Protein 7V0B (pdb70)

Secondary structure (DSSP, 8-state):
--EEEEEE--SHHHHHHHHHHHHTT--EEEE-SS-SS---S--B--HHHHHHHHHHHHHHT-HHHHTTSSHHHHHHHT-S--EEESEEEEEE--TTSPPPTTSEEEEEPPGGG--EEE--HHHHHHHHHHHHHHTT-EEESS--EEEEEEETTEEEEEETTS-EEEEEEEEE---TT-HHHHHTT-B-SS-------EEEEEEEESPPPGGGS----GGGS-SS-GGGSEEEEEETTEEEEEEES--STT-S--EEEEEEEE-TTTS---TTS-HHHHHHHHHTT-HHHHHHTTT-EE-SPPEE-S---B-BS-SEETTEEE-HHHH-B--SGGGHHHHHHHHHHHHHHHHHHHHHHHT---GGGGHHHHHHHHHHHHHHHHHHHHHHHHTT-HHHHHHHHHHHHHHHHHHHHHHHHHHHHHHHH--THHHHGGG--SSTT-SS--HHHHHHHHHHHHHHHHHHHTSS-HHHHHHHHHHHHHH-S-S-GGGTTT-TT--EE---HHHHHHHHHHHHT-S-HHHHHHH---HHHHHHHH-/--EEEEEE--SHHHHHHHHHHHHTT--EEEE-SS-SS---S--B--HHHHHHHHHHHHHHT-HHHHTTS-HHHHHHHT-S--EEE-EEEEEE--TTSPPPTTSEEEEEPPGGG--EEE--HHHHHHHHHHHHHHHT-EEESS--EEEEEEETTEEEEEETTS-EEEEEEEEE---TT-HHHHHTT-B-SS-------EEEEEEEESPPPGGGG----GGGS-SS-GGGSEEEEEETTEEEEEEES--STT-S---EEEEEEE-TTTS---TTS-HHHHHHHHHTT-HHHHHHTTT-EE-S--EE-S---B-BS-SEETTEEE-HHHH-B--SGGG-HHHHHHHHHHHHHHHHHHHHHHT---GGGGHHHHHHHHHHHHHHHHHHHHHHHHTT-HHHHHHHHHHHHHHHHHHHHHHHHHHHHHHHH--THHHHGGGG-SSTT-SS--HHHHHHHHHHHHHHHHHHHTSS-HHHHHHHHHHHHHH-SSS-GGGTTT-TT--EE---HHHHHHHHHHHHT-SSHHHHHHH-/-EEEEEE--SHHHHHHHHHHHHTT--EEEE-SS-SS---S--B--HHHHHHHHHHHHHHT-GGGGGGSSHHHHHHHT-S-PEEE-EEEEEE--TTSPPPTTSEEEEEPPTTT--EEE--HHHHHHHHHHHHHHHT-EEESS--EEEEEEETTEEEEEETTS-EEEEEEEEE---TT-HHHHHHT-B-SS-------EEEEEEEE-PPPGGGS----GGGS-SS-GGGSEEEEEETTEEEEEEES--STT-S--EEEEEEEE-TTTS---TTS-HHHHHHHHHTT-HHHHHHTTT-EE-SPPEE-S---B-BS-SEETTEEE-HHHH-B--SGGGHHHHHHHHHHHHHHHHHHHHHHHT---GGGGHHHHHHHHHHHHHHHHHHHHHHHHTT-HHHHHHHHHHHHHHHHHHHHHHHHHHHHHHHH--THHHHGGG-SS-TT-SS--HHHHHHHHHHHHHHHHHHHTSS-HHHHHHHHHHHHHH-SSS-GGGTTT-TT--EE---HHHHHHHHHHHHT-SSHHHHHHH---HHHHH-/-BSEEEE--SHHHHHHHHHHHHTT--EEEE-SS-SS---S--B--HHHHHHHHHHHHHHT-HHHHTTSSHHHHHHHT-S-PEEE-EEEEEE--TTS---TTSEEEEEPPTTT--EEE--HHHHHHHHHHHHHHTT-EEESS--EEEEEEETTEEEEEETTS-EEEES-EEE---TT-HHHHHTT-B-SS-------EEEEEEEESPPPGGGS----GGGS-SS-GGGSEEEEEETTEEEEEEES--STT-S--EEEEEEEE-TTTS---TTS-HHHHHHHHHTT-HHHHHHTTT-EESSPPEE-S---B-BS-SEETTEEE-HHHH-B--STT--HHHHHHHHHHHHHHHHHHHHHHT---GGGGHHHHHHHHHHHHHHHHHHHHHHHHTT-HHHHHHHHHHHHHHHHHHHHHHHHHHHHHHHH--THHHHGGG--SSTT-SS--HHHHHHHHHHHHHHHHHHHTSS-HHHHHHHHHHHHHH-S-S-GGGTTT-TT--EE---HHHHHHHHHHHHT-SSHHHHHHH-

Radius of gyration: 57.15 Å; Cα contacts (8 Å, |Δi|>4): 4411; chains: 4; bounding box: 97×101×189 Å

Structure (mmCIF, N/CA/C/O backbone):
data_7V0B
#
_entry.id   7V0B
#
_cell.length_a   62.764
_cell.length_b   103.576
_cell.length_c   179.216
_cell.angle_alpha   90.000
_cell.angle_beta   95.400
_cell.angle_gamma   90.000
#
_symmetry.space_group_name_H-M   'P 1 21 1'
#
loop_
_entity.id
_entity.type
_entity.pdbx_description
1 polymer 'Tetracycline 7-halogenase'
2 non-polymer 'FLAVIN-ADENINE DINUCLEOTIDE'
3 non-polymer GLYCEROL
4 non-polymer 'CHLORIDE ION'
5 non-polymer '4-(2-HYDROXYETHYL)-1-PIPERAZINE ETHANESULFONIC ACID'
6 non-polymer 'SODIUM ION'
7 water water
#
loop_
_atom_site.group_PDB
_atom_site.id
_atom_site.type_symbol
_atom_site.label_atom_id
_atom_site.label_alt_id
_atom_site.label_comp_id
_atom_site.label_asym_id
_atom_site.label_entity_id
_atom_site.label_seq_id
_atom_site.pdbx_PDB_ins_code
_atom_site.Cartn_x
_atom_site.Cartn_y
_atom_site.Cartn_z
_atom_site.occupancy
_atom_site.B_iso_or_equiv
_atom_site.auth_seq_id
_atom_site.auth_comp_id
_atom_site.auth_asym_id
_atom_site.auth_atom_id
_atom_site.pdbx_PDB_model_num
ATOM 1 N N . ARG A 1 17 ? 19.156 1.917 3.081 1.00 37.92 14 ARG A N 1
ATOM 2 C CA . ARG A 1 17 ? 18.852 3.343 3.414 1.00 36.83 14 ARG A CA 1
ATOM 3 C C . ARG A 1 17 ? 18.026 3.954 2.282 1.00 34.63 14 ARG A C 1
ATOM 4 O O . ARG A 1 17 ? 16.891 4.360 2.509 1.00 36.66 14 ARG A O 1
ATOM 6 N N . PRO A 1 18 ? 18.527 4.006 1.026 1.00 31.85 15 PRO A N 1
ATOM 7 C CA . PRO A 1 18 ? 17.771 4.606 -0.073 1.00 30.03 15 PRO A CA 1
ATOM 8 C C . PRO A 1 18 ? 16.544 3.759 -0.439 1.00 27.21 15 PRO A C 1
ATOM 9 O O . PRO A 1 18 ? 16.576 2.570 -0.231 1.00 28.12 15 PRO A O 1
ATOM 13 N N . TYR A 1 19 ? 15.501 4.383 -0.980 1.00 23.50 16 TYR A N 1
ATOM 14 C CA . TYR A 1 19 ? 14.367 3.670 -1.620 1.00 21.85 16 TYR A CA 1
ATOM 15 C C . TYR A 1 19 ? 14.885 3.008 -2.899 1.00 20.89 16 TYR A C 1
ATOM 16 O O . TYR A 1 19 ? 15.821 3.535 -3.527 1.00 21.08 16 TYR A O 1
ATOM 25 N N . ASP A 1 20 ? 14.293 1.875 -3.271 1.00 20.14 17 ASP A N 1
ATOM 26 C CA . ASP A 1 20 ? 14.547 1.213 -4.575 1.00 19.83 17 ASP A CA 1
ATOM 27 C C . ASP A 1 20 ? 14.017 2.139 -5.675 1.00 19.29 17 ASP A C 1
ATOM 28 O O . ASP A 1 20 ? 14.784 2.480 -6.605 1.00 19.32 17 ASP A O 1
ATOM 33 N N . VAL A 1 21 ? 12.757 2.555 -5.555 1.00 18.64 18 VAL A N 1
ATOM 34 C CA . VAL A 1 21 ? 12.056 3.395 -6.568 1.00 17.97 18 VAL A CA 1
ATOM 35 C C . VAL A 1 21 ? 11.302 4.511 -5.846 1.00 17.39 18 VAL A C 1
ATOM 36 O O . VAL A 1 21 ? 10.689 4.242 -4.807 1.00 16.41 18 VAL A O 1
ATOM 40 N N . VAL A 1 22 ? 11.396 5.724 -6.388 1.00 16.95 19 VAL A N 1
ATOM 41 C CA . VAL A 1 22 ? 10.500 6.863 -6.054 1.00 17.08 19 VAL A CA 1
ATOM 42 C C . VAL A 1 22 ? 9.573 7.021 -7.261 1.00 16.71 19 VAL A C 1
ATOM 43 O O . VAL A 1 22 ? 10.080 7.065 -8.410 1.00 16.57 19 VAL A O 1
ATOM 47 N N . ILE A 1 23 ? 8.265 6.989 -7.016 1.00 16.03 20 ILE A N 1
ATOM 48 C CA . ILE A 1 23 ? 7.233 7.192 -8.070 1.00 16.33 20 ILE A CA 1
ATOM 49 C C . ILE A 1 23 ? 6.587 8.552 -7.812 1.00 16.30 20 ILE A C 1
ATOM 50 O O . ILE A 1 23 ? 6.034 8.734 -6.720 1.00 15.86 20 ILE A O 1
ATOM 55 N N . ILE A 1 24 ? 6.689 9.467 -8.776 1.00 17.35 21 ILE A N 1
ATOM 56 C CA . ILE A 1 24 ? 6.016 10.795 -8.744 1.00 18.40 21 ILE A CA 1
ATOM 57 C C . ILE A 1 24 ? 4.659 10.645 -9.439 1.00 18.57 21 ILE A C 1
ATOM 58 O O . ILE A 1 24 ? 4.640 10.453 -10.662 1.00 17.92 21 ILE A O 1
ATOM 63 N N . GLY A 1 25 ? 3.569 10.758 -8.678 1.00 19.20 22 GLY A N 1
ATOM 64 C CA . GLY A 1 25 ? 2.190 10.647 -9.189 1.00 19.73 22 GLY A CA 1
ATOM 65 C C . GLY A 1 25 ? 1.527 9.424 -8.603 1.00 20.29 22 GLY A C 1
ATOM 66 O O . GLY A 1 25 ? 2.023 8.311 -8.873 1.00 20.95 22 GLY A O 1
ATOM 67 N N . SER A 1 26 ? 0.486 9.619 -7.790 1.00 20.11 23 SER A N 1
ATOM 68 C CA . SER A 1 26 ? -0.214 8.535 -7.056 1.00 20.69 23 SER A CA 1
ATOM 69 C C . SER A 1 26 ? -1.586 8.272 -7.687 1.00 19.64 23 SER A C 1
ATOM 70 O O . SER A 1 26 ? -2.479 7.824 -6.967 1.00 19.97 23 SER A O 1
ATOM 73 N N . GLY A 1 27 ? -1.730 8.524 -8.988 1.00 19.21 24 GLY A N 1
ATOM 74 C CA . GLY A 1 27 ? -2.862 8.037 -9.797 1.00 19.33 24 GLY A CA 1
ATOM 75 C C . GLY A 1 27 ? -2.719 6.559 -10.122 1.00 19.85 24 GLY A C 1
ATOM 76 O O . GLY A 1 27 ? -1.784 5.903 -9.596 1.00 20.28 24 GLY A O 1
ATOM 77 N N . LEU A 1 28 ? -3.600 6.042 -10.976 1.00 19.88 25 LEU A N 1
ATOM 78 C CA . LEU A 1 28 ? -3.665 4.597 -11.312 1.00 20.05 25 LEU A CA 1
ATOM 79 C C . LEU A 1 28 ? -2.304 4.100 -11.820 1.00 18.93 25 LEU A C 1
ATOM 80 O O . LEU A 1 28 ? -1.879 3.024 -11.382 1.00 18.07 25 LEU A O 1
ATOM 85 N N . SER A 1 29 ? -1.634 4.836 -12.708 1.00 19.20 26 SER A N 1
ATOM 86 C CA . SER A 1 29 ? -0.338 4.384 -13.281 1.00 19.84 26 SER A CA 1
ATOM 87 C C . SER A 1 29 ? 0.668 4.173 -12.141 1.00 19.11 26 SER A C 1
ATOM 88 O O . SER A 1 29 ? 1.255 3.079 -12.072 1.00 19.27 26 SER A O 1
ATOM 91 N N . GLY A 1 30 ? 0.792 5.147 -11.235 1.00 18.53 27 GLY A N 1
ATOM 92 C CA . GLY A 1 30 ? 1.764 5.130 -10.122 1.00 17.93 27 GLY A CA 1
ATOM 93 C C . GLY A 1 30 ? 1.473 4.052 -9.090 1.00 17.91 27 GLY A C 1
ATOM 94 O O . GLY A 1 30 ? 2.446 3.430 -8.608 1.00 17.63 27 GLY A O 1
ATOM 95 N N . THR A 1 31 ? 0.198 3.844 -8.732 1.00 17.44 28 THR A N 1
ATOM 96 C CA . THR A 1 31 ? -0.223 2.940 -7.625 1.00 16.80 28 THR A CA 1
ATOM 97 C C . THR A 1 31 ? -0.285 1.493 -8.119 1.00 16.85 28 THR A C 1
ATOM 98 O O . THR A 1 31 ? 0.046 0.602 -7.320 1.00 17.24 28 THR A O 1
ATOM 102 N N . MET A 1 32 ? -0.662 1.254 -9.377 1.00 17.42 29 MET A N 1
ATOM 103 C CA . MET A 1 32 ? -0.561 -0.101 -9.981 1.00 17.47 29 MET A CA 1
ATOM 104 C C . MET A 1 32 ? 0.918 -0.498 -10.027 1.00 17.63 29 MET A C 1
ATOM 105 O O . MET A 1 32 ? 1.230 -1.602 -9.545 1.00 17.69 29 MET A O 1
ATOM 110 N N . LEU A 1 33 ? 1.817 0.371 -10.508 1.00 17.15 30 LEU A N 1
ATOM 111 C CA . LEU A 1 33 ? 3.270 0.036 -10.530 1.00 17.18 30 LEU A CA 1
ATOM 112 C C . LEU A 1 33 ? 3.771 -0.143 -9.093 1.00 16.73 30 LEU A C 1
ATOM 113 O O . LEU A 1 33 ? 4.444 -1.152 -8.826 1.00 17.15 30 LEU A O 1
ATOM 118 N N . GLY A 1 34 ? 3.445 0.789 -8.197 1.00 16.38 31 GLY A N 1
ATOM 119 C CA . GLY A 1 34 ? 3.874 0.730 -6.784 1.00 16.31 31 GLY A CA 1
ATOM 120 C C . GLY A 1 34 ? 3.415 -0.545 -6.098 1.00 16.19 31 GLY A C 1
ATOM 121 O O . GLY A 1 34 ? 4.195 -1.093 -5.289 1.00 16.50 31 GLY A O 1
ATOM 122 N N . SER A 1 35 ? 2.188 -1.000 -6.379 1.00 15.83 32 SER A N 1
ATOM 123 C CA . SER A 1 35 ? 1.618 -2.264 -5.832 1.00 15.93 32 SER A CA 1
ATOM 124 C C . SER A 1 35 ? 2.451 -3.459 -6.312 1.00 16.25 32 SER A C 1
ATOM 125 O O . SER A 1 35 ? 2.822 -4.284 -5.471 1.00 16.37 32 SER A O 1
ATOM 128 N N . ILE A 1 36 ? 2.768 -3.534 -7.608 1.00 16.77 33 ILE A N 1
ATOM 129 C CA . ILE A 1 36 ? 3.583 -4.646 -8.196 1.00 17.02 33 ILE A CA 1
ATOM 130 C C . ILE A 1 36 ? 4.966 -4.671 -7.516 1.00 17.76 33 ILE A C 1
ATOM 131 O O . ILE A 1 36 ? 5.387 -5.740 -7.043 1.00 17.24 33 ILE A O 1
ATOM 136 N N . LEU A 1 37 ? 5.654 -3.531 -7.456 1.00 18.49 34 LEU A N 1
ATOM 137 C CA . LEU A 1 37 ? 7.040 -3.462 -6.927 1.00 18.43 34 LEU A CA 1
ATOM 138 C C . LEU A 1 37 ? 7.033 -3.790 -5.431 1.00 18.82 34 LEU A C 1
ATOM 139 O O . LEU A 1 37 ? 7.862 -4.622 -5.015 1.00 18.43 34 LEU A O 1
ATOM 144 N N . ALA A 1 38 ? 6.125 -3.181 -4.660 1.00 18.97 35 ALA A N 1
ATOM 145 C CA . ALA A 1 38 ? 6.008 -3.377 -3.194 1.00 19.65 35 ALA A CA 1
ATOM 146 C C . ALA A 1 38 ? 5.648 -4.835 -2.888 1.00 20.39 35 ALA A C 1
ATOM 147 O O . ALA A 1 38 ? 6.235 -5.408 -1.952 1.00 20.14 35 ALA A O 1
ATOM 149 N N . LYS A 1 39 ? 4.739 -5.433 -3.655 1.00 21.02 36 LYS A N 1
ATOM 150 C CA . LYS A 1 39 ? 4.332 -6.845 -3.441 1.00 21.99 36 LYS A CA 1
ATOM 151 C C . LYS A 1 39 ? 5.551 -7.770 -3.594 1.00 20.92 36 LYS A C 1
ATOM 152 O O . LYS A 1 39 ? 5.628 -8.762 -2.851 1.00 19.30 36 LYS A O 1
ATOM 158 N N . HIS A 1 40 ? 6.473 -7.450 -4.508 1.00 20.33 37 HIS A N 1
ATOM 159 C CA . HIS A 1 40 ? 7.682 -8.265 -4.812 1.00 20.50 37 HIS A CA 1
ATOM 160 C C . HIS A 1 40 ? 8.854 -7.904 -3.882 1.00 20.73 37 HIS A C 1
ATOM 161 O O . HIS A 1 40 ? 9.989 -8.353 -4.159 1.00 21.67 37 HIS A O 1
ATOM 168 N N . GLY A 1 41 ? 8.602 -7.152 -2.807 1.00 20.14 38 GLY A N 1
ATOM 169 C CA . GLY A 1 41 ? 9.578 -6.924 -1.722 1.00 20.02 38 GLY A CA 1
ATOM 170 C C . GLY A 1 41 ? 10.450 -5.700 -1.960 1.00 20.32 38 GLY A C 1
ATOM 171 O O . GLY A 1 41 ? 11.392 -5.487 -1.181 1.00 19.55 38 GLY A O 1
ATOM 172 N N . PHE A 1 42 ? 10.147 -4.886 -2.970 1.00 20.49 39 PHE A N 1
ATOM 173 C CA . PHE A 1 42 ? 10.916 -3.647 -3.239 1.00 21.16 39 PHE A CA 1
ATOM 174 C C . PHE A 1 42 ? 10.401 -2.529 -2.338 1.00 22.58 39 PHE A C 1
ATOM 175 O O . PHE A 1 42 ? 9.272 -2.571 -1.810 1.00 23.08 39 PHE A O 1
ATOM 183 N N . ARG A 1 43 ? 11.257 -1.535 -2.176 1.00 23.51 40 ARG A N 1
ATOM 184 C CA . ARG A 1 43 ? 11.090 -0.449 -1.193 1.00 25.38 40 ARG A CA 1
ATOM 185 C C . ARG A 1 43 ? 10.696 0.803 -1.986 1.00 22.42 40 ARG A C 1
ATOM 186 O O . ARG A 1 43 ? 11.531 1.298 -2.769 1.00 20.13 40 ARG A O 1
ATOM 194 N N . ILE A 1 44 ? 9.431 1.219 -1.858 1.00 19.97 41 ILE A N 1
ATOM 195 C CA . ILE A 1 44 ? 8.774 2.208 -2.760 1.00 18.92 41 ILE A CA 1
ATOM 196 C C . ILE A 1 44 ? 8.329 3.425 -1.952 1.00 18.59 41 ILE A C 1
ATOM 197 O O . ILE A 1 44 ? 7.766 3.245 -0.838 1.00 17.09 41 ILE A O 1
ATOM 202 N N . MET A 1 45 ? 8.569 4.613 -2.519 1.00 18.40 42 MET A N 1
ATOM 203 C CA . MET A 1 45 ? 8.011 5.903 -2.048 1.00 18.51 42 MET A CA 1
ATOM 204 C C . MET A 1 45 ? 7.148 6.500 -3.165 1.00 18.50 42 MET A C 1
ATOM 205 O O . MET A 1 45 ? 7.693 6.751 -4.245 1.00 18.33 42 MET A O 1
ATOM 210 N N . LEU A 1 46 ? 5.854 6.712 -2.897 1.00 18.29 43 LEU A N 1
ATOM 211 C CA . LEU A 1 46 ? 4.902 7.436 -3.781 1.00 18.46 43 LEU A CA 1
ATOM 212 C C . LEU A 1 46 ? 4.887 8.911 -3.364 1.00 17.77 43 LEU A C 1
ATOM 213 O O . LEU A 1 46 ? 4.664 9.181 -2.174 1.00 17.94 43 LEU A O 1
ATOM 218 N N . LEU A 1 47 ? 5.147 9.823 -4.300 1.00 18.44 44 LEU A N 1
ATOM 219 C CA . LEU A 1 47 ? 5.084 11.293 -4.074 1.00 19.61 44 LEU A CA 1
ATOM 220 C C . LEU A 1 47 ? 3.958 11.879 -4.927 1.00 20.37 44 LEU A C 1
ATOM 221 O O . LEU A 1 47 ? 3.929 11.577 -6.135 1.00 21.44 44 LEU A O 1
ATOM 226 N N . ASP A 1 48 ? 3.079 12.692 -4.334 1.00 20.59 45 ASP A N 1
ATOM 227 C CA . ASP A 1 48 ? 2.042 13.432 -5.102 1.00 21.17 45 ASP A CA 1
ATOM 228 C C . ASP A 1 48 ? 1.807 14.814 -4.492 1.00 19.62 45 ASP A C 1
ATOM 229 O O . ASP A 1 48 ? 1.738 14.907 -3.262 1.00 19.14 45 ASP A O 1
ATOM 234 N N . GLY A 1 49 ? 1.651 15.824 -5.350 1.00 19.65 46 GLY A N 1
ATOM 235 C CA . GLY A 1 49 ? 1.287 17.207 -4.979 1.00 21.11 46 GLY A CA 1
ATOM 236 C C . GLY A 1 49 ? -0.132 17.314 -4.434 1.00 21.09 46 GLY A C 1
ATOM 237 O O . GLY A 1 49 ? -0.402 18.283 -3.705 1.00 22.36 46 GLY A O 1
ATOM 238 N N . ALA A 1 50 ? -1.004 16.355 -4.768 1.00 21.49 47 ALA A N 1
ATOM 239 C CA . ALA A 1 50 ? -2.422 16.288 -4.344 1.00 20.87 47 ALA A CA 1
ATOM 240 C C . ALA A 1 50 ? -2.580 15.256 -3.225 1.00 20.68 47 ALA A C 1
ATOM 241 O O . ALA A 1 50 ? -1.565 14.691 -2.779 1.00 20.45 47 ALA A O 1
ATOM 243 N N . HIS A 1 51 ? -3.818 15.051 -2.773 1.00 20.20 48 HIS A N 1
ATOM 244 C CA . HIS A 1 51 ? -4.196 14.106 -1.692 1.00 19.73 48 HIS A CA 1
ATOM 245 C C . HIS A 1 51 ? -5.458 13.355 -2.119 1.00 19.71 48 HIS A C 1
ATOM 246 O O . HIS A 1 51 ? -6.359 14.008 -2.678 1.00 20.20 48 HIS A O 1
ATOM 253 N N . HIS A 1 52 ? -5.532 12.046 -1.866 1.00 18.81 49 HIS A N 1
ATOM 254 C CA . HIS A 1 52 ? -6.769 11.247 -2.077 1.00 18.44 49 HIS A CA 1
ATOM 255 C C . HIS A 1 52 ? -7.768 11.590 -0.975 1.00 18.60 49 HIS A C 1
ATOM 256 O O . HIS A 1 52 ? -7.363 11.778 0.170 1.00 18.05 49 HIS A O 1
ATOM 263 N N . PRO A 1 53 ? -9.090 11.682 -1.261 1.00 19.33 50 PRO A N 1
ATOM 264 C CA . PRO A 1 53 ? -9.645 11.475 -2.600 1.00 19.03 50 PRO A CA 1
ATOM 265 C C . PRO A 1 53 ? -9.537 12.711 -3.504 1.00 19.20 50 PRO A C 1
ATOM 266 O O . PRO A 1 53 ? -9.552 13.821 -3.001 1.00 18.56 50 PRO A O 1
ATOM 270 N N . ARG A 1 54 ? -9.472 12.510 -4.817 1.00 19.42 51 ARG A N 1
ATOM 271 C CA . ARG A 1 54 ? -9.444 13.646 -5.773 1.00 20.38 51 ARG A CA 1
ATOM 272 C C . ARG A 1 54 ? -9.967 13.174 -7.125 1.00 19.77 51 ARG A C 1
ATOM 273 O O . ARG A 1 54 ? -9.781 11.991 -7.469 1.00 19.20 51 ARG A O 1
ATOM 281 N N . PHE A 1 55 ? -10.621 14.092 -7.833 1.00 20.62 52 PHE A N 1
ATOM 282 C CA . PHE A 1 55 ? -11.093 13.934 -9.228 1.00 21.57 52 PHE A CA 1
ATOM 283 C C . PHE A 1 55 ? -9.897 13.660 -10.145 1.00 21.54 52 PHE A C 1
ATOM 284 O O . PHE A 1 55 ? -8.844 14.284 -9.953 1.00 20.60 52 PHE A O 1
ATOM 292 N N . ALA A 1 56 ? -10.069 12.729 -11.087 1.00 22.06 53 ALA A N 1
ATOM 293 C CA . ALA A 1 56 ? -9.196 12.518 -12.262 1.00 22.50 53 ALA A CA 1
ATOM 294 C C . ALA A 1 56 ? -10.077 12.154 -13.455 1.00 23.01 53 ALA A C 1
ATOM 295 O O . ALA A 1 56 ? -11.104 11.504 -13.265 1.00 23.35 53 ALA A O 1
ATOM 297 N N . VAL A 1 57 ? -9.675 12.586 -14.642 1.00 25.53 54 VAL A N 1
ATOM 298 C CA . VAL A 1 57 ? -10.391 12.328 -15.921 1.00 26.41 54 VAL A CA 1
ATOM 299 C C . VAL A 1 57 ? -9.759 11.073 -16.537 1.00 26.83 54 VAL A C 1
ATOM 300 O O . VAL A 1 57 ? -8.637 10.711 -16.100 1.00 28.09 54 VAL A O 1
ATOM 304 N N . GLY A 1 58 ? -10.466 10.399 -17.450 1.00 26.60 55 GLY A N 1
ATOM 305 C CA . GLY A 1 58 ? -10.065 9.094 -18.013 1.00 26.04 55 GLY A CA 1
ATOM 306 C C . GLY A 1 58 ? -10.927 7.985 -17.453 1.00 25.75 55 GLY A C 1
ATOM 307 O O . GLY A 1 58 ? -10.408 7.156 -16.681 1.00 26.51 55 GLY A O 1
ATOM 308 N N . GLU A 1 59 ? -12.202 7.975 -17.841 1.00 24.97 56 GLU A N 1
ATOM 309 C CA . GLU A 1 59 ? -13.295 7.337 -17.066 1.00 25.89 56 GLU A CA 1
ATOM 310 C C . GLU A 1 59 ? -13.803 6.083 -17.783 1.00 26.60 56 GLU A C 1
ATOM 311 O O . GLU A 1 59 ? -14.284 5.179 -17.089 1.00 28.41 56 GLU A O 1
ATOM 317 N N . SER A 1 60 ? -13.671 6.013 -19.105 1.00 26.96 57 SER A N 1
ATOM 318 C CA . SER A 1 60 ? -14.285 4.967 -19.958 1.00 28.08 57 SER A CA 1
ATOM 319 C C . SER A 1 60 ? -13.251 3.877 -20.266 1.00 28.10 57 SER A C 1
ATOM 320 O O . SER A 1 60 ? -12.137 4.224 -20.685 1.00 29.33 57 SER A O 1
ATOM 323 N N . THR A 1 61 ? -13.588 2.607 -20.020 1.00 27.98 58 THR A N 1
ATOM 324 C CA . THR A 1 61 ? -12.706 1.446 -20.305 1.00 26.65 58 THR A CA 1
ATOM 325 C C . THR A 1 61 ? -13.107 0.832 -21.649 1.00 26.09 58 THR A C 1
ATOM 326 O O . THR A 1 61 ? -14.251 1.049 -22.092 1.00 25.00 58 THR A O 1
ATOM 330 N N . ILE A 1 62 ? -12.164 0.128 -22.276 1.00 24.46 59 ILE A N 1
ATOM 331 C CA . ILE A 1 62 ? -12.339 -0.598 -23.567 1.00 23.79 59 ILE A CA 1
ATOM 332 C C . ILE A 1 62 ? -11.896 -2.042 -23.342 1.00 22.98 59 ILE A C 1
ATOM 333 O O . ILE A 1 62 ? -11.255 -2.296 -22.303 1.00 21.53 59 ILE A O 1
ATOM 338 N N . GLY A 1 63 ? -12.230 -2.935 -24.275 1.00 23.31 60 GLY A N 1
ATOM 339 C CA . GLY A 1 63 ? -11.886 -4.368 -24.207 1.00 23.63 60 GLY A CA 1
ATOM 340 C C . GLY A 1 63 ? -10.415 -4.581 -23.899 1.00 24.02 60 GLY A C 1
ATOM 341 O O . GLY A 1 63 ? -10.113 -5.385 -22.999 1.00 23.06 60 GLY A O 1
ATOM 342 N N . GLN A 1 64 ? -9.529 -3.862 -24.597 1.00 24.07 61 GLN A N 1
ATOM 343 C CA . GLN A 1 64 ? -8.060 -4.051 -24.487 1.00 25.04 61 GLN A CA 1
ATOM 344 C C . GLN A 1 64 ? -7.617 -3.790 -23.039 1.00 24.40 61 GLN A C 1
ATOM 345 O O . GLN A 1 64 ? -6.874 -4.627 -22.498 1.00 24.12 61 GLN A O 1
ATOM 351 N N . THR A 1 65 ? -8.071 -2.701 -22.413 1.00 23.56 62 THR A N 1
ATOM 352 C CA . THR A 1 65 ? -7.677 -2.350 -21.021 1.00 24.62 62 THR A CA 1
ATOM 353 C C . THR A 1 65 ? -8.078 -3.486 -20.075 1.00 22.62 62 THR A C 1
ATOM 354 O O . THR A 1 65 ? -7.244 -3.859 -19.234 1.00 21.71 62 THR A O 1
ATOM 358 N N . LEU A 1 66 ? -9.301 -3.999 -20.239 1.00 21.70 63 LEU A N 1
ATOM 359 C CA . LEU A 1 66 ? -9.905 -5.111 -19.452 1.00 21.34 63 LEU A CA 1
ATOM 360 C C . LEU A 1 66 ? -8.975 -6.332 -19.476 1.00 19.95 63 LEU A C 1
ATOM 361 O O . LEU A 1 66 ? -8.590 -6.801 -18.397 1.00 18.91 63 LEU A O 1
ATOM 366 N N . VAL A 1 67 ? -8.620 -6.818 -20.663 1.00 19.89 64 VAL A N 1
ATOM 367 C CA . VAL A 1 67 ? -7.798 -8.053 -20.831 1.00 19.77 64 VAL A CA 1
ATOM 368 C C . VAL A 1 67 ? -6.369 -7.781 -20.334 1.00 19.71 64 VAL A C 1
ATOM 369 O O . VAL A 1 67 ? -5.815 -8.679 -19.670 1.00 20.03 64 VAL A O 1
ATOM 373 N N . VAL A 1 68 ? -5.808 -6.589 -20.568 1.00 18.75 65 VAL A N 1
ATOM 374 C CA . VAL A 1 68 ? -4.409 -6.274 -20.142 1.00 18.89 65 VAL A CA 1
ATOM 375 C C . VAL A 1 68 ? -4.363 -6.102 -18.615 1.00 18.36 65 VAL A C 1
ATOM 376 O O . VAL A 1 68 ? -3.382 -6.589 -18.007 1.00 17.28 65 VAL A O 1
ATOM 380 N N . LEU A 1 69 ? -5.371 -5.470 -18.002 1.00 18.18 66 LEU A N 1
ATOM 381 C CA . LEU A 1 69 ? -5.500 -5.439 -16.517 1.00 19.13 66 LEU A CA 1
ATOM 382 C C . LEU A 1 69 ? -5.442 -6.884 -15.997 1.00 19.42 66 LEU A C 1
ATOM 383 O O . LEU A 1 69 ? -4.635 -7.163 -15.086 1.00 18.07 66 LEU A O 1
ATOM 388 N N . ARG A 1 70 ? -6.254 -7.780 -16.567 1.00 20.59 67 ARG A N 1
ATOM 389 C CA . ARG A 1 70 ? -6.293 -9.208 -16.145 1.00 22.35 67 ARG A CA 1
ATOM 390 C C . ARG A 1 70 ? -4.900 -9.822 -16.320 1.00 20.64 67 ARG A C 1
ATOM 391 O O . ARG A 1 70 ? -4.457 -10.533 -15.401 1.00 19.47 67 ARG A O 1
ATOM 399 N N . LEU A 1 71 ? -4.240 -9.533 -17.446 1.00 20.14 68 LEU A N 1
ATOM 400 C CA . LEU A 1 71 ? -2.892 -10.052 -17.794 1.00 20.58 68 LEU A CA 1
ATOM 401 C C . LEU A 1 71 ? -1.870 -9.593 -16.742 1.00 19.82 68 LEU A C 1
ATOM 402 O O . LEU A 1 71 ? -1.130 -10.447 -16.241 1.00 19.03 68 LEU A O 1
ATOM 407 N N . ILE A 1 72 ? -1.856 -8.303 -16.391 1.00 19.46 69 ILE A N 1
ATOM 408 C CA . ILE A 1 72 ? -0.906 -7.725 -15.395 1.00 19.67 69 ILE A CA 1
ATOM 409 C C . ILE A 1 72 ? -1.143 -8.397 -14.038 1.00 20.08 69 ILE A C 1
ATOM 410 O O . ILE A 1 72 ? -0.150 -8.750 -13.372 1.00 20.26 69 ILE A O 1
ATOM 415 N N . SER A 1 73 ? -2.409 -8.527 -13.636 1.00 19.50 70 SER A N 1
ATOM 416 C CA . SER A 1 73 ? -2.839 -9.118 -12.344 1.00 20.30 70 SER A CA 1
ATOM 417 C C . SER A 1 73 ? -2.308 -10.548 -12.199 1.00 20.90 70 SER A C 1
ATOM 418 O O . SER A 1 73 ? -1.775 -10.862 -11.128 1.00 20.21 70 SER A O 1
ATOM 421 N N . ASP A 1 74 ? -2.466 -11.371 -13.240 1.00 22.27 71 ASP A N 1
ATOM 422 C CA . ASP A 1 74 ? -2.031 -12.793 -13.265 1.00 24.59 71 ASP A CA 1
ATOM 423 C C . ASP A 1 74 ? -0.502 -12.874 -13.313 1.00 22.76 71 ASP A C 1
ATOM 424 O O . ASP A 1 74 ? 0.063 -13.706 -12.600 1.00 22.10 71 ASP A O 1
ATOM 429 N N . ARG A 1 75 ? 0.133 -12.048 -14.144 1.00 21.63 72 ARG A N 1
ATOM 430 C CA . ARG A 1 75 ? 1.587 -12.122 -14.439 1.00 21.40 72 ARG A CA 1
ATOM 431 C C . ARG A 1 75 ? 2.407 -11.666 -13.221 1.00 20.82 72 ARG A C 1
ATOM 432 O O . ARG A 1 75 ? 3.480 -12.245 -12.988 1.00 20.80 72 ARG A O 1
ATOM 440 N N . TYR A 1 76 ? 1.921 -10.677 -12.468 1.00 19.87 73 TYR A N 1
ATOM 441 C CA . TYR A 1 76 ? 2.668 -10.023 -11.359 1.00 20.45 73 TYR A CA 1
ATOM 442 C C . TYR A 1 76 ? 2.062 -10.362 -9.989 1.00 20.71 73 TYR A C 1
ATOM 443 O O . TYR A 1 76 ? 2.694 -9.993 -8.977 1.00 21.00 73 TYR A O 1
ATOM 452 N N . GLY A 1 77 ? 0.921 -11.064 -9.957 1.00 20.39 74 GLY A N 1
ATOM 453 C CA . GLY A 1 77 ? 0.333 -11.650 -8.736 1.00 20.46 74 GLY A CA 1
ATOM 454 C C . GLY A 1 77 ? -0.278 -10.594 -7.830 1.00 20.35 74 GLY A C 1
ATOM 455 O O . GLY A 1 77 ? -0.095 -10.699 -6.612 1.00 20.30 74 GLY A O 1
ATOM 456 N N . VAL A 1 78 ? -0.979 -9.613 -8.408 1.00 20.40 75 VAL A N 1
ATOM 457 C CA . VAL A 1 78 ? -1.690 -8.520 -7.679 1.00 20.66 75 VAL A CA 1
ATOM 458 C C . VAL A 1 78 ? -3.177 -8.632 -8.008 1.00 20.04 75 VAL A C 1
ATOM 459 O O . VAL A 1 78 ? -3.620 -8.148 -9.048 1.00 19.34 75 VAL A O 1
ATOM 463 N N . PRO A 1 79 ? -3.978 -9.307 -7.149 1.00 19.91 76 PRO A N 1
ATOM 464 C CA . PRO A 1 79 ? -5.412 -9.485 -7.396 1.00 20.39 76 PRO A CA 1
ATOM 465 C C . PRO A 1 79 ? -6.206 -8.179 -7.562 1.00 19.51 76 PRO A C 1
ATOM 466 O O . PRO A 1 79 ? -7.154 -8.172 -8.336 1.00 19.25 76 PRO A O 1
ATOM 470 N N . GLU A 1 80 ? -5.801 -7.120 -6.856 1.00 18.77 77 GLU A N 1
ATOM 471 C CA . GLU A 1 80 ? -6.521 -5.818 -6.823 1.00 19.31 77 GLU A CA 1
ATOM 472 C C . GLU A 1 80 ? -6.650 -5.252 -8.239 1.00 18.67 77 GLU A C 1
ATOM 473 O O . GLU A 1 80 ? -7.691 -4.638 -8.529 1.00 19.31 77 GLU A O 1
ATOM 479 N N . ILE A 1 81 ? -5.658 -5.474 -9.100 1.00 18.00 78 ILE A N 1
ATOM 480 C CA . ILE A 1 81 ? -5.640 -4.932 -10.491 1.00 18.17 78 ILE A CA 1
ATOM 481 C C . ILE A 1 81 ? -6.740 -5.616 -11.327 1.00 18.30 78 ILE A C 1
ATOM 482 O O . ILE A 1 81 ? -7.417 -4.905 -12.072 1.00 18.59 78 ILE A O 1
ATOM 487 N N . ALA A 1 82 ? -6.941 -6.928 -11.196 1.00 19.41 79 ALA A N 1
ATOM 488 C CA . ALA A 1 82 ? -7.995 -7.700 -11.905 1.00 20.51 79 ALA A CA 1
ATOM 489 C C . ALA A 1 82 ? -9.403 -7.241 -11.485 1.00 21.52 79 ALA A C 1
ATOM 490 O O . ALA A 1 82 ? -10.350 -7.433 -12.283 1.00 22.43 79 ALA A O 1
ATOM 492 N N . ASN A 1 83 ? -9.553 -6.655 -10.295 1.00 21.82 80 ASN A N 1
ATOM 493 C CA . ASN A 1 83 ? -10.854 -6.117 -9.810 1.00 22.29 80 ASN A CA 1
ATOM 494 C C . ASN A 1 83 ? -11.266 -4.870 -10.603 1.00 23.31 80 ASN A C 1
ATOM 495 O O . ASN A 1 83 ? -12.454 -4.503 -10.500 1.00 25.66 80 ASN A O 1
ATOM 500 N N . LEU A 1 84 ? -10.354 -4.240 -11.354 1.00 21.97 81 LEU A N 1
ATOM 501 C CA . LEU A 1 84 ? -10.695 -3.102 -12.252 1.00 22.34 81 LEU A CA 1
ATOM 502 C C . LEU A 1 84 ? -11.136 -3.606 -13.635 1.00 21.75 81 LEU A C 1
ATOM 503 O O . LEU A 1 84 ? -11.564 -2.769 -14.437 1.00 21.03 81 LEU A O 1
ATOM 508 N N . ALA A 1 85 ? -11.047 -4.912 -13.908 1.00 21.96 82 ALA A N 1
ATOM 509 C CA . ALA A 1 85 ? -11.155 -5.487 -15.271 1.00 22.59 82 ALA A CA 1
ATOM 510 C C . ALA A 1 85 ? -12.603 -5.874 -15.626 1.00 22.97 82 ALA A C 1
ATOM 511 O O . ALA A 1 85 ? -12.792 -6.445 -16.712 1.00 22.16 82 ALA A O 1
ATOM 513 N N . SER A 1 86 ? -13.589 -5.594 -14.766 1.00 22.89 83 SER A N 1
ATOM 514 C CA . SER A 1 86 ? -15.029 -5.838 -15.055 1.00 23.42 83 SER A CA 1
ATOM 515 C C . SER A 1 86 ? -15.915 -4.917 -14.210 1.00 22.38 83 SER A C 1
ATOM 516 O O . SER A 1 86 ? -15.541 -4.601 -13.070 1.00 22.17 83 SER A O 1
ATOM 519 N N . PHE A 1 87 ? -17.048 -4.503 -14.776 1.00 23.01 84 PHE A N 1
ATOM 520 C CA . PHE A 1 87 ? -18.110 -3.708 -14.108 1.00 24.10 84 PHE A CA 1
ATOM 521 C C . PHE A 1 87 ? -18.462 -4.353 -12.756 1.00 24.40 84 PHE A C 1
ATOM 522 O O . PHE A 1 87 ? -18.522 -3.632 -11.737 1.00 23.83 84 PHE A O 1
ATOM 530 N N . GLN A 1 88 ? -18.630 -5.679 -12.742 1.00 25.30 85 GLN A N 1
ATOM 531 C CA . GLN A 1 88 ? -19.086 -6.465 -11.564 1.00 26.74 85 GLN A CA 1
ATOM 532 C C . GLN A 1 88 ? -18.039 -6.408 -10.447 1.00 26.29 85 GLN A C 1
ATOM 533 O O . GLN A 1 88 ? -18.433 -6.250 -9.276 1.00 24.78 85 GLN A O 1
ATOM 539 N N . ASP A 1 89 ? -16.757 -6.556 -10.797 1.00 25.09 86 ASP A N 1
ATOM 540 C CA . ASP A 1 89 ? -15.649 -6.617 -9.809 1.00 25.02 86 ASP A CA 1
ATOM 541 C C . ASP A 1 89 ? -15.388 -5.212 -9.245 1.00 22.16 86 ASP A C 1
ATOM 542 O O . ASP A 1 89 ? -15.057 -5.128 -8.048 1.00 21.09 86 ASP A O 1
ATOM 547 N N . VAL A 1 90 ? -15.539 -4.164 -10.061 1.00 20.16 87 VAL A N 1
ATOM 548 C CA . VAL A 1 90 ? -15.369 -2.744 -9.634 1.00 21.14 87 VAL A CA 1
ATOM 549 C C . VAL A 1 90 ? -16.441 -2.403 -8.587 1.00 20.35 87 VAL A C 1
ATOM 550 O O . VAL A 1 90 ? -16.072 -1.896 -7.517 1.00 20.06 87 VAL A O 1
ATOM 554 N N . LEU A 1 91 ? -17.710 -2.703 -8.873 1.00 20.30 88 LEU A N 1
ATOM 555 C CA . LEU A 1 91 ? -18.848 -2.549 -7.922 1.00 21.36 88 LEU A CA 1
ATOM 556 C C . LEU A 1 91 ? -18.568 -3.330 -6.631 1.00 20.69 88 LEU A C 1
ATOM 557 O O . LEU A 1 91 ? -18.774 -2.758 -5.554 1.00 21.43 88 LEU A O 1
ATOM 562 N N . ALA A 1 92 ? -18.091 -4.574 -6.727 1.00 19.79 89 ALA A N 1
ATOM 563 C CA . ALA A 1 92 ? -17.980 -5.502 -5.576 1.00 19.72 89 ALA A CA 1
ATOM 564 C C . ALA A 1 92 ? -16.751 -5.178 -4.717 1.00 19.81 89 ALA A C 1
ATOM 565 O O . ALA A 1 92 ? -16.775 -5.519 -3.527 1.00 19.76 89 ALA A O 1
ATOM 567 N N . ASN A 1 93 ? -15.718 -4.547 -5.280 1.00 19.39 90 ASN A N 1
ATOM 568 C CA . ASN A 1 93 ? -14.402 -4.420 -4.600 1.00 18.97 90 ASN A CA 1
ATOM 569 C C . ASN A 1 93 ? -14.018 -2.956 -4.392 1.00 18.07 90 ASN A C 1
ATOM 570 O O . ASN A 1 93 ? -13.358 -2.684 -3.386 1.00 18.33 90 ASN A O 1
ATOM 575 N N . VAL A 1 94 ? -14.385 -2.056 -5.304 1.00 17.56 91 VAL A N 1
ATOM 576 C CA . VAL A 1 94 ? -13.947 -0.631 -5.253 1.00 17.33 91 VAL A CA 1
ATOM 577 C C . VAL A 1 94 ? -15.021 0.188 -4.536 1.00 16.18 91 VAL A C 1
ATOM 578 O O . VAL A 1 94 ? -14.749 0.656 -3.431 1.00 15.92 91 VAL A O 1
ATOM 582 N N . SER A 1 95 ? -16.172 0.385 -5.180 1.00 15.99 92 SER A N 1
ATOM 583 C CA . SER A 1 95 ? -17.340 1.128 -4.642 1.00 16.02 92 SER A CA 1
ATOM 584 C C . SER A 1 95 ? -18.522 0.977 -5.602 1.00 16.05 92 SER A C 1
ATOM 585 O O . SER A 1 95 ? -18.324 0.462 -6.725 1.00 15.76 92 SER A O 1
ATOM 588 N N . SER A 1 96 ? -19.683 1.473 -5.185 1.00 15.80 93 SER A N 1
ATOM 589 C CA . SER A 1 96 ? -20.962 1.431 -5.939 1.00 16.40 93 SER A CA 1
ATOM 590 C C . SER A 1 96 ? -21.022 2.558 -6.981 1.00 16.16 93 SER A C 1
ATOM 591 O O . SER A 1 96 ? -21.984 2.578 -7.761 1.00 16.30 93 SER A O 1
ATOM 594 N N . SER A 1 97 ? -20.044 3.467 -7.000 1.00 16.34 94 SER A N 1
ATOM 595 C CA . SER A 1 97 ? -20.164 4.813 -7.621 1.00 16.74 94 SER A CA 1
ATOM 596 C C . SER A 1 97 ? -19.799 4.813 -9.112 1.00 16.60 94 SER A C 1
ATOM 597 O O . SER A 1 97 ? -19.603 5.914 -9.654 1.00 16.12 94 SER A O 1
ATOM 600 N N . HIS A 1 98 ? -19.778 3.653 -9.777 1.00 17.03 95 HIS A N 1
ATOM 601 C CA . HIS A 1 98 ? -19.335 3.513 -11.192 1.00 17.34 95 HIS A CA 1
ATOM 602 C C . HIS A 1 98 ? -20.532 3.239 -12.107 1.00 17.84 95 HIS A C 1
ATOM 603 O O . HIS A 1 98 ? -21.533 2.680 -11.633 1.00 17.81 95 HIS A O 1
ATOM 610 N N . GLY A 1 99 ? -20.412 3.636 -13.375 1.00 18.10 96 GLY A N 1
ATOM 611 C CA . GLY A 1 99 ? -21.405 3.378 -14.432 1.00 18.60 96 GLY A CA 1
ATOM 612 C C . GLY A 1 99 ? -21.030 2.142 -15.227 1.00 18.44 96 GLY A C 1
ATOM 613 O O . GLY A 1 99 ? -19.901 1.663 -15.067 1.00 17.61 96 GLY A O 1
ATOM 614 N N . GLN A 1 100 ? -21.956 1.634 -16.039 1.00 19.30 97 GLN A N 1
ATOM 615 C CA . GLN A 1 100 ? -21.700 0.518 -16.986 1.00 20.08 97 GLN A CA 1
ATOM 616 C C . GLN A 1 100 ? -21.337 1.127 -18.342 1.00 19.39 97 GLN A C 1
ATOM 617 O O . GLN A 1 100 ? -21.663 2.311 -18.581 1.00 19.04 97 GLN A O 1
ATOM 623 N N . LYS A 1 101 ? -20.657 0.350 -19.180 1.00 19.32 98 LYS A N 1
ATOM 624 C CA . LYS A 1 101 ? -20.434 0.676 -20.607 1.00 19.39 98 LYS A CA 1
ATOM 625 C C . LYS A 1 101 ? -20.663 -0.580 -21.443 1.00 19.01 98 LYS A C 1
ATOM 626 O O . LYS A 1 101 ? -19.732 -1.364 -21.579 1.00 18.72 98 LYS A O 1
ATOM 632 N N . SER A 1 102 ? -21.874 -0.753 -21.967 1.00 19.34 99 SER A N 1
ATOM 633 C CA . SER A 1 102 ? -22.259 -1.863 -22.874 1.00 19.70 99 SER A CA 1
ATOM 634 C C . SER A 1 102 ? -21.797 -1.561 -24.307 1.00 19.31 99 SER A C 1
ATOM 635 O O . SER A 1 102 ? -21.658 -2.524 -25.088 1.00 20.95 99 SER A O 1
ATOM 638 N N . ASN A 1 103 ? -21.564 -0.290 -24.648 1.00 18.57 100 ASN A N 1
ATOM 639 C CA . ASN A 1 103 ? -21.357 0.126 -26.061 1.00 18.13 100 ASN A CA 1
ATOM 640 C C . ASN A 1 103 ? -20.634 1.472 -26.171 1.00 18.31 100 ASN A C 1
ATOM 641 O O . ASN A 1 103 ? -20.674 2.282 -25.204 1.00 18.36 100 ASN A O 1
ATOM 646 N N . PHE A 1 104 ? -20.034 1.705 -27.339 1.00 18.50 101 PHE A N 1
ATOM 647 C CA . PHE A 1 104 ? -19.609 3.042 -27.824 1.00 19.35 101 PHE A CA 1
ATOM 648 C C . PHE A 1 104 ? -20.696 3.572 -28.758 1.00 19.37 101 PHE A C 1
ATOM 649 O O . PHE A 1 104 ? -21.028 2.866 -29.716 1.00 20.13 101 PHE A O 1
ATOM 657 N N . GLY A 1 105 ? -21.225 4.766 -28.488 1.00 19.48 102 GLY A N 1
ATOM 658 C CA . GLY A 1 105 ? -22.250 5.419 -29.327 1.00 19.16 102 GLY A CA 1
ATOM 659 C C . GLY A 1 105 ? -21.713 6.680 -29.980 1.00 19.30 102 GLY A C 1
ATOM 660 O O . GLY A 1 105 ? -20.946 7.413 -29.326 1.00 18.15 102 GLY A O 1
ATOM 661 N N . PHE A 1 106 ? -22.112 6.920 -31.228 1.00 20.04 103 PHE A N 1
ATOM 662 C CA . PHE A 1 106 ? -21.698 8.074 -32.066 1.00 20.63 103 PHE A CA 1
ATOM 663 C C . PHE A 1 106 ? -22.947 8.626 -32.748 1.00 21.04 103 PHE A C 1
ATOM 664 O O . PHE A 1 106 ? -23.707 7.831 -33.313 1.00 21.11 103 PHE A O 1
ATOM 672 N N . MET A 1 107 ? -23.150 9.941 -32.666 1.00 22.90 104 MET A N 1
ATOM 673 C CA . MET A 1 107 ? -24.320 10.665 -33.225 1.00 23.55 104 MET A CA 1
ATOM 674 C C . MET A 1 107 ? -23.813 11.970 -33.846 1.00 23.43 104 MET A C 1
ATOM 675 O O . MET A 1 107 ? -23.203 12.774 -33.112 1.00 23.58 104 MET A O 1
ATOM 680 N N . PHE A 1 108 ? -24.033 12.157 -35.146 1.00 23.12 105 PHE A N 1
ATOM 681 C CA . PHE A 1 108 ? -23.648 13.381 -35.893 1.00 24.16 105 PHE A CA 1
ATOM 682 C C . PHE A 1 108 ? -24.701 14.468 -35.681 1.00 23.88 105 PHE A C 1
ATOM 683 O O . PHE A 1 108 ? -25.904 14.167 -35.758 1.00 25.15 105 PHE A O 1
ATOM 691 N N . HIS A 1 109 ? -24.249 15.694 -35.423 1.00 24.95 106 HIS A N 1
ATOM 692 C CA . HIS A 1 109 ? -25.097 16.906 -35.271 1.00 24.65 106 HIS A CA 1
ATOM 693 C C . HIS A 1 109 ? -24.580 17.999 -36.207 1.00 24.83 106 HIS A C 1
ATOM 694 O O . HIS A 1 109 ? -23.352 18.163 -36.303 1.00 23.94 106 HIS A O 1
ATOM 701 N N . ARG A 1 110 ? -25.489 18.715 -36.865 1.00 26.70 107 ARG A N 1
ATOM 702 C CA . ARG A 1 110 ? -25.170 19.938 -37.648 1.00 28.88 107 ARG A CA 1
ATOM 703 C C . ARG A 1 110 ? -25.852 21.137 -36.984 1.00 27.73 107 ARG A C 1
ATOM 704 O O . ARG A 1 110 ? -26.934 20.947 -36.400 1.00 26.99 107 ARG A O 1
ATOM 712 N N . ASP A 1 111 ? -25.214 22.310 -37.058 1.00 28.71 108 ASP A N 1
ATOM 713 C CA . ASP A 1 111 ? -25.671 23.585 -36.439 1.00 30.60 108 ASP A CA 1
ATOM 714 C C . ASP A 1 111 ? -27.161 23.813 -36.734 1.00 31.30 108 ASP A C 1
ATOM 715 O O . ASP A 1 111 ? -27.524 23.862 -37.923 1.00 32.32 108 ASP A O 1
ATOM 720 N N . GLY A 1 112 ? -27.988 23.915 -35.688 1.00 32.18 109 GLY A N 1
ATOM 721 C CA . GLY A 1 112 ? -29.420 24.266 -35.770 1.00 32.71 109 GLY A CA 1
ATOM 722 C C . GLY A 1 112 ? -30.288 23.133 -36.295 1.00 33.95 109 GLY A C 1
ATOM 723 O O . GLY A 1 112 ? -31.498 23.365 -36.457 1.00 36.35 109 GLY A O 1
ATOM 724 N N . GLU A 1 113 ? -29.715 21.949 -36.544 1.00 34.53 110 GLU A N 1
ATOM 725 C CA . GLU A 1 113 ? -30.421 20.787 -37.153 1.00 35.44 110 GLU A CA 1
ATOM 726 C C . GLU A 1 113 ? -30.646 19.704 -36.096 1.00 33.09 110 GLU A C 1
ATOM 727 O O . GLU A 1 113 ? -29.775 19.538 -35.223 1.00 33.87 110 GLU A O 1
ATOM 733 N N . GLU A 1 114 ? -31.770 18.990 -36.193 1.00 32.19 111 GLU A N 1
ATOM 734 C CA . GLU A 1 114 ? -31.994 17.684 -35.519 1.00 31.67 111 GLU A CA 1
ATOM 735 C C . GLU A 1 114 ? -30.978 16.683 -36.066 1.00 30.07 111 GLU A C 1
ATOM 736 O O . GLU A 1 114 ? -30.583 16.774 -37.228 1.00 28.97 111 GLU A O 1
ATOM 742 N N . PRO A 1 115 ? -30.494 15.717 -35.253 1.00 29.03 112 PRO A N 1
ATOM 743 C CA . PRO A 1 115 ? -29.558 14.710 -35.748 1.00 30.10 112 PRO A CA 1
ATOM 744 C C . PRO A 1 115 ? -30.248 13.779 -36.755 1.00 30.13 112 PRO A C 1
ATOM 745 O O . PRO A 1 115 ? -31.352 13.357 -36.486 1.00 31.74 112 PRO A O 1
ATOM 749 N N . ASP A 1 116 ? -29.591 13.504 -37.884 1.00 30.96 113 ASP A N 1
ATOM 750 C CA . ASP A 1 116 ? -30.045 12.513 -38.896 1.00 29.81 113 ASP A CA 1
ATOM 751 C C . ASP A 1 116 ? -29.884 11.124 -38.285 1.00 29.74 113 ASP A C 1
ATOM 752 O O . ASP A 1 116 ? -28.776 10.748 -37.921 1.00 30.90 113 ASP A O 1
ATOM 757 N N . PRO A 1 117 ? -30.961 10.313 -38.161 1.00 30.53 114 PRO A N 1
ATOM 758 C CA . PRO A 1 117 ? -30.851 8.977 -37.566 1.00 30.50 114 PRO A CA 1
ATOM 759 C C . PRO A 1 117 ? -30.073 7.972 -38.432 1.00 30.31 114 PRO A C 1
ATOM 760 O O . PRO A 1 117 ? -29.783 6.892 -37.938 1.00 31.64 114 PRO A O 1
ATOM 764 N N . ASN A 1 118 ? -29.742 8.340 -39.675 1.00 29.86 115 ASN A N 1
ATOM 765 C CA . ASN A 1 118 ? -28.893 7.521 -40.583 1.00 30.65 115 ASN A CA 1
ATOM 766 C C . ASN A 1 118 ? -27.417 7.914 -40.428 1.00 29.80 115 ASN A C 1
ATOM 767 O O . ASN A 1 118 ? -26.585 7.320 -41.151 1.00 29.14 115 ASN A O 1
ATOM 772 N N . GLU A 1 119 ? -27.095 8.865 -39.539 1.00 27.80 116 GLU A N 1
ATOM 773 C CA . GLU A 1 119 ? -25.693 9.284 -39.261 1.00 27.07 116 GLU A CA 1
ATOM 774 C C . GLU A 1 119 ? -25.344 8.984 -37.794 1.00 26.56 116 GLU A C 1
ATOM 775 O O . GLU A 1 119 ? -24.795 9.873 -37.109 1.00 25.63 116 GLU A O 1
ATOM 781 N N . THR A 1 120 ? -25.631 7.756 -37.347 1.00 25.43 117 THR A N 1
ATOM 782 C CA . THR A 1 120 ? -25.215 7.215 -36.028 1.00 24.49 117 THR A CA 1
ATOM 783 C C . THR A 1 120 ? -24.391 5.947 -36.245 1.00 23.68 117 THR A C 1
ATOM 784 O O . THR A 1 120 ? -24.532 5.313 -37.306 1.00 24.70 117 THR A O 1
ATOM 788 N N . SER A 1 121 ? -23.535 5.626 -35.278 1.00 22.07 118 SER A N 1
ATOM 789 C CA . SER A 1 121 ? -22.780 4.353 -35.191 1.00 20.61 118 SER A CA 1
ATOM 790 C C . SER A 1 121 ? -22.863 3.850 -33.754 1.00 19.80 118 SER A C 1
ATOM 791 O O . SER A 1 121 ? -22.846 4.687 -32.836 1.00 19.17 118 SER A O 1
ATOM 794 N N . GLN A 1 122 ? -22.955 2.538 -33.579 1.00 19.73 119 GLN A N 1
ATOM 795 C CA . GLN A 1 122 ? -22.864 1.889 -32.251 1.00 20.12 119 GLN A CA 1
ATOM 796 C C . GLN A 1 122 ? -22.001 0.635 -32.383 1.00 20.15 119 GLN A C 1
ATOM 797 O O . GLN A 1 122 ? -22.229 -0.149 -33.323 1.00 19.59 119 GLN A O 1
ATOM 803 N N . PHE A 1 123 ? -21.044 0.474 -31.469 1.00 20.17 120 PHE A N 1
ATOM 804 C CA . PHE A 1 123 ? -20.302 -0.787 -31.247 1.00 21.15 120 PHE A CA 1
ATOM 805 C C . PHE A 1 123 ? -20.665 -1.283 -29.846 1.00 22.33 120 PHE A C 1
ATOM 806 O O . PHE A 1 123 ? -20.211 -0.675 -28.853 1.00 21.81 120 PHE A O 1
ATOM 814 N N . ARG A 1 124 ? -21.510 -2.315 -29.766 1.00 24.78 121 ARG A N 1
ATOM 815 C CA . ARG A 1 124 ? -21.770 -3.057 -28.504 1.00 25.79 121 ARG A CA 1
ATOM 816 C C . ARG A 1 124 ? -20.579 -3.985 -28.253 1.00 25.68 121 ARG A C 1
ATOM 817 O O . ARG A 1 124 ? -20.191 -4.722 -29.183 1.00 25.06 121 ARG A O 1
ATOM 825 N N . ILE A 1 125 ? -19.989 -3.915 -27.059 1.00 25.81 122 ILE A N 1
ATOM 826 C CA . ILE A 1 125 ? -18.717 -4.628 -26.746 1.00 26.11 122 ILE A CA 1
ATOM 827 C C . ILE A 1 125 ? -19.046 -6.105 -26.541 1.00 25.62 122 ILE A C 1
ATOM 828 O O . ILE A 1 125 ? -19.902 -6.446 -25.735 1.00 23.74 122 ILE A O 1
ATOM 833 N N . PRO A 1 126 ? -18.397 -7.034 -27.277 1.00 26.82 123 PRO A N 1
ATOM 834 C CA . PRO A 1 126 ? -18.674 -8.460 -27.106 1.00 27.34 123 PRO A CA 1
ATOM 835 C C . PRO A 1 126 ? -18.323 -8.928 -25.684 1.00 27.96 123 PRO A C 1
ATOM 836 O O . PRO A 1 126 ? -17.400 -8.386 -25.110 1.00 28.93 123 PRO A O 1
ATOM 840 N N . SER A 1 127 ? -19.073 -9.905 -25.162 1.00 29.46 124 SER A N 1
ATOM 841 C CA . SER A 1 127 ? -18.964 -10.455 -23.781 1.00 32.76 124 SER A CA 1
ATOM 842 C C . SER A 1 127 ? -17.578 -11.057 -23.523 1.00 33.47 124 SER A C 1
ATOM 843 O O . SER A 1 127 ? -17.141 -11.013 -22.362 1.00 34.68 124 SER A O 1
ATOM 846 N N . ILE A 1 128 ? -16.923 -11.595 -24.560 1.00 34.32 125 ILE A N 1
ATOM 847 C CA . ILE A 1 128 ? -15.666 -12.399 -24.456 1.00 36.03 125 ILE A CA 1
ATOM 848 C C . ILE A 1 128 ? -14.520 -11.533 -23.909 1.00 36.82 125 ILE A C 1
ATOM 849 O O . ILE A 1 128 ? -13.690 -12.086 -23.161 1.00 39.29 125 ILE A O 1
ATOM 854 N N . VAL A 1 129 ? -14.472 -10.241 -24.254 1.00 38.54 126 VAL A N 1
ATOM 855 C CA . VAL A 1 129 ? -13.412 -9.299 -23.775 1.00 39.42 126 VAL A CA 1
ATOM 856 C C . VAL A 1 129 ? -13.767 -8.789 -22.370 1.00 38.99 126 VAL A C 1
ATOM 857 O O . VAL A 1 129 ? -12.877 -8.209 -21.722 1.00 43.07 126 VAL A O 1
ATOM 861 N N . GLY A 1 130 ? -15.006 -9.005 -21.912 1.00 36.05 127 GLY A N 1
ATOM 862 C CA . GLY A 1 130 ? -15.456 -8.659 -20.550 1.00 32.29 127 GLY A CA 1
ATOM 863 C C . GLY A 1 130 ? -16.388 -7.458 -20.531 1.00 29.02 127 GLY A C 1
ATOM 864 O O . GLY A 1 130 ? -16.672 -6.897 -21.603 1.00 27.19 127 GLY A O 1
ATOM 865 N N . ASN A 1 131 ? -16.836 -7.068 -19.337 1.00 28.10 128 ASN A N 1
ATOM 866 C CA . ASN A 1 131 ? -17.905 -6.058 -19.128 1.00 27.54 128 ASN A CA 1
ATOM 867 C C . ASN A 1 131 ? -17.266 -4.718 -18.752 1.00 25.12 128 ASN A C 1
ATOM 868 O O . ASN A 1 131 ? -16.737 -4.605 -17.635 1.00 23.59 128 ASN A O 1
ATOM 873 N N . ALA A 1 132 ? -17.335 -3.745 -19.662 1.00 23.40 129 ALA A N 1
ATOM 874 C CA . ALA A 1 132 ? -16.673 -2.426 -19.556 1.00 22.77 129 ALA A CA 1
ATOM 875 C C . ALA A 1 132 ? -17.403 -1.558 -18.525 1.00 22.05 129 ALA A C 1
ATOM 876 O O . ALA A 1 132 ? -18.581 -1.835 -18.224 1.00 21.68 129 ALA A O 1
ATOM 878 N N . ALA A 1 133 ? -16.711 -0.550 -17.993 1.00 20.94 130 ALA A N 1
ATOM 879 C CA . ALA A 1 133 ? -17.211 0.338 -16.923 1.00 20.49 130 ALA A CA 1
ATOM 880 C C . ALA A 1 133 ? -16.933 1.803 -17.271 1.00 20.23 130 ALA A C 1
ATOM 881 O O . ALA A 1 133 ? -16.026 2.088 -18.090 1.00 19.07 130 ALA A O 1
ATOM 883 N N . HIS A 1 134 ? -17.724 2.691 -16.671 1.00 19.52 131 HIS A N 1
ATOM 884 C CA . HIS A 1 134 ? -17.413 4.130 -16.488 1.00 18.73 131 HIS A CA 1
ATOM 885 C C . HIS A 1 134 ? -16.810 4.283 -15.091 1.00 18.09 131 HIS A C 1
ATOM 886 O O . HIS A 1 134 ? -17.574 4.237 -14.118 1.00 17.04 131 HIS A O 1
ATOM 893 N N . PHE A 1 135 ? -15.481 4.366 -14.992 1.00 17.99 132 PHE A N 1
ATOM 894 C CA . PHE A 1 135 ? -14.759 4.535 -13.704 1.00 18.20 132 PHE A CA 1
ATOM 895 C C . PHE A 1 135 ? -14.982 5.951 -13.168 1.00 17.06 132 PHE A C 1
ATOM 896 O O . PHE A 1 135 ? -14.652 6.926 -13.869 1.00 16.41 132 PHE A O 1
ATOM 904 N N . PHE A 1 136 ? -15.554 6.039 -11.968 1.00 16.42 133 PHE A N 1
ATOM 905 C CA . PHE A 1 136 ? -15.465 7.214 -11.065 1.00 16.27 133 PHE A CA 1
ATOM 906 C C . PHE A 1 136 ? -14.047 7.196 -10.481 1.00 16.28 133 PHE A C 1
ATOM 907 O O . PHE A 1 136 ? -13.793 6.458 -9.505 1.00 16.70 133 PHE A O 1
ATOM 915 N N . ARG A 1 137 ? -13.128 7.945 -11.094 1.00 16.52 134 ARG A N 1
ATOM 916 C CA . ARG A 1 137 ? -11.666 7.774 -10.866 1.00 16.63 134 ARG A CA 1
ATOM 917 C C . ARG A 1 137 ? -11.295 8.088 -9.411 1.00 16.29 134 ARG A C 1
ATOM 918 O O . ARG A 1 137 ? -10.374 7.421 -8.900 1.00 16.31 134 ARG A O 1
ATOM 926 N N . GLN A 1 138 ? -11.985 9.019 -8.745 1.00 16.09 135 GLN A N 1
ATOM 927 C CA . GLN A 1 138 ? -11.719 9.335 -7.311 1.00 16.39 135 GLN A CA 1
ATOM 928 C C . GLN A 1 138 ? -11.725 8.038 -6.485 1.00 17.12 135 GLN A C 1
ATOM 929 O O . GLN A 1 138 ? -10.909 7.934 -5.545 1.00 18.32 135 GLN A O 1
ATOM 935 N N . ASP A 1 139 ? -12.574 7.069 -6.836 1.00 17.61 136 ASP A N 1
ATOM 936 C CA . ASP A 1 139 ? -12.747 5.810 -6.062 1.00 18.00 136 ASP A CA 1
ATOM 937 C C . ASP A 1 139 ? -11.761 4.733 -6.552 1.00 17.33 136 ASP A C 1
ATOM 938 O O . ASP A 1 139 ? -11.185 4.039 -5.694 1.00 16.52 136 ASP A O 1
ATOM 943 N N . THR A 1 140 ? -11.568 4.570 -7.865 1.00 16.88 137 THR A N 1
ATOM 944 C CA . THR A 1 140 ? -10.589 3.592 -8.417 1.00 16.85 137 THR A CA 1
ATOM 945 C C . THR A 1 140 ? -9.181 3.969 -7.931 1.00 16.42 137 THR A C 1
ATOM 946 O O . THR A 1 140 ? -8.444 3.063 -7.538 1.00 16.23 137 THR A O 1
ATOM 950 N N . ASP A 1 141 ? -8.845 5.259 -7.912 1.00 16.76 138 ASP A N 1
ATOM 951 C CA . ASP A 1 141 ? -7.486 5.764 -7.582 1.00 17.32 138 ASP A CA 1
ATOM 952 C C . ASP A 1 141 ? -7.247 5.663 -6.068 1.00 16.81 138 ASP A C 1
ATOM 953 O O . ASP A 1 141 ? -6.127 5.264 -5.673 1.00 15.96 138 ASP A O 1
ATOM 958 N N . SER A 1 142 ? -8.244 5.996 -5.237 1.00 16.30 139 SER A N 1
ATOM 959 C CA . SER A 1 142 ? -8.189 5.763 -3.769 1.00 15.77 139 SER A CA 1
ATOM 960 C C . SER A 1 142 ? -7.965 4.269 -3.515 1.00 15.36 139 SER A C 1
ATOM 961 O O . SER A 1 142 ? -7.050 3.917 -2.739 1.00 14.91 139 SER A O 1
ATOM 964 N N . TYR A 1 143 ? -8.748 3.418 -4.178 1.00 14.94 140 TYR A N 1
ATOM 965 C CA . TYR A 1 143 ? -8.697 1.941 -4.017 1.00 15.16 140 TYR A CA 1
ATOM 966 C C . TYR A 1 143 ? -7.275 1.425 -4.274 1.00 14.87 140 TYR A C 1
ATOM 967 O O . TYR A 1 143 ? -6.768 0.672 -3.435 1.00 13.98 140 TYR A O 1
ATOM 976 N N . MET A 1 144 ? -6.662 1.791 -5.403 1.00 15.52 141 MET A N 1
ATOM 977 C CA . MET A 1 144 ? -5.333 1.255 -5.792 1.00 16.98 141 MET A CA 1
ATOM 978 C C . MET A 1 144 ? -4.243 1.887 -4.914 1.00 16.48 141 MET A C 1
ATOM 979 O O . MET A 1 144 ? -3.245 1.203 -4.655 1.00 17.14 141 MET A O 1
ATOM 984 N N . PHE A 1 145 ? -4.447 3.112 -4.425 1.00 16.48 142 PHE A N 1
ATOM 985 C CA . PHE A 1 145 ? -3.522 3.796 -3.483 1.00 16.15 142 PHE A CA 1
ATOM 986 C C . PHE A 1 145 ? -3.511 3.074 -2.132 1.00 16.04 142 PHE A C 1
ATOM 987 O O . PHE A 1 145 ? -2.416 2.882 -1.574 1.00 16.58 142 PHE A O 1
ATOM 995 N N . HIS A 1 146 ? -4.680 2.714 -1.602 1.00 15.80 143 HIS A N 1
ATOM 996 C CA . HIS A 1 146 ? -4.816 1.941 -0.338 1.00 15.39 143 HIS A CA 1
ATOM 997 C C . HIS A 1 146 ? -4.152 0.570 -0.517 1.00 15.64 143 HIS A C 1
ATOM 998 O O . HIS A 1 146 ? -3.517 0.093 0.451 1.00 15.15 143 HIS A O 1
ATOM 1005 N N . ALA A 1 147 ? -4.293 -0.038 -1.702 1.00 15.32 144 ALA A N 1
ATOM 1006 C CA . ALA A 1 147 ? -3.660 -1.331 -2.053 1.00 15.77 144 ALA A CA 1
ATOM 1007 C C . ALA A 1 147 ? -2.135 -1.176 -2.012 1.00 16.56 144 ALA A C 1
ATOM 1008 O O . ALA A 1 147 ? -1.475 -2.038 -1.398 1.00 16.79 144 ALA A O 1
ATOM 1010 N N . ALA A 1 148 ? -1.605 -0.119 -2.642 1.00 16.74 145 ALA A N 1
ATOM 1011 C CA . ALA A 1 148 ? -0.155 0.168 -2.738 1.00 17.06 145 ALA A CA 1
ATOM 1012 C C . ALA A 1 148 ? 0.429 0.353 -1.335 1.00 17.91 145 ALA A C 1
ATOM 1013 O O . ALA A 1 148 ? 1.512 -0.201 -1.075 1.00 17.86 145 ALA A O 1
ATOM 1015 N N . VAL A 1 149 ? -0.264 1.101 -0.466 1.00 18.30 146 VAL A N 1
ATOM 1016 C CA . VAL A 1 149 ? 0.168 1.343 0.940 1.00 19.00 146 VAL A CA 1
ATOM 1017 C C . VAL A 1 149 ? 0.101 0.014 1.713 1.00 20.11 146 VAL A C 1
ATOM 1018 O O . VAL A 1 149 ? 1.042 -0.267 2.476 1.00 20.51 146 VAL A O 1
ATOM 1022 N N . ARG A 1 150 ? -0.952 -0.782 1.509 1.00 20.70 147 ARG A N 1
ATOM 1023 C CA . ARG A 1 150 ? -1.148 -2.097 2.180 1.00 22.15 147 ARG A CA 1
ATOM 1024 C C . ARG A 1 150 ? -0.020 -3.065 1.784 1.00 21.10 147 ARG A C 1
ATOM 1025 O O . ARG A 1 150 ? 0.362 -3.884 2.631 1.00 21.44 147 ARG A O 1
ATOM 1033 N N . TYR A 1 151 ? 0.510 -2.973 0.560 1.00 19.64 148 TYR A N 1
ATOM 1034 C CA . TYR A 1 151 ? 1.624 -3.837 0.077 1.00 18.85 148 TYR A CA 1
ATOM 1035 C C . TYR A 1 151 ? 2.972 -3.358 0.637 1.00 18.26 148 TYR A C 1
ATOM 1036 O O . TYR A 1 151 ? 3.937 -4.113 0.541 1.00 17.53 148 TYR A O 1
ATOM 1045 N N . GLY A 1 152 ? 3.040 -2.145 1.191 1.00 18.49 149 GLY A N 1
ATOM 1046 C CA . GLY A 1 152 ? 4.225 -1.640 1.909 1.00 18.67 149 GLY A CA 1
ATOM 1047 C C . GLY A 1 152 ? 4.806 -0.371 1.301 1.00 18.89 149 GLY A C 1
ATOM 1048 O O . GLY A 1 152 ? 5.849 0.085 1.811 1.00 19.01 149 GLY A O 1
ATOM 1049 N N . CYS A 1 153 ? 4.182 0.202 0.268 1.00 18.89 150 CYS A N 1
ATOM 1050 C CA . CYS A 1 153 ? 4.586 1.526 -0.284 1.00 19.68 150 CYS A CA 1
ATOM 1051 C C . CYS A 1 153 ? 4.489 2.591 0.813 1.00 20.12 150 CYS A C 1
ATOM 1052 O O . CYS A 1 153 ? 3.452 2.646 1.515 1.00 19.96 150 CYS A O 1
ATOM 1055 N N . ASP A 1 154 ? 5.543 3.387 0.978 1.00 19.94 151 ASP A N 1
ATOM 1056 C CA . ASP A 1 154 ? 5.492 4.656 1.744 1.00 19.91 151 ASP A CA 1
ATOM 1057 C C . ASP A 1 154 ? 4.892 5.706 0.808 1.00 19.00 151 ASP A C 1
ATOM 1058 O O . ASP A 1 154 ? 4.994 5.526 -0.428 1.00 18.01 151 ASP A O 1
ATOM 1063 N N . ALA A 1 155 ? 4.236 6.730 1.356 1.00 18.27 152 ALA A N 1
ATOM 1064 C CA . ALA A 1 155 ? 3.649 7.824 0.554 1.00 18.67 152 ALA A CA 1
ATOM 1065 C C . ALA A 1 155 ? 3.802 9.154 1.285 1.00 18.81 152 ALA A C 1
ATOM 1066 O O . ALA A 1 155 ? 3.699 9.180 2.519 1.00 18.44 152 ALA A O 1
ATOM 1068 N N . ARG A 1 156 ? 4.037 10.210 0.512 1.00 19.70 153 ARG A N 1
ATOM 1069 C CA . ARG A 1 156 ? 3.912 11.623 0.940 1.00 21.19 153 ARG A CA 1
ATOM 1070 C C . ARG A 1 156 ? 2.939 12.293 -0.029 1.00 21.05 153 ARG A C 1
ATOM 1071 O O . ARG A 1 156 ? 3.244 12.330 -1.237 1.00 21.09 153 ARG A O 1
ATOM 1079 N N . GLN A 1 157 ? 1.799 12.748 0.491 1.00 21.30 154 GLN A N 1
ATOM 1080 C CA . GLN A 1 157 ? 0.772 13.511 -0.262 1.00 22.41 154 GLN A CA 1
ATOM 1081 C C . GLN A 1 157 ? 0.927 14.995 0.075 1.00 23.35 154 GLN A C 1
ATOM 1082 O O . GLN A 1 157 ? 1.648 15.304 1.034 1.00 22.55 154 GLN A O 1
ATOM 1088 N N . TYR A 1 158 ? 0.303 15.875 -0.709 1.00 25.02 155 TYR A N 1
ATOM 1089 C CA . TYR A 1 158 ? 0.510 17.345 -0.640 1.00 27.40 155 TYR A CA 1
ATOM 1090 C C . TYR A 1 158 ? 2.015 17.628 -0.696 1.00 28.04 155 TYR A C 1
ATOM 1091 O O . TYR A 1 158 ? 2.482 18.553 -0.018 1.00 27.87 155 TYR A O 1
ATOM 1100 N N . TYR A 1 159 ? 2.752 16.828 -1.468 1.00 28.95 156 TYR A N 1
ATOM 1101 C CA . TYR A 1 159 ? 4.229 16.904 -1.591 1.00 30.67 156 TYR A CA 1
ATOM 1102 C C . TYR A 1 159 ? 4.578 17.406 -2.993 1.00 31.43 156 TYR A C 1
ATOM 1103 O O . TYR A 1 159 ? 4.409 16.659 -3.970 1.00 32.64 156 TYR A O 1
ATOM 1112 N N . ARG A 1 160 ? 5.049 18.648 -3.071 1.00 34.36 157 ARG A N 1
ATOM 1113 C CA . ARG A 1 160 ? 5.450 19.332 -4.326 1.00 37.99 157 ARG A CA 1
ATOM 1114 C C . ARG A 1 160 ? 6.932 19.046 -4.601 1.00 36.30 157 ARG A C 1
ATOM 1115 O O . ARG A 1 160 ? 7.758 19.369 -3.734 1.00 37.36 157 ARG A O 1
ATOM 1123 N N . VAL A 1 161 ? 7.247 18.460 -5.759 1.00 36.19 158 VAL A N 1
ATOM 1124 C CA . VAL A 1 161 ? 8.643 18.201 -6.228 1.00 35.27 158 VAL A CA 1
ATOM 1125 C C . VAL A 1 161 ? 9.179 19.471 -6.895 1.00 36.05 158 VAL A C 1
ATOM 1126 O O . VAL A 1 161 ? 8.572 19.897 -7.895 1.00 36.24 158 VAL A O 1
ATOM 1130 N N . GLU A 1 162 ? 10.279 20.026 -6.372 1.00 37.57 159 GLU A N 1
ATOM 1131 C CA . GLU A 1 162 ? 10.949 21.255 -6.885 1.00 39.08 159 GLU A CA 1
ATOM 1132 C C . GLU A 1 162 ? 12.175 20.886 -7.734 1.00 36.26 159 GLU A C 1
ATOM 1133 O O . GLU A 1 162 ? 12.459 21.629 -8.688 1.00 37.81 159 GLU A O 1
ATOM 1139 N N . ASN A 1 163 ? 12.891 19.807 -7.396 1.00 33.00 160 ASN A N 1
ATOM 1140 C CA . ASN A 1 163 ? 14.200 19.475 -8.023 1.00 31.86 160 ASN A CA 1
ATOM 1141 C C . ASN A 1 163 ? 14.423 17.958 -8.082 1.00 29.13 160 ASN A C 1
ATOM 1142 O O . ASN A 1 163 ? 14.072 17.253 -7.108 1.00 27.74 160 ASN A O 1
ATOM 1147 N N . ILE A 1 164 ? 15.015 17.497 -9.188 1.00 27.53 161 ILE A N 1
ATOM 1148 C CA . ILE A 1 164 ? 15.441 16.088 -9.429 1.00 28.01 161 ILE A CA 1
ATOM 1149 C C . ILE A 1 164 ? 16.910 16.114 -9.878 1.00 28.25 161 ILE A C 1
ATOM 1150 O O . ILE A 1 164 ? 17.207 16.800 -10.867 1.00 27.41 161 ILE A O 1
ATOM 1155 N N . GLU A 1 165 ? 17.786 15.402 -9.162 1.00 29.34 162 GLU A N 1
ATOM 1156 C CA . GLU A 1 165 ? 19.256 15.353 -9.398 1.00 31.07 162 GLU A CA 1
ATOM 1157 C C . GLU A 1 165 ? 19.688 13.892 -9.542 1.00 28.45 162 GLU A C 1
ATOM 1158 O O . GLU A 1 165 ? 19.458 13.120 -8.596 1.00 25.49 162 GLU A O 1
ATOM 1164 N N . PHE A 1 166 ? 20.317 13.536 -10.664 1.00 28.55 163 PHE A N 1
ATOM 1165 C CA . PHE A 1 166 ? 20.872 12.178 -10.913 1.00 29.01 163 PHE A CA 1
ATOM 1166 C C . PHE A 1 166 ? 22.378 12.180 -10.620 1.00 29.76 163 PHE A C 1
ATOM 1167 O O . PHE A 1 166 ? 23.046 13.177 -10.916 1.00 30.64 163 PHE A O 1
ATOM 1175 N N . ASP A 1 167 ? 22.879 11.098 -10.025 1.00 30.96 164 ASP A N 1
ATOM 1176 C CA . ASP A 1 167 ? 24.331 10.797 -9.902 1.00 32.27 164 ASP A CA 1
ATOM 1177 C C . ASP A 1 167 ? 24.524 9.302 -10.184 1.00 32.76 164 ASP A C 1
ATOM 1178 O O . ASP A 1 167 ? 23.522 8.629 -10.482 1.00 31.38 164 ASP A O 1
ATOM 1183 N N . ASP A 1 168 ? 25.762 8.807 -10.099 1.00 33.88 165 ASP A N 1
ATOM 1184 C CA . ASP A 1 168 ? 26.133 7.414 -10.474 1.00 34.90 165 ASP A CA 1
ATOM 1185 C C . ASP A 1 168 ? 25.459 6.405 -9.530 1.00 31.46 165 ASP A C 1
ATOM 1186 O O . ASP A 1 168 ? 25.329 5.238 -9.939 1.00 32.20 165 ASP A O 1
ATOM 1191 N N . GLY A 1 169 ? 25.025 6.828 -8.338 1.00 27.92 166 GLY A N 1
ATOM 1192 C CA . GLY A 1 169 ? 24.482 5.933 -7.296 1.00 27.52 166 GLY A CA 1
ATOM 1193 C C . GLY A 1 169 ? 22.957 5.945 -7.192 1.00 26.59 166 GLY A C 1
ATOM 1194 O O . GLY A 1 169 ? 22.427 5.113 -6.436 1.00 26.69 166 GLY A O 1
ATOM 1195 N N . GLY A 1 170 ? 22.259 6.853 -7.879 1.00 25.69 167 GLY A N 1
ATOM 1196 C CA . GLY A 1 170 ? 20.796 6.990 -7.752 1.00 25.26 167 GLY A CA 1
ATOM 1197 C C . GLY A 1 170 ? 20.299 8.393 -8.037 1.00 24.53 167 GLY A C 1
ATOM 1198 O O . GLY A 1 170 ? 20.946 9.104 -8.826 1.00 23.50 167 GLY A O 1
ATOM 1199 N N . VAL A 1 171 ? 19.169 8.762 -7.427 1.00 23.78 168 VAL A N 1
ATOM 1200 C CA . VAL A 1 171 ? 18.446 10.043 -7.675 1.00 24.31 168 VAL A CA 1
ATOM 1201 C C . VAL A 1 171 ? 18.038 10.653 -6.327 1.00 24.37 168 VAL A C 1
ATOM 1202 O O . VAL A 1 171 ? 17.681 9.892 -5.409 1.00 23.24 168 VAL A O 1
ATOM 1206 N N . THR A 1 172 ? 18.126 11.982 -6.223 1.00 24.99 169 THR A N 1
ATOM 1207 C CA . THR A 1 172 ? 17.689 12.799 -5.064 1.00 26.39 169 THR A CA 1
ATOM 1208 C C . THR A 1 172 ? 16.533 13.686 -5.526 1.00 26.71 169 THR A C 1
ATOM 1209 O O . THR A 1 172 ? 16.730 14.464 -6.475 1.00 26.40 169 THR A O 1
ATOM 1213 N N . VAL A 1 173 ? 15.371 13.545 -4.888 1.00 27.83 170 VAL A N 1
ATOM 1214 C CA . VAL A 1 173 ? 14.158 14.371 -5.147 1.00 27.57 170 VAL A CA 1
ATOM 1215 C C . VAL A 1 173 ? 14.026 15.360 -3.987 1.00 28.83 170 VAL A C 1
ATOM 1216 O O . VAL A 1 173 ? 14.026 14.910 -2.829 1.00 27.48 170 VAL A O 1
ATOM 1220 N N . SER A 1 174 ? 13.957 16.657 -4.296 1.00 29.92 171 SER A N 1
ATOM 1221 C CA . SER A 1 174 ? 13.823 17.748 -3.298 1.00 32.19 171 SER A CA 1
ATOM 1222 C C . SER A 1 174 ? 12.402 18.320 -3.345 1.00 31.48 171 SER A C 1
ATOM 1223 O O . SER A 1 174 ? 11.933 18.655 -4.445 1.00 31.00 171 SER A O 1
ATOM 1226 N N . GLY A 1 175 ? 11.749 18.393 -2.183 1.00 32.02 172 GLY A N 1
ATOM 1227 C CA . GLY A 1 175 ? 10.418 19.000 -2.010 1.00 33.80 172 GLY A CA 1
ATOM 1228 C C . GLY A 1 175 ? 10.525 20.479 -1.687 1.00 34.35 172 GLY A C 1
ATOM 1229 O O . GLY A 1 175 ? 11.628 20.923 -1.317 1.00 35.19 172 GLY A O 1
ATOM 1230 N N . ALA A 1 176 ? 9.416 21.211 -1.817 1.00 35.74 173 ALA A N 1
ATOM 1231 C CA . ALA A 1 176 ? 9.279 22.637 -1.437 1.00 36.94 173 ALA A CA 1
ATOM 1232 C C . ALA A 1 176 ? 9.369 22.784 0.087 1.00 37.00 173 ALA A C 1
ATOM 1233 O O . ALA A 1 176 ? 9.804 23.850 0.545 1.00 41.26 173 ALA A O 1
ATOM 1235 N N . ASP A 1 177 ? 9.004 21.742 0.839 1.00 37.02 174 ASP A N 1
ATOM 1236 C CA . ASP A 1 177 ? 9.035 21.733 2.327 1.00 37.89 174 ASP A CA 1
ATOM 1237 C C . ASP A 1 177 ? 10.477 21.581 2.843 1.00 36.63 174 ASP A C 1
ATOM 1238 O O . ASP A 1 177 ? 10.642 21.555 4.075 1.00 36.23 174 ASP A O 1
ATOM 1243 N N . GLY A 1 178 ? 11.470 21.465 1.950 1.00 36.83 175 GLY A N 1
ATOM 1244 C CA . GLY A 1 178 ? 12.911 21.449 2.284 1.00 37.09 175 GLY A CA 1
ATOM 1245 C C . GLY A 1 178 ? 13.471 20.041 2.465 1.00 37.36 175 GLY A C 1
ATOM 1246 O O . GLY A 1 178 ? 14.703 19.914 2.673 1.00 38.23 175 GLY A O 1
ATOM 1247 N N . SER A 1 179 ? 12.617 19.015 2.387 1.00 33.83 176 SER A N 1
ATOM 1248 C CA . SER A 1 179 ? 12.981 17.587 2.566 1.00 32.02 176 SER A CA 1
ATOM 1249 C C . SER A 1 179 ? 13.536 17.015 1.255 1.00 30.29 176 SER A C 1
ATOM 1250 O O . SER A 1 179 ? 13.338 17.621 0.189 1.00 28.21 176 SER A O 1
ATOM 1253 N N . THR A 1 180 ? 14.217 15.875 1.345 1.00 29.81 177 THR A N 1
ATOM 1254 C CA . THR A 1 180 ? 14.793 15.141 0.191 1.00 28.77 177 THR A CA 1
ATOM 1255 C C . THR A 1 180 ? 14.386 13.669 0.300 1.00 26.93 177 THR A C 1
ATOM 1256 O O . THR A 1 180 ? 14.278 13.169 1.426 1.00 27.80 177 THR A O 1
ATOM 1260 N N . VAL A 1 181 ? 14.132 13.023 -0.834 1.00 25.47 178 VAL A N 1
ATOM 1261 C CA . VAL A 1 181 ? 13.976 11.546 -0.935 1.00 23.93 178 VAL A CA 1
ATOM 1262 C C . VAL A 1 181 ? 15.116 11.028 -1.813 1.00 22.26 178 VAL A C 1
ATOM 1263 O O . VAL A 1 181 ? 15.322 11.592 -2.900 1.00 20.43 178 VAL A O 1
ATOM 1267 N N . ARG A 1 182 ? 15.797 9.981 -1.349 1.00 21.98 179 ARG A N 1
ATOM 1268 C CA . ARG A 1 182 ? 16.905 9.303 -2.070 1.00 22.15 179 ARG A CA 1
ATOM 1269 C C . ARG A 1 182 ? 16.397 7.939 -2.549 1.00 20.41 179 ARG A C 1
ATOM 1270 O O . ARG A 1 182 ? 15.844 7.191 -1.722 1.00 18.95 179 ARG A O 1
ATOM 1278 N N . ALA A 1 183 ? 16.559 7.646 -3.840 1.00 19.32 180 ALA A N 1
ATOM 1279 C CA . ALA A 1 183 ? 16.159 6.363 -4.453 1.00 19.69 180 ALA A CA 1
ATOM 1280 C C . ALA A 1 183 ? 17.192 5.942 -5.501 1.00 18.95 180 ALA A C 1
ATOM 1281 O O . ALA A 1 183 ? 18.015 6.777 -5.899 1.00 19.69 180 ALA A O 1
ATOM 1283 N N . ARG A 1 184 ? 17.119 4.684 -5.933 1.00 18.31 181 ARG A N 1
ATOM 1284 C CA . ARG A 1 184 ? 17.995 4.090 -6.970 1.00 17.69 181 ARG A CA 1
ATOM 1285 C C . ARG A 1 184 ? 17.411 4.360 -8.360 1.00 17.37 181 ARG A C 1
ATOM 1286 O O . ARG A 1 184 ? 18.174 4.300 -9.334 1.00 17.18 181 ARG A O 1
ATOM 1294 N N . TYR A 1 185 ? 16.110 4.640 -8.454 1.00 17.09 182 TYR A N 1
ATOM 1295 C CA . TYR A 1 185 ? 15.381 4.762 -9.740 1.00 16.86 182 TYR A CA 1
ATOM 1296 C C . TYR A 1 185 ? 14.175 5.683 -9.557 1.00 17.03 182 TYR A C 1
ATOM 1297 O O . TYR A 1 185 ? 13.528 5.622 -8.497 1.00 17.32 182 TYR A O 1
ATOM 1306 N N . LEU A 1 186 ? 13.881 6.513 -10.558 1.00 18.11 183 LEU A N 1
ATOM 1307 C CA . LEU A 1 186 ? 12.687 7.399 -10.562 1.00 18.93 183 LEU A CA 1
ATOM 1308 C C . LEU A 1 186 ? 11.739 6.988 -11.694 1.00 18.54 183 LEU A C 1
ATOM 1309 O O . LEU A 1 186 ? 12.186 6.901 -12.849 1.00 17.89 183 LEU A O 1
ATOM 1314 N N . VAL A 1 187 ? 10.469 6.762 -11.357 1.00 18.44 184 VAL A N 1
ATOM 1315 C CA . VAL A 1 187 ? 9.339 6.679 -12.330 1.00 18.54 184 VAL A CA 1
ATOM 1316 C C . VAL A 1 187 ? 8.500 7.948 -12.169 1.00 19.25 184 VAL A C 1
ATOM 1317 O O . VAL A 1 187 ? 8.058 8.243 -11.036 1.00 18.60 184 VAL A O 1
ATOM 1321 N N . ASP A 1 188 ? 8.345 8.700 -13.253 1.00 20.32 185 ASP A N 1
ATOM 1322 C CA . ASP A 1 188 ? 7.424 9.854 -13.307 1.00 22.04 185 ASP A CA 1
ATOM 1323 C C . ASP A 1 188 ? 6.103 9.335 -13.884 1.00 22.04 185 ASP A C 1
ATOM 1324 O O . ASP A 1 188 ? 6.076 8.988 -15.076 1.00 19.96 185 ASP A O 1
ATOM 1329 N N . ALA A 1 189 ? 5.072 9.264 -13.037 1.00 22.70 186 ALA A N 1
ATOM 1330 C CA . ALA A 1 189 ? 3.695 8.850 -13.382 1.00 24.82 186 ALA A CA 1
ATOM 1331 C C . ALA A 1 189 ? 2.744 10.040 -13.201 1.00 26.56 186 ALA A C 1
ATOM 1332 O O . ALA A 1 189 ? 1.617 9.828 -12.721 1.00 26.40 186 ALA A O 1
ATOM 1334 N N . SER A 1 190 ? 3.199 11.247 -13.558 1.00 28.56 187 SER A N 1
ATOM 1335 C CA . SER A 1 190 ? 2.406 12.504 -13.559 1.00 31.42 187 SER A CA 1
ATOM 1336 C C . SER A 1 190 ? 1.731 12.660 -14.926 1.00 32.75 187 SER A C 1
ATOM 1337 O O . SER A 1 190 ? 1.553 11.642 -15.604 1.00 37.76 187 SER A O 1
ATOM 1340 N N . GLY A 1 191 ? 1.376 13.881 -15.320 1.00 35.91 188 GLY A N 1
ATOM 1341 C CA . GLY A 1 191 ? 0.790 14.181 -16.639 1.00 36.19 188 GLY A CA 1
ATOM 1342 C C . GLY A 1 191 ? 1.615 15.214 -17.373 1.00 39.10 188 GLY A C 1
ATOM 1343 O O . GLY A 1 191 ? 2.846 15.032 -17.452 1.00 39.90 188 GLY A O 1
ATOM 1344 N N . PHE A 1 192 ? 0.961 16.266 -17.873 1.00 41.47 189 PHE A N 1
ATOM 1345 C CA . PHE A 1 192 ? 1.573 17.372 -18.658 1.00 43.17 189 PHE A CA 1
ATOM 1346 C C . PHE A 1 192 ? 2.622 18.096 -17.808 1.00 41.78 189 PHE A C 1
ATOM 1347 O O . PHE A 1 192 ? 3.653 18.504 -18.383 1.00 42.19 189 PHE A O 1
ATOM 1355 N N . ARG A 1 193 ? 2.390 18.215 -16.494 1.00 42.82 190 ARG A N 1
ATOM 1356 C CA . ARG A 1 193 ? 3.243 18.998 -15.550 1.00 43.37 190 ARG A CA 1
ATOM 1357 C C . ARG A 1 193 ? 4.470 18.184 -15.109 1.00 39.64 190 ARG A C 1
ATOM 1358 O O . ARG A 1 193 ? 5.246 18.724 -14.298 1.00 39.24 190 ARG A O 1
ATOM 1366 N N . SER A 1 194 ? 4.627 16.945 -15.596 1.00 35.85 191 SER A N 1
ATOM 1367 C CA . SER A 1 194 ? 5.761 16.027 -15.297 1.00 33.23 191 SER A CA 1
ATOM 1368 C C . SER A 1 194 ? 6.989 16.825 -14.871 1.00 31.53 191 SER A C 1
ATOM 1369 O O . SER A 1 194 ? 7.591 17.506 -15.698 1.00 31.91 191 SER A O 1
ATOM 1372 N N . PRO A 1 195 ? 7.383 16.777 -13.576 1.00 29.69 192 PRO A N 1
ATOM 1373 C CA . PRO A 1 195 ? 8.614 17.417 -13.118 1.00 28.65 192 PRO A CA 1
ATOM 1374 C C . PRO A 1 195 ? 9.853 16.894 -13.857 1.00 27.51 192 PRO A C 1
ATOM 1375 O O . PRO A 1 195 ? 10.754 17.679 -14.088 1.00 26.77 192 PRO A O 1
ATOM 1379 N N . LEU A 1 196 ? 9.877 15.596 -14.188 1.00 25.64 193 LEU A N 1
ATOM 1380 C CA . LEU A 1 196 ? 11.053 14.957 -14.834 1.00 25.96 193 LEU A CA 1
ATOM 1381 C C . LEU A 1 196 ? 11.202 15.487 -16.264 1.00 26.10 193 LEU A C 1
ATOM 1382 O O . LEU A 1 196 ? 12.341 15.796 -16.643 1.00 24.26 193 LEU A O 1
ATOM 1387 N N . ALA A 1 197 ? 10.103 15.549 -17.025 1.00 26.61 194 ALA A N 1
ATOM 1388 C CA . ALA A 1 197 ? 10.074 16.046 -18.422 1.00 28.90 194 ALA A CA 1
ATOM 1389 C C . ALA A 1 197 ? 10.642 17.470 -18.470 1.00 30.81 194 ALA A C 1
ATOM 1390 O O . ALA A 1 197 ? 11.387 17.763 -19.419 1.00 31.74 194 ALA A O 1
ATOM 1392 N N . ARG A 1 198 ? 10.293 18.303 -17.483 1.00 32.86 195 ARG A N 1
ATOM 1393 C CA . ARG A 1 198 ? 10.765 19.709 -17.332 1.00 35.09 195 ARG A CA 1
ATOM 1394 C C . ARG A 1 198 ? 12.254 19.721 -16.958 1.00 34.28 195 ARG A C 1
ATOM 1395 O O . ARG A 1 198 ? 13.023 20.443 -17.625 1.00 34.16 195 ARG A O 1
ATOM 1403 N N . GLN A 1 199 ? 12.647 18.950 -15.938 1.00 32.76 196 GLN A N 1
ATOM 1404 C CA . GLN A 1 199 ? 14.043 18.890 -15.422 1.00 33.22 196 GLN A CA 1
ATOM 1405 C C . GLN A 1 199 ? 15.017 18.537 -16.559 1.00 32.64 196 GLN A C 1
ATOM 1406 O O . GLN A 1 199 ? 16.050 19.218 -16.682 1.00 32.53 196 GLN A O 1
ATOM 1412 N N . LEU A 1 200 ? 14.692 17.518 -17.362 1.00 30.20 197 LEU A N 1
ATOM 1413 C CA . LEU A 1 200 ? 15.589 16.943 -18.402 1.00 30.21 197 LEU A CA 1
ATOM 1414 C C . LEU A 1 200 ? 15.267 17.505 -19.799 1.00 29.32 197 LEU A C 1
ATOM 1415 O O . LEU A 1 200 ? 15.949 17.096 -20.757 1.00 30.05 197 LEU A O 1
ATOM 1420 N N . GLY A 1 201 ? 14.279 18.400 -19.917 1.00 29.49 198 GLY A N 1
ATOM 1421 C CA . GLY A 1 201 ? 13.825 18.993 -21.195 1.00 29.73 198 GLY A CA 1
ATOM 1422 C C . GLY A 1 201 ? 13.405 17.938 -22.210 1.00 29.10 198 GLY A C 1
ATOM 1423 O O . GLY A 1 201 ? 13.878 18.007 -23.355 1.00 31.42 198 GLY A O 1
ATOM 1424 N N . LEU A 1 202 ? 12.536 17.001 -21.820 1.00 28.02 199 LEU A N 1
ATOM 1425 C CA . LEU A 1 202 ? 12.184 15.806 -22.638 1.00 27.93 199 LEU A CA 1
ATOM 1426 C C . LEU A 1 202 ? 11.048 16.123 -23.618 1.00 28.12 199 LEU A C 1
ATOM 1427 O O . LEU A 1 202 ? 10.880 15.343 -24.570 1.00 27.80 199 LEU A O 1
ATOM 1432 N N . ARG A 1 203 ? 10.301 17.212 -23.405 1.00 28.92 200 ARG A N 1
ATOM 1433 C CA . ARG A 1 203 ? 9.138 17.592 -24.252 1.00 29.34 200 ARG A CA 1
ATOM 1434 C C . ARG A 1 203 ? 9.620 18.030 -25.639 1.00 31.02 200 ARG A C 1
ATOM 1435 O O . ARG A 1 203 ? 10.521 18.880 -25.723 1.00 30.98 200 ARG A O 1
ATOM 1443 N N . GLU A 1 204 ? 9.045 17.444 -26.689 1.00 33.25 201 GLU A N 1
ATOM 1444 C CA . GLU A 1 204 ? 9.212 17.924 -28.084 1.00 34.94 201 GLU A CA 1
ATOM 1445 C C . GLU A 1 204 ? 8.489 19.270 -28.197 1.00 37.13 201 GLU A C 1
ATOM 1446 O O . GLU A 1 204 ? 7.275 19.308 -27.931 1.00 35.29 201 GLU A O 1
ATOM 1452 N N . GLU A 1 205 ? 9.216 20.338 -28.528 1.00 41.32 202 GLU A N 1
ATOM 1453 C CA . GLU A 1 205 ? 8.650 21.706 -28.690 1.00 45.78 202 GLU A CA 1
ATOM 1454 C C . GLU A 1 205 ? 9.182 22.294 -29.995 1.00 44.83 202 GLU A C 1
ATOM 1455 O O . GLU A 1 205 ? 10.343 22.688 -30.073 1.00 46.33 202 GLU A O 1
ATOM 1461 N N . PRO A 1 206 ? 8.371 22.332 -31.080 1.00 42.62 203 PRO A N 1
ATOM 1462 C CA . PRO A 1 206 ? 6.965 21.918 -31.045 1.00 40.09 203 PRO A CA 1
ATOM 1463 C C . PRO A 1 206 ? 6.763 20.391 -31.053 1.00 37.57 203 PRO A C 1
ATOM 1464 O O . PRO A 1 206 ? 7.666 19.671 -31.463 1.00 34.35 203 PRO A O 1
ATOM 1468 N N . SER A 1 207 ? 5.582 19.937 -30.616 1.00 35.26 204 SER A N 1
ATOM 1469 C CA . SER A 1 207 ? 5.164 18.508 -30.603 1.00 34.10 204 SER A CA 1
ATOM 1470 C C . SER A 1 207 ? 5.092 17.955 -32.035 1.00 32.22 204 SER A C 1
ATOM 1471 O O . SER A 1 207 ? 4.671 18.703 -32.942 1.00 30.72 204 SER A O 1
ATOM 1474 N N . ARG A 1 208 ? 5.466 16.682 -32.221 1.00 30.61 205 ARG A N 1
ATOM 1475 C CA . ARG A 1 208 ? 5.451 15.986 -33.538 1.00 29.49 205 ARG A CA 1
ATOM 1476 C C . ARG A 1 208 ? 4.012 15.602 -33.927 1.00 28.52 205 ARG A C 1
ATOM 1477 O O . ARG A 1 208 ? 3.795 15.252 -35.103 1.00 29.04 205 ARG A O 1
ATOM 1485 N N . LEU A 1 209 ? 3.058 15.682 -32.993 1.00 26.59 206 LEU A N 1
ATOM 1486 C CA . LEU A 1 209 ? 1.700 15.092 -33.142 1.00 25.81 206 LEU A CA 1
ATOM 1487 C C . LEU A 1 209 ? 0.849 15.916 -34.116 1.00 25.44 206 LEU A C 1
ATOM 1488 O O . LEU A 1 209 ? 0.870 17.159 -34.039 1.00 24.97 206 LEU A O 1
ATOM 1493 N N . LYS A 1 210 ? 0.095 15.219 -34.970 1.00 26.13 207 LYS A N 1
ATOM 1494 C CA . LYS A 1 210 ? -0.797 15.799 -36.004 1.00 27.05 207 LYS A CA 1
ATOM 1495 C C . LYS A 1 210 ? -2.139 16.227 -35.385 1.00 25.58 207 LYS A C 1
ATOM 1496 O O . LYS A 1 210 ? -2.729 17.202 -35.885 1.00 24.35 207 LYS A O 1
ATOM 1502 N N . HIS A 1 211 ? -2.620 15.537 -34.345 1.00 23.80 208 HIS A N 1
ATOM 1503 C CA . HIS A 1 211 ? -3.952 15.810 -33.737 1.00 22.96 208 HIS A CA 1
ATOM 1504 C C . HIS A 1 211 ? -3.923 17.134 -32.970 1.00 22.11 208 HIS A C 1
ATOM 1505 O O . HIS A 1 211 ? -2.986 17.352 -32.182 1.00 20.81 208 HIS A O 1
ATOM 1512 N N . HIS A 1 212 ? -4.935 17.973 -33.193 1.00 22.27 209 HIS A N 1
ATOM 1513 C CA . HIS A 1 212 ? -5.144 19.264 -32.492 1.00 22.83 209 HIS A CA 1
ATOM 1514 C C . HIS A 1 212 ? -6.520 19.254 -31.818 1.00 22.63 209 HIS A C 1
ATOM 1515 O O . HIS A 1 212 ? -7.538 19.049 -32.513 1.00 23.35 209 HIS A O 1
ATOM 1522 N N . ALA A 1 213 ? -6.554 19.458 -30.505 1.00 22.11 210 ALA A N 1
ATOM 1523 C CA . ALA A 1 213 ? -7.807 19.636 -29.742 1.00 20.68 210 ALA A CA 1
ATOM 1524 C C . ALA A 1 213 ? -7.487 20.228 -28.371 1.00 20.13 210 ALA A C 1
ATOM 1525 O O . ALA A 1 213 ? -6.489 19.793 -27.743 1.00 19.09 210 ALA A O 1
ATOM 1527 N N . ARG A 1 214 ? -8.308 21.196 -27.954 1.00 19.33 211 ARG A N 1
ATOM 1528 C CA . ARG A 1 214 ? -8.405 21.686 -26.557 1.00 19.27 211 ARG A CA 1
ATOM 1529 C C . ARG A 1 214 ? -9.734 21.194 -25.976 1.00 19.63 211 ARG A C 1
ATOM 1530 O O . ARG A 1 214 ? -10.584 20.700 -26.751 1.00 19.34 211 ARG A O 1
ATOM 1538 N N . SER A 1 215 ? -9.909 21.326 -24.663 1.00 19.66 212 SER A N 1
ATOM 1539 C CA . SER A 1 215 ? -11.030 20.697 -23.923 1.00 20.40 212 SER A CA 1
ATOM 1540 C C . SER A 1 215 ? -11.676 21.681 -22.951 1.00 19.63 212 SER A C 1
ATOM 1541 O O . SER A 1 215 ? -10.981 22.593 -22.456 1.00 19.09 212 SER A O 1
ATOM 1544 N N . ILE A 1 216 ? -12.970 21.473 -22.712 1.00 18.91 213 ILE A N 1
ATOM 1545 C CA . ILE A 1 216 ? -13.741 22.013 -21.556 1.00 19.03 213 ILE A CA 1
ATOM 1546 C C . ILE A 1 216 ? -14.533 20.840 -20.971 1.00 18.09 213 ILE A C 1
ATOM 1547 O O . ILE A 1 216 ? -15.293 20.201 -21.739 1.00 17.79 213 ILE A O 1
ATOM 1552 N N . PHE A 1 217 ? -14.381 20.548 -19.680 1.00 17.05 214 PHE A N 1
ATOM 1553 C CA . PHE A 1 217 ? -15.072 19.383 -19.078 1.00 16.97 214 PHE A CA 1
ATOM 1554 C C . PHE A 1 217 ? -15.363 19.608 -17.596 1.00 16.88 214 PHE A C 1
ATOM 1555 O O . PHE A 1 217 ? -14.748 20.480 -16.936 1.00 16.88 214 PHE A O 1
ATOM 1563 N N . THR A 1 218 ? -16.326 18.832 -17.098 1.00 16.60 215 THR A N 1
ATOM 1564 C CA . THR A 1 218 ? -16.788 18.860 -15.691 1.00 16.45 215 THR A CA 1
ATOM 1565 C C . THR A 1 218 ? -17.557 17.572 -15.402 1.00 16.67 215 THR A C 1
ATOM 1566 O O . THR A 1 218 ? -17.601 16.693 -16.290 1.00 17.42 215 THR A O 1
ATOM 1570 N N . HIS A 1 219 ? -18.102 17.476 -14.193 1.00 16.58 216 HIS A N 1
ATOM 1571 C CA . HIS A 1 219 ? -19.115 16.478 -13.777 1.00 17.29 216 HIS A CA 1
ATOM 1572 C C . HIS A 1 219 ? -20.429 17.228 -13.563 1.00 18.15 216 HIS A C 1
ATOM 1573 O O . HIS A 1 219 ? -20.398 18.333 -12.968 1.00 17.37 216 HIS A O 1
ATOM 1580 N N . MET A 1 220 ? -21.531 16.652 -14.041 1.00 19.20 217 MET A N 1
ATOM 1581 C CA . MET A 1 220 ? -22.867 17.282 -13.974 1.00 20.11 217 MET A CA 1
ATOM 1582 C C . MET A 1 220 ? -23.847 16.365 -13.246 1.00 20.01 217 MET A C 1
ATOM 1583 O O . MET A 1 220 ? -23.655 15.141 -13.255 1.00 20.54 217 MET A O 1
ATOM 1588 N N . VAL A 1 221 ? -24.820 16.973 -12.573 1.00 19.91 218 VAL A N 1
ATOM 1589 C CA . VAL A 1 221 ? -26.012 16.291 -12.002 1.00 20.14 218 VAL A CA 1
ATOM 1590 C C . VAL A 1 221 ? -27.217 16.678 -12.880 1.00 20.87 218 VAL A C 1
ATOM 1591 O O . VAL A 1 221 ? -27.212 17.790 -13.434 1.00 20.77 218 VAL A O 1
ATOM 1595 N N . GLY A 1 222 ? -28.161 15.757 -13.091 1.00 22.12 219 GLY A N 1
ATOM 1596 C CA . GLY A 1 222 ? -29.400 16.001 -13.858 1.00 22.05 219 GLY A CA 1
ATOM 1597 C C . GLY A 1 222 ? -29.206 15.916 -15.366 1.00 22.65 219 GLY A C 1
ATOM 1598 O O . GLY A 1 222 ? -29.974 16.581 -16.079 1.00 23.10 219 GLY A O 1
ATOM 1599 N N . VAL A 1 223 ? -28.234 15.137 -15.858 1.00 23.11 220 VAL A N 1
ATOM 1600 C CA . VAL A 1 223 ? -28.085 14.839 -17.316 1.00 23.84 220 VAL A CA 1
ATOM 1601 C C . VAL A 1 223 ? -29.076 13.722 -17.680 1.00 24.10 220 VAL A C 1
ATOM 1602 O O . VAL A 1 223 ? -29.081 12.681 -16.992 1.00 24.36 220 VAL A O 1
ATOM 1606 N N . ASP A 1 224 ? -29.882 13.933 -18.722 1.00 25.47 221 ASP A N 1
ATOM 1607 C CA . ASP A 1 224 ? -30.880 12.945 -19.215 1.00 27.22 221 ASP A CA 1
ATOM 1608 C C . ASP A 1 224 ? -30.198 11.960 -20.179 1.00 27.18 221 ASP A C 1
ATOM 1609 O O . ASP A 1 224 ? -29.057 12.241 -20.629 1.00 25.16 221 ASP A O 1
ATOM 1614 N N . ALA A 1 225 ? -30.866 10.833 -20.455 1.00 26.07 222 ALA A N 1
ATOM 1615 C CA . ALA A 1 225 ? -30.501 9.869 -21.517 1.00 25.97 222 ALA A CA 1
ATOM 1616 C C . ALA A 1 225 ? -30.798 10.517 -22.869 1.00 26.03 222 ALA A C 1
ATOM 1617 O O . ALA A 1 225 ? -31.903 11.068 -23.008 1.00 27.63 222 ALA A O 1
ATOM 1619 N N . ILE A 1 226 ? -29.856 10.480 -23.816 1.00 25.58 223 ILE A N 1
ATOM 1620 C CA . ILE A 1 226 ? -30.091 10.980 -25.206 1.00 25.29 223 ILE A CA 1
ATOM 1621 C C . ILE A 1 226 ? -31.258 10.195 -25.823 1.00 24.88 223 ILE A C 1
ATOM 1622 O O . ILE A 1 226 ? -31.992 10.795 -26.631 1.00 23.42 223 ILE A O 1
ATOM 1627 N N . ASP A 1 227 ? -31.423 8.919 -25.445 1.00 25.71 224 ASP A N 1
ATOM 1628 C CA . ASP A 1 227 ? -32.475 8.006 -25.978 1.00 27.68 224 ASP A CA 1
ATOM 1629 C C . ASP A 1 227 ? -33.862 8.649 -25.817 1.00 28.69 224 ASP A C 1
ATOM 1630 O O . ASP A 1 227 ? -34.723 8.386 -26.673 1.00 29.05 224 ASP A O 1
ATOM 1635 N N . ASP A 1 228 ? -34.056 9.482 -24.788 1.00 29.88 225 ASP A N 1
ATOM 1636 C CA . ASP A 1 228 ? -35.369 10.075 -24.410 1.00 31.28 225 ASP A CA 1
ATOM 1637 C C . ASP A 1 228 ? -35.584 11.457 -25.051 1.00 31.75 225 ASP A C 1
ATOM 1638 O O . ASP A 1 228 ? -36.664 12.038 -24.807 1.00 33.32 225 ASP A O 1
ATOM 1643 N N . HIS A 1 229 ? -34.622 11.989 -25.815 1.00 29.85 226 HIS A N 1
ATOM 1644 C CA . HIS A 1 229 ? -34.693 13.380 -26.345 1.00 30.51 226 HIS A CA 1
ATOM 1645 C C . HIS A 1 229 ? -34.429 13.425 -27.857 1.00 30.99 226 HIS A C 1
ATOM 1646 O O . HIS A 1 229 ? -34.300 14.545 -28.378 1.00 29.88 226 HIS A O 1
ATOM 1653 N N . VAL A 1 230 ? -34.383 12.274 -28.537 1.00 32.39 227 VAL A N 1
ATOM 1654 C CA . VAL A 1 230 ? -34.264 12.202 -30.025 1.00 35.95 227 VAL A CA 1
ATOM 1655 C C . VAL A 1 230 ? -35.530 11.546 -30.593 1.00 38.41 227 VAL A C 1
ATOM 1656 O O . VAL A 1 230 ? -36.081 10.632 -29.946 1.00 37.64 227 VAL A O 1
ATOM 1660 N N . ASP A 1 231 ? -35.956 12.022 -31.765 1.00 43.87 228 ASP A N 1
ATOM 1661 C CA . ASP A 1 231 ? -37.156 11.572 -32.520 1.00 46.84 228 ASP A CA 1
ATOM 1662 C C . ASP A 1 231 ? -36.693 10.589 -33.603 1.00 45.04 228 ASP A C 1
ATOM 1663 O O . ASP A 1 231 ? -36.571 11.007 -34.769 1.00 47.82 228 ASP A O 1
ATOM 1668 N N . THR A 1 232 ? -36.404 9.343 -33.215 1.00 42.22 229 THR A N 1
ATOM 1669 C CA . THR A 1 232 ? -35.773 8.301 -34.071 1.00 41.92 229 THR A CA 1
ATOM 1670 C C . THR A 1 232 ? -36.830 7.283 -34.486 1.00 41.48 229 THR A C 1
ATOM 1671 O O . THR A 1 232 ? -37.491 6.702 -33.630 1.00 41.51 229 THR A O 1
ATOM 1675 N N . PRO A 1 233 ? -37.013 7.018 -35.802 1.00 41.75 230 PRO A N 1
ATOM 1676 C CA . PRO A 1 233 ? -37.875 5.925 -36.256 1.00 42.47 230 PRO A CA 1
ATOM 1677 C C . PRO A 1 233 ? -37.527 4.600 -35.561 1.00 43.74 230 PRO A C 1
ATOM 1678 O O . PRO A 1 233 ? -36.354 4.302 -35.444 1.00 44.86 230 PRO A O 1
ATOM 1682 N N . ALA A 1 234 ? -38.540 3.838 -35.134 1.00 44.14 231 ALA A N 1
ATOM 1683 C CA . ALA A 1 234 ? -38.398 2.613 -34.307 1.00 44.89 231 ALA A CA 1
ATOM 1684 C C . ALA A 1 234 ? -37.336 1.667 -34.895 1.00 46.00 231 ALA A C 1
ATOM 1685 O O . ALA A 1 234 ? -36.618 1.025 -34.103 1.00 47.52 231 ALA A O 1
ATOM 1687 N N . GLU A 1 235 ? -37.223 1.597 -36.224 1.00 44.79 232 GLU A N 1
ATOM 1688 C CA . GLU A 1 235 ? -36.346 0.634 -36.946 1.00 45.83 232 GLU A CA 1
ATOM 1689 C C . GLU A 1 235 ? -34.892 1.132 -36.998 1.00 45.21 232 GLU A C 1
ATOM 1690 O O . GLU A 1 235 ? -34.001 0.291 -37.231 1.00 45.65 232 GLU A O 1
ATOM 1696 N N . LEU A 1 236 ? -34.648 2.434 -36.807 1.00 43.47 233 LEU A N 1
ATOM 1697 C CA . LEU A 1 236 ? -33.279 3.024 -36.791 1.00 41.82 233 LEU A CA 1
ATOM 1698 C C . LEU A 1 236 ? -32.777 3.173 -35.348 1.00 40.00 233 LEU A C 1
ATOM 1699 O O . LEU A 1 236 ? -31.654 3.672 -35.178 1.00 40.06 233 LEU A O 1
ATOM 1704 N N . ARG A 1 237 ? -33.565 2.759 -34.351 1.00 38.69 234 ARG A N 1
ATOM 1705 C CA . ARG A 1 237 ? -33.177 2.838 -32.916 1.00 38.56 234 ARG A CA 1
ATOM 1706 C C . ARG A 1 237 ? -32.101 1.791 -32.640 1.00 34.95 234 ARG A C 1
ATOM 1707 O O . ARG A 1 237 ? -32.138 0.700 -33.200 1.00 35.36 234 ARG A O 1
ATOM 1715 N N . PRO A 1 238 ? -31.100 2.094 -31.783 1.00 32.35 235 PRO A N 1
ATOM 1716 C CA . PRO A 1 238 ? -30.017 1.148 -31.501 1.00 31.36 235 PRO A CA 1
ATOM 1717 C C . PRO A 1 238 ? -30.503 -0.092 -30.754 1.00 30.12 235 PRO A C 1
ATOM 1718 O O . PRO A 1 238 ? -31.481 -0.015 -30.020 1.00 29.69 235 PRO A O 1
ATOM 1722 N N . PRO A 1 239 ? -29.843 -1.264 -30.912 1.00 29.47 236 PRO A N 1
ATOM 1723 C CA . PRO A 1 239 ? -30.245 -2.482 -30.205 1.00 29.60 236 PRO A CA 1
ATOM 1724 C C . PRO A 1 239 ? -30.066 -2.420 -28.678 1.00 29.47 236 PRO A C 1
ATOM 1725 O O . PRO A 1 239 ? -30.753 -3.145 -27.981 1.00 30.14 236 PRO A O 1
ATOM 1729 N N . VAL A 1 240 ? -29.153 -1.573 -28.195 1.00 28.24 237 VAL A N 1
ATOM 1730 C CA . VAL A 1 240 ? -28.987 -1.272 -26.744 1.00 27.00 237 VAL A CA 1
ATOM 1731 C C . VAL A 1 240 ? -28.947 0.241 -26.579 1.00 24.01 237 VAL A C 1
ATOM 1732 O O . VAL A 1 240 ? -28.489 0.945 -27.470 1.00 23.53 237 VAL A O 1
ATOM 1736 N N . PRO A 1 241 ? -29.450 0.782 -25.448 1.00 23.00 238 PRO A N 1
ATOM 1737 C CA . PRO A 1 241 ? -29.545 2.228 -25.265 1.00 22.75 238 PRO A CA 1
ATOM 1738 C C . PRO A 1 241 ? -28.188 2.937 -25.377 1.00 22.79 238 PRO A C 1
ATOM 1739 O O . PRO A 1 241 ? -27.188 2.403 -24.937 1.00 22.39 238 PRO A O 1
ATOM 1743 N N . TRP A 1 242 ? -28.197 4.118 -25.993 1.00 22.89 239 TRP A N 1
ATOM 1744 C CA . TRP A 1 242 ? -27.052 5.060 -26.043 1.00 23.49 239 TRP A CA 1
ATOM 1745 C C . TRP A 1 242 ? -26.535 5.332 -24.622 1.00 23.30 239 TRP A C 1
ATOM 1746 O O . TRP A 1 242 ? -25.310 5.372 -24.431 1.00 23.86 239 TRP A O 1
ATOM 1757 N N . ASN A 1 243 ? -27.451 5.530 -23.669 1.00 22.66 240 ASN A N 1
ATOM 1758 C CA . ASN A 1 243 ? -27.160 5.984 -22.285 1.00 21.47 240 ASN A CA 1
ATOM 1759 C C . ASN A 1 243 ? -26.511 4.856 -21.474 1.00 21.18 240 ASN A C 1
ATOM 1760 O O . ASN A 1 243 ? -25.961 5.168 -20.402 1.00 20.51 240 ASN A O 1
ATOM 1765 N N . ASP A 1 244 ? -26.580 3.604 -21.948 1.00 20.61 241 ASP A N 1
ATOM 1766 C CA . ASP A 1 244 ? -25.930 2.431 -21.301 1.00 20.83 241 ASP A CA 1
ATOM 1767 C C . ASP A 1 244 ? -24.428 2.402 -21.629 1.00 20.21 241 ASP A C 1
ATOM 1768 O O . ASP A 1 244 ? -23.734 1.519 -21.094 1.00 19.27 241 ASP A O 1
ATOM 1773 N N . GLY A 1 245 ? -23.949 3.334 -22.461 1.00 18.88 242 GLY A N 1
ATOM 1774 C CA . GLY A 1 245 ? -22.556 3.390 -22.928 1.00 18.93 242 GLY A CA 1
ATOM 1775 C C . GLY A 1 245 ? -22.010 4.808 -22.988 1.00 19.17 242 GLY A C 1
ATOM 1776 O O . GLY A 1 245 ? -22.669 5.735 -22.467 1.00 18.44 242 GLY A O 1
ATOM 1777 N N . THR A 1 246 ? -20.823 4.960 -23.580 1.00 18.78 243 THR A N 1
ATOM 1778 C CA . THR A 1 246 ? -20.142 6.257 -23.798 1.00 19.42 243 THR A CA 1
ATOM 1779 C C . THR A 1 246 ? -20.733 6.856 -25.076 1.00 20.16 243 THR A C 1
ATOM 1780 O O . THR A 1 246 ? -20.474 6.293 -26.155 1.00 20.86 243 THR A O 1
ATOM 1784 N N . MET A 1 247 ? -21.526 7.922 -24.954 1.00 20.64 244 MET A N 1
ATOM 1785 C CA . MET A 1 247 ? -22.121 8.636 -26.110 1.00 21.81 244 MET A CA 1
ATOM 1786 C C . MET A 1 247 ? -21.134 9.717 -26.559 1.00 20.84 244 MET A C 1
ATOM 1787 O O . MET A 1 247 ? -20.625 10.452 -25.688 1.00 20.27 244 MET A O 1
ATOM 1792 N N . HIS A 1 248 ? -20.846 9.755 -27.863 1.00 19.68 245 HIS A N 1
ATOM 1793 C CA . HIS A 1 248 ? -19.974 10.745 -28.548 1.00 19.40 245 HIS A CA 1
ATOM 1794 C C . HIS A 1 248 ? -20.854 11.582 -29.483 1.00 19.37 245 HIS A C 1
ATOM 1795 O O . HIS A 1 248 ? -21.271 11.044 -30.526 1.00 19.56 245 HIS A O 1
ATOM 1802 N N . HIS A 1 249 ? -21.157 12.827 -29.120 1.00 19.28 246 HIS A N 1
ATOM 1803 C CA . HIS A 1 249 ? -21.861 13.785 -30.012 1.00 20.22 246 HIS A CA 1
ATOM 1804 C C . HIS A 1 249 ? -20.822 14.402 -30.950 1.00 20.04 246 HIS A C 1
ATOM 1805 O O . HIS A 1 249 ? -20.042 15.237 -30.485 1.00 19.91 246 HIS A O 1
ATOM 1812 N N . ILE A 1 250 ? -20.818 13.980 -32.213 1.00 20.16 247 ILE A N 1
ATOM 1813 C CA . ILE A 1 250 ? -19.833 14.407 -33.247 1.00 21.48 247 ILE A CA 1
ATOM 1814 C C . ILE A 1 250 ? -20.365 15.647 -33.978 1.00 21.57 247 ILE A C 1
ATOM 1815 O O . ILE A 1 250 ? -21.566 15.685 -34.301 1.00 22.23 247 ILE A O 1
ATOM 1820 N N . PHE A 1 251 ? -19.485 16.618 -34.228 1.00 21.39 248 PHE A N 1
ATOM 1821 C CA . PHE A 1 251 ? -19.735 17.810 -35.078 1.00 21.67 248 PHE A CA 1
ATOM 1822 C C . PHE A 1 251 ? -18.422 18.173 -35.778 1.00 22.38 248 PHE A C 1
ATOM 1823 O O . PHE A 1 251 ? -17.417 17.466 -35.561 1.00 21.73 248 PHE A O 1
ATOM 1831 N N . GLU A 1 252 ? -18.449 19.215 -36.612 1.00 23.93 249 GLU A N 1
ATOM 1832 C CA . GLU A 1 252 ? -17.289 19.719 -37.391 1.00 25.59 249 GLU A CA 1
ATOM 1833 C C . GLU A 1 252 ? -16.098 19.939 -36.445 1.00 24.93 249 GLU A C 1
ATOM 1834 O O . GLU A 1 252 ? -16.183 20.844 -35.587 1.00 25.16 249 GLU A O 1
ATOM 1840 N N . ARG A 1 253 ? -15.054 19.112 -36.578 1.00 24.28 250 ARG A N 1
ATOM 1841 C CA . ARG A 1 253 ? -13.719 19.264 -35.927 1.00 24.52 250 ARG A CA 1
ATOM 1842 C C . ARG A 1 253 ? -13.866 19.336 -34.402 1.00 23.10 250 ARG A C 1
ATOM 1843 O O . ARG A 1 253 ? -13.129 20.112 -33.754 1.00 22.46 250 ARG A O 1
ATOM 1851 N N . GLY A 1 254 ? -14.778 18.541 -33.846 1.00 22.64 251 GLY A N 1
ATOM 1852 C CA . GLY A 1 254 ? -14.962 18.439 -32.388 1.00 21.45 251 GLY A CA 1
ATOM 1853 C C . GLY A 1 254 ? -15.928 17.336 -32.028 1.00 21.02 251 GLY A C 1
ATOM 1854 O O . GLY A 1 254 ? -16.611 16.822 -32.922 1.00 20.93 251 GLY A O 1
ATOM 1855 N N . TRP A 1 255 ? -15.974 16.967 -30.752 1.00 20.89 252 TRP A N 1
ATOM 1856 C CA . TRP A 1 255 ? -17.006 16.048 -30.225 1.00 20.45 252 TRP A CA 1
ATOM 1857 C C . TRP A 1 255 ? -17.227 16.327 -28.739 1.00 20.42 252 TRP A C 1
ATOM 1858 O O . TRP A 1 255 ? -16.387 17.009 -28.110 1.00 20.16 252 TRP A O 1
ATOM 1869 N N . MET A 1 256 ? -18.336 15.827 -28.211 1.00 19.90 253 MET A N 1
ATOM 1870 C CA . MET A 1 256 ? -18.679 15.940 -26.778 1.00 20.23 253 MET A CA 1
ATOM 1871 C C . MET A 1 256 ? -18.922 14.534 -26.234 1.00 20.01 253 MET A C 1
ATOM 1872 O O . MET A 1 256 ? -19.618 13.738 -26.920 1.00 19.03 253 MET A O 1
ATOM 1877 N N . TRP A 1 257 ? -18.336 14.225 -25.072 1.00 19.32 254 TRP A N 1
ATOM 1878 C CA . TRP A 1 257 ? -18.567 12.941 -24.368 1.00 18.68 254 TRP A CA 1
ATOM 1879 C C . TRP A 1 257 ? -19.713 13.117 -23.371 1.00 19.05 254 TRP A C 1
ATOM 1880 O O . TRP A 1 257 ? -19.874 14.225 -22.815 1.00 18.75 254 TRP A O 1
ATOM 1891 N N . ILE A 1 258 ? -20.519 12.068 -23.226 1.00 19.51 255 ILE A N 1
ATOM 1892 C CA . ILE A 1 258 ? -21.545 11.929 -22.153 1.00 19.38 255 ILE A CA 1
ATOM 1893 C C . ILE A 1 258 ? -21.278 10.580 -21.483 1.00 18.41 255 ILE A C 1
ATOM 1894 O O . ILE A 1 258 ? -21.454 9.550 -22.148 1.00 18.45 255 ILE A O 1
ATOM 1899 N N . ILE A 1 259 ? -20.807 10.597 -20.237 1.00 18.18 256 ILE A N 1
ATOM 1900 C CA . ILE A 1 259 ? -20.378 9.376 -19.500 1.00 18.31 256 ILE A CA 1
ATOM 1901 C C . ILE A 1 259 ? -21.131 9.318 -18.170 1.00 18.56 256 ILE A C 1
ATOM 1902 O O . ILE A 1 259 ? -20.669 9.850 -17.157 1.00 18.26 256 ILE A O 1
ATOM 1907 N N . PRO A 1 260 ? -22.335 8.699 -18.148 1.00 18.48 257 PRO A N 1
ATOM 1908 C CA . PRO A 1 260 ? -23.109 8.571 -16.917 1.00 18.71 257 PRO A CA 1
ATOM 1909 C C . PRO A 1 260 ? -22.527 7.536 -15.943 1.00 18.61 257 PRO A C 1
ATOM 1910 O O . PRO A 1 260 ? -22.069 6.483 -16.365 1.00 18.68 257 PRO A O 1
ATOM 1914 N N . PHE A 1 261 ? -22.591 7.855 -14.655 1.00 18.09 258 PHE A N 1
ATOM 1915 C CA . PHE A 1 261 ? -22.217 6.937 -13.553 1.00 18.51 258 PHE A CA 1
ATOM 1916 C C . PHE A 1 261 ? -23.486 6.275 -13.016 1.00 18.54 258 PHE A C 1
ATOM 1917 O O . PHE A 1 261 ? -23.356 5.380 -12.173 1.00 18.79 258 PHE A O 1
ATOM 1925 N N . ASN A 1 262 ? -24.656 6.666 -13.533 1.00 19.38 259 ASN A N 1
ATOM 1926 C CA . ASN A 1 262 ? -25.977 6.273 -12.973 1.00 20.67 259 ASN A CA 1
ATOM 1927 C C . ASN A 1 262 ? -26.811 5.483 -13.992 1.00 20.83 259 ASN A C 1
ATOM 1928 O O . ASN A 1 262 ? -28.026 5.393 -13.779 1.00 22.72 259 ASN A O 1
ATOM 1933 N N . ASN A 1 263 ? -26.187 4.884 -15.009 1.00 20.45 260 ASN A N 1
ATOM 1934 C CA . ASN A 1 263 ? -26.885 4.250 -16.163 1.00 20.29 260 ASN A CA 1
ATOM 1935 C C . ASN A 1 263 ? -27.119 2.756 -15.913 1.00 20.17 260 ASN A C 1
ATOM 1936 O O . ASN A 1 263 ? -26.945 1.976 -16.851 1.00 19.55 260 ASN A O 1
ATOM 1941 N N . HIS A 1 264 ? -27.513 2.375 -14.699 1.00 21.30 261 HIS A N 1
ATOM 1942 C CA . HIS A 1 264 ? -27.891 0.982 -14.343 1.00 22.30 261 HIS A CA 1
ATOM 1943 C C . HIS A 1 264 ? -28.846 1.009 -13.154 1.00 23.38 261 HIS A C 1
ATOM 1944 O O . HIS A 1 264 ? -28.829 1.954 -12.367 1.00 23.19 261 HIS A O 1
ATOM 1951 N N . PRO A 1 265 ? -29.722 -0.010 -12.999 1.00 26.17 262 PRO A N 1
ATOM 1952 C CA . PRO A 1 265 ? -30.703 -0.028 -11.910 1.00 27.58 262 PRO A CA 1
ATOM 1953 C C . PRO A 1 265 ? -30.055 0.044 -10.518 1.00 27.39 262 PRO A C 1
ATOM 1954 O O . PRO A 1 265 ? -29.147 -0.709 -10.260 1.00 28.77 262 PRO A O 1
ATOM 1958 N N . GLY A 1 266 ? -30.510 0.977 -9.679 1.00 28.19 263 GLY A N 1
ATOM 1959 C CA . GLY A 1 266 ? -30.042 1.152 -8.289 1.00 29.65 263 GLY A CA 1
ATOM 1960 C C . GLY A 1 266 ? -28.640 1.750 -8.196 1.00 30.32 263 GLY A C 1
ATOM 1961 O O . GLY A 1 266 ? -27.995 1.563 -7.138 1.00 32.46 263 GLY A O 1
ATOM 1962 N N . ALA A 1 267 ? -28.182 2.449 -9.241 1.00 26.89 264 ALA A N 1
ATOM 1963 C CA . ALA A 1 267 ? -26.898 3.188 -9.264 1.00 25.03 264 ALA A CA 1
ATOM 1964 C C . ALA A 1 267 ? -26.913 4.278 -8.183 1.00 23.36 264 ALA A C 1
ATOM 1965 O O . ALA A 1 267 ? -27.862 5.075 -8.154 1.00 24.14 264 ALA A O 1
ATOM 1967 N N . THR A 1 268 ? -25.883 4.323 -7.339 1.00 20.62 265 THR A N 1
ATOM 1968 C CA . THR A 1 268 ? -25.767 5.281 -6.207 1.00 19.30 265 THR A CA 1
ATOM 1969 C C . THR A 1 268 ? -25.232 6.642 -6.677 1.00 18.22 265 THR A C 1
ATOM 1970 O O . THR A 1 268 ? -25.555 7.641 -6.014 1.00 18.72 265 THR A O 1
ATOM 1974 N N . ASN A 1 269 ? -24.454 6.702 -7.763 1.00 17.52 266 ASN A N 1
ATOM 1975 C CA . ASN A 1 269 ? -23.754 7.945 -8.199 1.00 17.13 266 ASN A CA 1
ATOM 1976 C C . ASN A 1 269 ? -24.609 8.680 -9.229 1.00 16.94 266 ASN A C 1
ATOM 1977 O O . ASN A 1 269 ? -24.737 8.223 -10.361 1.00 15.98 266 ASN A O 1
ATOM 1982 N N . PRO A 1 270 ? -25.181 9.859 -8.888 1.00 17.17 267 PRO A N 1
ATOM 1983 C CA . PRO A 1 270 ? -26.090 10.567 -9.790 1.00 17.70 267 PRO A CA 1
ATOM 1984 C C . PRO A 1 270 ? -25.359 11.410 -10.847 1.00 18.09 267 PRO A C 1
ATOM 1985 O O . PRO A 1 270 ? -26.018 12.039 -11.662 1.00 18.07 267 PRO A O 1
ATOM 1989 N N . LEU A 1 271 ? -24.024 11.420 -10.812 1.00 18.55 268 LEU A N 1
ATOM 1990 C CA . LEU A 1 271 ? -23.202 12.323 -11.656 1.00 18.35 268 LEU A CA 1
ATOM 1991 C C . LEU A 1 271 ? -23.098 11.761 -13.067 1.00 18.04 268 LEU A C 1
ATOM 1992 O O . LEU A 1 271 ? -23.289 10.539 -13.261 1.00 17.70 268 LEU A O 1
ATOM 1997 N N . CYS A 1 272 ? -22.807 12.659 -14.001 1.00 18.15 269 CYS A N 1
ATOM 1998 C CA . CYS A 1 272 ? -22.444 12.360 -15.403 1.00 18.38 269 CYS A CA 1
ATOM 1999 C C . CYS A 1 272 ? -21.190 13.160 -15.750 1.00 17.96 269 CYS A C 1
ATOM 2000 O O . CYS A 1 272 ? -21.180 14.385 -15.485 1.00 17.73 269 CYS A O 1
ATOM 2003 N N . SER A 1 273 ? -20.171 12.494 -16.292 1.00 17.50 270 SER A N 1
ATOM 2004 C CA . SER A 1 273 ? -18.974 13.157 -16.859 1.00 17.43 270 SER A CA 1
ATOM 2005 C C . SER A 1 273 ? -19.328 13.723 -18.236 1.00 17.33 270 SER A C 1
ATOM 2006 O O . SER A 1 273 ? -19.901 12.986 -19.074 1.00 16.44 270 SER A O 1
ATOM 2009 N N . VAL A 1 274 ? -18.996 14.996 -18.446 1.00 17.85 271 VAL A N 1
ATOM 2010 C CA . VAL A 1 274 ? -19.376 15.778 -19.655 1.00 18.87 271 VAL A CA 1
ATOM 2011 C C . VAL A 1 274 ? -18.183 16.652 -20.048 1.00 19.20 271 VAL A C 1
ATOM 2012 O O . VAL A 1 274 ? -17.648 17.369 -19.179 1.00 19.38 271 VAL A O 1
ATOM 2016 N N . GLY A 1 275 ? -17.787 16.598 -21.315 1.00 19.72 272 GLY A N 1
ATOM 2017 C CA . GLY A 1 275 ? -16.712 17.450 -21.844 1.00 20.00 272 GLY A CA 1
ATOM 2018 C C . GLY A 1 275 ? -16.805 17.605 -23.341 1.00 20.48 272 GLY A C 1
ATOM 2019 O O . GLY A 1 275 ? -17.423 16.749 -23.989 1.00 21.60 272 GLY A O 1
ATOM 2020 N N . ILE A 1 276 ? -16.188 18.660 -23.865 1.00 20.86 273 ILE A N 1
ATOM 2021 C CA . ILE A 1 276 ? -16.140 18.954 -25.322 1.00 20.96 273 ILE A CA 1
ATOM 2022 C C . ILE A 1 276 ? -14.669 19.041 -25.730 1.00 20.45 273 ILE A C 1
ATOM 2023 O O . ILE A 1 276 ? -13.901 19.686 -25.009 1.00 20.25 273 ILE A O 1
ATOM 2028 N N . GLN A 1 277 ? -14.297 18.344 -26.803 1.00 20.29 274 GLN A N 1
ATOM 2029 C CA . GLN A 1 277 ? -13.003 18.508 -27.508 1.00 21.37 274 GLN A CA 1
ATOM 2030 C C . GLN A 1 277 ? -13.248 19.389 -28.733 1.00 20.54 274 GLN A C 1
ATOM 2031 O O . GLN A 1 277 ? -14.154 19.058 -29.506 1.00 20.40 274 GLN A O 1
ATOM 2037 N N . LEU A 1 278 ? -12.475 20.465 -28.879 1.00 20.92 275 LEU A N 1
ATOM 2038 C CA . LEU A 1 278 ? -12.525 21.399 -30.033 1.00 21.09 275 LEU A CA 1
ATOM 2039 C C . LEU A 1 278 ? -11.121 21.514 -30.632 1.00 21.20 275 LEU A C 1
ATOM 2040 O O . LEU A 1 278 ? -10.190 21.790 -29.863 1.00 20.80 275 LEU A O 1
ATOM 2045 N N . ASP A 1 279 ? -10.986 21.313 -31.945 1.00 21.23 276 ASP A N 1
ATOM 2046 C CA . ASP A 1 279 ? -9.764 21.654 -32.720 1.00 22.15 276 ASP A CA 1
ATOM 2047 C C . ASP A 1 279 ? -9.545 23.166 -32.606 1.00 23.07 276 ASP A C 1
ATOM 2048 O O . ASP A 1 279 ? -10.401 23.913 -33.096 1.00 21.81 276 ASP A O 1
ATOM 2053 N N . GLU A 1 280 ? -8.457 23.598 -31.961 1.00 24.43 277 GLU A N 1
ATOM 2054 C CA . GLU A 1 280 ? -8.251 25.029 -31.609 1.00 26.18 277 GLU A CA 1
ATOM 2055 C C . GLU A 1 280 ? -7.901 25.836 -32.868 1.00 26.39 277 GLU A C 1
ATOM 2056 O O . GLU A 1 280 ? -7.993 27.066 -32.801 1.00 28.30 277 GLU A O 1
ATOM 2062 N N . ARG A 1 281 ? -7.528 25.180 -33.970 1.00 27.25 278 ARG A N 1
ATOM 2063 C CA . ARG A 1 281 ? -7.215 25.856 -35.258 1.00 27.90 278 ARG A CA 1
ATOM 2064 C C . ARG A 1 281 ? -8.522 26.379 -35.863 1.00 29.73 278 ARG A C 1
ATOM 2065 O O . ARG A 1 281 ? -8.484 27.427 -36.529 1.00 30.89 278 ARG A O 1
ATOM 2073 N N . ARG A 1 282 ? -9.637 25.686 -35.623 1.00 31.53 279 ARG A N 1
ATOM 2074 C CA . ARG A 1 282 ? -10.960 26.018 -36.218 1.00 33.12 279 ARG A CA 1
ATOM 2075 C C . ARG A 1 282 ? -11.903 26.617 -35.162 1.00 30.46 279 ARG A C 1
ATOM 2076 O O . ARG A 1 282 ? -12.851 27.301 -35.566 1.00 29.03 279 ARG A O 1
ATOM 2084 N N . TYR A 1 283 ? -11.639 26.417 -33.868 1.00 28.73 280 TYR A N 1
ATOM 2085 C CA . TYR A 1 283 ? -12.405 27.044 -32.756 1.00 28.15 280 TYR A CA 1
ATOM 2086 C C . TYR A 1 283 ? -11.448 27.824 -31.862 1.00 30.56 280 TYR A C 1
ATOM 2087 O O . TYR A 1 283 ? -10.911 27.270 -30.900 1.00 31.44 280 TYR A O 1
ATOM 2096 N N . PRO A 1 284 ? -11.212 29.128 -32.144 1.00 32.77 281 PRO A N 1
ATOM 2097 C CA . PRO A 1 284 ? -10.222 29.905 -31.399 1.00 33.72 281 PRO A CA 1
ATOM 2098 C C . PRO A 1 284 ? -10.701 30.184 -29.967 1.00 34.49 281 PRO A C 1
ATOM 2099 O O . PRO A 1 284 ? -11.900 30.188 -29.738 1.00 33.70 281 PRO A O 1
ATOM 2103 N N . ALA A 1 285 ? -9.751 30.379 -29.049 1.00 34.88 282 ALA A N 1
ATOM 2104 C CA . ALA A 1 285 ? -9.986 30.646 -27.610 1.00 36.07 282 ALA A CA 1
ATOM 2105 C C . ALA A 1 285 ? -10.973 31.811 -27.440 1.00 36.44 282 ALA A C 1
ATOM 2106 O O . ALA A 1 285 ? -10.931 32.756 -28.256 1.00 35.07 282 ALA A O 1
ATOM 2108 N N . ARG A 1 286 ? -11.826 31.733 -26.416 1.00 35.72 283 ARG A N 1
ATOM 2109 C CA . ARG A 1 286 ? -12.820 32.776 -26.045 1.00 37.23 283 ARG A CA 1
ATOM 2110 C C . ARG A 1 286 ? -12.563 33.183 -24.596 1.00 35.80 283 ARG A C 1
ATOM 2111 O O . ARG A 1 286 ? -13.324 32.826 -23.699 1.00 34.26 283 ARG A O 1
ATOM 2119 N N . PRO A 1 287 ? -11.473 33.930 -24.313 1.00 36.19 284 PRO A N 1
ATOM 2120 C CA . PRO A 1 287 ? -11.133 34.296 -22.936 1.00 36.84 284 PRO A CA 1
ATOM 2121 C C . PRO A 1 287 ? -12.138 35.295 -22.333 1.00 36.48 284 PRO A C 1
ATOM 2122 O O . PRO A 1 287 ? -12.160 35.436 -21.125 1.00 37.44 284 PRO A O 1
ATOM 2126 N N . ASP A 1 288 ? -12.951 35.932 -23.181 1.00 35.42 285 ASP A N 1
ATOM 2127 C CA . ASP A 1 288 ? -14.078 36.823 -22.787 1.00 35.20 285 ASP A CA 1
ATOM 2128 C C . ASP A 1 288 ? -15.215 36.007 -22.150 1.00 33.80 285 ASP A C 1
ATOM 2129 O O . ASP A 1 288 ? -16.009 36.604 -21.394 1.00 33.80 285 ASP A O 1
ATOM 2134 N N . LEU A 1 289 ? -15.322 34.710 -22.464 1.00 31.20 286 LEU A N 1
ATOM 2135 C CA . LEU A 1 289 ? -16.348 33.796 -21.889 1.00 28.89 286 LEU A CA 1
ATOM 2136 C C . LEU A 1 289 ? -15.730 33.017 -20.722 1.00 27.75 286 LEU A C 1
ATOM 2137 O O . LEU A 1 289 ? -14.530 32.701 -20.795 1.00 27.96 286 LEU A O 1
ATOM 2142 N N . THR A 1 290 ? -16.531 32.676 -19.708 1.00 26.12 287 THR A N 1
ATOM 2143 C CA . THR A 1 290 ? -16.160 31.680 -18.668 1.00 24.89 287 THR A CA 1
ATOM 2144 C C . THR A 1 290 ? -16.136 30.303 -19.329 1.00 23.66 287 THR A C 1
ATOM 2145 O O . THR A 1 290 ? -16.766 30.104 -20.366 1.00 23.14 287 THR A O 1
ATOM 2149 N N . PRO A 1 291 ? -15.410 29.311 -18.765 1.00 23.05 288 PRO A N 1
ATOM 2150 C CA . PRO A 1 291 ? -15.466 27.938 -19.272 1.00 22.87 288 PRO A CA 1
ATOM 2151 C C . PRO A 1 291 ? -16.902 27.443 -19.509 1.00 22.93 288 PRO A C 1
ATOM 2152 O O . PRO A 1 291 ? -17.150 26.861 -20.560 1.00 22.13 288 PRO A O 1
ATOM 2156 N N . GLU A 1 292 ? -17.802 27.691 -18.550 1.00 23.29 289 GLU A N 1
ATOM 2157 C CA . GLU A 1 292 ? -19.212 27.215 -18.578 1.00 24.04 289 GLU A CA 1
ATOM 2158 C C . GLU A 1 292 ? -19.976 27.911 -19.713 1.00 24.67 289 GLU A C 1
ATOM 2159 O O . GLU A 1 292 ? -20.700 27.214 -20.447 1.00 24.00 289 GLU A O 1
ATOM 2165 N N . GLU A 1 293 ? -19.825 29.230 -19.855 1.00 25.60 290 GLU A N 1
ATOM 2166 C CA . GLU A 1 293 ? -20.459 30.003 -20.956 1.00 26.22 290 GLU A CA 1
ATOM 2167 C C . GLU A 1 293 ? -19.979 29.454 -22.305 1.00 25.27 290 GLU A C 1
ATOM 2168 O O . GLU A 1 293 ? -20.815 29.306 -23.208 1.00 25.67 290 GLU A O 1
ATOM 2174 N N . GLU A 1 294 ? -18.685 29.170 -22.452 1.00 24.84 291 GLU A N 1
ATOM 2175 C CA . GLU A 1 294 ? -18.133 28.649 -23.730 1.00 24.56 291 GLU A CA 1
ATOM 2176 C C . GLU A 1 294 ? -18.702 27.253 -23.989 1.00 23.82 291 GLU A C 1
ATOM 2177 O O . GLU A 1 294 ? -19.001 26.943 -25.153 1.00 24.20 291 GLU A O 1
ATOM 2183 N N . PHE A 1 295 ? -18.858 26.446 -22.941 1.00 23.64 292 PHE A N 1
ATOM 2184 C CA . PHE A 1 295 ? -19.418 25.077 -23.038 1.00 23.50 292 PHE A CA 1
ATOM 2185 C C . PHE A 1 295 ? -20.853 25.154 -23.578 1.00 22.76 292 PHE A C 1
ATOM 2186 O O . PHE A 1 295 ? -21.170 24.462 -24.561 1.00 21.03 292 PHE A O 1
ATOM 2194 N N . TRP A 1 296 ? -21.695 25.973 -22.942 1.00 23.08 293 TRP A N 1
ATOM 2195 C CA . TRP A 1 296 ? -23.134 26.135 -23.290 1.00 23.58 293 TRP A CA 1
ATOM 2196 C C . TRP A 1 296 ? -23.287 26.748 -24.690 1.00 23.62 293 TRP A C 1
ATOM 2197 O O . TRP A 1 296 ? -24.270 26.396 -25.374 1.00 24.16 293 TRP A O 1
ATOM 2208 N N . SER A 1 297 ? -22.358 27.613 -25.114 1.00 23.96 294 SER A N 1
ATOM 2209 C CA . SER A 1 297 ? -22.369 28.230 -26.468 1.00 25.03 294 SER A CA 1
ATOM 2210 C C . SER A 1 297 ? -22.315 27.126 -27.534 1.00 25.12 294 SER A C 1
ATOM 2211 O O . SER A 1 297 ? -22.973 27.287 -28.575 1.00 26.62 294 SER A O 1
ATOM 2214 N N . HIS A 1 298 ? -21.573 26.041 -27.278 1.00 24.23 295 HIS A N 1
ATOM 2215 C CA . HIS A 1 298 ? -21.492 24.850 -28.167 1.00 23.56 295 HIS A CA 1
ATOM 2216 C C . HIS A 1 298 ? -22.735 23.970 -27.993 1.00 23.45 295 HIS A C 1
ATOM 2217 O O . HIS A 1 298 ? -23.237 23.462 -29.012 1.00 22.53 295 HIS A O 1
ATOM 2224 N N . VAL A 1 299 ? -23.231 23.799 -26.764 1.00 25.49 296 VAL A N 1
ATOM 2225 C CA . VAL A 1 299 ? -24.469 23.003 -26.501 1.00 25.84 296 VAL A CA 1
ATOM 2226 C C . VAL A 1 299 ? -25.608 23.606 -27.336 1.00 26.72 296 VAL A C 1
ATOM 2227 O O . VAL A 1 299 ? -26.341 22.827 -27.982 1.00 24.14 296 VAL A O 1
ATOM 2231 N N . ASP A 1 300 ? -25.714 24.940 -27.360 1.00 28.09 297 ASP A N 1
ATOM 2232 C CA . ASP A 1 300 ? -26.840 25.687 -27.988 1.00 29.36 297 ASP A CA 1
ATOM 2233 C C . ASP A 1 300 ? -26.815 25.549 -29.519 1.00 28.57 297 ASP A C 1
ATOM 2234 O O . ASP A 1 300 ? -27.819 25.926 -30.142 1.00 28.12 297 ASP A O 1
ATOM 2239 N N . ARG A 1 301 ? -25.725 25.037 -30.104 1.00 27.28 298 ARG A N 1
ATOM 2240 C CA . ARG A 1 301 ? -25.594 24.806 -31.569 1.00 26.68 298 ARG A CA 1
ATOM 2241 C C . ARG A 1 301 ? -26.473 23.623 -32.003 1.00 26.15 298 ARG A C 1
ATOM 2242 O O . ARG A 1 301 ? -26.915 23.624 -33.168 1.00 25.03 298 ARG A O 1
ATOM 2250 N N . PHE A 1 302 ? -26.725 22.664 -31.102 1.00 25.23 299 PHE A N 1
ATOM 2251 C CA . PHE A 1 302 ? -27.259 21.315 -31.421 1.00 25.68 299 PHE A CA 1
ATOM 2252 C C . PHE A 1 302 ? -28.540 21.057 -30.636 1.00 25.84 299 PHE A C 1
ATOM 2253 O O . PHE A 1 302 ? -28.481 20.680 -29.468 1.00 26.46 299 PHE A O 1
ATOM 2261 N N . PRO A 1 303 ? -29.723 21.252 -31.265 1.00 25.85 300 PRO A N 1
ATOM 2262 C CA . PRO A 1 303 ? -31.017 21.101 -30.593 1.00 26.43 300 PRO A CA 1
ATOM 2263 C C . PRO A 1 303 ? -31.204 19.855 -29.706 1.00 25.81 300 PRO A C 1
ATOM 2264 O O . PRO A 1 303 ? -31.707 20.011 -28.612 1.00 26.38 300 PRO A O 1
ATOM 2268 N N . ALA A 1 304 ? -30.809 18.665 -30.173 1.00 24.84 301 ALA A N 1
ATOM 2269 C CA . ALA A 1 304 ? -30.978 17.390 -29.432 1.00 25.01 301 ALA A CA 1
ATOM 2270 C C . ALA A 1 304 ? -30.065 17.361 -28.193 1.00 24.93 301 ALA A C 1
ATOM 2271 O O . ALA A 1 304 ? -30.503 16.835 -27.151 1.00 23.05 301 ALA A O 1
ATOM 2273 N N . VAL A 1 305 ? -28.838 17.885 -28.296 1.00 24.78 302 VAL A N 1
ATOM 2274 C CA . VAL A 1 305 ? -27.879 17.947 -27.150 1.00 25.31 302 VAL A CA 1
ATOM 2275 C C . VAL A 1 305 ? -28.420 18.965 -26.137 1.00 25.54 302 VAL A C 1
ATOM 2276 O O . VAL A 1 305 ? -28.336 18.707 -24.920 1.00 24.12 302 VAL A O 1
ATOM 2280 N N . GLN A 1 306 ? -28.958 20.081 -26.628 1.00 25.73 303 GLN A N 1
ATOM 2281 C CA . GLN A 1 306 ? -29.574 21.148 -25.796 1.00 27.48 303 GLN A CA 1
ATOM 2282 C C . GLN A 1 306 ? -30.703 20.543 -24.955 1.00 26.05 303 GLN A C 1
ATOM 2283 O O . GLN A 1 306 ? -30.795 20.883 -23.760 1.00 25.93 303 GLN A O 1
ATOM 2289 N N . ARG A 1 307 ? -31.516 19.665 -25.547 1.00 26.20 304 ARG A N 1
ATOM 2290 C CA . ARG A 1 307 ? -32.651 18.997 -24.849 1.00 26.25 304 ARG A CA 1
ATOM 2291 C C . ARG A 1 307 ? -32.107 17.998 -23.819 1.00 25.72 304 ARG A C 1
ATOM 2292 O O . ARG A 1 307 ? -32.641 17.956 -22.698 1.00 26.40 304 ARG A O 1
ATOM 2300 N N . GLN A 1 308 ? -31.079 17.227 -24.175 1.00 24.86 305 GLN A N 1
ATOM 2301 C CA . GLN A 1 308 ? -30.442 16.252 -23.249 1.00 24.84 305 GLN A CA 1
ATOM 2302 C C . GLN A 1 308 ? -29.883 16.955 -21.999 1.00 23.87 305 GLN A C 1
ATOM 2303 O O . GLN A 1 308 ? -29.988 16.356 -20.920 1.00 23.06 305 GLN A O 1
ATOM 2309 N N . LEU A 1 309 ? -29.286 18.146 -22.131 1.00 23.55 306 LEU A N 1
ATOM 2310 C CA . LEU A 1 309 ? -28.529 18.801 -21.027 1.00 24.74 306 LEU A CA 1
ATOM 2311 C C . LEU A 1 309 ? -29.344 19.917 -20.357 1.00 26.00 306 LEU A C 1
ATOM 2312 O O . LEU A 1 309 ? -28.768 20.615 -19.501 1.00 24.91 306 LEU A O 1
ATOM 2317 N N . LYS A 1 310 ? -30.625 20.080 -20.696 1.00 27.83 307 LYS A N 1
ATOM 2318 C CA . LYS A 1 310 ? -31.402 21.297 -20.335 1.00 30.34 307 LYS A CA 1
ATOM 2319 C C . LYS A 1 310 ? -31.425 21.500 -18.814 1.00 28.50 307 LYS A C 1
ATOM 2320 O O . LYS A 1 310 ? -31.313 22.657 -18.396 1.00 28.60 307 LYS A O 1
ATOM 2326 N N . GLY A 1 311 ? -31.561 20.430 -18.025 1.00 27.00 308 GLY A N 1
ATOM 2327 C CA . GLY A 1 311 ? -31.579 20.495 -16.549 1.00 27.03 308 GLY A CA 1
ATOM 2328 C C . GLY A 1 311 ? -30.234 20.171 -15.907 1.00 26.08 308 GLY A C 1
ATOM 2329 O O . GLY A 1 311 ? -30.190 20.079 -14.666 1.00 27.59 308 GLY A O 1
ATOM 2330 N N . ALA A 1 312 ? -29.172 20.001 -16.699 1.00 24.54 309 ALA A N 1
ATOM 2331 C CA . ALA A 1 312 ? -27.823 19.605 -16.223 1.00 23.52 309 ALA A CA 1
ATOM 2332 C C . ALA A 1 312 ? -27.137 20.787 -15.526 1.00 22.37 309 ALA A C 1
ATOM 2333 O O . ALA A 1 312 ? -27.106 21.888 -16.099 1.00 22.56 309 ALA A O 1
ATOM 2335 N N . ARG A 1 313 ? -26.597 20.552 -14.330 1.00 21.18 310 ARG A N 1
ATOM 2336 C CA . ARG A 1 313 ? -25.851 21.564 -13.537 1.00 20.26 310 ARG A CA 1
ATOM 2337 C C . ARG A 1 313 ? -24.477 20.994 -13.168 1.00 19.11 310 ARG A C 1
ATOM 2338 O O . ARG A 1 313 ? -24.407 19.835 -12.716 1.00 18.45 310 ARG A O 1
ATOM 2346 N N . SER A 1 314 ? -23.424 21.781 -13.384 1.00 18.39 311 SER A N 1
ATOM 2347 C CA . SER A 1 314 ? -22.030 21.445 -12.994 1.00 18.39 311 SER A CA 1
ATOM 2348 C C . SER A 1 314 ? -21.923 21.382 -11.463 1.00 18.01 311 SER A C 1
ATOM 2349 O O . SER A 1 314 ? -22.429 22.297 -10.793 1.00 17.95 311 SER A O 1
ATOM 2352 N N . VAL A 1 315 ? -21.269 20.343 -10.937 1.00 17.75 312 VAL A N 1
ATOM 2353 C CA . VAL A 1 315 ? -20.980 20.184 -9.482 1.00 17.33 312 VAL A CA 1
ATOM 2354 C C . VAL A 1 315 ? -19.479 20.375 -9.232 1.00 17.42 312 VAL A C 1
ATOM 2355 O O . VAL A 1 315 ? -19.048 20.122 -8.102 1.00 17.58 312 VAL A O 1
ATOM 2359 N N . ARG A 1 316 ? -18.712 20.785 -10.246 1.00 17.81 313 ARG A N 1
ATOM 2360 C CA . ARG A 1 316 ? -17.254 21.034 -10.115 1.00 18.09 313 ARG A CA 1
ATOM 2361 C C . ARG A 1 316 ? -16.897 22.402 -10.700 1.00 18.26 313 ARG A C 1
ATOM 2362 O O . ARG A 1 316 ? -17.641 22.915 -11.539 1.00 17.76 313 ARG A O 1
ATOM 2370 N N . GLU A 1 317 ? -15.762 22.947 -10.277 1.00 19.77 314 GLU A N 1
ATOM 2371 C CA . GLU A 1 317 ? -15.055 24.030 -11.004 1.00 20.84 314 GLU A CA 1
ATOM 2372 C C . GLU A 1 317 ? -14.685 23.476 -12.381 1.00 20.90 314 GLU A C 1
ATOM 2373 O O . GLU A 1 317 ? -14.130 22.370 -12.439 1.00 20.35 314 GLU A O 1
ATOM 2379 N N . TRP A 1 318 ? -15.044 24.191 -13.444 1.00 21.64 315 TRP A N 1
ATOM 2380 C CA . TRP A 1 318 ? -14.807 23.756 -14.845 1.00 22.68 315 TRP A CA 1
ATOM 2381 C C . TRP A 1 318 ? -13.301 23.716 -15.127 1.00 23.10 315 TRP A C 1
ATOM 2382 O O . TRP A 1 318 ? -12.570 24.574 -14.579 1.00 23.17 315 TRP A O 1
ATOM 2393 N N . VAL A 1 319 ? -12.859 22.739 -15.925 1.00 21.66 316 VAL A N 1
ATOM 2394 C CA . VAL A 1 319 ? -11.495 22.725 -16.530 1.00 21.37 316 VAL A CA 1
ATOM 2395 C C . VAL A 1 319 ? -11.624 23.232 -17.968 1.00 20.80 316 VAL A C 1
ATOM 2396 O O . VAL A 1 319 ? -12.472 22.706 -18.698 1.00 19.05 316 VAL A O 1
ATOM 2400 N N . ARG A 1 320 ? -10.827 24.239 -18.334 1.00 21.57 317 ARG A N 1
ATOM 2401 C CA . ARG A 1 320 ? -10.657 24.695 -19.738 1.00 21.74 317 ARG A CA 1
ATOM 2402 C C . ARG A 1 320 ? -9.163 24.705 -20.055 1.00 21.98 317 ARG A C 1
ATOM 2403 O O . ARG A 1 320 ? -8.419 25.381 -19.338 1.00 20.91 317 ARG A O 1
ATOM 2411 N N . THR A 1 321 ? -8.754 23.949 -21.076 1.00 22.58 318 THR A N 1
ATOM 2412 C CA . THR A 1 321 ? -7.330 23.732 -21.442 1.00 22.90 318 THR A CA 1
ATOM 2413 C C . THR A 1 321 ? -6.989 24.548 -22.687 1.00 22.75 318 THR A C 1
ATOM 2414 O O . THR A 1 321 ? -7.921 25.034 -23.368 1.00 22.32 318 THR A O 1
ATOM 2418 N N . ASP A 1 322 ? -5.691 24.662 -22.963 1.00 24.45 319 ASP A N 1
ATOM 2419 C CA . ASP A 1 322 ? -5.144 24.994 -24.303 1.00 25.47 319 ASP A CA 1
ATOM 2420 C C . ASP A 1 322 ? -5.027 23.681 -25.081 1.00 23.97 319 ASP A C 1
ATOM 2421 O O . ASP A 1 322 ? -5.473 22.644 -24.554 1.00 22.91 319 ASP A O 1
ATOM 2426 N N . ARG A 1 323 ? -4.465 23.718 -26.290 1.00 23.82 320 ARG A N 1
ATOM 2427 C CA . ARG A 1 323 ? -4.113 22.488 -27.041 1.00 24.48 320 ARG A CA 1
ATOM 2428 C C . ARG A 1 323 ? -3.512 21.484 -26.047 1.00 23.61 320 ARG A C 1
ATOM 2429 O O . ARG A 1 323 ? -2.530 21.842 -25.388 1.00 22.53 320 ARG A O 1
ATOM 2437 N N . MET A 1 324 ? -4.098 20.288 -25.940 1.00 24.06 321 MET A N 1
ATOM 2438 C CA . MET A 1 324 ? -3.811 19.300 -24.862 1.00 24.47 321 MET A CA 1
ATOM 2439 C C . MET A 1 324 ? -2.656 18.376 -25.253 1.00 23.05 321 MET A C 1
ATOM 2440 O O . MET A 1 324 ? -2.141 17.696 -24.352 1.00 21.59 321 MET A O 1
ATOM 2445 N N . GLN A 1 325 ? -2.334 18.281 -26.546 1.00 22.41 322 GLN A N 1
ATOM 2446 C CA . GLN A 1 325 ? -1.412 17.239 -27.069 1.00 21.56 322 GLN A CA 1
ATOM 2447 C C . GLN A 1 325 ? 0.012 17.584 -26.630 1.00 21.09 322 GLN A C 1
ATOM 2448 O O . GLN A 1 325 ? 0.348 18.771 -26.590 1.00 20.71 322 GLN A O 1
ATOM 2454 N N . TYR A 1 326 ? 0.788 16.571 -26.253 1.00 20.71 323 TYR A N 1
ATOM 2455 C CA . TYR A 1 326 ? 2.238 16.700 -25.975 1.00 21.01 323 TYR A CA 1
ATOM 2456 C C . TYR A 1 326 ? 2.897 15.349 -26.247 1.00 21.32 323 TYR A C 1
ATOM 2457 O O . TYR A 1 326 ? 2.201 14.309 -26.255 1.00 20.13 323 TYR A O 1
ATOM 2466 N N . SER A 1 327 ? 4.201 15.394 -26.516 1.00 22.35 324 SER A N 1
ATOM 2467 C CA . SER A 1 327 ? 5.055 14.240 -26.885 1.00 22.55 324 SER A CA 1
ATOM 2468 C C . SER A 1 327 ? 6.469 14.478 -26.349 1.00 23.63 324 SER A C 1
ATOM 2469 O O . SER A 1 327 ? 6.788 15.636 -25.993 1.00 24.46 324 SER A O 1
ATOM 2472 N N . SER A 1 328 ? 7.270 13.414 -26.280 1.00 23.89 325 SER A N 1
ATOM 2473 C CA . SER A 1 328 ? 8.638 13.423 -25.708 1.00 24.30 325 SER A CA 1
ATOM 2474 C C . SER A 1 328 ? 9.629 12.808 -26.699 1.00 24.78 325 SER A C 1
ATOM 2475 O O . SER A 1 328 ? 9.237 11.914 -27.474 1.00 24.49 325 SER A O 1
ATOM 2478 N N . SER A 1 329 ? 10.866 13.308 -26.682 1.00 26.03 326 SER A N 1
ATOM 2479 C CA . SER A 1 329 ? 11.987 12.824 -27.526 1.00 26.97 326 SER A CA 1
ATOM 2480 C C . SER A 1 329 ? 12.533 11.517 -26.938 1.00 26.82 326 SER A C 1
ATOM 2481 O O . SER A 1 329 ? 12.966 10.668 -27.733 1.00 27.55 326 SER A O 1
ATOM 2484 N N . ARG A 1 330 ? 12.482 11.360 -25.607 1.00 27.70 327 ARG A N 1
ATOM 2485 C CA . ARG A 1 330 ? 12.962 10.160 -24.857 1.00 28.34 327 ARG A CA 1
ATOM 2486 C C . ARG A 1 330 ? 12.057 9.899 -23.643 1.00 25.81 327 ARG A C 1
ATOM 2487 O O . ARG A 1 330 ? 11.718 10.866 -22.935 1.00 23.64 327 ARG A O 1
ATOM 2495 N N . THR A 1 331 ? 11.703 8.637 -23.382 1.00 23.87 328 THR A N 1
ATOM 2496 C CA . THR A 1 331 ? 10.773 8.259 -22.280 1.00 24.00 328 THR A CA 1
ATOM 2497 C C . THR A 1 331 ? 11.476 7.344 -21.269 1.00 23.82 328 THR A C 1
ATOM 2498 O O . THR A 1 331 ? 10.849 7.042 -20.237 1.00 22.96 328 THR A O 1
ATOM 2502 N N . VAL A 1 332 ? 12.713 6.918 -21.550 1.00 24.44 329 VAL A N 1
ATOM 2503 C CA . VAL A 1 332 ? 13.553 6.085 -20.636 1.00 25.82 329 VAL A CA 1
ATOM 2504 C C . VAL A 1 332 ? 15.000 6.573 -20.712 1.00 25.11 329 VAL A C 1
ATOM 2505 O O . VAL A 1 332 ? 15.474 6.874 -21.817 1.00 25.07 329 VAL A O 1
ATOM 2509 N N . GLY A 1 333 ? 15.664 6.636 -19.562 1.00 25.04 330 GLY A N 1
ATOM 2510 C CA . GLY A 1 333 ? 17.113 6.879 -19.452 1.00 25.11 330 GLY A CA 1
ATOM 2511 C C . GLY A 1 333 ? 17.682 6.118 -18.274 1.00 25.75 330 GLY A C 1
ATOM 2512 O O . GLY A 1 333 ? 16.936 5.306 -17.674 1.00 25.53 330 GLY A O 1
ATOM 2513 N N . GLU A 1 334 ? 18.940 6.387 -17.931 1.00 26.75 331 GLU A N 1
ATOM 2514 C CA . GLU A 1 334 ? 19.643 5.718 -16.811 1.00 28.39 331 GLU A CA 1
ATOM 2515 C C . GLU A 1 334 ? 18.991 6.135 -15.488 1.00 26.24 331 GLU A C 1
ATOM 2516 O O . GLU A 1 334 ? 19.076 7.326 -15.124 1.00 25.20 331 GLU A O 1
ATOM 2522 N N . ARG A 1 335 ? 18.339 5.175 -14.825 1.00 25.40 332 ARG A N 1
ATOM 2523 C CA . ARG A 1 335 ? 17.710 5.315 -13.483 1.00 23.93 332 ARG A CA 1
ATOM 2524 C C . ARG A 1 335 ? 16.404 6.126 -13.549 1.00 22.59 332 ARG A C 1
ATOM 2525 O O . ARG A 1 335 ? 15.971 6.598 -12.479 1.00 22.55 332 ARG A O 1
ATOM 2533 N N . TRP A 1 336 ? 15.768 6.258 -14.719 1.00 21.50 333 TRP A N 1
ATOM 2534 C CA . TRP A 1 336 ? 14.440 6.923 -14.829 1.00 21.47 333 TRP A CA 1
ATOM 2535 C C . TRP A 1 336 ? 13.613 6.373 -15.993 1.00 21.74 333 TRP A C 1
ATOM 2536 O O . TRP A 1 336 ? 14.181 5.959 -17.022 1.00 19.92 333 TRP A O 1
ATOM 2547 N N . CYS A 1 337 ? 12.296 6.392 -15.798 1.00 22.83 334 CYS A N 1
ATOM 2548 C CA . CYS A 1 337 ? 11.267 6.064 -16.807 1.00 24.52 334 CYS A CA 1
ATOM 2549 C C . CYS A 1 337 ? 10.124 7.079 -16.713 1.00 25.71 334 CYS A C 1
ATOM 2550 O O . CYS A 1 337 ? 9.672 7.381 -15.590 1.00 24.06 334 CYS A O 1
ATOM 2553 N N . LEU A 1 338 ? 9.695 7.568 -17.873 1.00 27.71 335 LEU A N 1
ATOM 2554 C CA . LEU A 1 338 ? 8.484 8.399 -18.077 1.00 30.40 335 LEU A CA 1
ATOM 2555 C C . LEU A 1 338 ? 7.317 7.445 -18.364 1.00 32.24 335 LEU A C 1
ATOM 2556 O O . LEU A 1 338 ? 7.371 6.766 -19.404 1.00 35.71 335 LEU A O 1
ATOM 2561 N N . MET A 1 339 ? 6.339 7.341 -17.456 1.00 32.89 336 MET A N 1
ATOM 2562 C CA . MET A 1 339 ? 5.128 6.493 -17.635 1.00 32.64 336 MET A CA 1
ATOM 2563 C C . MET A 1 339 ? 4.245 7.103 -18.734 1.00 31.23 336 MET A C 1
ATOM 2564 O O . MET A 1 339 ? 4.358 8.309 -18.969 1.00 31.26 336 MET A O 1
ATOM 2569 N N . SER A 1 340 ? 3.378 6.301 -19.356 1.00 30.05 337 SER A N 1
ATOM 2570 C CA . SER A 1 340 ? 2.617 6.639 -20.590 1.00 30.12 337 SER A CA 1
ATOM 2571 C C . SER A 1 340 ? 2.096 8.080 -20.554 1.00 28.41 337 SER A C 1
ATOM 2572 O O . SER A 1 340 ? 2.449 8.846 -21.468 1.00 28.06 337 SER A O 1
ATOM 2575 N N . HIS A 1 341 ? 1.296 8.447 -19.552 1.00 26.49 338 HIS A N 1
ATOM 2576 C CA . HIS A 1 341 ? 0.598 9.760 -19.518 1.00 26.55 338 HIS A CA 1
ATOM 2577 C C . HIS A 1 341 ? 1.589 10.907 -19.260 1.00 25.35 338 HIS A C 1
ATOM 2578 O O . HIS A 1 341 ? 1.290 12.034 -19.678 1.00 24.37 338 HIS A O 1
ATOM 2585 N N . ALA A 1 342 ? 2.715 10.653 -18.589 1.00 23.59 339 ALA A N 1
ATOM 2586 C CA . ALA A 1 342 ? 3.791 11.651 -18.398 1.00 23.01 339 ALA A CA 1
ATOM 2587 C C . ALA A 1 342 ? 4.573 11.849 -19.709 1.00 22.65 339 ALA A C 1
ATOM 2588 O O . ALA A 1 342 ? 5.180 12.927 -19.873 1.00 22.19 339 ALA A O 1
ATOM 2590 N N . ALA A 1 343 ? 4.556 10.860 -20.613 1.00 22.03 340 ALA A N 1
ATOM 2591 C CA . ALA A 1 343 ? 5.341 10.858 -21.873 1.00 21.83 340 ALA A CA 1
ATOM 2592 C C . ALA A 1 343 ? 4.593 11.600 -22.986 1.00 22.46 340 ALA A C 1
ATOM 2593 O O . ALA A 1 343 ? 5.242 12.340 -23.749 1.00 22.97 340 ALA A O 1
ATOM 2595 N N . GLY A 1 344 ? 3.283 11.384 -23.105 1.00 22.86 341 GLY A N 1
ATOM 2596 C CA . GLY A 1 344 ? 2.488 11.944 -24.212 1.00 23.54 341 GLY A CA 1
ATOM 2597 C C . GLY A 1 344 ? 1.003 11.770 -23.992 1.00 23.94 341 GLY A C 1
ATOM 2598 O O . GLY A 1 344 ? 0.617 10.912 -23.180 1.00 26.05 341 GLY A O 1
ATOM 2599 N N . PHE A 1 345 ? 0.202 12.572 -24.691 1.00 23.77 342 PHE A N 1
ATOM 2600 C CA . PHE A 1 345 ? -1.278 12.496 -24.689 1.00 22.88 342 PHE A CA 1
ATOM 2601 C C . PHE A 1 345 ? -1.805 12.931 -26.058 1.00 21.70 342 PHE A C 1
ATOM 2602 O O . PHE A 1 345 ? -1.277 13.900 -26.630 1.00 21.55 342 PHE A O 1
ATOM 2610 N N . ILE A 1 346 ? -2.835 12.240 -26.543 1.00 20.87 343 ILE A N 1
ATOM 2611 C CA . ILE A 1 346 ? -3.559 12.553 -27.809 1.00 20.51 343 ILE A CA 1
ATOM 2612 C C . ILE A 1 346 ? -4.905 13.202 -27.461 1.00 20.89 343 ILE A C 1
ATOM 2613 O O . ILE A 1 346 ? -5.065 14.408 -27.700 1.00 20.94 343 ILE A O 1
ATOM 2618 N N . ASP A 1 347 ? -5.840 12.437 -26.900 1.00 21.16 344 ASP A N 1
ATOM 2619 C CA . ASP A 1 347 ? -7.262 12.851 -26.786 1.00 21.18 344 ASP A CA 1
ATOM 2620 C C . ASP A 1 347 ? -8.016 11.805 -25.976 1.00 20.46 344 ASP A C 1
ATOM 2621 O O . ASP A 1 347 ? -7.622 10.646 -25.962 1.00 19.81 344 ASP A O 1
ATOM 2626 N N . PRO A 1 348 ? -9.122 12.180 -25.298 1.00 20.67 345 PRO A N 1
ATOM 2627 C CA . PRO A 1 348 ? -10.029 11.202 -24.697 1.00 21.18 345 PRO A CA 1
ATOM 2628 C C . PRO A 1 348 ? -10.636 10.200 -25.694 1.00 20.44 345 PRO A C 1
ATOM 2629 O O . PRO A 1 348 ? -10.994 9.141 -25.259 1.00 19.80 345 PRO A O 1
ATOM 2633 N N . LEU A 1 349 ? -10.750 10.563 -26.980 1.00 20.20 346 LEU A N 1
ATOM 2634 C CA . LEU A 1 349 ? -11.469 9.765 -28.012 1.00 20.23 346 LEU A CA 1
ATOM 2635 C C . LEU A 1 349 ? -10.923 8.328 -28.045 1.00 20.23 346 LEU A C 1
ATOM 2636 O O . LEU A 1 349 ? -9.701 8.149 -28.256 1.00 20.28 346 LEU A O 1
ATOM 2641 N N . PHE A 1 350 ? -11.813 7.357 -27.819 1.00 20.14 347 PHE A N 1
ATOM 2642 C CA . PHE A 1 350 ? -11.614 5.888 -27.956 1.00 20.51 347 PHE A CA 1
ATOM 2643 C C . PHE A 1 350 ? -11.020 5.307 -26.666 1.00 20.82 347 PHE A C 1
ATOM 2644 O O . PHE A 1 350 ? -10.818 4.080 -26.621 1.00 19.96 347 PHE A O 1
ATOM 2652 N N . SER A 1 351 ? -10.761 6.151 -25.661 1.00 21.27 348 SER A N 1
ATOM 2653 C CA . SER A 1 351 ? -10.273 5.752 -24.316 1.00 22.58 348 SER A CA 1
ATOM 2654 C C . SER A 1 351 ? -9.001 4.895 -24.427 1.00 22.88 348 SER A C 1
ATOM 2655 O O . SER A 1 351 ? -8.917 3.836 -23.767 1.00 22.66 348 SER A O 1
ATOM 2658 N N . ARG A 1 352 ? -8.036 5.357 -25.223 1.00 23.41 349 ARG A N 1
ATOM 2659 C CA . ARG A 1 352 ? -6.727 4.685 -25.438 1.00 23.22 349 ARG A CA 1
ATOM 2660 C C . ARG A 1 352 ? -5.829 4.898 -24.213 1.00 23.51 349 ARG A C 1
ATOM 2661 O O . ARG A 1 352 ? -4.955 4.047 -23.972 1.00 23.51 349 ARG A O 1
ATOM 2669 N N . GLY A 1 353 ? -6.042 5.993 -23.479 1.00 23.12 350 GLY A N 1
ATOM 2670 C CA . GLY A 1 353 ? -5.168 6.447 -22.381 1.00 23.36 350 GLY A CA 1
ATOM 2671 C C . GLY A 1 353 ? -4.850 5.338 -21.397 1.00 23.13 350 GLY A C 1
ATOM 2672 O O . GLY A 1 353 ? -3.656 5.086 -21.161 1.00 23.82 350 GLY A O 1
ATOM 2673 N N . LEU A 1 354 ? -5.875 4.692 -20.842 1.00 23.27 351 LEU A N 1
ATOM 2674 C CA . LEU A 1 354 ? -5.714 3.682 -19.761 1.00 24.57 351 LEU A CA 1
ATOM 2675 C C . LEU A 1 354 ? -5.187 2.360 -20.343 1.00 23.46 351 LEU A C 1
ATOM 2676 O O . LEU A 1 354 ? -4.455 1.662 -19.628 1.00 22.20 351 LEU A O 1
ATOM 2681 N N . SER A 1 355 ? -5.517 2.042 -21.599 1.00 22.97 352 SER A N 1
ATOM 2682 C CA . SER A 1 355 ? -4.926 0.911 -22.364 1.00 22.38 352 SER A CA 1
ATOM 2683 C C . SER A 1 355 ? -3.413 1.107 -22.484 1.00 21.07 352 SER A C 1
ATOM 2684 O O . SER A 1 355 ? -2.688 0.174 -22.127 1.00 20.79 352 SER A O 1
ATOM 2687 N N . ASN A 1 356 ? -2.972 2.266 -22.989 1.00 20.35 353 ASN A N 1
ATOM 2688 C CA . ASN A 1 356 ? -1.533 2.611 -23.155 1.00 20.93 353 ASN A CA 1
ATOM 2689 C C . ASN A 1 356 ? -0.827 2.452 -21.804 1.00 20.50 353 ASN A C 1
ATOM 2690 O O . ASN A 1 356 ? 0.252 1.826 -21.760 1.00 20.02 353 ASN A O 1
ATOM 2695 N N . THR A 1 357 ? -1.442 2.968 -20.741 1.00 20.59 354 THR A N 1
ATOM 2696 C CA . THR A 1 357 ? -0.914 2.906 -19.355 1.00 21.14 354 THR A CA 1
ATOM 2697 C C . THR A 1 357 ? -0.622 1.449 -18.979 1.00 21.26 354 THR A C 1
ATOM 2698 O O . THR A 1 357 ? 0.462 1.184 -18.423 1.00 20.65 354 THR A O 1
ATOM 2702 N N . CYS A 1 358 ? -1.559 0.551 -19.270 1.00 21.77 355 CYS A N 1
ATOM 2703 C CA . CYS A 1 358 ? -1.499 -0.884 -18.890 1.00 22.88 355 CYS A CA 1
ATOM 2704 C C . CYS A 1 358 ? -0.438 -1.601 -19.734 1.00 22.61 355 CYS A C 1
ATOM 2705 O O . CYS A 1 358 ? 0.293 -2.422 -19.165 1.00 21.31 355 CYS A O 1
ATOM 2708 N N . GLU A 1 359 ? -0.330 -1.275 -21.028 1.00 23.71 356 GLU A N 1
ATOM 2709 C CA . GLU A 1 359 ? 0.698 -1.851 -21.939 1.00 25.09 356 GLU A CA 1
ATOM 2710 C C . GLU A 1 359 ? 2.095 -1.542 -21.382 1.00 23.38 356 GLU A C 1
ATOM 2711 O O . GLU A 1 359 ? 2.950 -2.441 -21.392 1.00 22.05 356 GLU A O 1
ATOM 2717 N N . ILE A 1 360 ? 2.311 -0.317 -20.896 1.00 22.63 357 ILE A N 1
ATOM 2718 C CA . ILE A 1 360 ? 3.638 0.154 -20.402 1.00 21.68 357 ILE A CA 1
ATOM 2719 C C . ILE A 1 360 ? 3.950 -0.523 -19.060 1.00 20.70 357 ILE A C 1
ATOM 2720 O O . ILE A 1 360 ? 5.105 -0.930 -18.877 1.00 20.59 357 ILE A O 1
ATOM 2725 N N . ILE A 1 361 ? 2.984 -0.624 -18.141 1.00 19.95 358 ILE A N 1
ATOM 2726 C CA . ILE A 1 361 ? 3.199 -1.289 -16.817 1.00 19.88 358 ILE A CA 1
ATOM 2727 C C . ILE A 1 361 ? 3.566 -2.767 -17.039 1.00 19.70 358 ILE A C 1
ATOM 2728 O O . ILE A 1 361 ? 4.434 -3.293 -16.290 1.00 19.06 358 ILE A O 1
ATOM 2733 N N . ASN A 1 362 ? 2.953 -3.419 -18.030 1.00 18.92 359 ASN A N 1
ATOM 2734 C CA . ASN A 1 362 ? 3.214 -4.849 -18.348 1.00 19.31 359 ASN A CA 1
ATOM 2735 C C . ASN A 1 362 ? 4.669 -5.007 -18.812 1.00 19.67 359 ASN A C 1
ATOM 2736 O O . ASN A 1 362 ? 5.393 -5.852 -18.246 1.00 19.76 359 ASN A O 1
ATOM 2741 N N . ALA A 1 363 ? 5.082 -4.188 -19.778 1.00 19.84 360 ALA A N 1
ATOM 2742 C CA . ALA A 1 363 ? 6.420 -4.208 -20.413 1.00 20.33 360 ALA A CA 1
ATOM 2743 C C . ALA A 1 363 ? 7.508 -3.765 -19.418 1.00 20.24 360 ALA A C 1
ATOM 2744 O O . ALA A 1 363 ? 8.561 -4.424 -19.377 1.00 20.51 360 ALA A O 1
ATOM 2746 N N . LEU A 1 364 ? 7.266 -2.713 -18.631 1.00 20.17 361 LEU A N 1
ATOM 2747 C CA . LEU A 1 364 ? 8.280 -2.091 -17.731 1.00 19.93 361 LEU A CA 1
ATOM 2748 C C . LEU A 1 364 ? 8.539 -2.966 -16.497 1.00 20.37 361 LEU A C 1
ATOM 2749 O O . LEU A 1 364 ? 9.727 -3.189 -16.178 1.00 21.32 361 LEU A O 1
ATOM 2754 N N . SER A 1 365 ? 7.478 -3.416 -15.817 1.00 19.76 362 SER A N 1
ATOM 2755 C CA . SER A 1 365 ? 7.520 -3.967 -14.437 1.00 18.97 362 SER A CA 1
ATOM 2756 C C . SER A 1 365 ? 8.603 -5.046 -14.287 1.00 18.34 362 SER A C 1
ATOM 2757 O O . SER A 1 365 ? 9.456 -4.888 -13.398 1.00 17.74 362 SER A O 1
ATOM 2760 N N . TRP A 1 366 ? 8.587 -6.104 -15.102 1.00 18.23 363 TRP A N 1
ATOM 2761 C CA . TRP A 1 366 ? 9.564 -7.222 -14.975 1.00 18.16 363 TRP A CA 1
ATOM 2762 C C . TRP A 1 366 ? 10.965 -6.750 -15.395 1.00 18.06 363 TRP A C 1
ATOM 2763 O O . TRP A 1 366 ? 11.938 -7.223 -14.799 1.00 17.50 363 TRP A O 1
ATOM 2774 N N . ARG A 1 367 ? 11.067 -5.820 -16.350 1.00 18.48 364 ARG A N 1
ATOM 2775 C CA . ARG A 1 367 ? 12.368 -5.256 -16.796 1.00 18.46 364 ARG A CA 1
ATOM 2776 C C . ARG A 1 367 ? 12.979 -4.416 -15.668 1.00 18.79 364 ARG A C 1
ATOM 2777 O O . ARG A 1 367 ? 14.193 -4.555 -15.424 1.00 18.98 364 ARG A O 1
ATOM 2785 N N . LEU A 1 368 ? 12.176 -3.582 -14.999 1.00 18.21 365 LEU A N 1
ATOM 2786 C CA . LEU A 1 368 ? 12.653 -2.716 -13.894 1.00 17.94 365 LEU A CA 1
ATOM 2787 C C . LEU A 1 368 ? 13.102 -3.600 -12.723 1.00 17.53 365 LEU A C 1
ATOM 2788 O O . LEU A 1 368 ? 14.160 -3.300 -12.140 1.00 16.71 365 LEU A O 1
ATOM 2793 N N . MET A 1 369 ? 12.332 -4.639 -12.380 1.00 16.99 366 MET A N 1
ATOM 2794 C CA . MET A 1 369 ? 12.633 -5.508 -11.210 1.00 17.72 366 MET A CA 1
ATOM 2795 C C . MET A 1 369 ? 13.922 -6.299 -11.470 1.00 17.84 366 MET A C 1
ATOM 2796 O O . MET A 1 369 ? 14.714 -6.432 -10.528 1.00 17.28 366 MET A O 1
ATOM 2801 N N . ALA A 1 370 ? 14.132 -6.785 -12.696 1.00 18.54 367 ALA A N 1
ATOM 2802 C CA . ALA A 1 370 ? 15.379 -7.480 -13.107 1.00 19.37 367 ALA A CA 1
ATOM 2803 C C . ALA A 1 370 ? 16.564 -6.508 -12.990 1.00 19.33 367 ALA A C 1
ATOM 2804 O O . ALA A 1 370 ? 17.617 -6.925 -12.472 1.00 19.19 367 ALA A O 1
ATOM 2806 N N . ALA A 1 371 ? 16.380 -5.248 -13.403 1.00 19.13 368 ALA A N 1
ATOM 2807 C CA . ALA A 1 371 ? 17.427 -4.198 -13.364 1.00 18.94 368 ALA A CA 1
ATOM 2808 C C . ALA A 1 371 ? 17.792 -3.878 -11.909 1.00 18.91 368 ALA A C 1
ATOM 2809 O O . ALA A 1 371 ? 19.003 -3.809 -11.608 1.00 19.05 368 ALA A O 1
ATOM 2811 N N . LEU A 1 372 ? 16.790 -3.667 -11.050 1.00 18.98 369 LEU A N 1
ATOM 2812 C CA . LEU A 1 372 ? 16.975 -3.377 -9.602 1.00 18.50 369 LEU A CA 1
ATOM 2813 C C . LEU A 1 372 ? 17.712 -4.550 -8.957 1.00 18.80 369 LEU A C 1
ATOM 2814 O O . LEU A 1 372 ? 18.618 -4.304 -8.145 1.00 19.11 369 LEU A O 1
ATOM 2819 N N . ARG A 1 373 ? 17.312 -5.781 -9.277 1.00 19.42 370 ARG A N 1
ATOM 2820 C CA . ARG A 1 373 ? 17.896 -7.007 -8.667 1.00 20.04 370 ARG A CA 1
ATOM 2821 C C . ARG A 1 373 ? 19.372 -7.134 -9.072 1.00 20.80 370 ARG A C 1
ATOM 2822 O O . ARG A 1 373 ? 20.199 -7.392 -8.182 1.00 19.92 370 ARG A O 1
ATOM 2830 N N . GLU A 1 374 ? 19.690 -6.932 -10.354 1.00 21.73 371 GLU A N 1
ATOM 2831 C CA . GLU A 1 374 ? 21.079 -7.049 -10.872 1.00 23.69 371 GLU A CA 1
ATOM 2832 C C . GLU A 1 374 ? 21.890 -5.789 -10.532 1.00 24.51 371 GLU A C 1
ATOM 2833 O O . GLU A 1 374 ? 23.130 -5.845 -10.653 1.00 25.12 371 GLU A O 1
ATOM 2839 N N . ASP A 1 375 ? 21.218 -4.707 -10.127 1.00 24.55 372 ASP A N 1
ATOM 2840 C CA . ASP A 1 375 ? 21.809 -3.360 -9.903 1.00 25.31 372 ASP A CA 1
ATOM 2841 C C . ASP A 1 375 ? 22.486 -2.891 -11.196 1.00 24.65 372 ASP A C 1
ATOM 2842 O O . ASP A 1 375 ? 23.589 -2.331 -11.122 1.00 25.95 372 ASP A O 1
ATOM 2847 N N . ASP A 1 376 ? 21.834 -3.111 -12.339 1.00 25.02 373 ASP A N 1
ATOM 2848 C CA . ASP A 1 376 ? 22.319 -2.698 -13.681 1.00 25.73 373 ASP A CA 1
ATOM 2849 C C . ASP A 1 376 ? 21.228 -1.869 -14.361 1.00 24.68 373 ASP A C 1
ATOM 2850 O O . ASP A 1 376 ? 20.127 -2.403 -14.553 1.00 23.97 373 ASP A O 1
ATOM 2855 N N . PHE A 1 377 ? 21.535 -0.624 -14.726 1.00 23.92 374 PHE A N 1
ATOM 2856 C CA . PHE A 1 377 ? 20.542 0.383 -15.178 1.00 23.85 374 PHE A CA 1
ATOM 2857 C C . PHE A 1 377 ? 20.829 0.820 -16.615 1.00 24.59 374 PHE A C 1
ATOM 2858 O O . PHE A 1 377 ? 20.296 1.869 -17.029 1.00 25.34 374 PHE A O 1
ATOM 2866 N N . ALA A 1 378 ? 21.584 0.016 -17.371 1.00 25.26 375 ALA A N 1
ATOM 2867 C CA . ALA A 1 378 ? 21.859 0.240 -18.811 1.00 26.52 375 ALA A CA 1
ATOM 2868 C C . ALA A 1 378 ? 20.527 0.454 -19.536 1.00 26.56 375 ALA A C 1
ATOM 2869 O O . ALA A 1 378 ? 19.625 -0.384 -19.368 1.00 26.35 375 ALA A O 1
ATOM 2871 N N . VAL A 1 379 ? 20.422 1.535 -20.308 1.00 27.20 376 VAL A N 1
ATOM 2872 C CA . VAL A 1 379 ? 19.177 1.963 -21.012 1.00 29.37 376 VAL A CA 1
ATOM 2873 C C . VAL A 1 379 ? 18.772 0.889 -22.031 1.00 30.13 376 VAL A C 1
ATOM 2874 O O . VAL A 1 379 ? 17.576 0.811 -22.339 1.00 29.63 376 VAL A O 1
ATOM 2878 N N . GLU A 1 380 ? 19.728 0.085 -22.513 1.00 31.76 377 GLU A N 1
ATOM 2879 C CA . GLU A 1 380 ? 19.519 -1.037 -23.474 1.00 32.67 377 GLU A CA 1
ATOM 2880 C C . GLU A 1 380 ? 18.462 -2.016 -22.934 1.00 30.88 377 GLU A C 1
ATOM 2881 O O . GLU A 1 380 ? 17.712 -2.593 -23.751 1.00 27.98 377 GLU A O 1
ATOM 2887 N N . ARG A 1 381 ? 18.396 -2.209 -21.612 1.00 29.01 378 ARG A N 1
ATOM 2888 C CA . ARG A 1 381 ? 17.414 -3.127 -20.966 1.00 28.74 378 ARG A CA 1
ATOM 2889 C C . ARG A 1 381 ? 15.979 -2.621 -21.161 1.00 26.69 378 ARG A C 1
ATOM 2890 O O . ARG A 1 381 ? 15.057 -3.426 -20.982 1.00 24.92 378 ARG A O 1
ATOM 2898 N N . PHE A 1 382 ? 15.810 -1.332 -21.471 1.00 25.79 379 PHE A N 1
ATOM 2899 C CA . PHE A 1 382 ? 14.505 -0.622 -21.519 1.00 25.82 379 PHE A CA 1
ATOM 2900 C C . PHE A 1 382 ? 14.200 -0.154 -22.948 1.00 25.57 379 PHE A C 1
ATOM 2901 O O . PHE A 1 382 ? 13.254 0.630 -23.106 1.00 25.49 379 PHE A O 1
ATOM 2909 N N . ALA A 1 383 ? 14.937 -0.655 -23.950 1.00 25.60 380 ALA A N 1
ATOM 2910 C CA . ALA A 1 383 ? 14.798 -0.297 -25.384 1.00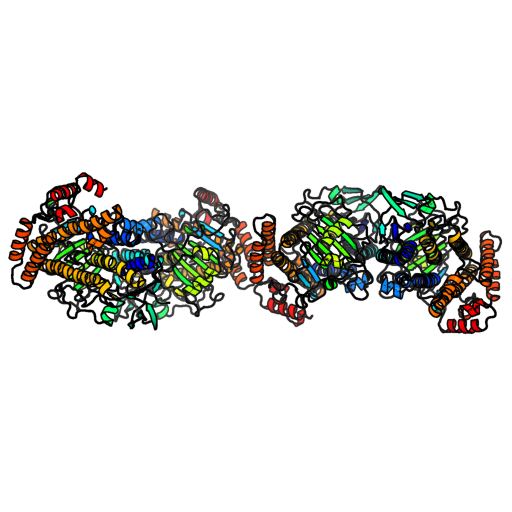 25.88 380 ALA A CA 1
ATOM 2911 C C . ALA A 1 383 ? 13.376 -0.605 -25.880 1.00 25.41 380 ALA A C 1
ATOM 2912 O O . ALA A 1 383 ? 12.804 0.244 -26.589 1.00 25.13 380 ALA A O 1
ATOM 2914 N N . TYR A 1 384 ? 12.817 -1.770 -25.538 1.00 24.93 381 TYR A N 1
ATOM 2915 C CA . TYR A 1 384 ? 11.439 -2.148 -25.954 1.00 25.55 381 TYR A CA 1
ATOM 2916 C C . TYR A 1 384 ? 10.424 -1.174 -25.337 1.00 24.45 381 TYR A C 1
ATOM 2917 O O . TYR A 1 384 ? 9.458 -0.833 -26.024 1.00 24.02 381 TYR A O 1
ATOM 2926 N N . VAL A 1 385 ? 10.629 -0.745 -24.089 1.00 24.46 382 VAL A N 1
ATOM 2927 C CA . VAL A 1 385 ? 9.699 0.190 -23.384 1.00 24.37 382 VAL A CA 1
ATOM 2928 C C . VAL A 1 385 ? 9.693 1.530 -24.130 1.00 24.51 382 VAL A C 1
ATOM 2929 O O . VAL A 1 385 ? 8.598 2.082 -24.298 1.00 24.12 382 VAL A O 1
ATOM 2933 N N . GLU A 1 386 ? 10.855 2.020 -24.580 1.00 26.10 383 GLU A N 1
ATOM 2934 C CA . GLU A 1 386 ? 10.967 3.251 -25.420 1.00 27.48 383 GLU A CA 1
ATOM 2935 C C . GLU A 1 386 ? 10.160 3.053 -26.712 1.00 25.90 383 GLU A C 1
ATOM 2936 O O . GLU A 1 386 ? 9.319 3.919 -27.022 1.00 24.42 383 GLU A O 1
ATOM 2942 N N . GLU A 1 387 ? 10.407 1.950 -27.425 1.00 25.52 384 GLU A N 1
ATOM 2943 C CA . GLU A 1 387 ? 9.792 1.641 -28.743 1.00 26.21 384 GLU A CA 1
ATOM 2944 C C . GLU A 1 387 ? 8.266 1.554 -28.583 1.00 24.48 384 GLU A C 1
ATOM 2945 O O . GLU A 1 387 ? 7.532 2.126 -29.426 1.00 21.94 384 GLU A O 1
ATOM 2951 N N . LEU A 1 388 ? 7.802 0.876 -27.530 1.00 23.00 385 LEU A N 1
ATOM 2952 C CA . LEU A 1 388 ? 6.353 0.685 -27.255 1.00 22.76 385 LEU A CA 1
ATOM 2953 C C . LEU A 1 388 ? 5.719 2.044 -26.937 1.00 22.40 385 LEU A C 1
ATOM 2954 O O . LEU A 1 388 ? 4.659 2.354 -27.513 1.00 21.71 385 LEU A O 1
ATOM 2959 N N . GLU A 1 389 ? 6.362 2.834 -26.080 1.00 22.73 386 GLU A N 1
ATOM 2960 C CA . GLU A 1 389 ? 5.852 4.152 -25.625 1.00 24.57 386 GLU A CA 1
ATOM 2961 C C . GLU A 1 389 ? 5.630 5.072 -26.832 1.00 24.16 386 GLU A C 1
ATOM 2962 O O . GLU A 1 389 ? 4.521 5.630 -26.950 1.00 24.08 386 GLU A O 1
ATOM 2968 N N . GLN A 1 390 ? 6.637 5.226 -27.698 1.00 23.33 387 GLN A N 1
ATOM 2969 C CA . GLN A 1 390 ? 6.573 6.140 -28.871 1.00 22.50 387 GLN A CA 1
ATOM 2970 C C . GLN A 1 390 ? 5.580 5.577 -29.902 1.00 21.92 387 GLN A C 1
ATOM 2971 O O . GLN A 1 390 ? 4.877 6.381 -30.536 1.00 22.11 387 GLN A O 1
ATOM 2977 N N . GLY A 1 391 ? 5.526 4.250 -30.064 1.00 20.46 388 GLY A N 1
ATOM 2978 C CA . GLY A 1 391 ? 4.630 3.563 -31.013 1.00 20.12 388 GLY A CA 1
ATOM 2979 C C . GLY A 1 391 ? 3.164 3.731 -30.632 1.00 20.48 388 GLY A C 1
ATOM 2980 O O . GLY A 1 391 ? 2.347 4.028 -31.532 1.00 19.42 388 GLY A O 1
ATOM 2981 N N . LEU A 1 392 ? 2.833 3.536 -29.349 1.00 20.57 389 LEU A N 1
ATOM 2982 C CA . LEU A 1 392 ? 1.462 3.744 -28.804 1.00 20.94 389 LEU A CA 1
ATOM 2983 C C . LEU A 1 392 ? 0.988 5.162 -29.139 1.00 20.21 389 LEU A C 1
ATOM 2984 O O . LEU A 1 392 ? -0.119 5.302 -29.655 1.00 20.12 389 LEU A O 1
ATOM 2989 N N . LEU A 1 393 ? 1.809 6.173 -28.867 1.00 20.41 390 LEU A N 1
ATOM 2990 C CA . LEU A 1 393 ? 1.423 7.597 -29.048 1.00 21.24 390 LEU A CA 1
ATOM 2991 C C . LEU A 1 393 ? 1.224 7.899 -30.540 1.00 21.45 390 LEU A C 1
ATOM 2992 O O . LEU A 1 393 ? 0.240 8.595 -30.863 1.00 20.76 390 LEU A O 1
ATOM 2997 N N . ASP A 1 394 ? 2.105 7.396 -31.414 1.00 21.35 391 ASP A N 1
ATOM 2998 C CA . ASP A 1 394 ? 2.071 7.685 -32.873 1.00 22.05 391 ASP A CA 1
ATOM 2999 C C . ASP A 1 394 ? 0.852 7.006 -33.514 1.00 21.38 391 ASP A C 1
ATOM 3000 O O . ASP A 1 394 ? 0.185 7.655 -34.346 1.00 20.29 391 ASP A O 1
ATOM 3005 N N . TRP A 1 395 ? 0.567 5.749 -33.167 1.00 21.01 392 TRP A N 1
ATOM 3006 C CA . TRP A 1 395 ? -0.628 5.026 -33.684 1.00 21.47 392 TRP A CA 1
ATOM 3007 C C . TRP A 1 395 ? -1.898 5.697 -33.138 1.00 20.94 392 TRP A C 1
ATOM 3008 O O . TRP A 1 395 ? -2.835 5.929 -33.931 1.00 20.88 392 TRP A O 1
ATOM 3019 N N . ASN A 1 396 ? -1.912 6.036 -31.845 1.00 21.16 393 ASN A N 1
ATOM 3020 C CA . ASN A 1 396 ? -3.030 6.764 -31.174 1.00 21.87 393 ASN A CA 1
ATOM 3021 C C . ASN A 1 396 ? -3.264 8.113 -31.880 1.00 21.54 393 ASN A C 1
ATOM 3022 O O . ASN A 1 396 ? -4.433 8.480 -32.065 1.00 20.71 393 ASN A O 1
ATOM 3027 N N . ASP A 1 397 ? -2.195 8.809 -32.287 1.00 21.23 394 ASP A N 1
ATOM 3028 C CA . ASP A 1 397 ? -2.255 10.121 -32.992 1.00 21.43 394 ASP A CA 1
ATOM 3029 C C . ASP A 1 397 ? -3.042 9.986 -34.301 1.00 20.42 394 ASP A C 1
ATOM 3030 O O . ASP A 1 397 ? -3.967 10.773 -34.513 1.00 19.28 394 ASP A O 1
ATOM 3035 N N . LYS A 1 398 ? -2.681 9.010 -35.133 1.00 20.74 395 LYS A N 1
ATOM 3036 C CA . LYS A 1 398 ? -3.290 8.748 -36.463 1.00 21.61 395 LYS A CA 1
ATOM 3037 C C . LYS A 1 398 ? -4.773 8.401 -36.315 1.00 20.44 395 LYS A C 1
ATOM 3038 O O . LYS A 1 398 ? -5.579 8.995 -37.057 1.00 19.81 395 LYS A O 1
ATOM 3044 N N . LEU A 1 399 ? -5.115 7.475 -35.413 1.00 19.98 396 LEU A N 1
ATOM 3045 C CA . LEU A 1 399 ? -6.520 7.041 -35.166 1.00 19.67 396 LEU A CA 1
ATOM 3046 C C . LEU A 1 399 ? -7.381 8.273 -34.859 1.00 19.12 396 LEU A C 1
ATOM 3047 O O . LEU A 1 399 ? -8.440 8.412 -35.488 1.00 18.58 396 LEU A O 1
ATOM 3052 N N . VAL A 1 400 ? -6.941 9.126 -33.931 1.00 18.96 397 VAL A N 1
ATOM 3053 C CA . VAL A 1 400 ? -7.747 10.280 -33.435 1.00 19.23 397 VAL A CA 1
ATOM 3054 C C . VAL A 1 400 ? -7.773 11.364 -34.514 1.00 19.89 397 VAL A C 1
ATOM 3055 O O . VAL A 1 400 ? -8.857 11.930 -34.754 1.00 20.01 397 VAL A O 1
ATOM 3059 N N . ASN A 1 401 ? -6.624 11.647 -35.129 1.00 19.90 398 ASN A N 1
ATOM 3060 C CA . ASN A 1 401 ? -6.512 12.668 -36.202 1.00 19.84 398 ASN A CA 1
ATOM 3061 C C . ASN A 1 401 ? -7.385 12.236 -37.390 1.00 20.26 398 ASN A C 1
ATOM 3062 O O . ASN A 1 401 ? -8.086 13.104 -37.936 1.00 20.53 398 ASN A O 1
ATOM 3067 N N . ASN A 1 402 ? -7.358 10.949 -37.760 1.00 20.25 399 ASN A N 1
ATOM 3068 C CA . ASN A 1 402 ? -8.178 10.385 -38.864 1.00 21.21 399 ASN A CA 1
ATOM 3069 C C . ASN A 1 402 ? -9.663 10.612 -38.548 1.00 21.91 399 ASN A C 1
ATOM 3070 O O . ASN A 1 402 ? -10.401 11.019 -39.462 1.00 22.36 399 ASN A O 1
ATOM 3075 N N . SER A 1 403 ? -10.071 10.378 -37.295 1.00 21.45 400 SER A N 1
ATOM 3076 C CA . SER A 1 403 ? -11.470 10.523 -36.814 1.00 20.78 400 SER A CA 1
ATOM 3077 C C . SER A 1 403 ? -11.930 11.985 -36.916 1.00 19.91 400 SER A C 1
ATOM 3078 O O . SER A 1 403 ? -12.964 12.223 -37.576 1.00 19.43 400 SER A O 1
ATOM 3081 N N . PHE A 1 404 ? -11.179 12.926 -36.327 1.00 19.10 401 PHE A N 1
ATOM 3082 C CA . PHE A 1 404 ? -11.483 14.387 -36.334 1.00 19.91 401 PHE A CA 1
ATOM 3083 C C . PHE A 1 404 ? -11.671 14.899 -37.772 1.00 20.26 401 PHE A C 1
ATOM 3084 O O . PHE A 1 404 ? -12.623 15.667 -38.002 1.00 19.62 401 PHE A O 1
ATOM 3092 N N . ILE A 1 405 ? -10.809 14.482 -38.706 1.00 20.94 402 ILE A N 1
ATOM 3093 C CA . ILE A 1 405 ? -10.914 14.821 -40.161 1.00 21.80 402 ILE A CA 1
ATOM 3094 C C . ILE A 1 405 ? -12.237 14.265 -40.706 1.00 21.88 402 ILE A C 1
ATOM 3095 O O . ILE A 1 405 ? -12.893 14.981 -41.461 1.00 22.57 402 ILE A O 1
ATOM 3100 N N . SER A 1 406 ? -12.613 13.042 -40.319 1.00 22.24 403 SER A N 1
ATOM 3101 C CA . SER A 1 406 ? -13.797 12.295 -40.827 1.00 22.78 403 SER A CA 1
ATOM 3102 C C . SER A 1 406 ? -15.119 12.868 -40.286 1.00 23.05 403 SER A C 1
ATOM 3103 O O . SER A 1 406 ? -16.181 12.538 -40.859 1.00 22.32 403 SER A O 1
ATOM 3106 N N . PHE A 1 407 ? -15.082 13.668 -39.218 1.00 23.05 404 PHE A N 1
ATOM 3107 C CA . PHE A 1 407 ? -16.291 14.213 -38.542 1.00 23.56 404 PHE A CA 1
ATOM 3108 C C . PHE A 1 407 ? -17.046 15.167 -39.484 1.00 25.61 404 PHE A C 1
ATOM 3109 O O . PHE A 1 407 ? -18.240 15.417 -39.238 1.00 25.90 404 PHE A O 1
ATOM 3117 N N . SER A 1 408 ? -16.380 15.682 -40.524 1.00 26.71 405 SER A N 1
ATOM 3118 C CA . SER A 1 408 ? -16.960 16.595 -41.545 1.00 27.72 405 SER A CA 1
ATOM 3119 C C . SER A 1 408 ? -17.897 15.842 -42.500 1.00 27.81 405 SER A C 1
ATOM 3120 O O . SER A 1 408 ? -18.644 16.525 -43.217 1.00 28.00 405 SER A O 1
ATOM 3123 N N . HIS A 1 409 ? -17.844 14.502 -42.549 1.00 27.87 406 HIS A N 1
ATOM 3124 C CA . HIS A 1 409 ? -18.561 13.683 -43.566 1.00 26.71 406 HIS A CA 1
ATOM 3125 C C . HIS A 1 409 ? -18.772 12.249 -43.063 1.00 25.46 406 HIS A C 1
ATOM 3126 O O . HIS A 1 409 ? -17.789 11.491 -43.005 1.00 25.63 406 HIS A O 1
ATOM 3133 N N . TYR A 1 410 ? -20.022 11.884 -42.756 1.00 24.44 407 TYR A N 1
ATOM 3134 C CA . T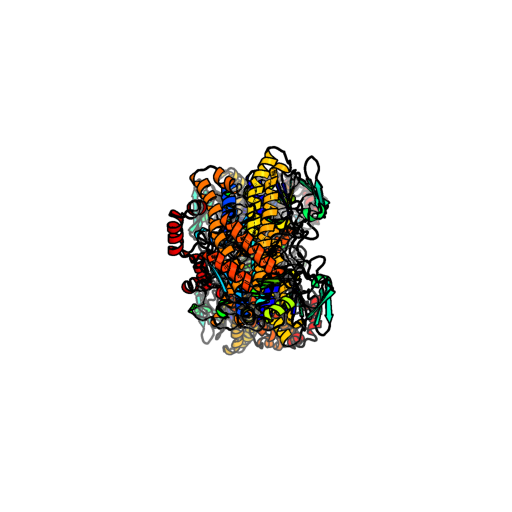YR A 1 410 ? -20.397 10.596 -42.115 1.00 24.55 407 TYR A CA 1
ATOM 3135 C C . TYR A 1 410 ? -19.916 9.397 -42.938 1.00 25.11 407 TYR A C 1
ATOM 3136 O O . TYR A 1 410 ? -19.351 8.471 -42.364 1.00 24.18 407 TYR A O 1
ATOM 3145 N N . PRO A 1 411 ? -20.149 9.321 -44.274 1.00 25.68 408 PRO A N 1
ATOM 3146 C CA . PRO A 1 411 ? -19.677 8.180 -45.064 1.00 24.90 408 PRO A CA 1
ATOM 3147 C C . PRO A 1 411 ? -18.166 7.918 -44.954 1.00 24.00 408 PRO A C 1
ATOM 3148 O O . PRO A 1 411 ? -17.753 6.782 -45.136 1.00 23.99 408 PRO A O 1
ATOM 3152 N N . LEU A 1 412 ? -17.373 8.954 -44.669 1.00 23.77 409 LEU A N 1
ATOM 3153 C CA . LEU A 1 412 ? -15.916 8.807 -44.406 1.00 23.25 409 LEU A CA 1
ATOM 3154 C C . LEU A 1 412 ? -15.735 8.211 -43.004 1.00 22.24 409 LEU A C 1
ATOM 3155 O O . LEU A 1 412 ? -15.049 7.180 -42.880 1.00 22.18 409 LEU A O 1
ATOM 3160 N N . TRP A 1 413 ? -16.342 8.837 -41.997 1.00 21.93 410 TRP A N 1
ATOM 3161 C CA . TRP A 1 413 ? -16.320 8.377 -40.584 1.00 21.97 410 TRP A CA 1
ATOM 3162 C C . TRP A 1 413 ? -16.693 6.896 -40.524 1.00 22.53 410 TRP A C 1
ATOM 3163 O O . TRP A 1 413 ? -16.053 6.150 -39.762 1.00 23.57 410 TRP A O 1
ATOM 3174 N N . ASN A 1 414 ? -17.717 6.515 -41.289 1.00 22.56 411 ASN A N 1
ATOM 3175 C CA . ASN A 1 414 ? -18.305 5.155 -41.317 1.00 23.36 411 ASN A CA 1
ATOM 3176 C C . ASN A 1 414 ? -17.206 4.108 -41.556 1.00 22.88 411 ASN A C 1
ATOM 3177 O O . ASN A 1 414 ? -17.289 3.034 -40.943 1.00 23.25 411 ASN A O 1
ATOM 3182 N N . SER A 1 415 ? -16.215 4.403 -42.402 1.00 22.30 412 SER A N 1
ATOM 3183 C CA . SER A 1 415 ? -15.063 3.503 -42.677 1.00 21.99 412 SER A CA 1
ATOM 3184 C C . SER A 1 415 ? -14.078 3.535 -41.503 1.00 22.31 412 SER A C 1
ATOM 3185 O O . SER A 1 415 ? -13.614 2.448 -41.101 1.00 21.96 412 SER A O 1
ATOM 3188 N N . VAL A 1 416 ? -13.760 4.726 -40.983 1.00 22.26 413 VAL A N 1
ATOM 3189 C CA . VAL A 1 416 ? -12.866 4.888 -39.797 1.00 22.38 413 VAL A CA 1
ATOM 3190 C C . VAL A 1 416 ? -13.399 3.976 -38.691 1.00 21.62 413 VAL A C 1
ATOM 3191 O O . VAL A 1 416 ? -12.603 3.225 -38.104 1.00 22.17 413 VAL A O 1
ATOM 3195 N N . PHE A 1 417 ? -14.706 4.069 -38.443 1.00 20.95 414 PHE A N 1
ATOM 3196 C CA . PHE A 1 417 ? -15.447 3.429 -37.324 1.00 20.93 414 PHE A CA 1
ATOM 3197 C C . PHE A 1 417 ? -15.311 1.900 -37.378 1.00 20.77 414 PHE A C 1
ATOM 3198 O O . PHE A 1 417 ? -14.966 1.305 -36.349 1.00 20.10 414 PHE A O 1
ATOM 3206 N N . ARG A 1 418 ? -15.562 1.276 -38.536 1.00 21.32 415 ARG A N 1
ATOM 3207 C CA . ARG A 1 418 ? -15.600 -0.210 -38.656 1.00 21.34 415 ARG A CA 1
ATOM 3208 C C . ARG A 1 418 ? -14.169 -0.758 -38.696 1.00 21.23 415 ARG A C 1
ATOM 3209 O O . ARG A 1 418 ? -13.954 -1.877 -38.183 1.00 22.19 415 ARG A O 1
ATOM 3217 N N . ILE A 1 419 ? -13.220 0.006 -39.236 1.00 20.50 416 ILE A N 1
ATOM 3218 C CA . ILE A 1 419 ? -11.775 -0.368 -39.244 1.00 20.95 416 ILE A CA 1
ATOM 3219 C C . ILE A 1 419 ? -11.246 -0.340 -37.799 1.00 20.82 416 ILE A C 1
ATOM 3220 O O . ILE A 1 419 ? -10.514 -1.268 -37.423 1.00 21.39 416 ILE A O 1
ATOM 3225 N N . TRP A 1 420 ? -11.618 0.672 -37.013 1.00 20.20 417 TRP A N 1
ATOM 3226 C CA . TRP A 1 420 ? -11.249 0.790 -35.576 1.00 19.52 417 TRP A CA 1
ATOM 3227 C C . TRP A 1 420 ? -11.896 -0.337 -34.757 1.00 19.57 417 TRP A C 1
ATOM 3228 O O . TRP A 1 420 ? -11.179 -1.019 -34.001 1.00 18.59 417 TRP A O 1
ATOM 3239 N N . ALA A 1 421 ? -13.208 -0.525 -34.901 1.00 19.92 418 ALA A N 1
ATOM 3240 C CA . ALA A 1 421 ? -14.016 -1.433 -34.053 1.00 20.95 418 ALA A CA 1
ATOM 3241 C C . ALA A 1 421 ? -13.706 -2.901 -34.392 1.00 21.33 418 ALA A C 1
ATOM 3242 O O . ALA A 1 421 ? -13.683 -3.718 -33.460 1.00 21.00 418 ALA A O 1
ATOM 3244 N N . SER A 1 422 ? -13.445 -3.238 -35.659 1.00 21.91 419 SER A N 1
ATOM 3245 C CA . SER A 1 422 ? -13.078 -4.623 -36.064 1.00 23.06 419 SER A CA 1
ATOM 3246 C C . SER A 1 422 ? -11.776 -5.042 -35.361 1.00 24.88 419 SER A C 1
ATOM 3247 O O . SER A 1 422 ? -11.723 -6.173 -34.826 1.00 24.21 419 SER A O 1
ATOM 3250 N N . ALA A 1 423 ? -10.781 -4.152 -35.330 1.00 27.23 420 ALA A N 1
ATOM 3251 C CA . ALA A 1 423 ? -9.440 -4.385 -34.742 1.00 28.61 420 ALA A CA 1
ATOM 3252 C C . ALA A 1 423 ? -9.554 -4.578 -33.228 1.00 30.20 420 ALA A C 1
ATOM 3253 O O . ALA A 1 423 ? -8.741 -5.337 -32.663 1.00 31.12 420 ALA A O 1
ATOM 3255 N N . SER A 1 424 ? -10.531 -3.923 -32.599 1.00 31.19 421 SER A N 1
ATOM 3256 C CA . SER A 1 424 ? -10.774 -3.987 -31.136 1.00 31.32 421 SER A CA 1
ATOM 3257 C C . SER A 1 424 ? -11.189 -5.411 -30.736 1.00 32.95 421 SER A C 1
ATOM 3258 O O . SER A 1 424 ? -10.802 -5.856 -29.631 1.00 34.85 421 SER A O 1
ATOM 3261 N N . VAL A 1 425 ? -11.908 -6.121 -31.608 1.00 32.23 422 VAL A N 1
ATOM 3262 C CA . VAL A 1 425 ? -12.341 -7.531 -31.372 1.00 31.97 422 VAL A CA 1
ATOM 3263 C C . VAL A 1 425 ? -11.160 -8.474 -31.642 1.00 31.16 422 VAL A C 1
ATOM 3264 O O . VAL A 1 425 ? -10.934 -9.381 -30.818 1.00 30.46 422 VAL A O 1
ATOM 3268 N N . ILE A 1 426 ? -10.450 -8.281 -32.759 1.00 29.64 423 ILE A N 1
ATOM 3269 C CA . ILE A 1 426 ? -9.306 -9.144 -33.188 1.00 29.96 423 ILE A CA 1
ATOM 3270 C C . ILE A 1 426 ? -8.133 -8.937 -32.221 1.00 28.65 423 ILE A C 1
ATOM 3271 O O . ILE A 1 426 ? -7.509 -9.943 -31.831 1.00 27.64 423 ILE A O 1
ATOM 3276 N N . GLY A 1 427 ? -7.856 -7.682 -31.858 1.00 27.54 424 GLY A N 1
ATOM 3277 C CA . GLY A 1 427 ? -6.777 -7.291 -30.932 1.00 28.44 424 GLY A CA 1
ATOM 3278 C C . GLY A 1 427 ? -6.999 -7.852 -29.538 1.00 28.34 424 GLY A C 1
ATOM 3279 O O . GLY A 1 427 ? -6.015 -8.307 -28.919 1.00 28.34 424 GLY A O 1
ATOM 3280 N N . GLY A 1 428 ? -8.243 -7.812 -29.055 1.00 28.25 425 GLY A N 1
ATOM 3281 C CA . GLY A 1 428 ? -8.617 -8.277 -27.705 1.00 28.22 425 GLY A CA 1
ATOM 3282 C C . GLY A 1 428 ? -8.481 -9.780 -27.581 1.00 28.69 425 GLY A C 1
ATOM 3283 O O . GLY A 1 428 ? -7.935 -10.250 -26.559 1.00 28.74 425 GLY A O 1
ATOM 3284 N N . LYS A 1 429 ? -8.978 -10.507 -28.583 1.00 29.43 426 LYS A N 1
ATOM 3285 C CA . LYS A 1 429 ? -8.863 -11.983 -28.688 1.00 31.76 426 LYS A CA 1
ATOM 3286 C C . LYS A 1 429 ? -7.382 -12.384 -28.647 1.00 30.17 426 LYS A C 1
ATOM 3287 O O . LYS A 1 429 ? -7.058 -13.360 -27.952 1.00 30.52 426 LYS A O 1
ATOM 3293 N N . ARG A 1 430 ? -6.518 -11.660 -29.363 1.00 29.30 427 ARG A N 1
ATOM 3294 C CA . ARG A 1 430 ? -5.056 -11.942 -29.439 1.00 30.11 427 ARG A CA 1
ATOM 3295 C C . ARG A 1 430 ? -4.463 -11.952 -28.022 1.00 29.19 427 ARG A C 1
ATOM 3296 O O . ARG A 1 430 ? -3.701 -12.892 -27.712 1.00 29.58 427 ARG A O 1
ATOM 3304 N N . ILE A 1 431 ? -4.806 -10.960 -27.194 1.00 27.32 428 ILE A N 1
ATOM 3305 C CA . ILE A 1 431 ? -4.265 -10.805 -25.808 1.00 27.14 428 ILE A CA 1
ATOM 3306 C C . ILE A 1 431 ? -4.927 -11.840 -24.889 1.00 27.23 428 ILE A C 1
ATOM 3307 O O . ILE A 1 431 ? -4.209 -12.402 -24.037 1.00 26.04 428 ILE A O 1
ATOM 3312 N N . LEU A 1 432 ? -6.226 -12.108 -25.076 1.00 27.84 429 LEU A N 1
ATOM 3313 C CA . LEU A 1 432 ? -7.005 -13.072 -24.249 1.00 30.09 429 LEU A CA 1
ATOM 3314 C C . LEU A 1 432 ? -6.506 -14.509 -24.477 1.00 29.32 429 LEU A C 1
ATOM 3315 O O . LEU A 1 432 ? -6.389 -15.246 -23.474 1.00 28.88 429 LEU A O 1
ATOM 3320 N N . ASN A 1 433 ? -6.231 -14.902 -25.728 1.00 28.54 430 ASN A N 1
ATOM 3321 C CA . ASN A 1 433 ? -5.706 -16.257 -26.068 1.00 29.40 430 ASN A CA 1
ATOM 3322 C C . ASN A 1 433 ? -4.357 -16.472 -25.366 1.00 30.46 430 ASN A C 1
ATOM 3323 O O . ASN A 1 433 ? -4.177 -17.540 -24.740 1.00 31.20 430 ASN A O 1
ATOM 3328 N N . ALA A 1 434 ? -3.448 -15.496 -25.462 1.00 31.01 431 ALA A N 1
ATOM 3329 C CA . ALA A 1 434 ? -2.099 -15.538 -24.846 1.00 31.95 431 ALA A CA 1
ATOM 3330 C C . ALA A 1 434 ? -2.240 -15.782 -23.338 1.00 32.29 431 ALA A C 1
ATOM 3331 O O . ALA A 1 434 ? -1.566 -16.694 -22.804 1.00 31.36 431 ALA A O 1
ATOM 3333 N N . LEU A 1 435 ? -3.105 -14.997 -22.693 1.00 33.46 432 LEU A N 1
ATOM 3334 C CA . LEU A 1 435 ? -3.414 -15.068 -21.240 1.00 34.84 432 LEU A CA 1
ATOM 3335 C C . LEU A 1 435 ? -4.007 -16.439 -20.889 1.00 35.55 432 LEU A C 1
ATOM 3336 O O . LEU A 1 435 ? -3.525 -17.056 -19.912 1.00 33.54 432 LEU A O 1
ATOM 3341 N N . THR A 1 436 ? -5.016 -16.887 -21.646 1.00 36.22 433 THR A N 1
ATOM 3342 C CA . THR A 1 436 ? -5.675 -18.212 -21.481 1.00 36.89 433 THR A CA 1
ATOM 3343 C C . THR A 1 436 ? -4.617 -19.318 -21.560 1.00 36.84 433 THR A C 1
ATOM 3344 O O . THR A 1 436 ? -4.597 -20.163 -20.651 1.00 37.56 433 THR A O 1
ATOM 3348 N N . ARG A 1 437 ? -3.777 -19.305 -22.599 1.00 38.08 434 ARG A N 1
ATOM 3349 C CA . ARG A 1 437 ? -2.737 -20.344 -22.844 1.00 40.98 434 ARG A CA 1
ATOM 3350 C C . ARG A 1 437 ? -1.698 -20.322 -21.717 1.00 39.26 434 ARG A C 1
ATOM 3351 O O . ARG A 1 437 ? -1.181 -21.399 -21.392 1.00 38.69 434 ARG A O 1
ATOM 3359 N N . THR A 1 438 ? -1.397 -19.146 -21.155 1.00 39.28 435 THR A N 1
ATOM 3360 C CA . THR A 1 438 ? -0.421 -18.972 -20.043 1.00 41.24 435 THR A CA 1
ATOM 3361 C C . THR A 1 438 ? -0.995 -19.581 -18.758 1.00 41.06 435 THR A C 1
ATOM 3362 O O . THR A 1 438 ? -0.201 -20.141 -17.987 1.00 42.31 435 THR A O 1
ATOM 3366 N N . LYS A 1 439 ? -2.306 -19.467 -18.533 1.00 43.20 436 LYS A N 1
ATOM 3367 C CA . LYS A 1 439 ? -2.987 -20.010 -17.324 1.00 47.71 436 LYS A CA 1
ATOM 3368 C C . LYS A 1 439 ? -3.136 -21.532 -17.452 1.00 48.60 436 LYS A C 1
ATOM 3369 O O . LYS A 1 439 ? -2.961 -22.220 -16.435 1.00 50.68 436 LYS A O 1
ATOM 3375 N N . GLU A 1 440 ? -3.452 -22.034 -18.649 1.00 50.60 437 GLU A N 1
ATOM 3376 C CA . GLU A 1 440 ? -3.585 -23.489 -18.939 1.00 53.04 437 GLU A CA 1
ATOM 3377 C C . GLU A 1 440 ? -2.256 -24.201 -18.649 1.00 52.04 437 GLU A C 1
ATOM 3378 O O . GLU A 1 440 ? -2.287 -25.211 -17.924 1.00 52.08 437 GLU A O 1
ATOM 3384 N N . THR A 1 441 ? -1.144 -23.682 -19.191 1.00 50.77 438 THR A N 1
ATOM 3385 C CA . THR A 1 441 ? 0.188 -24.353 -19.261 1.00 48.16 438 THR A CA 1
ATOM 3386 C C . THR A 1 441 ? 1.123 -23.901 -18.126 1.00 46.26 438 THR A C 1
ATOM 3387 O O . THR A 1 441 ? 2.066 -24.655 -17.816 1.00 45.66 438 THR A O 1
ATOM 3391 N N . GLY A 1 442 ? 0.901 -22.714 -17.553 1.00 44.50 439 GLY A N 1
ATOM 3392 C CA . GLY A 1 442 ? 1.830 -22.071 -16.600 1.00 43.33 439 GLY A CA 1
ATOM 3393 C C . GLY A 1 442 ? 3.068 -21.509 -17.294 1.00 41.07 439 GLY A C 1
ATOM 3394 O O . GLY A 1 442 ? 4.032 -21.174 -16.589 1.00 40.02 439 GLY A O 1
ATOM 3395 N N . ASP A 1 443 ? 3.037 -21.385 -18.625 1.00 40.19 440 ASP A N 1
ATOM 3396 C CA . ASP A 1 443 ? 4.184 -20.953 -19.468 1.00 40.98 440 ASP A CA 1
ATOM 3397 C C . ASP A 1 443 ? 4.006 -19.475 -19.849 1.00 37.53 440 ASP A C 1
ATOM 3398 O O . ASP A 1 443 ? 3.162 -19.183 -20.720 1.00 34.59 440 ASP A O 1
ATOM 3403 N N . ASP A 1 444 ? 4.804 -18.593 -19.235 1.00 35.51 441 ASP A N 1
ATOM 3404 C CA . ASP A 1 444 ? 4.777 -17.118 -19.428 1.00 35.21 441 ASP A CA 1
ATOM 3405 C C . ASP A 1 444 ? 5.089 -16.764 -20.890 1.00 35.02 441 ASP A C 1
ATOM 3406 O O . ASP A 1 444 ? 4.740 -15.646 -21.313 1.00 35.00 441 ASP A O 1
ATOM 3411 N N . SER A 1 445 ? 5.737 -17.675 -21.622 1.00 34.19 442 SER A N 1
ATOM 3412 C CA . SER A 1 445 ? 6.144 -17.516 -23.042 1.00 35.16 442 SER A CA 1
ATOM 3413 C C . SER A 1 445 ? 4.981 -16.990 -23.900 1.00 33.58 442 SER A C 1
ATOM 3414 O O . SER A 1 445 ? 5.227 -16.099 -24.731 1.00 32.96 442 SER A O 1
ATOM 3417 N N . HIS A 1 446 ? 3.762 -17.504 -23.713 1.00 32.94 443 HIS A N 1
ATOM 3418 C CA . HIS A 1 446 ? 2.562 -17.099 -24.503 1.00 33.82 443 HIS A CA 1
ATOM 3419 C C . HIS A 1 446 ? 2.298 -15.595 -24.338 1.00 32.35 443 HIS A C 1
ATOM 3420 O O . HIS A 1 446 ? 1.932 -14.952 -25.336 1.00 32.05 443 HIS A O 1
ATOM 3427 N N . CYS A 1 447 ? 2.494 -15.057 -23.131 1.00 32.84 444 CYS A N 1
ATOM 3428 C CA . CYS A 1 447 ? 2.340 -13.611 -22.814 1.00 34.04 444 CYS A CA 1
ATOM 3429 C C . CYS A 1 447 ? 3.540 -12.818 -23.349 1.00 30.36 444 CYS A C 1
ATOM 3430 O O . CYS A 1 447 ? 3.310 -11.759 -23.942 1.00 29.47 444 CYS A O 1
ATOM 3433 N N . GLN A 1 448 ? 4.763 -13.324 -23.178 1.00 31.25 445 GLN A N 1
ATOM 3434 C CA . GLN A 1 448 ? 6.017 -12.639 -23.614 1.00 31.11 445 GLN A CA 1
ATOM 3435 C C . GLN A 1 448 ? 6.055 -12.521 -25.144 1.00 30.34 445 GLN A C 1
ATOM 3436 O O . GLN A 1 448 ? 6.621 -11.527 -25.637 1.00 29.47 445 GLN A O 1
ATOM 3442 N N . ALA A 1 449 ? 5.462 -13.478 -25.866 1.00 30.41 446 ALA A N 1
ATOM 3443 C CA . ALA A 1 449 ? 5.386 -13.504 -27.349 1.00 30.72 446 ALA A CA 1
ATOM 3444 C C . ALA A 1 449 ? 4.596 -12.298 -27.883 1.00 31.66 446 ALA A C 1
ATOM 3445 O O . ALA A 1 449 ? 4.785 -11.969 -29.075 1.00 33.44 446 ALA A O 1
ATOM 3447 N N . LEU A 1 450 ? 3.755 -11.657 -27.058 1.00 30.65 447 LEU A N 1
ATOM 3448 C CA . LEU A 1 450 ? 3.007 -10.423 -27.439 1.00 30.12 447 LEU A CA 1
ATOM 3449 C C . LEU A 1 450 ? 3.987 -9.290 -27.785 1.00 30.09 447 LEU A C 1
ATOM 3450 O O . LEU A 1 450 ? 3.661 -8.492 -28.683 1.00 29.34 447 LEU A O 1
ATOM 3455 N N . ASP A 1 451 ? 5.138 -9.223 -27.107 1.00 30.66 448 ASP A N 1
ATOM 3456 C CA . ASP A 1 451 ? 6.197 -8.197 -27.327 1.00 32.56 448 ASP A CA 1
ATOM 3457 C C . ASP A 1 451 ? 6.909 -8.419 -28.671 1.00 33.96 448 ASP A C 1
ATOM 3458 O O . ASP A 1 451 ? 7.534 -7.459 -29.156 1.00 32.79 448 ASP A O 1
ATOM 3463 N N . ASP A 1 452 ? 6.848 -9.632 -29.231 1.00 35.52 449 ASP A N 1
ATOM 3464 C CA . ASP A 1 452 ? 7.550 -10.017 -30.487 1.00 38.66 449 ASP A CA 1
ATOM 3465 C C . ASP A 1 452 ? 6.611 -9.789 -31.678 1.00 36.84 449 ASP A C 1
ATOM 3466 O O . ASP A 1 452 ? 6.222 -10.776 -32.325 1.00 38.44 449 ASP A O 1
ATOM 3471 N N . ASN A 1 453 ? 6.255 -8.533 -31.946 1.00 35.33 450 ASN A N 1
ATOM 3472 C CA . ASN A 1 453 ? 5.342 -8.148 -33.058 1.00 34.93 450 ASN A CA 1
ATOM 3473 C C . ASN A 1 453 ? 5.992 -7.003 -33.827 1.00 32.34 450 ASN A C 1
ATOM 3474 O O . ASN A 1 453 ? 6.697 -6.191 -33.237 1.00 29.81 450 ASN A O 1
ATOM 3479 N N . PRO A 1 454 ? 5.770 -6.888 -35.156 1.00 32.84 451 PRO A N 1
ATOM 3480 C CA . PRO A 1 454 ? 6.497 -5.917 -35.975 1.00 33.14 451 PRO A CA 1
ATOM 3481 C C . PRO A 1 454 ? 6.042 -4.457 -35.807 1.00 31.75 451 PRO A C 1
ATOM 3482 O O . PRO A 1 454 ? 6.720 -3.587 -36.318 1.00 31.54 451 PRO A O 1
ATOM 3486 N N . TYR A 1 455 ? 4.919 -4.211 -35.120 1.00 31.16 452 TYR A N 1
ATOM 3487 C CA . TYR A 1 455 ? 4.277 -2.873 -35.026 1.00 30.25 452 TYR A CA 1
ATOM 3488 C C . TYR A 1 455 ? 3.986 -2.530 -33.567 1.00 30.52 452 TYR A C 1
ATOM 3489 O O . TYR A 1 455 ? 2.829 -2.476 -33.156 1.00 31.20 452 TYR A O 1
ATOM 3498 N N . PRO A 1 456 ? 5.022 -2.262 -32.742 1.00 30.52 453 PRO A N 1
ATOM 3499 C CA . PRO A 1 456 ? 4.810 -1.916 -31.337 1.00 30.79 453 PRO A CA 1
ATOM 3500 C C . PRO A 1 456 ? 3.883 -0.698 -31.181 1.00 29.58 453 PRO A C 1
ATOM 3501 O O . PRO A 1 456 ? 4.183 0.339 -31.746 1.00 29.97 453 PRO A O 1
ATOM 3505 N N . GLY A 1 457 ? 2.769 -0.865 -30.463 1.00 28.10 454 GLY A N 1
ATOM 3506 C CA . GLY A 1 457 ? 1.809 0.218 -30.171 1.00 28.17 454 GLY A CA 1
ATOM 3507 C C . GLY A 1 457 ? 0.545 0.127 -31.010 1.00 27.37 454 GLY A C 1
ATOM 3508 O O . GLY A 1 457 ? -0.438 0.816 -30.672 1.00 27.47 454 GLY A O 1
ATOM 3509 N N . LEU A 1 458 ? 0.545 -0.689 -32.065 1.00 26.67 455 LEU A N 1
ATOM 3510 C CA . LEU A 1 458 ? -0.655 -0.915 -32.913 1.00 27.52 455 LEU A CA 1
ATOM 3511 C C . LEU A 1 458 ? -1.545 -1.966 -32.233 1.00 26.94 455 LEU A C 1
ATOM 3512 O O . LEU A 1 458 ? -1.050 -3.057 -31.946 1.00 27.28 455 LEU A O 1
ATOM 3517 N N . TRP A 1 459 ? -2.813 -1.624 -31.994 1.00 28.18 456 TRP A N 1
ATOM 3518 C CA . TRP A 1 459 ? -3.793 -2.384 -31.164 1.00 30.33 456 TRP A CA 1
ATOM 3519 C C . TRP A 1 459 ? -4.135 -3.735 -31.813 1.00 31.33 456 TRP A C 1
ATOM 3520 O O . TRP A 1 459 ? -4.572 -4.635 -31.070 1.00 32.65 456 TRP A O 1
ATOM 3531 N N . CYS A 1 460 ? -3.952 -3.872 -33.132 1.00 32.03 457 CYS A N 1
ATOM 3532 C CA . CYS A 1 460 ? -4.137 -5.138 -33.899 1.00 31.74 457 CYS A CA 1
ATOM 3533 C C . CYS A 1 460 ? -2.936 -5.343 -34.825 1.00 31.07 457 CYS A C 1
ATOM 3534 O O . CYS A 1 460 ? -3.018 -5.079 -36.024 1.00 31.32 457 CYS A O 1
ATOM 3537 N N . PRO A 1 461 ? -1.774 -5.795 -34.295 1.00 29.92 458 PRO A N 1
ATOM 3538 C CA . PRO A 1 461 ? -0.507 -5.720 -35.026 1.00 29.38 458 PRO A CA 1
ATOM 3539 C C . PRO A 1 461 ? -0.307 -6.851 -36.048 1.00 28.74 458 PRO A C 1
ATOM 3540 O O . PRO A 1 461 ? 0.615 -7.627 -35.882 1.00 27.77 458 PRO A O 1
ATOM 3544 N N . LEU A 1 462 ? -1.169 -6.897 -37.068 1.00 28.30 459 LEU A N 1
ATOM 3545 C CA . LEU A 1 462 ? -1.148 -7.892 -38.176 1.00 30.10 459 LEU A CA 1
ATOM 3546 C C . LEU A 1 462 ? -0.967 -7.147 -39.502 1.00 30.19 459 LEU A C 1
ATOM 3547 O O . LEU A 1 462 ? -1.518 -6.035 -39.627 1.00 29.81 459 LEU A O 1
ATOM 3552 N N . ASP A 1 463 ? -0.241 -7.748 -40.447 1.00 29.97 460 ASP A N 1
ATOM 3553 C CA . ASP A 1 463 ? 0.172 -7.115 -41.730 1.00 30.85 460 ASP A CA 1
ATOM 3554 C C . ASP A 1 463 ? -1.046 -6.534 -42.455 1.00 29.78 460 ASP A C 1
ATOM 3555 O O . ASP A 1 463 ? -0.962 -5.367 -42.875 1.00 30.41 460 ASP A O 1
ATOM 3560 N N . PHE A 1 464 ? -2.122 -7.311 -42.612 1.00 29.05 461 PHE A N 1
ATOM 3561 C CA . PHE A 1 464 ? -3.328 -6.910 -43.392 1.00 28.67 461 PHE A CA 1
ATOM 3562 C C . PHE A 1 464 ? -4.036 -5.737 -42.695 1.00 27.58 461 PHE A C 1
ATOM 3563 O O . PHE A 1 464 ? -4.587 -4.867 -43.397 1.00 26.87 461 PHE A O 1
ATOM 3571 N N . TYR A 1 465 ? -4.027 -5.691 -41.360 1.00 27.39 462 TYR A N 1
ATOM 3572 C CA . TYR A 1 465 ? -4.596 -4.544 -40.603 1.00 27.25 462 TYR A CA 1
ATOM 3573 C C . TYR A 1 465 ? -3.687 -3.326 -40.787 1.00 26.95 462 TYR A C 1
ATOM 3574 O O . TYR A 1 465 ? -4.197 -2.250 -41.114 1.00 28.53 462 TYR A O 1
ATOM 3583 N N . LYS A 1 466 ? -2.381 -3.487 -40.585 1.00 27.92 463 LYS A N 1
ATOM 3584 C CA . LYS A 1 466 ? -1.394 -2.387 -40.749 1.00 29.43 463 LYS A CA 1
ATOM 3585 C C . LYS A 1 466 ? -1.616 -1.734 -42.118 1.00 30.05 463 LYS A C 1
ATOM 3586 O O . LYS A 1 466 ? -1.659 -0.489 -42.180 1.00 30.01 463 LYS A O 1
ATOM 3592 N N . GLU A 1 467 ? -1.796 -2.547 -43.160 1.00 31.36 464 GLU A N 1
ATOM 3593 C CA . GLU A 1 467 ? -1.947 -2.091 -44.568 1.00 32.17 464 GLU A CA 1
ATOM 3594 C C . GLU A 1 467 ? -3.275 -1.340 -44.734 1.00 30.25 464 GLU A C 1
ATOM 3595 O O . GLU A 1 467 ? -3.263 -0.279 -45.380 1.00 30.79 464 GLU A O 1
ATOM 3601 N N . ALA A 1 468 ? -4.375 -1.849 -44.171 1.00 27.68 465 ALA A N 1
ATOM 3602 C CA . ALA A 1 468 ? -5.713 -1.217 -44.257 1.00 26.29 465 ALA A CA 1
ATOM 3603 C C . ALA A 1 468 ? -5.684 0.137 -43.534 1.00 26.70 465 ALA A C 1
ATOM 3604 O O . ALA A 1 468 ? -6.268 1.112 -44.062 1.00 25.46 465 ALA A O 1
ATOM 3606 N N . PHE A 1 469 ? -5.009 0.204 -42.383 1.00 26.35 466 PHE A N 1
ATOM 3607 C CA . PHE A 1 469 ? -4.957 1.415 -41.525 1.00 26.48 466 PHE A CA 1
ATOM 3608 C C . PHE A 1 469 ? -4.014 2.463 -42.129 1.00 26.77 466 PHE A C 1
ATOM 3609 O O . PHE A 1 469 ? -4.302 3.668 -41.968 1.00 26.25 466 PHE A O 1
ATOM 3617 N N . ASP A 1 470 ? -2.929 2.032 -42.783 1.00 27.19 467 ASP A N 1
ATOM 3618 C CA . ASP A 1 470 ? -2.001 2.928 -43.528 1.00 28.81 467 ASP A CA 1
ATOM 3619 C C . ASP A 1 470 ? -2.770 3.636 -44.649 1.00 28.46 467 ASP A C 1
ATOM 3620 O O . ASP A 1 470 ? -2.573 4.847 -44.821 1.00 27.48 467 ASP A O 1
ATOM 3625 N N . GLU A 1 471 ? -3.594 2.895 -45.393 1.00 28.80 468 GLU A N 1
ATOM 3626 C CA . GLU A 1 471 ? -4.390 3.437 -46.521 1.00 29.81 468 GLU A CA 1
ATOM 3627 C C . GLU A 1 471 ? -5.457 4.402 -45.984 1.00 28.28 468 GLU A C 1
ATOM 3628 O O . GLU A 1 471 ? -5.649 5.468 -46.606 1.00 27.69 468 GLU A O 1
ATOM 3634 N N . LEU A 1 472 ? -6.134 4.044 -44.885 1.00 26.45 469 LEU A N 1
ATOM 3635 C CA . LEU A 1 472 ? -7.085 4.948 -44.185 1.00 25.10 469 LEU A CA 1
ATOM 3636 C C . LEU A 1 472 ? -6.366 6.258 -43.856 1.00 23.90 469 LEU A C 1
ATOM 3637 O O . LEU A 1 472 ? -6.884 7.331 -44.227 1.00 24.05 469 LEU A O 1
ATOM 3642 N N . THR A 1 473 ? -5.209 6.152 -43.200 1.00 23.60 470 THR A N 1
ATOM 3643 C CA . THR A 1 473 ? -4.368 7.283 -42.736 1.00 24.58 470 THR A CA 1
ATOM 3644 C C . THR A 1 473 ? -3.953 8.149 -43.937 1.00 26.38 470 THR A C 1
ATOM 3645 O O . THR A 1 473 ? -4.037 9.382 -43.806 1.00 24.60 470 THR A O 1
ATOM 3649 N N . GLU A 1 474 ? -3.524 7.537 -45.048 1.00 29.24 471 GLU A N 1
ATOM 3650 C CA . GLU A 1 474 ? -3.020 8.245 -46.262 1.00 32.74 471 GLU A CA 1
ATOM 3651 C C . GLU A 1 474 ? -4.141 9.113 -46.847 1.00 32.67 471 GLU A C 1
ATOM 3652 O O . GLU A 1 474 ? -3.860 10.258 -47.257 1.00 33.28 471 GLU A O 1
ATOM 3658 N N . LEU A 1 475 ? -5.365 8.584 -46.879 1.00 31.95 472 LEU A N 1
ATOM 3659 C CA . LEU A 1 475 ? -6.536 9.243 -47.507 1.00 31.17 472 LEU A CA 1
ATOM 3660 C C . LEU A 1 475 ? -7.090 10.340 -46.587 1.00 31.56 472 LEU A C 1
ATOM 3661 O O . LEU A 1 475 ? -7.414 11.424 -47.112 1.00 29.73 472 LEU A O 1
ATOM 3666 N N . CYS A 1 476 ? -7.199 10.087 -45.275 1.00 30.42 473 CYS A N 1
ATOM 3667 C CA . CYS A 1 476 ? -7.698 11.086 -44.289 1.00 29.62 473 CYS A CA 1
ATOM 3668 C C . CYS A 1 476 ? -6.767 12.304 -44.303 1.00 29.35 473 CYS A C 1
ATOM 3669 O O . CYS A 1 476 ? -7.277 13.441 -44.377 1.00 27.55 473 CYS A O 1
ATOM 3672 N N . GLU A 1 477 ? -5.453 12.071 -44.279 1.00 29.30 474 GLU A N 1
ATOM 3673 C CA . GLU A 1 477 ? -4.431 13.152 -44.281 1.00 30.56 474 GLU A CA 1
ATOM 3674 C C . GLU A 1 477 ? -4.494 13.914 -45.614 1.00 29.24 474 GLU A C 1
ATOM 3675 O O . GLU A 1 477 ? -4.279 15.137 -45.587 1.00 28.20 474 GLU A O 1
ATOM 3681 N N . ALA A 1 478 ? -4.800 13.235 -46.726 1.00 28.62 475 ALA A N 1
ATOM 3682 C CA . ALA A 1 478 ? -4.979 13.859 -48.063 1.00 28.72 475 ALA A CA 1
ATOM 3683 C C . ALA A 1 478 ? -6.186 14.803 -48.025 1.00 27.63 475 ALA A C 1
ATOM 3684 O O . ALA A 1 478 ? -6.085 15.914 -48.583 1.00 26.45 475 ALA A O 1
ATOM 3686 N N . VAL A 1 479 ? -7.279 14.378 -47.382 1.00 26.15 476 VAL A N 1
ATOM 3687 C CA . VAL A 1 479 ? -8.519 15.190 -47.205 1.00 25.49 476 VAL A CA 1
ATOM 3688 C C . VAL A 1 479 ? -8.193 16.441 -46.388 1.00 25.61 476 VAL A C 1
ATOM 3689 O O . VAL A 1 479 ? -8.725 17.525 -46.715 1.00 26.13 476 VAL A O 1
ATOM 3693 N N . ASP A 1 480 ? -7.360 16.285 -45.360 1.00 25.27 477 ASP A N 1
ATOM 3694 C CA . ASP A 1 480 ? -7.002 17.362 -44.405 1.00 25.33 477 ASP A CA 1
ATOM 3695 C C . ASP A 1 480 ? -6.105 18.399 -45.096 1.00 26.42 477 ASP A C 1
ATOM 3696 O O . ASP A 1 480 ? -6.205 19.591 -44.735 1.00 25.56 477 ASP A O 1
ATOM 3701 N N . ALA A 1 481 ? -5.233 17.959 -46.013 1.00 27.32 478 ALA A N 1
ATOM 3702 C CA . ALA A 1 481 ? -4.273 18.813 -46.757 1.00 27.80 478 ALA A CA 1
ATOM 3703 C C . ALA A 1 481 ? -4.957 19.430 -47.986 1.00 29.24 478 ALA A C 1
ATOM 3704 O O . ALA A 1 481 ? -4.356 20.334 -48.598 1.00 30.97 478 ALA A O 1
ATOM 3706 N N . GLY A 1 482 ? -6.156 18.949 -48.333 1.00 29.81 479 GLY A N 1
ATOM 3707 C CA . GLY A 1 482 ? -6.973 19.435 -49.461 1.00 30.25 479 GLY A CA 1
ATOM 3708 C C . GLY A 1 482 ? -6.591 18.785 -50.786 1.00 31.16 479 GLY A C 1
ATOM 3709 O O . GLY A 1 482 ? -6.953 19.359 -51.827 1.00 32.61 479 GLY A O 1
ATOM 3710 N N . HIS A 1 483 ? -5.911 17.632 -50.764 1.00 30.74 480 HIS A N 1
ATOM 3711 C CA . HIS A 1 483 ? -5.461 16.889 -51.977 1.00 31.59 480 HIS A CA 1
ATOM 3712 C C . HIS A 1 483 ? -6.607 16.060 -52.562 1.00 32.41 480 HIS A C 1
ATOM 3713 O O . HIS A 1 483 ? -6.504 15.660 -53.733 1.00 35.48 480 HIS A O 1
ATOM 3720 N N . THR A 1 484 ? -7.645 15.801 -51.769 1.00 34.74 481 THR A N 1
ATOM 3721 C CA . THR A 1 484 ? -8.793 14.920 -52.113 1.00 35.44 481 THR A CA 1
ATOM 3722 C C . THR A 1 484 ? -10.015 15.433 -51.345 1.00 34.38 481 THR A C 1
ATOM 3723 O O . THR A 1 484 ? -9.804 16.069 -50.300 1.00 34.55 481 THR A O 1
ATOM 3727 N N . THR A 1 485 ? -11.232 15.208 -51.849 1.00 34.62 482 THR A N 1
ATOM 3728 C CA . THR A 1 485 ? -12.492 15.531 -51.125 1.00 36.01 482 THR A CA 1
ATOM 3729 C C . THR A 1 485 ? -12.822 14.387 -50.159 1.00 35.44 482 THR A C 1
ATOM 3730 O O . THR A 1 485 ? -12.396 13.244 -50.422 1.00 35.21 482 THR A O 1
ATOM 3734 N N . ALA A 1 486 ? -13.557 14.700 -49.090 1.00 34.87 483 ALA A N 1
ATOM 3735 C CA . ALA A 1 486 ? -14.106 13.730 -48.118 1.00 35.36 483 ALA A CA 1
ATOM 3736 C C . ALA A 1 486 ? -14.927 12.671 -48.868 1.00 36.07 483 ALA A C 1
ATOM 3737 O O . ALA A 1 486 ? -14.834 11.487 -48.497 1.00 34.29 483 ALA A O 1
ATOM 3739 N N . GLU A 1 487 ? -15.678 13.091 -49.894 1.00 38.87 484 GLU A N 1
ATOM 3740 C CA . GLU A 1 487 ? -16.494 12.215 -50.782 1.00 41.11 484 GLU A CA 1
ATOM 3741 C C . GLU A 1 487 ? -15.581 11.227 -51.523 1.00 38.99 484 GLU A C 1
ATOM 3742 O O . GLU A 1 487 ? -15.834 10.015 -51.434 1.00 36.27 484 GLU A O 1
ATOM 3748 N N . GLU A 1 488 ? -14.580 11.731 -52.249 1.00 39.89 485 GLU A N 1
ATOM 3749 C CA . GLU A 1 488 ? -13.578 10.911 -52.981 1.00 41.22 485 GLU A CA 1
ATOM 3750 C C . GLU A 1 488 ? -13.018 9.848 -52.025 1.00 37.93 485 GLU A C 1
ATOM 3751 O O . GLU A 1 488 ? -13.082 8.648 -52.363 1.00 36.58 485 GLU A O 1
ATOM 3757 N N . ALA A 1 489 ? -12.492 10.283 -50.876 1.00 34.86 486 ALA A N 1
ATOM 3758 C CA . ALA A 1 489 ? -11.853 9.423 -49.851 1.00 33.50 486 ALA A CA 1
ATOM 3759 C C . ALA A 1 489 ? -12.855 8.368 -49.361 1.00 32.11 486 ALA A C 1
ATOM 3760 O O . ALA A 1 489 ? -12.464 7.191 -49.279 1.00 31.66 486 ALA A O 1
ATOM 3762 N N . ALA A 1 490 ? -14.095 8.776 -49.076 1.00 30.88 487 ALA A N 1
ATOM 3763 C CA . ALA A 1 490 ? -15.172 7.911 -48.537 1.00 32.75 487 ALA A CA 1
ATOM 3764 C C . ALA A 1 490 ? -15.485 6.787 -49.529 1.00 33.65 487 ALA A C 1
ATOM 3765 O O . ALA A 1 490 ? -15.692 5.647 -49.082 1.00 32.78 487 ALA A O 1
ATOM 3767 N N . ARG A 1 491 ? -15.510 7.117 -50.823 1.00 36.33 488 ARG A N 1
ATOM 3768 C CA . ARG A 1 491 ? -15.817 6.186 -51.940 1.00 37.46 488 ARG A CA 1
ATOM 3769 C C . ARG A 1 491 ? -14.718 5.118 -52.020 1.00 34.09 488 ARG A C 1
ATOM 3770 O O . ARG A 1 491 ? -15.062 3.931 -52.098 1.00 32.76 488 ARG A O 1
ATOM 3778 N N . VAL A 1 492 ? -13.446 5.522 -51.989 1.00 32.28 489 VAL A N 1
ATOM 3779 C CA . VAL A 1 492 ? -12.281 4.588 -52.083 1.00 33.55 489 VAL A CA 1
ATOM 3780 C C . VAL A 1 492 ? -12.308 3.633 -50.877 1.00 33.87 489 VAL A C 1
ATOM 3781 O O . VAL A 1 492 ? -12.229 2.402 -51.096 1.00 33.71 489 VAL A O 1
ATOM 3785 N N . LEU A 1 493 ? -12.435 4.167 -49.657 1.00 32.13 490 LEU A N 1
ATOM 3786 C CA . LEU A 1 493 ? -12.402 3.374 -48.395 1.00 31.95 490 LEU A CA 1
ATOM 3787 C C . LEU A 1 493 ? -13.620 2.439 -48.308 1.00 31.29 490 LEU A C 1
ATOM 3788 O O . LEU A 1 493 ? -13.448 1.307 -47.827 1.00 28.44 490 LEU A O 1
ATOM 3793 N N . GLU A 1 494 ? -14.795 2.880 -48.767 1.00 32.09 491 GLU A N 1
ATOM 3794 C CA . GLU A 1 494 ? -16.037 2.057 -48.771 1.00 34.82 491 GLU A CA 1
ATOM 3795 C C . GLU A 1 494 ? -15.859 0.848 -49.701 1.00 35.11 491 GLU A C 1
ATOM 3796 O O . GLU A 1 494 ? -16.391 -0.222 -49.366 1.00 33.67 491 GLU A O 1
ATOM 3802 N N . GLN A 1 495 ? -15.158 1.014 -50.828 1.00 36.14 492 GLN A N 1
ATOM 3803 C CA . GLN A 1 495 ? -14.913 -0.079 -51.809 1.00 37.22 492 GLN A CA 1
ATOM 3804 C C . GLN A 1 495 ? -13.924 -1.084 -51.203 1.00 35.09 492 GLN A C 1
ATOM 3805 O O . GLN A 1 495 ? -14.139 -2.296 -51.377 1.00 33.50 492 GLN A O 1
ATOM 3811 N N . ARG A 1 496 ? -12.882 -0.593 -50.526 1.00 34.23 493 ARG A N 1
ATOM 3812 C CA . ARG A 1 496 ? -11.868 -1.432 -49.830 1.00 34.63 493 ARG A CA 1
ATOM 3813 C C . ARG A 1 496 ? -12.558 -2.274 -48.748 1.00 31.51 493 ARG A C 1
ATOM 3814 O O . ARG A 1 496 ? -12.280 -3.488 -48.676 1.00 29.78 493 ARG A O 1
ATOM 3822 N N . VAL A 1 497 ? -13.411 -1.649 -47.930 1.00 29.80 494 VAL A N 1
ATOM 3823 C CA . VAL A 1 497 ? -14.240 -2.337 -46.895 1.00 28.46 494 VAL A CA 1
ATOM 3824 C C . VAL A 1 497 ? -15.062 -3.431 -47.597 1.00 28.93 494 VAL A C 1
ATOM 3825 O O . VAL A 1 497 ? -15.085 -4.572 -47.093 1.00 27.11 494 VAL A O 1
ATOM 3829 N N . ARG A 1 498 ? -15.690 -3.105 -48.732 1.00 28.99 495 ARG A N 1
ATOM 3830 C CA . ARG A 1 498 ? -16.610 -4.025 -49.458 1.00 31.16 495 ARG A CA 1
ATOM 3831 C C . ARG A 1 498 ? -15.820 -5.165 -50.122 1.00 30.18 495 ARG A C 1
ATOM 3832 O O . ARG A 1 498 ? -16.423 -6.232 -50.343 1.00 31.13 495 ARG A O 1
ATOM 3840 N N . GLU A 1 499 ? -14.530 -4.965 -50.400 1.00 30.28 496 GLU A N 1
ATOM 3841 C CA . GLU A 1 499 ? -13.625 -5.973 -51.026 1.00 31.81 496 GLU A CA 1
ATOM 3842 C C . GLU A 1 499 ? -12.878 -6.775 -49.949 1.00 30.90 496 GLU A C 1
ATOM 3843 O O . GLU A 1 499 ? -12.165 -7.733 -50.323 1.00 29.95 496 GLU A O 1
ATOM 3849 N N . SER A 1 500 ? -13.027 -6.415 -48.669 1.00 29.61 497 SER A N 1
ATOM 3850 C CA . SER A 1 500 ? -12.292 -7.038 -47.536 1.00 29.13 497 SER A CA 1
ATOM 3851 C C . SER A 1 500 ? -12.813 -8.461 -47.306 1.00 28.52 497 SER A C 1
ATOM 3852 O O . SER A 1 500 ? -14.007 -8.699 -47.570 1.00 27.34 497 SER A O 1
ATOM 3855 N N . ASP A 1 501 ? -11.948 -9.357 -46.813 1.00 29.42 498 ASP A N 1
ATOM 3856 C CA . ASP A 1 501 ? -12.291 -10.770 -46.481 1.00 29.75 498 ASP A CA 1
ATOM 3857 C C . ASP A 1 501 ? -12.100 -11.047 -44.980 1.00 29.66 498 ASP A C 1
ATOM 3858 O O . ASP A 1 501 ? -12.351 -12.194 -44.566 1.00 29.79 498 ASP A O 1
ATOM 3863 N N . TRP A 1 502 ? -11.674 -10.056 -44.190 1.00 28.60 499 TRP A N 1
ATOM 3864 C CA . TRP A 1 502 ? -11.183 -10.271 -42.799 1.00 27.87 499 TRP A CA 1
ATOM 3865 C C . TRP A 1 502 ? -12.060 -9.561 -41.760 1.00 27.34 499 TRP A C 1
ATOM 3866 O O . TRP A 1 502 ? -11.864 -9.836 -40.556 1.00 27.67 499 TRP A O 1
ATOM 3877 N N . MET A 1 503 ? -12.988 -8.699 -42.179 1.00 25.89 500 MET A N 1
ATOM 3878 C CA . MET A 1 503 ? -13.690 -7.760 -41.267 1.00 27.32 500 MET A CA 1
ATOM 3879 C C . MET A 1 503 ? -14.931 -8.445 -40.679 1.00 27.09 500 MET A C 1
ATOM 3880 O O . MET A 1 503 ? -16.024 -7.899 -40.829 1.00 29.44 500 MET A O 1
ATOM 3885 N N . LEU A 1 504 ? -14.741 -9.605 -40.038 1.00 27.92 501 LEU A N 1
ATOM 3886 C CA . LEU A 1 504 ? -15.724 -10.314 -39.167 1.00 27.22 501 LEU A CA 1
ATOM 3887 C C . LEU A 1 504 ? -17.145 -10.152 -39.707 1.00 27.00 501 LEU A C 1
ATOM 3888 O O . LEU A 1 504 ? -17.981 -9.500 -39.077 1.00 26.05 501 LEU A O 1
ATOM 3893 N N . PRO A 1 505 ? -17.458 -10.741 -40.888 1.00 25.12 502 PRO A N 1
ATOM 3894 C CA . PRO A 1 505 ? -18.707 -10.448 -41.597 1.00 25.68 502 PRO A CA 1
ATOM 3895 C C . PRO A 1 505 ? -20.005 -10.753 -40.826 1.00 25.24 502 PRO A C 1
ATOM 3896 O O . PRO A 1 505 ? -20.936 -9.981 -40.962 1.00 25.17 502 PRO A O 1
ATOM 3900 N N . ALA A 1 506 ? -20.046 -11.825 -40.029 1.00 24.93 503 ALA A N 1
ATOM 3901 C CA . ALA A 1 506 ? -21.216 -12.175 -39.187 1.00 25.99 503 ALA A CA 1
ATOM 3902 C C . ALA A 1 506 ? -21.608 -11.001 -38.269 1.00 27.02 503 ALA A C 1
ATOM 3903 O O . ALA A 1 506 ? -22.813 -10.877 -37.955 1.00 28.10 503 ALA A O 1
ATOM 3905 N N . LEU A 1 507 ? -20.647 -10.171 -37.841 1.00 27.22 504 LEU A N 1
ATOM 3906 C CA . LEU A 1 507 ? -20.899 -9.023 -36.923 1.00 28.18 504 LEU A CA 1
ATOM 3907 C C . LEU A 1 507 ? -21.288 -7.773 -37.720 1.00 27.99 504 LEU A C 1
ATOM 3908 O O . LEU A 1 507 ? -21.859 -6.853 -37.108 1.00 29.69 504 LEU A O 1
ATOM 3913 N N . GLY A 1 508 ? -20.966 -7.727 -39.016 1.00 27.82 505 GLY A N 1
ATOM 3914 C CA . GLY A 1 508 ? -21.435 -6.679 -39.945 1.00 27.50 505 GLY A CA 1
ATOM 3915 C C . GLY A 1 508 ? -20.403 -5.598 -40.224 1.00 26.04 505 GLY A C 1
ATOM 3916 O O . GLY A 1 508 ? -20.782 -4.575 -40.824 1.00 26.33 505 GLY A O 1
ATOM 3917 N N . PHE A 1 509 ? -19.140 -5.809 -39.850 1.00 25.96 506 PHE A N 1
ATOM 3918 C CA . PHE A 1 509 ? -18.056 -4.799 -39.978 1.00 26.72 506 PHE A CA 1
ATOM 3919 C C . PHE A 1 509 ? -17.748 -4.513 -41.458 1.00 27.77 506 PHE A C 1
ATOM 3920 O O . PHE A 1 509 ? -17.318 -3.373 -41.758 1.00 27.81 506 PHE A O 1
ATOM 3928 N N . ASN A 1 510 ? -17.948 -5.492 -42.351 1.00 25.86 507 ASN A N 1
ATOM 3929 C CA . ASN A 1 510 ? -17.664 -5.349 -43.808 1.00 25.51 507 ASN A CA 1
ATOM 3930 C C . ASN A 1 510 ? -18.859 -4.729 -44.546 1.00 25.55 507 ASN A C 1
ATOM 3931 O O . ASN A 1 510 ? -18.712 -4.477 -45.752 1.00 25.73 507 ASN A O 1
ATOM 3936 N N . ASP A 1 511 ? -19.982 -4.493 -43.859 1.00 25.34 508 ASP A N 1
ATOM 3937 C CA . ASP A 1 511 ? -21.233 -3.931 -44.438 1.00 26.10 508 ASP A CA 1
ATOM 3938 C C . ASP A 1 511 ? -21.386 -2.475 -43.995 1.00 26.68 508 ASP A C 1
ATOM 3939 O O . ASP A 1 511 ? -21.836 -2.203 -42.884 1.00 26.55 508 ASP A O 1
ATOM 3944 N N . PRO A 1 512 ? -21.037 -1.492 -44.856 1.00 27.65 509 PRO A N 1
ATOM 3945 C CA . PRO A 1 512 ? -21.190 -0.075 -44.515 1.00 28.77 509 PRO A CA 1
ATOM 3946 C C . PRO A 1 512 ? -22.602 0.342 -44.066 1.00 28.72 509 PRO A C 1
ATOM 3947 O O . PRO A 1 512 ? -22.725 1.350 -43.395 1.00 28.61 509 PRO A O 1
ATOM 3951 N N . ASP A 1 513 ? -23.624 -0.428 -44.445 1.00 29.88 510 ASP A N 1
ATOM 3952 C CA . ASP A 1 513 ? -25.055 -0.106 -44.199 1.00 30.15 510 ASP A CA 1
ATOM 3953 C C . ASP A 1 513 ? -25.487 -0.621 -42.820 1.00 29.07 510 ASP A C 1
ATOM 3954 O O . ASP A 1 513 ? -26.598 -0.262 -42.401 1.00 30.64 510 ASP A O 1
ATOM 3959 N N . THR A 1 514 ? -24.661 -1.434 -42.150 1.00 27.11 511 THR A N 1
ATOM 3960 C CA . THR A 1 514 ? -24.836 -1.827 -40.724 1.00 27.32 511 THR A CA 1
ATOM 3961 C C . THR A 1 514 ? -24.089 -0.805 -39.853 1.00 26.47 511 THR A C 1
ATOM 3962 O O . THR A 1 514 ? -22.849 -0.885 -39.786 1.00 25.68 511 THR A O 1
ATOM 3966 N N . HIS A 1 515 ? -24.821 0.128 -39.237 1.00 25.34 512 HIS A N 1
ATOM 3967 C CA . HIS A 1 515 ? -24.281 1.225 -38.387 1.00 25.69 512 HIS A CA 1
ATOM 3968 C C . HIS A 1 515 ? -24.180 0.779 -36.923 1.00 25.51 512 HIS A C 1
ATOM 3969 O O . HIS A 1 515 ? -23.330 1.328 -36.202 1.00 25.39 512 HIS A O 1
ATOM 3976 N N . HIS A 1 516 ? -25.012 -0.176 -36.505 1.00 26.75 513 HIS A N 1
ATOM 3977 C CA . HIS A 1 516 ? -25.090 -0.685 -35.112 1.00 27.15 513 HIS A CA 1
ATOM 3978 C C . HIS A 1 516 ? -24.554 -2.118 -35.083 1.00 27.59 513 HIS A C 1
ATOM 3979 O O . HIS A 1 516 ? -25.325 -3.031 -35.432 1.00 28.58 513 HIS A O 1
ATOM 3986 N N . ILE A 1 517 ? -23.277 -2.298 -34.720 1.00 27.19 514 ILE A N 1
ATOM 3987 C CA . ILE A 1 517 ? -22.634 -3.639 -34.596 1.00 28.11 514 ILE A CA 1
ATOM 3988 C C . ILE A 1 517 ? -23.062 -4.234 -33.252 1.00 28.27 514 ILE A C 1
ATOM 3989 O O . ILE A 1 517 ? -22.692 -3.664 -32.208 1.00 27.23 514 ILE A O 1
ATOM 3994 N N . ASN A 1 518 ? -23.830 -5.327 -33.301 1.00 29.63 515 ASN A N 1
ATOM 3995 C CA . ASN A 1 518 ? -24.470 -5.977 -32.128 1.00 31.15 515 ASN A CA 1
ATOM 3996 C C . ASN A 1 518 ? -24.052 -7.444 -32.075 1.00 33.27 515 ASN A C 1
ATOM 3997 O O . ASN A 1 518 ? -24.737 -8.304 -32.633 1.00 32.43 515 ASN A O 1
ATOM 4002 N N . PRO A 1 519 ? -22.908 -7.765 -31.425 1.00 34.54 516 PRO A N 1
ATOM 4003 C CA . PRO A 1 519 ? -22.519 -9.152 -31.174 1.00 36.13 516 PRO A CA 1
ATOM 4004 C C . PRO A 1 519 ? -23.555 -9.888 -30.314 1.00 37.45 516 PRO A C 1
ATOM 4005 O O . PRO A 1 519 ? -24.011 -9.336 -29.324 1.00 41.79 516 PRO A O 1
ATOM 4009 N N . THR A 1 520 ? -23.926 -11.091 -30.750 1.00 37.36 517 THR A N 1
ATOM 4010 C CA . THR A 1 520 ? -24.787 -12.061 -30.025 1.00 36.16 517 THR A CA 1
ATOM 4011 C C . THR A 1 520 ? -24.051 -13.400 -30.008 1.00 34.60 517 THR A C 1
ATOM 4012 O O . THR A 1 520 ? -23.170 -13.585 -30.877 1.00 33.65 517 THR A O 1
ATOM 4016 N N . ALA A 1 521 ? -24.403 -14.298 -29.083 1.00 33.84 518 ALA A N 1
ATOM 4017 C CA . ALA A 1 521 ? -23.809 -15.652 -28.978 1.00 35.09 518 ALA A CA 1
ATOM 4018 C C . ALA A 1 521 ? -23.793 -16.294 -30.371 1.00 34.71 518 ALA A C 1
ATOM 4019 O O . ALA A 1 521 ? -22.732 -16.799 -30.778 1.00 34.59 518 ALA A O 1
ATOM 4021 N N . ASP A 1 522 ? -24.918 -16.203 -31.087 1.00 34.56 519 ASP A N 1
ATOM 4022 C CA . ASP A 1 522 ? -25.149 -16.830 -32.416 1.00 36.00 519 ASP A CA 1
ATOM 4023 C C . ASP A 1 522 ? -24.109 -16.305 -33.416 1.00 33.70 519 ASP A C 1
ATOM 4024 O O . ASP A 1 522 ? -23.528 -17.130 -34.138 1.00 32.23 519 ASP A O 1
ATOM 4029 N N . LYS A 1 523 ? -23.861 -14.993 -33.442 1.00 30.98 520 LYS A N 1
ATOM 4030 C CA . LYS A 1 523 ? -22.887 -14.372 -34.384 1.00 30.30 520 LYS A CA 1
ATOM 4031 C C . LYS A 1 523 ? -21.453 -14.758 -33.995 1.00 28.68 520 LYS A C 1
ATOM 4032 O O . LYS A 1 523 ? -20.647 -15.015 -34.917 1.00 27.30 520 LYS A O 1
ATOM 4038 N N . MET A 1 524 ? -21.136 -14.819 -32.696 1.00 28.54 521 MET A N 1
ATOM 4039 C CA . MET A 1 524 ? -19.766 -15.160 -32.218 1.00 29.85 521 MET A CA 1
ATOM 4040 C C . MET A 1 524 ? -19.463 -16.624 -32.556 1.00 28.82 521 MET A C 1
ATOM 4041 O O . MET A 1 524 ? -18.306 -16.916 -32.908 1.00 28.94 521 MET A O 1
ATOM 4046 N N . ILE A 1 525 ? -20.462 -17.506 -32.478 1.00 28.87 522 ILE A N 1
ATOM 4047 C CA . ILE A 1 525 ? -20.322 -18.930 -32.905 1.00 30.36 522 ILE A CA 1
ATOM 4048 C C . ILE A 1 525 ? -20.030 -18.960 -34.408 1.00 29.79 522 ILE A C 1
ATOM 4049 O O . ILE A 1 525 ? -19.144 -19.725 -34.829 1.00 28.85 522 ILE A O 1
ATOM 4054 N N . ARG A 1 526 ? -20.731 -18.137 -35.185 1.00 31.04 523 ARG A N 1
ATOM 4055 C CA . ARG A 1 526 ? -20.572 -18.088 -36.662 1.00 33.36 523 ARG A CA 1
ATOM 4056 C C . ARG A 1 526 ? -19.176 -17.565 -37.027 1.00 30.88 523 ARG A C 1
ATOM 4057 O O . ARG A 1 526 ? -18.586 -18.097 -37.985 1.00 29.57 523 ARG A O 1
ATOM 4065 N N . ILE A 1 527 ? -18.669 -16.568 -36.296 1.00 28.75 524 ILE A N 1
ATOM 4066 C CA . ILE A 1 527 ? -17.295 -16.015 -36.502 1.00 27.73 524 ILE A CA 1
ATOM 4067 C C . ILE A 1 527 ? -16.284 -17.160 -36.367 1.00 26.54 524 ILE A C 1
ATOM 4068 O O . ILE A 1 527 ? -15.364 -17.231 -37.200 1.00 25.24 524 ILE A O 1
ATOM 4073 N N . ALA A 1 528 ? -16.461 -18.032 -35.372 1.00 26.64 525 ALA A N 1
ATOM 4074 C CA . ALA A 1 528 ? -15.535 -19.149 -35.065 1.00 27.28 525 ALA A CA 1
ATOM 4075 C C . ALA A 1 528 ? -15.536 -20.175 -36.205 1.00 27.38 525 ALA A C 1
ATOM 4076 O O . ALA A 1 528 ? -14.449 -20.702 -36.519 1.00 28.20 525 ALA A O 1
ATOM 4078 N N . GLU A 1 529 ? -16.701 -20.446 -36.799 1.00 29.40 526 GLU A N 1
ATOM 4079 C CA . GLU A 1 529 ? -16.873 -21.352 -37.970 1.00 31.61 526 GLU A CA 1
ATOM 4080 C C . GLU A 1 529 ? -16.270 -20.710 -39.226 1.00 31.18 526 GLU A C 1
ATOM 4081 O O . GLU A 1 529 ? -15.507 -21.395 -39.941 1.00 30.09 526 GLU A O 1
ATOM 4087 N N . TRP A 1 530 ? -16.624 -19.452 -39.502 1.00 30.02 527 TRP A N 1
ATOM 4088 C CA . TRP A 1 530 ? -16.053 -18.649 -40.619 1.00 29.33 527 TRP A CA 1
ATOM 4089 C C . TRP A 1 530 ? -14.521 -18.626 -40.519 1.00 29.40 527 TRP A C 1
ATOM 4090 O O . TRP A 1 530 ? -13.857 -18.813 -41.565 1.00 29.09 527 TRP A O 1
ATOM 4101 N N . ALA A 1 531 ? -13.977 -18.438 -39.311 1.00 28.60 528 ALA A N 1
ATOM 4102 C CA . ALA A 1 531 ? -12.519 -18.342 -39.053 1.00 29.67 528 ALA A CA 1
ATOM 4103 C C . ALA A 1 531 ? -11.824 -19.690 -39.305 1.00 29.51 528 ALA A C 1
ATOM 4104 O O . ALA A 1 531 ? -10.656 -19.668 -39.743 1.00 27.79 528 ALA A O 1
ATOM 4106 N N . THR A 1 532 ? -12.497 -20.812 -39.022 1.00 30.16 529 THR A N 1
ATOM 4107 C CA . THR A 1 532 ? -11.930 -22.185 -39.132 1.00 31.04 529 THR A CA 1
ATOM 4108 C C . THR A 1 532 ? -11.406 -22.423 -40.557 1.00 30.51 529 THR A C 1
ATOM 4109 O O . THR A 1 532 ? -10.288 -22.958 -40.682 1.00 31.62 529 THR A O 1
ATOM 4113 N N . GLY A 1 533 ? -12.168 -22.029 -41.582 1.00 29.71 530 GLY A N 1
ATOM 4114 C CA . GLY A 1 533 ? -11.844 -22.294 -42.998 1.00 30.51 530 GLY A CA 1
ATOM 4115 C C . GLY A 1 533 ? -11.104 -21.153 -43.684 1.00 30.69 530 GLY A C 1
ATOM 4116 O O . GLY A 1 533 ? -10.813 -21.295 -44.883 1.00 32.03 530 GLY A O 1
ATOM 4117 N N . HIS A 1 534 ? -10.779 -20.070 -42.972 1.00 29.13 531 HIS A N 1
ATOM 4118 C CA . HIS A 1 534 ? -10.234 -18.822 -43.571 1.00 28.79 531 HIS A CA 1
ATOM 4119 C C . HIS A 1 534 ? -8.812 -19.066 -44.099 1.00 28.17 531 HIS A C 1
ATOM 4120 O O . HIS A 1 534 ? -8.076 -19.844 -43.471 1.00 30.19 531 HIS A O 1
ATOM 4127 N N . HIS A 1 535 ? -8.449 -18.404 -45.206 1.00 26.95 532 HIS A N 1
ATOM 4128 C CA . HIS A 1 535 ? -7.145 -18.537 -45.914 1.00 26.59 532 HIS A CA 1
ATOM 4129 C C . HIS A 1 535 ? -6.033 -17.807 -45.152 1.00 26.33 532 HIS A C 1
ATOM 4130 O O . HIS A 1 535 ? -4.866 -18.146 -45.366 1.00 27.51 532 HIS A O 1
ATOM 4137 N N . ARG A 1 536 ? -6.378 -16.829 -44.314 1.00 27.11 533 ARG A N 1
ATOM 4138 C CA . ARG A 1 536 ? -5.405 -16.027 -43.527 1.00 27.76 533 ARG A CA 1
ATOM 4139 C C . ARG A 1 536 ? -5.028 -16.806 -42.272 1.00 28.13 533 ARG A C 1
ATOM 4140 O O . ARG A 1 536 ? -5.894 -17.087 -41.452 1.00 28.43 533 ARG A O 1
ATOM 4148 N N . PRO A 1 537 ? -3.741 -17.183 -42.085 1.00 29.55 534 PRO A N 1
ATOM 4149 C CA . PRO A 1 537 ? -3.315 -17.902 -40.882 1.00 30.43 534 PRO A CA 1
ATOM 4150 C C . PRO A 1 537 ? -3.596 -17.156 -39.565 1.00 30.87 534 PRO A C 1
ATOM 4151 O O . PRO A 1 537 ? -3.852 -17.813 -38.582 1.00 31.08 534 PRO A O 1
ATOM 4155 N N . GLU A 1 538 ? -3.534 -15.821 -39.565 1.00 31.69 535 GLU A N 1
ATOM 4156 C CA . GLU A 1 538 ? -3.779 -14.992 -38.350 1.00 32.77 535 GLU A CA 1
ATOM 4157 C C . GLU A 1 538 ? -5.252 -15.110 -37.940 1.00 31.04 535 GLU A C 1
ATOM 4158 O O . GLU A 1 538 ? -5.520 -15.202 -36.732 1.00 30.47 535 GLU A O 1
ATOM 4164 N N . ILE A 1 539 ? -6.174 -15.103 -38.906 1.00 31.22 536 ILE A N 1
ATOM 4165 C CA . ILE A 1 539 ? -7.636 -15.267 -38.642 1.00 30.32 536 ILE A CA 1
ATOM 4166 C C . ILE A 1 539 ? -7.852 -16.655 -38.025 1.00 30.49 536 ILE A C 1
ATOM 4167 O O . ILE A 1 539 ? -8.511 -16.722 -36.972 1.00 29.93 536 ILE A O 1
ATOM 4172 N N . ARG A 1 540 ? -7.280 -17.712 -38.617 1.00 29.09 537 ARG A N 1
ATOM 4173 C CA . ARG A 1 540 ? -7.364 -19.094 -38.065 1.00 30.41 537 ARG A CA 1
ATOM 4174 C C . ARG A 1 540 ? -6.818 -19.089 -36.627 1.00 29.92 537 ARG A C 1
ATOM 4175 O O . ARG A 1 540 ? -7.557 -19.494 -35.716 1.00 27.62 537 ARG A O 1
ATOM 4183 N N . GLU A 1 541 ? -5.586 -18.604 -36.439 1.00 30.71 538 GLU A N 1
ATOM 4184 C CA . GLU A 1 541 ? -4.846 -18.575 -35.143 1.00 33.41 538 GLU A CA 1
ATOM 4185 C C . GLU A 1 541 ? -5.672 -17.880 -34.041 1.00 31.03 538 GLU A C 1
ATOM 4186 O O . GLU A 1 541 ? -5.712 -18.401 -32.914 1.00 28.67 538 GLU A O 1
ATOM 4192 N N . LEU A 1 542 ? -6.295 -16.741 -34.343 1.00 30.10 539 LEU A N 1
ATOM 4193 C CA . LEU A 1 542 ? -6.908 -15.843 -33.327 1.00 30.33 539 LEU A CA 1
ATOM 4194 C C . LEU A 1 542 ? -8.378 -16.207 -33.080 1.00 30.16 539 LEU A C 1
ATOM 4195 O O . LEU A 1 542 ? -8.826 -16.006 -31.939 1.00 30.06 539 LEU A O 1
ATOM 4200 N N . LEU A 1 543 ? -9.099 -16.714 -34.088 1.00 29.50 540 LEU A N 1
ATOM 4201 C CA . LEU A 1 543 ? -10.591 -16.733 -34.084 1.00 29.13 540 LEU A CA 1
ATOM 4202 C C . LEU A 1 543 ? -11.167 -18.138 -34.300 1.00 28.13 540 LEU A C 1
ATOM 4203 O O . LEU A 1 543 ? -12.331 -18.333 -33.924 1.00 28.44 540 LEU A O 1
ATOM 4208 N N . ALA A 1 544 ? -10.418 -19.067 -34.896 1.00 28.16 541 ALA A N 1
ATOM 4209 C CA . ALA A 1 544 ? -10.906 -20.427 -35.225 1.00 29.03 541 ALA A CA 1
ATOM 4210 C C . ALA A 1 544 ? -11.198 -21.187 -33.929 1.00 29.21 541 ALA A C 1
ATOM 4211 O O . ALA A 1 544 ? -10.351 -21.158 -33.015 1.00 29.19 541 ALA A O 1
ATOM 4213 N N . ALA A 1 545 ? -12.370 -21.820 -33.855 1.00 29.55 542 ALA A N 1
ATOM 4214 C CA . ALA A 1 545 ? -12.823 -22.640 -32.706 1.00 29.21 542 ALA A CA 1
ATOM 4215 C C . ALA A 1 545 ? -14.071 -23.416 -33.121 1.00 29.95 542 ALA A C 1
ATOM 4216 O O . ALA A 1 545 ? -14.750 -22.976 -34.068 1.00 31.07 542 ALA A O 1
ATOM 4218 N N . SER A 1 546 ? -14.358 -24.521 -32.433 1.00 30.45 543 SER A N 1
ATOM 4219 C CA . SER A 1 546 ? -15.613 -25.303 -32.580 1.00 30.97 543 SER A CA 1
ATOM 4220 C C . SER A 1 546 ? -16.760 -24.536 -31.917 1.00 30.85 543 SER A C 1
ATOM 4221 O O . SER A 1 546 ? -16.479 -23.706 -31.020 1.00 30.45 543 SER A O 1
ATOM 4224 N N . ALA A 1 547 ? -17.998 -24.802 -32.344 1.00 30.82 544 ALA A N 1
ATOM 4225 C CA . ALA A 1 547 ? -19.236 -24.285 -31.717 1.00 32.25 544 ALA A CA 1
ATOM 4226 C C . ALA A 1 547 ? -19.175 -24.512 -30.199 1.00 33.99 544 ALA A C 1
ATOM 4227 O O . ALA A 1 547 ? -19.482 -23.565 -29.446 1.00 34.79 544 ALA A O 1
ATOM 4229 N N . GLU A 1 548 ? -18.782 -25.719 -29.773 1.00 34.99 545 GLU A N 1
ATOM 4230 C CA . GLU A 1 548 ? -18.755 -26.143 -28.345 1.00 35.75 545 GLU A CA 1
ATOM 4231 C C . GLU A 1 548 ? -17.748 -25.293 -27.555 1.00 34.82 545 GLU A C 1
ATOM 4232 O O . GLU A 1 548 ? -18.061 -24.953 -26.399 1.00 34.23 545 GLU A O 1
ATOM 4238 N N . GLU A 1 549 ? -16.590 -24.977 -28.146 1.00 33.92 546 GLU A N 1
ATOM 4239 C CA . GLU A 1 549 ? -15.514 -24.165 -27.509 1.00 34.83 546 GLU A CA 1
ATOM 4240 C C . GLU A 1 549 ? -16.032 -22.747 -27.225 1.00 34.22 546 GLU A C 1
ATOM 4241 O O . GLU A 1 549 ? -15.745 -22.228 -26.126 1.00 35.79 546 GLU A O 1
ATOM 4247 N N . VAL A 1 550 ? -16.766 -22.144 -28.167 1.00 32.99 547 VAL A N 1
ATOM 4248 C CA . VAL A 1 550 ? -17.287 -20.749 -28.042 1.00 33.49 547 VAL A CA 1
ATOM 4249 C C . VAL A 1 550 ? -18.327 -20.719 -26.916 1.00 34.70 547 VAL A C 1
ATOM 4250 O O . VAL A 1 550 ? -18.316 -19.744 -26.137 1.00 34.31 547 VAL A O 1
ATOM 4254 N N . ARG A 1 551 ? -19.176 -21.746 -26.818 1.00 34.42 548 ARG A N 1
ATOM 4255 C CA . ARG A 1 551 ? -20.153 -21.881 -25.703 1.00 36.78 548 ARG A CA 1
ATOM 4256 C C . ARG A 1 551 ? -19.391 -22.066 -24.380 1.00 37.77 548 ARG A C 1
ATOM 4257 O O . ARG A 1 551 ? -19.732 -21.364 -23.412 1.00 37.69 548 ARG A O 1
ATOM 4265 N N . ALA A 1 552 ? -18.367 -22.926 -24.347 1.00 39.83 549 ALA A N 1
ATOM 4266 C CA . ALA A 1 552 ? -17.517 -23.173 -23.153 1.00 42.40 549 ALA A CA 1
ATOM 4267 C C . ALA A 1 552 ? -16.905 -21.853 -22.659 1.00 44.93 549 ALA A C 1
ATOM 4268 O O . ALA A 1 552 ? -16.907 -21.623 -21.433 1.00 44.69 549 ALA A O 1
ATOM 4270 N N . ALA A 1 553 ? -16.408 -21.017 -23.579 1.00 47.96 550 ALA A N 1
ATOM 4271 C CA . ALA A 1 553 ? -15.746 -19.723 -23.284 1.00 50.41 550 ALA A CA 1
ATOM 4272 C C . ALA A 1 553 ? -16.756 -18.725 -22.703 1.00 54.99 550 ALA A C 1
ATOM 4273 O O . ALA A 1 553 ? -16.344 -17.908 -21.853 1.00 56.99 550 ALA A O 1
ATOM 4275 N N . MET A 1 554 ? -18.023 -18.799 -23.133 1.00 58.43 551 MET A N 1
ATOM 4276 C CA . MET A 1 554 ? -19.099 -17.832 -22.774 1.00 59.43 551 MET A CA 1
ATOM 4277 C C . MET A 1 554 ? -19.767 -18.217 -21.445 1.00 57.94 551 MET A C 1
ATOM 4278 O O . MET A 1 554 ? -20.533 -17.381 -20.927 1.00 57.81 551 MET A O 1
ATOM 4283 N N . ARG A 1 555 ? -19.498 -19.413 -20.907 1.00 54.94 552 ARG A N 1
ATOM 4284 C CA . ARG A 1 555 ? -19.937 -19.800 -19.537 1.00 55.31 552 ARG A CA 1
ATOM 4285 C C . ARG A 1 555 ? -19.227 -18.902 -18.516 1.00 55.64 552 ARG A C 1
ATOM 4286 O O . ARG A 1 555 ? -19.717 -18.728 -17.400 1.00 57.90 552 ARG A O 1
ATOM 4294 N N . ARG B 1 17 ? -28.496 38.945 -10.191 1.00 48.25 14 ARG B N 1
ATOM 4295 C CA . ARG B 1 17 ? -29.174 39.683 -9.074 1.00 48.47 14 ARG B CA 1
ATOM 4296 C C . ARG B 1 17 ? -28.678 39.144 -7.732 1.00 46.37 14 ARG B C 1
ATOM 4297 O O . ARG B 1 17 ? -27.821 38.259 -7.693 1.00 48.87 14 ARG B O 1
ATOM 4299 N N . PRO B 1 18 ? -29.179 39.669 -6.589 1.00 42.42 15 PRO B N 1
ATOM 4300 C CA . PRO B 1 18 ? -28.757 39.193 -5.274 1.00 40.00 15 PRO B CA 1
ATOM 4301 C C . PRO B 1 18 ? -29.186 37.740 -5.024 1.00 35.80 15 PRO B C 1
ATOM 4302 O O . PRO B 1 18 ? -30.238 37.353 -5.480 1.00 39.81 15 PRO B O 1
ATOM 4306 N N . TYR B 1 19 ? -28.363 36.979 -4.307 1.00 29.12 16 TYR B N 1
ATOM 4307 C CA . TYR B 1 19 ? -28.763 35.694 -3.686 1.00 25.52 16 TYR B CA 1
ATOM 4308 C C . TYR B 1 19 ? -29.613 36.015 -2.454 1.00 23.27 16 TYR B C 1
ATOM 4309 O O . TYR B 1 19 ? -29.453 37.090 -1.865 1.00 22.52 16 TYR B O 1
ATOM 4318 N N . ASP B 1 20 ? -30.534 35.125 -2.106 1.00 21.81 17 ASP B N 1
ATOM 4319 C CA . ASP B 1 20 ? -31.290 35.214 -0.835 1.00 21.99 17 ASP B CA 1
ATOM 4320 C C . ASP B 1 20 ? -30.312 34.907 0.303 1.00 21.94 17 ASP B C 1
ATOM 4321 O O . ASP B 1 20 ? -30.208 35.728 1.225 1.00 21.19 17 ASP B O 1
ATOM 4326 N N . VAL B 1 21 ? -29.608 33.776 0.220 1.00 20.81 18 VAL B N 1
ATOM 4327 C CA . VAL B 1 21 ? -28.639 33.338 1.262 1.00 20.78 18 VAL B CA 1
ATOM 4328 C C . VAL B 1 21 ? -27.322 32.952 0.584 1.00 19.89 18 VAL B C 1
ATOM 4329 O O . VAL B 1 21 ? -27.351 32.266 -0.456 1.00 19.03 18 VAL B O 1
ATOM 4333 N N . VAL B 1 22 ? -26.209 33.394 1.167 1.00 19.77 19 VAL B N 1
ATOM 4334 C CA . VAL B 1 22 ? -24.849 32.864 0.862 1.00 19.06 19 VAL B CA 1
ATOM 4335 C C . VAL B 1 22 ? -24.427 32.009 2.058 1.00 18.70 19 VAL B C 1
ATOM 4336 O O . VAL B 1 22 ? -24.525 32.489 3.196 1.00 18.73 19 VAL B O 1
ATOM 4340 N N . ILE B 1 23 ? -24.012 30.769 1.801 1.00 18.99 20 ILE B N 1
ATOM 4341 C CA . ILE B 1 23 ? -23.566 29.805 2.846 1.00 19.25 20 ILE B CA 1
ATOM 4342 C C . ILE B 1 23 ? -22.067 29.561 2.632 1.00 19.27 20 ILE B C 1
ATOM 4343 O O . ILE B 1 23 ? -21.705 29.103 1.539 1.00 18.53 20 ILE B O 1
ATOM 4348 N N . ILE B 1 24 ? -21.239 29.892 3.626 1.00 19.69 21 ILE B N 1
ATOM 4349 C CA . ILE B 1 24 ? -19.770 29.621 3.622 1.00 20.20 21 ILE B CA 1
ATOM 4350 C C . ILE B 1 24 ? -19.547 28.248 4.258 1.00 19.48 21 ILE B C 1
ATOM 4351 O O . ILE B 1 24 ? -19.814 28.108 5.455 1.00 19.99 21 ILE B O 1
ATOM 4356 N N . GLY B 1 25 ? -19.109 27.273 3.464 1.00 19.66 22 GLY B N 1
ATOM 4357 C CA . GLY B 1 25 ? -18.904 25.880 3.900 1.00 19.78 22 GLY B CA 1
ATOM 4358 C C . GLY B 1 25 ? -19.866 24.939 3.194 1.00 20.55 22 GLY B C 1
ATOM 4359 O O . GLY B 1 25 ? -21.107 25.117 3.339 1.00 20.20 22 GLY B O 1
ATOM 4360 N N . SER B 1 26 ? -19.318 23.972 2.457 1.00 19.37 23 SER B N 1
ATOM 4361 C CA . SER B 1 26 ? -20.080 22.988 1.653 1.00 19.80 23 SER B CA 1
ATOM 4362 C C . SER B 1 26 ? -19.953 21.590 2.269 1.00 18.72 23 SER B C 1
ATOM 4363 O O . SER B 1 26 ? -20.060 20.623 1.514 1.00 18.89 23 SER B O 1
ATOM 4366 N N . GLY B 1 27 ? -19.746 21.497 3.589 1.00 18.51 24 GLY B N 1
ATOM 4367 C CA . GLY B 1 27 ? -19.925 20.260 4.373 1.00 18.97 24 GLY B CA 1
ATOM 4368 C C . GLY B 1 27 ? -21.407 19.981 4.591 1.00 20.00 24 GLY B C 1
ATOM 4369 O O . GLY B 1 27 ? -22.228 20.751 4.065 1.00 19.69 24 GLY B O 1
ATOM 4370 N N . LEU B 1 28 ? -21.743 18.940 5.354 1.00 21.01 25 LEU B N 1
ATOM 4371 C CA . LEU B 1 28 ? -23.144 18.497 5.598 1.00 21.54 25 LEU B CA 1
ATOM 4372 C C . LEU B 1 28 ? -24.000 19.668 6.089 1.00 21.47 25 LEU B C 1
ATOM 4373 O O . LEU B 1 28 ? -25.103 19.847 5.543 1.00 21.41 25 LEU B O 1
ATOM 4378 N N . SER B 1 29 ? -23.529 20.427 7.084 1.00 21.23 26 SER B N 1
ATOM 4379 C CA . SER B 1 29 ? -24.328 21.510 7.714 1.00 21.92 26 SER B CA 1
ATOM 4380 C C . SER B 1 29 ? -24.758 22.530 6.645 1.00 21.97 26 SER B C 1
ATOM 4381 O O . SER B 1 29 ? -25.951 22.897 6.619 1.00 24.01 26 SER B O 1
ATOM 4384 N N . GLY B 1 30 ? -23.847 22.926 5.756 1.00 19.91 27 GLY B N 1
ATOM 4385 C CA . GLY B 1 30 ? -24.114 23.929 4.713 1.00 19.35 27 GLY B CA 1
ATOM 4386 C C . GLY B 1 30 ? -25.031 23.410 3.620 1.00 19.36 27 GLY B C 1
ATOM 4387 O O . GLY B 1 30 ? -25.876 24.196 3.162 1.00 19.57 27 GLY B O 1
ATOM 4388 N N . THR B 1 31 ? -24.869 22.152 3.192 1.00 18.46 28 THR B N 1
ATOM 4389 C CA . THR B 1 31 ? -25.566 21.583 2.005 1.00 18.32 28 THR B CA 1
ATOM 4390 C C . THR B 1 31 ? -26.948 21.046 2.401 1.00 18.30 28 THR B C 1
ATOM 4391 O O . THR B 1 31 ? -27.854 21.070 1.549 1.00 18.13 28 THR B O 1
ATOM 4395 N N . MET B 1 32 ? -27.108 20.554 3.627 1.00 18.61 29 MET B N 1
ATOM 4396 C CA . MET B 1 32 ? -28.449 20.196 4.158 1.00 19.55 29 MET B CA 1
ATOM 4397 C C . MET B 1 32 ? -29.298 21.471 4.222 1.00 19.57 29 MET B C 1
ATOM 4398 O O . MET B 1 32 ? -30.446 21.427 3.749 1.00 19.23 29 MET B O 1
ATOM 4403 N N . LEU B 1 33 ? -28.731 22.585 4.701 1.00 19.69 30 LEU B N 1
ATOM 4404 C CA . LEU B 1 33 ? -29.450 23.886 4.778 1.00 19.64 30 LEU B CA 1
ATOM 4405 C C . LEU B 1 33 ? -29.706 24.436 3.372 1.00 19.40 30 LEU B C 1
ATOM 4406 O O . LEU B 1 33 ? -30.830 24.902 3.137 1.00 18.85 30 LEU B O 1
ATOM 4411 N N . GLY B 1 34 ? -28.697 24.446 2.497 1.00 18.29 31 GLY B N 1
ATOM 4412 C CA . GLY B 1 34 ? -28.841 24.928 1.110 1.00 18.39 31 GLY B CA 1
ATOM 4413 C C . GLY B 1 34 ? -29.898 24.141 0.343 1.00 18.59 31 GLY B C 1
ATOM 4414 O O . GLY B 1 34 ? -30.630 24.754 -0.464 1.00 17.85 31 GLY B O 1
ATOM 4415 N N . SER B 1 35 ? -29.962 22.825 0.560 1.00 18.54 32 SER B N 1
ATOM 4416 C CA . SER B 1 35 ? -30.960 21.911 -0.057 1.00 19.14 32 SER B CA 1
ATOM 4417 C C . SER B 1 35 ? -32.371 22.319 0.381 1.00 19.56 32 SER B C 1
ATOM 4418 O O . SER B 1 35 ? -33.249 22.439 -0.490 1.00 19.12 32 SER B O 1
ATOM 4421 N N . ILE B 1 36 ? -32.553 22.531 1.684 1.00 19.95 33 ILE B N 1
ATOM 4422 C CA . ILE B 1 36 ? -33.839 22.953 2.308 1.00 21.06 33 ILE B CA 1
ATOM 4423 C C . ILE B 1 36 ? -34.284 24.257 1.651 1.00 21.92 33 ILE B C 1
ATOM 4424 O O . ILE B 1 36 ? -35.413 24.292 1.115 1.00 22.75 33 ILE B O 1
ATOM 4429 N N . LEU B 1 37 ? -33.415 25.271 1.664 1.00 21.95 34 LEU B N 1
ATOM 4430 C CA . LEU B 1 37 ? -33.738 26.637 1.182 1.00 22.45 34 LEU B CA 1
ATOM 4431 C C . LEU B 1 37 ? -33.999 26.614 -0.332 1.00 23.24 34 LEU B C 1
ATOM 4432 O O . LEU B 1 37 ? -34.977 27.259 -0.771 1.00 22.46 34 LEU B O 1
ATOM 4437 N N . ALA B 1 38 ? -33.178 25.899 -1.106 1.00 23.89 35 ALA B N 1
ATOM 4438 C CA . ALA B 1 38 ? -33.293 25.834 -2.584 1.00 24.57 35 ALA B CA 1
ATOM 4439 C C . ALA B 1 38 ? -34.574 25.083 -2.977 1.00 26.12 35 ALA B C 1
ATOM 4440 O O . ALA B 1 38 ? -35.189 25.448 -4.004 1.00 26.74 35 ALA B O 1
ATOM 4442 N N . LYS B 1 39 ? -34.971 24.078 -2.193 1.00 27.22 36 LYS B N 1
ATOM 4443 C CA . LYS B 1 39 ? -36.200 23.284 -2.454 1.00 28.49 36 LYS B CA 1
ATOM 4444 C C . LYS B 1 39 ? -37.434 24.179 -2.259 1.00 27.55 36 LYS B C 1
ATOM 4445 O O . LYS B 1 39 ? -38.393 24.012 -3.030 1.00 26.87 36 LYS B O 1
ATOM 4451 N N . HIS B 1 40 ? -37.386 25.118 -1.307 1.00 26.09 37 HIS B N 1
ATOM 4452 C CA . HIS B 1 40 ? -38.474 26.091 -1.010 1.00 26.36 37 HIS B CA 1
ATOM 4453 C C . HIS B 1 40 ? -38.344 27.344 -1.890 1.00 25.65 37 HIS B C 1
ATOM 4454 O O . HIS B 1 40 ? -39.005 28.347 -1.575 1.00 27.15 37 HIS B O 1
ATOM 4461 N N . GLY B 1 41 ? -37.513 27.296 -2.938 1.00 25.11 38 GLY B N 1
ATOM 4462 C CA . GLY B 1 41 ? -37.483 28.284 -4.034 1.00 24.72 38 GLY B CA 1
ATOM 4463 C C . GLY B 1 41 ? -36.549 29.462 -3.785 1.00 25.42 38 GLY B C 1
ATOM 4464 O O . GLY B 1 41 ? -36.512 30.366 -4.640 1.00 25.60 38 GLY B O 1
ATOM 4465 N N . PHE B 1 42 ? -35.808 29.484 -2.675 1.00 24.55 39 PHE B N 1
ATOM 4466 C CA . PHE B 1 42 ? -34.862 30.588 -2.353 1.00 24.11 39 PHE B CA 1
ATOM 4467 C C . PHE B 1 42 ? -33.590 30.420 -3.199 1.00 24.45 39 PHE B C 1
ATOM 4468 O O . PHE B 1 42 ? -33.233 29.271 -3.508 1.00 23.92 39 PHE B O 1
ATOM 4476 N N . ARG B 1 43 ? -32.959 31.531 -3.595 1.00 24.63 40 ARG B N 1
ATOM 4477 C CA . ARG B 1 43 ? -31.735 31.551 -4.446 1.00 26.21 40 ARG B CA 1
ATOM 4478 C C . ARG B 1 43 ? -30.485 31.495 -3.546 1.00 24.73 40 ARG B C 1
ATOM 4479 O O . ARG B 1 43 ? -30.248 32.451 -2.760 1.00 22.58 40 ARG B O 1
ATOM 4487 N N . ILE B 1 44 ? -29.709 30.413 -3.655 1.00 21.69 41 ILE B N 1
ATOM 4488 C CA . ILE B 1 44 ? -28.622 30.059 -2.697 1.00 20.33 41 ILE B CA 1
ATOM 4489 C C . ILE B 1 44 ? -27.272 30.021 -3.418 1.00 19.17 41 ILE B C 1
ATOM 4490 O O . ILE B 1 44 ? -27.207 29.423 -4.503 1.00 18.89 41 ILE B O 1
ATOM 4495 N N . MET B 1 45 ? -26.236 30.590 -2.790 1.00 18.62 42 MET B N 1
ATOM 4496 C CA . MET B 1 45 ? -24.804 30.412 -3.162 1.00 18.54 42 MET B CA 1
ATOM 4497 C C . MET B 1 45 ? -24.066 29.668 -2.035 1.00 18.35 42 MET B C 1
ATOM 4498 O O . MET B 1 45 ? -24.103 30.140 -0.876 1.00 18.46 42 MET B O 1
ATOM 4503 N N . LEU B 1 46 ? -23.444 28.531 -2.360 1.00 18.37 43 LEU B N 1
ATOM 4504 C CA . LEU B 1 46 ? -22.506 27.777 -1.480 1.00 18.99 43 LEU B CA 1
ATOM 4505 C C . LEU B 1 46 ? -21.067 28.180 -1.826 1.00 18.48 43 LEU B C 1
ATOM 4506 O O . LEU B 1 46 ? -20.670 27.954 -2.970 1.00 17.79 43 LEU B O 1
ATOM 4511 N N . LEU B 1 47 ? -20.313 28.731 -0.872 1.00 18.71 44 LEU B N 1
ATOM 4512 C CA . LEU B 1 47 ? -18.857 29.022 -1.028 1.00 19.36 44 LEU B CA 1
ATOM 4513 C C . LEU B 1 47 ? -18.064 28.038 -0.165 1.00 19.49 44 LEU B C 1
ATOM 4514 O O . LEU B 1 47 ? -18.489 27.761 0.970 1.00 19.41 44 LEU B O 1
ATOM 4519 N N . ASP B 1 48 ? -16.963 27.522 -0.702 1.00 20.46 45 ASP B N 1
ATOM 4520 C CA . ASP B 1 48 ? -16.022 26.646 0.039 1.00 21.85 45 ASP B CA 1
ATOM 4521 C C . ASP B 1 48 ? -14.606 26.862 -0.500 1.00 20.50 45 ASP B C 1
ATOM 4522 O O . ASP B 1 48 ? -14.462 26.969 -1.729 1.00 18.46 45 ASP B O 1
ATOM 4527 N N . GLY B 1 49 ? -13.619 26.896 0.399 1.00 19.90 46 GLY B N 1
ATOM 4528 C CA . GLY B 1 49 ? -12.186 27.030 0.077 1.00 19.94 46 GLY B CA 1
ATOM 4529 C C . GLY B 1 49 ? -11.589 25.739 -0.451 1.00 19.73 46 GLY B C 1
ATOM 4530 O O . GLY B 1 49 ? -10.550 25.813 -1.118 1.00 21.53 46 GLY B O 1
ATOM 4531 N N . ALA B 1 50 ? -12.218 24.596 -0.170 1.00 19.18 47 ALA B N 1
ATOM 4532 C CA . ALA B 1 50 ? -11.831 23.261 -0.684 1.00 18.57 47 ALA B CA 1
ATOM 4533 C C . ALA B 1 50 ? -12.773 22.871 -1.830 1.00 18.27 47 ALA B C 1
ATOM 4534 O O . ALA B 1 50 ? -13.597 23.705 -2.245 1.00 18.73 47 ALA B O 1
ATOM 4536 N N . HIS B 1 51 ? -12.630 21.649 -2.339 1.00 17.68 48 HIS B N 1
ATOM 4537 C CA . HIS B 1 51 ? -13.447 21.074 -3.436 1.00 17.30 48 HIS B CA 1
ATOM 4538 C C . HIS B 1 51 ? -13.805 19.640 -3.048 1.00 16.92 48 HIS B C 1
ATOM 4539 O O . HIS B 1 51 ? -12.972 18.995 -2.388 1.00 18.02 48 HIS B O 1
ATOM 4546 N N . HIS B 1 52 ? -15.004 19.177 -3.397 1.00 15.82 49 HIS B N 1
ATOM 4547 C CA . HIS B 1 52 ? -15.412 17.759 -3.245 1.00 15.45 49 HIS B CA 1
ATOM 4548 C C . HIS B 1 52 ? -14.755 16.944 -4.356 1.00 15.85 49 HIS B C 1
ATOM 4549 O O . HIS B 1 52 ? -14.592 17.441 -5.472 1.00 16.37 49 HIS B O 1
ATOM 4556 N N . PRO B 1 53 ? -14.330 15.687 -4.100 1.00 15.68 50 PRO B N 1
ATOM 4557 C CA . PRO B 1 53 ? -14.420 15.059 -2.780 1.00 15.80 50 PRO B CA 1
ATOM 4558 C C . PRO B 1 53 ? -13.294 15.468 -1.818 1.00 17.04 50 PRO B C 1
ATOM 4559 O O . PRO B 1 53 ? -12.214 15.796 -2.283 1.00 16.53 50 PRO B O 1
ATOM 4563 N N . ARG B 1 54 ? -13.548 15.408 -0.512 1.00 18.51 51 ARG B N 1
ATOM 4564 C CA . ARG B 1 54 ? -12.535 15.742 0.522 1.00 20.16 51 ARG B CA 1
ATOM 4565 C C . ARG B 1 54 ? -12.884 15.029 1.829 1.00 20.80 51 ARG B C 1
ATOM 4566 O O . ARG B 1 54 ? -14.082 14.846 2.144 1.00 19.95 51 ARG B O 1
ATOM 4574 N N . PHE B 1 55 ? -11.844 14.623 2.543 1.00 21.02 52 PHE B N 1
ATOM 4575 C CA . PHE B 1 55 ? -11.929 14.022 3.888 1.00 22.34 52 PHE B CA 1
ATOM 4576 C C . PHE B 1 55 ? -12.537 15.055 4.843 1.00 22.55 52 PHE B C 1
ATOM 4577 O O . PHE B 1 55 ? -12.228 16.256 4.752 1.00 21.75 52 PHE B O 1
ATOM 4585 N N . ALA B 1 56 ? -13.422 14.582 5.713 1.00 23.34 53 ALA B N 1
ATOM 4586 C CA . ALA B 1 56 ? -13.950 15.314 6.881 1.00 23.23 53 ALA B CA 1
ATOM 4587 C C . ALA B 1 56 ? -14.080 14.313 8.023 1.00 23.18 53 ALA B C 1
ATOM 4588 O O . ALA B 1 56 ? -14.374 13.134 7.764 1.00 22.61 53 ALA B O 1
ATOM 4590 N N . VAL B 1 57 ? -13.820 14.769 9.238 1.00 24.97 54 VAL B N 1
ATOM 4591 C CA . VAL B 1 57 ? -13.947 13.943 10.466 1.00 26.53 54 VAL B CA 1
ATOM 4592 C C . VAL B 1 57 ? -15.376 14.166 10.991 1.00 26.35 54 VAL B C 1
ATOM 4593 O O . VAL B 1 57 ? -16.044 15.090 10.480 1.00 27.59 54 VAL B O 1
ATOM 4597 N N . GLY B 1 58 ? -15.861 13.314 11.899 1.00 26.32 55 GLY B N 1
ATOM 4598 C CA . GLY B 1 58 ? -17.266 13.307 12.359 1.00 26.03 55 GLY B CA 1
ATOM 4599 C C . GLY B 1 58 ? -18.065 12.208 11.680 1.00 25.12 55 GLY B C 1
ATOM 4600 O O . GLY B 1 58 ? -18.955 12.530 10.872 1.00 26.54 55 GLY B O 1
ATOM 4601 N N . GLU B 1 59 ? -17.762 10.956 12.020 1.00 23.90 56 GLU B N 1
ATOM 4602 C CA . GLU B 1 59 ? -18.072 9.760 11.199 1.00 25.21 56 GLU B CA 1
ATOM 4603 C C . GLU B 1 59 ? -19.109 8.850 11.875 1.00 25.84 56 GLU B C 1
ATOM 4604 O O . GLU B 1 59 ? -19.757 8.083 11.155 1.00 27.50 56 GLU B O 1
ATOM 4610 N N . SER B 1 60 ? -19.286 8.940 13.191 1.00 25.62 57 SER B N 1
ATOM 4611 C CA . SER B 1 60 ? -20.183 8.045 13.966 1.00 25.97 57 SER B CA 1
ATOM 4612 C C . SER B 1 60 ? -21.520 8.757 14.218 1.00 26.00 57 SER B C 1
ATOM 4613 O O . SER B 1 60 ? -21.498 9.934 14.601 1.00 27.87 57 SER B O 1
ATOM 4616 N N . THR B 1 61 ? -22.643 8.097 13.932 1.00 26.37 58 THR B N 1
ATOM 4617 C CA . THR B 1 61 ? -24.015 8.638 14.146 1.00 26.13 58 THR B CA 1
ATOM 4618 C C . THR B 1 61 ? -24.610 8.040 15.426 1.00 25.88 58 THR B C 1
ATOM 4619 O O . THR B 1 61 ? -24.221 6.923 15.801 1.00 26.84 58 THR B O 1
ATOM 4623 N N . ILE B 1 62 ? -25.511 8.778 16.074 1.00 25.63 59 ILE B N 1
ATOM 4624 C CA . ILE B 1 62 ? -26.223 8.359 17.318 1.00 25.24 59 ILE B CA 1
ATOM 4625 C C . ILE B 1 62 ? -27.728 8.415 17.040 1.00 24.04 59 ILE B C 1
ATOM 4626 O O . ILE B 1 62 ? -28.115 9.049 16.040 1.00 23.67 59 ILE B O 1
ATOM 4631 N N . GLY B 1 63 ? -28.528 7.805 17.916 1.00 24.07 60 GLY B N 1
ATOM 4632 C CA . GLY B 1 63 ? -30.002 7.780 17.831 1.00 23.96 60 GLY B CA 1
ATOM 4633 C C . GLY B 1 63 ? -30.573 9.157 17.550 1.00 22.75 60 GLY B C 1
ATOM 4634 O O . GLY B 1 63 ? -31.405 9.272 16.635 1.00 22.57 60 GLY B O 1
ATOM 4635 N N . GLN B 1 64 ? -30.119 10.173 18.283 1.00 23.41 61 GLN B N 1
ATOM 4636 C CA . GLN B 1 64 ? -30.687 11.548 18.219 1.00 24.93 61 GLN B CA 1
ATOM 4637 C C . GLN B 1 64 ? -30.471 12.152 16.826 1.00 23.85 61 GLN B C 1
ATOM 4638 O O . GLN B 1 64 ? -31.413 12.804 16.344 1.00 21.96 61 GLN B O 1
ATOM 4644 N N . THR B 1 65 ? -29.307 11.951 16.185 1.00 24.20 62 THR B N 1
ATOM 4645 C CA . THR B 1 65 ? -29.049 12.520 14.829 1.00 24.06 62 THR B CA 1
ATOM 4646 C C . THR B 1 65 ? -29.966 11.815 13.825 1.00 22.43 62 THR B C 1
ATOM 4647 O O . THR B 1 65 ? -30.518 12.511 12.970 1.00 22.66 62 THR B O 1
ATOM 4651 N N . LEU B 1 66 ? -30.149 10.499 13.952 1.00 22.42 63 LEU B N 1
ATOM 4652 C CA . LEU B 1 66 ? -30.997 9.696 13.030 1.00 23.06 63 LEU B CA 1
ATOM 4653 C C . LEU B 1 66 ? -32.432 10.232 13.086 1.00 23.24 63 LEU B C 1
ATOM 4654 O O . LEU B 1 66 ? -32.979 10.537 12.010 1.00 23.97 63 LEU B O 1
ATOM 4659 N N . VAL B 1 67 ? -33.015 10.358 14.286 1.00 22.30 64 VAL B N 1
ATOM 4660 C CA . VAL B 1 67 ? -34.434 10.797 14.449 1.00 21.78 64 VAL B CA 1
ATOM 4661 C C . VAL B 1 67 ? -34.558 12.262 14.015 1.00 20.72 64 VAL B C 1
ATOM 4662 O O . VAL B 1 67 ? -35.552 12.575 13.350 1.00 20.29 64 VAL B O 1
ATOM 4666 N N . VAL B 1 68 ? -33.571 13.118 14.308 1.00 20.17 65 VAL B N 1
ATOM 4667 C CA . VAL B 1 68 ? -33.637 14.561 13.919 1.00 19.80 65 VAL B CA 1
ATOM 4668 C C . VAL B 1 68 ? -33.373 14.700 12.410 1.00 20.37 65 VAL B C 1
ATOM 4669 O O . VAL B 1 68 ? -33.933 15.635 11.818 1.00 20.05 65 VAL B O 1
ATOM 4673 N N . LEU B 1 69 ? -32.599 13.801 11.785 1.00 21.11 66 LEU B N 1
ATOM 4674 C CA . LEU B 1 69 ? -32.446 13.792 10.302 1.00 21.29 66 LEU B CA 1
ATOM 4675 C C . LEU B 1 69 ? -33.814 13.478 9.671 1.00 21.63 66 LEU B C 1
ATOM 4676 O O . LEU B 1 69 ? -34.213 14.206 8.751 1.00 20.65 66 LEU B O 1
ATOM 4681 N N . ARG B 1 70 ? -34.513 12.455 10.173 1.00 23.89 67 ARG B N 1
ATOM 4682 C CA . ARG B 1 70 ? -35.876 12.062 9.715 1.00 26.50 67 ARG B CA 1
ATOM 4683 C C . ARG B 1 70 ? -36.838 13.245 9.882 1.00 25.22 67 ARG B C 1
ATOM 4684 O O . ARG B 1 70 ? -37.619 13.494 8.954 1.00 25.16 67 ARG B O 1
ATOM 4692 N N . LEU B 1 71 ? -36.756 13.957 11.009 1.00 25.28 68 LEU B N 1
ATOM 4693 C CA . LEU B 1 71 ? -37.621 15.124 11.336 1.00 25.19 68 LEU B CA 1
ATOM 4694 C C . LEU B 1 71 ? -37.395 16.233 10.302 1.00 24.81 68 LEU B C 1
ATOM 4695 O O . LEU B 1 71 ? -38.393 16.705 9.709 1.00 22.92 68 LEU B O 1
ATOM 4700 N N . ILE B 1 72 ? -36.137 16.627 10.083 1.00 23.95 69 ILE B N 1
ATOM 4701 C CA . ILE B 1 72 ? -35.748 17.664 9.080 1.00 23.85 69 ILE B CA 1
ATOM 4702 C C . ILE B 1 72 ? -36.299 17.266 7.706 1.00 22.45 69 ILE B C 1
ATOM 4703 O O . ILE B 1 72 ? -36.926 18.110 7.061 1.00 22.41 69 ILE B O 1
ATOM 4708 N N . SER B 1 73 ? -36.033 16.034 7.273 1.00 22.28 70 SER B N 1
ATOM 4709 C CA . SER B 1 73 ? -36.404 15.496 5.939 1.00 23.71 70 SER B CA 1
ATOM 4710 C C . SER B 1 73 ? -37.920 15.599 5.736 1.00 25.23 70 SER B C 1
ATOM 4711 O O . SER B 1 73 ? -38.352 16.138 4.693 1.00 25.65 70 SER B O 1
ATOM 4714 N N . ASP B 1 74 ? -38.695 15.118 6.711 1.00 27.65 71 ASP B N 1
ATOM 4715 C CA . ASP B 1 74 ? -40.180 15.048 6.638 1.00 29.41 71 ASP B CA 1
ATOM 4716 C C . ASP B 1 74 ? -40.762 16.467 6.740 1.00 27.11 71 ASP B C 1
ATOM 4717 O O . ASP B 1 74 ? -41.619 16.813 5.916 1.00 27.08 71 ASP B O 1
ATOM 4722 N N . ARG B 1 75 ? -40.254 17.278 7.665 1.00 25.63 72 ARG B N 1
ATOM 4723 C CA . ARG B 1 75 ? -40.766 18.637 7.977 1.00 25.21 72 ARG B CA 1
ATOM 4724 C C . ARG B 1 75 ? -40.498 19.620 6.825 1.00 25.28 72 ARG B C 1
ATOM 4725 O O . ARG B 1 75 ? -41.366 20.479 6.588 1.00 24.06 72 ARG B O 1
ATOM 4733 N N . TYR B 1 76 ? -39.334 19.547 6.167 1.00 23.91 73 TYR B N 1
ATOM 4734 C CA . TYR B 1 76 ? -38.915 20.519 5.121 1.00 23.45 73 TYR B CA 1
ATOM 4735 C C . TYR B 1 76 ? -39.006 19.900 3.719 1.00 23.18 73 TYR B C 1
ATOM 4736 O O . TYR B 1 76 ? -38.742 20.631 2.768 1.00 23.65 73 TYR B O 1
ATOM 4745 N N . GLY B 1 77 ? -39.360 18.616 3.603 1.00 23.08 74 GLY B N 1
ATOM 4746 C CA . GLY B 1 77 ? -39.633 17.936 2.320 1.00 23.57 74 GLY B CA 1
ATOM 4747 C C . GLY B 1 77 ? -38.382 17.735 1.472 1.00 22.73 74 GLY B C 1
ATOM 4748 O O . GLY B 1 77 ? -38.473 17.939 0.246 1.00 21.58 74 GLY B O 1
ATOM 4749 N N . VAL B 1 78 ? -37.264 17.341 2.098 1.00 21.51 75 VAL B N 1
ATOM 4750 C CA . VAL B 1 78 ? -35.969 16.999 1.430 1.00 21.07 75 VAL B CA 1
ATOM 4751 C C . VAL B 1 78 ? -35.676 15.528 1.699 1.00 20.24 75 VAL B C 1
ATOM 4752 O O . VAL B 1 78 ? -35.099 15.203 2.734 1.00 19.55 75 VAL B O 1
ATOM 4756 N N . PRO B 1 79 ? -36.062 14.596 0.796 1.00 20.99 76 PRO B N 1
ATOM 4757 C CA . PRO B 1 79 ? -35.874 13.163 1.038 1.00 21.29 76 PRO B CA 1
ATOM 4758 C C . PRO B 1 79 ? -34.409 12.723 1.223 1.00 21.71 76 PRO B C 1
ATOM 4759 O O . PRO B 1 79 ? -34.173 11.798 1.976 1.00 21.20 76 PRO B O 1
ATOM 4763 N N . GLU B 1 80 ? -33.463 13.366 0.529 1.00 21.77 77 GLU B N 1
ATOM 4764 C CA . GLU B 1 80 ? -32.018 12.992 0.565 1.00 21.73 77 GLU B CA 1
ATOM 4765 C C . GLU B 1 80 ? -31.529 12.963 2.019 1.00 21.36 77 GLU B C 1
ATOM 4766 O O . GLU B 1 80 ? -30.758 12.053 2.364 1.00 21.16 77 GLU B O 1
ATOM 4772 N N . ILE B 1 81 ? -31.972 13.913 2.847 1.00 20.93 78 ILE B N 1
ATOM 4773 C CA . ILE B 1 81 ? -31.564 14.027 4.282 1.00 20.68 78 ILE B CA 1
ATOM 4774 C C . ILE B 1 81 ? -31.966 12.748 5.038 1.00 21.44 78 ILE B C 1
ATOM 4775 O O . ILE B 1 81 ? -31.184 12.312 5.912 1.00 21.71 78 ILE B O 1
ATOM 4780 N N . ALA B 1 82 ? -33.116 12.142 4.724 1.00 21.84 79 ALA B N 1
ATOM 4781 C CA . ALA B 1 82 ? -33.617 10.925 5.416 1.00 22.50 79 ALA B CA 1
ATOM 4782 C C . ALA B 1 82 ? -32.763 9.712 5.026 1.00 22.76 79 ALA B C 1
ATOM 4783 O O . ALA B 1 82 ? -32.756 8.738 5.794 1.00 22.28 79 ALA B O 1
ATOM 4785 N N . ASN B 1 83 ? -32.066 9.764 3.885 1.00 23.28 80 ASN B N 1
ATOM 4786 C CA . ASN B 1 83 ? -31.202 8.653 3.405 1.00 23.98 80 ASN B CA 1
ATOM 4787 C C . ASN B 1 83 ? -29.919 8.588 4.236 1.00 24.34 80 ASN B C 1
ATOM 4788 O O . ASN B 1 83 ? -29.180 7.607 4.066 1.00 25.57 80 ASN B O 1
ATOM 4793 N N . LEU B 1 84 ? -29.675 9.586 5.090 1.00 23.85 81 LEU B N 1
ATOM 4794 C CA . LEU B 1 84 ? -28.549 9.614 6.059 1.00 23.73 81 LEU B CA 1
ATOM 4795 C C . LEU B 1 84 ? -28.982 8.981 7.389 1.00 24.09 81 LEU B C 1
ATOM 4796 O O . LEU B 1 84 ? -28.088 8.693 8.202 1.00 24.12 81 LEU B O 1
ATOM 4801 N N . ALA B 1 85 ? -30.284 8.724 7.587 1.00 23.93 82 ALA B N 1
ATOM 4802 C CA . ALA B 1 85 ? -30.882 8.338 8.891 1.00 23.93 82 ALA B CA 1
ATOM 4803 C C . ALA B 1 85 ? -30.849 6.820 9.110 1.00 23.58 82 ALA B C 1
ATOM 4804 O O . ALA B 1 85 ? -31.214 6.389 10.207 1.00 23.34 82 ALA B O 1
ATOM 4806 N N . SER B 1 86 ? -30.420 6.035 8.127 1.00 24.49 83 SER B N 1
ATOM 4807 C CA . SER B 1 86 ? -30.409 4.549 8.208 1.00 25.75 83 SER B CA 1
ATOM 4808 C C . SER B 1 86 ? -29.191 3.979 7.468 1.00 24.38 83 SER B C 1
ATOM 4809 O O . SER B 1 86 ? -28.938 4.409 6.333 1.00 24.62 83 SER B O 1
ATOM 4812 N N . PHE B 1 87 ? -28.473 3.042 8.091 1.00 23.72 84 PHE B N 1
ATOM 4813 C CA . PHE B 1 87 ? -27.306 2.338 7.499 1.00 23.60 84 PHE B CA 1
ATOM 4814 C C . PHE B 1 87 ? -27.689 1.806 6.112 1.00 24.42 84 PHE B C 1
ATOM 4815 O O . PHE B 1 87 ? 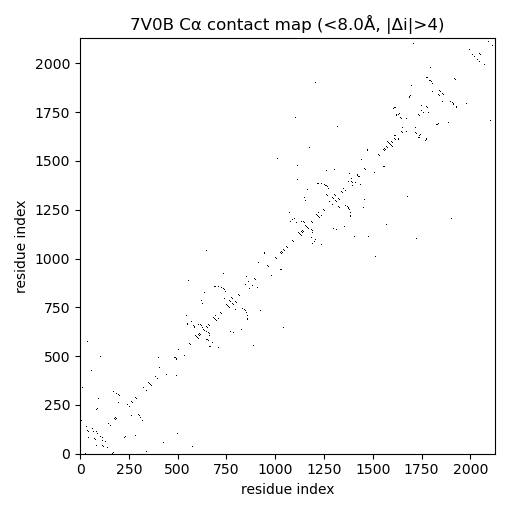-26.895 1.973 5.162 1.00 24.79 84 PHE B O 1
ATOM 4823 N N . GLN B 1 88 ? -28.886 1.217 6.003 1.00 24.96 85 GLN B N 1
ATOM 4824 C CA . GLN B 1 88 ? -29.424 0.585 4.767 1.00 25.91 85 GLN B CA 1
ATOM 4825 C C . GLN B 1 88 ? -29.626 1.655 3.684 1.00 25.07 85 GLN B C 1
ATOM 4826 O O . GLN B 1 88 ? -29.262 1.400 2.513 1.00 24.06 85 GLN B O 1
ATOM 4832 N N . ASP B 1 89 ? -30.180 2.813 4.049 1.00 25.32 86 ASP B N 1
ATOM 4833 C CA . ASP B 1 89 ? -30.488 3.900 3.083 1.00 26.50 86 ASP B CA 1
ATOM 4834 C C . ASP B 1 89 ? -29.179 4.584 2.654 1.00 24.73 86 ASP B C 1
ATOM 4835 O O . ASP B 1 89 ? -29.086 5.000 1.486 1.00 23.53 86 ASP B O 1
ATOM 4840 N N . VAL B 1 90 ? -28.193 4.667 3.548 1.00 23.95 87 VAL B N 1
ATOM 4841 C CA . VAL B 1 90 ? -26.837 5.207 3.229 1.00 23.94 87 VAL B CA 1
ATOM 4842 C C . VAL B 1 90 ? -26.202 4.324 2.141 1.00 22.75 87 VAL B C 1
ATOM 4843 O O . VAL B 1 90 ? -25.756 4.889 1.127 1.00 21.90 87 VAL B O 1
ATOM 4847 N N . LEU B 1 91 ? -26.192 2.998 2.323 1.00 22.12 88 LEU B N 1
ATOM 4848 C CA . LEU B 1 91 ? -25.615 2.041 1.337 1.00 22.69 88 LEU B CA 1
ATOM 4849 C C . LEU B 1 91 ? -26.388 2.124 0.011 1.00 22.91 88 LEU B C 1
ATOM 4850 O O . LEU B 1 91 ? -25.734 2.126 -1.050 1.00 22.82 88 LEU B O 1
ATOM 4855 N N . ALA B 1 92 ? -27.721 2.213 0.059 1.00 22.59 89 ALA B N 1
ATOM 4856 C CA . ALA B 1 92 ? -28.599 2.163 -1.136 1.00 22.23 89 ALA B CA 1
ATOM 4857 C C . ALA B 1 92 ? -28.501 3.467 -1.945 1.00 21.31 89 ALA B C 1
ATOM 4858 O O . ALA B 1 92 ? -28.655 3.379 -3.170 1.00 21.70 89 ALA B O 1
ATOM 4860 N N . ASN B 1 93 ? -28.242 4.618 -1.310 1.00 20.04 90 ASN B N 1
ATOM 4861 C CA . ASN B 1 93 ? -28.445 5.954 -1.939 1.00 20.38 90 ASN B CA 1
ATOM 4862 C C . ASN B 1 93 ? -27.172 6.809 -1.975 1.00 20.17 90 ASN B C 1
ATOM 4863 O O . ASN B 1 93 ? -27.097 7.675 -2.876 1.00 20.65 90 ASN B O 1
ATOM 4868 N N . VAL B 1 94 ? -26.250 6.654 -1.017 1.00 19.07 91 VAL B N 1
ATOM 4869 C CA . VAL B 1 94 ? -25.026 7.507 -0.941 1.00 18.48 91 VAL B CA 1
ATOM 4870 C C . VAL B 1 94 ? -23.882 6.754 -1.632 1.00 17.43 91 VAL B C 1
ATOM 4871 O O . VAL B 1 94 ? -23.479 7.177 -2.731 1.00 18.21 91 VAL B O 1
ATOM 4875 N N . SER B 1 95 ? -23.411 5.665 -1.032 1.00 16.70 92 SER B N 1
ATOM 4876 C CA . SER B 1 95 ? -22.394 4.758 -1.623 1.00 16.84 92 SER B CA 1
ATOM 4877 C C . SER B 1 95 ? -22.273 3.510 -0.756 1.00 16.73 92 SER B C 1
ATOM 4878 O O . SER B 1 95 ? -22.820 3.527 0.368 1.00 17.39 92 SER B O 1
ATOM 4881 N N . SER B 1 96 ? -21.542 2.501 -1.237 1.00 16.93 93 SER B N 1
ATOM 4882 C CA . SER B 1 96 ? -21.254 1.243 -0.503 1.00 17.27 93 SER B CA 1
ATOM 4883 C C . SER B 1 96 ? -20.141 1.452 0.537 1.00 17.59 93 SER B C 1
ATOM 4884 O O . SER B 1 96 ? -19.849 0.496 1.258 1.00 18.02 93 SER B O 1
ATOM 4887 N N . SER B 1 97 ? -19.583 2.659 0.671 1.00 17.97 94 SER B N 1
ATOM 4888 C CA . SER B 1 97 ? -18.284 2.911 1.359 1.00 19.00 94 SER B CA 1
ATOM 4889 C C . SER B 1 97 ? -18.434 3.188 2.869 1.00 19.15 94 SER B C 1
ATOM 4890 O O . SER B 1 97 ? -17.464 3.673 3.470 1.00 20.04 94 SER B O 1
ATOM 4893 N N . HIS B 1 98 ? -19.566 2.860 3.489 1.00 18.60 95 HIS B N 1
ATOM 4894 C CA . HIS B 1 98 ? -19.858 3.199 4.907 1.00 18.03 95 HIS B CA 1
ATOM 4895 C C . HIS B 1 98 ? -19.860 1.925 5.751 1.00 17.80 95 HIS B C 1
ATOM 4896 O O . HIS B 1 98 ? -20.103 0.861 5.192 1.00 17.81 95 HIS B O 1
ATOM 4903 N N . GLY B 1 99 ? -19.557 2.041 7.045 1.00 18.31 96 GLY B N 1
ATOM 4904 C CA . GLY B 1 99 ? -19.636 0.922 8.002 1.00 18.56 96 GLY B CA 1
ATOM 4905 C C . GLY B 1 99 ? -20.959 0.935 8.748 1.00 19.52 96 GLY B C 1
ATOM 4906 O O . GLY B 1 99 ? -21.666 1.954 8.676 1.00 18.79 96 GLY B O 1
ATOM 4907 N N . GLN B 1 100 ? -21.282 -0.159 9.442 1.00 21.10 97 GLN B N 1
ATOM 4908 C CA . GLN B 1 100 ? -22.436 -0.234 10.375 1.00 22.13 97 GLN B CA 1
ATOM 4909 C C . GLN B 1 100 ? -21.985 0.249 11.756 1.00 21.64 97 GLN B C 1
ATOM 4910 O O . GLN B 1 100 ? -20.778 0.173 12.053 1.00 20.98 97 GLN B O 1
ATOM 4916 N N . LYS B 1 101 ? -22.940 0.723 12.559 1.00 21.49 98 LYS B N 1
ATOM 4917 C CA . LYS B 1 101 ? -22.757 1.038 13.995 1.00 21.97 98 LYS B CA 1
ATOM 4918 C C . LYS B 1 101 ? -23.922 0.422 14.773 1.00 22.20 98 LYS B C 1
ATOM 4919 O O . LYS B 1 101 ? -24.981 1.074 14.857 1.00 22.85 98 LYS B O 1
ATOM 4925 N N . SER B 1 102 ? -23.747 -0.795 15.293 1.00 21.99 99 SER B N 1
ATOM 4926 C CA . SER B 1 102 ? -24.787 -1.515 16.076 1.00 22.58 99 SER B CA 1
ATOM 4927 C C . SER B 1 102 ? -24.694 -1.109 17.553 1.00 22.84 99 SER B C 1
ATOM 4928 O O . SER B 1 102 ? -25.671 -1.316 18.286 1.00 23.05 99 SER B O 1
ATOM 4931 N N . ASN B 1 103 ? -23.575 -0.519 17.982 1.00 23.08 100 ASN B N 1
ATOM 4932 C CA . ASN B 1 103 ? -23.333 -0.267 19.425 1.00 22.01 100 ASN B CA 1
ATOM 4933 C C . ASN B 1 103 ? -22.256 0.803 19.646 1.00 21.37 100 ASN B C 1
ATOM 4934 O O . ASN B 1 103 ? -21.478 1.082 18.714 1.00 20.19 100 ASN B O 1
ATOM 4939 N N . PHE B 1 104 ? -22.244 1.372 20.855 1.00 20.71 101 PHE B N 1
ATOM 4940 C CA . PHE B 1 104 ? -21.100 2.090 21.466 1.00 20.66 101 PHE B CA 1
ATOM 4941 C C . PHE B 1 104 ? -20.383 1.109 22.395 1.00 20.00 101 PHE B C 1
ATOM 4942 O O . PHE B 1 104 ? -21.031 0.590 23.323 1.00 19.19 101 PHE B O 1
ATOM 4950 N N . GLY B 1 105 ? -19.099 0.861 22.140 1.00 19.25 102 GLY B N 1
ATOM 4951 C CA . GLY B 1 105 ? -18.245 -0.013 22.959 1.00 19.66 102 GLY B CA 1
ATOM 4952 C C . GLY B 1 105 ? -17.217 0.795 23.721 1.00 19.81 102 GLY B C 1
ATOM 4953 O O . GLY B 1 105 ? -16.686 1.767 23.147 1.00 19.90 102 GLY B O 1
ATOM 4954 N N . PHE B 1 106 ? -16.957 0.413 24.971 1.00 20.42 103 PHE B N 1
ATOM 4955 C CA . PHE B 1 106 ? -16.006 1.098 25.885 1.00 20.89 103 PHE B CA 1
ATOM 4956 C C . PHE B 1 106 ? -15.149 0.041 26.583 1.00 21.69 103 PHE B C 1
ATOM 4957 O O . PHE B 1 106 ? -15.705 -0.886 27.190 1.00 21.77 103 PHE B O 1
ATOM 4965 N N . MET B 1 107 ? -13.830 0.179 26.460 1.00 22.71 104 MET B N 1
ATOM 4966 C CA . MET B 1 107 ? -12.823 -0.746 27.026 1.00 23.87 104 MET B CA 1
ATOM 4967 C C . MET B 1 107 ? -11.779 0.083 27.776 1.00 23.96 104 MET B C 1
ATOM 4968 O O . MET B 1 107 ? -11.110 0.923 27.123 1.00 23.90 104 MET B O 1
ATOM 4973 N N . PHE B 1 108 ? -11.666 -0.130 29.090 1.00 24.06 105 PHE B N 1
ATOM 4974 C CA . PHE B 1 108 ? -10.660 0.520 29.975 1.00 24.95 105 PHE B CA 1
ATOM 4975 C C . PHE B 1 108 ? -9.320 -0.209 29.843 1.00 26.11 105 PHE B C 1
ATOM 4976 O O . PHE B 1 108 ? -9.314 -1.457 29.881 1.00 27.25 105 PHE B O 1
ATOM 4984 N N . HIS B 1 109 ? -8.228 0.552 29.714 1.00 26.52 106 HIS B N 1
ATOM 4985 C CA . HIS B 1 109 ? -6.836 0.050 29.592 1.00 27.82 106 HIS B CA 1
ATOM 4986 C C . HIS B 1 109 ? -5.934 0.781 30.589 1.00 30.17 106 HIS B C 1
ATOM 4987 O O . HIS B 1 109 ? -6.059 2.017 30.696 1.00 32.57 106 HIS B O 1
ATOM 4994 N N . ARG B 1 110 ? -5.033 0.049 31.250 1.00 32.40 107 ARG B N 1
ATOM 4995 C CA . ARG B 1 110 ? -3.945 0.608 32.092 1.00 35.04 107 ARG B CA 1
ATOM 4996 C C . ARG B 1 110 ? -2.607 0.273 31.435 1.00 35.02 107 ARG B C 1
ATOM 4997 O O . ARG B 1 110 ? -2.520 -0.803 30.819 1.00 34.47 107 ARG B O 1
ATOM 5005 N N . ASP B 1 111 ? -1.615 1.158 31.579 1.00 35.47 108 ASP B N 1
ATOM 5006 C CA . ASP B 1 111 ? -0.263 1.022 30.970 1.00 36.13 108 ASP B CA 1
ATOM 5007 C C . ASP B 1 111 ? 0.307 -0.366 31.280 1.00 35.28 108 ASP B C 1
ATOM 5008 O O . ASP B 1 111 ? 0.369 -0.732 32.471 1.00 35.68 108 ASP B O 1
ATOM 5013 N N . GLY B 1 112 ? 0.678 -1.111 30.236 1.00 34.46 109 GLY B N 1
ATOM 5014 C CA . GLY B 1 112 ? 1.396 -2.395 30.327 1.00 34.14 109 GLY B CA 1
ATOM 5015 C C . GLY B 1 112 ? 0.520 -3.548 30.780 1.00 33.77 109 GLY B C 1
ATOM 5016 O O . GLY B 1 112 ? 1.082 -4.612 31.049 1.00 35.93 109 GLY B O 1
ATOM 5017 N N . GLU B 1 113 ? -0.805 -3.378 30.834 1.00 34.16 110 GLU B N 1
ATOM 5018 C CA . GLU B 1 113 ? -1.741 -4.428 31.318 1.00 33.79 110 GLU B CA 1
ATOM 5019 C C . GLU B 1 113 ? -2.738 -4.806 30.219 1.00 33.56 110 GLU B C 1
ATOM 5020 O O . GLU B 1 113 ? -3.096 -3.937 29.400 1.00 32.75 110 GLU B O 1
ATOM 5026 N N . GLU B 1 114 ? -3.188 -6.062 30.243 1.00 34.25 111 GLU B N 1
ATOM 5027 C CA . GLU B 1 114 ? -4.348 -6.568 29.468 1.00 35.33 111 GLU B CA 1
ATOM 5028 C C . GLU B 1 114 ? -5.607 -5.861 29.955 1.00 35.67 111 GLU B C 1
ATOM 5029 O O . GLU B 1 114 ? -5.704 -5.516 31.131 1.00 36.03 111 GLU B O 1
ATOM 5035 N N . PRO B 1 115 ? -6.601 -5.613 29.073 1.00 35.01 112 PRO B N 1
ATOM 5036 C CA . PRO B 1 115 ? -7.856 -5.000 29.502 1.00 35.24 112 PRO B CA 1
ATOM 5037 C C . PRO B 1 115 ? -8.610 -5.916 30.479 1.00 34.11 112 PRO B C 1
ATOM 5038 O O . PRO B 1 115 ? -8.707 -7.096 30.221 1.00 33.77 112 PRO B O 1
ATOM 5042 N N . ASP B 1 116 ? -9.093 -5.347 31.586 1.00 33.24 113 ASP B N 1
ATOM 5043 C CA . ASP B 1 116 ? -9.960 -6.041 32.571 1.00 33.39 113 ASP B CA 1
ATOM 5044 C C . ASP B 1 116 ? -11.326 -6.251 31.927 1.00 33.07 113 ASP B C 1
ATOM 5045 O O . ASP B 1 116 ? -12.023 -5.286 31.620 1.00 32.11 113 ASP B O 1
ATOM 5050 N N . PRO B 1 117 ? -11.763 -7.514 31.717 1.00 33.27 114 PRO B N 1
ATOM 5051 C CA . PRO B 1 117 ? -13.057 -7.782 31.090 1.00 32.47 114 PRO B CA 1
ATOM 5052 C C . PRO B 1 117 ? -14.275 -7.368 31.936 1.00 33.09 114 PRO B C 1
ATOM 5053 O O . PRO B 1 117 ? -15.383 -7.451 31.425 1.00 32.80 114 PRO B O 1
ATOM 5057 N N . ASN B 1 118 ? -14.059 -6.943 33.189 1.00 32.69 115 ASN B N 1
ATOM 5058 C CA . ASN B 1 118 ? -15.122 -6.401 34.082 1.00 34.29 115 ASN B CA 1
ATOM 5059 C C . ASN B 1 118 ? -15.129 -4.866 34.026 1.00 33.77 115 ASN B C 1
ATOM 5060 O O . ASN B 1 118 ? -15.970 -4.271 34.718 1.00 36.03 115 ASN B O 1
ATOM 5065 N N . GLU B 1 119 ? -14.241 -4.254 33.234 1.00 32.09 116 GLU B N 1
ATOM 5066 C CA . GLU B 1 119 ? -14.133 -2.782 33.061 1.00 31.23 116 GLU B CA 1
ATOM 5067 C C . GLU B 1 119 ? -14.447 -2.412 31.604 1.00 30.09 116 GLU B C 1
ATOM 5068 O O . GLU B 1 119 ? -13.677 -1.627 31.010 1.00 29.16 116 GLU B O 1
ATOM 5074 N N . THR B 1 120 ? -15.539 -2.956 31.056 1.00 28.55 117 THR B N 1
ATOM 5075 C CA . THR B 1 120 ? -16.055 -2.637 29.699 1.00 28.08 117 THR B CA 1
ATOM 5076 C C . THR B 1 120 ? -17.519 -2.200 29.791 1.00 26.80 117 THR B C 1
ATOM 5077 O O . THR B 1 120 ? -18.217 -2.654 30.715 1.00 26.77 117 THR B O 1
ATOM 5081 N N . SER B 1 121 ? -17.962 -1.367 28.848 1.00 24.53 118 SER B N 1
ATOM 5082 C CA . SER B 1 121 ? -19.380 -0.969 28.668 1.00 23.71 118 SER B CA 1
ATOM 5083 C C . SER B 1 121 ? -19.781 -1.198 27.208 1.00 22.81 118 SER B C 1
ATOM 5084 O O . SER B 1 121 ? -18.919 -1.040 26.324 1.00 22.65 118 SER B O 1
ATOM 5087 N N . GLN B 1 122 ? -21.037 -1.576 26.974 1.00 22.24 119 GLN B N 1
ATOM 5088 C CA . GLN B 1 122 ? -21.656 -1.577 25.628 1.00 22.79 119 GLN B CA 1
ATOM 5089 C C . GLN B 1 122 ? -23.079 -1.032 25.738 1.00 23.96 119 GLN B C 1
ATOM 5090 O O . GLN B 1 122 ? -23.846 -1.515 26.608 1.00 23.99 119 GLN B O 1
ATOM 5096 N N . PHE B 1 123 ? -23.396 -0.035 24.915 1.00 23.91 120 PHE B N 1
ATOM 5097 C CA . PHE B 1 123 ? -24.783 0.379 24.609 1.00 26.32 120 PHE B CA 1
ATOM 5098 C C . PHE B 1 123 ? -25.094 -0.036 23.168 1.00 27.58 120 PHE B C 1
ATOM 5099 O O . PHE B 1 123 ? -24.591 0.618 22.234 1.00 27.82 120 PHE B O 1
ATOM 5107 N N . ARG B 1 124 ? -25.861 -1.117 23.007 1.00 29.45 121 ARG B N 1
ATOM 5108 C CA . ARG B 1 124 ? -26.424 -1.565 21.706 1.00 32.37 121 ARG B CA 1
ATOM 5109 C C . ARG B 1 124 ? -27.637 -0.684 21.405 1.00 31.26 121 ARG B C 1
ATOM 5110 O O . ARG B 1 124 ? -28.541 -0.623 22.249 1.00 29.83 121 ARG B O 1
ATOM 5118 N N . ILE B 1 125 ? -27.630 -0.009 20.255 1.00 32.03 122 ILE B N 1
ATOM 5119 C CA . ILE B 1 125 ? -28.627 1.041 19.896 1.00 31.43 122 ILE B CA 1
ATOM 5120 C C . ILE B 1 125 ? -29.951 0.350 19.587 1.00 31.46 122 ILE B C 1
ATOM 5121 O O . ILE B 1 125 ? -30.012 -0.536 18.737 1.00 30.30 122 ILE B O 1
ATOM 5126 N N . PRO B 1 126 ? -31.047 0.715 20.287 1.00 32.70 123 PRO B N 1
ATOM 5127 C CA . PRO B 1 126 ? -32.335 0.052 20.084 1.00 33.30 123 PRO B CA 1
ATOM 5128 C C . PRO B 1 126 ? -32.914 0.325 18.688 1.00 33.10 123 PRO B C 1
ATOM 5129 O O . PRO B 1 126 ? -32.677 1.388 18.162 1.00 33.12 123 PRO B O 1
ATOM 5133 N N . SER B 1 127 ? -33.652 -0.643 18.134 1.00 34.29 124 SER B N 1
ATOM 5134 C CA . SER B 1 127 ? -34.319 -0.576 16.803 1.00 34.92 124 SER B CA 1
ATOM 5135 C C . SER B 1 127 ? -35.069 0.753 16.645 1.00 34.80 124 SER B C 1
ATOM 5136 O O . SER B 1 127 ? -34.944 1.374 15.572 1.00 32.95 124 SER B O 1
ATOM 5139 N N . ILE B 1 128 ? -35.800 1.163 17.687 1.00 35.69 125 ILE B N 1
ATOM 5140 C CA . ILE B 1 128 ? -36.798 2.276 17.669 1.00 39.04 125 ILE B CA 1
ATOM 5141 C C . ILE B 1 128 ? -36.152 3.585 17.188 1.00 39.98 125 ILE B C 1
ATOM 5142 O O . ILE B 1 128 ? -36.838 4.322 16.464 1.00 39.29 125 ILE B O 1
ATOM 5147 N N . VAL B 1 129 ? -34.901 3.874 17.571 1.00 41.08 126 VAL B N 1
ATOM 5148 C CA . VAL B 1 129 ? -34.187 5.126 17.164 1.00 41.83 126 VAL B CA 1
ATOM 5149 C C . VAL B 1 129 ? -33.606 4.953 15.752 1.00 42.21 126 VAL B C 1
ATOM 5150 O O . VAL B 1 129 ? -33.359 5.989 15.101 1.00 45.77 126 VAL B O 1
ATOM 5154 N N . GLY B 1 130 ? -33.386 3.710 15.303 1.00 39.74 127 GLY B N 1
ATOM 5155 C CA . GLY B 1 130 ? -32.970 3.386 13.921 1.00 38.44 127 GLY B CA 1
ATOM 5156 C C . GLY B 1 130 ? -31.584 2.759 13.860 1.00 37.63 127 GLY B C 1
ATOM 5157 O O . GLY B 1 130 ? -30.981 2.527 14.931 1.00 37.74 127 GLY B O 1
ATOM 5158 N N . ASN B 1 131 ? -31.096 2.491 12.644 1.00 35.15 128 ASN B N 1
ATOM 5159 C CA . ASN B 1 131 ? -29.822 1.773 12.375 1.00 33.72 128 ASN B CA 1
ATOM 5160 C C . ASN B 1 131 ? -28.709 2.800 12.133 1.00 29.36 128 ASN B C 1
ATOM 5161 O O . ASN B 1 131 ? -28.698 3.405 11.039 1.00 28.00 128 ASN B O 1
ATOM 5166 N N . ALA B 1 132 ? -27.821 2.997 13.113 1.00 24.90 129 ALA B N 1
ATOM 5167 C CA . ALA B 1 132 ? -26.717 3.986 13.061 1.00 23.31 129 ALA B CA 1
ATOM 5168 C C . ALA B 1 132 ? -25.644 3.502 12.072 1.00 22.30 129 ALA B C 1
ATOM 5169 O O . ALA B 1 132 ? -25.627 2.293 11.746 1.00 21.16 129 ALA B O 1
ATOM 5171 N N . ALA B 1 133 ? -24.810 4.422 11.577 1.00 21.10 130 ALA B N 1
ATOM 5172 C CA . ALA B 1 133 ? -23.775 4.150 10.553 1.00 20.72 130 ALA B CA 1
ATOM 5173 C C . ALA B 1 133 ? -22.449 4.800 10.947 1.00 20.15 130 ALA B C 1
ATOM 5174 O O . ALA B 1 133 ? -22.456 5.756 11.759 1.00 20.69 130 ALA B O 1
ATOM 5176 N N . HIS B 1 134 ? -21.358 4.287 10.378 1.00 19.74 131 HIS B N 1
ATOM 5177 C CA . HIS B 1 134 ? -20.035 4.964 10.297 1.00 19.05 131 HIS B CA 1
ATOM 5178 C C . HIS B 1 134 ? -19.947 5.668 8.944 1.00 18.96 131 HIS B C 1
ATOM 5179 O O . HIS B 1 134 ? -19.744 4.962 7.937 1.00 18.99 131 HIS B O 1
ATOM 5186 N N . PHE B 1 135 ? -20.149 6.987 8.922 1.00 18.90 132 PHE B N 1
ATOM 5187 C CA . PHE B 1 135 ? -20.140 7.827 7.699 1.00 19.56 132 PHE B CA 1
ATOM 5188 C C . PHE B 1 135 ? -18.701 8.016 7.197 1.00 18.96 132 PHE B C 1
ATOM 5189 O O . PHE B 1 135 ? -17.858 8.575 7.920 1.00 18.51 132 PHE B O 1
ATOM 5197 N N . PHE B 1 136 ? -18.438 7.548 5.979 1.00 18.52 133 PHE B N 1
ATOM 5198 C CA . PHE B 1 136 ? -17.288 7.966 5.146 1.00 17.60 133 PHE B CA 1
ATOM 5199 C C . PHE B 1 136 ? -17.666 9.336 4.578 1.00 17.17 133 PHE B C 1
ATOM 5200 O O . PHE B 1 136 ? -18.386 9.404 3.553 1.00 16.82 133 PHE B O 1
ATOM 5208 N N . ARG B 1 137 ? -17.227 10.390 5.267 1.00 16.69 134 ARG B N 1
ATOM 5209 C CA . ARG B 1 137 ? -17.767 11.766 5.135 1.00 17.48 134 ARG B CA 1
ATOM 5210 C C . ARG B 1 137 ? -17.484 12.315 3.735 1.00 17.17 134 ARG B C 1
ATOM 5211 O O . ARG B 1 137 ? -18.303 13.116 3.276 1.00 17.56 134 ARG B O 1
ATOM 5219 N N . GLN B 1 138 ? -16.401 11.904 3.062 1.00 17.03 135 GLN B N 1
ATOM 5220 C CA . GLN B 1 138 ? -16.157 12.326 1.652 1.00 16.87 135 GLN B CA 1
ATOM 5221 C C . GLN B 1 138 ? -17.383 11.962 0.798 1.00 16.88 135 GLN B C 1
ATOM 5222 O O . GLN B 1 138 ? -17.707 12.750 -0.088 1.00 16.79 135 GLN B O 1
ATOM 5228 N N . ASP B 1 139 ? -18.046 10.826 1.064 1.00 17.19 136 ASP B N 1
ATOM 5229 C CA . ASP B 1 139 ? -19.191 10.332 0.251 1.00 17.62 136 ASP B CA 1
ATOM 5230 C C . ASP B 1 139 ? -20.508 10.991 0.703 1.00 17.70 136 ASP B C 1
ATOM 5231 O O . ASP B 1 139 ? -21.252 11.415 -0.194 1.00 17.64 136 ASP B O 1
ATOM 5236 N N . THR B 1 140 ? -20.796 11.096 2.010 1.00 17.53 137 THR B N 1
ATOM 5237 C CA . THR B 1 140 ? -22.035 11.764 2.514 1.00 18.12 137 THR B CA 1
ATOM 5238 C C . THR B 1 140 ? -22.015 13.236 2.097 1.00 18.17 137 THR B C 1
ATOM 5239 O O . THR B 1 140 ? -23.066 13.735 1.655 1.00 16.82 137 THR B O 1
ATOM 5243 N N . ASP B 1 141 ? -20.854 13.890 2.199 1.00 18.65 138 ASP B N 1
ATOM 5244 C CA . ASP B 1 141 ? -20.722 15.348 1.948 1.00 19.40 138 ASP B CA 1
ATOM 5245 C C . ASP B 1 141 ? -20.804 15.614 0.442 1.00 18.02 138 ASP B C 1
ATOM 5246 O O . ASP B 1 141 ? -21.439 16.609 0.069 1.00 17.77 138 ASP B O 1
ATOM 5251 N N . SER B 1 142 ? -20.226 14.750 -0.396 1.00 17.80 139 SER B N 1
ATOM 5252 C CA . SER B 1 142 ? -20.377 14.813 -1.877 1.00 18.08 139 SER B CA 1
ATOM 5253 C C . SER B 1 142 ? -21.859 14.652 -2.257 1.00 17.55 139 SER B C 1
ATOM 5254 O O . SER B 1 142 ? -22.334 15.422 -3.102 1.00 16.09 139 SER B O 1
ATOM 5257 N N . TYR B 1 143 ? -22.546 13.676 -1.655 1.00 17.95 140 TYR B N 1
ATOM 5258 C CA . TYR B 1 143 ? -23.971 13.332 -1.917 1.00 18.89 140 TYR B CA 1
ATOM 5259 C C . TYR B 1 143 ? -24.877 14.543 -1.637 1.00 18.49 140 TYR B C 1
ATOM 5260 O O . TYR B 1 143 ? -25.720 14.887 -2.492 1.00 18.23 140 TYR B O 1
ATOM 5269 N N . MET B 1 144 ? -24.712 15.178 -0.477 1.00 17.86 141 MET B N 1
ATOM 5270 C CA . MET B 1 144 ? -25.568 16.321 -0.060 1.00 17.60 141 MET B CA 1
ATOM 5271 C C . MET B 1 144 ? -25.223 17.566 -0.889 1.00 16.69 141 MET B C 1
ATOM 5272 O O . MET B 1 144 ? -26.160 18.331 -1.200 1.00 15.65 141 MET B O 1
ATOM 5277 N N . PHE B 1 145 ? -23.951 17.747 -1.271 1.00 16.12 142 PHE B N 1
ATOM 5278 C CA . PHE B 1 145 ? -23.517 18.828 -2.199 1.00 15.95 142 PHE B CA 1
ATOM 5279 C C . PHE B 1 145 ? -24.221 18.644 -3.549 1.00 15.99 142 PHE B C 1
ATOM 5280 O O . PHE B 1 145 ? -24.789 19.619 -4.058 1.00 16.34 142 PHE B O 1
ATOM 5288 N N . HIS B 1 146 ? -24.215 17.427 -4.097 1.00 16.45 143 HIS B N 1
ATOM 5289 C CA . HIS B 1 146 ? -24.861 17.087 -5.397 1.00 16.60 143 HIS B CA 1
ATOM 5290 C C . HIS B 1 146 ? -26.376 17.337 -5.306 1.00 16.50 143 HIS B C 1
ATOM 5291 O O . HIS B 1 146 ? -26.944 17.902 -6.261 1.00 16.71 143 HIS B O 1
ATOM 5298 N N . ALA B 1 147 ? -27.012 16.936 -4.202 1.00 16.60 144 ALA B N 1
ATOM 5299 C CA . ALA B 1 147 ? -28.446 17.208 -3.918 1.00 17.05 144 ALA B CA 1
ATOM 5300 C C . ALA B 1 147 ? -28.711 18.721 -3.940 1.00 16.73 144 ALA B C 1
ATOM 5301 O O . ALA B 1 147 ? -29.649 19.155 -4.639 1.00 15.99 144 ALA B O 1
ATOM 5303 N N . ALA B 1 148 ? -27.900 19.499 -3.216 1.00 17.37 145 ALA B N 1
ATOM 5304 C CA . ALA B 1 148 ? -28.038 20.971 -3.084 1.00 17.45 145 ALA B CA 1
ATOM 5305 C C . ALA B 1 148 ? -27.974 21.641 -4.464 1.00 18.12 145 ALA B C 1
ATOM 5306 O O . ALA B 1 148 ? -28.811 22.538 -4.735 1.00 18.63 145 ALA B O 1
ATOM 5308 N N . VAL B 1 149 ? -27.033 21.236 -5.321 1.00 18.71 146 VAL B N 1
ATOM 5309 C CA . VAL B 1 149 ? -26.871 21.839 -6.679 1.00 19.09 146 VAL B CA 1
ATOM 5310 C C . VAL B 1 149 ? -28.084 21.464 -7.543 1.00 18.93 146 VAL B C 1
ATOM 5311 O O . VAL B 1 149 ? -28.562 22.338 -8.303 1.00 17.29 146 VAL B O 1
ATOM 5315 N N . ARG B 1 150 ? -28.541 20.211 -7.443 1.00 19.78 147 ARG B N 1
ATOM 5316 C CA . ARG B 1 150 ? -29.702 19.676 -8.207 1.00 20.94 147 ARG B CA 1
ATOM 5317 C C . ARG B 1 150 ? -30.959 20.491 -7.856 1.00 20.68 147 ARG B C 1
ATOM 5318 O O . ARG B 1 150 ? -31.729 20.800 -8.782 1.00 20.34 147 ARG B O 1
ATOM 5326 N N . TYR B 1 151 ? -31.144 20.853 -6.580 1.00 20.13 148 TYR B N 1
ATOM 5327 C CA . TYR B 1 151 ? -32.268 21.701 -6.088 1.00 19.93 148 TYR B CA 1
ATOM 5328 C C . TYR B 1 151 ? -32.127 23.141 -6.600 1.00 19.51 148 TYR B C 1
ATOM 5329 O O . TYR B 1 151 ? -33.118 23.870 -6.577 1.00 19.84 148 TYR B O 1
ATOM 5338 N N . GLY B 1 152 ? -30.927 23.550 -7.016 1.00 19.02 149 GLY B N 1
ATOM 5339 C CA . GLY B 1 152 ? -30.697 24.821 -7.726 1.00 18.83 149 GLY B CA 1
ATOM 5340 C C . GLY B 1 152 ? -29.760 25.766 -6.991 1.00 18.64 149 GLY B C 1
ATOM 5341 O O . GLY B 1 152 ? -29.679 26.922 -7.413 1.00 19.26 149 GLY B O 1
ATOM 5342 N N . CYS B 1 153 ? -29.068 25.313 -5.943 1.00 18.39 150 CYS B N 1
ATOM 5343 C CA . CYS B 1 153 ? -27.947 26.057 -5.311 1.00 18.37 150 CYS B CA 1
ATOM 5344 C C . CYS B 1 153 ? -26.843 26.278 -6.346 1.00 18.52 150 CYS B C 1
ATOM 5345 O O . CYS B 1 153 ? -26.468 25.296 -7.019 1.00 18.62 150 CYS B O 1
ATOM 5348 N N . ASP B 1 154 ? -26.357 27.515 -6.479 1.00 18.67 151 ASP B N 1
ATOM 5349 C CA . ASP B 1 154 ? -25.073 27.812 -7.163 1.00 18.95 151 ASP B CA 1
ATOM 5350 C C . ASP B 1 154 ? -23.954 27.497 -6.166 1.00 18.60 151 ASP B C 1
ATOM 5351 O O . ASP B 1 154 ? -24.239 27.469 -4.946 1.00 16.60 151 ASP B O 1
ATOM 5356 N N . ALA B 1 155 ? -22.743 27.242 -6.665 1.00 17.77 152 ALA B N 1
ATOM 5357 C CA . ALA B 1 155 ? -21.567 26.918 -5.826 1.00 18.33 152 ALA B CA 1
ATOM 5358 C C . ALA B 1 155 ? -20.290 27.472 -6.460 1.00 18.42 152 ALA B C 1
ATOM 5359 O O . ALA B 1 155 ? -20.171 27.475 -7.696 1.00 16.41 152 ALA B O 1
ATOM 5361 N N . ARG B 1 156 ? -19.381 27.940 -5.604 1.00 19.97 153 ARG B N 1
ATOM 5362 C CA . ARG B 1 156 ? -17.967 28.206 -5.949 1.00 21.44 153 ARG B CA 1
ATOM 5363 C C . ARG B 1 156 ? -17.111 27.405 -4.971 1.00 20.70 153 ARG B C 1
ATOM 5364 O O . ARG B 1 156 ? -17.293 27.559 -3.744 1.00 20.52 153 ARG B O 1
ATOM 5372 N N . GLN B 1 157 ? -16.244 26.560 -5.516 1.00 19.81 154 GLN B N 1
ATOM 5373 C CA . GLN B 1 157 ? -15.257 25.758 -4.757 1.00 19.46 154 GLN B CA 1
ATOM 5374 C C . GLN B 1 157 ? -13.883 26.341 -5.066 1.00 19.43 154 GLN B C 1
ATOM 5375 O O . GLN B 1 157 ? -13.787 27.122 -6.025 1.00 18.39 154 GLN B O 1
ATOM 5381 N N . TYR B 1 158 ? -12.879 26.012 -4.255 1.00 21.32 155 TYR B N 1
ATOM 5382 C CA . TYR B 1 158 ? -11.554 26.684 -4.258 1.00 22.81 155 TYR B CA 1
ATOM 5383 C C . TYR B 1 158 ? -11.779 28.197 -4.196 1.00 22.89 155 TYR B C 1
ATOM 5384 O O . TYR B 1 158 ? -11.077 28.935 -4.889 1.00 23.33 155 TYR B O 1
ATOM 5393 N N . TYR B 1 159 ? -12.763 28.624 -3.400 1.00 23.83 156 TYR B N 1
ATOM 5394 C CA . TYR B 1 159 ? -13.140 30.041 -3.176 1.00 25.21 156 TYR B CA 1
ATOM 5395 C C . TYR B 1 159 ? -12.706 30.438 -1.763 1.00 27.43 156 TYR B C 1
ATOM 5396 O O . TYR B 1 159 ? -13.323 29.964 -0.789 1.00 30.13 156 TYR B O 1
ATOM 5405 N N . ARG B 1 160 ? -11.659 31.259 -1.650 1.00 29.60 157 ARG B N 1
ATOM 5406 C CA . ARG B 1 160 ? -11.157 31.749 -0.343 1.00 31.28 157 ARG B CA 1
ATOM 5407 C C . ARG B 1 160 ? -11.857 33.074 -0.043 1.00 29.01 157 ARG B C 1
ATOM 5408 O O . ARG B 1 160 ? -11.727 34.004 -0.849 1.00 29.73 157 ARG B O 1
ATOM 5416 N N . VAL B 1 161 ? -12.609 33.130 1.055 1.00 27.56 158 VAL B N 1
ATOM 5417 C CA . VAL B 1 161 ? -13.335 34.350 1.515 1.00 27.81 158 VAL B CA 1
ATOM 5418 C C . VAL B 1 161 ? -12.314 35.283 2.171 1.00 27.74 158 VAL B C 1
ATOM 5419 O O . VAL B 1 161 ? -11.654 34.826 3.115 1.00 28.29 158 VAL B O 1
ATOM 5423 N N . GLU B 1 162 ? -12.201 36.527 1.686 1.00 28.94 159 GLU B N 1
ATOM 5424 C CA . GLU B 1 162 ? -11.236 37.547 2.186 1.00 31.06 159 GLU B CA 1
ATOM 5425 C C . GLU B 1 162 ? -11.939 38.576 3.077 1.00 29.16 159 GLU B C 1
ATOM 5426 O O . GLU B 1 162 ? -11.302 39.055 4.043 1.00 29.14 159 GLU B O 1
ATOM 5432 N N . ASN B 1 163 ? -13.175 38.955 2.754 1.00 27.13 160 ASN B N 1
ATOM 5433 C CA . ASN B 1 163 ? -13.901 39.996 3.527 1.00 25.29 160 ASN B CA 1
ATOM 5434 C C . ASN B 1 163 ? -15.402 39.716 3.468 1.00 24.24 160 ASN B C 1
ATOM 5435 O O . ASN B 1 163 ? -15.862 39.180 2.448 1.00 25.35 160 ASN B O 1
ATOM 5440 N N . ILE B 1 164 ? -16.093 40.010 4.570 1.00 22.32 161 ILE B N 1
ATOM 5441 C CA . ILE B 1 164 ? -17.567 39.906 4.744 1.00 22.65 161 ILE B CA 1
ATOM 5442 C C . ILE B 1 164 ? -18.047 41.272 5.239 1.00 22.40 161 ILE B C 1
ATOM 5443 O O . ILE B 1 164 ? -17.570 41.692 6.314 1.00 21.83 161 ILE B O 1
ATOM 5448 N N . GLU B 1 165 ? -18.937 41.925 4.482 1.00 22.12 162 GLU B N 1
ATOM 5449 C CA . GLU B 1 165 ? -19.372 43.329 4.709 1.00 22.80 162 GLU B CA 1
ATOM 5450 C C . GLU B 1 165 ? -20.903 43.429 4.668 1.00 21.98 162 GLU B C 1
ATOM 5451 O O . GLU B 1 165 ? -21.488 43.252 3.598 1.00 21.46 162 GLU B O 1
ATOM 5457 N N . PHE B 1 166 ? -21.518 43.722 5.808 1.00 22.44 163 PHE B N 1
ATOM 5458 C CA . PHE B 1 166 ? -22.984 43.869 5.968 1.00 23.23 163 PHE B CA 1
ATOM 5459 C C . PHE B 1 166 ? -23.355 45.337 5.768 1.00 25.13 163 PHE B C 1
ATOM 5460 O O . PHE B 1 166 ? -22.507 46.216 6.019 1.00 25.68 163 PHE B O 1
ATOM 5468 N N . ASP B 1 167 ? -24.578 45.575 5.296 1.00 27.08 164 ASP B N 1
ATOM 5469 C CA . ASP B 1 167 ? -25.225 46.913 5.248 1.00 29.45 164 ASP B CA 1
ATOM 5470 C C . ASP B 1 167 ? -26.730 46.708 5.447 1.00 29.55 164 ASP B C 1
ATOM 5471 O O . ASP B 1 167 ? -27.138 45.566 5.739 1.00 28.76 164 ASP B O 1
ATOM 5476 N N . ASP B 1 168 ? -27.522 47.773 5.319 1.00 30.97 165 ASP B N 1
ATOM 5477 C CA . ASP B 1 168 ? -28.982 47.757 5.608 1.00 32.46 165 ASP B CA 1
ATOM 5478 C C . ASP B 1 168 ? -29.699 46.830 4.617 1.00 30.48 165 ASP B C 1
ATOM 5479 O O . ASP B 1 168 ? -30.779 46.326 4.980 1.00 31.12 165 ASP B O 1
ATOM 5484 N N . GLY B 1 169 ? -29.106 46.591 3.439 1.00 28.81 166 GLY B N 1
ATOM 5485 C CA . GLY B 1 169 ? -29.723 45.869 2.307 1.00 28.77 166 GLY B CA 1
ATOM 5486 C C . GLY B 1 169 ? -29.287 44.415 2.180 1.00 28.10 166 GLY B C 1
ATOM 5487 O O . GLY B 1 169 ? -29.929 43.700 1.401 1.00 29.33 166 GLY B O 1
ATOM 5488 N N . GLY B 1 170 ? -28.235 43.980 2.88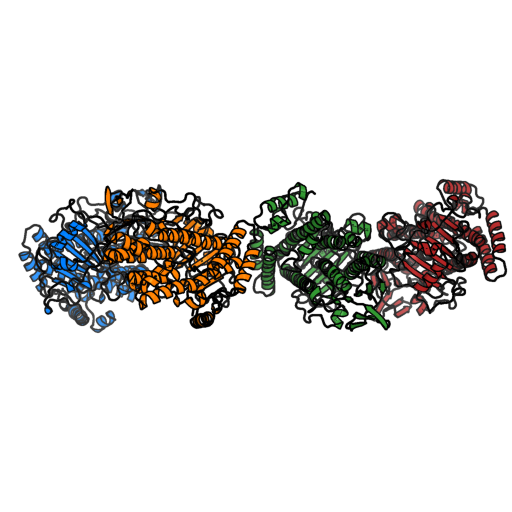2 1.00 27.53 167 GLY B N 1
ATOM 5489 C CA . GLY B 1 170 ? -27.729 42.593 2.799 1.00 26.42 167 GLY B CA 1
ATOM 5490 C C . GLY B 1 170 ? -26.259 42.477 3.170 1.00 24.82 167 GLY B C 1
ATOM 5491 O O . GLY B 1 170 ? -25.830 43.166 4.113 1.00 23.87 167 GLY B O 1
ATOM 5492 N N . VAL B 1 171 ? -25.511 41.628 2.462 1.00 23.26 168 VAL B N 1
ATOM 5493 C CA . VAL B 1 171 ? -24.074 41.349 2.762 1.00 23.01 168 VAL B CA 1
ATOM 5494 C C . VAL B 1 171 ? -23.315 41.182 1.446 1.00 23.52 168 VAL B C 1
ATOM 5495 O O . VAL B 1 171 ? -23.926 40.688 0.468 1.00 24.71 168 VAL B O 1
ATOM 5499 N N . THR B 1 172 ? -22.041 41.590 1.431 1.00 22.67 169 THR B N 1
ATOM 5500 C CA . THR B 1 172 ? -21.090 41.360 0.315 1.00 22.66 169 THR B CA 1
ATOM 5501 C C . THR B 1 172 ? -19.924 40.495 0.820 1.00 22.77 169 THR B C 1
ATOM 5502 O O . THR B 1 172 ? -19.223 40.906 1.778 1.00 22.71 169 THR B O 1
ATOM 5506 N N . VAL B 1 173 ? -19.732 39.333 0.199 1.00 22.05 170 VAL B N 1
ATOM 5507 C CA . VAL B 1 173 ? -18.559 38.443 0.426 1.00 23.12 170 VAL B CA 1
ATOM 5508 C C . VAL B 1 173 ? -17.550 38.718 -0.693 1.00 23.54 170 VAL B C 1
ATOM 5509 O O . VAL B 1 173 ? -17.944 38.629 -1.866 1.00 23.88 170 VAL B O 1
ATOM 5513 N N . SER B 1 174 ? -16.313 39.072 -0.337 1.00 24.46 171 SER B N 1
ATOM 5514 C CA . SER B 1 174 ? -15.188 39.301 -1.285 1.00 25.37 171 SER B CA 1
ATOM 5515 C C . SER B 1 174 ? -14.266 38.077 -1.307 1.00 26.47 171 SER B C 1
ATOM 5516 O O . SER B 1 174 ? -13.918 37.566 -0.221 1.00 26.00 171 SER B O 1
ATOM 5519 N N . GLY B 1 175 ? -13.901 37.627 -2.510 1.00 29.05 172 GLY B N 1
ATOM 5520 C CA . GLY B 1 175 ? -12.991 36.489 -2.735 1.00 31.94 172 GLY B CA 1
ATOM 5521 C C . GLY B 1 175 ? -11.584 36.951 -3.078 1.00 33.38 172 GLY B C 1
ATOM 5522 O O . GLY B 1 175 ? -11.446 38.050 -3.658 1.00 33.97 172 GLY B O 1
ATOM 5523 N N . ALA B 1 176 ? -10.583 36.134 -2.737 1.00 34.02 173 ALA B N 1
ATOM 5524 C CA . ALA B 1 176 ? -9.162 36.282 -3.137 1.00 35.49 173 ALA B CA 1
ATOM 5525 C C . ALA B 1 176 ? -9.053 36.565 -4.643 1.00 36.63 173 ALA B C 1
ATOM 5526 O O . ALA B 1 176 ? -8.224 37.413 -5.021 1.00 37.26 173 ALA B O 1
ATOM 5528 N N . ASP B 1 177 ? -9.883 35.912 -5.464 1.00 38.49 174 ASP B N 1
ATOM 5529 C CA . ASP B 1 177 ? -9.877 36.040 -6.948 1.00 40.49 174 ASP B CA 1
ATOM 5530 C C . ASP B 1 177 ? -10.464 37.392 -7.379 1.00 39.18 174 ASP B C 1
ATOM 5531 O O . ASP B 1 177 ? -10.665 37.574 -8.592 1.00 40.36 174 ASP B O 1
ATOM 5536 N N . GLY B 1 178 ? -10.779 38.282 -6.431 1.00 38.48 175 GLY B N 1
ATOM 5537 C CA . GLY B 1 178 ? -11.240 39.656 -6.712 1.00 37.48 175 GLY B CA 1
ATOM 5538 C C . GLY B 1 178 ? -12.725 39.733 -7.033 1.00 34.77 175 GLY B C 1
ATOM 5539 O O . GLY B 1 178 ? -13.208 40.855 -7.269 1.00 33.68 175 GLY B O 1
ATOM 5540 N N . SER B 1 179 ? -13.435 38.600 -7.049 1.00 32.30 176 SER B N 1
ATOM 5541 C CA . SER B 1 179 ? -14.902 38.539 -7.279 1.00 31.01 176 SER B CA 1
ATOM 5542 C C . SER B 1 179 ? -15.633 38.837 -5.965 1.00 30.69 176 SER B C 1
ATOM 5543 O O . SER B 1 179 ? -15.003 38.768 -4.892 1.00 30.27 176 SER B O 1
ATOM 5546 N N . THR B 1 180 ? -16.926 39.145 -6.052 1.00 30.65 177 THR B N 1
ATOM 5547 C CA . THR B 1 180 ? -17.815 39.350 -4.880 1.00 29.84 177 THR B CA 1
ATOM 5548 C C . THR B 1 180 ? -19.106 38.555 -5.083 1.00 28.18 177 THR B C 1
ATOM 5549 O O . THR B 1 180 ? -19.436 38.233 -6.237 1.00 27.59 177 THR B O 1
ATOM 5553 N N . VAL B 1 181 ? -19.776 38.229 -3.981 1.00 27.59 178 VAL B N 1
ATOM 5554 C CA . VAL B 1 181 ? -21.139 37.630 -3.949 1.00 25.76 178 VAL B CA 1
ATOM 5555 C C . VAL B 1 181 ? -22.010 38.556 -3.102 1.00 24.46 178 VAL B C 1
ATOM 5556 O O . VAL B 1 181 ? -21.580 38.903 -1.976 1.00 22.25 178 VAL B O 1
ATOM 5560 N N . ARG B 1 182 ? -23.173 38.936 -3.635 1.00 23.13 179 ARG B N 1
ATOM 5561 C CA . ARG B 1 182 ? -24.189 39.768 -2.945 1.00 23.10 179 ARG B CA 1
ATOM 5562 C C . ARG B 1 182 ? -25.360 38.875 -2.511 1.00 21.96 179 ARG B C 1
ATOM 5563 O O . ARG B 1 182 ? -25.877 38.112 -3.351 1.00 20.67 179 ARG B O 1
ATOM 5571 N N . ALA B 1 183 ? -25.768 38.972 -1.246 1.00 21.10 180 ALA B N 1
ATOM 5572 C CA . ALA B 1 183 ? -26.912 38.217 -0.692 1.00 21.06 180 ALA B CA 1
ATOM 5573 C C . ALA B 1 183 ? -27.611 39.039 0.395 1.00 21.17 180 ALA B C 1
ATOM 5574 O O . ALA B 1 183 ? -27.043 40.043 0.856 1.00 21.32 180 ALA B O 1
ATOM 5576 N N . ARG B 1 184 ? -28.811 38.603 0.775 1.00 21.19 181 ARG B N 1
ATOM 5577 C CA . ARG B 1 184 ? -29.664 39.240 1.809 1.00 21.23 181 ARG B CA 1
ATOM 5578 C C . ARG B 1 184 ? -29.300 38.679 3.185 1.00 20.44 181 ARG B C 1
ATOM 5579 O O . ARG B 1 184 ? -29.612 39.343 4.180 1.00 19.63 181 ARG B O 1
ATOM 5587 N N . TYR B 1 185 ? -28.670 37.499 3.235 1.00 20.24 182 TYR B N 1
ATOM 5588 C CA . TYR B 1 185 ? -28.369 36.764 4.491 1.00 19.37 182 TYR B CA 1
ATOM 5589 C C . TYR B 1 185 ? -27.123 35.893 4.289 1.00 19.42 182 TYR B C 1
ATOM 5590 O O . TYR B 1 185 ? -26.934 35.339 3.188 1.00 19.66 182 TYR B O 1
ATOM 5599 N N . LEU B 1 186 ? -26.297 35.787 5.333 1.00 19.55 183 LEU B N 1
ATOM 5600 C CA . LEU B 1 186 ? -25.082 34.933 5.372 1.00 19.15 183 LEU B CA 1
ATOM 5601 C C . LEU B 1 186 ? -25.250 33.860 6.447 1.00 18.39 183 LEU B C 1
ATOM 5602 O O . LEU B 1 186 ? -25.540 34.212 7.590 1.00 17.21 183 LEU B O 1
ATOM 5607 N N . VAL B 1 187 ? -25.015 32.599 6.089 1.00 18.23 184 VAL B N 1
ATOM 5608 C CA . VAL B 1 187 ? -24.796 31.498 7.067 1.00 18.69 184 VAL B CA 1
ATOM 5609 C C . VAL B 1 187 ? -23.322 31.088 6.994 1.00 18.60 184 VAL B C 1
ATOM 5610 O O . VAL B 1 187 ? -22.845 30.764 5.889 1.00 17.96 184 VAL B O 1
ATOM 5614 N N . ASP B 1 188 ? -22.627 31.095 8.130 1.00 19.62 185 ASP B N 1
ATOM 5615 C CA . ASP B 1 188 ? -21.261 30.525 8.236 1.00 21.51 185 ASP B CA 1
ATOM 5616 C C . ASP B 1 188 ? -21.407 29.084 8.728 1.00 21.29 185 ASP B C 1
ATOM 5617 O O . ASP B 1 188 ? -21.725 28.891 9.918 1.00 20.08 185 ASP B O 1
ATOM 5622 N N . ALA B 1 189 ? -21.182 28.124 7.827 1.00 22.16 186 ALA B N 1
ATOM 5623 C CA . ALA B 1 189 ? -21.297 26.667 8.065 1.00 23.63 186 ALA B CA 1
ATOM 5624 C C . ALA B 1 189 ? -19.910 26.022 7.952 1.00 25.69 186 ALA B C 1
ATOM 5625 O O . ALA B 1 189 ? -19.832 24.802 7.740 1.00 25.89 186 ALA B O 1
ATOM 5627 N N . SER B 1 190 ? -18.847 26.814 8.088 1.00 28.03 187 SER B N 1
ATOM 5628 C CA . SER B 1 190 ? -17.455 26.305 8.126 1.00 29.92 187 SER B CA 1
ATOM 5629 C C . SER B 1 190 ? -17.218 25.732 9.527 1.00 32.24 187 SER B C 1
ATOM 5630 O O . SER B 1 190 ? -18.214 25.404 10.201 1.00 37.91 187 SER B O 1
ATOM 5633 N N . GLY B 1 191 ? -15.971 25.597 9.963 1.00 33.02 188 GLY B N 1
ATOM 5634 C CA . GLY B 1 191 ? -15.661 25.002 11.274 1.00 30.50 188 GLY B CA 1
ATOM 5635 C C . GLY B 1 191 ? -14.886 25.965 12.141 1.00 30.22 188 GLY B C 1
ATOM 5636 O O . GLY B 1 191 ? -15.326 27.124 12.289 1.00 29.65 188 GLY B O 1
ATOM 5637 N N . PHE B 1 192 ? -13.759 25.498 12.673 1.00 30.95 189 PHE B N 1
ATOM 5638 C CA . PHE B 1 192 ? -12.876 26.246 13.600 1.00 32.94 189 PHE B CA 1
ATOM 5639 C C . PHE B 1 192 ? -12.308 27.482 12.890 1.00 30.30 189 PHE B C 1
ATOM 5640 O O . PHE B 1 192 ? -12.172 28.511 13.552 1.00 29.50 189 PHE B O 1
ATOM 5648 N N . ARG B 1 193 ? -12.063 27.419 11.578 1.00 31.09 190 ARG B N 1
ATOM 5649 C CA . ARG B 1 193 ? -11.459 28.540 10.803 1.00 31.94 190 ARG B CA 1
ATOM 5650 C C . ARG B 1 193 ? -12.549 29.508 10.309 1.00 29.18 190 ARG B C 1
ATOM 5651 O O . ARG B 1 193 ? -12.247 30.283 9.391 1.00 28.70 190 ARG B O 1
ATOM 5659 N N . SER B 1 194 ? -13.761 29.472 10.878 1.00 26.73 191 SER B N 1
ATOM 5660 C CA . SER B 1 194 ? -14.913 30.336 10.486 1.00 25.18 191 SER B CA 1
ATOM 5661 C C . SER B 1 194 ? -14.448 31.764 10.216 1.00 22.73 191 SER B C 1
ATOM 5662 O O . SER B 1 194 ? -14.023 32.450 11.137 1.00 22.08 191 SER B O 1
ATOM 5665 N N . PRO B 1 195 ? -14.546 32.270 8.965 1.00 22.27 192 PRO B N 1
ATOM 5666 C CA . PRO B 1 195 ? -14.159 33.648 8.671 1.00 22.16 192 PRO B CA 1
ATOM 5667 C C . PRO B 1 195 ? -15.088 34.655 9.370 1.00 22.47 192 PRO B C 1
ATOM 5668 O O . PRO B 1 195 ? -14.611 35.699 9.771 1.00 21.56 192 PRO B O 1
ATOM 5672 N N . LEU B 1 196 ? -16.373 34.317 9.539 1.00 22.43 193 LEU B N 1
ATOM 5673 C CA . LEU B 1 196 ? -17.346 35.227 10.196 1.00 22.30 193 LEU B CA 1
ATOM 5674 C C . LEU B 1 196 ? -16.960 35.386 11.664 1.00 21.64 193 LEU B C 1
ATOM 5675 O O . LEU B 1 196 ? -16.933 36.537 12.125 1.00 21.59 193 LEU B O 1
ATOM 5680 N N . ALA B 1 197 ? -16.657 34.287 12.360 1.00 21.29 194 ALA B N 1
ATOM 5681 C CA . ALA B 1 197 ? -16.282 34.301 13.796 1.00 21.48 194 ALA B CA 1
ATOM 5682 C C . ALA B 1 197 ? -14.997 35.115 13.983 1.00 22.10 194 ALA B C 1
ATOM 5683 O O . ALA B 1 197 ? -14.905 35.870 14.972 1.00 21.45 194 ALA B O 1
ATOM 5685 N N . ARG B 1 198 ? -14.053 34.983 13.050 1.00 23.77 195 ARG B N 1
ATOM 5686 C CA . ARG B 1 198 ? -12.759 35.717 13.053 1.00 25.59 195 ARG B CA 1
ATOM 5687 C C . ARG B 1 198 ? -12.990 37.210 12.777 1.00 23.29 195 ARG B C 1
ATOM 5688 O O . ARG B 1 198 ? -12.555 38.037 13.588 1.00 22.49 195 ARG B O 1
ATOM 5696 N N . GLN B 1 199 ? -13.652 37.550 11.673 1.00 21.99 196 GLN B N 1
ATOM 5697 C CA . GLN B 1 199 ? -13.719 38.944 11.170 1.00 21.43 196 GLN B CA 1
ATOM 5698 C C . GLN B 1 199 ? -14.628 39.814 12.050 1.00 21.26 196 GLN B C 1
ATOM 5699 O O . GLN B 1 199 ? -14.398 41.034 12.072 1.00 19.95 196 GLN B O 1
ATOM 5705 N N . LEU B 1 200 ? -15.593 39.220 12.757 1.00 20.90 197 LEU B N 1
ATOM 5706 C CA . LEU B 1 200 ? -16.537 39.940 13.663 1.00 21.74 197 LEU B CA 1
ATOM 5707 C C . LEU B 1 200 ? -16.080 39.849 15.124 1.00 21.36 197 LEU B C 1
ATOM 5708 O O . LEU B 1 200 ? -16.757 40.453 15.975 1.00 21.84 197 LEU B O 1
ATOM 5713 N N . GLY B 1 201 ? -15.004 39.110 15.415 1.00 21.46 198 GLY B N 1
ATOM 5714 C CA . GLY B 1 201 ? -14.462 38.962 16.780 1.00 20.92 198 GLY B CA 1
ATOM 5715 C C . GLY B 1 201 ? -15.437 38.258 17.706 1.00 20.51 198 GLY B C 1
ATOM 5716 O O . GLY B 1 201 ? -15.606 38.726 18.843 1.00 20.91 198 GLY B O 1
ATOM 5717 N N . LEU B 1 202 ? -16.038 37.156 17.246 1.00 19.95 199 LEU B N 1
ATOM 5718 C CA . LEU B 1 202 ? -17.117 36.420 17.958 1.00 19.72 199 LEU B CA 1
ATOM 5719 C C . LEU B 1 202 ? -16.539 35.374 18.925 1.00 20.48 199 LEU B C 1
ATOM 5720 O O . LEU B 1 202 ? -17.294 34.923 19.803 1.00 19.47 199 LEU B O 1
ATOM 5725 N N . ARG B 1 203 ? -15.270 34.984 18.780 1.00 21.78 200 ARG B N 1
ATOM 5726 C CA . ARG B 1 203 ? -14.683 33.878 19.583 1.00 23.56 200 ARG B CA 1
ATOM 5727 C C . ARG B 1 203 ? -14.486 34.357 21.021 1.00 25.47 200 ARG B C 1
ATOM 5728 O O . ARG B 1 203 ? -14.009 35.481 21.207 1.00 25.93 200 ARG B O 1
ATOM 5736 N N . GLU B 1 204 ? -14.884 33.540 21.996 1.00 27.45 201 GLU B N 1
ATOM 5737 C CA . GLU B 1 204 ? -14.561 33.764 23.426 1.00 29.58 201 GLU B CA 1
ATOM 5738 C C . GLU B 1 204 ? -13.082 33.428 23.622 1.00 31.45 201 GLU B C 1
ATOM 5739 O O . GLU B 1 204 ? -12.708 32.260 23.390 1.00 30.66 201 GLU B O 1
ATOM 5745 N N . GLU B 1 205 ? -12.274 34.420 24.004 1.00 33.23 202 GLU B N 1
ATOM 5746 C CA . GLU B 1 205 ? -10.818 34.254 24.266 1.00 35.94 202 GLU B CA 1
ATOM 5747 C C . GLU B 1 205 ? -10.502 34.835 25.645 1.00 34.86 202 GLU B C 1
ATOM 5748 O O . GLU B 1 205 ? -10.565 36.047 25.837 1.00 36.48 202 GLU B O 1
ATOM 5754 N N . PRO B 1 206 ? -10.218 33.999 26.672 1.00 33.80 203 PRO B N 1
ATOM 5755 C CA . PRO B 1 206 ? -10.192 32.539 26.537 1.00 32.23 203 PRO B CA 1
ATOM 5756 C C . PRO B 1 206 ? -11.615 31.955 26.454 1.00 29.82 203 PRO B C 1
ATOM 5757 O O . PRO B 1 206 ? -12.547 32.618 26.869 1.00 28.70 203 PRO B O 1
ATOM 5761 N N . SER B 1 207 ? -11.749 30.738 25.925 1.00 28.65 204 SER B N 1
ATOM 5762 C CA . SER B 1 207 ? -13.013 29.954 25.912 1.00 27.46 204 SER B CA 1
ATOM 5763 C C . SER B 1 207 ? -13.507 29.742 27.352 1.00 26.41 204 SER B C 1
ATOM 5764 O O . SER B 1 207 ? -12.653 29.567 28.252 1.00 23.63 204 SER B O 1
ATOM 5767 N N . ARG B 1 208 ? -14.835 29.737 27.548 1.00 26.27 205 ARG B N 1
ATOM 5768 C CA . ARG B 1 208 ? -15.527 29.448 28.839 1.00 25.48 205 ARG B CA 1
ATOM 5769 C C . ARG B 1 208 ? -15.560 27.935 29.123 1.00 24.74 205 ARG B C 1
ATOM 5770 O O . ARG B 1 208 ? -16.043 27.551 30.200 1.00 24.85 205 ARG B O 1
ATOM 5778 N N . LEU B 1 209 ? -15.098 27.099 28.191 1.00 23.83 206 LEU B N 1
ATOM 5779 C CA . LEU B 1 209 ? -15.313 25.627 28.238 1.00 23.92 206 LEU B CA 1
ATOM 5780 C C . LEU B 1 209 ? -14.372 24.962 29.257 1.00 24.27 206 LEU B C 1
ATOM 5781 O O . LEU B 1 209 ? -13.176 25.320 29.320 1.00 24.01 206 LEU B O 1
ATOM 5786 N N . LYS B 1 210 ? -14.927 24.027 30.032 1.00 24.73 207 LYS B N 1
ATOM 5787 C CA . LYS B 1 210 ? -14.236 23.264 31.105 1.00 25.78 207 LYS B CA 1
ATOM 5788 C C . LYS B 1 210 ? -13.419 22.120 30.496 1.00 24.41 207 LYS B C 1
ATOM 5789 O O . LYS B 1 210 ? -12.361 21.809 31.065 1.00 24.33 207 LYS B O 1
ATOM 5795 N N . HIS B 1 211 ? -13.902 21.498 29.412 1.00 23.13 208 HIS B N 1
ATOM 5796 C CA . HIS B 1 211 ? -13.236 20.333 28.762 1.00 22.47 208 HIS B CA 1
ATOM 5797 C C . HIS B 1 211 ? -11.943 20.773 28.065 1.00 21.82 208 HIS B C 1
ATOM 5798 O O . HIS B 1 211 ? -11.961 21.782 27.344 1.00 20.77 208 HIS B O 1
ATOM 5805 N N . HIS B 1 212 ? -10.870 20.012 28.273 1.00 22.18 209 HIS B N 1
ATOM 5806 C CA . HIS B 1 212 ? -9.540 20.198 27.638 1.00 22.63 209 HIS B CA 1
ATOM 5807 C C . HIS B 1 212 ? -9.145 18.907 26.922 1.00 21.63 209 HIS B C 1
ATOM 5808 O O . HIS B 1 212 ? -9.022 17.883 27.606 1.00 21.47 209 HIS B O 1
ATOM 5815 N N . ALA B 1 213 ? -8.960 18.955 25.603 1.00 20.62 210 ALA B N 1
ATOM 5816 C CA . ALA B 1 213 ? -8.377 17.839 24.827 1.00 21.31 210 ALA B CA 1
ATOM 5817 C C . ALA B 1 213 ? -7.807 18.349 23.503 1.00 21.22 210 ALA B C 1
ATOM 5818 O O . ALA B 1 213 ? -8.404 19.272 22.897 1.00 20.60 210 ALA B O 1
ATOM 5820 N N . ARG B 1 214 ? -6.676 17.758 23.100 1.00 21.30 211 ARG B N 1
ATOM 5821 C CA . ARG B 1 214 ? -6.094 17.865 21.741 1.00 21.17 211 ARG B CA 1
ATOM 5822 C C . ARG B 1 214 ? -6.187 16.486 21.086 1.00 21.09 211 ARG B C 1
ATOM 5823 O O . ARG B 1 214 ? -6.424 15.501 21.808 1.00 20.39 211 ARG B O 1
ATOM 5831 N N . SER B 1 215 ? -5.998 16.424 19.768 1.00 21.06 212 SER B N 1
ATOM 5832 C CA . SER B 1 215 ? -6.290 15.228 18.940 1.00 21.65 212 SER B CA 1
ATOM 5833 C C . SER B 1 215 ? -5.115 14.889 18.018 1.00 19.78 212 SER B C 1
ATOM 5834 O O . SER B 1 215 ? -4.403 15.805 17.583 1.00 17.38 212 SER B O 1
ATOM 5837 N N . ILE B 1 216 ? -4.963 13.596 17.740 1.00 19.94 213 ILE B N 1
ATOM 5838 C CA . ILE B 1 216 ? -4.173 13.029 16.610 1.00 20.30 213 ILE B CA 1
ATOM 5839 C C . ILE B 1 216 ? -5.059 11.983 15.934 1.00 19.41 213 ILE B C 1
ATOM 5840 O O . ILE B 1 216 ? -5.502 11.046 16.641 1.00 19.69 213 ILE B O 1
ATOM 5845 N N . PHE B 1 217 ? -5.304 12.112 14.630 1.00 18.80 214 PHE B N 1
ATOM 5846 C CA . PHE B 1 217 ? -6.206 11.183 13.899 1.00 18.81 214 PHE B CA 1
ATOM 5847 C C . PHE B 1 217 ? -5.775 11.021 12.440 1.00 18.27 214 PHE B C 1
ATOM 5848 O O . PHE B 1 217 ? -5.078 11.897 11.895 1.00 17.44 214 PHE B O 1
ATOM 5856 N N . THR B 1 218 ? -6.213 9.910 11.838 1.00 18.42 215 THR B N 1
ATOM 5857 C CA . THR B 1 218 ? -5.988 9.543 10.415 1.00 18.17 215 THR B CA 1
ATOM 5858 C C . THR B 1 218 ? -6.954 8.421 10.017 1.00 17.76 215 THR B C 1
ATOM 5859 O O . THR B 1 218 ? -7.753 7.991 10.866 1.00 17.25 215 THR B O 1
ATOM 5863 N N . HIS B 1 219 ? -6.900 8.005 8.753 1.00 17.77 216 HIS B N 1
ATOM 5864 C CA . HIS B 1 219 ? -7.525 6.764 8.233 1.00 18.48 216 HIS B CA 1
ATOM 5865 C C . HIS B 1 219 ? -6.418 5.745 7.999 1.00 19.25 216 HIS B C 1
ATOM 5866 O O . HIS B 1 219 ? -5.378 6.127 7.433 1.00 19.70 216 HIS B O 1
ATOM 5873 N N . MET B 1 220 ? -6.636 4.511 8.445 1.00 20.05 217 MET B N 1
ATOM 5874 C CA . MET B 1 220 ? -5.670 3.401 8.295 1.00 21.31 217 MET B CA 1
ATOM 5875 C C . MET B 1 220 ? -6.326 2.259 7.521 1.00 21.61 217 MET B C 1
ATOM 5876 O O . MET B 1 220 ? -7.561 2.121 7.587 1.00 20.96 217 MET B O 1
ATOM 5881 N N . VAL B 1 221 ? -5.506 1.509 6.787 1.00 21.49 218 VAL B N 1
ATOM 5882 C CA . VAL B 1 221 ? -5.842 0.177 6.209 1.00 21.80 218 VAL B CA 1
ATOM 5883 C C . VAL B 1 221 ? -5.172 -0.891 7.093 1.00 21.35 218 VAL B C 1
ATOM 5884 O O . VAL B 1 221 ? -4.132 -0.584 7.710 1.00 20.74 218 VAL B O 1
ATOM 5888 N N . GLY B 1 222 ? -5.791 -2.065 7.224 1.00 20.73 219 GLY B N 1
ATOM 5889 C CA . GLY B 1 222 ? -5.244 -3.223 7.955 1.00 21.14 219 GLY B CA 1
ATOM 5890 C C . GLY B 1 222 ? -5.469 -3.170 9.462 1.00 22.27 219 GLY B C 1
ATOM 5891 O O . GLY B 1 222 ? -4.705 -3.839 10.169 1.00 22.44 219 GLY B O 1
ATOM 5892 N N . VAL B 1 223 ? -6.484 -2.444 9.950 1.00 22.82 220 VAL B N 1
ATOM 5893 C CA . VAL B 1 223 ? -6.897 -2.470 11.390 1.00 23.18 220 VAL B CA 1
ATOM 5894 C C . VAL B 1 223 ? -7.739 -3.728 11.610 1.00 23.62 220 VAL B C 1
ATOM 5895 O O . VAL B 1 223 ? -8.710 -3.923 10.860 1.00 23.51 220 VAL B O 1
ATOM 5899 N N . ASP B 1 224 ? -7.384 -4.534 12.611 1.00 25.43 221 ASP B N 1
ATOM 5900 C CA . ASP B 1 224 ? -8.100 -5.785 12.977 1.00 26.48 221 ASP B CA 1
ATOM 5901 C C . ASP B 1 224 ? -9.242 -5.467 13.951 1.00 25.79 221 ASP B C 1
ATOM 5902 O O . ASP B 1 224 ? -9.278 -4.350 14.495 1.00 24.58 221 ASP B O 1
ATOM 5907 N N . ALA B 1 225 ? -10.156 -6.420 14.137 1.00 25.66 222 ALA B N 1
ATOM 5908 C CA . ALA B 1 225 ? -11.252 -6.351 15.128 1.00 26.28 222 ALA B CA 1
ATOM 5909 C C . ALA B 1 225 ? -10.649 -6.585 16.516 1.00 25.71 222 ALA B C 1
ATOM 5910 O O . ALA B 1 225 ? -9.871 -7.537 16.656 1.00 24.60 222 ALA B O 1
ATOM 5912 N N . ILE B 1 226 ? -10.968 -5.733 17.494 1.00 25.85 223 ILE B N 1
ATOM 5913 C CA . ILE B 1 226 ? -10.487 -5.883 18.901 1.00 26.22 223 ILE B CA 1
ATOM 5914 C C . ILE B 1 226 ? -10.991 -7.225 19.451 1.00 26.45 223 ILE B C 1
ATOM 5915 O O . ILE B 1 226 ? -10.287 -7.814 20.291 1.00 26.45 223 ILE B O 1
ATOM 5920 N N . ASP B 1 227 ? -12.153 -7.687 18.981 1.00 27.17 224 ASP B N 1
ATOM 5921 C CA . ASP B 1 227 ? -12.775 -8.985 19.366 1.00 28.80 224 ASP B CA 1
ATOM 5922 C C . ASP B 1 227 ? -11.750 -10.125 19.231 1.00 30.68 224 ASP B C 1
ATOM 5923 O O . ASP B 1 227 ? -11.713 -10.986 20.128 1.00 30.35 224 ASP B O 1
ATOM 5928 N N . ASP B 1 228 ? -10.929 -10.107 18.175 1.00 33.71 225 ASP B N 1
ATOM 5929 C CA . ASP B 1 228 ? -9.964 -11.189 17.828 1.00 35.84 225 ASP B CA 1
ATOM 5930 C C . ASP B 1 228 ? -8.630 -11.026 18.575 1.00 36.68 225 ASP B C 1
ATOM 5931 O O . ASP B 1 228 ? -7.766 -11.902 18.390 1.00 38.13 225 ASP B O 1
ATOM 5936 N N . HIS B 1 229 ? -8.444 -9.969 19.373 1.00 37.03 226 HIS B N 1
ATOM 5937 C CA . HIS B 1 229 ? -7.138 -9.653 20.016 1.00 37.31 226 HIS B CA 1
ATOM 5938 C C . HIS B 1 229 ? -7.267 -9.467 21.538 1.00 37.35 226 HIS B C 1
ATOM 5939 O O . HIS B 1 229 ? -6.300 -8.956 22.137 1.00 36.98 226 HIS B O 1
ATOM 5946 N N . VAL B 1 230 ? -8.366 -9.928 22.153 1.00 37.29 227 VAL B N 1
ATOM 5947 C CA . VAL B 1 230 ? -8.558 -9.944 23.637 1.00 38.53 227 VAL B CA 1
ATOM 5948 C C . VAL B 1 230 ? -8.985 -11.353 24.070 1.00 41.40 227 VAL B C 1
ATOM 5949 O O . VAL B 1 230 ? -9.854 -11.952 23.395 1.00 39.12 227 VAL B O 1
ATOM 5953 N N . ASP B 1 231 ? -8.403 -11.840 25.174 1.00 44.26 228 ASP B N 1
ATOM 5954 C CA . ASP B 1 231 ? -8.628 -13.197 25.745 1.00 46.78 228 ASP B CA 1
ATOM 5955 C C . ASP B 1 231 ? -9.776 -13.129 26.762 1.00 48.21 228 ASP B C 1
ATOM 5956 O O . ASP B 1 231 ? -9.567 -13.548 27.916 1.00 52.46 228 ASP B O 1
ATOM 5958 N N . THR B 1 232 ? -10.939 -12.623 26.341 1.00 48.30 229 THR B N 1
ATOM 5959 C CA . THR B 1 232 ? -12.144 -12.407 27.187 1.00 46.07 229 THR B CA 1
ATOM 5960 C C . THR B 1 232 ? -12.756 -13.761 27.535 1.00 46.64 229 THR B C 1
ATOM 5961 O O . THR B 1 232 ? -12.922 -14.603 26.656 1.00 43.67 229 THR B O 1
ATOM 5965 N N . PRO B 1 233 ? -13.081 -14.025 28.824 1.00 48.08 230 PRO B N 1
ATOM 5966 C CA . PRO B 1 233 ? -13.916 -15.171 29.189 1.00 48.40 230 PRO B CA 1
ATOM 5967 C C . PRO B 1 233 ? -15.286 -15.120 28.492 1.00 50.14 230 PRO B C 1
ATOM 5968 O O . PRO B 1 233 ? -15.897 -14.066 28.494 1.00 51.31 230 PRO B O 1
ATOM 5972 N N . ALA B 1 234 ? -15.733 -16.253 27.937 1.00 50.31 231 ALA B N 1
ATOM 5973 C CA . ALA B 1 234 ? -16.961 -16.402 27.117 1.00 49.82 231 ALA B CA 1
ATOM 5974 C C . ALA B 1 234 ? -18.144 -15.668 27.760 1.00 48.97 231 ALA B C 1
ATOM 5975 O O . ALA B 1 234 ? -18.900 -15.014 27.016 1.00 48.84 231 ALA B O 1
ATOM 5977 N N . GLU B 1 235 ? -18.297 -15.774 29.083 1.00 48.23 232 GLU B N 1
ATOM 5978 C CA . GLU B 1 235 ? -19.489 -15.280 29.833 1.00 48.79 232 GLU B CA 1
ATOM 5979 C C . GLU B 1 235 ? -19.460 -13.748 29.965 1.00 46.85 232 GLU B C 1
ATOM 5980 O O . GLU B 1 235 ? -20.513 -13.183 30.324 1.00 45.66 232 GLU B O 1
ATOM 5986 N N . LEU B 1 236 ? -18.318 -13.103 29.687 1.00 43.24 233 LEU B N 1
ATOM 5987 C CA . LEU B 1 236 ? -18.145 -11.625 29.757 1.00 41.98 233 LEU B CA 1
ATOM 5988 C C . LEU B 1 236 ? -17.990 -11.026 28.349 1.00 40.64 233 LEU B C 1
ATOM 5989 O O . LEU B 1 236 ? -17.688 -9.824 28.254 1.00 41.28 233 LEU B O 1
ATOM 5994 N N . ARG B 1 237 ? -18.186 -11.818 27.293 1.00 39.57 234 ARG B N 1
ATOM 5995 C CA . ARG B 1 237 ? -18.186 -11.315 25.895 1.00 38.93 234 ARG B CA 1
ATOM 5996 C C . ARG B 1 237 ? -19.470 -10.522 25.676 1.00 35.80 234 ARG B C 1
ATOM 5997 O O . ARG B 1 237 ? -20.519 -10.874 26.206 1.00 34.37 234 ARG B O 1
ATOM 6005 N N . PRO B 1 238 ? -19.414 -9.409 24.914 1.00 33.90 235 PRO B N 1
ATOM 6006 C CA . PRO B 1 238 ? -20.596 -8.583 24.672 1.00 32.89 235 PRO B CA 1
ATOM 6007 C C . PRO B 1 238 ? -21.637 -9.251 23.775 1.00 31.50 235 PRO B C 1
ATOM 6008 O O . PRO B 1 238 ? -21.299 -10.095 22.945 1.00 30.05 235 PRO B O 1
ATOM 6012 N N . PRO B 1 239 ? -22.934 -8.888 23.915 1.00 30.34 236 PRO B N 1
ATOM 6013 C CA . PRO B 1 239 ? -24.002 -9.447 23.089 1.00 30.15 236 PRO B CA 1
ATOM 6014 C C . PRO B 1 239 ? -23.734 -9.360 21.582 1.00 29.70 236 PRO B C 1
ATOM 6015 O O . PRO B 1 239 ? -24.053 -10.303 20.888 1.00 30.07 236 PRO B O 1
ATOM 6019 N N . VAL B 1 240 ? -23.187 -8.228 21.123 1.00 29.07 237 VAL B N 1
ATOM 6020 C CA . VAL B 1 240 ? -22.798 -7.993 19.701 1.00 27.44 237 VAL B CA 1
ATOM 6021 C C . VAL B 1 240 ? -21.315 -7.647 19.667 1.00 26.88 237 VAL B C 1
ATOM 6022 O O . VAL B 1 240 ? -20.789 -7.106 20.638 1.00 27.09 237 VAL B O 1
ATOM 6026 N N . PRO B 1 241 ? -20.603 -7.939 18.553 1.00 25.92 238 PRO B N 1
ATOM 6027 C CA . PRO B 1 241 ? -19.172 -7.651 18.466 1.00 25.37 238 PRO B CA 1
ATOM 6028 C C . PRO B 1 241 ? -18.855 -6.160 18.670 1.00 24.83 238 PRO B C 1
ATOM 6029 O O . PRO B 1 241 ? -19.606 -5.308 18.191 1.00 23.95 238 PRO B O 1
ATOM 6033 N N . TRP B 1 242 ? -17.756 -5.889 19.380 1.00 23.82 239 TRP B N 1
ATOM 6034 C CA . TRP B 1 242 ? -17.138 -4.548 19.526 1.00 24.27 239 TRP B CA 1
ATOM 6035 C C . TRP B 1 242 ? -16.914 -3.929 18.138 1.00 24.12 239 TRP B C 1
ATOM 6036 O O . TRP B 1 242 ? -17.139 -2.713 17.982 1.00 24.71 239 TRP B O 1
ATOM 6047 N N . ASN B 1 243 ? -16.478 -4.737 17.165 1.00 24.17 240 ASN B N 1
ATOM 6048 C CA . ASN B 1 243 ? -16.065 -4.269 15.813 1.00 23.44 240 ASN B CA 1
ATOM 6049 C C . ASN B 1 243 ? -17.290 -3.862 14.983 1.00 23.22 240 ASN B C 1
ATOM 6050 O O . ASN B 1 243 ? -17.100 -3.138 13.993 1.00 23.93 240 ASN B O 1
ATOM 6055 N N . ASP B 1 244 ? -18.493 -4.289 15.374 1.00 23.01 241 ASP B N 1
ATOM 6056 C CA . ASP B 1 244 ? -19.764 -3.927 14.692 1.00 23.80 241 ASP B CA 1
ATOM 6057 C C . ASP B 1 244 ? -20.228 -2.523 15.112 1.00 22.91 241 ASP B C 1
ATOM 6058 O O . ASP B 1 244 ? -21.249 -2.055 14.551 1.00 21.49 241 ASP B O 1
ATOM 6063 N N . GLY B 1 245 ? -19.521 -1.872 16.044 1.00 21.76 242 GLY B N 1
ATOM 6064 C CA . GLY B 1 245 ? -19.839 -0.508 16.513 1.00 22.07 242 GLY B CA 1
ATOM 6065 C C . GLY B 1 245 ? -18.618 0.400 16.592 1.00 21.24 242 GLY B C 1
ATOM 6066 O O . GLY B 1 245 ? -17.584 0.071 15.998 1.00 21.45 242 GLY B O 1
ATOM 6067 N N . THR B 1 246 ? -18.753 1.528 17.289 1.00 21.51 243 THR B N 1
ATOM 6068 C CA . THR B 1 246 ? -17.667 2.500 17.570 1.00 22.62 243 THR B CA 1
ATOM 6069 C C . THR B 1 246 ? -17.014 2.119 18.895 1.00 22.99 243 THR B C 1
ATOM 6070 O O . THR B 1 246 ? -17.655 2.310 19.946 1.00 23.02 243 THR B O 1
ATOM 6074 N N . MET B 1 247 ? -15.786 1.605 18.844 1.00 24.39 244 MET B N 1
ATOM 6075 C CA . MET B 1 247 ? -15.026 1.194 20.052 1.00 24.82 244 MET B CA 1
ATOM 6076 C C . MET B 1 247 ? -14.283 2.417 20.600 1.00 23.21 244 MET B C 1
ATOM 6077 O O . MET B 1 247 ? -13.660 3.148 19.805 1.00 23.45 244 MET B O 1
ATOM 6082 N N . HIS B 1 248 ? -14.376 2.631 21.914 1.00 22.02 245 HIS B N 1
ATOM 6083 C CA . HIS B 1 248 ? -13.672 3.699 22.670 1.00 20.73 245 HIS B CA 1
ATOM 6084 C C . HIS B 1 248 ? -12.677 3.027 23.619 1.00 20.75 245 HIS B C 1
ATOM 6085 O O . HIS B 1 248 ? -13.139 2.421 24.599 1.00 20.94 245 HIS B O 1
ATOM 6092 N N . HIS B 1 249 ? -11.376 3.080 23.309 1.00 21.01 246 HIS B N 1
ATOM 6093 C CA . HIS B 1 249 ? -10.280 2.644 24.216 1.00 21.47 246 HIS B CA 1
ATOM 6094 C C . HIS B 1 249 ? -10.019 3.768 25.218 1.00 21.88 246 HIS B C 1
ATOM 6095 O O . HIS B 1 249 ? -9.404 4.781 24.825 1.00 22.29 246 HIS B O 1
ATOM 6102 N N . ILE B 1 250 ? -10.497 3.590 26.452 1.00 22.64 247 ILE B N 1
ATOM 6103 C CA . ILE B 1 250 ? -10.423 4.593 27.552 1.00 23.49 247 ILE B CA 1
ATOM 6104 C C . ILE B 1 250 ? -9.147 4.353 28.364 1.00 23.85 247 ILE B C 1
ATOM 6105 O O . ILE B 1 250 ? -8.809 3.183 28.619 1.00 24.00 247 ILE B O 1
ATOM 6110 N N . PHE B 1 251 ? -8.474 5.432 28.757 1.00 24.49 248 PHE B N 1
ATOM 6111 C CA . PHE B 1 251 ? -7.317 5.417 29.689 1.00 25.51 248 PHE B CA 1
ATOM 6112 C C . PHE B 1 251 ? -7.292 6.745 30.453 1.00 26.99 248 PHE B C 1
ATOM 6113 O O . PHE B 1 251 ? -8.177 7.585 30.214 1.00 25.68 248 PHE B O 1
ATOM 6121 N N . GLU B 1 252 ? -6.317 6.906 31.350 1.00 29.14 249 GLU B N 1
ATOM 6122 C CA . GLU B 1 252 ? -6.094 8.123 32.176 1.00 30.88 249 GLU B CA 1
ATOM 6123 C C . GLU B 1 252 ? -6.182 9.376 31.289 1.00 29.33 249 GLU B C 1
ATOM 6124 O O . GLU B 1 252 ? -5.261 9.592 30.469 1.00 29.64 249 GLU B O 1
ATOM 6130 N N . ARG B 1 253 ? -7.252 10.165 31.461 1.00 27.19 250 ARG B N 1
ATOM 6131 C CA . ARG B 1 253 ? -7.463 11.509 30.849 1.00 25.02 250 ARG B CA 1
ATOM 6132 C C . ARG B 1 253 ? -7.327 11.443 29.324 1.00 22.83 250 ARG B C 1
ATOM 6133 O O . ARG B 1 253 ? -6.726 12.365 28.728 1.00 21.57 250 ARG B O 1
ATOM 6141 N N . GLY B 1 254 ? -7.898 10.417 28.699 1.00 21.03 251 GLY B N 1
ATOM 6142 C CA . GLY B 1 254 ? -7.859 10.298 27.232 1.00 21.33 251 GLY B CA 1
ATOM 6143 C C . GLY B 1 254 ? -8.565 9.059 26.725 1.00 20.12 251 GLY B C 1
ATOM 6144 O O . GLY B 1 254 ? -8.865 8.161 27.527 1.00 19.04 251 GLY B O 1
ATOM 6145 N N . TRP B 1 255 ? -8.812 9.019 25.419 1.00 19.34 252 TRP B N 1
ATOM 6146 C CA . TRP B 1 255 ? -9.481 7.875 24.762 1.00 19.10 252 TRP B CA 1
ATOM 6147 C C . TRP B 1 255 ? -9.101 7.820 23.281 1.00 19.33 252 TRP B C 1
ATOM 6148 O O . TRP B 1 255 ? -8.680 8.849 22.714 1.00 18.90 252 TRP B O 1
ATOM 6159 N N . MET B 1 256 ? -9.234 6.632 22.701 1.00 20.58 253 MET B N 1
ATOM 6160 C CA . MET B 1 256 ? -8.959 6.351 21.276 1.00 22.21 253 MET B CA 1
ATOM 6161 C C . MET B 1 256 ? -10.228 5.788 20.638 1.00 21.33 253 MET B C 1
ATOM 6162 O O . MET B 1 256 ? -10.875 4.930 21.279 1.00 21.44 253 MET B O 1
ATOM 6167 N N . TRP B 1 257 ? -10.563 6.249 19.429 1.00 20.46 254 TRP B N 1
ATOM 6168 C CA . TRP B 1 257 ? -11.669 5.687 18.611 1.00 19.62 254 TRP B CA 1
ATOM 6169 C C . TRP B 1 257 ? -11.122 4.722 17.557 1.00 19.53 254 TRP B C 1
ATOM 6170 O O . TRP B 1 257 ? -10.022 4.966 17.037 1.00 18.91 254 TRP B O 1
ATOM 6181 N N . ILE B 1 258 ? -11.863 3.638 17.333 1.00 19.96 255 ILE B N 1
ATOM 6182 C CA . ILE B 1 258 ? -11.763 2.723 16.160 1.00 20.82 255 ILE B CA 1
ATOM 6183 C C . ILE B 1 258 ? -13.148 2.712 15.500 1.00 20.42 255 ILE B C 1
ATOM 6184 O O . ILE B 1 258 ? -14.106 2.202 16.124 1.00 20.50 255 ILE B O 1
ATOM 6189 N N . ILE B 1 259 ? -13.238 3.290 14.302 1.00 20.04 256 ILE B N 1
ATOM 6190 C CA . ILE B 1 259 ? -14.477 3.420 13.486 1.00 19.10 256 ILE B CA 1
ATOM 6191 C C . ILE B 1 259 ? -14.208 2.738 12.146 1.00 18.68 256 ILE B C 1
ATOM 6192 O O . ILE B 1 259 ? -13.753 3.366 11.193 1.00 19.20 256 ILE B O 1
ATOM 6197 N N . PRO B 1 260 ? -14.379 1.403 12.070 1.00 17.79 257 PRO B N 1
ATOM 6198 C CA . PRO B 1 260 ? -14.173 0.676 10.819 1.00 17.93 257 PRO B CA 1
ATOM 6199 C C . PRO B 1 260 ? -15.292 0.947 9.803 1.00 18.20 257 PRO B C 1
ATOM 6200 O O . PRO B 1 260 ? -16.435 1.093 10.210 1.00 17.97 257 PRO B O 1
ATOM 6204 N N . PHE B 1 261 ? -14.934 1.022 8.518 1.00 18.24 258 PHE B N 1
ATOM 6205 C CA . PHE B 1 261 ? -15.881 1.192 7.385 1.00 19.15 258 PHE B CA 1
ATOM 6206 C C . PHE B 1 261 ? -16.140 -0.170 6.740 1.00 19.43 258 PHE B C 1
ATOM 6207 O O . PHE B 1 261 ? -17.002 -0.241 5.840 1.00 19.06 258 PHE B O 1
ATOM 6215 N N . ASN B 1 262 ? -15.443 -1.215 7.208 1.00 20.22 259 ASN B N 1
ATOM 6216 C CA . ASN B 1 262 ? -15.443 -2.566 6.587 1.00 20.76 259 ASN B CA 1
ATOM 6217 C C . ASN B 1 262 ? -16.058 -3.605 7.536 1.00 21.19 259 ASN B C 1
ATOM 6218 O O . ASN B 1 262 ? -15.802 -4.796 7.329 1.00 20.99 259 ASN B O 1
ATOM 6223 N N . ASN B 1 263 ? -16.888 -3.190 8.498 1.00 21.69 260 ASN B N 1
ATOM 6224 C CA . ASN B 1 263 ? -17.384 -4.089 9.578 1.00 22.14 260 ASN B CA 1
ATOM 6225 C C . ASN B 1 263 ? -18.724 -4.726 9.180 1.00 22.55 260 ASN B C 1
ATOM 6226 O O . ASN B 1 263 ? -19.611 -4.807 10.034 1.00 23.12 260 ASN B O 1
ATOM 6231 N N . HIS B 1 264 ? -18.869 -5.179 7.937 1.00 22.97 261 HIS B N 1
ATOM 6232 C CA . HIS B 1 264 ? -20.079 -5.898 7.462 1.00 24.30 261 HIS B CA 1
ATOM 6233 C C . HIS B 1 264 ? -19.729 -6.706 6.218 1.00 26.14 261 HIS B C 1
ATOM 6234 O O . HIS B 1 264 ? -18.831 -6.328 5.470 1.00 24.75 261 HIS B O 1
ATOM 6241 N N . PRO B 1 265 ? -20.417 -7.847 5.983 1.00 28.45 262 PRO B N 1
ATOM 6242 C CA . PRO B 1 265 ? -20.084 -8.739 4.869 1.00 28.79 262 PRO B CA 1
ATOM 6243 C C . PRO B 1 265 ? -20.107 -8.020 3.510 1.00 29.00 262 PRO B C 1
ATOM 6244 O O . PRO B 1 265 ? -21.032 -7.275 3.256 1.00 29.77 262 PRO B O 1
ATOM 6248 N N . GLY B 1 266 ? -19.075 -8.237 2.692 1.00 28.38 263 GLY B N 1
ATOM 6249 C CA . GLY B 1 266 ? -18.929 -7.611 1.364 1.00 29.49 263 GLY B CA 1
ATOM 6250 C C . GLY B 1 266 ? -18.855 -6.093 1.434 1.00 29.14 263 GLY B C 1
ATOM 6251 O O . GLY B 1 266 ? -19.335 -5.436 0.490 1.00 31.20 263 GLY B O 1
ATOM 6252 N N . ALA B 1 267 ? -18.281 -5.543 2.507 1.00 27.40 264 ALA B N 1
ATOM 6253 C CA . ALA B 1 267 ? -17.960 -4.104 2.628 1.00 24.92 264 ALA B CA 1
ATOM 6254 C C . ALA B 1 267 ? -16.854 -3.771 1.621 1.00 23.15 264 ALA B C 1
ATOM 6255 O O . ALA B 1 267 ? -15.856 -4.511 1.576 1.00 22.28 264 ALA B O 1
ATOM 6257 N N . THR B 1 268 ? -17.015 -2.684 0.867 1.00 21.51 265 THR B N 1
ATOM 6258 C CA . THR B 1 268 ? -16.098 -2.297 -0.233 1.00 21.19 265 THR B CA 1
ATOM 6259 C C . THR B 1 268 ? -14.946 -1.438 0.304 1.00 20.20 265 THR B C 1
ATOM 6260 O O . THR B 1 268 ? -13.885 -1.446 -0.345 1.00 20.74 265 THR B O 1
ATOM 6264 N N . ASN B 1 269 ? -15.145 -0.734 1.426 1.00 18.85 266 ASN B N 1
ATOM 6265 C CA . ASN B 1 269 ? -14.191 0.262 1.984 1.00 18.87 266 ASN B CA 1
ATOM 6266 C C . ASN B 1 269 ? -13.351 -0.387 3.080 1.00 18.91 266 ASN B C 1
ATOM 6267 O O . ASN B 1 269 ? -13.840 -0.631 4.178 1.00 20.89 266 ASN B O 1
ATOM 6272 N N . PRO B 1 270 ? -12.051 -0.657 2.830 1.00 19.19 267 PRO B N 1
ATOM 6273 C CA . PRO B 1 270 ? -11.205 -1.351 3.804 1.00 18.56 267 PRO B CA 1
ATOM 6274 C C . PRO B 1 270 ? -10.625 -0.452 4.908 1.00 18.51 267 PRO B C 1
ATOM 6275 O O . PRO B 1 270 ? -9.970 -0.967 5.806 1.00 18.18 267 PRO B O 1
ATOM 6279 N N . LEU B 1 271 ? -10.876 0.858 4.835 1.00 18.66 268 LEU B N 1
ATOM 6280 C CA . LEU B 1 271 ? -10.296 1.852 5.772 1.00 17.97 268 LEU B CA 1
ATOM 6281 C C . LEU B 1 271 ? -10.989 1.774 7.131 1.00 18.59 268 LEU B C 1
ATOM 6282 O O . LEU B 1 271 ? -12.124 1.228 7.235 1.00 17.29 268 LEU B O 1
ATOM 6287 N N . CYS B 1 272 ? -10.306 2.337 8.124 1.00 18.93 269 CYS B N 1
ATOM 6288 C CA . CYS B 1 272 ? -10.747 2.472 9.529 1.00 19.18 269 CYS B CA 1
ATOM 6289 C C . CYS B 1 272 ? -10.289 3.842 10.024 1.00 19.21 269 CYS B C 1
ATOM 6290 O O . CYS B 1 272 ? -9.095 4.146 9.881 1.00 19.07 269 CYS B O 1
ATOM 6293 N N . SER B 1 273 ? -11.208 4.658 10.538 1.00 18.96 270 SER B N 1
ATOM 6294 C CA . SER B 1 273 ? -10.879 5.944 11.194 1.00 18.40 270 SER B CA 1
ATOM 6295 C C . SER B 1 273 ? -10.319 5.644 12.585 1.00 18.11 270 SER B C 1
ATOM 6296 O O . SER B 1 273 ? -10.961 4.897 13.340 1.00 17.74 270 SER B O 1
ATOM 6299 N N . VAL B 1 274 ? -9.143 6.194 12.879 1.00 18.55 271 VAL B N 1
ATOM 6300 C CA . VAL B 1 274 ? -8.437 6.033 14.178 1.00 18.81 271 VAL B CA 1
ATOM 6301 C C . VAL B 1 274 ? -7.999 7.413 14.658 1.00 19.67 271 VAL B C 1
ATOM 6302 O O . VAL B 1 274 ? -7.542 8.240 13.819 1.00 19.47 271 VAL B O 1
ATOM 6306 N N . GLY B 1 275 ? -8.181 7.655 15.959 1.00 19.71 272 GLY B N 1
ATOM 6307 C CA . GLY B 1 275 ? -7.894 8.949 16.595 1.00 20.29 272 GLY B CA 1
ATOM 6308 C C . GLY B 1 275 ? -7.730 8.802 18.091 1.00 20.58 272 GLY B C 1
ATOM 6309 O O . GLY B 1 275 ? -8.291 7.849 18.669 1.00 19.39 272 GLY B O 1
ATOM 6310 N N . ILE B 1 276 ? -6.971 9.715 18.686 1.00 21.15 273 ILE B N 1
ATOM 6311 C CA . ILE B 1 276 ? -6.708 9.746 20.151 1.00 22.23 273 ILE B CA 1
ATOM 6312 C C . ILE B 1 276 ? -6.985 11.163 20.655 1.00 21.10 273 ILE B C 1
ATOM 6313 O O . ILE B 1 276 ? -6.552 12.120 20.007 1.00 20.19 273 ILE B O 1
ATOM 6318 N N . GLN B 1 277 ? -7.740 11.265 21.745 1.00 21.66 274 GLN B N 1
ATOM 6319 C CA . GLN B 1 277 ? -7.984 12.528 22.474 1.00 21.89 274 GLN B CA 1
ATOM 6320 C C . GLN B 1 277 ? -7.132 12.485 23.742 1.00 21.44 274 GLN B C 1
ATOM 6321 O O . GLN B 1 277 ? -7.188 11.478 24.454 1.00 21.77 274 GLN B O 1
ATOM 6327 N N . LEU B 1 278 ? -6.341 13.527 23.975 1.00 21.77 275 LEU B N 1
ATOM 6328 C CA . LEU B 1 278 ? -5.474 13.672 25.169 1.00 21.30 275 LEU B CA 1
ATOM 6329 C C . LEU B 1 278 ? -5.784 15.022 25.816 1.00 20.69 275 LEU B C 1
ATOM 6330 O O . LEU B 1 278 ? -5.706 16.040 25.099 1.00 19.30 275 LEU B O 1
ATOM 6335 N N . ASP B 1 279 ? -6.116 15.022 27.109 1.00 21.23 276 ASP B N 1
ATOM 6336 C CA . ASP B 1 279 ? -6.124 16.247 27.951 1.00 22.60 276 ASP B CA 1
ATOM 6337 C C . ASP B 1 279 ? -4.702 16.814 27.954 1.00 23.89 276 ASP B C 1
ATOM 6338 O O . ASP B 1 279 ? -3.806 16.129 28.469 1.00 24.31 276 ASP B O 1
ATOM 6343 N N . GLU B 1 280 ? -4.497 18.000 27.375 1.00 26.56 277 GLU B N 1
ATOM 6344 C CA . GLU B 1 280 ? -3.138 18.544 27.098 1.00 28.72 277 GLU B CA 1
ATOM 6345 C C . GLU B 1 280 ? -2.507 19.085 28.390 1.00 29.51 277 GLU B C 1
ATOM 6346 O O . GLU B 1 280 ? -1.291 19.324 28.366 1.00 28.79 277 GLU B O 1
ATOM 6352 N N . ARG B 1 281 ? -3.291 19.266 29.462 1.00 31.16 278 ARG B N 1
ATOM 6353 C CA . ARG B 1 281 ? -2.785 19.617 30.822 1.00 32.01 278 ARG B CA 1
ATOM 6354 C C . ARG B 1 281 ? -2.084 18.401 31.442 1.00 33.31 278 ARG B C 1
ATOM 6355 O O . ARG B 1 281 ? -1.182 18.606 32.265 1.00 34.38 278 ARG B O 1
ATOM 6363 N N . ARG B 1 282 ? -2.503 17.186 31.071 1.00 33.71 279 ARG B N 1
ATOM 6364 C CA . ARG B 1 282 ? -1.975 15.898 31.603 1.00 33.77 279 ARG B CA 1
ATOM 6365 C C . ARG B 1 282 ? -0.951 15.305 30.624 1.00 30.75 279 ARG B C 1
ATOM 6366 O O . ARG B 1 282 ? -0.077 14.550 31.084 1.00 30.57 279 ARG B O 1
ATOM 6374 N N . TYR B 1 283 ? -1.075 15.619 29.328 1.00 28.71 280 TYR B N 1
ATOM 6375 C CA . TYR B 1 283 ? -0.198 15.150 28.222 1.00 27.27 280 TYR B CA 1
ATOM 6376 C C . TYR B 1 283 ? 0.268 16.351 27.406 1.00 29.38 280 TYR B C 1
ATOM 6377 O O . TYR B 1 283 ? -0.332 16.696 26.387 1.00 29.03 280 TYR B O 1
ATOM 6386 N N . PRO B 1 284 ? 1.357 17.030 27.823 1.00 31.55 281 PRO B N 1
ATOM 6387 C CA . PRO B 1 284 ? 1.796 18.241 27.138 1.00 32.88 281 PRO B CA 1
ATOM 6388 C C . PRO B 1 284 ? 2.350 17.932 25.737 1.00 33.55 281 PRO B C 1
ATOM 6389 O O . PRO B 1 284 ? 2.792 16.816 25.505 1.00 32.16 281 PRO B O 1
ATOM 6393 N N . ALA B 1 285 ? 2.274 18.928 24.848 1.00 34.33 282 ALA B N 1
ATOM 6394 C CA . ALA B 1 285 ? 2.728 18.890 23.439 1.00 36.57 282 ALA B CA 1
ATOM 6395 C C . ALA B 1 285 ? 4.093 18.198 23.352 1.00 38.37 282 ALA B C 1
ATOM 6396 O O . ALA B 1 285 ? 4.946 18.463 24.224 1.00 40.21 282 ALA B O 1
ATOM 6398 N N . ARG B 1 286 ? 4.269 17.335 22.347 1.00 38.34 283 ARG B N 1
ATOM 6399 C CA . ARG B 1 286 ? 5.549 16.653 22.011 1.00 39.47 283 ARG B CA 1
ATOM 6400 C C . ARG B 1 286 ? 5.954 17.058 20.597 1.00 39.46 283 ARG B C 1
ATOM 6401 O O . ARG B 1 286 ? 5.849 16.262 19.666 1.00 37.93 283 ARG B O 1
ATOM 6409 N N . PRO B 1 287 ? 6.423 18.310 20.385 1.00 39.99 284 PRO B N 1
ATOM 6410 C CA . PRO B 1 287 ? 6.841 18.754 19.054 1.00 41.18 284 PRO B CA 1
ATOM 6411 C C . PRO B 1 287 ? 8.161 18.098 18.605 1.00 41.50 284 PRO B C 1
ATOM 6412 O O . PRO B 1 287 ? 8.529 18.256 17.456 1.00 43.68 284 PRO B O 1
ATOM 6416 N N . ASP B 1 288 ? 8.830 17.376 19.511 1.00 40.69 285 ASP B N 1
ATOM 6417 C CA . ASP B 1 288 ? 10.003 16.515 19.201 1.00 40.34 285 ASP B CA 1
ATOM 6418 C C . ASP B 1 288 ? 9.545 15.268 18.425 1.00 40.04 285 ASP B C 1
ATOM 6419 O O . ASP B 1 288 ? 10.343 14.771 17.610 1.00 40.86 285 ASP B O 1
ATOM 6424 N N . LEU B 1 289 ? 8.319 14.778 18.652 1.00 37.93 286 LEU B N 1
ATOM 6425 C CA . LEU B 1 289 ? 7.745 13.606 17.930 1.00 35.27 286 LEU B CA 1
ATOM 6426 C C . LEU B 1 289 ? 6.963 14.079 16.695 1.00 32.66 286 LEU B C 1
ATOM 6427 O O . LEU B 1 289 ? 6.370 15.176 16.751 1.00 32.50 286 LEU B O 1
ATOM 6432 N N . THR B 1 290 ? 6.972 13.297 15.609 1.00 28.90 287 THR B N 1
ATOM 6433 C CA . THR B 1 290 ? 5.993 13.436 14.499 1.00 27.49 287 THR B CA 1
ATOM 6434 C C . THR B 1 290 ? 4.616 13.060 15.043 1.00 26.12 287 THR B C 1
ATOM 6435 O O . THR B 1 290 ? 4.510 12.379 16.063 1.00 25.45 287 THR B O 1
ATOM 6439 N N . PRO B 1 291 ? 3.517 13.512 14.405 1.00 25.52 288 PRO B N 1
ATOM 6440 C CA . PRO B 1 291 ? 2.178 13.049 14.774 1.00 25.07 288 PRO B CA 1
ATOM 6441 C C . PRO B 1 291 ? 2.064 11.517 14.866 1.00 24.82 288 PRO B C 1
ATOM 6442 O O . PRO B 1 291 ? 1.526 11.032 15.852 1.00 23.73 288 PRO B O 1
ATOM 6446 N N . GLU B 1 292 ? 2.577 10.793 13.865 1.00 26.18 289 GLU B N 1
ATOM 6447 C CA . GLU B 1 292 ? 2.561 9.302 13.813 1.00 27.90 289 GLU B CA 1
ATOM 6448 C C . GLU B 1 292 ? 3.309 8.738 15.030 1.00 28.33 289 GLU B C 1
ATOM 6449 O O . GLU B 1 292 ? 2.751 7.850 15.700 1.00 28.32 289 GLU B O 1
ATOM 6455 N N . GLU B 1 293 ? 4.516 9.243 15.315 1.00 28.72 290 GLU B N 1
ATOM 6456 C CA . GLU B 1 293 ? 5.348 8.804 16.473 1.00 29.17 290 GLU B CA 1
ATOM 6457 C C . GLU B 1 293 ? 4.577 8.995 17.783 1.00 27.28 290 GLU B C 1
ATOM 6458 O O . GLU B 1 293 ? 4.551 8.038 18.587 1.00 26.66 290 GLU B O 1
ATOM 6464 N N . GLU B 1 294 ? 3.980 10.175 18.001 1.00 26.26 291 GLU B N 1
ATOM 6465 C CA . GLU B 1 294 ? 3.212 10.460 19.248 1.00 25.55 291 GLU B CA 1
ATOM 6466 C C . GLU B 1 294 ? 2.017 9.505 19.316 1.00 24.75 291 GLU B C 1
ATOM 6467 O O . GLU B 1 294 ? 1.746 8.978 20.409 1.00 24.17 291 GLU B O 1
ATOM 6473 N N . PHE B 1 295 ? 1.343 9.260 18.188 1.00 24.89 292 PHE B N 1
ATOM 6474 C CA . PHE B 1 295 ? 0.172 8.347 18.140 1.00 24.98 292 PHE B CA 1
ATOM 6475 C C . PHE B 1 295 ? 0.604 6.956 18.619 1.00 25.29 292 PHE B C 1
ATOM 6476 O O . PHE B 1 295 ? -0.039 6.432 19.547 1.00 25.06 292 PHE B O 1
ATOM 6484 N N . TRP B 1 296 ? 1.670 6.393 18.035 1.00 25.89 293 TRP B N 1
ATOM 6485 C CA . TRP B 1 296 ? 2.154 5.015 18.338 1.00 26.20 293 TRP B CA 1
ATOM 6486 C C . TRP B 1 296 ? 2.697 4.930 19.767 1.00 25.45 293 TRP B C 1
ATOM 6487 O O . TRP B 1 296 ? 2.548 3.854 20.377 1.00 24.76 293 TRP B O 1
ATOM 6498 N N . SER B 1 297 ? 3.266 6.017 20.295 1.00 26.31 294 SER B N 1
ATOM 6499 C CA . SER B 1 297 ? 3.827 6.068 21.674 1.00 26.40 294 SER B CA 1
ATOM 6500 C C . SER B 1 297 ? 2.702 5.846 22.697 1.00 26.47 294 SER B C 1
ATOM 6501 O O . SER B 1 297 ? 3.004 5.385 23.817 1.00 28.09 294 SER B O 1
ATOM 6504 N N . HIS B 1 298 ? 1.450 6.136 22.325 1.00 25.22 295 HIS B N 1
ATOM 6505 C CA . HIS B 1 298 ? 0.250 5.904 23.177 1.00 23.89 295 HIS B CA 1
ATOM 6506 C C . HIS B 1 298 ? -0.295 4.493 22.941 1.00 24.23 295 HIS B C 1
ATOM 6507 O O . HIS B 1 298 ? -0.710 3.858 23.924 1.00 23.83 295 HIS B O 1
ATOM 6514 N N . VAL B 1 299 ? -0.273 4.018 21.693 1.00 25.06 296 VAL B N 1
ATOM 6515 C CA . VAL B 1 299 ? -0.686 2.631 21.321 1.00 25.89 296 VAL B CA 1
ATOM 6516 C C . VAL B 1 299 ? 0.178 1.630 22.105 1.00 27.17 296 VAL B C 1
ATOM 6517 O O . VAL B 1 299 ? -0.384 0.633 22.601 1.00 26.70 296 VAL B O 1
ATOM 6521 N N . ASP B 1 300 ? 1.484 1.900 22.221 1.00 29.37 297 ASP B N 1
ATOM 6522 C CA . ASP B 1 300 ? 2.498 0.989 22.824 1.00 31.40 297 ASP B CA 1
ATOM 6523 C C . ASP B 1 300 ? 2.251 0.831 24.338 1.00 32.26 297 ASP B C 1
ATOM 6524 O O . ASP B 1 300 ? 2.754 -0.157 24.921 1.00 30.05 297 ASP B O 1
ATOM 6529 N N . ARG B 1 301 ? 1.486 1.740 24.953 1.00 31.55 298 ARG B N 1
ATOM 6530 C CA . ARG B 1 301 ? 1.105 1.675 26.392 1.00 31.22 298 ARG B CA 1
ATOM 6531 C C . ARG B 1 301 ? 0.172 0.484 26.655 1.00 30.45 298 ARG B C 1
ATOM 6532 O O . ARG B 1 301 ? 0.209 -0.047 27.777 1.00 31.07 298 ARG B O 1
ATOM 6540 N N . PHE B 1 302 ? -0.659 0.088 25.685 1.00 29.79 299 PHE B N 1
ATOM 6541 C CA . PHE B 1 302 ? -1.811 -0.826 25.915 1.00 29.75 299 PHE B CA 1
ATOM 6542 C C . PHE B 1 302 ? -1.706 -2.047 25.004 1.00 31.70 299 PHE B C 1
ATOM 6543 O O . PHE B 1 302 ? -2.070 -1.976 23.828 1.00 32.10 299 PHE B O 1
ATOM 6551 N N . PRO B 1 303 ? -1.211 -3.200 25.527 1.00 32.06 300 PRO B N 1
ATOM 6552 C CA . PRO B 1 303 ? -0.944 -4.390 24.709 1.00 31.57 300 PRO B CA 1
ATOM 6553 C C . PRO B 1 303 ? -2.065 -4.812 23.744 1.00 29.83 300 PRO B C 1
ATOM 6554 O O . PRO B 1 303 ? -1.746 -5.171 22.627 1.00 29.33 300 PRO B O 1
ATOM 6558 N N . ALA B 1 304 ? -3.326 -4.767 24.184 1.00 28.11 301 ALA B N 1
ATOM 6559 C CA . ALA B 1 304 ? -4.506 -5.177 23.383 1.00 28.53 301 ALA B CA 1
ATOM 6560 C C . ALA B 1 304 ? -4.666 -4.230 22.187 1.00 28.35 301 ALA B C 1
ATOM 6561 O O . ALA B 1 304 ? -4.908 -4.721 21.074 1.00 28.63 301 ALA B O 1
ATOM 6563 N N . VAL B 1 305 ? -4.525 -2.921 22.407 1.00 27.71 302 VAL B N 1
ATOM 6564 C CA . VAL B 1 305 ? -4.645 -1.894 21.329 1.00 27.85 302 VAL B CA 1
ATOM 6565 C C . VAL B 1 305 ? -3.484 -2.113 20.350 1.00 27.79 302 VAL B C 1
ATOM 6566 O O . VAL B 1 305 ? -3.731 -2.116 19.132 1.00 25.59 302 VAL B O 1
ATOM 6570 N N . GLN B 1 306 ? -2.272 -2.303 20.882 1.00 28.72 303 GLN B N 1
ATOM 6571 C CA . GLN B 1 306 ? -1.030 -2.575 20.110 1.00 30.30 303 GLN B CA 1
ATOM 6572 C C . GLN B 1 306 ? -1.265 -3.759 19.163 1.00 29.03 303 GLN B C 1
ATOM 6573 O O . GLN B 1 306 ? -0.873 -3.652 17.989 1.00 30.08 303 GLN B O 1
ATOM 6579 N N . ARG B 1 307 ? -1.887 -4.835 19.655 1.00 28.34 304 ARG B N 1
ATOM 6580 C CA . ARG B 1 307 ? -2.166 -6.074 18.878 1.00 28.76 304 ARG B CA 1
ATOM 6581 C C . ARG B 1 307 ? -3.205 -5.777 17.787 1.00 27.38 304 ARG B C 1
ATOM 6582 O O . ARG B 1 307 ? -3.027 -6.268 16.655 1.00 28.07 304 ARG B O 1
ATOM 6590 N N . GLN B 1 308 ? -4.239 -4.999 18.111 1.00 26.36 305 GLN B N 1
ATOM 6591 C CA . GLN B 1 308 ? -5.330 -4.628 17.167 1.00 26.14 305 GLN B CA 1
ATOM 6592 C C . GLN B 1 308 ? -4.749 -3.867 15.966 1.00 25.66 305 GLN B C 1
ATOM 6593 O O . GLN B 1 308 ? -5.212 -4.103 14.837 1.00 24.68 305 GLN B O 1
ATOM 6599 N N . LEU B 1 309 ? -3.775 -2.987 16.205 1.00 26.78 306 LEU B N 1
ATOM 6600 C CA . LEU B 1 309 ? -3.260 -2.020 15.199 1.00 27.96 306 LEU B CA 1
ATOM 6601 C C . LEU B 1 309 ? -1.909 -2.482 14.639 1.00 29.42 306 LEU B C 1
ATOM 6602 O O . LEU B 1 309 ? -1.303 -1.699 13.895 1.00 27.94 306 LEU B O 1
ATOM 6607 N N . LYS B 1 310 ? -1.472 -3.705 14.962 1.00 32.95 307 LYS B N 1
ATOM 6608 C CA . LYS B 1 310 ? -0.117 -4.232 14.634 1.00 36.07 307 LYS B CA 1
ATOM 6609 C C . LYS B 1 310 ? 0.167 -4.060 13.135 1.00 35.51 307 LYS B C 1
ATOM 6610 O O . LYS B 1 310 ? 1.239 -3.534 12.800 1.00 37.83 307 LYS B O 1
ATOM 6616 N N . GLY B 1 311 ? -0.753 -4.475 12.264 1.00 34.04 308 GLY B N 1
ATOM 6617 C CA . GLY B 1 311 ? -0.560 -4.423 10.800 1.00 32.95 308 GLY B CA 1
ATOM 6618 C C . GLY B 1 311 ? -1.113 -3.157 10.155 1.00 31.00 308 GLY B C 1
ATOM 6619 O O . GLY B 1 311 ? -1.043 -3.072 8.921 1.00 30.97 308 GLY B O 1
ATOM 6620 N N . ALA B 1 312 ? -1.611 -2.195 10.943 1.00 28.52 309 ALA B N 1
ATOM 6621 C CA . ALA B 1 312 ? -2.309 -0.980 10.454 1.00 26.38 309 ALA B CA 1
ATOM 6622 C C . ALA B 1 312 ? -1.301 0.014 9.870 1.00 25.08 309 ALA B C 1
ATOM 6623 O O . ALA B 1 312 ? -0.291 0.297 10.529 1.00 25.57 309 ALA B O 1
ATOM 6625 N N . ARG B 1 313 ? -1.606 0.561 8.691 1.00 24.18 310 ARG B N 1
ATOM 6626 C CA . ARG B 1 313 ? -0.811 1.627 8.031 1.00 22.53 310 ARG B CA 1
ATOM 6627 C C . ARG B 1 313 ? -1.745 2.784 7.669 1.00 20.49 310 ARG B C 1
ATOM 6628 O O . ARG B 1 313 ? -2.856 2.517 7.182 1.00 19.43 310 ARG B O 1
ATOM 6636 N N . SER B 1 314 ? -1.301 4.018 7.907 1.00 19.31 311 SER B N 1
ATOM 6637 C CA . SER B 1 314 ? -2.027 5.269 7.564 1.00 18.75 311 SER B CA 1
ATOM 6638 C C . SER B 1 314 ? -2.041 5.472 6.046 1.00 19.05 311 SER B C 1
ATOM 6639 O O . SER B 1 314 ? -1.020 5.176 5.385 1.00 18.84 311 SER B O 1
ATOM 6642 N N . VAL B 1 315 ? -3.158 5.968 5.507 1.00 18.94 312 VAL B N 1
ATOM 6643 C CA . VAL B 1 315 ? -3.292 6.281 4.052 1.00 19.15 312 VAL B CA 1
ATOM 6644 C C . VAL B 1 315 ? -3.458 7.788 3.870 1.00 19.07 312 VAL B C 1
ATOM 6645 O O . VAL B 1 315 ? -3.712 8.203 2.737 1.00 19.73 312 VAL B O 1
ATOM 6649 N N . ARG B 1 316 ? -3.305 8.567 4.940 1.00 19.07 313 ARG B N 1
ATOM 6650 C CA . ARG B 1 316 ? -3.461 10.042 4.921 1.00 20.01 313 ARG B CA 1
ATOM 6651 C C . ARG B 1 316 ? -2.271 10.689 5.635 1.00 20.65 313 ARG B C 1
ATOM 6652 O O . ARG B 1 316 ? -1.649 10.030 6.490 1.00 20.81 313 ARG B O 1
ATOM 6660 N N . GLU B 1 317 ? -2.000 11.951 5.308 1.00 22.61 314 GLU B N 1
ATOM 6661 C CA . GLU B 1 317 ? -1.183 12.863 6.149 1.00 23.97 314 GLU B CA 1
ATOM 6662 C C . GLU B 1 317 ? -1.897 12.977 7.500 1.00 24.80 314 GLU B C 1
ATOM 6663 O O . GLU B 1 317 ? -3.131 13.209 7.509 1.00 24.54 314 GLU B O 1
ATOM 6669 N N . TRP B 1 318 ? -1.171 12.721 8.589 1.00 24.41 315 TRP B N 1
ATOM 6670 C CA . TRP B 1 318 ? -1.712 12.752 9.972 1.00 24.64 315 TRP B CA 1
ATOM 6671 C C . TRP B 1 318 ? -2.182 14.173 10.297 1.00 24.69 315 TRP B C 1
ATOM 6672 O O . TRP B 1 318 ? -1.608 15.134 9.745 1.00 24.95 315 TRP B O 1
ATOM 6683 N N . VAL B 1 319 ? -3.229 14.294 11.115 1.00 23.91 316 VAL B N 1
ATOM 6684 C CA . VAL B 1 319 ? -3.666 15.591 11.706 1.00 22.94 316 VAL B CA 1
ATOM 6685 C C . VAL B 1 319 ? -3.332 15.546 13.196 1.00 22.04 316 VAL B C 1
ATOM 6686 O O . VAL B 1 319 ? -3.672 14.547 13.864 1.00 19.63 316 VAL B O 1
ATOM 6690 N N . ARG B 1 320 ? -2.640 16.579 13.669 1.00 22.65 317 ARG B N 1
ATOM 6691 C CA . ARG B 1 320 ? -2.351 16.794 15.104 1.00 23.52 317 ARG B CA 1
ATOM 6692 C C . ARG B 1 320 ? -2.769 18.219 15.444 1.00 23.52 317 ARG B C 1
ATOM 6693 O O . ARG B 1 320 ? -2.373 19.142 14.720 1.00 23.88 317 ARG B O 1
ATOM 6701 N N . THR B 1 321 ? -3.584 18.369 16.483 1.00 23.70 318 THR B N 1
ATOM 6702 C CA . THR B 1 321 ? -4.203 19.657 16.863 1.00 23.55 318 THR B CA 1
ATOM 6703 C C . THR B 1 321 ? -3.550 20.147 18.149 1.00 23.85 318 THR B C 1
ATOM 6704 O O . THR B 1 321 ? -2.940 19.326 18.858 1.00 22.59 318 THR B O 1
ATOM 6708 N N . ASP B 1 322 ? -3.699 21.440 18.415 1.00 26.19 319 ASP B N 1
ATOM 6709 C CA . ASP B 1 322 ? -3.596 22.033 19.770 1.00 28.77 319 ASP B CA 1
ATOM 6710 C C . ASP B 1 322 ? -4.929 21.759 20.480 1.00 28.17 319 ASP B C 1
ATOM 6711 O O . ASP B 1 322 ? -5.703 20.906 19.983 1.00 27.66 319 ASP B O 1
ATOM 6716 N N . ARG B 1 323 ? -5.187 22.424 21.605 1.00 27.44 320 ARG B N 1
ATOM 6717 C CA . ARG B 1 323 ? -6.493 22.338 22.306 1.00 26.59 320 ARG B CA 1
ATOM 6718 C C . ARG B 1 323 ? -7.598 22.648 21.289 1.00 25.32 320 ARG B C 1
ATOM 6719 O O . ARG B 1 323 ? -7.542 23.732 20.684 1.00 25.61 320 ARG B O 1
ATOM 6727 N N . MET B 1 324 ? -8.542 21.718 21.103 1.00 24.71 321 MET B N 1
ATOM 6728 C CA . MET B 1 324 ? -9.568 21.744 20.021 1.00 24.55 321 MET B CA 1
ATOM 6729 C C . MET B 1 324 ? -10.810 22.542 20.431 1.00 22.81 321 MET B C 1
ATOM 6730 O O . MET B 1 324 ? -11.638 22.800 19.551 1.00 22.84 321 MET B O 1
ATOM 6735 N N . GLN B 1 325 ? -10.982 22.862 21.711 1.00 21.78 322 GLN B N 1
ATOM 6736 C CA . GLN B 1 325 ? -12.252 23.453 22.209 1.00 20.78 322 GLN B CA 1
ATOM 6737 C C . GLN B 1 325 ? -12.280 24.936 21.846 1.00 20.25 322 GLN B C 1
ATOM 6738 O O . GLN B 1 325 ? -11.237 25.594 21.940 1.00 21.03 322 GLN B O 1
ATOM 6744 N N . TYR B 1 326 ? -13.431 25.428 21.397 1.00 19.16 323 TYR B N 1
ATOM 6745 C CA . TYR B 1 326 ? -13.662 26.872 21.143 1.00 18.02 323 TYR B CA 1
ATOM 6746 C C . TYR B 1 326 ? -15.152 27.153 21.323 1.00 17.47 323 TYR B C 1
ATOM 6747 O O . TYR B 1 326 ? -15.973 26.251 21.134 1.00 16.70 323 TYR B O 1
ATOM 6756 N N . SER B 1 327 ? -15.467 28.385 21.705 1.00 17.95 324 SER B N 1
ATOM 6757 C CA . SER B 1 327 ? -16.838 28.870 21.982 1.00 17.59 324 SER B CA 1
ATOM 6758 C C . SER B 1 327 ? -16.958 30.306 21.472 1.00 17.59 324 SER B C 1
ATOM 6759 O O . SER B 1 327 ? -15.919 30.918 21.157 1.00 17.27 324 SER B O 1
ATOM 6762 N N . SER B 1 328 ? -18.189 30.794 21.345 1.00 17.61 325 SER B N 1
ATOM 6763 C CA . SER B 1 328 ? -18.518 32.120 20.774 1.00 18.38 325 SER B CA 1
ATOM 6764 C C . SER B 1 328 ? -19.394 32.901 21.758 1.00 18.25 325 SER B C 1
ATOM 6765 O O . SER B 1 328 ? -20.163 32.262 22.491 1.00 17.11 325 SER B O 1
ATOM 6768 N N . SER B 1 329 ? -19.250 34.227 21.777 1.00 19.42 326 SER B N 1
ATOM 6769 C CA . SER B 1 329 ? -20.011 35.163 22.650 1.00 20.82 326 SER B CA 1
ATOM 6770 C C . SER B 1 329 ? -21.386 35.437 22.028 1.00 21.62 326 SER B C 1
ATOM 6771 O O . SER B 1 329 ? -22.331 35.713 22.786 1.00 23.50 326 SER B O 1
ATOM 6774 N N . ARG B 1 330 ? -21.469 35.371 20.696 1.00 21.93 327 ARG B N 1
ATOM 6775 C CA . ARG B 1 330 ? -22.682 35.627 19.877 1.00 22.15 327 ARG B CA 1
ATOM 6776 C C . ARG B 1 330 ? -22.668 34.685 18.675 1.00 21.71 327 ARG B C 1
ATOM 6777 O O . ARG B 1 330 ? -21.588 34.575 18.051 1.00 21.81 327 ARG B O 1
ATOM 6785 N N . THR B 1 331 ? -23.809 34.075 18.336 1.00 21.40 328 THR B N 1
ATOM 6786 C CA . THR B 1 331 ? -23.938 33.113 17.209 1.00 22.31 328 THR B CA 1
ATOM 6787 C C . THR B 1 331 ? -24.979 33.570 16.177 1.00 21.91 328 THR B C 1
ATOM 6788 O O . THR B 1 331 ? -25.073 32.907 15.127 1.00 21.02 328 THR B O 1
ATOM 6792 N N . VAL B 1 332 ? -25.727 34.645 16.442 1.00 22.44 329 VAL B N 1
ATOM 6793 C CA . VAL B 1 332 ? -26.713 35.216 15.478 1.00 23.24 329 VAL B CA 1
ATOM 6794 C C . VAL B 1 332 ? -26.603 36.735 15.508 1.00 23.19 329 VAL B C 1
ATOM 6795 O O . VAL B 1 332 ? -26.386 37.301 16.597 1.00 22.78 329 VAL B O 1
ATOM 6799 N N . GLY B 1 333 ? -26.783 37.351 14.344 1.00 22.59 330 GLY B N 1
ATOM 6800 C CA . GLY B 1 333 ? -26.960 38.802 14.212 1.00 23.85 330 GLY B CA 1
ATOM 6801 C C . GLY B 1 333 ? -27.978 39.128 13.142 1.00 25.21 330 GLY B C 1
ATOM 6802 O O . GLY B 1 333 ? -28.583 38.196 12.564 1.00 23.13 330 GLY B O 1
ATOM 6803 N N . GLU B 1 334 ? -28.175 40.423 12.923 1.00 27.83 331 GLU B N 1
ATOM 6804 C CA . GLU B 1 334 ? -28.957 40.984 11.799 1.00 30.02 331 GLU B CA 1
ATOM 6805 C C . GLU B 1 334 ? -28.323 40.470 10.499 1.00 28.76 331 GLU B C 1
ATOM 6806 O O . GLU B 1 334 ? -27.196 40.906 10.176 1.00 29.73 331 GLU B O 1
ATOM 6812 N N . ARG B 1 335 ? -28.996 39.534 9.829 1.00 26.12 332 ARG B N 1
ATOM 6813 C CA . ARG B 1 335 ? -28.653 39.007 8.478 1.00 25.57 332 ARG B CA 1
ATOM 6814 C C . ARG B 1 335 ? -27.484 38.010 8.534 1.00 23.31 332 ARG B C 1
ATOM 6815 O O . ARG B 1 335 ? -26.858 37.802 7.473 1.00 23.02 332 ARG B O 1
ATOM 6823 N N . TRP B 1 336 ? -27.209 37.377 9.680 1.00 21.07 333 TRP B N 1
ATOM 6824 C CA . TRP B 1 336 ? -26.175 36.307 9.757 1.00 20.92 333 TRP B CA 1
ATOM 6825 C C . TRP B 1 336 ? -26.435 35.324 10.899 1.00 20.78 333 TRP B C 1
ATOM 6826 O O . TRP B 1 336 ? -26.973 35.725 11.941 1.00 19.39 333 TRP B O 1
ATOM 6837 N N . CYS B 1 337 ? -26.055 34.069 10.672 1.00 22.20 334 CYS B N 1
ATOM 6838 C CA . CYS B 1 337 ? -26.071 32.972 11.668 1.00 24.35 334 CYS B CA 1
ATOM 6839 C C . CYS B 1 337 ? -24.748 32.203 11.601 1.00 25.13 334 CYS B C 1
ATOM 6840 O O . CYS B 1 337 ? -24.280 31.886 10.490 1.00 24.37 334 CYS B O 1
ATOM 6843 N N . LEU B 1 338 ? -24.180 31.945 12.772 1.00 26.92 335 LEU B N 1
ATOM 6844 C CA . LEU B 1 338 ? -23.033 31.036 13.006 1.00 29.09 335 LEU B CA 1
ATOM 6845 C C . LEU B 1 338 ? -23.603 29.636 13.259 1.00 30.87 335 LEU B C 1
ATOM 6846 O O . LEU B 1 338 ? -24.267 29.445 14.290 1.00 35.49 335 LEU B O 1
ATOM 6851 N N . MET B 1 339 ? -23.400 28.725 12.307 1.00 31.24 336 MET B N 1
ATOM 6852 C CA . MET B 1 339 ? -23.889 27.320 12.305 1.00 32.10 336 MET B CA 1
ATOM 6853 C C . MET B 1 339 ? -23.063 26.518 13.333 1.00 30.30 336 MET B C 1
ATOM 6854 O O . MET B 1 339 ? -21.916 26.917 13.594 1.00 29.48 336 MET B O 1
ATOM 6859 N N . SER B 1 340 ? -23.624 25.453 13.919 1.00 28.13 337 SER B N 1
ATOM 6860 C CA . SER B 1 340 ? -23.148 24.780 15.165 1.00 27.40 337 SER B CA 1
ATOM 6861 C C . SER B 1 340 ? -21.613 24.703 15.248 1.00 25.31 337 SER B C 1
ATOM 6862 O O . SER B 1 340 ? -21.044 25.300 16.178 1.00 23.59 337 SER B O 1
ATOM 6865 N N . HIS B 1 341 ? -20.965 24.007 14.312 1.00 24.07 338 HIS B N 1
ATOM 6866 C CA . HIS B 1 341 ? -19.500 23.732 14.321 1.00 24.36 338 HIS B CA 1
ATOM 6867 C C . HIS B 1 341 ? -18.688 25.021 14.089 1.00 21.68 338 HIS B C 1
ATOM 6868 O O . HIS B 1 341 ? -17.521 25.081 14.515 1.00 22.29 338 HIS B O 1
ATOM 6875 N N . ALA B 1 342 ? -19.263 26.034 13.447 1.00 19.99 339 ALA B N 1
ATOM 6876 C CA . ALA B 1 342 ? -18.625 27.361 13.277 1.00 19.32 339 ALA B CA 1
ATOM 6877 C C . ALA B 1 342 ? -18.659 28.118 14.611 1.00 18.08 339 ALA B C 1
ATOM 6878 O O . ALA B 1 342 ? -17.783 28.967 14.826 1.00 17.20 339 ALA B O 1
ATOM 6880 N N . ALA B 1 343 ? -19.620 27.797 15.483 1.00 17.91 340 ALA B N 1
ATOM 6881 C CA . ALA B 1 343 ? -19.877 28.506 16.758 1.00 17.90 340 ALA B CA 1
ATOM 6882 C C . ALA B 1 343 ? -19.011 27.927 17.878 1.00 17.55 340 ALA B C 1
ATOM 6883 O O . ALA B 1 343 ? -18.512 28.712 18.708 1.00 18.21 340 ALA B O 1
ATOM 6885 N N . GLY B 1 344 ? -18.859 26.606 17.926 1.00 16.95 341 GLY B N 1
ATOM 6886 C CA . GLY B 1 344 ? -18.128 25.955 19.025 1.00 17.17 341 GLY B CA 1
ATOM 6887 C C . GLY B 1 344 ? -17.945 24.473 18.807 1.00 17.11 341 GLY B C 1
ATOM 6888 O O . GLY B 1 344 ? -18.582 23.929 17.902 1.00 17.68 341 GLY B O 1
ATOM 6889 N N . PHE B 1 345 ? -17.082 23.852 19.607 1.00 17.43 342 PHE B N 1
ATOM 6890 C CA . PHE B 1 345 ? -16.769 22.404 19.536 1.00 18.25 342 PHE B CA 1
ATOM 6891 C C . PHE B 1 345 ? -16.231 21.952 20.890 1.00 17.72 342 PHE B C 1
ATOM 6892 O O . PHE B 1 345 ? -15.506 22.729 21.539 1.00 17.24 342 PHE B O 1
ATOM 6900 N N . ILE B 1 346 ? -16.598 20.738 21.305 1.00 18.35 343 ILE B N 1
ATOM 6901 C CA . ILE B 1 346 ? -16.143 20.116 22.582 1.00 18.65 343 ILE B CA 1
ATOM 6902 C C . ILE B 1 346 ? -15.167 18.981 22.252 1.00 18.84 343 ILE B C 1
ATOM 6903 O O . ILE B 1 346 ? -13.966 19.128 22.555 1.00 18.90 343 ILE B O 1
ATOM 6908 N N . ASP B 1 347 ? -15.657 17.895 21.656 1.00 19.57 344 ASP B N 1
ATOM 6909 C CA . ASP B 1 347 ? -14.892 16.625 21.529 1.00 19.99 344 ASP B CA 1
ATOM 6910 C C . ASP B 1 347 ? -15.654 15.671 20.616 1.00 21.34 344 ASP B C 1
ATOM 6911 O O . ASP B 1 347 ? -16.876 15.762 20.499 1.00 20.90 344 ASP B O 1
ATOM 6916 N N . PRO B 1 348 ? -14.958 14.730 19.939 1.00 22.36 345 PRO B N 1
ATOM 6917 C CA . PRO B 1 348 ? -15.636 13.662 19.209 1.00 22.12 345 PRO B CA 1
ATOM 6918 C C . PRO B 1 348 ? -16.462 12.726 20.105 1.00 21.80 345 PRO B C 1
ATOM 6919 O O . PRO B 1 348 ? -17.285 12.020 19.567 1.00 22.15 345 PRO B O 1
ATOM 6923 N N . LEU B 1 349 ? -16.205 12.705 21.420 1.00 21.40 346 LEU B N 1
ATOM 6924 C CA . LEU B 1 349 ? -16.782 11.700 22.354 1.00 20.68 346 LEU B CA 1
ATOM 6925 C C . LEU B 1 349 ? -18.312 11.774 22.310 1.00 21.03 346 LEU B C 1
ATOM 6926 O O . LEU B 1 349 ? -18.850 12.883 22.466 1.00 20.80 346 LEU B O 1
ATOM 6931 N N . PHE B 1 350 ? -18.969 10.627 22.100 1.00 21.70 347 PHE B N 1
ATOM 6932 C CA . PHE B 1 350 ? -20.448 10.456 22.090 1.00 22.17 347 PHE B CA 1
ATOM 6933 C C . PHE B 1 350 ? -21.061 11.063 20.822 1.00 22.15 347 PHE B C 1
ATOM 6934 O O . PHE B 1 350 ? -22.298 11.098 20.739 1.00 21.63 347 PHE B O 1
ATOM 6942 N N . SER B 1 351 ? -20.235 11.526 19.879 1.00 22.91 348 SER B N 1
ATOM 6943 C CA . SER B 1 351 ? -20.647 11.934 18.513 1.00 23.81 348 SER B CA 1
ATOM 6944 C C . SER B 1 351 ? -21.791 12.950 18.578 1.00 24.09 348 SER B C 1
ATOM 6945 O O . SER B 1 351 ? -22.806 12.753 17.888 1.00 25.24 348 SER B O 1
ATOM 6948 N N . ARG B 1 352 ? -21.632 13.999 19.383 1.00 24.69 349 ARG B N 1
ATOM 6949 C CA . ARG B 1 352 ? -22.669 15.036 19.609 1.00 23.94 349 ARG B CA 1
ATOM 6950 C C . ARG B 1 352 ? -22.668 16.040 18.452 1.00 23.97 349 ARG B C 1
ATOM 6951 O O . ARG B 1 352 ? -23.730 16.630 18.204 1.00 22.84 349 ARG B O 1
ATOM 6959 N N . GLY B 1 353 ? -21.529 16.210 17.766 1.00 23.48 350 GLY B N 1
ATOM 6960 C CA . GLY B 1 353 ? -21.334 17.215 16.701 1.00 22.88 350 GLY B CA 1
ATOM 6961 C C . GLY B 1 353 ? -22.477 17.248 15.696 1.00 23.42 350 GLY B C 1
ATOM 6962 O O . GLY B 1 353 ? -23.030 18.351 15.452 1.00 22.07 350 GLY B O 1
ATOM 6963 N N . LEU B 1 354 ? -22.806 16.096 15.103 1.00 23.79 351 LEU B N 1
ATOM 6964 C CA . LEU B 1 354 ? -23.790 15.992 13.993 1.00 25.40 351 LEU B CA 1
ATOM 6965 C C . LEU B 1 354 ? -25.212 16.134 14.544 1.00 24.36 351 LEU B C 1
ATOM 6966 O O . LEU B 1 354 ? -26.065 16.644 13.797 1.00 24.17 351 LEU B O 1
ATOM 6971 N N . SER B 1 355 ? -25.447 15.706 15.790 1.00 23.26 352 SER B N 1
ATOM 6972 C CA . SER B 1 355 ? -26.701 15.955 16.548 1.00 23.35 352 SER B CA 1
ATOM 6973 C C . SER B 1 355 ? -26.900 17.464 16.700 1.00 21.81 352 SER B C 1
ATOM 6974 O O . SER B 1 355 ? -27.945 17.955 16.274 1.00 21.79 352 SER B O 1
ATOM 6977 N N . ASN B 1 356 ? -25.906 18.148 17.273 1.00 21.61 353 ASN B N 1
ATOM 6978 C CA . ASN B 1 356 ? -25.871 19.623 17.457 1.00 22.23 353 ASN B CA 1
ATOM 6979 C C . ASN B 1 356 ? -26.183 20.301 16.116 1.00 21.57 353 ASN B C 1
ATOM 6980 O O . ASN B 1 356 ? -27.051 21.191 16.093 1.00 21.90 353 ASN B O 1
ATOM 6985 N N . THR B 1 357 ? -25.504 19.887 15.042 1.00 20.48 354 THR B N 1
ATOM 6986 C CA . THR B 1 357 ? -25.671 20.429 13.670 1.00 20.05 354 THR B CA 1
ATOM 6987 C C . THR B 1 357 ? -27.146 20.341 13.255 1.00 20.40 354 THR B C 1
ATOM 6988 O O . THR B 1 357 ? -27.712 21.375 12.809 1.00 18.82 354 THR B O 1
ATOM 6992 N N . CYS B 1 358 ? -27.738 19.151 13.381 1.00 21.23 355 CYS B N 1
ATOM 6993 C CA . CYS B 1 358 ? -29.118 18.840 12.920 1.00 22.67 355 CYS B CA 1
ATOM 6994 C C . CYS B 1 358 ? -30.134 19.644 13.741 1.00 22.06 355 CYS B C 1
ATOM 6995 O O . CYS B 1 358 ? -31.059 20.195 13.139 1.00 21.49 355 CYS B O 1
ATOM 6998 N N . GLU B 1 359 ? -29.943 19.731 15.058 1.00 22.80 356 GLU B N 1
ATOM 6999 C CA . GLU B 1 359 ? -30.809 20.531 15.968 1.00 24.89 356 GLU B CA 1
ATOM 7000 C C . GLU B 1 359 ? -30.847 21.985 15.485 1.00 22.57 356 GLU B C 1
ATOM 7001 O O . GLU B 1 359 ? -31.954 22.554 15.411 1.00 21.95 356 GLU B O 1
ATOM 7007 N N . ILE B 1 360 ? -29.693 22.565 15.139 1.00 21.33 357 ILE B N 1
ATOM 7008 C CA . ILE B 1 360 ? -29.604 23.998 14.727 1.00 21.08 357 ILE B CA 1
ATOM 7009 C C . ILE B 1 360 ? -30.298 24.174 13.373 1.00 20.69 357 ILE B C 1
ATOM 7010 O O . ILE B 1 360 ? -31.050 25.141 13.242 1.00 20.35 357 ILE B O 1
ATOM 7015 N N . ILE B 1 361 ? -30.065 23.278 12.411 1.00 21.20 358 ILE B N 1
ATOM 7016 C CA . ILE B 1 361 ? -30.702 23.344 11.060 1.00 21.52 358 ILE B CA 1
ATOM 7017 C C . ILE B 1 361 ? -32.227 23.284 11.224 1.00 20.96 358 ILE B C 1
ATOM 7018 O O . ILE B 1 361 ? -32.924 24.055 10.549 1.00 20.65 358 ILE B O 1
ATOM 7023 N N . ASN B 1 362 ? -32.721 22.409 12.101 1.00 21.08 359 ASN B N 1
ATOM 7024 C CA . ASN B 1 362 ? -34.173 22.262 12.374 1.00 21.29 359 ASN B CA 1
ATOM 7025 C C . ASN B 1 362 ? -34.732 23.583 12.918 1.00 21.03 359 ASN B C 1
ATOM 7026 O O . ASN B 1 362 ? -35.742 24.058 12.375 1.00 20.88 359 ASN B O 1
ATOM 7031 N N . ALA B 1 363 ? -34.091 24.165 13.932 1.00 21.19 360 ALA B N 1
ATOM 7032 C CA . ALA B 1 363 ? -34.539 25.416 14.591 1.00 21.48 360 ALA B CA 1
ATOM 7033 C C . ALA B 1 363 ? -34.367 26.625 13.654 1.00 21.28 360 ALA B C 1
ATOM 7034 O O . ALA B 1 363 ? -35.263 27.489 13.657 1.00 20.18 360 ALA B O 1
ATOM 7036 N N . LEU B 1 364 ? -33.286 26.692 12.867 1.00 20.46 361 LEU B N 1
ATOM 7037 C CA . LEU B 1 364 ? -32.951 27.894 12.051 1.00 21.17 361 LEU B CA 1
ATOM 7038 C C . LEU B 1 364 ? -33.827 27.972 10.792 1.00 20.94 361 LEU B C 1
ATOM 7039 O O . LEU B 1 364 ? -34.234 29.094 10.428 1.00 20.11 361 LEU B O 1
ATOM 7044 N N . SER B 1 365 ? -34.067 26.846 10.122 1.00 21.14 362 SER B N 1
ATOM 7045 C CA . SER B 1 365 ? -34.522 26.810 8.705 1.00 22.15 362 SER B CA 1
ATOM 7046 C C . SER B 1 365 ? -35.876 27.521 8.545 1.00 21.79 362 SER B C 1
ATOM 7047 O O . SER B 1 365 ? -35.977 28.413 7.681 1.00 21.42 362 SER B O 1
ATOM 7050 N N . TRP B 1 366 ? -36.865 27.203 9.378 1.00 22.79 363 TRP B N 1
ATOM 7051 C CA . TRP B 1 366 ? -38.227 27.791 9.261 1.00 24.10 363 TRP B CA 1
ATOM 7052 C C . TRP B 1 366 ? -38.197 29.279 9.633 1.00 23.78 363 TRP B C 1
ATOM 7053 O O . TRP B 1 366 ? -38.848 30.068 8.925 1.00 25.40 363 TRP B O 1
ATOM 7064 N N . ARG B 1 367 ? -37.447 29.663 10.669 1.00 23.18 364 ARG B N 1
ATOM 7065 C CA . ARG B 1 367 ? -37.336 31.079 11.112 1.00 23.51 364 ARG B CA 1
ATOM 7066 C C . ARG B 1 367 ? -36.720 31.907 9.986 1.00 24.20 364 ARG B C 1
ATOM 7067 O O . ARG B 1 367 ? -37.214 33.019 9.711 1.00 26.11 364 ARG B O 1
ATOM 7075 N N . LEU B 1 368 ? -35.678 31.370 9.353 1.00 24.39 365 LEU B N 1
ATOM 7076 C CA . LEU B 1 368 ? -34.930 32.066 8.281 1.00 23.64 365 LEU B CA 1
ATOM 7077 C C . LEU B 1 368 ? -35.837 32.240 7.062 1.00 23.21 365 LEU B C 1
ATOM 7078 O O . LEU B 1 368 ? -35.853 33.344 6.501 1.00 23.65 365 LEU B O 1
ATOM 7083 N N . MET B 1 369 ? -36.546 31.189 6.656 1.00 23.40 366 MET B N 1
ATOM 7084 C CA . MET B 1 369 ? -37.437 31.247 5.471 1.00 24.74 366 MET B CA 1
ATOM 7085 C C . MET B 1 369 ? -38.563 32.254 5.753 1.00 25.29 366 MET B C 1
ATOM 7086 O O . MET B 1 369 ? -38.897 33.010 4.832 1.00 25.57 366 MET B O 1
ATOM 7091 N N . ALA B 1 370 ? -39.050 32.335 6.998 1.00 26.64 367 ALA B N 1
ATOM 7092 C CA . ALA B 1 370 ? -40.073 33.320 7.435 1.00 27.41 367 ALA B CA 1
ATOM 7093 C C . ALA B 1 370 ? -39.509 34.739 7.305 1.00 27.92 367 ALA B C 1
ATOM 7094 O O . ALA B 1 370 ? -40.223 35.597 6.773 1.00 28.99 367 ALA B O 1
ATOM 7096 N N . ALA B 1 371 ? -38.272 34.968 7.760 1.00 27.70 368 ALA B N 1
ATOM 7097 C CA . ALA B 1 371 ? -37.576 36.277 7.708 1.00 27.56 368 ALA B CA 1
ATOM 7098 C C . ALA B 1 371 ? -37.369 36.719 6.255 1.00 27.95 368 ALA B C 1
ATOM 7099 O O . ALA B 1 371 ? -37.543 37.928 5.977 1.00 27.56 368 ALA B O 1
ATOM 7101 N N . LEU B 1 372 ? -36.981 35.797 5.367 1.00 26.71 369 LEU B N 1
ATOM 7102 C CA . LEU B 1 372 ? -36.725 36.115 3.937 1.00 27.11 369 LEU B CA 1
ATOM 7103 C C . LEU B 1 372 ? -38.052 36.496 3.263 1.00 27.56 369 LEU B C 1
ATOM 7104 O O . LEU B 1 372 ? -38.051 37.452 2.475 1.00 27.48 369 LEU B O 1
ATOM 7109 N N . ARG B 1 373 ? -39.133 35.775 3.568 1.00 30.34 370 ARG B N 1
ATOM 7110 C CA . ARG B 1 373 ? -40.505 36.031 3.042 1.00 32.36 370 ARG B CA 1
ATOM 7111 C C . ARG B 1 373 ? -40.999 37.403 3.508 1.00 32.06 370 ARG B C 1
ATOM 7112 O O . ARG B 1 373 ? -41.562 38.123 2.685 1.00 32.22 370 ARG B O 1
ATOM 7120 N N . GLU B 1 374 ? -40.796 37.740 4.784 1.00 32.89 371 GLU B N 1
ATOM 7121 C CA . GLU B 1 374 ? -41.329 38.981 5.409 1.00 34.46 371 GLU B CA 1
ATOM 7122 C C . GLU B 1 374 ? -40.383 40.160 5.150 1.00 34.36 371 GLU B C 1
ATOM 7123 O O . GLU B 1 374 ? -40.796 41.291 5.434 1.00 35.09 371 GLU B O 1
ATOM 7129 N N . ASP B 1 375 ? -39.183 39.899 4.612 1.00 35.12 372 ASP B N 1
ATOM 7130 C CA . ASP B 1 375 ? -38.050 40.858 4.466 1.00 35.69 372 ASP B CA 1
ATOM 7131 C C . ASP B 1 375 ? -37.827 41.596 5.796 1.00 36.19 372 ASP B C 1
ATOM 7132 O O . ASP B 1 375 ? -37.613 42.829 5.773 1.00 35.29 372 ASP B O 1
ATOM 7137 N N . ASP B 1 376 ? -37.865 40.856 6.909 1.00 36.41 373 ASP B N 1
ATOM 7138 C CA . ASP B 1 376 ? -37.671 41.373 8.291 1.00 37.75 373 ASP B CA 1
ATOM 7139 C C . ASP B 1 376 ? -36.624 40.499 8.993 1.00 36.01 373 ASP B C 1
ATOM 7140 O O . ASP B 1 376 ? -36.920 39.315 9.246 1.00 35.54 373 ASP B O 1
ATOM 7145 N N . PHE B 1 377 ? -35.469 41.083 9.319 1.00 34.57 374 PHE B N 1
ATOM 7146 C CA . PHE B 1 377 ? -34.264 40.386 9.838 1.00 35.34 374 PHE B CA 1
ATOM 7147 C C . PHE B 1 377 ? -33.949 40.830 11.273 1.00 35.13 374 PHE B C 1
ATOM 7148 O O . PHE B 1 377 ? -32.784 40.713 11.687 1.00 38.30 374 PHE B O 1
ATOM 7156 N N . ALA B 1 378 ? -34.954 41.296 12.021 1.00 35.92 375 ALA B N 1
ATOM 7157 C CA . ALA B 1 378 ? -34.868 41.550 13.479 1.00 35.20 375 ALA B CA 1
ATOM 7158 C C . ALA B 1 378 ? -34.300 40.302 14.170 1.00 35.12 375 ALA B C 1
ATOM 7159 O O . ALA B 1 378 ? -34.887 39.212 14.002 1.00 34.88 375 ALA B O 1
ATOM 7161 N N . VAL B 1 379 ? -33.208 40.460 14.924 1.00 34.25 376 VAL B N 1
ATOM 7162 C CA . VAL B 1 379 ? -32.456 39.346 15.580 1.00 34.65 376 VAL B CA 1
ATOM 7163 C C . VAL B 1 379 ? -33.354 38.642 16.612 1.00 34.62 376 VAL B C 1
ATOM 7164 O O . VAL B 1 379 ? -33.125 37.441 16.872 1.00 34.14 376 VAL B O 1
ATOM 7168 N N . GLU B 1 380 ? -34.340 39.353 17.168 1.00 33.58 377 GLU B N 1
ATOM 7169 C CA . GLU B 1 380 ? -35.308 38.836 18.175 1.00 33.92 377 GLU B CA 1
ATOM 7170 C C . GLU B 1 380 ? -36.030 37.586 17.648 1.00 31.10 377 GLU B C 1
ATOM 7171 O O . GLU B 1 380 ? -36.393 36.734 18.467 1.00 27.36 377 GLU B O 1
ATOM 7177 N N . ARG B 1 381 ? -36.236 37.475 16.332 1.00 31.12 378 ARG B N 1
ATOM 7178 C CA . ARG B 1 381 ? -36.830 36.267 15.694 1.00 31.53 378 ARG B CA 1
ATOM 7179 C C . ARG B 1 381 ? -35.900 35.062 15.899 1.00 29.05 378 ARG B C 1
ATOM 7180 O O . ARG B 1 381 ? -36.405 33.934 15.921 1.00 29.26 378 ARG B O 1
ATOM 7188 N N . PHE B 1 382 ? -34.592 35.294 16.046 1.00 27.09 379 PHE B N 1
ATOM 7189 C CA . PHE B 1 382 ? -33.546 34.237 16.062 1.00 26.63 379 PHE B CA 1
ATOM 7190 C C . PHE B 1 382 ? -33.001 34.002 17.478 1.00 25.66 379 PHE B C 1
ATOM 7191 O O . PHE B 1 382 ? -32.021 33.245 17.595 1.00 26.58 379 PHE B O 1
ATOM 7199 N N . ALA B 1 383 ? -33.620 34.598 18.503 1.00 24.77 380 ALA B N 1
ATOM 7200 C CA . ALA B 1 383 ? -33.191 34.536 19.921 1.00 24.93 380 ALA B CA 1
ATOM 7201 C C . ALA B 1 383 ? -33.113 33.083 20.401 1.00 24.93 380 ALA B C 1
ATOM 7202 O O . ALA B 1 383 ? -32.161 32.759 21.143 1.00 25.83 380 ALA B O 1
ATOM 7204 N N . TYR B 1 384 ? -34.072 32.232 20.029 1.00 24.13 381 TYR B N 1
ATOM 7205 C CA . TYR B 1 384 ? -34.052 30.801 20.425 1.00 23.23 381 TYR B CA 1
ATOM 7206 C C . TYR B 1 384 ? -32.844 30.088 19.785 1.00 21.78 381 TYR B C 1
ATOM 7207 O O . TYR B 1 384 ? -32.276 29.196 20.433 1.00 20.50 381 TYR B O 1
ATOM 7216 N N . VAL B 1 385 ? -32.459 30.438 18.555 1.00 21.66 382 VAL B N 1
ATOM 7217 C CA . VAL B 1 385 ? -31.314 29.769 17.859 1.00 22.47 382 VAL B CA 1
ATOM 7218 C C . VAL B 1 385 ? -30.053 29.992 18.715 1.00 22.29 382 VAL B C 1
ATOM 7219 O O . VAL B 1 385 ? -29.371 29.002 19.043 1.00 22.00 382 VAL B O 1
ATOM 7223 N N . GLU B 1 386 ? -29.809 31.237 19.123 1.00 23.03 383 GLU B N 1
ATOM 7224 C CA . GLU B 1 386 ? -28.704 31.639 20.034 1.00 24.79 383 GLU B CA 1
ATOM 7225 C C . GLU B 1 386 ? -28.762 30.796 21.317 1.00 24.55 383 GLU B C 1
ATOM 7226 O O . GLU B 1 386 ? -27.730 30.218 21.686 1.00 23.30 383 GLU B O 1
ATOM 7232 N N . GLU B 1 387 ? -29.923 30.747 21.979 1.00 24.14 384 GLU B N 1
ATOM 7233 C CA . GLU B 1 387 ? -30.113 30.033 23.269 1.00 24.11 384 GLU B CA 1
ATOM 7234 C C . GLU B 1 387 ? -29.815 28.542 23.073 1.00 21.41 384 GLU B C 1
ATOM 7235 O O . GLU B 1 387 ? -29.115 27.971 23.926 1.00 20.93 384 GLU B O 1
ATOM 7241 N N . LEU B 1 388 ? -30.307 27.943 21.988 1.00 19.65 385 LEU B N 1
ATOM 7242 C CA . LEU B 1 388 ? -30.070 26.514 21.647 1.00 19.46 385 LEU B CA 1
ATOM 7243 C C . LEU B 1 388 ? -28.573 26.291 21.385 1.00 19.30 385 LEU B C 1
ATOM 7244 O O . LEU B 1 388 ? -28.012 25.320 21.923 1.00 17.24 385 LEU B O 1
ATOM 7249 N N . GLU B 1 389 ? -27.955 27.176 20.600 1.00 20.27 386 GLU B N 1
ATOM 7250 C CA . GLU B 1 389 ? -26.530 27.078 20.190 1.00 21.75 386 GLU B CA 1
ATOM 7251 C C . GLU B 1 389 ? -25.645 27.011 21.445 1.00 20.36 386 GLU B C 1
ATOM 7252 O O . GLU B 1 389 ? -24.861 26.054 21.554 1.00 19.47 386 GLU B O 1
ATOM 7258 N N . GLN B 1 390 ? -25.785 27.976 22.360 1.00 19.39 387 GLN B N 1
ATOM 7259 C CA . GLN B 1 390 ? -24.969 28.085 23.600 1.00 19.46 387 GLN B CA 1
ATOM 7260 C C . GLN B 1 390 ? -25.320 26.911 24.530 1.00 19.55 387 GLN B C 1
ATOM 7261 O O . GLN B 1 390 ? -24.408 26.401 25.208 1.00 19.41 387 GLN B O 1
ATOM 7267 N N . GLY B 1 391 ? -26.591 26.498 24.562 1.00 18.99 388 GLY B N 1
ATOM 7268 C CA . GLY B 1 391 ? -27.081 25.412 25.434 1.00 18.88 388 GLY B CA 1
ATOM 7269 C C . GLY B 1 391 ? -26.506 24.065 25.034 1.00 19.03 388 GLY B C 1
ATOM 7270 O O . GLY B 1 391 ? -26.052 23.332 25.924 1.00 19.37 388 GLY B O 1
ATOM 7271 N N . LEU B 1 392 ? -26.542 23.741 23.741 1.00 19.35 389 LEU B N 1
ATOM 7272 C CA . LEU B 1 392 ? -25.926 22.514 23.177 1.00 20.31 389 LEU B CA 1
ATOM 7273 C C . LEU B 1 392 ? -24.475 22.434 23.662 1.00 20.62 389 LEU B C 1
ATOM 7274 O O . LEU B 1 392 ? -24.089 21.391 24.228 1.00 20.66 389 LEU B O 1
ATOM 7279 N N . LEU B 1 393 ? -23.719 23.517 23.477 1.00 20.74 390 LEU B N 1
ATOM 7280 C CA . LEU B 1 393 ? -22.272 23.561 23.799 1.00 21.19 390 LEU B CA 1
ATOM 7281 C C . LEU B 1 393 ? -22.081 23.349 25.306 1.00 21.04 390 LEU B C 1
ATOM 7282 O O . LEU B 1 393 ? -21.253 22.495 25.672 1.00 19.26 390 LEU B O 1
ATOM 7287 N N . ASP B 1 394 ? -22.855 24.048 26.144 1.00 21.29 391 ASP B N 1
ATOM 7288 C CA . ASP B 1 394 ? -22.677 24.010 27.621 1.00 22.85 391 ASP B CA 1
ATOM 7289 C C . ASP B 1 394 ? -22.977 22.598 28.142 1.00 21.41 391 ASP B C 1
ATOM 7290 O O . ASP B 1 394 ? -22.175 22.090 28.942 1.00 20.80 391 ASP B O 1
ATOM 7295 N N . TRP B 1 395 ? -24.073 21.980 27.700 1.00 20.45 392 TRP B N 1
ATOM 7296 C CA . TRP B 1 395 ? -24.461 20.608 28.124 1.00 20.63 392 TRP B CA 1
ATOM 7297 C C . TRP B 1 395 ? -23.462 19.582 27.566 1.00 20.28 392 TRP B C 1
ATOM 7298 O O . TRP B 1 395 ? -23.094 18.658 28.317 1.00 19.16 392 TRP B O 1
ATOM 7309 N N . ASN B 1 396 ? -23.024 19.748 26.312 1.00 21.01 393 ASN B N 1
ATOM 7310 C CA . ASN B 1 396 ? -21.999 18.875 25.668 1.00 21.57 393 ASN B CA 1
ATOM 7311 C C . ASN B 1 396 ? -20.701 18.966 26.489 1.00 21.19 393 ASN B C 1
ATOM 7312 O O . ASN B 1 396 ? -20.095 17.915 26.746 1.00 19.16 393 ASN B O 1
ATOM 7317 N N . ASP B 1 397 ? -20.322 20.175 26.916 1.00 21.83 394 ASP B N 1
ATOM 7318 C CA . ASP B 1 397 ? -19.077 20.447 27.686 1.00 23.22 394 ASP B CA 1
ATOM 7319 C C . ASP B 1 397 ? -19.077 19.612 28.970 1.00 23.49 394 ASP B C 1
ATOM 7320 O O . ASP B 1 397 ? -18.056 18.968 29.249 1.00 23.03 394 ASP B O 1
ATOM 7325 N N . LYS B 1 398 ? -20.193 19.611 29.704 1.00 24.02 395 LYS B N 1
ATOM 7326 C CA . LYS B 1 398 ? -20.353 18.875 30.988 1.00 24.19 395 LYS B CA 1
ATOM 7327 C C . LYS B 1 398 ? -20.310 17.365 30.744 1.00 22.40 395 LYS B C 1
ATOM 7328 O O . LYS B 1 398 ? -19.591 16.683 31.492 1.00 21.73 395 LYS B O 1
ATOM 7334 N N . LEU B 1 399 ? -21.059 16.865 29.756 1.00 20.27 396 LEU B N 1
ATOM 7335 C CA . LEU B 1 399 ? -21.085 15.424 29.384 1.00 19.89 396 LEU B CA 1
ATOM 7336 C C . LEU B 1 399 ? -19.650 14.897 29.238 1.00 19.30 396 LEU B C 1
ATOM 7337 O O . LEU B 1 399 ? -19.338 13.817 29.817 1.00 18.35 396 LEU B O 1
ATOM 7342 N N . VAL B 1 400 ? -18.820 15.614 28.476 1.00 18.12 397 VAL B N 1
ATOM 7343 C CA . VAL B 1 400 ? -17.461 15.154 28.071 1.00 17.81 397 VAL B CA 1
ATOM 7344 C C . VAL B 1 400 ? -16.482 15.385 29.228 1.00 17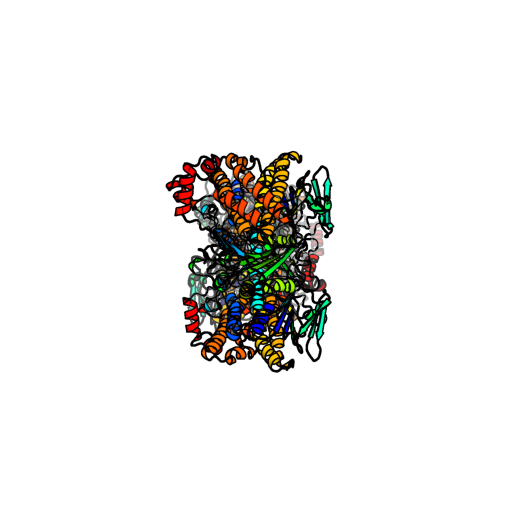.90 397 VAL B C 1
ATOM 7345 O O . VAL B 1 400 ? -15.708 14.463 29.519 1.00 17.97 397 VAL B O 1
ATOM 7349 N N . ASN B 1 401 ? -16.522 16.556 29.868 1.00 18.60 398 ASN B N 1
ATOM 7350 C CA . ASN B 1 401 ? -15.640 16.883 31.023 1.00 18.88 398 ASN B CA 1
ATOM 7351 C C . ASN B 1 401 ? -15.877 15.849 32.134 1.00 19.42 398 ASN B C 1
ATOM 7352 O O . ASN B 1 401 ? -14.881 15.296 32.637 1.00 19.57 398 ASN B O 1
ATOM 7357 N N . ASN B 1 402 ? -17.142 15.573 32.473 1.00 19.46 399 ASN B N 1
ATOM 7358 C CA . ASN B 1 402 ? -17.538 14.538 33.470 1.00 19.63 399 ASN B CA 1
ATOM 7359 C C . ASN B 1 402 ? -16.915 13.187 33.092 1.00 19.74 399 ASN B C 1
ATOM 7360 O O . ASN B 1 402 ? -16.368 12.506 33.986 1.00 19.51 399 ASN B O 1
ATOM 7365 N N . SER B 1 403 ? -17.026 12.791 31.821 1.00 20.03 400 SER B N 1
ATOM 7366 C CA . SER B 1 403 ? -16.523 11.490 31.302 1.00 19.95 400 SER B CA 1
ATOM 7367 C C . SER B 1 403 ? -14.994 11.407 31.454 1.00 20.10 400 SER B C 1
ATOM 7368 O O . SER B 1 403 ? -14.500 10.361 31.939 1.00 19.81 400 SER B O 1
ATOM 7371 N N . PHE B 1 404 ? -14.270 12.461 31.066 1.00 19.81 401 PHE B N 1
ATOM 7372 C CA . PHE B 1 404 ? -12.781 12.498 31.088 1.00 19.91 401 PHE B CA 1
ATOM 7373 C C . PHE B 1 404 ? -12.294 12.342 32.535 1.00 20.18 401 PHE B C 1
ATOM 7374 O O . PHE B 1 404 ? -11.312 11.615 32.753 1.00 19.56 401 PHE B O 1
ATOM 7382 N N . ILE B 1 405 ? -12.985 12.975 33.490 1.00 19.97 402 ILE B N 1
ATOM 7383 C CA . ILE B 1 405 ? -12.695 12.864 34.950 1.00 19.66 402 ILE B CA 1
ATOM 7384 C C . ILE B 1 405 ? -12.919 11.415 35.382 1.00 19.79 402 ILE B C 1
ATOM 7385 O O . ILE B 1 405 ? -12.101 10.907 36.145 1.00 19.23 402 ILE B O 1
ATOM 7390 N N . SER B 1 406 ? -13.997 10.786 34.905 1.00 21.04 403 SER B N 1
ATOM 7391 C CA . SER B 1 406 ? -14.456 9.444 35.350 1.00 21.01 403 SER B CA 1
ATOM 7392 C C . SER B 1 406 ? -13.542 8.336 34.808 1.00 21.77 403 SER B C 1
ATOM 7393 O O . SER B 1 406 ? -13.594 7.224 35.358 1.00 21.67 403 SER B O 1
ATOM 7396 N N . PHE B 1 407 ? -12.741 8.615 33.775 1.00 22.53 404 PHE B N 1
ATOM 7397 C CA . PHE B 1 407 ? -11.841 7.627 33.121 1.00 23.83 404 PHE B CA 1
ATOM 7398 C C . PHE B 1 407 ? -10.786 7.110 34.120 1.00 26.56 404 PHE B C 1
ATOM 7399 O O . PHE B 1 407 ? -10.184 6.046 33.858 1.00 29.42 404 PHE B O 1
ATOM 7407 N N . SER B 1 408 ? -10.554 7.822 35.226 1.00 27.00 405 SER B N 1
ATOM 7408 C CA . SER B 1 408 ? -9.570 7.439 36.277 1.00 27.72 405 SER B CA 1
ATOM 7409 C C . SER B 1 408 ? -10.137 6.332 37.176 1.00 27.84 405 SER B C 1
ATOM 7410 O O . SER B 1 408 ? -9.336 5.683 37.876 1.00 28.25 405 SER B O 1
ATOM 7413 N N . HIS B 1 409 ? -11.456 6.121 37.167 1.00 26.81 406 HIS B N 1
ATOM 7414 C CA . HIS B 1 409 ? -12.151 5.200 38.105 1.00 26.85 406 HIS B CA 1
ATOM 7415 C C . HIS B 1 409 ? -13.392 4.598 37.438 1.00 25.46 406 HIS B C 1
ATOM 7416 O O . HIS B 1 409 ? -14.402 5.300 37.350 1.00 25.57 406 HIS B O 1
ATOM 7423 N N . TYR B 1 410 ? -13.314 3.332 37.011 1.00 25.75 407 TYR B N 1
ATOM 7424 C CA . TYR B 1 410 ? -14.384 2.615 36.270 1.00 25.09 407 TYR B CA 1
ATOM 7425 C C . TYR B 1 410 ? -15.725 2.702 36.997 1.00 25.24 407 TYR B C 1
ATOM 7426 O O . TYR B 1 410 ? -16.739 2.952 36.354 1.00 26.06 407 TYR B O 1
ATOM 7435 N N . PRO B 1 411 ? -15.814 2.447 38.325 1.00 26.19 408 PRO B N 1
ATOM 7436 C CA . PRO B 1 411 ? -17.096 2.531 39.032 1.00 25.68 408 PRO B CA 1
ATOM 7437 C C . PRO B 1 411 ? -17.810 3.887 38.889 1.00 25.90 408 PRO B C 1
ATOM 7438 O O . PRO B 1 411 ? -19.035 3.889 38.893 1.00 25.55 408 PRO B O 1
ATOM 7442 N N . LEU B 1 412 ? -17.049 4.983 38.758 1.00 24.91 409 LEU B N 1
ATOM 7443 C CA . LEU B 1 412 ? -17.589 6.347 38.498 1.00 24.91 409 LEU B CA 1
ATOM 7444 C C . LEU B 1 412 ? -18.028 6.460 37.030 1.00 24.64 409 LEU B C 1
ATOM 7445 O O . LEU B 1 412 ? -19.143 6.942 36.795 1.00 24.22 409 LEU B O 1
ATOM 7450 N N . TRP B 1 413 ? -17.196 6.029 36.076 1.00 24.52 410 TRP B N 1
ATOM 7451 C CA . TRP B 1 413 ? -17.555 6.022 34.628 1.00 24.54 410 TRP B CA 1
ATOM 7452 C C . TRP B 1 413 ? -18.855 5.239 34.428 1.00 24.14 410 TRP B C 1
ATOM 7453 O O . TRP B 1 413 ? -19.686 5.679 33.620 1.00 24.52 410 TRP B O 1
ATOM 7464 N N . ASN B 1 414 ? -18.995 4.113 35.129 1.00 24.30 411 ASN B N 1
ATOM 7465 C CA . ASN B 1 414 ? -20.167 3.203 35.049 1.00 25.06 411 ASN B CA 1
ATOM 7466 C C . ASN B 1 414 ? -21.466 3.998 35.256 1.00 24.88 411 ASN B C 1
ATOM 7467 O O . ASN B 1 414 ? -22.460 3.706 34.550 1.00 25.03 411 ASN B O 1
ATOM 7472 N N . SER B 1 415 ? -21.456 4.976 36.165 1.00 24.33 412 SER B N 1
ATOM 7473 C CA . SER B 1 415 ? -22.612 5.868 36.446 1.00 24.36 412 SER B CA 1
ATOM 7474 C C . SER B 1 415 ? -22.787 6.885 35.310 1.00 24.00 412 SER B C 1
ATOM 7475 O O . SER B 1 415 ? -23.940 7.062 34.853 1.00 24.17 412 SER B O 1
ATOM 7478 N N . VAL B 1 416 ? -21.702 7.521 34.855 1.00 23.41 413 VAL B N 1
ATOM 7479 C CA . VAL B 1 416 ? -21.748 8.479 33.709 1.00 22.97 413 VAL B CA 1
ATOM 7480 C C . VAL B 1 416 ? -22.369 7.744 32.522 1.00 22.35 413 VAL B C 1
ATOM 7481 O O . VAL B 1 416 ? -23.274 8.301 31.888 1.00 22.77 413 VAL B O 1
ATOM 7485 N N . PHE B 1 417 ? -21.890 6.528 32.255 1.00 23.03 414 PHE B N 1
ATOM 7486 C CA . PHE B 1 417 ? -22.273 5.691 31.091 1.00 22.85 414 PHE B CA 1
ATOM 7487 C C . PHE B 1 417 ? -23.793 5.494 31.048 1.00 23.30 414 PHE B C 1
ATOM 7488 O O . PHE B 1 417 ? -24.380 5.780 29.986 1.00 22.99 414 PHE B O 1
ATOM 7496 N N . ARG B 1 418 ? -24.408 5.020 32.140 1.00 23.72 415 ARG B N 1
ATOM 7497 C CA . ARG B 1 418 ? -25.859 4.665 32.170 1.00 24.22 415 ARG B CA 1
ATOM 7498 C C . ARG B 1 418 ? -26.729 5.930 32.231 1.00 23.17 415 ARG B C 1
ATOM 7499 O O . ARG B 1 418 ? -27.779 5.943 31.570 1.00 23.94 415 ARG B O 1
ATOM 7507 N N . ILE B 1 419 ? -26.312 6.971 32.950 1.00 23.13 416 ILE B N 1
ATOM 7508 C CA . ILE B 1 419 ? -27.037 8.279 32.975 1.00 23.31 416 ILE B CA 1
ATOM 7509 C C . ILE B 1 419 ? -27.090 8.844 31.543 1.00 23.49 416 ILE B C 1
ATOM 7510 O O . ILE B 1 419 ? -28.174 9.284 31.120 1.00 23.75 416 ILE B O 1
ATOM 7515 N N . TRP B 1 420 ? -25.985 8.787 30.796 1.00 23.07 417 TRP B N 1
ATOM 7516 C CA . TRP B 1 420 ? -25.930 9.263 29.386 1.00 22.70 417 TRP B CA 1
ATOM 7517 C C . TRP B 1 420 ? -26.819 8.387 28.489 1.00 22.82 417 TRP B C 1
ATOM 7518 O O . TRP B 1 420 ? -27.688 8.944 27.797 1.00 22.58 417 TRP B O 1
ATOM 7529 N N . ALA B 1 421 ? -26.612 7.070 28.483 1.00 23.64 418 ALA B N 1
ATOM 7530 C CA . ALA B 1 421 ? -27.249 6.134 27.525 1.00 24.44 418 ALA B CA 1
ATOM 7531 C C . ALA B 1 421 ? -28.756 6.006 27.795 1.00 26.08 418 ALA B C 1
ATOM 7532 O O . ALA B 1 421 ? -29.505 5.842 26.822 1.00 26.58 418 ALA B O 1
ATOM 7534 N N . SER B 1 422 ? -29.197 6.082 29.054 1.00 27.20 419 SER B N 1
ATOM 7535 C CA . SER B 1 422 ? -30.635 6.003 29.427 1.00 28.65 419 SER B CA 1
ATOM 7536 C C . SER B 1 422 ? -31.420 7.118 28.721 1.00 31.11 419 SER B C 1
ATOM 7537 O O . SER B 1 422 ? -32.588 6.878 28.356 1.00 31.07 419 SER B O 1
ATOM 7540 N N . ALA B 1 423 ? -30.785 8.276 28.503 1.00 34.66 420 ALA B N 1
ATOM 7541 C CA . ALA B 1 423 ? -31.355 9.456 27.805 1.00 37.40 420 ALA B CA 1
ATOM 7542 C C . ALA B 1 423 ? -31.582 9.192 26.306 1.00 39.95 420 ALA B C 1
ATOM 7543 O O . ALA B 1 423 ? -32.456 9.879 25.738 1.00 42.50 420 ALA B O 1
ATOM 7545 N N . SER B 1 424 ? -30.846 8.263 25.678 1.00 41.24 421 SER B N 1
ATOM 7546 C CA . SER B 1 424 ? -30.982 7.935 24.230 1.00 41.78 421 SER B CA 1
ATOM 7547 C C . SER B 1 424 ? -32.442 7.614 23.899 1.00 42.60 421 SER B C 1
ATOM 7548 O O . SER B 1 424 ? -33.028 8.317 23.049 1.00 45.33 421 SER B O 1
ATOM 7551 N N . VAL B 1 425 ? -32.990 6.569 24.526 1.00 41.44 422 VAL B N 1
ATOM 7552 C CA . VAL B 1 425 ? -34.381 6.085 24.280 1.00 41.68 422 VAL B CA 1
ATOM 7553 C C . VAL B 1 425 ? -35.363 7.218 24.603 1.00 39.03 422 VAL B C 1
ATOM 7554 O O . VAL B 1 425 ? -36.277 7.467 23.783 1.00 38.34 422 VAL B O 1
ATOM 7558 N N . ILE B 1 426 ? -35.189 7.870 25.756 1.00 36.13 423 ILE B N 1
ATOM 7559 C CA . ILE B 1 426 ? -36.190 8.823 26.321 1.00 35.98 423 ILE B CA 1
ATOM 7560 C C . ILE B 1 426 ? -36.215 10.072 25.432 1.00 34.08 423 ILE B C 1
ATOM 7561 O O . ILE B 1 426 ? -37.309 10.427 24.949 1.00 33.17 423 ILE B O 1
ATOM 7566 N N . GLY B 1 427 ? -35.047 10.692 25.220 1.00 33.99 424 GLY B N 1
ATOM 7567 C CA . GLY B 1 427 ? -34.849 11.846 24.321 1.00 32.76 424 GLY B CA 1
ATOM 7568 C C . GLY B 1 427 ? -35.169 11.495 22.878 1.00 32.59 424 GLY B C 1
ATOM 7569 O O . GLY B 1 427 ? -35.728 12.356 22.172 1.00 33.52 424 GLY B O 1
ATOM 7570 N N . GLY B 1 428 ? -34.830 10.273 22.454 1.00 32.16 425 GLY B N 1
ATOM 7571 C CA . GLY B 1 428 ? -35.162 9.741 21.119 1.00 33.46 425 GLY B CA 1
ATOM 7572 C C . GLY B 1 428 ? -36.664 9.681 20.890 1.00 33.98 425 GLY B C 1
ATOM 7573 O O . GLY B 1 428 ? -37.141 10.247 19.883 1.00 32.64 425 GLY B O 1
ATOM 7574 N N . LYS B 1 429 ? -37.399 9.028 21.793 1.00 35.96 426 LYS B N 1
ATOM 7575 C CA . LYS B 1 429 ? -38.865 8.836 21.642 1.00 36.36 426 LYS B CA 1
ATOM 7576 C C . LYS B 1 429 ? -39.575 10.191 21.769 1.00 35.12 426 LYS B C 1
ATOM 7577 O O . LYS B 1 429 ? -40.626 10.352 21.125 1.00 36.24 426 LYS B O 1
ATOM 7583 N N . ARG B 1 430 ? -39.011 11.154 22.508 1.00 34.63 427 ARG B N 1
ATOM 7584 C CA . ARG B 1 430 ? -39.567 12.536 22.598 1.00 34.23 427 ARG B CA 1
ATOM 7585 C C . ARG B 1 430 ? -39.651 13.141 21.188 1.00 33.27 427 ARG B C 1
ATOM 7586 O O . ARG B 1 430 ? -40.698 13.735 20.850 1.00 31.70 427 ARG B O 1
ATOM 7594 N N . ILE B 1 431 ? -38.593 12.997 20.389 1.00 32.56 428 ILE B N 1
ATOM 7595 C CA . ILE B 1 431 ? -38.504 13.619 19.037 1.00 32.42 428 ILE B CA 1
ATOM 7596 C C . ILE B 1 431 ? -39.358 12.792 18.062 1.00 31.57 428 ILE B C 1
ATOM 7597 O O . ILE B 1 431 ? -40.058 13.408 17.237 1.00 32.01 428 ILE B O 1
ATOM 7602 N N . LEU B 1 432 ? -39.344 11.461 18.175 1.00 32.12 429 LEU B N 1
ATOM 7603 C CA . LEU B 1 432 ? -40.197 10.552 17.355 1.00 34.91 429 LEU B CA 1
ATOM 7604 C C . LEU B 1 432 ? -41.681 10.915 17.516 1.00 36.37 429 LEU B C 1
ATOM 7605 O O . LEU B 1 432 ? -42.362 11.077 16.480 1.00 37.57 429 LEU B O 1
ATOM 7610 N N . ASN B 1 433 ? -42.164 11.016 18.760 1.00 36.90 430 ASN B N 1
ATOM 7611 C CA . ASN B 1 433 ? -43.596 11.258 19.090 1.00 37.29 430 ASN B CA 1
ATOM 7612 C C . ASN B 1 433 ? -44.056 12.568 18.442 1.00 35.98 430 ASN B C 1
ATOM 7613 O O . ASN B 1 433 ? -45.169 12.581 17.890 1.00 36.51 430 ASN B O 1
ATOM 7618 N N . ALA B 1 434 ? -43.230 13.619 18.501 1.00 35.19 431 ALA B N 1
ATOM 7619 C CA . ALA B 1 434 ? -43.511 14.953 17.914 1.00 34.88 431 ALA B CA 1
ATOM 7620 C C . ALA B 1 434 ? -43.599 14.844 16.384 1.00 34.78 431 ALA B C 1
ATOM 7621 O O . ALA B 1 434 ? -44.421 15.562 15.768 1.00 33.00 431 ALA B O 1
ATOM 7623 N N . LEU B 1 435 ? -42.762 13.990 15.794 1.00 34.42 432 LEU B N 1
ATOM 7624 C CA . LEU B 1 435 ? -42.690 13.775 14.328 1.00 36.70 432 LEU B CA 1
ATOM 7625 C C . LEU B 1 435 ? -43.947 13.033 13.850 1.00 36.38 432 LEU B C 1
ATOM 7626 O O . LEU B 1 435 ? -44.517 13.458 12.827 1.00 34.05 432 LEU B O 1
ATOM 7631 N N . THR B 1 436 ? -44.351 11.974 14.561 1.00 38.57 433 THR B N 1
ATOM 7632 C CA . THR B 1 436 ? -45.576 11.168 14.293 1.00 39.13 433 THR B CA 1
ATOM 7633 C C . THR B 1 436 ? -46.812 12.078 14.361 1.00 41.30 433 THR B C 1
ATOM 7634 O O . THR B 1 436 ? -47.646 12.001 13.440 1.00 40.57 433 THR B O 1
ATOM 7638 N N . ARG B 1 437 ? -46.913 12.924 15.390 1.00 42.90 434 ARG B N 1
ATOM 7639 C CA . ARG B 1 437 ? -48.051 13.866 15.579 1.00 44.36 434 ARG B CA 1
ATOM 7640 C C . ARG B 1 437 ? -48.184 14.777 14.353 1.00 44.41 434 ARG B C 1
ATOM 7641 O O . ARG B 1 437 ? -49.317 14.930 13.853 1.00 46.12 434 ARG B O 1
ATOM 7649 N N . THR B 1 438 ? -47.076 15.380 13.915 1.00 43.43 435 THR B N 1
ATOM 7650 C CA . THR B 1 438 ? -47.012 16.357 12.793 1.00 44.72 435 THR B CA 1
ATOM 7651 C C . THR B 1 438 ? -47.362 15.661 11.470 1.00 43.95 435 THR B C 1
ATOM 7652 O O . THR B 1 438 ? -47.948 16.331 10.599 1.00 43.91 435 THR B O 1
ATOM 7656 N N . LYS B 1 439 ? -46.990 14.386 11.317 1.00 43.91 436 LYS B N 1
ATOM 7657 C CA . LYS B 1 439 ? -47.292 13.566 10.113 1.00 46.95 436 LYS B CA 1
ATOM 7658 C C . LYS B 1 439 ? -48.810 13.380 9.993 1.00 47.56 436 LYS B C 1
ATOM 7659 O O . LYS B 1 439 ? -49.347 13.609 8.892 1.00 47.72 436 LYS B O 1
ATOM 7665 N N . GLU B 1 440 ? -49.461 12.989 11.092 1.00 49.27 437 GLU B N 1
ATOM 7666 C CA . GLU B 1 440 ? -50.887 12.568 11.125 1.00 50.59 437 GLU B CA 1
ATOM 7667 C C . GLU B 1 440 ? -51.795 13.802 11.085 1.00 49.59 437 GLU B C 1
ATOM 7668 O O . GLU B 1 440 ? -52.736 13.801 10.277 1.00 51.45 437 GLU B O 1
ATOM 7674 N N . THR B 1 441 ? -51.517 14.819 11.904 1.00 48.67 438 THR B N 1
ATOM 7675 C CA . THR B 1 441 ? -52.326 16.067 11.980 1.00 48.31 438 THR B CA 1
ATOM 7676 C C . THR B 1 441 ? -52.000 16.973 10.787 1.00 48.03 438 THR B C 1
ATOM 7677 O O . THR B 1 441 ? -52.865 17.795 10.427 1.00 48.13 438 THR B O 1
ATOM 7681 N N . GLY B 1 442 ? -50.790 16.857 10.226 1.00 46.64 439 GLY B N 1
ATOM 7682 C CA . GLY B 1 442 ? -50.288 17.744 9.160 1.00 45.26 439 GLY B CA 1
ATOM 7683 C C . GLY B 1 442 ? -49.965 19.136 9.681 1.00 45.45 439 GLY B C 1
ATOM 7684 O O . GLY B 1 442 ? -49.762 20.041 8.847 1.00 43.79 439 GLY B O 1
ATOM 7685 N N . ASP B 1 443 ? -49.910 19.309 11.008 1.00 47.28 440 ASP B N 1
ATOM 7686 C CA . ASP B 1 443 ? -49.624 20.609 11.674 1.00 50.57 440 ASP B CA 1
ATOM 7687 C C . ASP B 1 443 ? -48.165 20.611 12.159 1.00 49.25 440 ASP B C 1
ATOM 7688 O O . ASP B 1 443 ? -47.806 19.730 12.976 1.00 44.70 440 ASP B O 1
ATOM 7693 N N . ASP B 1 444 ? -47.369 21.573 11.672 1.00 48.72 441 ASP B N 1
ATOM 7694 C CA . ASP B 1 444 ? -45.940 21.779 12.038 1.00 49.06 441 ASP B CA 1
ATOM 7695 C C . ASP B 1 444 ? -45.844 22.173 13.518 1.00 49.56 441 ASP B C 1
ATOM 7696 O O . ASP B 1 444 ? -44.763 21.981 14.107 1.00 49.37 441 ASP B O 1
ATOM 7701 N N . SER B 1 445 ? -46.935 22.733 14.060 1.00 48.77 442 SER B N 1
ATOM 7702 C CA . SER B 1 445 ? -47.245 22.950 15.500 1.00 47.67 442 SER B CA 1
ATOM 7703 C C . SER B 1 445 ? -46.424 22.034 16.420 1.00 45.71 442 SER B C 1
ATOM 7704 O O . SER B 1 445 ? -45.722 22.572 17.297 1.00 44.43 442 SER B O 1
ATOM 7707 N N . HIS B 1 446 ? -46.527 20.711 16.246 1.00 45.15 443 HIS B N 1
ATOM 7708 C CA . HIS B 1 446 ? -46.047 19.683 17.215 1.00 45.16 443 HIS B CA 1
ATOM 7709 C C . HIS B 1 446 ? -44.521 19.515 17.141 1.00 44.56 443 HIS B C 1
ATOM 7710 O O . HIS B 1 446 ? -43.950 18.983 18.110 1.00 43.61 443 HIS B O 1
ATOM 7717 N N . CYS B 1 447 ? -43.889 19.951 16.045 1.00 43.58 444 CYS B N 1
ATOM 7718 C CA . CYS B 1 447 ? -42.411 20.029 15.890 1.00 42.13 444 CYS B CA 1
ATOM 7719 C C . CYS B 1 447 ? -41.902 21.362 16.446 1.00 40.73 444 CYS B C 1
ATOM 7720 O O . CYS B 1 447 ? -40.862 21.344 17.131 1.00 41.56 444 CYS B O 1
ATOM 7723 N N . GLN B 1 448 ? -42.605 22.464 16.159 1.00 39.53 445 GLN B N 1
ATOM 7724 C CA . GLN B 1 448 ? -42.300 23.815 16.709 1.00 40.55 445 GLN B CA 1
ATOM 7725 C C . GLN B 1 448 ? -42.276 23.749 18.240 1.00 37.74 445 GLN B C 1
ATOM 7726 O O . GLN B 1 448 ? -41.462 24.472 18.837 1.00 36.44 445 GLN B O 1
ATOM 7732 N N . ALA B 1 449 ? -43.113 22.891 18.833 1.00 36.07 446 ALA B N 1
ATOM 7733 C CA . ALA B 1 449 ? -43.306 22.743 20.295 1.00 35.67 446 ALA B CA 1
ATOM 7734 C C . ALA B 1 449 ? -42.046 22.172 20.962 1.00 35.33 446 ALA B C 1
ATOM 7735 O O . ALA B 1 449 ? -41.921 22.335 22.192 1.00 34.63 446 ALA B O 1
ATOM 7737 N N . LEU B 1 450 ? -41.159 21.518 20.202 1.00 33.61 447 LEU B N 1
ATOM 7738 C CA . LEU B 1 450 ? -39.867 20.992 20.728 1.00 33.29 447 LEU B CA 1
ATOM 7739 C C . LEU B 1 450 ? -38.966 22.156 21.156 1.00 32.29 447 LEU B C 1
ATOM 7740 O O . LEU B 1 450 ? -38.106 21.924 22.012 1.00 32.12 447 LEU B O 1
ATOM 7745 N N . ASP B 1 451 ? -39.178 23.353 20.599 1.00 32.56 448 ASP B N 1
ATOM 7746 C CA . ASP B 1 451 ? -38.426 24.596 20.926 1.00 32.38 448 ASP B CA 1
ATOM 7747 C C . ASP B 1 451 ? -38.856 25.160 22.296 1.00 32.66 448 ASP B C 1
ATOM 7748 O O . ASP B 1 451 ? -38.162 26.081 22.778 1.00 32.45 448 ASP B O 1
ATOM 7753 N N . ASP B 1 452 ? -39.940 24.652 22.903 1.00 32.54 449 ASP B N 1
ATOM 7754 C CA . ASP B 1 452 ? -40.556 25.212 24.144 1.00 33.61 449 ASP B CA 1
ATOM 7755 C C . ASP B 1 452 ? -40.089 24.442 25.389 1.00 32.72 449 ASP B C 1
ATOM 7756 O O . ASP B 1 452 ? -40.678 24.648 26.466 1.00 32.37 449 ASP B O 1
ATOM 7761 N N . ASN B 1 453 ? -39.069 23.593 25.266 1.00 32.87 450 ASN B N 1
ATOM 7762 C CA . ASN B 1 453 ? -38.519 22.818 26.410 1.00 32.44 450 ASN B CA 1
ATOM 7763 C C . ASN B 1 453 ? -37.813 23.779 27.368 1.00 29.50 450 ASN B C 1
ATOM 7764 O O . ASN B 1 453 ? -37.371 24.858 26.976 1.00 29.18 450 ASN B O 1
ATOM 7769 N N . PRO B 1 454 ? -37.697 23.430 28.666 1.00 27.55 451 PRO B N 1
ATOM 7770 C CA . PRO B 1 454 ? -37.089 24.334 29.643 1.00 27.08 451 PRO B CA 1
ATOM 7771 C C . PRO B 1 454 ? -35.554 24.298 29.757 1.00 26.27 451 PRO B C 1
ATOM 7772 O O . PRO B 1 454 ? -35.047 25.031 30.585 1.00 26.24 451 PRO B O 1
ATOM 7776 N N . TYR B 1 455 ? -34.857 23.481 28.954 1.00 25.13 452 TYR B N 1
ATOM 7777 C CA . TYR B 1 455 ? -33.379 23.289 29.022 1.00 24.84 452 TYR B CA 1
ATOM 7778 C C . TYR B 1 455 ? -32.807 23.172 27.614 1.00 23.66 452 TYR B C 1
ATOM 7779 O O . TYR B 1 455 ? -32.421 22.090 27.181 1.00 22.70 452 TYR B O 1
ATOM 7788 N N . PRO B 1 456 ? -32.744 24.280 26.847 1.00 23.04 453 PRO B N 1
ATOM 7789 C CA . PRO B 1 456 ? -32.298 24.218 25.458 1.00 22.96 453 PRO B CA 1
ATOM 7790 C C . PRO B 1 456 ? -30.893 23.601 25.366 1.00 22.16 453 PRO B C 1
ATOM 7791 O O . PRO B 1 456 ? -29.994 24.076 26.045 1.00 21.71 453 PRO B O 1
ATOM 7795 N N . GLY B 1 457 ? -30.765 22.527 24.584 1.00 21.71 454 GLY B N 1
ATOM 7796 C CA . GLY B 1 457 ? -29.487 21.868 24.263 1.00 22.41 454 GLY B CA 1
ATOM 7797 C C . GLY B 1 457 ? -29.256 20.603 25.073 1.00 22.60 454 GLY B C 1
ATOM 7798 O O . GLY B 1 457 ? -28.303 19.868 24.754 1.00 22.19 454 GLY B O 1
ATOM 7799 N N . LEU B 1 458 ? -30.087 20.341 26.083 1.00 23.14 455 LEU B N 1
ATOM 7800 C CA . LEU B 1 458 ? -30.013 19.092 26.883 1.00 24.69 455 LEU B CA 1
ATOM 7801 C C . LEU B 1 458 ? -30.795 18.000 26.141 1.00 25.96 455 LEU B C 1
ATOM 7802 O O . LEU B 1 458 ? -31.959 18.257 25.772 1.00 27.21 455 LEU B O 1
ATOM 7807 N N . TRP B 1 459 ? -30.171 16.835 25.936 1.00 27.49 456 TRP B N 1
ATOM 7808 C CA . TRP B 1 459 ? -30.626 15.743 25.021 1.00 29.73 456 TRP B CA 1
ATOM 7809 C C . TRP B 1 459 ? -31.860 15.008 25.584 1.00 31.26 456 TRP B C 1
ATOM 7810 O O . TRP B 1 459 ? -32.494 14.251 24.817 1.00 33.64 456 TRP B O 1
ATOM 7821 N N . CYS B 1 460 ? -32.198 15.210 26.861 1.00 31.82 457 CYS B N 1
ATOM 7822 C CA . CYS B 1 460 ? -33.440 14.698 27.512 1.00 31.41 457 CYS B CA 1
ATOM 7823 C C . CYS B 1 460 ? -33.972 15.772 28.459 1.00 28.83 457 CYS B C 1
ATOM 7824 O O . CYS B 1 460 ? -33.751 15.705 29.662 1.00 27.21 457 CYS B O 1
ATOM 7827 N N . PRO B 1 461 ? -34.633 16.835 27.944 1.00 27.42 458 PRO B N 1
ATOM 7828 C CA . PRO B 1 461 ? -34.855 18.052 28.729 1.00 28.39 458 PRO B CA 1
ATOM 7829 C C . PRO B 1 461 ? -36.052 17.939 29.686 1.00 29.61 458 PRO B C 1
ATOM 7830 O O . PRO B 1 461 ? -36.964 18.747 29.585 1.00 31.03 458 PRO B O 1
ATOM 7834 N N . LEU B 1 462 ? -36.017 16.942 30.580 1.00 30.74 459 LEU B N 1
ATOM 7835 C CA . LEU B 1 462 ? -37.047 16.697 31.627 1.00 31.82 459 LEU B CA 1
ATOM 7836 C C . LEU B 1 462 ? -36.425 16.993 32.999 1.00 32.56 459 LEU B C 1
ATOM 7837 O O . LEU B 1 462 ? -35.228 16.680 33.180 1.00 31.74 459 LEU B O 1
ATOM 7842 N N . ASP B 1 463 ? -37.215 17.550 33.924 1.00 32.82 460 ASP B N 1
ATOM 7843 C CA . ASP B 1 463 ? -36.761 18.024 35.261 1.00 34.63 460 ASP B CA 1
ATOM 7844 C C . ASP B 1 463 ? -35.986 16.916 35.986 1.00 32.28 460 ASP B C 1
ATOM 7845 O O . ASP B 1 463 ? -34.911 17.229 36.527 1.00 32.26 460 ASP B O 1
ATOM 7850 N N . PHE B 1 464 ? -36.483 15.676 35.982 1.00 30.69 461 PHE B N 1
ATOM 7851 C CA . PHE B 1 464 ? -35.874 14.545 36.730 1.00 31.30 461 PHE B CA 1
ATOM 7852 C C . PHE B 1 464 ? -34.505 14.190 36.127 1.00 31.61 461 PHE B C 1
ATOM 7853 O O . PHE B 1 464 ? -33.599 13.821 36.909 1.00 31.43 461 PHE B O 1
ATOM 7861 N N . TYR B 1 465 ? -34.339 14.311 34.804 1.00 31.20 462 TYR B N 1
ATOM 7862 C CA . TYR B 1 465 ? -33.039 14.065 34.119 1.00 31.23 462 TYR B CA 1
ATOM 7863 C C . TYR B 1 465 ? -32.081 15.230 34.398 1.00 30.01 462 TYR B C 1
ATOM 7864 O O . TYR B 1 465 ? -30.911 14.971 34.717 1.00 30.69 462 TYR B O 1
ATOM 7873 N N . LYS B 1 466 ? -32.557 16.470 34.278 1.00 29.45 463 LYS B N 1
ATOM 7874 C CA . LYS B 1 466 ? -31.744 17.688 34.531 1.00 30.45 463 LYS B CA 1
ATOM 7875 C C . LYS B 1 466 ? -31.132 17.595 35.931 1.00 32.32 463 LYS B C 1
ATOM 7876 O O . LYS B 1 466 ? -29.936 17.916 36.068 1.00 32.24 463 LYS B O 1
ATOM 7882 N N . GLU B 1 467 ? -31.931 17.173 36.919 1.00 32.92 464 GLU B N 1
ATOM 7883 C CA . GLU B 1 467 ? -31.531 17.062 38.348 1.00 33.57 464 GLU B CA 1
ATOM 7884 C C . GLU B 1 467 ? -30.486 15.950 38.510 1.00 30.71 464 GLU B C 1
ATOM 7885 O O . GLU B 1 467 ? -29.500 16.174 39.237 1.00 27.85 464 GLU B O 1
ATOM 7891 N N . ALA B 1 468 ? -30.701 14.792 37.879 1.00 28.82 465 ALA B N 1
ATOM 7892 C CA . ALA B 1 468 ? -29.779 13.634 37.947 1.00 28.87 465 ALA B CA 1
ATOM 7893 C C . ALA B 1 468 ? -28.432 14.019 37.323 1.00 28.99 465 ALA B C 1
ATOM 7894 O O . ALA B 1 468 ? -27.392 13.690 37.918 1.00 29.89 465 ALA B O 1
ATOM 7896 N N . PHE B 1 469 ? -28.451 14.726 36.191 1.00 27.69 466 PHE B N 1
ATOM 7897 C CA . PHE B 1 469 ? -27.230 15.123 35.446 1.00 27.55 466 PHE B CA 1
ATOM 7898 C C . PHE B 1 469 ? -26.500 16.241 36.197 1.00 27.95 466 PHE B C 1
ATOM 7899 O O . PHE B 1 469 ? -25.250 16.225 36.204 1.00 26.89 466 PHE B O 1
ATOM 7907 N N . ASP B 1 470 ? -27.255 17.168 36.802 1.00 28.67 467 ASP B N 1
ATOM 7908 C CA . ASP B 1 470 ? -26.732 18.278 37.645 1.00 29.35 467 ASP B CA 1
ATOM 7909 C C . ASP B 1 470 ? -25.870 17.708 38.780 1.00 29.22 467 ASP B C 1
ATOM 7910 O O . ASP B 1 470 ? -24.779 18.263 39.017 1.00 28.15 467 ASP B O 1
ATOM 7915 N N . GLU B 1 471 ? -26.353 16.652 39.449 1.00 29.13 468 GLU B N 1
ATOM 7916 C CA . GLU B 1 471 ? -25.678 15.970 40.589 1.00 29.65 468 GLU B CA 1
ATOM 7917 C C . GLU B 1 471 ? -24.425 15.238 40.083 1.00 28.08 468 GLU B C 1
ATOM 7918 O O . GLU B 1 471 ? -23.358 15.359 40.722 1.00 27.58 468 GLU B O 1
ATOM 7924 N N . LEU B 1 472 ? 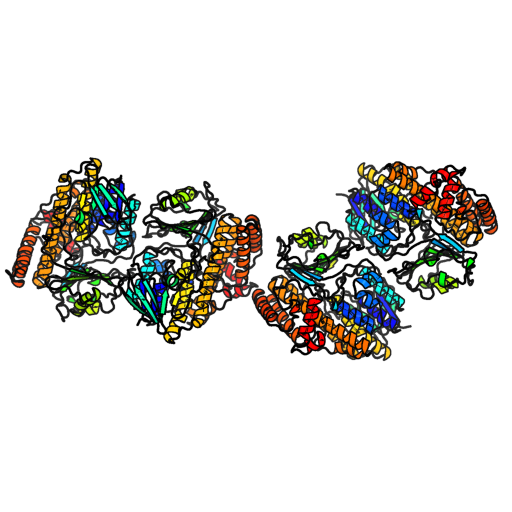-24.536 14.497 38.978 1.00 26.70 469 LEU B N 1
ATOM 7925 C CA . LEU B 1 472 ? -23.374 13.828 38.331 1.00 25.93 469 LEU B CA 1
ATOM 7926 C C . LEU B 1 472 ? -22.272 14.862 38.051 1.00 24.88 469 LEU B C 1
ATOM 7927 O O . LEU B 1 472 ? -21.093 14.546 38.303 1.00 24.25 469 LEU B O 1
ATOM 7932 N N . THR B 1 473 ? -22.647 16.051 37.569 1.00 24.12 470 THR B N 1
ATOM 7933 C CA . THR B 1 473 ? -21.716 17.147 37.185 1.00 24.65 470 THR B CA 1
ATOM 7934 C C . THR B 1 473 ? -21.049 17.732 38.440 1.00 24.78 470 THR B C 1
ATOM 7935 O O . THR B 1 473 ? -19.833 17.987 38.391 1.00 24.75 470 THR B O 1
ATOM 7939 N N . GLU B 1 474 ? -21.820 17.965 39.504 1.00 25.13 471 GLU B N 1
ATOM 7940 C CA . GLU B 1 474 ? -21.325 18.558 40.773 1.00 25.83 471 GLU B CA 1
ATOM 7941 C C . GLU B 1 474 ? -20.324 17.584 41.411 1.00 24.80 471 GLU B C 1
ATOM 7942 O O . GLU B 1 474 ? -19.254 18.035 41.842 1.00 24.79 471 GLU B O 1
ATOM 7948 N N . LEU B 1 475 ? -20.628 16.288 41.425 1.00 24.74 472 LEU B N 1
ATOM 7949 C CA . LEU B 1 475 ? -19.736 15.260 42.021 1.00 26.05 472 LEU B CA 1
ATOM 7950 C C . LEU B 1 475 ? -18.456 15.145 41.185 1.00 26.64 472 LEU B C 1
ATOM 7951 O O . LEU B 1 475 ? -17.368 15.203 41.783 1.00 27.93 472 LEU B O 1
ATOM 7956 N N . CYS B 1 476 ? -18.567 15.028 39.859 1.00 25.94 473 CYS B N 1
ATOM 7957 C CA . CYS B 1 476 ? -17.401 14.880 38.943 1.00 25.30 473 CYS B CA 1
ATOM 7958 C C . CYS B 1 476 ? -16.448 16.078 39.083 1.00 25.62 473 CYS B C 1
ATOM 7959 O O . CYS B 1 476 ? -15.212 15.859 39.121 1.00 24.30 473 CYS B O 1
ATOM 7962 N N . GLU B 1 477 ? -16.978 17.303 39.167 1.00 26.05 474 GLU B N 1
ATOM 7963 C CA . GLU B 1 477 ? -16.142 18.534 39.244 1.00 26.41 474 GLU B CA 1
ATOM 7964 C C . GLU B 1 477 ? -15.442 18.600 40.606 1.00 25.65 474 GLU B C 1
ATOM 7965 O O . GLU B 1 477 ? -14.326 19.145 40.664 1.00 24.47 474 GLU B O 1
ATOM 7971 N N . ALA B 1 478 ? -16.066 18.061 41.656 1.00 25.52 475 ALA B N 1
ATOM 7972 C CA . ALA B 1 478 ? -15.510 18.029 43.029 1.00 25.40 475 ALA B CA 1
ATOM 7973 C C . ALA B 1 478 ? -14.382 16.990 43.090 1.00 25.47 475 ALA B C 1
ATOM 7974 O O . ALA B 1 478 ? -13.396 17.236 43.811 1.00 24.45 475 ALA B O 1
ATOM 7976 N N . VAL B 1 479 ? -14.516 15.886 42.344 1.00 24.95 476 VAL B N 1
ATOM 7977 C CA . VAL B 1 479 ? -13.444 14.864 42.155 1.00 25.57 476 VAL B CA 1
ATOM 7978 C C . VAL B 1 479 ? -12.262 15.537 41.446 1.00 25.98 476 VAL B C 1
ATOM 7979 O O . VAL B 1 479 ? -11.108 15.362 41.904 1.00 25.57 476 VAL B O 1
ATOM 7983 N N . ASP B 1 480 ? -12.552 16.292 40.383 1.00 27.18 477 ASP B N 1
ATOM 7984 C CA . ASP B 1 480 ? -11.557 17.011 39.542 1.00 28.25 477 ASP B CA 1
ATOM 7985 C C . ASP B 1 480 ? -10.762 17.999 40.412 1.00 29.32 477 ASP B C 1
ATOM 7986 O O . ASP B 1 480 ? -9.525 18.052 40.266 1.00 29.49 477 ASP B O 1
ATOM 7991 N N . ALA B 1 481 ? -11.444 18.734 41.294 1.00 29.86 478 ALA B N 1
ATOM 7992 C CA . ALA B 1 481 ? -10.854 19.760 42.190 1.00 30.91 478 ALA B CA 1
ATOM 7993 C C . ALA B 1 481 ? -10.152 19.099 43.387 1.00 31.33 478 ALA B C 1
ATOM 7994 O O . ALA B 1 481 ? -9.388 19.798 44.077 1.00 30.47 478 ALA B O 1
ATOM 7996 N N . GLY B 1 482 ? -10.409 17.810 43.631 1.00 32.44 479 GLY B N 1
ATOM 7997 C CA . GLY B 1 482 ? -9.801 17.038 44.731 1.00 32.82 479 GLY B CA 1
ATOM 7998 C C . GLY B 1 482 ? -10.486 17.290 46.065 1.00 33.10 479 GLY B C 1
ATOM 7999 O O . GLY B 1 482 ? -9.830 17.084 47.089 1.00 30.24 479 GLY B O 1
ATOM 8000 N N . HIS B 1 483 ? -11.754 17.717 46.059 1.00 35.42 480 HIS B N 1
ATOM 8001 C CA . HIS B 1 483 ? -12.568 17.983 47.280 1.00 37.70 480 HIS B CA 1
ATOM 8002 C C . HIS B 1 483 ? -13.269 16.695 47.715 1.00 36.47 480 HIS B C 1
ATOM 8003 O O . HIS B 1 483 ? -13.378 16.460 48.927 1.00 37.33 480 HIS B O 1
ATOM 8010 N N . THR B 1 484 ? -13.734 15.908 46.744 1.00 35.68 481 THR B N 1
ATOM 8011 C CA . THR B 1 484 ? -14.397 14.594 46.941 1.00 33.71 481 THR B CA 1
ATOM 8012 C C . THR B 1 484 ? -13.536 13.522 46.273 1.00 32.48 481 THR B C 1
ATOM 8013 O O . THR B 1 484 ? -12.901 13.820 45.248 1.00 31.44 481 THR B O 1
ATOM 8017 N N . THR B 1 485 ? -13.515 12.314 46.827 1.00 31.83 482 THR B N 1
ATOM 8018 C CA . THR B 1 485 ? -12.768 11.170 46.243 1.00 31.25 482 THR B CA 1
ATOM 8019 C C . THR B 1 485 ? -13.607 10.584 45.100 1.00 30.52 482 THR B C 1
ATOM 8020 O O . THR B 1 485 ? -14.855 10.610 45.198 1.00 27.93 482 THR B O 1
ATOM 8024 N N . ALA B 1 486 ? -12.943 10.085 44.054 1.00 30.13 483 ALA B N 1
ATOM 8025 C CA . ALA B 1 486 ? -13.576 9.350 42.936 1.00 30.95 483 ALA B CA 1
ATOM 8026 C C . ALA B 1 486 ? -14.403 8.196 43.512 1.00 30.68 483 ALA B C 1
ATOM 8027 O O . ALA B 1 486 ? -15.475 7.905 42.953 1.00 29.99 483 ALA B O 1
ATOM 8029 N N . GLU B 1 487 ? -13.930 7.590 44.607 1.00 31.86 484 GLU B N 1
ATOM 8030 C CA . GLU B 1 487 ? -14.584 6.442 45.293 1.00 33.39 484 GLU B CA 1
ATOM 8031 C C . GLU B 1 487 ? -15.881 6.901 45.974 1.00 33.53 484 GLU B C 1
ATOM 8032 O O . GLU B 1 487 ? -16.894 6.183 45.845 1.00 32.22 484 GLU B O 1
ATOM 8038 N N . GLU B 1 488 ? -15.847 8.042 46.675 1.00 35.36 485 GLU B N 1
ATOM 8039 C CA . GLU B 1 488 ? -17.027 8.670 47.336 1.00 38.15 485 GLU B CA 1
ATOM 8040 C C . GLU B 1 488 ? -18.097 8.963 46.273 1.00 34.55 485 GLU B C 1
ATOM 8041 O O . GLU B 1 488 ? -19.259 8.571 46.480 1.00 34.33 485 GLU B O 1
ATOM 8047 N N . ALA B 1 489 ? -17.713 9.636 45.185 1.00 32.76 486 ALA B N 1
ATOM 8048 C CA . ALA B 1 489 ? -18.605 10.031 44.068 1.00 31.38 486 ALA B CA 1
ATOM 8049 C C . ALA B 1 489 ? -19.284 8.784 43.482 1.00 30.71 486 ALA B C 1
ATOM 8050 O O . ALA B 1 489 ? -20.505 8.842 43.214 1.00 29.77 486 ALA B O 1
ATOM 8052 N N . ALA B 1 490 ? -18.529 7.691 43.322 1.00 29.83 487 ALA B N 1
ATOM 8053 C CA . ALA B 1 490 ? -18.999 6.420 42.717 1.00 30.85 487 ALA B CA 1
ATOM 8054 C C . ALA B 1 490 ? -20.054 5.758 43.615 1.00 31.00 487 ALA B C 1
ATOM 8055 O O . ALA B 1 490 ? -21.044 5.248 43.068 1.00 29.32 487 ALA B O 1
ATOM 8057 N N . ARG B 1 491 ? -19.862 5.775 44.939 1.00 33.61 488 ARG B N 1
ATOM 8058 C CA . ARG B 1 491 ? -20.812 5.165 45.914 1.00 34.42 488 ARG B CA 1
ATOM 8059 C C . ARG B 1 491 ? -22.120 5.967 45.922 1.00 32.51 488 ARG B C 1
ATOM 8060 O O . ARG B 1 491 ? -23.191 5.330 45.835 1.00 34.43 488 ARG B O 1
ATOM 8068 N N . VAL B 1 492 ? -22.049 7.299 46.016 1.00 31.34 489 VAL B N 1
ATOM 8069 C CA . VAL B 1 492 ? -23.253 8.187 46.043 1.00 31.35 489 VAL B CA 1
ATOM 8070 C C . VAL B 1 492 ? -24.061 7.981 44.753 1.00 30.90 489 VAL B C 1
ATOM 8071 O O . VAL B 1 492 ? -25.288 7.839 44.850 1.00 30.08 489 VAL B O 1
ATOM 8075 N N . LEU B 1 493 ? -23.404 7.982 43.589 1.00 31.34 490 LEU B N 1
ATOM 8076 C CA . LEU B 1 493 ? -24.075 7.866 42.265 1.00 32.05 490 LEU B CA 1
ATOM 8077 C C . LEU B 1 493 ? -24.656 6.458 42.093 1.00 33.66 490 LEU B C 1
ATOM 8078 O O . LEU B 1 493 ? -25.763 6.347 41.536 1.00 34.01 490 LEU B O 1
ATOM 8083 N N . GLU B 1 494 ? -23.935 5.425 42.537 1.00 36.71 491 GLU B N 1
ATOM 8084 C CA . GLU B 1 494 ? -24.402 4.012 42.493 1.00 39.89 491 GLU B CA 1
ATOM 8085 C C . GLU B 1 494 ? -25.708 3.907 43.299 1.00 40.52 491 GLU B C 1
ATOM 8086 O O . GLU B 1 494 ? -26.634 3.220 42.830 1.00 42.41 491 GLU B O 1
ATOM 8092 N N . GLN B 1 495 ? -25.790 4.599 44.442 1.00 41.61 492 GLN B N 1
ATOM 8093 C CA . GLN B 1 495 ? -26.991 4.648 45.324 1.00 44.97 492 GLN B CA 1
ATOM 8094 C C . GLN B 1 495 ? -28.154 5.344 44.607 1.00 42.35 492 GLN B C 1
ATOM 8095 O O . GLN B 1 495 ? -29.288 4.843 44.712 1.00 41.83 492 GLN B O 1
ATOM 8101 N N . ARG B 1 496 ? -27.890 6.463 43.928 1.00 40.99 493 ARG B N 1
ATOM 8102 C CA . ARG B 1 496 ? -28.926 7.251 43.204 1.00 40.66 493 ARG B CA 1
ATOM 8103 C C . ARG B 1 496 ? -29.488 6.413 42.046 1.00 36.48 493 ARG B C 1
ATOM 8104 O O . ARG B 1 496 ? -30.720 6.434 41.840 1.00 32.83 493 ARG B O 1
ATOM 8112 N N . VAL B 1 497 ? -28.620 5.693 41.329 1.00 33.16 494 VAL B N 1
ATOM 8113 C CA . VAL B 1 497 ? -29.004 4.772 40.219 1.00 31.95 494 VAL B CA 1
ATOM 8114 C C . VAL B 1 497 ? -29.942 3.692 40.772 1.00 32.14 494 VAL B C 1
ATOM 8115 O O . VAL B 1 497 ? -31.063 3.554 40.243 1.00 28.85 494 VAL B O 1
ATOM 8119 N N . ARG B 1 498 ? -29.492 2.958 41.796 1.00 34.82 495 ARG B N 1
ATOM 8120 C CA . ARG B 1 498 ? -30.210 1.792 42.383 1.00 36.50 495 ARG B CA 1
ATOM 8121 C C . ARG B 1 498 ? -31.570 2.223 42.944 1.00 37.42 495 ARG B C 1
ATOM 8122 O O . ARG B 1 498 ? -32.495 1.396 42.902 1.00 39.20 495 ARG B O 1
ATOM 8130 N N . GLU B 1 499 ? -31.681 3.457 43.448 1.00 38.66 496 GLU B N 1
ATOM 8131 C CA . GLU B 1 499 ? -32.901 3.995 44.116 1.00 39.38 496 GLU B CA 1
ATOM 8132 C C . GLU B 1 499 ? -33.804 4.730 43.116 1.00 39.42 496 GLU B C 1
ATOM 8133 O O . GLU B 1 499 ? -34.929 5.089 43.518 1.00 39.24 496 GLU B O 1
ATOM 8139 N N . SER B 1 500 ? -33.348 4.953 41.876 1.00 37.17 497 SER B N 1
ATOM 8140 C CA . SER B 1 500 ? -34.101 5.700 40.832 1.00 36.76 497 SER B CA 1
ATOM 8141 C C . SER B 1 500 ? -35.345 4.898 40.428 1.00 35.43 497 SER B C 1
ATOM 8142 O O . SER B 1 500 ? -35.330 3.661 40.604 1.00 35.17 497 SER B O 1
ATOM 8145 N N . ASP B 1 501 ? -36.367 5.574 39.897 1.00 35.19 498 ASP B N 1
ATOM 8146 C CA . ASP B 1 501 ? -37.604 4.940 39.363 1.00 36.74 498 ASP B CA 1
ATOM 8147 C C . ASP B 1 501 ? -37.705 5.128 37.842 1.00 36.66 498 ASP B C 1
ATOM 8148 O O . ASP B 1 501 ? -38.615 4.520 37.250 1.00 37.49 498 ASP B O 1
ATOM 8153 N N . TRP B 1 502 ? -36.830 5.928 37.220 1.00 35.89 499 TRP B N 1
ATOM 8154 C CA . TRP B 1 502 ? -37.001 6.358 35.804 1.00 34.85 499 TRP B CA 1
ATOM 8155 C C . TRP B 1 502 ? -36.029 5.636 34.854 1.00 34.85 499 TRP B C 1
ATOM 8156 O O . TRP B 1 502 ? -36.239 5.728 33.631 1.00 34.40 499 TRP B O 1
ATOM 8167 N N . MET B 1 503 ? -35.022 4.926 35.369 1.00 34.36 500 MET B N 1
ATOM 8168 C CA . MET B 1 503 ? -33.886 4.419 34.549 1.00 33.99 500 MET B CA 1
ATOM 8169 C C . MET B 1 503 ? -34.237 3.060 33.920 1.00 35.56 500 MET B C 1
ATOM 8170 O O . MET B 1 503 ? -33.523 2.069 34.188 1.00 35.97 500 MET B O 1
ATOM 8175 N N . LEU B 1 504 ? -35.302 3.034 33.105 1.00 36.36 501 LEU B N 1
ATOM 8176 C CA . LEU B 1 504 ? -35.680 1.925 32.182 1.00 36.41 501 LEU B CA 1
ATOM 8177 C C . LEU B 1 504 ? -35.230 0.580 32.754 1.00 36.17 501 LEU B C 1
ATOM 8178 O O . LEU B 1 504 ? -34.332 -0.062 32.209 1.00 35.91 501 LEU B O 1
ATOM 8183 N N . PRO B 1 505 ? -35.851 0.104 33.861 1.00 36.47 502 PRO B N 1
ATOM 8184 C CA . PRO B 1 505 ? -35.355 -1.065 34.595 1.00 35.18 502 PRO B CA 1
ATOM 8185 C C . PRO B 1 505 ? -35.154 -2.328 33.742 1.00 33.62 502 PRO B C 1
ATOM 8186 O O . PRO B 1 505 ? -34.171 -3.013 33.943 1.00 33.44 502 PRO B O 1
ATOM 8190 N N . ALA B 1 506 ? -36.073 -2.596 32.815 1.00 32.13 503 ALA B N 1
ATOM 8191 C CA . ALA B 1 506 ? -36.084 -3.802 31.955 1.00 33.30 503 ALA B CA 1
ATOM 8192 C C . ALA B 1 506 ? -34.808 -3.896 31.097 1.00 33.86 503 ALA B C 1
ATOM 8193 O O . ALA B 1 506 ? -34.454 -5.023 30.728 1.00 33.88 503 ALA B O 1
ATOM 8195 N N . LEU B 1 507 ? -34.146 -2.772 30.777 1.00 34.71 504 LEU B N 1
ATOM 8196 C CA . LEU B 1 507 ? -32.919 -2.747 29.924 1.00 34.11 504 LEU B CA 1
ATOM 8197 C C . LEU B 1 507 ? -31.649 -2.814 30.784 1.00 34.01 504 LEU B C 1
ATOM 8198 O O . LEU B 1 507 ? -30.573 -3.028 30.203 1.00 35.80 504 LEU B O 1
ATOM 8203 N N . GLY B 1 508 ? -31.764 -2.640 32.102 1.00 33.89 505 GLY B N 1
ATOM 8204 C CA . GLY B 1 508 ? -30.656 -2.828 33.059 1.00 33.27 505 GLY B CA 1
ATOM 8205 C C . GLY B 1 508 ? -29.931 -1.531 33.385 1.00 33.34 505 GLY B C 1
ATOM 8206 O O . GLY B 1 508 ? -28.843 -1.611 33.979 1.00 33.58 505 GLY B O 1
ATOM 8207 N N . PHE B 1 509 ? -30.513 -0.377 33.045 1.00 33.25 506 PHE B N 1
ATOM 8208 C CA . PHE B 1 509 ? -29.895 0.964 33.232 1.00 32.92 506 PHE B CA 1
ATOM 8209 C C . PHE B 1 509 ? -29.803 1.300 34.725 1.00 33.13 506 PHE B C 1
ATOM 8210 O O . PHE B 1 509 ? -28.835 1.975 35.118 1.00 31.69 506 PHE B O 1
ATOM 8218 N N . ASN B 1 510 ? -30.759 0.824 35.532 1.00 33.96 507 ASN B N 1
ATOM 8219 C CA . ASN B 1 510 ? -30.816 1.065 37.001 1.00 33.86 507 ASN B CA 1
ATOM 8220 C C . ASN B 1 510 ? -29.965 0.035 37.760 1.00 34.54 507 ASN B C 1
ATOM 8221 O O . ASN B 1 510 ? -29.978 0.082 39.009 1.00 35.07 507 ASN B O 1
ATOM 8226 N N . ASP B 1 511 ? -29.276 -0.867 37.052 1.00 35.09 508 ASP B N 1
ATOM 8227 C CA . ASP B 1 511 ? -28.436 -1.942 37.651 1.00 36.01 508 ASP B CA 1
ATOM 8228 C C . ASP B 1 511 ? -26.974 -1.703 37.282 1.00 34.74 508 ASP B C 1
ATOM 8229 O O . ASP B 1 511 ? -26.554 -2.014 36.169 1.00 34.96 508 ASP B O 1
ATOM 8234 N N . PRO B 1 512 ? -26.163 -1.138 38.205 1.00 34.46 509 PRO B N 1
ATOM 8235 C CA . PRO B 1 512 ? -24.722 -0.974 37.991 1.00 34.56 509 PRO B CA 1
ATOM 8236 C C . PRO B 1 512 ? -23.942 -2.233 37.572 1.00 36.17 509 PRO B C 1
ATOM 8237 O O . PRO B 1 512 ? -22.888 -2.079 36.971 1.00 36.25 509 PRO B O 1
ATOM 8241 N N . ASP B 1 513 ? -24.451 -3.426 37.900 1.00 37.32 510 ASP B N 1
ATOM 8242 C CA . ASP B 1 513 ? -23.800 -4.733 37.601 1.00 38.37 510 ASP B CA 1
ATOM 8243 C C . ASP B 1 513 ? -24.029 -5.129 36.136 1.00 36.83 510 ASP B C 1
ATOM 8244 O O . ASP B 1 513 ? -23.311 -6.031 35.667 1.00 37.34 510 ASP B O 1
ATOM 8249 N N . THR B 1 514 ? -24.996 -4.511 35.449 1.00 34.68 511 THR B N 1
ATOM 8250 C CA . THR B 1 514 ? -25.285 -4.742 34.005 1.00 33.83 511 THR B CA 1
ATOM 8251 C C . THR B 1 514 ? -24.451 -3.757 33.173 1.00 32.10 511 THR B C 1
ATOM 8252 O O . THR B 1 514 ? -24.852 -2.585 33.052 1.00 32.26 511 THR B O 1
ATOM 8256 N N . HIS B 1 515 ? -23.327 -4.226 32.632 1.00 30.19 512 HIS B N 1
ATOM 8257 C CA . HIS B 1 515 ? -22.335 -3.426 31.870 1.00 29.58 512 HIS B CA 1
ATOM 8258 C C . HIS B 1 515 ? -22.728 -3.355 30.389 1.00 29.56 512 HIS B C 1
ATOM 8259 O O . HIS B 1 515 ? -22.409 -2.332 29.750 1.00 29.15 512 HIS B O 1
ATOM 8266 N N . HIS B 1 516 ? -23.376 -4.404 29.870 1.00 28.95 513 HIS B N 1
ATOM 8267 C CA . HIS B 1 516 ? -23.779 -4.541 28.446 1.00 29.18 513 HIS B CA 1
ATOM 8268 C C . HIS B 1 516 ? -25.295 -4.361 28.325 1.00 29.94 513 HIS B C 1
ATOM 8269 O O . HIS B 1 516 ? -26.033 -5.311 28.639 1.00 31.57 513 HIS B O 1
ATOM 8276 N N . ILE B 1 517 ? -25.738 -3.174 27.903 1.00 30.10 514 ILE B N 1
ATOM 8277 C CA . ILE B 1 517 ? -27.180 -2.842 27.719 1.00 31.41 514 ILE B CA 1
ATOM 8278 C C . ILE B 1 517 ? -27.574 -3.310 26.316 1.00 32.65 514 ILE B C 1
ATOM 8279 O O . ILE B 1 517 ? -26.993 -2.806 25.331 1.00 33.41 514 ILE B O 1
ATOM 8284 N N . ASN B 1 518 ? -28.518 -4.253 26.246 1.00 34.25 515 ASN B N 1
ATOM 8285 C CA . ASN B 1 518 ? -28.879 -5.020 25.026 1.00 35.66 515 ASN B CA 1
ATOM 8286 C C . ASN B 1 518 ? -30.394 -4.977 24.827 1.00 36.76 515 ASN B C 1
ATOM 8287 O O . ASN B 1 518 ? -31.097 -5.909 25.215 1.00 35.25 515 ASN B O 1
ATOM 8292 N N . PRO B 1 519 ? -30.940 -3.899 24.216 1.00 39.19 516 PRO B N 1
ATOM 8293 C CA . PRO B 1 519 ? -32.380 -3.782 23.983 1.00 40.72 516 PRO B CA 1
ATOM 8294 C C . PRO B 1 519 ? -32.887 -4.763 22.916 1.00 42.95 516 PRO B C 1
ATOM 8295 O O . PRO B 1 519 ? -32.592 -4.576 21.755 1.00 47.06 516 PRO B O 1
ATOM 8299 N N . THR B 1 520 ? -33.613 -5.793 23.345 1.00 45.41 517 THR B N 1
ATOM 8300 C CA . THR B 1 520 ? -34.325 -6.759 22.468 1.00 48.02 517 THR B CA 1
ATOM 8301 C C . THR B 1 520 ? -35.803 -6.358 22.406 1.00 50.80 517 THR B C 1
ATOM 8302 O O . THR B 1 520 ? -36.214 -5.517 23.232 1.00 51.23 517 THR B O 1
ATOM 8306 N N . ALA B 1 521 ? -36.559 -6.938 21.467 1.00 51.83 518 ALA B N 1
ATOM 8307 C CA . ALA B 1 521 ? -38.019 -6.737 21.304 1.00 52.21 518 ALA B CA 1
ATOM 8308 C C . ALA B 1 521 ? -38.734 -7.071 22.622 1.00 53.04 518 ALA B C 1
ATOM 8309 O O . ALA B 1 521 ? -39.581 -6.260 23.053 1.00 53.22 518 ALA B O 1
ATOM 8311 N N . ASP B 1 522 ? -38.386 -8.209 23.238 1.00 53.54 519 ASP B N 1
ATOM 8312 C CA . ASP B 1 522 ? -38.947 -8.690 24.532 1.00 54.54 519 ASP B CA 1
ATOM 8313 C C . ASP B 1 522 ? -38.802 -7.602 25.605 1.00 53.03 519 ASP B C 1
ATOM 8314 O O . ASP B 1 522 ? -39.776 -7.376 26.354 1.00 52.50 519 ASP B O 1
ATOM 8319 N N . LYS B 1 523 ? -37.632 -6.960 25.680 1.00 50.63 520 LYS B N 1
ATOM 8320 C CA . LYS B 1 523 ? -37.300 -5.947 26.718 1.00 48.38 520 LYS B CA 1
ATOM 8321 C C . LYS B 1 523 ? -38.034 -4.632 26.423 1.00 46.38 520 LYS B C 1
ATOM 8322 O O . LYS B 1 523 ? -38.523 -4.019 27.389 1.00 44.42 520 LYS B O 1
ATOM 8328 N N . MET B 1 524 ? -38.121 -4.221 25.152 1.00 44.73 521 MET B N 1
ATOM 8329 C CA . MET B 1 524 ? -38.771 -2.942 24.741 1.00 46.21 521 MET B CA 1
ATOM 8330 C C . MET B 1 524 ? -40.280 -3.018 25.009 1.00 45.54 521 MET B C 1
ATOM 8331 O O . MET B 1 524 ? -40.868 -1.969 25.349 1.00 44.08 521 MET B O 1
ATOM 8336 N N . ILE B 1 525 ? -40.875 -4.206 24.860 1.00 47.04 522 ILE B N 1
ATOM 8337 C CA . ILE B 1 525 ? -42.308 -4.485 25.184 1.00 47.84 522 ILE B CA 1
ATOM 8338 C C . ILE B 1 525 ? -42.512 -4.279 26.694 1.00 47.47 522 ILE B C 1
ATOM 8339 O O . ILE B 1 525 ? -43.462 -3.559 27.072 1.00 44.99 522 ILE B O 1
ATOM 8344 N N . ARG B 1 526 ? -41.634 -4.869 27.512 1.00 48.21 523 ARG B N 1
ATOM 8345 C CA . ARG B 1 526 ? -41.632 -4.757 28.999 1.00 47.97 523 ARG B CA 1
ATOM 8346 C C . ARG B 1 526 ? -41.524 -3.278 29.400 1.00 45.68 523 ARG B C 1
ATOM 8347 O O . ARG B 1 526 ? -42.245 -2.861 30.333 1.00 43.55 523 ARG B O 1
ATOM 8355 N N . ILE B 1 527 ? -40.673 -2.507 28.711 1.00 43.97 524 ILE B N 1
ATOM 8356 C CA . ILE B 1 527 ? -40.492 -1.041 28.946 1.00 42.47 524 ILE B CA 1
ATOM 8357 C C . ILE B 1 527 ? -41.853 -0.356 28.772 1.00 43.21 524 ILE B C 1
ATOM 8358 O O . ILE B 1 527 ? -42.175 0.520 29.596 1.00 40.98 524 ILE B O 1
ATOM 8363 N N . ALA B 1 528 ? -42.613 -0.739 27.738 1.00 44.26 525 ALA B N 1
ATOM 8364 C CA . ALA B 1 528 ? -43.952 -0.184 27.418 1.00 46.48 525 ALA B CA 1
ATOM 8365 C C . ALA B 1 528 ? -44.958 -0.523 28.534 1.00 46.78 525 ALA B C 1
ATOM 8366 O O . ALA B 1 528 ? -45.728 0.383 28.907 1.00 47.21 525 ALA B O 1
ATOM 8368 N N . GLU B 1 529 ? -44.948 -1.761 29.050 1.00 47.39 526 GLU B N 1
ATOM 8369 C CA . GLU B 1 529 ? -45.805 -2.208 30.188 1.00 48.76 526 GLU B CA 1
ATOM 8370 C C . GLU B 1 529 ? -45.538 -1.313 31.405 1.00 47.44 526 GLU B C 1
ATOM 8371 O O . GLU B 1 529 ? -46.488 -0.685 31.909 1.00 45.91 526 GLU B O 1
ATOM 8377 N N . TRP B 1 530 ? -44.273 -1.279 31.836 1.00 46.47 527 TRP B N 1
ATOM 8378 C CA . TRP B 1 530 ? -43.741 -0.537 33.013 1.00 43.91 527 TRP B CA 1
ATOM 8379 C C . TRP B 1 530 ? -44.092 0.954 32.915 1.00 43.48 527 TRP B C 1
ATOM 8380 O O . TRP B 1 530 ? -44.445 1.550 33.949 1.00 43.59 527 TRP B O 1
ATOM 8391 N N . ALA B 1 531 ? -44.009 1.533 31.715 1.00 44.00 528 ALA B N 1
ATOM 8392 C CA . ALA B 1 531 ? -44.297 2.962 31.453 1.00 44.56 528 ALA B CA 1
ATOM 8393 C C . ALA B 1 531 ? -45.788 3.253 31.677 1.00 44.52 528 ALA B C 1
ATOM 8394 O O . ALA B 1 531 ? -46.094 4.288 32.302 1.00 43.06 528 ALA B O 1
ATOM 8396 N N . THR B 1 532 ? -46.673 2.367 31.202 1.00 47.06 529 THR B N 1
ATOM 8397 C CA . THR B 1 532 ? -48.148 2.582 31.101 1.00 48.87 529 THR B CA 1
ATOM 8398 C C . THR B 1 532 ? -48.716 3.059 32.446 1.00 46.89 529 THR B C 1
ATOM 8399 O O . THR B 1 532 ? -49.582 3.952 32.421 1.00 44.80 529 THR B O 1
ATOM 8403 N N . GLY B 1 533 ? -48.237 2.499 33.563 1.00 48.34 530 GLY B N 1
ATOM 8404 C CA . GLY B 1 533 ? -48.717 2.813 34.924 1.00 49.97 530 GLY B CA 1
ATOM 8405 C C . GLY B 1 533 ? -47.632 3.410 35.804 1.00 50.16 530 GLY B C 1
ATOM 8406 O O . GLY B 1 533 ? -47.580 3.056 36.997 1.00 52.05 530 GLY B O 1
ATOM 8407 N N . HIS B 1 534 ? -46.799 4.292 35.245 1.00 49.00 531 HIS B N 1
ATOM 8408 C CA . HIS B 1 534 ? -45.724 5.019 35.973 1.00 46.53 531 HIS B CA 1
ATOM 8409 C C . HIS B 1 534 ? -46.305 6.308 36.567 1.00 45.52 531 HIS B C 1
ATOM 8410 O O . HIS B 1 534 ? -47.137 6.947 35.892 1.00 44.81 531 HIS B O 1
ATOM 8417 N N . HIS B 1 535 ? -45.883 6.676 37.778 1.00 45.16 532 HIS B N 1
ATOM 8418 C CA . HIS B 1 535 ? -46.407 7.858 38.514 1.00 47.52 532 HIS B CA 1
ATOM 8419 C C . HIS B 1 535 ? -45.966 9.148 37.807 1.00 47.02 532 HIS B C 1
ATOM 8420 O O . HIS B 1 535 ? -46.728 10.133 37.862 1.00 49.13 532 HIS B O 1
ATOM 8427 N N . ARG B 1 536 ? -44.802 9.138 37.146 1.00 45.64 533 ARG B N 1
ATOM 8428 C CA . ARG B 1 536 ? -44.243 10.304 36.406 1.00 42.99 533 ARG B CA 1
ATOM 8429 C C . ARG B 1 536 ? -45.009 10.500 35.097 1.00 41.68 533 ARG B C 1
ATOM 8430 O O . ARG B 1 536 ? -45.013 9.620 34.242 1.00 39.91 533 ARG B O 1
ATOM 8438 N N . PRO B 1 537 ? -45.681 11.657 34.893 1.00 42.59 534 PRO B N 1
ATOM 8439 C CA . PRO B 1 537 ? -46.417 11.916 33.652 1.00 43.29 534 PRO B CA 1
ATOM 8440 C C . PRO B 1 537 ? -45.574 11.783 32.370 1.00 45.02 534 PRO B C 1
ATOM 8441 O O . PRO B 1 537 ? -46.102 11.343 31.356 1.00 43.57 534 PRO B O 1
ATOM 8445 N N . GLU B 1 538 ? -44.294 12.166 32.444 1.00 45.59 535 GLU B N 1
ATOM 8446 C CA . GLU B 1 538 ? -43.354 12.201 31.291 1.00 44.10 535 GLU B CA 1
ATOM 8447 C C . GLU B 1 538 ? -43.109 10.772 30.791 1.00 41.35 535 GLU B C 1
ATOM 8448 O O . GLU B 1 538 ? -43.127 10.565 29.567 1.00 39.62 535 GLU B O 1
ATOM 8454 N N . ILE B 1 539 ? -42.912 9.821 31.707 1.00 39.75 536 ILE B N 1
ATOM 8455 C CA . ILE B 1 539 ? -42.665 8.385 31.379 1.00 39.94 536 ILE B CA 1
ATOM 8456 C C . ILE B 1 539 ? -43.885 7.837 30.622 1.00 41.50 536 ILE B C 1
ATOM 8457 O O . ILE B 1 539 ? -43.679 7.168 29.587 1.00 40.42 536 ILE B O 1
ATOM 8462 N N . ARG B 1 540 ? -45.099 8.113 31.116 1.00 43.63 537 ARG B N 1
ATOM 8463 C CA . ARG B 1 540 ? -46.388 7.730 30.468 1.00 45.38 537 ARG B CA 1
ATOM 8464 C C . ARG B 1 540 ? -46.421 8.311 29.050 1.00 44.93 537 ARG B C 1
ATOM 8465 O O . ARG B 1 540 ? -46.516 7.526 28.091 1.00 45.08 537 ARG B O 1
ATOM 8473 N N . GLU B 1 541 ? -46.305 9.637 28.948 1.00 45.47 538 GLU B N 1
ATOM 8474 C CA . GLU B 1 541 ? -46.399 10.424 27.689 1.00 47.76 538 GLU B CA 1
ATOM 8475 C C . GLU B 1 541 ? -45.437 9.861 26.630 1.00 46.24 538 GLU B C 1
ATOM 8476 O O . GLU B 1 541 ? -45.829 9.824 25.454 1.00 43.80 538 GLU B O 1
ATOM 8482 N N . LEU B 1 542 ? -44.238 9.421 27.032 1.00 46.05 539 LEU B N 1
ATOM 8483 C CA . LEU B 1 542 ? -43.112 9.109 26.106 1.00 45.56 539 LEU B CA 1
ATOM 8484 C C . LEU B 1 542 ? -43.066 7.618 25.752 1.00 45.22 539 LEU B C 1
ATOM 8485 O O . LEU B 1 542 ? -42.874 7.318 24.559 1.00 47.35 539 LEU B O 1
ATOM 8490 N N . LEU B 1 543 ? -43.201 6.721 26.733 1.00 44.33 540 LEU B N 1
ATOM 8491 C CA . LEU B 1 543 ? -42.818 5.288 26.586 1.00 43.79 540 LEU B CA 1
ATOM 8492 C C . LEU B 1 543 ? -44.037 4.347 26.591 1.00 46.25 540 LEU B C 1
ATOM 8493 O O . LEU B 1 543 ? -43.856 3.182 26.196 1.00 47.68 540 LEU B O 1
ATOM 8498 N N . ALA B 1 544 ? -45.224 4.802 27.011 1.00 49.21 541 ALA B N 1
ATOM 8499 C CA . ALA B 1 544 ? -46.469 3.991 27.028 1.00 48.92 541 ALA B CA 1
ATOM 8500 C C . ALA B 1 544 ? -46.980 3.809 25.594 1.00 46.96 541 ALA B C 1
ATOM 8501 O O . ALA B 1 544 ? -47.072 2.683 25.106 1.00 47.23 541 ALA B O 1
ATOM 8503 N N . PRO C 1 18 ? -26.088 -10.977 93.127 1.00 42.96 15 PRO C N 1
ATOM 8504 C CA . PRO C 1 18 ? -26.119 -11.108 91.664 1.00 42.26 15 PRO C CA 1
ATOM 8505 C C . PRO C 1 18 ? -25.077 -10.201 90.990 1.00 37.88 15 PRO C C 1
ATOM 8506 O O . PRO C 1 18 ? -25.172 -9.000 91.135 1.00 40.45 15 PRO C O 1
ATOM 8510 N N . TYR C 1 19 ? -24.104 -10.798 90.293 1.00 33.17 16 TYR C N 1
ATOM 8511 C CA . TYR C 1 19 ? -23.045 -10.086 89.524 1.00 29.49 16 TYR C CA 1
ATOM 8512 C C . TYR C 1 19 ? -23.682 -9.433 88.290 1.00 27.01 16 TYR C C 1
ATOM 8513 O O . TYR C 1 19 ? -24.672 -9.964 87.773 1.00 26.19 16 TYR C O 1
ATOM 8522 N N . ASP C 1 20 ? -23.138 -8.298 87.849 1.00 25.57 17 ASP C N 1
ATOM 8523 C CA . ASP C 1 20 ? -23.541 -7.624 86.586 1.00 25.65 17 ASP C CA 1
ATOM 8524 C C . ASP C 1 20 ? -23.015 -8.441 85.395 1.00 24.93 17 ASP C C 1
ATOM 8525 O O . ASP C 1 20 ? -23.793 -8.703 84.447 1.00 25.47 17 ASP C O 1
ATOM 8530 N N . VAL C 1 21 ? -21.737 -8.816 85.431 1.00 24.06 18 VAL C N 1
ATOM 8531 C CA . VAL C 1 21 ? -21.059 -9.566 84.334 1.00 24.11 18 VAL C CA 1
ATOM 8532 C C . VAL C 1 21 ? -20.247 -10.722 84.933 1.00 23.02 18 VAL C C 1
ATOM 8533 O O . VAL C 1 21 ? -19.498 -10.493 85.899 1.00 22.38 18 VAL C O 1
ATOM 8537 N N . VAL C 1 22 ? -20.408 -11.920 84.374 1.00 22.56 19 VAL C N 1
ATOM 8538 C CA . VAL C 1 22 ? -19.456 -13.055 84.562 1.00 23.29 19 VAL C CA 1
ATOM 8539 C C . VAL C 1 22 ? -18.566 -13.110 83.314 1.00 22.81 19 VAL C C 1
ATOM 8540 O O . VAL C 1 22 ? -19.110 -13.090 82.194 1.00 22.47 19 VAL C O 1
ATOM 8544 N N . ILE C 1 23 ? -17.249 -13.118 83.514 1.00 22.82 20 ILE C N 1
ATOM 8545 C CA . ILE C 1 23 ? -16.230 -13.191 82.428 1.00 23.62 20 ILE C CA 1
ATOM 8546 C C . ILE C 1 23 ? -15.514 -14.540 82.545 1.00 23.72 20 ILE C C 1
ATOM 8547 O O . ILE C 1 23 ? -14.864 -14.761 83.577 1.00 23.77 20 ILE C O 1
ATOM 8552 N N . ILE C 1 24 ? -15.651 -15.402 81.531 1.00 24.12 21 ILE C N 1
ATOM 8553 C CA . ILE C 1 24 ? -14.923 -16.706 81.438 1.00 24.49 21 ILE C CA 1
ATOM 8554 C C . ILE C 1 24 ? -13.612 -16.451 80.694 1.00 23.46 21 ILE C C 1
ATOM 8555 O O . ILE C 1 24 ? -13.678 -16.083 79.513 1.00 22.48 21 ILE C O 1
ATOM 8560 N N . GLY C 1 25 ? -12.474 -16.646 81.369 1.00 24.13 22 GLY C N 1
ATOM 8561 C CA . GLY C 1 25 ? -11.129 -16.353 80.836 1.00 24.63 22 GLY C CA 1
ATOM 8562 C C . GLY C 1 25 ? -10.486 -15.180 81.556 1.00 25.33 22 GLY C C 1
ATOM 8563 O O . GLY C 1 25 ? -11.083 -14.090 81.539 1.00 25.12 22 GLY C O 1
ATOM 8564 N N . SER C 1 26 ? -9.315 -15.396 82.169 1.00 26.46 23 SER C N 1
ATOM 8565 C CA . SER C 1 26 ? -8.571 -14.391 82.971 1.00 27.69 23 SER C CA 1
ATOM 8566 C C . SER C 1 26 ? -7.267 -14.004 82.263 1.00 26.76 23 SER C C 1
ATOM 8567 O O . SER C 1 26 ? -6.362 -13.479 82.945 1.00 26.97 23 SER C O 1
ATOM 8570 N N . GLY C 1 27 ? -7.177 -14.235 80.950 1.00 25.83 24 GLY C N 1
ATOM 8571 C CA . GLY C 1 27 ? -6.131 -13.639 80.098 1.00 26.58 24 GLY C CA 1
ATOM 8572 C C . GLY C 1 27 ? -6.381 -12.153 79.871 1.00 27.15 24 GLY C C 1
ATOM 8573 O O . GLY C 1 27 ? -7.401 -11.633 80.378 1.00 26.62 24 GLY C O 1
ATOM 8574 N N . LEU C 1 28 ? -5.502 -11.498 79.107 1.00 27.90 25 LEU C N 1
ATOM 8575 C CA . LEU C 1 28 ? -5.525 -10.035 78.834 1.00 28.86 25 LEU C CA 1
ATOM 8576 C C . LEU C 1 28 ? -6.941 -9.553 78.503 1.00 29.56 25 LEU C C 1
ATOM 8577 O O . LEU C 1 28 ? -7.346 -8.512 79.066 1.00 32.75 25 LEU C O 1
ATOM 8582 N N . SER C 1 29 ? -7.658 -10.235 77.606 1.00 27.73 26 SER C N 1
ATOM 8583 C CA . SER C 1 29 ? -8.948 -9.726 77.070 1.00 28.28 26 SER C CA 1
ATOM 8584 C C . SER C 1 29 ? -9.999 -9.700 78.189 1.00 27.51 26 SER C C 1
ATOM 8585 O O . SER C 1 29 ? -10.739 -8.697 78.281 1.00 28.05 26 SER C O 1
ATOM 8588 N N . GLY C 1 30 ? -10.050 -10.744 79.020 1.00 25.42 27 GLY C N 1
ATOM 8589 C CA . GLY C 1 30 ? -10.979 -10.827 80.162 1.00 24.88 27 GLY C CA 1
ATOM 8590 C C . GLY C 1 30 ? -10.677 -9.781 81.226 1.00 23.94 27 GLY C C 1
ATOM 8591 O O . GLY C 1 30 ? -11.634 -9.182 81.742 1.00 23.85 27 GLY C O 1
ATOM 8592 N N . THR C 1 31 ? -9.399 -9.561 81.553 1.00 23.68 28 THR C N 1
ATOM 8593 C CA . THR C 1 31 ? -8.969 -8.730 82.714 1.00 24.38 28 THR C CA 1
ATOM 8594 C C . THR C 1 31 ? -8.936 -7.245 82.320 1.00 24.63 28 THR C C 1
ATOM 8595 O O . THR C 1 31 ? -9.135 -6.400 83.212 1.00 23.08 28 THR C O 1
ATOM 8599 N N . MET C 1 32 ? -8.723 -6.926 81.041 1.00 25.30 29 MET C N 1
ATOM 8600 C CA . MET C 1 32 ? -8.877 -5.536 80.542 1.00 26.36 29 MET C CA 1
ATOM 8601 C C . MET C 1 32 ? -10.364 -5.167 80.592 1.00 25.70 29 MET C C 1
ATOM 8602 O O . MET C 1 32 ? -10.681 -4.085 81.116 1.00 24.38 29 MET C O 1
ATOM 8607 N N . LEU C 1 33 ? -11.255 -6.049 80.129 1.00 25.48 30 LEU C N 1
ATOM 8608 C CA . LEU C 1 33 ? -12.718 -5.802 80.212 1.00 24.81 30 LEU C CA 1
ATOM 8609 C C . LEU C 1 33 ? -13.136 -5.741 81.688 1.00 24.42 30 LEU C C 1
ATOM 8610 O O . LEU C 1 33 ? -13.879 -4.801 82.049 1.00 23.70 30 LEU C O 1
ATOM 8615 N N . GLY C 1 34 ? -12.681 -6.699 82.503 1.00 23.39 31 GLY C N 1
ATOM 8616 C CA . GLY C 1 34 ? -12.968 -6.759 83.949 1.00 23.16 31 GLY C CA 1
ATOM 8617 C C . GLY C 1 34 ? -12.546 -5.481 84.661 1.00 23.33 31 GLY C C 1
ATOM 8618 O O . GLY C 1 34 ? -13.325 -4.972 85.490 1.00 22.81 31 GLY C O 1
ATOM 8619 N N . SER C 1 35 ? -11.348 -4.984 84.356 1.00 23.78 32 SER C N 1
ATOM 8620 C CA . SER C 1 35 ? -10.778 -3.736 84.926 1.00 24.70 32 SER C CA 1
ATOM 8621 C C . SER C 1 35 ? -11.699 -2.554 84.599 1.00 25.23 32 SER C C 1
ATOM 8622 O O . SER C 1 35 ? -12.085 -1.834 85.534 1.00 24.33 32 SER C O 1
ATOM 8625 N N . ILE C 1 36 ? -12.066 -2.397 83.325 1.00 25.61 33 ILE C N 1
ATOM 8626 C CA . ILE C 1 36 ? -12.912 -1.274 82.825 1.00 25.97 33 ILE C CA 1
ATOM 8627 C C . ILE C 1 36 ? -14.250 -1.285 83.574 1.00 26.16 33 ILE C C 1
ATOM 8628 O O . ILE C 1 36 ? -14.621 -0.239 84.130 1.00 26.44 33 ILE C O 1
ATOM 8633 N N . LEU C 1 37 ? -14.934 -2.430 83.609 1.00 25.87 34 LEU C N 1
ATOM 8634 C CA . LEU C 1 37 ? -16.288 -2.561 84.206 1.00 25.91 34 LEU C CA 1
ATOM 8635 C C . LEU C 1 37 ? -16.222 -2.319 85.723 1.00 26.07 34 LEU C C 1
ATOM 8636 O O . LEU C 1 37 ? -17.090 -1.602 86.233 1.00 25.67 34 LEU C O 1
ATOM 8641 N N . ALA C 1 38 ? -15.235 -2.894 86.415 1.00 26.61 35 ALA C N 1
ATOM 8642 C CA . ALA C 1 38 ? -15.066 -2.786 87.884 1.00 27.09 35 ALA C CA 1
ATOM 8643 C C . ALA C 1 38 ? -14.736 -1.337 88.261 1.00 28.56 35 ALA C C 1
ATOM 8644 O O . ALA C 1 38 ? -15.264 -0.852 89.282 1.00 27.88 35 ALA C O 1
ATOM 8646 N N . LYS C 1 39 ? -13.908 -0.661 87.462 1.00 29.74 36 LYS C N 1
ATOM 8647 C CA . LYS C 1 39 ? -13.531 0.758 87.695 1.00 31.56 36 LYS C CA 1
ATOM 8648 C C . LYS C 1 39 ? -14.799 1.629 87.657 1.00 31.01 36 LYS C C 1
ATOM 8649 O O . LYS C 1 39 ? -14.888 2.556 88.472 1.00 31.22 36 LYS C O 1
ATOM 8655 N N . HIS C 1 40 ? -15.768 1.300 86.796 1.00 30.21 37 HIS C N 1
ATOM 8656 C CA . HIS C 1 40 ? -17.052 2.034 86.632 1.00 30.08 37 HIS C CA 1
ATOM 8657 C C . HIS C 1 40 ? -18.116 1.526 87.620 1.00 30.19 37 HIS C C 1
ATOM 8658 O O . HIS C 1 40 ? -19.285 1.922 87.470 1.00 31.99 37 HIS C O 1
ATOM 8665 N N . GLY C 1 41 ? -17.730 0.703 88.602 1.00 30.74 38 GLY C N 1
ATOM 8666 C CA . GLY C 1 41 ? -18.556 0.359 89.778 1.00 30.54 38 GLY C CA 1
ATOM 8667 C C . GLY C 1 41 ? -19.528 -0.789 89.533 1.00 29.62 38 GLY C C 1
ATOM 8668 O O . GLY C 1 41 ? -20.454 -0.942 90.335 1.00 30.35 38 GLY C O 1
ATOM 8669 N N . PHE C 1 42 ? -19.334 -1.583 88.478 1.00 28.77 39 PHE C N 1
ATOM 8670 C CA . PHE C 1 42 ? -20.158 -2.787 88.182 1.00 27.81 39 PHE C CA 1
ATOM 8671 C C . PHE C 1 42 ? -19.551 -4.001 88.893 1.00 28.24 39 PHE C C 1
ATOM 8672 O O . PHE C 1 42 ? -18.320 -4.038 89.058 1.00 27.54 39 PHE C O 1
ATOM 8680 N N . ARG C 1 43 ? -20.395 -4.950 89.306 1.00 29.78 40 ARG C N 1
ATOM 8681 C CA . ARG C 1 43 ? -19.991 -6.182 90.039 1.00 31.88 40 ARG C CA 1
ATOM 8682 C C . ARG C 1 43 ? -19.570 -7.260 89.028 1.00 30.13 40 ARG C C 1
ATOM 8683 O O . ARG C 1 43 ? -20.450 -7.763 88.292 1.00 28.93 40 ARG C O 1
ATOM 8691 N N . ILE C 1 44 ? -18.281 -7.613 89.008 1.00 28.56 41 ILE C N 1
ATOM 8692 C CA . ILE C 1 44 ? -17.669 -8.534 88.004 1.00 27.94 41 ILE C CA 1
ATOM 8693 C C . ILE C 1 44 ? -17.158 -9.792 88.715 1.00 26.47 41 ILE C C 1
ATOM 8694 O O . ILE C 1 44 ? -16.515 -9.649 89.773 1.00 25.48 41 ILE C O 1
ATOM 8699 N N . MET C 1 45 ? -17.410 -10.970 88.132 1.00 24.84 42 MET C N 1
ATOM 8700 C CA . MET C 1 45 ? -16.767 -12.254 88.527 1.00 25.39 42 MET C CA 1
ATOM 8701 C C . MET C 1 45 ? -15.922 -12.758 87.349 1.00 24.47 42 MET C C 1
ATOM 8702 O O . MET C 1 45 ? -16.498 -12.961 86.263 1.00 22.33 42 MET C O 1
ATOM 8707 N N . LEU C 1 46 ? -14.609 -12.916 87.561 1.00 24.06 43 LEU C N 1
ATOM 8708 C CA . LEU C 1 46 ? -13.662 -13.553 86.611 1.00 25.31 43 LEU C CA 1
ATOM 8709 C C . LEU C 1 46 ? -13.587 -15.059 86.910 1.00 26.44 43 LEU C C 1
ATOM 8710 O O . LEU C 1 46 ? -13.309 -15.427 88.066 1.00 27.28 43 LEU C O 1
ATOM 8715 N N . LEU C 1 47 ? -13.838 -15.901 85.905 1.00 26.35 44 LEU C N 1
ATOM 8716 C CA . LEU C 1 47 ? -13.697 -17.378 86.001 1.00 26.89 44 LEU C CA 1
ATOM 8717 C C . LEU C 1 47 ? -12.578 -17.830 85.059 1.00 27.51 44 LEU C C 1
ATOM 8718 O O . LEU C 1 47 ? -12.532 -17.352 83.904 1.00 28.92 44 LEU C O 1
ATOM 8723 N N . ASP C 1 48 ? -11.696 -18.701 85.546 1.00 28.16 45 ASP C N 1
ATOM 8724 C CA . ASP C 1 48 ? -10.680 -19.376 84.702 1.00 28.18 45 ASP C CA 1
ATOM 8725 C C . ASP C 1 48 ? -10.352 -20.756 85.280 1.00 26.63 45 ASP C C 1
ATOM 8726 O O . ASP C 1 48 ? -10.241 -20.877 86.526 1.00 24.79 45 ASP C O 1
ATOM 8731 N N . GLY C 1 49 ? -10.201 -21.740 84.387 1.00 25.55 46 GLY C N 1
ATOM 8732 C CA . GLY C 1 49 ? -9.818 -23.130 84.702 1.00 25.27 46 GLY C CA 1
ATOM 8733 C C . GLY C 1 49 ? -8.365 -23.204 85.132 1.00 25.18 46 GLY C C 1
ATOM 8734 O O . GLY C 1 49 ? -8.002 -24.170 85.818 1.00 26.12 46 GLY C O 1
ATOM 8735 N N . ALA C 1 50 ? -7.560 -22.213 84.740 1.00 24.87 47 ALA C N 1
ATOM 8736 C CA . ALA C 1 50 ? -6.115 -22.118 85.056 1.00 25.08 47 ALA C CA 1
ATOM 8737 C C . ALA C 1 50 ? -5.911 -21.170 86.246 1.00 25.24 47 ALA C C 1
ATOM 8738 O O . ALA C 1 50 ? -6.911 -20.690 86.818 1.00 25.56 47 ALA C O 1
ATOM 8740 N N . HIS C 1 51 ? -4.654 -20.934 86.614 1.00 25.62 48 HIS C N 1
ATOM 8741 C CA . HIS C 1 51 ? -4.248 -20.044 87.730 1.00 26.43 48 HIS C CA 1
ATOM 8742 C C . HIS C 1 51 ? -3.010 -19.260 87.289 1.00 25.81 48 HIS C C 1
ATOM 8743 O O . HIS C 1 51 ? -2.149 -19.848 86.614 1.00 27.70 48 HIS C O 1
ATOM 8750 N N . HIS C 1 52 ? -2.939 -17.972 87.617 1.00 24.58 49 HIS C N 1
ATOM 8751 C CA . HIS C 1 52 ? -1.736 -17.140 87.366 1.00 24.13 49 HIS C CA 1
ATOM 8752 C C . HIS C 1 52 ? -0.666 -17.563 88.368 1.00 24.59 49 HIS C C 1
ATOM 8753 O O . HIS C 1 52 ? -0.999 -17.922 89.495 1.00 24.22 49 HIS C O 1
ATOM 8760 N N . PRO C 1 53 ? 0.629 -17.594 87.983 1.00 24.20 50 PRO C N 1
ATOM 8761 C CA . PRO C 1 53 ? 1.063 -17.260 86.626 1.00 25.48 50 PRO C CA 1
ATOM 8762 C C . PRO C 1 53 ? 0.976 -18.448 85.652 1.00 26.58 50 PRO C C 1
ATOM 8763 O O . PRO C 1 53 ? 1.111 -19.566 86.095 1.00 27.08 50 PRO C O 1
ATOM 8767 N N . ARG C 1 54 ? 0.784 -18.185 84.357 1.00 27.45 51 ARG C N 1
ATOM 8768 C CA . ARG C 1 54 ? 0.732 -19.247 83.317 1.00 28.02 51 ARG C CA 1
ATOM 8769 C C . ARG C 1 54 ? 1.183 -18.683 81.966 1.00 27.32 51 ARG C C 1
ATOM 8770 O O . ARG C 1 54 ? 0.940 -17.493 81.691 1.00 25.86 51 ARG C O 1
ATOM 8778 N N . PHE C 1 55 ? 1.826 -19.532 81.165 1.00 27.66 52 PHE C N 1
ATOM 8779 C CA . PHE C 1 55 ? 2.179 -19.278 79.747 1.00 27.85 52 PHE C CA 1
ATOM 8780 C C . PHE C 1 55 ? 0.917 -18.915 78.961 1.00 27.53 52 PHE C C 1
ATOM 8781 O O . PHE C 1 55 ? -0.165 -19.470 79.234 1.00 27.39 52 PHE C O 1
ATOM 8789 N N . ALA C 1 56 ? 1.066 -17.976 78.029 1.00 27.75 53 ALA C N 1
ATOM 8790 C CA . ALA C 1 56 ? 0.132 -17.728 76.909 1.00 27.36 53 ALA C CA 1
ATOM 8791 C C . ALA C 1 56 ? 0.949 -17.296 75.691 1.00 28.18 53 ALA C C 1
ATOM 8792 O O . ALA C 1 56 ? 2.008 -16.664 75.864 1.00 26.77 53 ALA C O 1
ATOM 8794 N N . VAL C 1 57 ? 0.481 -17.665 74.503 1.00 30.19 54 VAL C N 1
ATOM 8795 C CA . VAL C 1 57 ? 1.119 -17.316 73.203 1.00 31.60 54 VAL C CA 1
ATOM 8796 C C . VAL C 1 57 ? 0.438 -16.031 72.708 1.00 31.99 54 VAL C C 1
ATOM 8797 O O . VAL C 1 57 ? -0.639 -15.696 73.239 1.00 31.73 54 VAL C O 1
ATOM 8801 N N . GLY C 1 58 ? 1.053 -15.312 71.770 1.00 31.99 55 GLY C N 1
ATOM 8802 C CA . GLY C 1 58 ? 0.579 -13.985 71.330 1.00 32.43 55 GLY C CA 1
ATOM 8803 C C . GLY C 1 58 ? 1.376 -12.894 72.006 1.00 31.68 55 GLY C C 1
ATOM 8804 O O . GLY C 1 58 ? 0.844 -12.250 72.927 1.00 32.80 55 GLY C O 1
ATOM 8805 N N . GLU C 1 59 ? 2.610 -12.718 71.543 1.00 30.83 56 GLU C N 1
ATOM 8806 C CA . GLU C 1 59 ? 3.721 -12.081 72.286 1.00 32.02 56 GLU C CA 1
ATOM 8807 C C . GLU C 1 59 ? 4.108 -10.756 71.620 1.00 33.58 56 GLU C C 1
ATOM 8808 O O . GLU C 1 59 ? 4.498 -9.831 72.352 1.00 35.15 56 GLU C O 1
ATOM 8814 N N . SER C 1 60 ? 3.983 -10.652 70.297 1.00 32.34 57 SER C N 1
ATOM 8815 C CA . SER C 1 60 ? 4.469 -9.488 69.512 1.00 33.78 57 SER C CA 1
ATOM 8816 C C . SER C 1 60 ? 3.355 -8.447 69.371 1.00 32.75 57 SER C C 1
ATOM 8817 O O . SER C 1 60 ? 2.206 -8.836 69.105 1.00 34.75 57 SER C O 1
ATOM 8820 N N . THR C 1 61 ? 3.687 -7.170 69.579 1.00 31.52 58 THR C N 1
ATOM 8821 C CA . THR C 1 61 ? 2.751 -6.022 69.457 1.00 30.35 58 THR C CA 1
ATOM 8822 C C . THR C 1 61 ? 3.040 -5.282 68.148 1.00 29.48 58 THR C C 1
ATOM 8823 O O . THR C 1 61 ? 4.181 -5.373 67.646 1.00 28.92 58 THR C O 1
ATOM 8827 N N . ILE C 1 62 ? 2.027 -4.600 67.612 1.00 28.02 59 ILE C N 1
ATOM 8828 C CA . ILE C 1 62 ? 2.132 -3.764 66.381 1.00 27.63 59 ILE C CA 1
ATOM 8829 C C . ILE C 1 62 ? 1.667 -2.352 66.740 1.00 26.82 59 ILE C C 1
ATOM 8830 O O . ILE C 1 62 ? 1.039 -2.194 67.799 1.00 27.46 59 ILE C O 1
ATOM 8835 N N . GLY C 1 63 ? 1.977 -1.374 65.890 1.00 27.29 60 GLY C N 1
ATOM 8836 C CA . GLY C 1 63 ? 1.548 0.028 66.055 1.00 26.91 60 GLY C CA 1
ATOM 8837 C C . GLY C 1 63 ? 0.087 0.118 66.449 1.00 26.42 60 GLY C C 1
ATOM 8838 O O . GLY C 1 63 ? -0.205 0.799 67.453 1.00 26.31 60 GLY C O 1
ATOM 8839 N N . GLN C 1 64 ? -0.798 -0.569 65.715 1.00 26.86 61 GLN C N 1
ATOM 8840 C CA . GLN C 1 64 ? -2.271 -0.469 65.905 1.00 27.68 61 GLN C CA 1
ATOM 8841 C C . GLN C 1 64 ? -2.655 -0.941 67.316 1.00 27.49 61 GLN C C 1
ATOM 8842 O O . GLN C 1 64 ? -3.584 -0.348 67.891 1.00 28.86 61 GLN C O 1
ATOM 8848 N N . THR C 1 65 ? -1.981 -1.958 67.856 1.00 25.94 62 THR C N 1
ATOM 8849 C CA . THR C 1 65 ? -2.211 -2.466 69.235 1.00 25.39 62 THR C CA 1
ATOM 8850 C C . THR C 1 65 ? -1.827 -1.378 70.242 1.00 25.02 62 THR C C 1
ATOM 8851 O O . THR C 1 65 ? -2.596 -1.147 71.195 1.00 23.79 62 THR C O 1
ATOM 8855 N N . LEU C 1 66 ? -0.697 -0.709 70.012 1.00 25.93 63 LEU C N 1
ATOM 8856 C CA . LEU C 1 66 ? -0.149 0.319 70.934 1.00 27.40 63 LEU C CA 1
ATOM 8857 C C . LEU C 1 66 ? -1.096 1.524 70.998 1.00 27.60 63 LEU C C 1
ATOM 8858 O O . LEU C 1 66 ? -1.435 1.928 72.123 1.00 28.43 63 LEU C O 1
ATOM 8863 N N . VAL C 1 67 ? -1.539 2.055 69.855 1.00 27.26 64 VAL C N 1
ATOM 8864 C CA . VAL C 1 67 ? -2.390 3.285 69.805 1.00 26.97 64 VAL C CA 1
ATOM 8865 C C . VAL C 1 67 ? -3.795 2.969 70.335 1.00 26.91 64 VAL C C 1
ATOM 8866 O O . VAL C 1 67 ? -4.400 3.872 70.962 1.00 27.66 64 VAL C O 1
ATOM 8870 N N . VAL C 1 68 ? -4.309 1.754 70.117 1.00 25.86 65 VAL C N 1
ATOM 8871 C CA . VAL C 1 68 ? -5.682 1.378 70.576 1.00 25.30 65 VAL C CA 1
ATOM 8872 C C . VAL C 1 68 ? -5.659 1.053 72.079 1.00 24.27 65 VAL C C 1
ATOM 8873 O O . VAL C 1 68 ? -6.704 1.247 72.729 1.00 24.69 65 VAL C O 1
ATOM 8877 N N . LEU C 1 69 ? -4.530 0.592 72.626 1.00 24.54 66 LEU C N 1
ATOM 8878 C CA . LEU C 1 69 ? -4.357 0.436 74.098 1.00 26.00 66 LEU C CA 1
ATOM 8879 C C . LEU C 1 69 ? -4.450 1.817 74.768 1.00 26.34 66 LEU C C 1
ATOM 8880 O O . LEU C 1 69 ? -5.249 1.967 75.721 1.00 25.24 66 LEU C O 1
ATOM 8885 N N . ARG C 1 70 ? -3.683 2.794 74.274 1.00 28.54 67 ARG C N 1
ATOM 8886 C CA . ARG C 1 70 ? -3.680 4.195 74.783 1.00 30.01 67 ARG C CA 1
ATOM 8887 C C . ARG C 1 70 ? -5.095 4.765 74.663 1.00 29.09 67 ARG C C 1
ATOM 8888 O O . ARG C 1 70 ? -5.536 5.444 75.600 1.00 29.41 67 ARG C O 1
ATOM 8896 N N . LEU C 1 71 ? -5.777 4.473 73.553 1.00 28.20 68 LEU C N 1
ATOM 8897 C CA . LEU C 1 71 ? -7.174 4.899 73.275 1.00 28.29 68 LEU C CA 1
ATOM 8898 C C . LEU C 1 71 ? -8.121 4.292 74.318 1.00 28.34 68 LEU C C 1
ATOM 8899 O O . LEU C 1 71 ? -8.914 5.049 74.904 1.00 28.63 68 LEU C O 1
ATOM 8904 N N . ILE C 1 72 ? -8.052 2.978 74.549 1.00 27.53 69 ILE C N 1
ATOM 8905 C CA . ILE C 1 72 ? -8.904 2.288 75.564 1.00 27.24 69 ILE C CA 1
ATOM 8906 C C . ILE C 1 72 ? -8.625 2.906 76.940 1.00 26.57 69 ILE C C 1
ATOM 8907 O O . ILE C 1 72 ? -9.595 3.218 77.655 1.00 27.11 69 ILE C O 1
ATOM 8912 N N . SER C 1 73 ? -7.348 3.053 77.294 1.00 26.61 70 SER C N 1
ATOM 8913 C CA . SER C 1 73 ? -6.875 3.586 78.599 1.00 28.59 70 SER C CA 1
ATOM 8914 C C . SER C 1 73 ? -7.501 4.959 78.866 1.00 29.22 70 SER C C 1
ATOM 8915 O O . SER C 1 73 ? -8.097 5.136 79.954 1.00 29.19 70 SER C O 1
ATOM 8918 N N . ASP C 1 74 ? -7.388 5.878 77.899 1.00 31.61 71 ASP C N 1
ATOM 8919 C CA . ASP C 1 74 ? -7.894 7.278 77.985 1.00 33.51 71 ASP C CA 1
ATOM 8920 C C . ASP C 1 74 ? -9.425 7.281 78.059 1.00 31.32 71 ASP C C 1
ATOM 8921 O O . ASP C 1 74 ? -9.976 7.916 78.975 1.00 28.24 71 ASP C O 1
ATOM 8926 N N . ARG C 1 75 ? -10.079 6.585 77.129 1.00 29.97 72 ARG C N 1
ATOM 8927 C CA . ARG C 1 75 ? -11.557 6.578 76.964 1.00 30.08 72 ARG C CA 1
ATOM 8928 C C . ARG C 1 75 ? -12.241 6.065 78.242 1.00 30.04 72 ARG C C 1
ATOM 8929 O O . ARG C 1 75 ? -13.292 6.632 78.613 1.00 29.89 72 ARG C O 1
ATOM 8937 N N . TYR C 1 76 ? -11.691 5.029 78.885 1.00 28.29 73 TYR C N 1
ATOM 8938 C CA . TYR C 1 76 ? -12.369 4.282 79.977 1.00 28.49 73 TYR C CA 1
ATOM 8939 C C . TYR C 1 76 ? -11.710 4.574 81.336 1.00 28.72 73 TYR C C 1
ATOM 8940 O O . TYR C 1 76 ? -12.222 4.073 82.354 1.00 29.20 73 TYR C O 1
ATOM 8949 N N . GLY C 1 77 ? -10.644 5.378 81.357 1.00 28.68 74 GLY C N 1
ATOM 8950 C CA . GLY C 1 77 ? -9.991 5.865 82.589 1.00 29.34 74 GLY C CA 1
ATOM 8951 C C . GLY C 1 77 ? -9.304 4.745 83.349 1.00 29.25 74 GLY C C 1
ATOM 8952 O O . GLY C 1 77 ? -9.433 4.706 84.585 1.00 30.41 74 GLY C O 1
ATOM 8953 N N . VAL C 1 78 ? -8.606 3.858 82.633 1.00 27.92 75 VAL C N 1
ATOM 8954 C CA . VAL C 1 78 ? -7.869 2.697 83.213 1.00 27.00 75 VAL C CA 1
ATOM 8955 C C . VAL C 1 78 ? -6.396 2.880 82.864 1.00 26.35 75 VAL C C 1
ATOM 8956 O O . VAL C 1 78 ? -5.963 2.458 81.797 1.00 25.48 75 VAL C O 1
ATOM 8960 N N . PRO C 1 79 ? -5.598 3.528 83.747 1.00 26.79 76 PRO C N 1
ATOM 8961 C CA . PRO C 1 79 ? -4.181 3.786 83.478 1.00 27.01 76 PRO C CA 1
ATOM 8962 C C . PRO C 1 79 ? -3.333 2.537 83.188 1.00 27.17 76 PRO C C 1
ATOM 8963 O O . PRO C 1 79 ? -2.402 2.639 82.414 1.00 26.30 76 PRO C O 1
ATOM 8967 N N . GLU C 1 80 ? -3.659 1.404 83.818 1.00 27.97 77 GLU C N 1
ATOM 8968 C CA . GLU C 1 80 ? -2.854 0.155 83.738 1.00 29.25 77 GLU C CA 1
ATOM 8969 C C . GLU C 1 80 ? -2.761 -0.327 82.283 1.00 28.03 77 GLU C C 1
ATOM 8970 O O . GLU C 1 80 ? -1.730 -0.906 81.928 1.00 28.51 77 GLU C O 1
ATOM 8976 N N . ILE C 1 81 ? -3.797 -0.097 81.475 1.00 28.16 78 ILE C N 1
ATOM 8977 C CA . ILE C 1 81 ? -3.887 -0.587 80.068 1.00 28.15 78 ILE C CA 1
ATOM 8978 C C . ILE C 1 81 ? -2.894 0.189 79.190 1.00 29.19 78 ILE C C 1
ATOM 8979 O O . ILE C 1 81 ? -2.437 -0.399 78.188 1.00 29.14 78 ILE C O 1
ATOM 8984 N N . ALA C 1 82 ? -2.565 1.444 79.534 1.00 29.03 79 ALA C N 1
ATOM 8985 C CA . ALA C 1 82 ? -1.614 2.294 78.769 1.00 29.47 79 ALA C CA 1
ATOM 8986 C C . ALA C 1 82 ? -0.169 1.869 79.057 1.00 30.17 79 ALA C C 1
ATOM 8987 O O . ALA C 1 82 ? 0.702 2.178 78.232 1.00 30.77 79 ALA C O 1
ATOM 8989 N N . ASN C 1 83 ? 0.083 1.171 80.168 1.00 31.35 80 ASN C N 1
ATOM 8990 C CA . ASN C 1 83 ? 1.445 0.697 80.541 1.00 31.22 80 ASN C CA 1
ATOM 8991 C C . ASN C 1 83 ? 1.868 -0.461 79.627 1.00 32.44 80 ASN C C 1
ATOM 8992 O O . ASN C 1 83 ? 3.065 -0.786 79.634 1.00 33.96 80 ASN C O 1
ATOM 8997 N N . LEU C 1 84 ? 0.932 -1.054 78.874 1.00 31.77 81 LEU C N 1
ATOM 8998 C CA . LEU C 1 84 ? 1.207 -2.115 77.863 1.00 31.34 81 LEU C CA 1
ATOM 8999 C C . LEU C 1 84 ? 1.549 -1.488 76.505 1.00 31.09 81 LEU C C 1
ATOM 9000 O O . LEU C 1 84 ? 2.050 -2.225 75.639 1.00 31.42 81 LEU C O 1
ATOM 9005 N N . ALA C 1 85 ? 1.302 -0.185 76.321 1.00 30.13 82 ALA C N 1
ATOM 9006 C CA . ALA C 1 85 ? 1.308 0.492 75.001 1.00 30.73 82 ALA C CA 1
ATOM 9007 C C . ALA C 1 85 ? 2.713 0.967 74.614 1.00 30.54 82 ALA C C 1
ATOM 9008 O O . ALA C 1 85 ? 2.810 1.707 73.622 1.00 32.60 82 ALA C O 1
ATOM 9010 N N . SER C 1 86 ? 3.755 0.555 75.340 1.00 30.20 83 SER C N 1
ATOM 9011 C CA . SER C 1 86 ? 5.147 1.040 75.155 1.00 30.53 83 SER C CA 1
ATOM 9012 C C . SER C 1 86 ? 6.137 0.124 75.886 1.00 30.30 83 SER C C 1
ATOM 9013 O O . SER C 1 86 ? 5.922 -0.159 77.073 1.00 30.07 83 SER C O 1
ATOM 9016 N N . PHE C 1 87 ? 7.192 -0.301 75.191 1.00 30.10 84 PHE C N 1
ATOM 9017 C CA . PHE C 1 87 ? 8.311 -1.114 75.729 1.00 31.59 84 PHE C CA 1
ATOM 9018 C C . PHE C 1 87 ? 8.792 -0.555 77.079 1.00 32.60 84 PHE C C 1
ATOM 9019 O O . PHE C 1 87 ? 9.031 -1.359 78.010 1.00 31.14 84 PHE C O 1
ATOM 9027 N N . GLN C 1 88 ? 8.908 0.775 77.191 1.00 33.27 85 GLN C N 1
ATOM 9028 C CA . GLN C 1 88 ? 9.495 1.471 78.370 1.00 33.61 85 GLN C CA 1
ATOM 9029 C C . GLN C 1 88 ? 8.557 1.347 79.576 1.00 32.47 85 GLN C C 1
ATOM 9030 O O . GLN C 1 88 ? 9.058 1.100 80.683 1.00 33.95 85 GLN C O 1
ATOM 9036 N N . ASP C 1 89 ? 7.252 1.530 79.374 1.00 31.86 86 ASP C N 1
ATOM 9037 C CA . ASP C 1 89 ? 6.234 1.477 80.456 1.00 32.92 86 ASP C CA 1
ATOM 9038 C C . ASP C 1 89 ? 5.950 0.013 80.825 1.00 31.75 86 ASP C C 1
ATOM 9039 O O . ASP C 1 89 ? 5.461 -0.216 81.938 1.00 29.38 86 ASP C O 1
ATOM 9044 N N . VAL C 1 90 ? 6.246 -0.940 79.933 1.00 30.93 87 VAL C N 1
ATOM 9045 C CA . VAL C 1 90 ? 6.138 -2.401 80.221 1.00 30.82 87 VAL C CA 1
ATOM 9046 C C . VAL C 1 90 ? 7.237 -2.764 81.226 1.00 29.70 87 VAL C C 1
ATOM 9047 O O . VAL C 1 90 ? 6.906 -3.359 82.256 1.00 29.37 87 VAL C O 1
ATOM 9051 N N . LEU C 1 91 ? 8.490 -2.407 80.937 1.00 30.57 88 LEU C N 1
ATOM 9052 C CA . LEU C 1 91 ? 9.654 -2.658 81.833 1.00 31.82 88 LEU C CA 1
ATOM 9053 C C . LEU C 1 91 ? 9.425 -2.006 83.205 1.00 32.17 88 LEU C C 1
ATOM 9054 O O . LEU C 1 91 ? 9.728 -2.660 84.226 1.00 31.93 88 LEU C O 1
ATOM 9059 N N . ALA C 1 92 ? 8.896 -0.778 83.240 1.00 30.66 89 ALA C N 1
ATOM 9060 C CA . ALA C 1 92 ? 8.807 0.054 84.463 1.00 30.26 89 ALA C CA 1
ATOM 9061 C C . ALA C 1 92 ? 7.595 -0.336 85.321 1.00 29.86 89 ALA C C 1
ATOM 9062 O O . ALA C 1 92 ? 7.674 -0.115 86.535 1.00 29.59 89 ALA C O 1
ATOM 9064 N N . ASN C 1 93 ? 6.524 -0.898 84.745 1.00 28.95 90 ASN C N 1
ATOM 9065 C CA . ASN C 1 93 ? 5.242 -1.121 85.475 1.00 29.22 90 ASN C CA 1
ATOM 9066 C C . ASN C 1 93 ? 4.859 -2.606 85.557 1.00 28.60 90 ASN C C 1
ATOM 9067 O O . ASN C 1 93 ? 4.174 -2.966 86.544 1.00 28.52 90 ASN C O 1
ATOM 9072 N N . VAL C 1 94 ? 5.226 -3.430 84.570 1.00 27.38 91 VAL C N 1
ATOM 9073 C CA . VAL C 1 94 ? 4.793 -4.861 84.495 1.00 27.01 91 VAL C CA 1
ATOM 9074 C C . VAL C 1 94 ? 5.891 -5.739 85.101 1.00 26.64 91 VAL C C 1
ATOM 9075 O O . VAL C 1 94 ? 5.643 -6.327 86.171 1.00 27.26 91 VAL C O 1
ATOM 9079 N N . SER C 1 95 ? 7.050 -5.809 84.438 1.00 25.74 92 SER C N 1
ATOM 9080 C CA . SER C 1 95 ? 8.266 -6.535 84.889 1.00 25.72 92 SER C CA 1
ATOM 9081 C C . SER C 1 95 ? 9.387 -6.326 83.866 1.00 25.71 92 SER C C 1
ATOM 9082 O O . SER C 1 95 ? 9.127 -5.725 82.809 1.00 25.50 92 SER C O 1
ATOM 9085 N N . SER C 1 96 ? 10.582 -6.836 84.156 1.00 25.62 93 SER C N 1
ATOM 9086 C CA . SER C 1 96 ? 11.798 -6.655 83.322 1.00 26.13 93 SER C CA 1
ATOM 9087 C C . SER C 1 96 ? 11.924 -7.777 82.287 1.00 25.60 93 SER C C 1
ATOM 9088 O O . SER C 1 96 ? 12.935 -7.793 81.583 1.00 25.89 93 SER C O 1
ATOM 9091 N N . SER C 1 97 ? 10.946 -8.683 82.206 1.00 26.49 94 SER C N 1
ATOM 9092 C CA . SER C 1 97 ? 11.079 -9.997 81.523 1.00 27.10 94 SER C CA 1
ATOM 9093 C C . SER C 1 97 ? 10.681 -9.917 80.039 1.00 26.83 94 SER C C 1
ATOM 9094 O O . SER C 1 97 ? 10.560 -10.983 79.419 1.00 26.13 94 SER C O 1
ATOM 9097 N N . HIS C 1 98 ? 10.524 -8.715 79.473 1.00 27.24 95 HIS C N 1
ATOM 9098 C CA . HIS C 1 98 ? 10.020 -8.502 78.087 1.00 26.51 95 HIS C CA 1
ATOM 9099 C C . HIS C 1 98 ? 11.164 -8.160 77.124 1.00 25.84 95 HIS C C 1
ATOM 9100 O O . HIS C 1 98 ? 12.222 -7.694 77.577 1.00 25.70 95 HIS C O 1
ATOM 9107 N N . GLY C 1 99 ? 10.948 -8.412 75.831 1.00 25.89 96 GLY C N 1
ATOM 9108 C CA . GLY C 1 99 ? 11.882 -8.056 74.747 1.00 25.24 96 GLY C CA 1
ATOM 9109 C C . GLY C 1 99 ? 11.459 -6.766 74.069 1.00 24.67 96 GLY C C 1
ATOM 9110 O O . GLY C 1 99 ? 10.339 -6.305 74.330 1.00 23.96 96 GLY C O 1
ATOM 9111 N N . GLN C 1 100 ? 12.320 -6.194 73.229 1.00 25.64 97 GLN C N 1
ATOM 9112 C CA . GLN C 1 100 ? 11.958 -5.036 72.371 1.00 26.53 97 GLN C CA 1
ATOM 9113 C C . GLN C 1 100 ? 11.548 -5.562 70.993 1.00 26.71 97 GLN C C 1
ATOM 9114 O O . GLN C 1 100 ? 11.989 -6.671 70.622 1.00 27.00 97 GLN C O 1
ATOM 9120 N N . LYS C 1 101 ? 10.720 -4.794 70.283 1.00 26.71 98 LYS C N 1
ATOM 9121 C CA . LYS C 1 101 ? 10.389 -5.013 68.854 1.00 26.63 98 LYS C CA 1
ATOM 9122 C C . LYS C 1 101 ? 10.602 -3.695 68.099 1.00 26.74 98 LYS C C 1
ATOM 9123 O O . LYS C 1 101 ? 9.698 -2.841 68.129 1.00 27.74 98 LYS C O 1
ATOM 9129 N N . SER C 1 102 ? 11.762 -3.540 67.461 1.00 27.05 99 SER C N 1
ATOM 9130 C CA . SER C 1 102 ? 12.134 -2.360 66.636 1.00 26.69 99 SER C CA 1
ATOM 9131 C C . SER C 1 102 ? 11.601 -2.514 65.206 1.00 26.71 99 SER C C 1
ATOM 9132 O O . SER C 1 102 ? 11.461 -1.483 64.527 1.00 27.65 99 SER C O 1
ATOM 9135 N N . ASN C 1 103 ? 11.350 -3.748 64.756 1.00 26.36 100 ASN C N 1
ATOM 9136 C CA . ASN C 1 103 ? 11.019 -4.040 63.337 1.00 25.20 100 ASN C CA 1
ATOM 9137 C C . ASN C 1 103 ? 10.316 -5.392 63.190 1.00 24.08 100 ASN C C 1
ATOM 9138 O O . ASN C 1 103 ? 10.452 -6.247 64.080 1.00 23.13 100 ASN C O 1
ATOM 9143 N N . PHE C 1 104 ? 9.613 -5.572 62.070 1.00 23.75 101 PHE C N 1
ATOM 9144 C CA . PHE C 1 104 ? 9.235 -6.893 61.509 1.00 23.52 101 PHE C CA 1
ATOM 9145 C C . PHE C 1 104 ? 10.299 -7.291 60.485 1.00 23.05 101 PHE C C 1
ATOM 9146 O O . PHE C 1 104 ? 10.533 -6.512 59.542 1.00 23.28 101 PHE C O 1
ATOM 9154 N N . GLY C 1 105 ? 10.918 -8.457 60.661 1.00 22.52 102 GLY C N 1
ATOM 9155 C CA . GLY C 1 105 ? 11.915 -9.009 59.728 1.00 22.68 102 GLY C CA 1
ATOM 9156 C C . GLY C 1 105 ? 11.394 -10.246 59.025 1.00 24.02 102 GLY C C 1
ATOM 9157 O O . GLY C 1 105 ? 10.690 -11.049 59.673 1.00 25.58 102 GLY C O 1
ATOM 9158 N N . PHE C 1 106 ? 11.724 -10.393 57.740 1.00 24.35 103 PHE C N 1
ATOM 9159 C CA . PHE C 1 106 ? 11.319 -11.530 56.877 1.00 24.13 103 PHE C CA 1
ATOM 9160 C C . PHE C 1 106 ? 12.529 -11.992 56.072 1.00 25.04 103 PHE C C 1
ATOM 9161 O O . PHE C 1 106 ? 13.215 -11.150 55.469 1.00 25.15 103 PHE C O 1
ATOM 9169 N N . MET C 1 107 ? 12.771 -13.299 56.080 1.00 26.36 104 MET C N 1
ATOM 9170 C CA . MET C 1 107 ? 13.913 -13.949 55.396 1.00 27.65 104 MET C CA 1
ATOM 9171 C C . MET C 1 107 ? 13.394 -15.205 54.687 1.00 27.76 104 MET C C 1
ATOM 9172 O O . MET C 1 107 ? 12.817 -16.085 55.380 1.00 28.83 104 MET C O 1
ATOM 9177 N N . PHE C 1 108 ? 13.561 -15.269 53.362 1.00 27.05 105 PHE C N 1
ATOM 9178 C CA . PHE C 1 108 ? 13.187 -16.434 52.513 1.00 26.69 105 PHE C CA 1
ATOM 9179 C C . PHE C 1 108 ? 14.288 -17.496 52.584 1.00 25.71 105 PHE C C 1
ATOM 9180 O O . PHE C 1 108 ? 15.469 -17.154 52.435 1.00 25.14 105 PHE C O 1
ATOM 9188 N N . HIS C 1 109 ? 13.886 -18.754 52.792 1.00 26.62 106 HIS C N 1
ATOM 9189 C CA . HIS C 1 109 ? 14.750 -19.962 52.754 1.00 26.49 106 HIS C CA 1
ATOM 9190 C C . HIS C 1 109 ? 14.150 -20.986 51.788 1.00 27.53 106 HIS C C 1
ATOM 9191 O O . HIS C 1 109 ? 12.923 -21.155 51.790 1.00 27.36 106 HIS C O 1
ATOM 9198 N N . ARG C 1 110 ? 15.000 -21.649 51.005 1.00 30.44 107 ARG C N 1
ATOM 9199 C CA . ARG C 1 110 ? 14.653 -22.857 50.213 1.00 33.40 107 ARG C CA 1
ATOM 9200 C C . ARG C 1 110 ? 15.441 -24.035 50.799 1.00 32.70 107 ARG C C 1
ATOM 9201 O O . ARG C 1 110 ? 16.518 -23.788 51.372 1.00 30.92 107 ARG C O 1
ATOM 9209 N N . ASP C 1 111 ? 14.892 -25.252 50.714 1.00 34.14 108 ASP C N 1
ATOM 9210 C CA . ASP C 1 111 ? 15.472 -26.480 51.327 1.00 35.41 108 ASP C CA 1
ATOM 9211 C C . ASP C 1 111 ? 16.940 -26.618 50.901 1.00 36.39 108 ASP C C 1
ATOM 9212 O O . ASP C 1 111 ? 17.200 -26.631 49.685 1.00 35.86 108 ASP C O 1
ATOM 9217 N N . GLY C 1 112 ? 17.858 -26.691 51.868 1.00 37.32 109 GLY C N 1
ATOM 9218 C CA . GLY C 1 112 ? 19.285 -27.014 51.653 1.00 38.59 109 GLY C CA 1
ATOM 9219 C C . GLY C 1 112 ? 20.079 -25.871 51.035 1.00 39.26 109 GLY C C 1
ATOM 9220 O O . GLY C 1 112 ? 21.207 -26.134 50.577 1.00 39.54 109 GLY C O 1
ATOM 9221 N N . GLU C 1 113 ? 19.533 -24.649 51.038 1.00 40.91 110 GLU C N 1
ATOM 9222 C CA . GLU C 1 113 ? 20.140 -23.432 50.428 1.00 41.71 110 GLU C CA 1
ATOM 9223 C C . GLU C 1 113 ? 20.350 -22.372 51.513 1.00 40.85 110 GLU C C 1
ATOM 9224 O O . GLU C 1 113 ? 19.509 -22.285 52.433 1.00 39.91 110 GLU C O 1
ATOM 9230 N N . GLU C 1 114 ? 21.417 -21.579 51.390 1.00 40.13 111 GLU C N 1
ATOM 9231 C CA . GLU C 1 114 ? 21.637 -20.349 52.194 1.00 39.05 111 GLU C CA 1
ATOM 9232 C C . GLU C 1 114 ? 20.531 -19.360 51.850 1.00 37.05 111 GLU C C 1
ATOM 9233 O O . GLU C 1 114 ? 20.011 -19.388 50.740 1.00 34.76 111 GLU C O 1
ATOM 9239 N N . PRO C 1 115 ? 20.113 -18.473 52.782 1.00 36.61 112 PRO C N 1
ATOM 9240 C CA . PRO C 1 115 ? 19.131 -17.442 52.460 1.00 36.83 112 PRO C CA 1
ATOM 9241 C C . PRO C 1 115 ? 19.730 -16.448 51.455 1.00 36.61 112 PRO C C 1
ATOM 9242 O O . PRO C 1 115 ? 20.822 -15.962 51.688 1.00 35.07 112 PRO C O 1
ATOM 9246 N N . ASP C 1 116 ? 19.024 -16.210 50.348 1.00 37.97 113 ASP C N 1
ATOM 9247 C CA . ASP C 1 116 ? 19.378 -15.170 49.346 1.00 37.47 113 ASP C CA 1
ATOM 9248 C C . ASP C 1 116 ? 19.203 -13.804 50.007 1.00 37.46 113 ASP C C 1
ATOM 9249 O O . ASP C 1 116 ? 18.095 -13.444 50.403 1.00 38.07 113 ASP C O 1
ATOM 9254 N N . PRO C 1 117 ? 20.279 -12.999 50.151 1.00 36.75 114 PRO C N 1
ATOM 9255 C CA . PRO C 1 117 ? 20.168 -11.679 50.779 1.00 35.70 114 PRO C CA 1
ATOM 9256 C C . PRO C 1 117 ? 19.376 -10.633 49.971 1.00 34.55 114 PRO C C 1
ATOM 9257 O O . PRO C 1 117 ? 19.262 -9.517 50.438 1.00 33.48 114 PRO C O 1
ATOM 9261 N N . ASN C 1 118 ? 18.854 -11.002 48.796 1.00 35.33 115 ASN C N 1
ATOM 9262 C CA . ASN C 1 118 ? 17.958 -10.152 47.961 1.00 34.47 115 ASN C CA 1
ATOM 9263 C C . ASN C 1 118 ? 16.493 -10.530 48.197 1.00 33.43 115 ASN C C 1
ATOM 9264 O O . ASN C 1 118 ? 15.625 -9.880 47.587 1.00 33.83 115 ASN C O 1
ATOM 9269 N N . GLU C 1 119 ? 16.231 -11.539 49.037 1.00 32.71 116 GLU C N 1
ATOM 9270 C CA . GLU C 1 119 ? 14.863 -12.034 49.346 1.00 31.99 116 GLU C CA 1
ATOM 9271 C C . GLU C 1 119 ? 14.591 -11.875 50.848 1.00 30.80 116 GLU C C 1
ATOM 9272 O O . GLU C 1 119 ? 14.066 -12.825 51.473 1.00 28.10 116 GLU C O 1
ATOM 9278 N N . THR C 1 120 ? 14.924 -10.701 51.392 1.00 29.15 117 THR C N 1
ATOM 9279 C CA . THR C 1 120 ? 14.581 -10.273 52.771 1.00 29.09 117 THR C CA 1
ATOM 9280 C C . THR C 1 120 ? 13.663 -9.055 52.687 1.00 28.65 117 THR C C 1
ATOM 9281 O O . THR C 1 120 ? 13.694 -8.360 51.652 1.00 30.75 117 THR C O 1
ATOM 9285 N N . SER C 1 121 ? 12.866 -8.829 53.731 1.00 27.30 118 SER C N 1
ATOM 9286 C CA . SER C 1 121 ? 12.044 -7.610 53.928 1.00 26.83 118 SER C CA 1
ATOM 9287 C C . SER C 1 121 ? 12.155 -7.184 55.390 1.00 26.23 118 SER C C 1
ATOM 9288 O O . SER C 1 121 ? 12.195 -8.077 56.254 1.00 25.78 118 SER C O 1
ATOM 9291 N N . GLN C 1 122 ? 12.221 -5.875 55.641 1.00 26.32 119 GLN C N 1
ATOM 9292 C CA . GLN C 1 122 ? 12.179 -5.292 57.003 1.00 26.57 119 GLN C CA 1
ATOM 9293 C C . GLN C 1 122 ? 11.275 -4.061 56.994 1.00 27.22 119 GLN C C 1
ATOM 9294 O O . GLN C 1 122 ? 11.486 -3.167 56.158 1.00 27.67 119 GLN C O 1
ATOM 9300 N N . PHE C 1 123 ? 10.295 -4.040 57.894 1.00 27.25 120 PHE C N 1
ATOM 9301 C CA . PHE C 1 123 ? 9.539 -2.828 58.290 1.00 27.57 120 PHE C CA 1
ATOM 9302 C C . PHE C 1 123 ? 10.030 -2.406 59.682 1.00 28.45 120 PHE C C 1
ATOM 9303 O O . PHE C 1 123 ? 9.679 -3.074 60.666 1.00 28.31 120 PHE C O 1
ATOM 9311 N N . ARG C 1 124 ? 10.863 -1.365 59.756 1.00 30.58 121 ARG C N 1
ATOM 9312 C CA . ARG C 1 124 ? 11.198 -0.686 61.035 1.00 32.25 121 ARG C CA 1
ATOM 9313 C C . ARG C 1 124 ? 9.989 0.167 61.426 1.00 31.72 121 ARG C C 1
ATOM 9314 O O . ARG C 1 124 ? 9.554 0.987 60.598 1.00 30.51 121 ARG C O 1
ATOM 9322 N N . ILE C 1 125 ? 9.459 -0.041 62.633 1.00 31.43 122 ILE C N 1
ATOM 9323 C CA . ILE C 1 125 ? 8.206 0.611 63.111 1.00 31.34 122 ILE C CA 1
ATOM 9324 C C . ILE C 1 125 ? 8.525 2.075 63.412 1.00 32.68 122 ILE C C 1
ATOM 9325 O O . ILE C 1 125 ? 9.508 2.369 64.092 1.00 33.04 122 ILE C O 1
ATOM 9330 N N . PRO C 1 126 ? 7.747 3.044 62.875 1.00 33.17 123 PRO C N 1
ATOM 9331 C CA . PRO C 1 126 ? 8.022 4.462 63.107 1.00 34.38 123 PRO C CA 1
ATOM 9332 C C . PRO C 1 126 ? 7.714 4.861 64.559 1.00 35.65 123 PRO C C 1
ATOM 9333 O O . PRO C 1 126 ? 6.752 4.354 65.123 1.00 34.89 123 PRO C O 1
ATOM 9337 N N . SER C 1 127 ? 8.533 5.761 65.111 1.00 36.75 124 SER C N 1
ATOM 9338 C CA . SER C 1 127 ? 8.473 6.259 66.510 1.00 37.44 124 SER C CA 1
ATOM 9339 C C . SER C 1 127 ? 7.088 6.832 66.833 1.00 37.12 124 SER C C 1
ATOM 9340 O O . SER C 1 127 ? 6.682 6.757 68.010 1.00 35.44 124 SER C O 1
ATOM 9343 N N . ILE C 1 128 ? 6.400 7.403 65.839 1.00 36.79 125 ILE C N 1
ATOM 9344 C CA . ILE C 1 128 ? 5.120 8.145 66.048 1.00 38.83 125 ILE C CA 1
ATOM 9345 C C . ILE C 1 128 ? 4.095 7.228 66.738 1.00 38.78 125 ILE C C 1
ATOM 9346 O O . ILE C 1 128 ? 3.436 7.711 67.679 1.00 39.43 125 ILE C O 1
ATOM 9351 N N . VAL C 1 129 ? 3.991 5.955 66.331 1.00 39.31 126 VAL C N 1
ATOM 9352 C CA . VAL C 1 129 ? 2.991 4.978 66.871 1.00 41.54 126 VAL C CA 1
ATOM 9353 C C . VAL C 1 129 ? 3.447 4.487 68.254 1.00 42.74 126 VAL C C 1
ATOM 9354 O O . VAL C 1 129 ? 2.574 4.157 69.084 1.00 44.02 126 VAL C O 1
ATOM 9358 N N . GLY C 1 130 ? 4.762 4.421 68.486 1.00 41.76 127 GLY C N 1
ATOM 9359 C CA . GLY C 1 130 ? 5.351 4.096 69.799 1.00 40.54 127 GLY C CA 1
ATOM 9360 C C . GLY C 1 130 ? 6.447 3.050 69.695 1.00 40.02 127 GLY C C 1
ATOM 9361 O O . GLY C 1 130 ? 6.861 2.717 68.561 1.00 38.10 127 GLY C O 1
ATOM 9362 N N . ASN C 1 131 ? 6.917 2.573 70.850 1.00 40.39 128 ASN C N 1
ATOM 9363 C CA . ASN C 1 131 ? 7.956 1.518 70.974 1.00 39.19 128 ASN C CA 1
ATOM 9364 C C . ASN C 1 131 ? 7.249 0.195 71.274 1.00 36.03 128 ASN C C 1
ATOM 9365 O O . ASN C 1 131 ? 6.713 0.041 72.390 1.00 33.43 128 ASN C O 1
ATOM 9370 N N . ALA C 1 132 ? 7.220 -0.707 70.293 1.00 33.39 129 ALA C N 1
ATOM 9371 C CA . ALA C 1 132 ? 6.589 -2.041 70.407 1.00 31.19 129 ALA C CA 1
ATOM 9372 C C . ALA C 1 132 ? 7.471 -2.938 71.283 1.00 29.95 129 ALA C C 1
ATOM 9373 O O . ALA C 1 132 ? 8.645 -2.589 71.523 1.00 29.38 129 ALA C O 1
ATOM 9375 N N . ALA C 1 133 ? 6.908 -4.054 71.745 1.00 28.75 130 ALA C N 1
ATOM 9376 C CA . ALA C 1 133 ? 7.558 -5.009 72.667 1.00 26.63 130 ALA C CA 1
ATOM 9377 C C . ALA C 1 133 ? 7.255 -6.450 72.242 1.00 26.00 130 ALA C C 1
ATOM 9378 O O . ALA C 1 133 ? 6.293 -6.677 71.462 1.00 24.54 130 ALA C O 1
ATOM 9380 N N . HIS C 1 134 ? 8.079 -7.380 72.732 1.00 24.79 131 HIS C N 1
ATOM 9381 C CA . HIS C 1 134 ? 7.773 -8.827 72.867 1.00 23.77 131 HIS C CA 1
ATOM 9382 C C . HIS C 1 134 ? 7.264 -9.089 74.288 1.00 24.34 131 HIS C C 1
ATOM 9383 O O . HIS C 1 134 ? 8.103 -9.147 75.207 1.00 24.19 131 HIS C O 1
ATOM 9390 N N . PHE C 1 135 ? 5.943 -9.181 74.456 1.00 24.06 132 PHE C N 1
ATOM 9391 C CA . PHE C 1 135 ? 5.259 -9.496 75.736 1.00 25.60 132 PHE C CA 1
ATOM 9392 C C . PHE C 1 135 ? 5.562 -10.935 76.169 1.00 26.13 132 PHE C C 1
ATOM 9393 O O . PHE C 1 135 ? 5.194 -11.884 75.442 1.00 26.46 132 PHE C O 1
ATOM 9401 N N . PHE C 1 136 ? 6.217 -11.086 77.321 1.00 25.67 133 PHE C N 1
ATOM 9402 C CA . PHE C 1 136 ? 6.204 -12.320 78.152 1.00 25.41 133 PHE C CA 1
ATOM 9403 C C . PHE C 1 136 ? 4.839 -12.366 78.845 1.00 24.61 133 PHE C C 1
ATOM 9404 O O . PHE C 1 136 ? 4.649 -11.678 79.869 1.00 23.41 133 PHE C O 1
ATOM 9412 N N . ARG C 1 137 ? 3.896 -13.106 78.261 1.00 23.41 134 ARG C N 1
ATOM 9413 C CA . ARG C 1 137 ? 2.449 -12.966 78.560 1.00 24.00 134 ARG C CA 1
ATOM 9414 C C . ARG C 1 137 ? 2.164 -13.419 79.999 1.00 23.71 134 ARG C C 1
ATOM 9415 O O . ARG C 1 137 ? 1.242 -12.854 80.610 1.00 23.31 134 ARG C O 1
ATOM 9423 N N . GLN C 1 138 ? 2.950 -14.344 80.558 1.00 24.05 135 GLN C N 1
ATOM 9424 C CA . GLN C 1 138 ? 2.769 -14.761 81.979 1.00 24.32 135 GLN C CA 1
ATOM 9425 C C . GLN C 1 138 ? 2.761 -13.508 82.875 1.00 24.60 135 GLN C C 1
ATOM 9426 O O . GLN C 1 138 ? 1.918 -13.452 83.798 1.00 24.84 135 GLN C O 1
ATOM 9432 N N . ASP C 1 139 ? 3.605 -12.516 82.571 1.00 24.07 136 ASP C N 1
ATOM 9433 C CA . ASP C 1 139 ? 3.799 -11.283 83.382 1.00 24.13 136 ASP C CA 1
ATOM 9434 C C . ASP C 1 139 ? 2.746 -10.223 83.014 1.00 23.98 136 ASP C C 1
ATOM 9435 O O . ASP C 1 139 ? 2.158 -9.636 83.959 1.00 23.87 136 ASP C O 1
ATOM 9440 N N . THR C 1 140 ? 2.468 -9.990 81.721 1.00 22.47 137 THR C N 1
ATOM 9441 C CA . THR C 1 140 ? 1.430 -9.014 81.280 1.00 22.20 137 THR C CA 1
ATOM 9442 C C . THR C 1 140 ? 0.056 -9.457 81.800 1.00 22.84 137 THR C C 1
ATOM 9443 O O . THR C 1 140 ? -0.721 -8.581 82.244 1.00 21.85 137 THR C O 1
ATOM 9447 N N . ASP C 1 141 ? -0.237 -10.764 81.750 1.00 22.91 138 ASP C N 1
ATOM 9448 C CA . ASP C 1 141 ? -1.569 -11.325 82.099 1.00 23.87 138 ASP C CA 1
ATOM 9449 C C . ASP C 1 141 ? -1.733 -11.319 83.628 1.00 23.16 138 ASP C C 1
ATOM 9450 O O . ASP C 1 141 ? -2.825 -10.959 84.092 1.00 22.97 138 ASP C O 1
ATOM 9455 N N . SER C 1 142 ? -0.687 -11.668 84.380 1.00 23.21 139 SER C N 1
ATOM 9456 C CA . SER C 1 142 ? -0.647 -11.555 85.865 1.00 24.64 139 SER C CA 1
ATOM 9457 C C . SER C 1 142 ? -0.841 -10.090 86.277 1.00 24.27 139 SER C C 1
ATOM 9458 O O . SER C 1 142 ? -1.664 -9.830 87.171 1.00 25.28 139 SER C O 1
ATOM 9461 N N . TYR C 1 143 ? -0.129 -9.168 85.626 1.00 24.62 140 TYR C N 1
ATOM 9462 C CA . TYR C 1 143 ? -0.187 -7.709 85.906 1.00 24.71 140 TYR C CA 1
ATOM 9463 C C . TYR C 1 143 ? -1.631 -7.200 85.773 1.00 24.19 140 TYR C C 1
ATOM 9464 O O . TYR C 1 143 ? -2.100 -6.504 86.687 1.00 23.63 140 TYR C O 1
ATOM 9473 N N . MET C 1 144 ? -2.335 -7.568 84.698 1.00 23.69 141 MET C N 1
ATOM 9474 C CA . MET C 1 144 ? -3.697 -7.045 84.403 1.00 23.43 141 MET C CA 1
ATOM 9475 C C . MET C 1 144 ? -4.734 -7.772 85.268 1.00 22.80 141 MET C C 1
ATOM 9476 O O . MET C 1 144 ? -5.757 -7.151 85.596 1.00 22.82 141 MET C O 1
ATOM 9481 N N . PHE C 1 145 ? -4.491 -9.034 85.632 1.00 22.63 142 PHE C N 1
ATOM 9482 C CA . PHE C 1 145 ? -5.344 -9.773 86.598 1.00 22.78 142 PHE C CA 1
ATOM 9483 C C . PHE C 1 145 ? -5.288 -9.058 87.953 1.00 21.98 142 PHE C C 1
ATOM 9484 O O . PHE C 1 145 ? -6.351 -8.823 88.530 1.00 22.76 142 PHE C O 1
ATOM 9492 N N . HIS C 1 146 ? -4.091 -8.701 88.422 1.00 22.23 143 HIS C N 1
ATOM 9493 C CA . HIS C 1 146 ? -3.871 -7.973 89.704 1.00 22.99 143 HIS C CA 1
ATOM 9494 C C . HIS C 1 146 ? -4.649 -6.651 89.689 1.00 24.04 143 HIS C C 1
ATOM 9495 O O . HIS C 1 146 ? -5.356 -6.377 90.687 1.00 26.82 143 HIS C O 1
ATOM 9502 N N . ALA C 1 147 ? -4.552 -5.887 88.594 1.00 24.07 144 ALA C N 1
ATOM 9503 C CA . ALA C 1 147 ? -5.293 -4.621 88.365 1.00 23.73 144 ALA C CA 1
ATOM 9504 C C . ALA C 1 147 ? -6.798 -4.864 88.522 1.00 24.44 144 ALA C C 1
ATOM 9505 O O . ALA C 1 147 ? -7.449 -4.103 89.255 1.00 23.16 144 ALA C O 1
ATOM 9507 N N . ALA C 1 148 ? -7.329 -5.888 87.847 1.00 24.75 145 ALA C N 1
ATOM 9508 C CA . ALA C 1 148 ? -8.768 -6.233 87.841 1.00 24.87 145 ALA C CA 1
ATOM 9509 C C . ALA C 1 148 ? -9.253 -6.465 89.276 1.00 24.98 145 ALA C C 1
ATOM 9510 O O . ALA C 1 148 ? -10.312 -5.918 89.653 1.00 25.19 145 ALA C O 1
ATOM 9512 N N . VAL C 1 149 ? -8.507 -7.248 90.054 1.00 25.41 146 VAL C N 1
ATOM 9513 C CA . VAL C 1 149 ? -8.886 -7.594 91.453 1.00 26.15 146 VAL C CA 1
ATOM 9514 C C . VAL C 1 149 ? -8.803 -6.314 92.296 1.00 26.97 146 VAL C C 1
ATOM 9515 O O . VAL C 1 149 ? -9.727 -6.083 93.090 1.00 27.23 146 VAL C O 1
ATOM 9519 N N . ARG C 1 150 ? -7.764 -5.494 92.098 1.00 29.14 147 ARG C N 1
ATOM 9520 C CA . ARG C 1 150 ? -7.570 -4.213 92.835 1.00 30.51 147 ARG C CA 1
ATOM 9521 C C . ARG C 1 150 ? -8.771 -3.291 92.583 1.00 30.19 147 ARG C C 1
ATOM 9522 O O . ARG C 1 150 ? -9.190 -2.623 93.537 1.00 30.35 147 ARG C O 1
ATOM 9530 N N . TYR C 1 151 ? -9.332 -3.288 91.367 1.00 29.28 148 TYR C N 1
ATOM 9531 C CA . TYR C 1 151 ? -10.512 -2.459 90.992 1.00 29.11 148 TYR C CA 1
ATOM 9532 C C . TYR C 1 151 ? -11.815 -3.025 91.578 1.00 28.34 148 TYR C C 1
ATOM 9533 O O . TYR C 1 151 ? -12.817 -2.289 91.562 1.00 29.50 148 TYR C O 1
ATOM 9542 N N . GLY C 1 152 ? -11.826 -4.280 92.040 1.00 28.07 149 GLY C N 1
ATOM 9543 C CA . GLY C 1 152 ? -12.972 -4.877 92.755 1.00 27.03 149 GLY C CA 1
ATOM 9544 C C . GLY C 1 152 ? -13.469 -6.179 92.143 1.00 26.74 149 GLY C C 1
ATOM 9545 O O . GLY C 1 152 ? -14.371 -6.783 92.743 1.00 28.78 149 GLY C O 1
ATOM 9546 N N . CYS C 1 153 ? -12.927 -6.624 91.007 1.00 26.66 150 CYS C N 1
ATOM 9547 C CA . CYS C 1 153 ? -13.310 -7.923 90.382 1.00 27.20 150 CYS C CA 1
ATOM 9548 C C . CYS C 1 153 ? -13.128 -9.053 91.402 1.00 26.42 150 CYS C C 1
ATOM 9549 O O . CYS C 1 153 ? -12.047 -9.137 92.009 1.00 25.85 150 CYS C O 1
ATOM 9552 N N . ASP C 1 154 ? -14.155 -9.877 91.596 1.00 26.04 151 ASP C N 1
ATOM 9553 C CA . ASP C 1 154 ? -14.006 -11.207 92.240 1.00 26.92 151 ASP C CA 1
ATOM 9554 C C . ASP C 1 154 ? -13.434 -12.159 91.187 1.00 26.65 151 ASP C C 1
ATOM 9555 O O . ASP C 1 154 ? -13.631 -11.901 89.979 1.00 25.26 151 ASP C O 1
ATOM 9560 N N . ALA C 1 155 ? -12.713 -13.188 91.634 1.00 27.59 152 ALA C N 1
ATOM 9561 C CA . ALA C 1 155 ? -12.038 -14.186 90.775 1.00 27.60 152 ALA C CA 1
ATOM 9562 C C . ALA C 1 155 ? -12.105 -15.566 91.436 1.00 28.56 152 ALA C C 1
ATOM 9563 O O . ALA C 1 155 ? -11.847 -15.655 92.647 1.00 29.07 152 ALA C O 1
ATOM 9565 N N . ARG C 1 156 ? -12.464 -16.585 90.654 1.00 28.33 153 ARG C N 1
ATOM 9566 C CA . ARG C 1 156 ? -12.289 -18.022 90.979 1.00 29.20 153 ARG C CA 1
ATOM 9567 C C . ARG C 1 156 ? -11.355 -18.620 89.926 1.00 27.92 153 ARG C C 1
ATOM 9568 O O . ARG C 1 156 ? -11.745 -18.643 88.746 1.00 27.78 153 ARG C O 1
ATOM 9576 N N . GLN C 1 157 ? -10.156 -19.029 90.341 1.00 27.71 154 GLN C N 1
ATOM 9577 C CA . GLN C 1 157 ? -9.145 -19.722 89.498 1.00 28.16 154 GLN C CA 1
ATOM 9578 C C . GLN C 1 157 ? -9.221 -21.222 89.808 1.00 28.33 154 GLN C C 1
ATOM 9579 O O . GLN C 1 157 ? -9.749 -21.560 90.874 1.00 27.78 154 GLN C O 1
ATOM 9585 N N . TYR C 1 158 ? -8.704 -22.075 88.917 1.00 28.97 155 TYR C N 1
ATOM 9586 C CA . TYR C 1 158 ? -8.925 -23.550 88.911 1.00 30.30 155 TYR C CA 1
ATOM 9587 C C . TYR C 1 158 ? -10.435 -23.832 88.930 1.00 30.38 155 TYR C C 1
ATOM 9588 O O . TYR C 1 158 ? -10.868 -24.754 89.632 1.00 29.25 155 TYR C O 1
ATOM 9597 N N . TYR C 1 159 ? -11.213 -23.049 88.177 1.00 31.16 156 TYR C N 1
ATOM 9598 C CA . TYR C 1 159 ? -12.694 -23.139 88.112 1.00 32.72 156 TYR C CA 1
ATOM 9599 C C . TYR C 1 159 ? -13.106 -23.499 86.683 1.00 34.30 156 TYR C C 1
ATOM 9600 O O . TYR C 1 159 ? -13.132 -22.595 85.837 1.00 35.38 156 TYR C O 1
ATOM 9609 N N . ARG C 1 160 ? -13.412 -24.776 86.429 1.00 37.82 157 ARG C N 1
ATOM 9610 C CA . ARG C 1 160 ? -13.788 -25.291 85.083 1.00 40.05 157 ARG C CA 1
ATOM 9611 C C . ARG C 1 160 ? -15.307 -25.163 84.903 1.00 38.16 157 ARG C C 1
ATOM 9612 O O . ARG C 1 160 ? -16.058 -25.746 85.711 1.00 37.36 157 ARG C O 1
ATOM 9620 N N . VAL C 1 161 ? -15.733 -24.427 83.876 1.00 37.83 158 VAL C N 1
ATOM 9621 C CA . VAL C 1 161 ? -17.165 -24.185 83.535 1.00 39.08 158 VAL C CA 1
ATOM 9622 C C . VAL C 1 161 ? -17.726 -25.429 82.829 1.00 40.60 158 VAL C C 1
ATOM 9623 O O . VAL C 1 161 ? -17.237 -25.751 81.734 1.00 41.29 158 VAL C O 1
ATOM 9627 N N . GLU C 1 162 ? -18.727 -26.079 83.432 1.00 42.80 159 GLU C N 1
ATOM 9628 C CA . GLU C 1 162 ? -19.407 -27.287 82.889 1.00 45.59 159 GLU C CA 1
ATOM 9629 C C . GLU C 1 162 ? -20.635 -26.871 82.069 1.00 43.43 159 GLU C C 1
ATOM 9630 O O . GLU C 1 162 ? -20.793 -27.394 80.948 1.00 45.37 159 GLU C O 1
ATOM 9636 N N . ASN C 1 163 ? -21.473 -25.975 82.600 1.00 40.16 160 ASN C N 1
ATOM 9637 C CA . ASN C 1 163 ? -22.785 -25.621 81.991 1.00 38.28 160 ASN C CA 1
ATOM 9638 C C . ASN C 1 163 ? -23.002 -24.103 81.992 1.00 34.90 160 ASN C C 1
ATOM 9639 O O . ASN C 1 163 ? -22.560 -23.431 82.937 1.00 34.57 160 ASN C O 1
ATOM 9644 N N . ILE C 1 164 ? -23.683 -23.606 80.958 1.00 34.06 161 ILE C N 1
ATOM 9645 C CA . ILE C 1 164 ? -24.185 -22.206 80.834 1.00 33.00 161 ILE C CA 1
ATOM 9646 C C . ILE C 1 164 ? -25.681 -22.281 80.502 1.00 33.30 161 ILE C C 1
ATOM 9647 O O . ILE C 1 164 ? -26.028 -22.953 79.508 1.00 31.69 161 ILE C O 1
ATOM 9652 N N . GLU C 1 165 ? -26.523 -21.649 81.328 1.00 35.49 162 GLU C N 1
ATOM 9653 C CA . GLU C 1 165 ? -28.003 -21.579 81.159 1.00 38.91 162 GLU C CA 1
ATOM 9654 C C . GLU C 1 165 ? -28.441 -20.110 81.148 1.00 36.30 162 GLU C C 1
ATOM 9655 O O . GLU C 1 165 ? -28.003 -19.362 82.045 1.00 35.04 162 GLU C O 1
ATOM 9661 N N . PHE C 1 166 ? -29.290 -19.729 80.189 1.00 36.17 163 PHE C N 1
ATOM 9662 C CA . PHE C 1 166 ? -29.895 -18.375 80.068 1.00 37.82 163 PHE C CA 1
ATOM 9663 C C . PHE C 1 166 ? -31.378 -18.415 80.449 1.00 38.68 163 PHE C C 1
ATOM 9664 O O . PHE C 1 166 ? -32.068 -19.394 80.104 1.00 37.83 163 PHE C O 1
ATOM 9672 N N . ASP C 1 167 ? -31.846 -17.359 81.123 1.00 40.47 164 ASP C N 1
ATOM 9673 C CA . ASP C 1 167 ? -33.288 -17.079 81.363 1.00 41.80 164 ASP C CA 1
ATOM 9674 C C . ASP C 1 167 ? -33.561 -15.603 81.045 1.00 42.46 164 ASP C C 1
ATOM 9675 O O . ASP C 1 167 ? -32.641 -14.923 80.554 1.00 41.51 164 ASP C O 1
ATOM 9680 N N . ASP C 1 168 ? -34.785 -15.138 81.313 1.00 44.75 165 ASP C N 1
ATOM 9681 C CA . ASP C 1 168 ? -35.266 -13.759 81.023 1.00 45.80 165 ASP C CA 1
ATOM 9682 C C . ASP C 1 168 ? -34.505 -12.746 81.888 1.00 43.26 165 ASP C C 1
ATOM 9683 O O . ASP C 1 168 ? -34.391 -11.589 81.453 1.00 45.72 165 ASP C O 1
ATOM 9688 N N . GLY C 1 169 ? -33.998 -13.173 83.049 1.00 40.59 166 GLY C N 1
ATOM 9689 C CA . GLY C 1 169 ? -33.419 -12.293 84.085 1.00 38.84 166 GLY C CA 1
ATOM 9690 C C . GLY C 1 169 ? -31.903 -12.386 84.201 1.00 36.69 166 GLY C C 1
ATOM 9691 O O . GLY C 1 169 ? -31.337 -11.605 84.987 1.00 35.25 166 GLY C O 1
ATOM 9692 N N . GLY C 1 170 ? -31.246 -13.299 83.479 1.00 35.48 167 GLY C N 1
ATOM 9693 C CA . GLY C 1 170 ? -29.775 -13.394 83.510 1.00 34.44 167 GLY C CA 1
ATOM 9694 C C . GLY C 1 170 ? -29.243 -14.718 83.003 1.00 33.22 167 GLY C C 1
ATOM 9695 O O . GLY C 1 170 ? -29.913 -15.362 82.173 1.00 32.65 167 GLY C O 1
ATOM 9696 N N . VAL C 1 171 ? -28.056 -15.093 83.484 1.00 31.80 168 VAL C N 1
ATOM 9697 C CA . VAL C 1 171 ? -27.312 -16.310 83.053 1.00 32.24 168 VAL C CA 1
ATOM 9698 C C . VAL C 1 171 ? -26.771 -17.005 84.304 1.00 32.28 168 VAL C C 1
ATOM 9699 O O . VAL C 1 171 ? -26.386 -16.293 85.252 1.00 31.51 168 VAL C O 1
ATOM 9703 N N . THR C 1 172 ? -26.769 -18.341 84.306 1.00 32.47 169 THR C N 1
ATOM 9704 C CA . THR C 1 172 ? -26.200 -19.187 85.388 1.00 33.09 169 THR C CA 1
ATOM 9705 C C . THR C 1 172 ? -25.037 -19.999 84.814 1.00 32.63 169 THR C C 1
ATOM 9706 O O . THR C 1 172 ? -25.231 -20.691 83.796 1.00 32.16 169 THR C O 1
ATOM 9710 N N . VAL C 1 173 ? -23.875 -19.900 85.456 1.00 34.07 170 VAL C N 1
ATOM 9711 C CA . VAL C 1 173 ? -22.626 -20.623 85.087 1.00 35.89 170 VAL C CA 1
ATOM 9712 C C . VAL C 1 173 ? -22.360 -21.669 86.173 1.00 36.41 170 VAL C C 1
ATOM 9713 O O . VAL C 1 173 ? -22.249 -21.274 87.347 1.00 36.39 170 VAL C O 1
ATOM 9717 N N . SER C 1 174 ? -22.293 -22.946 85.787 1.00 38.09 171 SER C N 1
ATOM 9718 C CA . SER C 1 174 ? -22.055 -24.108 86.685 1.00 39.57 171 SER C CA 1
ATOM 9719 C C . SER C 1 174 ? -20.605 -24.577 86.537 1.00 39.75 171 SER C C 1
ATOM 9720 O O . SER C 1 174 ? -20.161 -24.766 85.387 1.00 37.96 171 SER C O 1
ATOM 9723 N N . GLY C 1 175 ? -19.908 -24.748 87.663 1.00 42.44 172 GLY C N 1
ATOM 9724 C CA . GLY C 1 175 ? -18.531 -25.273 87.726 1.00 45.24 172 GLY C CA 1
ATOM 9725 C C . GLY C 1 175 ? -18.508 -26.767 88.012 1.00 46.94 172 GLY C C 1
ATOM 9726 O O . GLY C 1 175 ? -19.528 -27.293 88.495 1.00 46.69 172 GLY C O 1
ATOM 9727 N N . ALA C 1 176 ? -17.374 -27.419 87.734 1.00 48.89 173 ALA C N 1
ATOM 9728 C CA . ALA C 1 176 ? -17.099 -28.843 88.045 1.00 50.68 173 ALA C CA 1
ATOM 9729 C C . ALA C 1 176 ? -17.402 -29.121 89.522 1.00 50.76 173 ALA C C 1
ATOM 9730 O O . ALA C 1 176 ? -18.032 -30.155 89.808 1.00 51.92 173 ALA C O 1
ATOM 9732 N N . ASP C 1 177 ? -16.998 -28.209 90.412 1.00 50.14 174 ASP C N 1
ATOM 9733 C CA . ASP C 1 177 ? -17.078 -28.367 91.891 1.00 50.86 174 ASP C CA 1
ATOM 9734 C C . ASP C 1 177 ? -18.533 -28.282 92.387 1.00 50.95 174 ASP C C 1
ATOM 9735 O O . ASP C 1 177 ? -18.723 -28.243 93.619 1.00 50.01 174 ASP C O 1
ATOM 9740 N N . GLY C 1 178 ? -19.519 -28.238 91.483 1.00 50.39 175 GLY C N 1
ATOM 9741 C CA . GLY C 1 178 ? -20.956 -28.262 91.823 1.00 51.47 175 GLY C CA 1
ATOM 9742 C C . GLY C 1 178 ? -21.521 -26.883 92.143 1.00 51.43 175 GLY C C 1
ATOM 9743 O O . GLY C 1 178 ? -22.755 -26.785 92.314 1.00 53.41 175 GLY C O 1
ATOM 9744 N N . SER C 1 179 ? -20.668 -25.854 92.221 1.00 48.39 176 SER C N 1
ATOM 9745 C CA . SER C 1 179 ? -21.053 -24.451 92.526 1.00 45.97 176 SER C CA 1
ATOM 9746 C C . SER C 1 179 ? -21.654 -23.787 91.279 1.00 45.15 176 SER C C 1
ATOM 9747 O O . SER C 1 179 ? -21.536 -24.360 90.169 1.00 44.02 176 SER C O 1
ATOM 9750 N N . THR C 1 180 ? -22.292 -22.629 91.468 1.00 42.59 177 THR C N 1
ATOM 9751 C CA . THR C 1 180 ? -22.983 -21.846 90.409 1.00 41.14 177 THR C CA 1
ATOM 9752 C C . THR C 1 180 ? -22.699 -20.356 90.596 1.00 39.89 177 THR C C 1
ATOM 9753 O O . THR C 1 180 ? -22.667 -19.905 91.753 1.00 39.48 177 THR C O 1
ATOM 9757 N N . VAL C 1 181 ? -22.527 -19.626 89.493 1.00 38.70 178 VAL C N 1
ATOM 9758 C CA . VAL C 1 181 ? -22.370 -18.144 89.485 1.00 37.40 178 VAL C CA 1
ATOM 9759 C C . VAL C 1 181 ? -23.529 -17.551 88.682 1.00 35.91 178 VAL C C 1
ATOM 9760 O O . VAL C 1 181 ? -23.757 -18.000 87.545 1.00 34.12 178 VAL C O 1
ATOM 9764 N N . ARG C 1 182 ? -24.232 -16.591 89.284 1.00 35.60 179 ARG C N 1
ATOM 9765 C CA . ARG C 1 182 ? -25.416 -15.902 88.713 1.00 35.85 179 ARG C CA 1
ATOM 9766 C C . ARG C 1 182 ? -24.985 -14.500 88.263 1.00 33.14 179 ARG C C 1
ATOM 9767 O O . ARG C 1 182 ? -24.363 -13.787 89.069 1.00 31.73 179 ARG C O 1
ATOM 9775 N N . ALA C 1 183 ? -25.281 -14.125 87.018 1.00 30.67 180 ALA C N 1
ATOM 9776 C CA . ALA C 1 183 ? -24.979 -12.781 86.473 1.00 29.22 180 ALA C CA 1
ATOM 9777 C C . ALA C 1 183 ? -26.092 -12.321 85.529 1.00 27.30 180 ALA C C 1
ATOM 9778 O O . ALA C 1 183 ? -26.898 -13.155 85.080 1.00 26.10 180 ALA C O 1
ATOM 9780 N N . ARG C 1 184 ? -26.114 -11.021 85.241 1.00 26.32 181 ARG C N 1
ATOM 9781 C CA . ARG C 1 184 ? -27.048 -10.395 84.272 1.00 25.48 181 ARG C CA 1
ATOM 9782 C C . ARG C 1 184 ? -26.520 -10.594 82.843 1.00 24.51 181 ARG C C 1
ATOM 9783 O O . ARG C 1 184 ? -27.344 -10.542 81.905 1.00 25.06 181 ARG C O 1
ATOM 9791 N N . TYR C 1 185 ? -25.211 -10.812 82.676 1.00 22.78 182 TYR C N 1
ATOM 9792 C CA . TYR C 1 185 ? -24.528 -10.858 81.354 1.00 22.37 182 TYR C CA 1
ATOM 9793 C C . TYR C 1 185 ? -23.281 -11.751 81.434 1.00 22.31 182 TYR C C 1
ATOM 9794 O O . TYR C 1 185 ? -22.587 -11.730 82.475 1.00 21.01 182 TYR C O 1
ATOM 9803 N N . LEU C 1 186 ? -23.001 -12.507 80.366 1.00 22.69 183 LEU C N 1
ATOM 9804 C CA . LEU C 1 186 ? -21.786 -13.365 80.260 1.00 24.17 183 LEU C CA 1
ATOM 9805 C C . LEU C 1 186 ? -20.902 -12.905 79.101 1.00 22.93 183 LEU C C 1
ATOM 9806 O O . LEU C 1 186 ? -21.402 -12.746 77.983 1.00 22.86 183 LEU C O 1
ATOM 9811 N N . VAL C 1 187 ? -19.613 -12.749 79.367 1.00 22.98 184 VAL C N 1
ATOM 9812 C CA . VAL C 1 187 ? -18.564 -12.560 78.330 1.00 23.66 184 VAL C CA 1
ATOM 9813 C C . VAL C 1 187 ? -17.692 -13.813 78.339 1.00 23.71 184 VAL C C 1
ATOM 9814 O O . VAL C 1 187 ? -17.177 -14.146 79.415 1.00 23.11 184 VAL C O 1
ATOM 9818 N N . ASP C 1 188 ? -17.596 -14.503 77.200 1.00 24.75 185 ASP C N 1
ATOM 9819 C CA . ASP C 1 188 ? -16.653 -15.633 76.999 1.00 25.28 185 ASP C CA 1
ATOM 9820 C C . ASP C 1 188 ? -15.371 -15.064 76.395 1.00 24.41 185 ASP C C 1
ATOM 9821 O O . ASP C 1 188 ? -15.370 -14.774 75.190 1.00 24.05 185 ASP C O 1
ATOM 9826 N N . ALA C 1 189 ? -14.340 -14.898 77.225 1.00 24.77 186 ALA C N 1
ATOM 9827 C CA . ALA C 1 189 ? -12.992 -14.423 76.842 1.00 25.57 186 ALA C CA 1
ATOM 9828 C C . ALA C 1 189 ? -11.986 -15.577 76.925 1.00 26.80 186 ALA C C 1
ATOM 9829 O O . ALA C 1 189 ? -10.829 -15.328 77.292 1.00 26.71 186 ALA C O 1
ATOM 9831 N N . SER C 1 190 ? -12.410 -16.803 76.615 1.00 29.54 187 SER C N 1
ATOM 9832 C CA . SER C 1 190 ? -11.510 -17.980 76.494 1.00 32.19 187 SER C CA 1
ATOM 9833 C C . SER C 1 190 ? -11.082 -18.099 75.024 1.00 35.27 187 SER C C 1
ATOM 9834 O O . SER C 1 190 ? -11.223 -17.096 74.293 1.00 38.42 187 SER C O 1
ATOM 9837 N N . GLY C 1 191 ? -10.546 -19.244 74.597 1.00 37.75 188 GLY C N 1
ATOM 9838 C CA . GLY C 1 191 ? -10.033 -19.420 73.224 1.00 38.00 188 GLY C CA 1
ATOM 9839 C C . GLY C 1 191 ? -10.842 -20.440 72.452 1.00 39.80 188 GLY C C 1
ATOM 9840 O O . GLY C 1 191 ? -12.089 -20.340 72.482 1.00 38.99 188 GLY C O 1
ATOM 9841 N N . PHE C 1 192 ? -10.148 -21.385 71.804 1.00 42.17 189 PHE C N 1
ATOM 9842 C CA . PHE C 1 192 ? -10.716 -22.495 70.992 1.00 45.25 189 PHE C CA 1
ATOM 9843 C C . PHE C 1 192 ? -11.771 -23.251 71.807 1.00 44.46 189 PHE C C 1
ATOM 9844 O O . PHE C 1 192 ? -12.814 -23.629 71.224 1.00 42.37 189 PHE C O 1
ATOM 9852 N N . ARG C 1 193 ? -11.518 -23.433 73.111 1.00 45.81 190 ARG C N 1
ATOM 9853 C CA . ARG C 1 193 ? -12.318 -24.299 74.025 1.00 46.65 190 ARG C CA 1
ATOM 9854 C C . ARG C 1 193 ? -13.560 -23.564 74.558 1.00 42.99 190 ARG C C 1
ATOM 9855 O O . ARG C 1 193 ? -14.255 -24.161 75.402 1.00 45.85 190 ARG C O 1
ATOM 9863 N N . SER C 1 194 ? -13.832 -22.336 74.100 1.00 38.46 191 SER C N 1
ATOM 9864 C CA . SER C 1 194 ? -15.017 -21.516 74.479 1.00 35.28 191 SER C CA 1
ATOM 9865 C C . SER C 1 194 ? -16.167 -22.418 74.923 1.00 32.34 191 SER C C 1
ATOM 9866 O O . SER C 1 194 ? -16.783 -23.095 74.103 1.00 31.12 191 SER C O 1
ATOM 9869 N N . PRO C 1 195 ? -16.481 -22.488 76.236 1.00 30.91 192 PRO C N 1
ATOM 9870 C CA . PRO C 1 195 ? -17.664 -23.214 76.688 1.00 30.40 192 PRO C CA 1
ATOM 9871 C C . PRO C 1 195 ? -18.961 -22.636 76.104 1.00 30.34 192 PRO C C 1
ATOM 9872 O O . PRO C 1 195 ? -19.877 -23.400 75.907 1.00 30.25 192 PRO C O 1
ATOM 9876 N N . LEU C 1 196 ? -19.011 -21.327 75.830 1.00 30.30 193 LEU C N 1
ATOM 9877 C CA . LEU C 1 196 ? -20.224 -20.673 75.270 1.00 30.89 193 LEU C CA 1
ATOM 9878 C C . LEU C 1 196 ? -20.424 -21.110 73.812 1.00 31.06 193 LEU C C 1
ATOM 9879 O O . LEU C 1 196 ? -21.574 -21.385 73.439 1.00 32.38 193 LEU C O 1
ATOM 9884 N N . ALA C 1 197 ? -19.353 -21.162 73.019 1.00 31.54 194 ALA C N 1
ATOM 9885 C CA . ALA C 1 197 ? -19.388 -21.573 71.595 1.00 32.81 194 ALA C CA 1
ATOM 9886 C C . ALA C 1 197 ? -19.857 -23.032 71.483 1.00 34.16 194 ALA C C 1
ATOM 9887 O O . ALA C 1 197 ? -20.650 -23.334 70.564 1.00 32.90 194 ALA C O 1
ATOM 9889 N N . ARG C 1 198 ? -19.379 -23.895 72.384 1.00 36.00 195 ARG C N 1
ATOM 9890 C CA . ARG C 1 198 ? -19.767 -25.328 72.484 1.00 39.04 195 ARG C CA 1
ATOM 9891 C C . ARG C 1 198 ? -21.238 -25.419 72.926 1.00 39.18 195 ARG C C 1
ATOM 9892 O O . ARG C 1 198 ? -22.022 -26.100 72.236 1.00 39.37 195 ARG C O 1
ATOM 9900 N N . GLN C 1 199 ? -21.598 -24.724 74.010 1.00 37.62 196 GLN C N 1
ATOM 9901 C CA . GLN C 1 199 ? -22.953 -24.727 74.624 1.00 37.61 196 GLN C CA 1
ATOM 9902 C C . GLN C 1 199 ? -24.016 -24.370 73.576 1.00 37.78 196 GLN C C 1
ATOM 9903 O O . GLN C 1 199 ? -25.064 -25.039 73.562 1.00 37.51 196 GLN C O 1
ATOM 9909 N N . LEU C 1 200 ? -23.759 -23.358 72.739 1.00 37.07 197 LEU C N 1
ATOM 9910 C CA . LEU C 1 200 ? -24.773 -22.752 71.830 1.00 36.05 197 LEU C CA 1
ATOM 9911 C C . LEU C 1 200 ? -24.571 -23.219 70.381 1.00 35.76 197 LEU C C 1
ATOM 9912 O O . LEU C 1 200 ? -25.391 -22.824 69.529 1.00 34.72 197 LEU C O 1
ATOM 9917 N N . GLY C 1 201 ? -23.542 -24.031 70.110 1.00 34.91 198 GLY C N 1
ATOM 9918 C CA . GLY C 1 201 ? -23.197 -24.514 68.757 1.00 35.05 198 GLY C CA 1
ATOM 9919 C C . GLY C 1 201 ? -22.909 -23.368 67.801 1.00 35.32 198 GLY C C 1
ATOM 9920 O O . GLY C 1 201 ? -23.490 -23.365 66.695 1.00 36.27 198 GLY C O 1
ATOM 9921 N N . LEU C 1 202 ? -22.031 -22.438 68.200 1.00 34.20 199 LEU C N 1
ATOM 9922 C CA . LEU C 1 202 ? -21.724 -21.185 67.454 1.00 32.68 199 LEU C CA 1
ATOM 9923 C C . LEU C 1 202 ? -20.628 -21.436 66.412 1.00 31.69 199 LEU C C 1
ATOM 9924 O O . LEU C 1 202 ? -20.554 -20.647 65.450 1.00 29.77 199 LEU C O 1
ATOM 9929 N N . ARG C 1 203 ? -19.801 -22.468 66.598 1.00 32.51 200 ARG C N 1
ATOM 9930 C CA . ARG C 1 203 ? -18.639 -22.757 65.715 1.00 33.97 200 ARG C CA 1
ATOM 9931 C C . ARG C 1 203 ? -19.140 -23.167 64.329 1.00 35.22 200 ARG C C 1
ATOM 9932 O O . ARG C 1 203 ? -19.846 -24.193 64.250 1.00 37.43 200 ARG C O 1
ATOM 9940 N N . GLU C 1 204 ? -18.797 -22.388 63.294 1.00 36.49 201 GLU C N 1
ATOM 9941 C CA . GLU C 1 204 ? -18.981 -22.753 61.861 1.00 37.97 201 GLU C CA 1
ATOM 9942 C C . GLU C 1 204 ? -18.187 -24.033 61.590 1.00 39.85 201 GLU C C 1
ATOM 9943 O O . GLU C 1 204 ? -16.961 -24.021 61.798 1.00 39.90 201 GLU C O 1
ATOM 9949 N N . GLU C 1 205 ? -18.871 -25.098 61.174 1.00 43.86 202 GLU C N 1
ATOM 9950 C CA . GLU C 1 205 ? -18.270 -26.433 60.910 1.00 46.77 202 GLU C CA 1
ATOM 9951 C C . GLU C 1 205 ? -18.881 -26.982 59.624 1.00 46.61 202 GLU C C 1
ATOM 9952 O O . GLU C 1 205 ? -20.022 -27.438 59.624 1.00 49.60 202 GLU C O 1
ATOM 9958 N N . PRO C 1 206 ? -18.163 -26.924 58.479 1.00 44.61 203 PRO C N 1
ATOM 9959 C CA . PRO C 1 206 ? -16.768 -26.473 58.435 1.00 42.40 203 PRO C CA 1
ATOM 9960 C C . PRO C 1 206 ? -16.604 -24.942 58.462 1.00 38.51 203 PRO C C 1
ATOM 9961 O O . PRO C 1 206 ? -17.518 -24.244 58.075 1.00 34.59 203 PRO C O 1
ATOM 9965 N N . SER C 1 207 ? -15.437 -24.469 58.906 1.00 36.68 204 SER C N 1
ATOM 9966 C CA . SER C 1 207 ? -15.053 -23.033 58.960 1.00 35.60 204 SER C CA 1
ATOM 9967 C C . SER C 1 207 ? -15.108 -22.424 57.556 1.00 32.91 204 SER C C 1
ATOM 9968 O O . SER C 1 207 ? -14.719 -23.108 56.605 1.00 31.22 204 SER C O 1
ATOM 9971 N N . ARG C 1 208 ? -15.546 -21.167 57.452 1.00 32.16 205 ARG C N 1
ATOM 9972 C CA . ARG C 1 208 ? -15.630 -20.405 56.176 1.00 31.31 205 ARG C CA 1
ATOM 9973 C C . ARG C 1 208 ? -14.240 -19.894 55.776 1.00 29.35 205 ARG C C 1
ATOM 9974 O O . ARG C 1 208 ? -14.129 -19.326 54.679 1.00 29.27 205 ARG C O 1
ATOM 9982 N N . LEU C 1 209 ? -13.225 -20.087 56.624 1.00 28.18 206 LEU C N 1
ATOM 9983 C CA . LEU C 1 209 ? -11.902 -19.416 56.497 1.00 28.22 206 LEU C CA 1
ATOM 9984 C C . LEU C 1 209 ? -11.082 -20.064 55.377 1.00 27.41 206 LEU C C 1
ATOM 9985 O O . LEU C 1 209 ? -11.082 -21.299 55.278 1.00 27.48 206 LEU C O 1
ATOM 9990 N N . LYS C 1 210 ? -10.405 -19.240 54.573 1.00 26.93 207 LYS C N 1
ATOM 9991 C CA . LYS C 1 210 ? -9.580 -19.680 53.416 1.00 27.48 207 LYS C CA 1
ATOM 9992 C C . LYS C 1 210 ? -8.201 -20.151 53.898 1.00 26.31 207 LYS C C 1
ATOM 9993 O O . LYS C 1 210 ? -7.620 -21.047 53.256 1.00 24.54 207 LYS C O 1
ATOM 9999 N N . HIS C 1 211 ? -7.690 -19.573 54.988 1.00 24.61 208 HIS C N 1
ATOM 10000 C CA . HIS C 1 211 ? -6.330 -19.868 55.502 1.00 23.16 208 HIS C CA 1
ATOM 10001 C C . HIS C 1 211 ? -6.320 -21.237 56.196 1.00 23.20 208 HIS C C 1
ATOM 10002 O O . HIS C 1 211 ? -7.279 -21.542 56.941 1.00 23.05 208 HIS C O 1
ATOM 10009 N N . HIS C 1 212 ? -5.274 -22.022 55.934 1.00 22.87 209 HIS C N 1
ATOM 10010 C CA . HIS C 1 212 ? -4.987 -23.344 56.552 1.00 23.38 209 HIS C CA 1
ATOM 10011 C C . HIS C 1 212 ? -3.577 -23.313 57.137 1.00 23.10 209 HIS C C 1
ATOM 10012 O O . HIS C 1 212 ? -2.618 -23.074 56.365 1.00 22.97 209 HIS C O 1
ATOM 10019 N N . ALA C 1 213 ? -3.452 -23.542 58.441 1.00 22.37 210 ALA C N 1
ATOM 10020 C CA . ALA C 1 213 ? -2.146 -23.714 59.109 1.00 22.59 210 ALA C CA 1
ATOM 10021 C C . ALA C 1 213 ? -2.344 -24.384 60.470 1.00 22.22 210 ALA C C 1
ATOM 10022 O O . ALA C 1 213 ? -3.317 -24.046 61.182 1.00 22.73 210 ALA C O 1
ATOM 10024 N N . ARG C 1 214 ? -1.455 -25.329 60.772 1.00 21.95 211 ARG C N 1
ATOM 10025 C CA . ARG C 1 214 ? -1.245 -25.921 62.115 1.00 21.63 211 ARG C CA 1
ATOM 10026 C C . ARG C 1 214 ? 0.104 -25.410 62.629 1.00 21.14 211 ARG C C 1
ATOM 10027 O O . ARG C 1 214 ? 0.859 -24.813 61.835 1.00 20.49 211 ARG C O 1
ATOM 10035 N N . SER C 1 215 ? 0.405 -25.645 63.903 1.00 21.62 212 SER C N 1
ATOM 10036 C CA . SER C 1 215 ? 1.539 -25.000 64.606 1.00 22.92 212 SER C CA 1
ATOM 10037 C C . SER C 1 215 ? 2.270 -25.995 65.507 1.00 22.19 212 SER C C 1
ATOM 10038 O O . SER C 1 215 ? 1.647 -26.946 65.991 1.00 21.45 212 SER C O 1
ATOM 10041 N N . ILE C 1 216 ? 3.567 -25.760 65.684 1.00 22.84 213 ILE C N 1
ATOM 10042 C CA . ILE C 1 216 ? 4.428 -26.357 66.742 1.00 23.40 213 ILE C CA 1
ATOM 10043 C C . ILE C 1 216 ? 5.215 -25.196 67.341 1.00 23.46 213 ILE C C 1
ATOM 10044 O O . ILE C 1 216 ? 5.893 -24.500 66.565 1.00 23.33 213 ILE C O 1
ATOM 10049 N N . PHE C 1 217 ? 5.122 -24.981 68.652 1.00 22.95 214 PHE C N 1
ATOM 10050 C CA . PHE C 1 217 ? 5.781 -23.830 69.315 1.00 22.51 214 PHE C CA 1
ATOM 10051 C C . PHE C 1 217 ? 6.172 -24.189 70.748 1.00 22.09 214 PHE C C 1
ATOM 10052 O O . PHE C 1 217 ? 5.571 -25.108 71.349 1.00 20.77 214 PHE C O 1
ATOM 10060 N N . THR C 1 218 ? 7.170 -23.465 71.257 1.00 21.08 215 THR C N 1
ATOM 10061 C CA . THR C 1 218 ? 7.688 -23.579 72.639 1.00 21.70 215 THR C CA 1
ATOM 10062 C C . THR C 1 218 ? 8.396 -22.271 73.013 1.00 22.64 215 THR C C 1
ATOM 10063 O O . THR C 1 218 ? 8.427 -21.325 72.173 1.00 21.91 215 THR C O 1
ATOM 10067 N N . HIS C 1 219 ? 8.913 -22.217 74.238 1.00 22.15 216 HIS C N 1
ATOM 10068 C CA . HIS C 1 219 ? 9.953 -21.254 74.674 1.00 23.17 216 HIS C CA 1
ATOM 10069 C C . HIS C 1 219 ? 11.289 -21.990 74.735 1.00 23.61 216 HIS C C 1
ATOM 10070 O O . HIS C 1 219 ? 11.310 -23.144 75.214 1.00 24.00 216 HIS C O 1
ATOM 10077 N N . MET C 1 220 ? 12.355 -21.350 74.262 1.00 24.72 217 MET C N 1
ATOM 10078 C CA . MET C 1 220 ? 13.714 -21.942 74.241 1.00 26.18 217 MET C CA 1
ATOM 10079 C C . MET C 1 220 ? 14.695 -21.024 74.969 1.00 25.21 217 MET C C 1
ATOM 10080 O O . MET C 1 220 ? 14.391 -19.825 75.128 1.00 23.61 217 MET C O 1
ATOM 10085 N N . VAL C 1 221 ? 15.819 -21.604 75.393 1.00 24.99 218 VAL C N 1
ATOM 10086 C CA . VAL C 1 221 ? 17.009 -20.895 75.942 1.00 25.31 218 VAL C CA 1
ATOM 10087 C C . VAL C 1 221 ? 18.199 -21.218 75.029 1.00 25.46 218 VAL C C 1
ATOM 10088 O O . VAL C 1 221 ? 18.271 -22.361 74.529 1.00 25.92 218 VAL C O 1
ATOM 10092 N N . GLY C 1 222 ? 19.070 -20.238 74.773 1.00 26.08 219 GLY C N 1
ATOM 10093 C CA . GLY C 1 222 ? 20.279 -20.402 73.944 1.00 26.61 219 GLY C CA 1
ATOM 10094 C C . GLY C 1 222 ? 20.015 -20.217 72.454 1.00 27.64 219 GLY C C 1
ATOM 10095 O O . GLY C 1 222 ? 20.785 -20.771 71.656 1.00 28.94 219 GLY C O 1
ATOM 10096 N N . VAL C 1 223 ? 18.980 -19.462 72.075 1.00 28.62 220 VAL C N 1
ATOM 10097 C CA . VAL C 1 223 ? 18.724 -19.063 70.655 1.00 29.07 220 VAL C CA 1
ATOM 10098 C C . VAL C 1 223 ? 19.625 -17.869 70.326 1.00 29.33 220 VAL C C 1
ATOM 10099 O O . VAL C 1 223 ? 19.494 -16.841 71.004 1.00 29.09 220 VAL C O 1
ATOM 10103 N N . ASP C 1 224 ? 20.499 -18.003 69.323 1.00 31.04 221 ASP C N 1
ATOM 10104 C CA . ASP C 1 224 ? 21.430 -16.925 68.890 1.00 32.66 221 ASP C CA 1
ATOM 10105 C C . ASP C 1 224 ? 20.678 -15.919 68.000 1.00 32.41 221 ASP C C 1
ATOM 10106 O O . ASP C 1 224 ? 19.583 -16.246 67.513 1.00 31.78 221 ASP C O 1
ATOM 10111 N N . ALA C 1 225 ? 21.247 -14.726 67.814 1.00 31.95 222 ALA C N 1
ATOM 10112 C CA . ALA C 1 225 ? 20.790 -13.701 66.848 1.00 31.81 222 ALA C CA 1
ATOM 10113 C C . ALA C 1 225 ? 21.063 -14.207 65.427 1.00 31.55 222 ALA C C 1
ATOM 10114 O O . ALA C 1 225 ? 22.189 -14.664 65.164 1.00 31.95 222 ALA C O 1
ATOM 10116 N N . ILE C 1 226 ? 20.060 -14.148 64.551 1.00 31.96 223 ILE C N 1
ATOM 10117 C CA . ILE C 1 226 ? 20.178 -14.534 63.111 1.00 32.03 223 ILE C CA 1
ATOM 10118 C C . ILE C 1 226 ? 21.262 -13.676 62.442 1.00 31.53 223 ILE C C 1
ATOM 10119 O O . ILE C 1 226 ? 21.913 -14.192 61.529 1.00 30.00 223 ILE C O 1
ATOM 10124 N N . ASP C 1 227 ? 21.445 -12.428 62.894 1.00 32.89 224 ASP C N 1
ATOM 10125 C CA . ASP C 1 227 ? 22.472 -11.468 62.395 1.00 33.96 224 ASP C CA 1
ATOM 10126 C C . ASP C 1 227 ? 23.873 -12.100 62.426 1.00 34.94 224 ASP C C 1
ATOM 10127 O O . ASP C 1 227 ? 24.682 -11.785 61.526 1.00 34.20 224 ASP C O 1
ATOM 10132 N N . ASP C 1 228 ? 24.154 -12.943 63.427 1.00 34.91 225 ASP C N 1
ATOM 10133 C CA . ASP C 1 228 ? 25.505 -13.503 63.699 1.00 35.37 225 ASP C CA 1
ATOM 10134 C C . ASP C 1 228 ? 25.722 -14.809 62.919 1.00 35.24 225 ASP C C 1
ATOM 10135 O O . ASP C 1 228 ? 26.859 -15.321 62.958 1.00 35.39 225 ASP C O 1
ATOM 10140 N N . HIS C 1 229 ? 24.708 -15.326 62.213 1.00 34.80 226 HIS C N 1
ATOM 10141 C CA . HIS C 1 229 ? 24.770 -16.665 61.563 1.00 35.49 226 HIS C CA 1
ATOM 10142 C C . HIS C 1 229 ? 24.470 -16.600 60.060 1.00 35.69 226 HIS C C 1
ATOM 10143 O O . HIS C 1 229 ? 24.389 -17.679 59.446 1.00 34.63 226 HIS C O 1
ATOM 10150 N N . VAL C 1 230 ? 24.348 -15.403 59.474 1.00 37.70 227 VAL C N 1
ATOM 10151 C CA . VAL C 1 230 ? 24.184 -15.222 57.999 1.00 39.37 227 VAL C CA 1
ATOM 10152 C C . VAL C 1 230 ? 25.419 -14.498 57.452 1.00 41.24 227 VAL C C 1
ATOM 10153 O O . VAL C 1 230 ? 25.926 -13.596 58.139 1.00 40.20 227 VAL C O 1
ATOM 10157 N N . ASP C 1 231 ? 25.882 -14.906 56.265 1.00 45.73 228 ASP C N 1
ATOM 10158 C CA . ASP C 1 231 ? 26.985 -14.257 55.506 1.00 49.32 228 ASP C CA 1
ATOM 10159 C C . ASP C 1 231 ? 26.357 -13.264 54.519 1.00 49.45 228 ASP C C 1
ATOM 10160 O O . ASP C 1 231 ? 26.247 -13.599 53.325 1.00 52.71 228 ASP C O 1
ATOM 10165 N N . THR C 1 232 ? 25.933 -12.099 55.019 1.00 48.46 229 THR C N 1
ATOM 10166 C CA . THR C 1 232 ? 25.221 -11.034 54.261 1.00 50.63 229 THR C CA 1
ATOM 10167 C C . THR C 1 232 ? 26.230 -9.986 53.797 1.00 51.25 229 THR C C 1
ATOM 10168 O O . THR C 1 232 ? 26.915 -9.393 54.626 1.00 54.65 229 THR C O 1
ATOM 10172 N N . PRO C 1 233 ? 26.367 -9.725 52.474 1.00 51.75 230 PRO C N 1
ATOM 10173 C CA . PRO C 1 233 ? 27.143 -8.581 51.994 1.00 51.85 230 PRO C CA 1
ATOM 10174 C C . PRO C 1 233 ? 26.740 -7.283 52.712 1.00 52.02 230 PRO C C 1
ATOM 10175 O O . PRO C 1 233 ? 25.556 -7.021 52.814 1.00 52.18 230 PRO C O 1
ATOM 10179 N N . ALA C 1 234 ? 27.733 -6.513 53.170 1.00 52.19 231 ALA C N 1
ATOM 10180 C CA . ALA C 1 234 ? 27.592 -5.335 54.061 1.00 51.59 231 ALA C CA 1
ATOM 10181 C C . ALA C 1 234 ? 26.455 -4.411 53.600 1.00 51.22 231 ALA C C 1
ATOM 10182 O O . ALA C 1 234 ? 25.747 -3.878 54.476 1.00 53.04 231 ALA C O 1
ATOM 10184 N N . GLU C 1 235 ? 26.280 -4.229 52.287 1.00 48.73 232 GLU C N 1
ATOM 10185 C CA . GLU C 1 235 ? 25.348 -3.222 51.706 1.00 50.63 232 GLU C CA 1
ATOM 10186 C C . GLU C 1 235 ? 23.900 -3.736 51.702 1.00 48.78 232 GLU C C 1
ATOM 10187 O O . GLU C 1 235 ? 23.003 -2.911 51.449 1.00 48.76 232 GLU C O 1
ATOM 10193 N N . LEU C 1 236 ? 23.670 -5.031 51.955 1.00 46.91 233 LEU C N 1
ATOM 10194 C CA . LEU C 1 236 ? 22.310 -5.642 51.998 1.00 46.23 233 LEU C CA 1
ATOM 10195 C C . LEU C 1 236 ? 21.930 -5.998 53.441 1.00 44.12 233 LEU C C 1
ATOM 10196 O O . LEU C 1 236 ? 20.902 -6.666 53.626 1.00 44.23 233 LEU C O 1
ATOM 10201 N N . ARG C 1 237 ? 22.718 -5.565 54.427 1.00 43.28 234 ARG C N 1
ATOM 10202 C CA . ARG C 1 237 ? 22.385 -5.717 55.867 1.00 43.45 234 ARG C CA 1
ATOM 10203 C C . ARG C 1 237 ? 21.346 -4.667 56.242 1.00 40.55 234 ARG C C 1
ATOM 10204 O O . ARG C 1 237 ? 21.477 -3.506 55.861 1.00 40.35 234 ARG C O 1
ATOM 10212 N N . PRO C 1 238 ? 20.302 -5.033 57.021 1.00 37.99 235 PRO C N 1
ATOM 10213 C CA . PRO C 1 238 ? 19.218 -4.102 57.346 1.00 36.45 235 PRO C CA 1
ATOM 10214 C C . PRO C 1 238 ? 19.688 -2.916 58.188 1.00 34.71 235 PRO C C 1
ATOM 10215 O O . PRO C 1 238 ? 20.730 -2.984 58.829 1.00 34.45 235 PRO C O 1
ATOM 10219 N N . PRO C 1 239 ? 18.958 -1.778 58.189 1.00 34.04 236 PRO C N 1
ATOM 10220 C CA . PRO C 1 239 ? 19.349 -0.613 58.983 1.00 33.78 236 PRO C CA 1
ATOM 10221 C C . PRO C 1 239 ? 19.441 -0.905 60.488 1.00 33.58 236 PRO C C 1
ATOM 10222 O O . PRO C 1 239 ? 20.248 -0.288 61.151 1.00 32.43 236 PRO C O 1
ATOM 10226 N N . VAL C 1 240 ? 18.582 -1.799 60.987 1.00 33.14 237 VAL C N 1
ATOM 10227 C CA . VAL C 1 240 ? 18.548 -2.227 62.416 1.00 32.74 237 VAL C CA 1
ATOM 10228 C C . VAL C 1 240 ? 18.586 -3.752 62.461 1.00 32.26 237 VAL C C 1
ATOM 10229 O O . VAL C 1 240 ? 18.149 -4.414 61.523 1.00 31.00 237 VAL C O 1
ATOM 10233 N N . PRO C 1 241 ? 19.158 -4.357 63.526 1.00 32.71 238 PRO C N 1
ATOM 10234 C CA . PRO C 1 241 ? 19.340 -5.808 63.574 1.00 31.92 238 PRO C CA 1
ATOM 10235 C C . PRO C 1 241 ? 18.016 -6.590 63.542 1.00 29.40 238 PRO C C 1
ATOM 10236 O O . PRO C 1 241 ? 17.057 -6.190 64.160 1.00 29.44 238 PRO C O 1
ATOM 10240 N N . TRP C 1 242 ? 18.009 -7.698 62.809 1.00 28.83 239 TRP C N 1
ATOM 10241 C CA . TRP C 1 242 ? 16.915 -8.699 62.789 1.00 29.08 239 TRP C CA 1
ATOM 10242 C C . TRP C 1 242 ? 16.498 -9.048 64.227 1.00 29.27 239 TRP C C 1
ATOM 10243 O O . TRP C 1 242 ? 15.281 -9.083 64.499 1.00 29.46 239 TRP C O 1
ATOM 10254 N N . ASN C 1 243 ? 17.475 -9.272 65.114 1.00 30.28 240 ASN C N 1
ATOM 10255 C CA . ASN C 1 243 ? 17.269 -9.769 66.505 1.00 30.27 240 ASN C CA 1
ATOM 10256 C C . ASN C 1 243 ? 16.567 -8.709 67.371 1.00 29.01 240 ASN C C 1
ATOM 10257 O O . ASN C 1 243 ? 15.992 -9.096 68.405 1.00 27.02 240 ASN C O 1
ATOM 10262 N N . ASP C 1 244 ? 16.576 -7.433 66.962 1.00 29.10 241 ASP C N 1
ATOM 10263 C CA . ASP C 1 244 ? 15.897 -6.322 67.690 1.00 28.63 241 ASP C CA 1
ATOM 10264 C C . ASP C 1 244 ? 14.390 -6.340 67.416 1.00 27.19 241 ASP C C 1
ATOM 10265 O O . ASP C 1 244 ? 13.672 -5.508 68.025 1.00 26.35 241 ASP C O 1
ATOM 10270 N N . GLY C 1 245 ? 13.929 -7.227 66.530 1.00 25.19 242 GLY C N 1
ATOM 10271 C CA . GLY C 1 245 ? 12.519 -7.301 66.114 1.00 25.35 242 GLY C CA 1
ATOM 10272 C C . GLY C 1 245 ? 12.005 -8.728 66.065 1.00 25.34 242 GLY C C 1
ATOM 10273 O O . GLY C 1 245 ? 12.737 -9.636 66.525 1.00 26.48 242 GLY C O 1
ATOM 10274 N N . THR C 1 246 ? 10.786 -8.907 65.543 1.00 23.84 243 THR C N 1
ATOM 10275 C CA . THR C 1 246 ? 10.141 -10.221 65.285 1.00 24.49 243 THR C CA 1
ATOM 10276 C C . THR C 1 246 ? 10.657 -10.755 63.944 1.00 24.25 243 THR C C 1
ATOM 10277 O O . THR C 1 246 ? 10.278 -10.191 62.903 1.00 23.10 243 THR C O 1
ATOM 10281 N N . MET C 1 247 ? 11.496 -11.794 63.967 1.00 25.58 244 MET C N 1
ATOM 10282 C CA . MET C 1 247 ? 12.045 -12.418 62.736 1.00 27.06 244 MET C CA 1
ATOM 10283 C C . MET C 1 247 ? 11.063 -13.493 62.254 1.00 26.58 244 MET C C 1
ATOM 10284 O O . MET C 1 247 ? 10.645 -14.331 63.080 1.00 25.06 244 MET C O 1
ATOM 10289 N N . HIS C 1 248 ? 10.691 -13.435 60.971 1.00 24.71 245 HIS C N 1
ATOM 10290 C CA . HIS C 1 248 ? 9.857 -14.448 60.275 1.00 25.16 245 HIS C CA 1
ATOM 10291 C C . HIS C 1 248 ? 10.733 -15.181 59.252 1.00 25.08 245 HIS C C 1
ATOM 10292 O O . HIS C 1 248 ? 11.153 -14.534 58.271 1.00 26.07 245 HIS C O 1
ATOM 10299 N N . HIS C 1 249 ? 11.032 -16.462 59.488 1.00 24.23 246 HIS C N 1
ATOM 10300 C CA . HIS C 1 249 ? 11.739 -17.346 58.522 1.00 23.89 246 HIS C CA 1
ATOM 10301 C C . HIS C 1 249 ? 10.708 -17.962 57.574 1.00 23.87 246 HIS C C 1
ATOM 10302 O O . HIS C 1 249 ? 9.961 -18.855 58.017 1.00 23.44 246 HIS C O 1
ATOM 10309 N N . ILE C 1 250 ? 10.666 -17.491 56.323 1.00 24.15 247 ILE C N 1
ATOM 10310 C CA . ILE C 1 250 ? 9.624 -17.862 55.317 1.00 24.07 247 ILE C CA 1
ATOM 10311 C C . ILE C 1 250 ? 10.141 -19.001 54.432 1.00 24.63 247 ILE C C 1
ATOM 10312 O O . ILE C 1 250 ? 11.293 -18.929 53.968 1.00 26.90 247 ILE C O 1
ATOM 10317 N N . PHE C 1 251 ? 9.283 -19.987 54.175 1.00 24.45 248 PHE C N 1
ATOM 10318 C CA . PHE C 1 251 ? 9.522 -21.124 53.254 1.00 24.27 248 PHE C CA 1
ATOM 10319 C C . PHE C 1 251 ? 8.188 -21.481 52.601 1.00 24.19 248 PHE C C 1
ATOM 10320 O O . PHE C 1 251 ? 7.176 -20.848 52.945 1.00 22.19 248 PHE C O 1
ATOM 10328 N N . GLU C 1 252 ? 8.188 -22.443 51.677 1.00 26.08 249 GLU C N 1
ATOM 10329 C CA . GLU C 1 252 ? 6.965 -22.882 50.952 1.00 28.35 249 GLU C CA 1
ATOM 10330 C C . GLU C 1 252 ? 5.848 -23.184 51.966 1.00 27.14 249 GLU C C 1
ATOM 10331 O O . GLU C 1 252 ? 6.050 -24.059 52.823 1.00 27.80 249 GLU C O 1
ATOM 10337 N N . ARG C 1 253 ? 4.742 -22.435 51.887 1.00 25.35 250 ARG C N 1
ATOM 10338 C CA . ARG C 1 253 ? 3.450 -22.676 52.591 1.00 25.21 250 ARG C CA 1
ATOM 10339 C C . ARG C 1 253 ? 3.651 -22.764 54.111 1.00 24.93 250 ARG C C 1
ATOM 10340 O O . ARG C 1 253 ? 2.864 -23.458 54.778 1.00 24.54 250 ARG C O 1
ATOM 10348 N N . GLY C 1 254 ? 4.636 -22.050 54.657 1.00 25.41 251 GLY C N 1
ATOM 10349 C CA . GLY C 1 254 ? 4.852 -21.995 56.114 1.00 24.45 251 GLY C CA 1
ATOM 10350 C C . GLY C 1 254 ? 5.843 -20.924 56.512 1.00 24.00 251 GLY C C 1
ATOM 10351 O O . GLY C 1 254 ? 6.496 -20.338 55.628 1.00 23.41 251 GLY C O 1
ATOM 10352 N N . TRP C 1 255 ? 5.952 -20.668 57.815 1.00 23.93 252 TRP C N 1
ATOM 10353 C CA . TRP C 1 255 ? 6.920 -19.690 58.369 1.00 23.79 252 TRP C CA 1
ATOM 10354 C C . TRP C 1 255 ? 7.227 -20.025 59.831 1.00 23.76 252 TRP C C 1
ATOM 10355 O O . TRP C 1 255 ? 6.388 -20.659 60.491 1.00 23.38 252 TRP C O 1
ATOM 10366 N N . MET C 1 256 ? 8.404 -19.612 60.299 1.00 24.68 253 MET C N 1
ATOM 10367 C CA . MET C 1 256 ? 8.864 -19.784 61.700 1.00 24.96 253 MET C CA 1
ATOM 10368 C C . MET C 1 256 ? 9.077 -18.407 62.336 1.00 23.95 253 MET C C 1
ATOM 10369 O O . MET C 1 256 ? 9.672 -17.535 61.669 1.00 24.26 253 MET C O 1
ATOM 10374 N N . TRP C 1 257 ? 8.611 -18.227 63.575 1.00 23.12 254 TRP C N 1
ATOM 10375 C CA . TRP C 1 257 ? 8.841 -16.995 64.370 1.00 23.86 254 TRP C CA 1
ATOM 10376 C C . TRP C 1 257 ? 10.020 -17.202 65.324 1.00 24.61 254 TRP C C 1
ATOM 10377 O O . TRP C 1 257 ? 10.255 -18.340 65.771 1.00 24.21 254 TRP C O 1
ATOM 10388 N N . ILE C 1 258 ? 10.783 -16.127 65.520 1.00 25.43 255 ILE C N 1
ATOM 10389 C CA . ILE C 1 258 ? 11.844 -15.969 66.553 1.00 25.21 255 ILE C CA 1
ATOM 10390 C C . ILE C 1 258 ? 11.507 -14.663 67.270 1.00 25.25 255 ILE C C 1
ATOM 10391 O O . ILE C 1 258 ? 11.555 -13.602 66.602 1.00 24.97 255 ILE C O 1
ATOM 10396 N N . ILE C 1 259 ? 11.113 -14.759 68.542 1.00 25.07 256 ILE C N 1
ATOM 10397 C CA . ILE C 1 259 ? 10.662 -13.624 69.395 1.00 25.37 256 ILE C CA 1
ATOM 10398 C C . ILE C 1 259 ? 11.521 -13.636 70.656 1.00 26.07 256 ILE C C 1
ATOM 10399 O O . ILE C 1 259 ? 11.166 -14.259 71.655 1.00 25.56 256 ILE C O 1
ATOM 10404 N N . PRO C 1 260 ? 12.717 -13.002 70.625 1.00 27.26 257 PRO C N 1
ATOM 10405 C CA . PRO C 1 260 ? 13.615 -12.995 71.777 1.00 26.86 257 PRO C CA 1
ATOM 10406 C C . PRO C 1 260 ? 13.131 -12.018 72.854 1.00 26.91 257 PRO C C 1
ATOM 10407 O O . PRO C 1 260 ? 12.691 -10.933 72.511 1.00 26.75 257 PRO C O 1
ATOM 10411 N N . PHE C 1 261 ? 13.203 -12.433 74.120 1.00 25.64 258 PHE C N 1
ATOM 10412 C CA . PHE C 1 261 ? 12.857 -11.592 75.291 1.00 25.83 258 PHE C CA 1
ATOM 10413 C C . PHE C 1 261 ? 14.126 -10.938 75.850 1.00 25.64 258 PHE C C 1
ATOM 10414 O O . PHE C 1 261 ? 13.985 -10.124 76.783 1.00 27.28 258 PHE C O 1
ATOM 10422 N N . ASN C 1 262 ? 15.296 -11.258 75.281 1.00 25.68 259 ASN C N 1
ATOM 10423 C CA . ASN C 1 262 ? 16.635 -10.849 75.785 1.00 26.90 259 ASN C CA 1
ATOM 10424 C C . ASN C 1 262 ? 17.365 -9.956 74.767 1.00 27.33 259 ASN C C 1
ATOM 10425 O O . ASN C 1 262 ? 18.606 -9.854 74.861 1.00 26.58 259 ASN C O 1
ATOM 10430 N N . ASN C 1 263 ? 16.642 -9.300 73.853 1.00 27.34 260 ASN C N 1
ATOM 10431 C CA . ASN C 1 263 ? 17.249 -8.600 72.686 1.00 27.83 260 ASN C CA 1
ATOM 10432 C C . ASN C 1 263 ? 17.523 -7.125 73.020 1.00 29.22 260 ASN C C 1
ATOM 10433 O O . ASN C 1 263 ? 17.331 -6.283 72.127 1.00 29.35 260 ASN C O 1
ATOM 10438 N N . HIS C 1 264 ? 17.966 -6.822 74.245 1.00 31.48 261 HIS C N 1
ATOM 10439 C CA . HIS C 1 264 ? 18.321 -5.449 74.700 1.00 32.74 261 HIS C CA 1
ATOM 10440 C C . HIS C 1 264 ? 19.314 -5.520 75.861 1.00 35.64 261 HIS C C 1
ATOM 10441 O O . HIS C 1 264 ? 19.416 -6.552 76.522 1.00 35.25 261 HIS C O 1
ATOM 10448 N N . PRO C 1 265 ? 20.081 -4.435 76.142 1.00 38.56 262 PRO C N 1
ATOM 10449 C CA . PRO C 1 265 ? 21.105 -4.456 77.192 1.00 38.68 262 PRO C CA 1
ATOM 10450 C C . PRO C 1 265 ? 20.524 -4.700 78.594 1.00 36.89 262 PRO C C 1
ATOM 10451 O O . PRO C 1 265 ? 19.562 -4.047 78.951 1.00 36.09 262 PRO C O 1
ATOM 10455 N N . GLY C 1 266 ? 21.113 -5.642 79.336 1.00 37.93 263 GLY C N 1
ATOM 10456 C CA . GLY C 1 266 ? 20.735 -5.978 80.724 1.00 38.03 263 GLY C CA 1
ATOM 10457 C C . GLY C 1 266 ? 19.337 -6.570 80.824 1.00 38.52 263 GLY C C 1
ATOM 10458 O O . GLY C 1 266 ? 18.716 -6.434 81.897 1.00 39.06 263 GLY C O 1
ATOM 10459 N N . ALA C 1 267 ? 18.844 -7.192 79.747 1.00 36.97 264 ALA C N 1
ATOM 10460 C CA . ALA C 1 267 ? 17.583 -7.968 79.735 1.00 35.87 264 ALA C CA 1
ATOM 10461 C C . ALA C 1 267 ? 17.727 -9.134 80.717 1.00 33.52 264 ALA C C 1
ATOM 10462 O O . ALA C 1 267 ? 18.786 -9.786 80.707 1.00 35.46 264 ALA C O 1
ATOM 10464 N N . THR C 1 268 ? 16.713 -9.378 81.547 1.00 30.65 265 THR C N 1
ATOM 10465 C CA . THR C 1 268 ? 16.762 -10.400 82.624 1.00 29.92 265 THR C CA 1
ATOM 10466 C C . THR C 1 268 ? 16.329 -11.764 82.066 1.00 28.84 265 THR C C 1
ATOM 10467 O O . THR C 1 268 ? 16.916 -12.781 82.484 1.00 28.25 265 THR C O 1
ATOM 10471 N N . ASN C 1 269 ? 15.369 -11.779 81.136 1.00 27.38 266 ASN C N 1
ATOM 10472 C CA . ASN C 1 269 ? 14.714 -13.007 80.614 1.00 25.62 266 ASN C CA 1
ATOM 10473 C C . ASN C 1 269 ? 15.526 -13.568 79.447 1.00 25.34 266 ASN C C 1
ATOM 10474 O O . ASN C 1 269 ? 15.531 -12.994 78.360 1.00 24.71 266 ASN C O 1
ATOM 10479 N N . PRO C 1 270 ? 16.189 -14.738 79.613 1.00 25.13 267 PRO C N 1
ATOM 10480 C CA . PRO C 1 270 ? 17.033 -15.308 78.563 1.00 25.14 267 PRO C CA 1
ATOM 10481 C C . PRO C 1 270 ? 16.260 -16.137 77.525 1.00 24.26 267 PRO C C 1
ATOM 10482 O O . PRO C 1 270 ? 16.880 -16.666 76.641 1.00 23.90 267 PRO C O 1
ATOM 10486 N N . LEU C 1 271 ? 14.937 -16.247 77.668 1.00 25.28 268 LEU C N 1
ATOM 10487 C CA . LEU C 1 271 ? 14.092 -17.110 76.802 1.00 26.05 268 LEU C CA 1
ATOM 10488 C C . LEU C 1 271 ? 13.873 -16.440 75.440 1.00 26.29 268 LEU C C 1
ATOM 10489 O O . LEU C 1 271 ? 14.110 -15.219 75.306 1.00 26.86 268 LEU C O 1
ATOM 10494 N N . CYS C 1 272 ? 13.456 -17.250 74.469 1.00 26.31 269 CYS C N 1
ATOM 10495 C CA . CYS C 1 272 ? 13.040 -16.851 73.104 1.00 25.21 269 CYS C CA 1
ATOM 10496 C C . CYS C 1 272 ? 11.829 -17.705 72.718 1.00 24.85 269 CYS C C 1
ATOM 10497 O O . CYS C 1 272 ? 11.927 -18.949 72.825 1.00 22.62 269 CYS C O 1
ATOM 10500 N N . SER C 1 273 ? 10.717 -17.069 72.337 1.00 24.85 270 SER C N 1
ATOM 10501 C CA . SER C 1 273 ? 9.534 -17.756 71.758 1.00 24.65 270 SER C CA 1
ATOM 10502 C C . SER C 1 273 ? 9.871 -18.183 70.326 1.00 25.10 270 SER C C 1
ATOM 10503 O O . SER C 1 273 ? 10.372 -17.341 69.538 1.00 24.47 270 SER C O 1
ATOM 10506 N N . VAL C 1 274 ? 9.663 -19.464 70.023 1.00 24.43 271 VAL C N 1
ATOM 10507 C CA . VAL C 1 274 ? 9.971 -20.071 68.699 1.00 24.95 271 VAL C CA 1
ATOM 10508 C C . VAL C 1 274 ? 8.800 -20.977 68.313 1.00 24.64 271 VAL C C 1
ATOM 10509 O O . VAL C 1 274 ? 8.344 -21.758 69.175 1.00 23.87 271 VAL C O 1
ATOM 10513 N N . GLY C 1 275 ? 8.324 -20.849 67.075 1.00 23.65 272 GLY C N 1
ATOM 10514 C CA . GLY C 1 275 ? 7.167 -21.605 66.570 1.00 23.86 272 GLY C CA 1
ATOM 10515 C C . GLY C 1 275 ? 7.168 -21.673 65.059 1.00 24.23 272 GLY C C 1
ATOM 10516 O O . GLY C 1 275 ? 7.714 -20.756 64.423 1.00 25.11 272 GLY C O 1
ATOM 10517 N N . ILE C 1 276 ? 6.550 -22.712 64.508 1.00 23.74 273 ILE C N 1
ATOM 10518 C CA . ILE C 1 276 ? 6.426 -22.930 63.043 1.00 24.25 273 ILE C CA 1
ATOM 10519 C C . ILE C 1 276 ? 4.936 -23.042 62.713 1.00 23.95 273 ILE C C 1
ATOM 10520 O O . ILE C 1 276 ? 4.239 -23.783 63.439 1.00 24.15 273 ILE C O 1
ATOM 10525 N N . GLN C 1 277 ? 4.470 -22.289 61.711 1.00 22.50 274 GLN C N 1
ATOM 10526 C CA . GLN C 1 277 ? 3.134 -22.450 61.080 1.00 23.65 274 GLN C CA 1
ATOM 10527 C C . GLN C 1 277 ? 3.306 -23.290 59.813 1.00 23.25 274 GLN C C 1
ATOM 10528 O O . GLN C 1 277 ? 4.181 -22.943 59.007 1.00 23.24 274 GLN C O 1
ATOM 10534 N N . LEU C 1 278 ? 2.517 -24.356 59.655 1.00 23.30 275 LEU C N 1
ATOM 10535 C CA . LEU C 1 278 ? 2.565 -25.251 58.469 1.00 23.66 275 LEU C CA 1
ATOM 10536 C C . LEU C 1 278 ? 1.157 -25.406 57.893 1.00 23.81 275 LEU C C 1
ATOM 10537 O O . LEU C 1 278 ? 0.259 -25.821 58.643 1.00 24.08 275 LEU C O 1
ATOM 10542 N N . ASP C 1 279 ? 0.976 -25.087 56.610 1.00 24.45 276 ASP C N 1
ATOM 10543 C CA . ASP C 1 279 ? -0.245 -25.465 55.847 1.00 25.02 276 ASP C CA 1
ATOM 10544 C C . ASP C 1 279 ? -0.338 -26.994 55.870 1.00 25.20 276 ASP C C 1
ATOM 10545 O O . ASP C 1 279 ? 0.548 -27.640 55.299 1.00 24.41 276 ASP C O 1
ATOM 10550 N N . GLU C 1 280 ? -1.362 -27.552 56.514 1.00 26.85 277 GLU C N 1
ATOM 10551 C CA . GLU C 1 280 ? -1.454 -29.016 56.758 1.00 29.08 277 GLU C CA 1
ATOM 10552 C C . GLU C 1 280 ? -1.830 -29.738 55.452 1.00 29.02 277 GLU C C 1
ATOM 10553 O O . GLU C 1 280 ? -1.671 -30.956 55.406 1.00 31.39 277 GLU C O 1
ATOM 10559 N N . ARG C 1 281 ? -2.295 -29.017 54.428 1.00 30.07 278 ARG C N 1
ATOM 10560 C CA . ARG C 1 281 ? -2.536 -29.574 53.069 1.00 30.13 278 ARG C CA 1
ATOM 10561 C C . ARG C 1 281 ? -1.175 -29.890 52.433 1.00 30.02 278 ARG C C 1
ATOM 10562 O O . ARG C 1 281 ? -1.040 -30.957 51.820 1.00 30.18 278 ARG C O 1
ATOM 10570 N N . ARG C 1 282 ? -0.190 -29.009 52.621 1.00 28.74 279 ARG C N 1
ATOM 10571 C CA . ARG C 1 282 ? 1.189 -29.171 52.092 1.00 27.98 279 ARG C CA 1
ATOM 10572 C C . ARG C 1 282 ? 1.995 -30.082 53.027 1.00 28.08 279 ARG C C 1
ATOM 10573 O O . ARG C 1 282 ? 2.826 -30.858 52.526 1.00 27.53 279 ARG C O 1
ATOM 10581 N N . TYR C 1 283 ? 1.782 -29.969 54.339 1.00 26.91 280 TYR C N 1
ATOM 10582 C CA . TYR C 1 283 ? 2.554 -30.688 55.381 1.00 27.48 280 TYR C CA 1
ATOM 10583 C C . TYR C 1 283 ? 1.608 -31.561 56.200 1.00 28.78 280 TYR C C 1
ATOM 10584 O O . TYR C 1 283 ? 1.191 -31.171 57.286 1.00 29.99 280 TYR C O 1
ATOM 10593 N N . PRO C 1 284 ? 1.251 -32.775 55.719 1.00 30.37 281 PRO C N 1
ATOM 10594 C CA . PRO C 1 284 ? 0.364 -33.663 56.471 1.00 30.04 281 PRO C CA 1
ATOM 10595 C C . PRO C 1 284 ? 0.962 -34.014 57.842 1.00 29.66 281 PRO C C 1
ATOM 10596 O O . PRO C 1 284 ? 2.169 -33.949 57.981 1.00 27.09 281 PRO C O 1
ATOM 10600 N N . ALA C 1 285 ? 0.104 -34.356 58.808 1.00 30.60 282 ALA C N 1
ATOM 10601 C CA . ALA C 1 285 ? 0.474 -34.654 60.213 1.00 32.35 282 ALA C CA 1
ATOM 10602 C C . ALA C 1 285 ? 1.463 -35.825 60.254 1.00 32.99 282 ALA C C 1
ATOM 10603 O O . ALA C 1 285 ? 1.344 -36.739 59.406 1.00 32.88 282 ALA C O 1
ATOM 10605 N N . ARG C 1 286 ? 2.392 -35.786 61.215 1.00 33.69 283 ARG C N 1
ATOM 10606 C CA . ARG C 1 286 ? 3.439 -36.816 61.455 1.00 34.70 283 ARG C CA 1
ATOM 10607 C C . ARG C 1 286 ? 3.304 -37.324 62.890 1.00 34.38 283 ARG C C 1
ATOM 10608 O O . ARG C 1 286 ? 4.167 -37.072 63.729 1.00 32.95 283 ARG C O 1
ATOM 10616 N N . PRO C 1 287 ? 2.222 -38.066 63.221 1.00 36.18 284 PRO C N 1
ATOM 10617 C CA . PRO C 1 287 ? 1.997 -38.526 64.594 1.00 36.00 284 PRO C CA 1
ATOM 10618 C C . PRO C 1 287 ? 3.065 -39.536 65.038 1.00 35.77 284 PRO C C 1
ATOM 10619 O O . PRO C 1 287 ? 3.221 -39.737 66.222 1.00 35.58 284 PRO C O 1
ATOM 10623 N N . ASP C 1 288 ? 3.779 -40.129 64.078 1.00 35.08 285 ASP C N 1
ATOM 10624 C CA . ASP C 1 288 ? 4.926 -41.043 64.325 1.00 35.49 285 ASP C CA 1
ATOM 10625 C C . ASP C 1 288 ? 6.079 -40.298 65.017 1.00 34.99 285 ASP C C 1
ATOM 10626 O O . ASP C 1 288 ? 6.865 -40.974 65.709 1.00 35.70 285 ASP C O 1
ATOM 10631 N N . LEU C 1 289 ? 6.207 -38.978 64.822 1.00 33.67 286 LEU C N 1
ATOM 10632 C CA . LEU C 1 289 ? 7.293 -38.150 65.423 1.00 33.10 286 LEU C CA 1
ATOM 10633 C C . LEU C 1 289 ? 6.776 -37.412 66.663 1.00 31.42 286 LEU C C 1
ATOM 10634 O O . LEU C 1 289 ? 5.588 -37.058 66.688 1.00 30.06 286 LEU C O 1
ATOM 10639 N N . THR C 1 290 ? 7.664 -37.189 67.634 1.00 31.73 287 THR C N 1
ATOM 10640 C CA . THR C 1 290 ? 7.512 -36.253 68.783 1.00 32.94 287 THR C CA 1
ATOM 10641 C C . THR C 1 290 ? 7.374 -34.825 68.248 1.00 32.18 287 THR C C 1
ATOM 10642 O O . THR C 1 290 ? 7.988 -34.493 67.236 1.00 32.25 287 THR C O 1
ATOM 10646 N N . PRO C 1 291 ? 6.572 -33.936 68.889 1.00 30.56 288 PRO C N 1
ATOM 10647 C CA . PRO C 1 291 ? 6.517 -32.525 68.497 1.00 28.75 288 PRO C CA 1
ATOM 10648 C C . PRO C 1 291 ? 7.900 -31.877 68.303 1.00 28.10 288 PRO C C 1
ATOM 10649 O O . PRO C 1 291 ? 8.083 -31.173 67.319 1.00 26.73 288 PRO C O 1
ATOM 10653 N N . GLU C 1 292 ? 8.832 -32.115 69.232 1.00 27.90 289 GLU C N 1
ATOM 10654 C CA . GLU C 1 292 ? 10.240 -31.631 69.149 1.00 28.83 289 GLU C CA 1
ATOM 10655 C C . GLU C 1 292 ? 10.910 -32.204 67.892 1.00 28.66 289 GLU C C 1
ATOM 10656 O O . GLU C 1 292 ? 11.569 -31.429 67.167 1.00 27.20 289 GLU C O 1
ATOM 10662 N N . GLU C 1 293 ? 10.743 -33.505 67.633 1.00 30.10 290 GLU C N 1
ATOM 10663 C CA . GLU C 1 293 ? 11.353 -34.193 66.461 1.00 30.88 290 GLU C CA 1
ATOM 10664 C C . GLU C 1 293 ? 10.846 -33.545 65.168 1.00 29.63 290 GLU C C 1
ATOM 10665 O O . GLU C 1 293 ? 11.674 -33.313 64.278 1.00 29.26 290 GLU C O 1
ATOM 10671 N N . GLU C 1 294 ? 9.544 -33.251 65.077 1.00 29.07 291 GLU C N 1
ATOM 10672 C CA . GLU C 1 294 ? 8.932 -32.642 63.867 1.00 30.06 291 GLU C CA 1
ATOM 10673 C C . GLU C 1 294 ? 9.466 -31.213 63.701 1.00 30.08 291 GLU C C 1
ATOM 10674 O O . GLU C 1 294 ? 9.749 -30.822 62.552 1.00 30.11 291 GLU C O 1
ATOM 10680 N N . PHE C 1 295 ? 9.617 -30.469 64.799 1.00 29.30 292 PHE C N 1
ATOM 10681 C CA . PHE C 1 295 ? 10.193 -29.100 64.794 1.00 29.15 292 PHE C CA 1
ATOM 10682 C C . PHE C 1 295 ? 11.603 -29.130 64.185 1.00 28.85 292 PHE C C 1
ATOM 10683 O O . PHE C 1 295 ? 11.856 -28.376 63.227 1.00 28.15 292 PHE C O 1
ATOM 10691 N N . TRP C 1 296 ? 12.490 -29.979 64.711 1.00 29.58 293 TRP C N 1
ATOM 10692 C CA . TRP C 1 296 ? 13.922 -30.030 64.305 1.00 30.32 293 TRP C CA 1
ATOM 10693 C C . TRP C 1 296 ? 14.049 -30.546 62.865 1.00 31.54 293 TRP C C 1
ATOM 10694 O O . TRP C 1 296 ? 15.048 -30.182 62.217 1.00 31.33 293 TRP C O 1
ATOM 10705 N N . SER C 1 297 ? 13.089 -31.348 62.382 1.00 30.07 294 SER C N 1
ATOM 10706 C CA . SER C 1 297 ? 13.052 -31.855 60.984 1.00 30.51 294 SER C CA 1
ATOM 10707 C C . SER C 1 297 ? 12.777 -30.694 60.018 1.00 30.22 294 SER C C 1
ATOM 10708 O O . SER C 1 297 ? 13.219 -30.780 58.868 1.00 30.61 294 SER C O 1
ATOM 10711 N N . HIS C 1 298 ? 12.087 -29.641 60.466 1.00 30.98 295 HIS C N 1
ATOM 10712 C CA . HIS C 1 298 ? 11.819 -28.423 59.651 1.00 30.71 295 HIS C CA 1
ATOM 10713 C C . HIS C 1 298 ? 12.999 -27.448 59.746 1.00 30.39 295 HIS C C 1
ATOM 10714 O O . HIS C 1 298 ? 13.301 -26.814 58.725 1.00 31.32 295 HIS C O 1
ATOM 10721 N N . VAL C 1 299 ? 13.642 -27.350 60.914 1.00 31.01 296 VAL C N 1
ATOM 10722 C CA . VAL C 1 299 ? 14.883 -26.545 61.149 1.00 31.38 296 VAL C CA 1
ATOM 10723 C C . VAL C 1 299 ? 15.995 -27.053 60.221 1.00 32.26 296 VAL C C 1
ATOM 10724 O O . VAL C 1 299 ? 16.677 -26.213 59.603 1.00 30.63 296 VAL C O 1
ATOM 10728 N N . ASP C 1 300 ? 16.169 -28.378 60.143 1.00 33.61 297 ASP C N 1
ATOM 10729 C CA . ASP C 1 300 ? 17.273 -29.057 59.409 1.00 34.88 297 ASP C CA 1
ATOM 10730 C C . ASP C 1 300 ? 17.118 -28.879 57.889 1.00 33.58 297 ASP C C 1
ATOM 10731 O O . ASP C 1 300 ? 18.054 -29.255 57.171 1.00 33.42 297 ASP C O 1
ATOM 10736 N N . ARG C 1 301 ? 15.985 -28.353 57.409 1.00 31.98 298 ARG C N 1
ATOM 10737 C CA . ARG C 1 301 ? 15.775 -28.012 55.974 1.00 29.83 298 ARG C CA 1
ATOM 10738 C C . ARG C 1 301 ? 16.624 -26.789 55.599 1.00 29.60 298 ARG C C 1
ATOM 10739 O O . ARG C 1 301 ? 17.031 -26.700 54.430 1.00 29.68 298 ARG C O 1
ATOM 10747 N N . PHE C 1 302 ? 16.863 -25.870 56.542 1.00 29.00 299 PHE C N 1
ATOM 10748 C CA . PHE C 1 302 ? 17.354 -24.492 56.270 1.00 28.76 299 PHE C CA 1
ATOM 10749 C C . PHE C 1 302 ? 18.630 -24.225 57.066 1.00 29.77 299 PHE C C 1
ATOM 10750 O O . PHE C 1 302 ? 18.566 -23.897 58.249 1.00 29.45 299 PHE C O 1
ATOM 10758 N N . PRO C 1 303 ? 19.820 -24.332 56.423 1.00 30.58 300 PRO C N 1
ATOM 10759 C CA . PRO C 1 303 ? 21.106 -24.222 57.118 1.00 30.90 300 PRO C CA 1
ATOM 10760 C C . PRO C 1 303 ? 21.299 -23.001 58.035 1.00 31.06 300 PRO C C 1
ATOM 10761 O O . PRO C 1 303 ? 21.910 -23.174 59.065 1.00 32.65 300 PRO C O 1
ATOM 10765 N N . ALA C 1 304 ? 20.808 -21.819 57.644 1.00 30.93 301 ALA C N 1
ATOM 10766 C CA . ALA C 1 304 ? 20.961 -20.552 58.404 1.00 31.15 301 ALA C CA 1
ATOM 10767 C C . ALA C 1 304 ? 20.142 -20.610 59.700 1.00 29.97 301 ALA C C 1
ATOM 10768 O O . ALA C 1 304 ? 20.603 -20.066 60.721 1.00 28.21 301 ALA C O 1
ATOM 10770 N N . VAL C 1 305 ? 18.961 -21.226 59.641 1.00 30.88 302 VAL C N 1
ATOM 10771 C CA . VAL C 1 305 ? 18.037 -21.429 60.795 1.00 31.25 302 VAL C CA 1
ATOM 10772 C C . VAL C 1 305 ? 18.652 -22.487 61.718 1.00 31.34 302 VAL C C 1
ATOM 10773 O O . VAL C 1 305 ? 18.566 -22.321 62.958 1.00 30.21 302 VAL C O 1
ATOM 10777 N N . GLN C 1 306 ? 19.239 -23.526 61.118 1.00 31.55 303 GLN C N 1
ATOM 10778 C CA . GLN C 1 306 ? 19.964 -24.632 61.800 1.00 33.18 303 GLN C CA 1
ATOM 10779 C C . GLN C 1 306 ? 21.114 -24.048 62.629 1.00 32.35 303 GLN C C 1
ATOM 10780 O O . GLN C 1 306 ? 21.246 -24.430 63.808 1.00 30.85 303 GLN C O 1
ATOM 10786 N N . ARG C 1 307 ? 21.916 -23.155 62.038 1.00 31.70 304 ARG C N 1
ATOM 10787 C CA . ARG C 1 307 ? 23.060 -22.502 62.731 1.00 31.50 304 ARG C CA 1
ATOM 10788 C C . ARG C 1 307 ? 22.521 -21.664 63.896 1.00 30.19 304 ARG C C 1
ATOM 10789 O O . ARG C 1 307 ? 23.115 -21.723 64.983 1.00 32.04 304 ARG C O 1
ATOM 10797 N N . GLN C 1 308 ? 21.424 -20.936 63.679 1.00 29.76 305 GLN C N 1
ATOM 10798 C CA . GLN C 1 308 ? 20.808 -20.026 64.683 1.00 29.47 305 GLN C CA 1
ATOM 10799 C C . GLN C 1 308 ? 20.309 -20.814 65.902 1.00 28.92 305 GLN C C 1
ATOM 10800 O O . GLN C 1 308 ? 20.446 -20.294 67.011 1.00 27.30 305 GLN C O 1
ATOM 10806 N N . LEU C 1 309 ? 19.713 -21.992 65.695 1.00 30.16 306 LEU C N 1
ATOM 10807 C CA . LEU C 1 309 ? 18.989 -22.759 66.747 1.00 30.82 306 LEU C CA 1
ATOM 10808 C C . LEU C 1 309 ? 19.831 -23.942 67.249 1.00 32.27 306 LEU C C 1
ATOM 10809 O O . LEU C 1 309 ? 19.285 -24.752 68.017 1.00 32.19 306 LEU C O 1
ATOM 10814 N N . LYS C 1 310 ? 21.110 -24.026 66.872 1.00 34.60 307 LYS C N 1
ATOM 10815 C CA . LYS C 1 310 ? 21.971 -25.214 67.124 1.00 37.92 307 LYS C CA 1
ATOM 10816 C C . LYS C 1 310 ? 22.071 -25.486 68.631 1.00 38.62 307 LYS C C 1
ATOM 10817 O O . LYS C 1 310 ? 21.876 -26.650 69.035 1.00 39.85 307 LYS C O 1
ATOM 10823 N N . GLY C 1 311 ? 22.362 -24.456 69.428 1.00 37.41 308 GLY C N 1
ATOM 10824 C CA . GLY C 1 311 ? 22.555 -24.582 70.886 1.00 37.41 308 GLY C CA 1
ATOM 10825 C C . GLY C 1 311 ? 21.252 -24.486 71.668 1.00 35.74 308 GLY C C 1
ATOM 10826 O O . GLY C 1 311 ? 21.311 -24.633 72.900 1.00 38.79 308 GLY C O 1
ATOM 10827 N N . ALA C 1 312 ? 20.119 -24.255 70.997 1.00 32.33 309 ALA C N 1
ATOM 10828 C CA . ALA C 1 312 ? 18.822 -23.938 71.639 1.00 29.28 309 ALA C CA 1
ATOM 10829 C C . ALA C 1 312 ? 18.199 -25.213 72.217 1.00 27.27 309 ALA C C 1
ATOM 10830 O O . ALA C 1 312 ? 18.282 -26.271 71.565 1.00 25.30 309 ALA C O 1
ATOM 10832 N N . ARG C 1 313 ? 17.596 -25.087 73.402 1.00 25.00 310 ARG C N 1
ATOM 10833 C CA . ARG C 1 313 ? 16.963 -26.188 74.171 1.00 24.26 310 ARG C CA 1
ATOM 10834 C C . ARG C 1 313 ? 15.604 -25.700 74.674 1.00 22.84 310 ARG C C 1
ATOM 10835 O O . ARG C 1 313 ? 15.528 -24.557 75.175 1.00 22.56 310 ARG C O 1
ATOM 10843 N N . SER C 1 314 ? 14.574 -26.533 74.528 1.00 22.02 311 SER C N 1
ATOM 10844 C CA . SER C 1 314 ? 13.189 -26.219 74.947 1.00 21.55 311 SER C CA 1
ATOM 10845 C C . SER C 1 314 ? 13.103 -26.255 76.468 1.00 22.23 311 SER C C 1
ATOM 10846 O O . SER C 1 314 ? 13.760 -27.100 77.087 1.00 22.62 311 SER C O 1
ATOM 10849 N N . VAL C 1 315 ? 12.278 -25.366 77.009 1.00 22.24 312 VAL C N 1
ATOM 10850 C CA . VAL C 1 315 ? 12.127 -25.077 78.457 1.00 22.07 312 VAL C CA 1
ATOM 10851 C C . VAL C 1 315 ? 10.666 -25.343 78.843 1.00 22.28 312 VAL C C 1
ATOM 10852 O O . VAL C 1 315 ? 10.304 -25.139 80.022 1.00 23.27 312 VAL C O 1
ATOM 10856 N N . ARG C 1 316 ? 9.865 -25.802 77.878 1.00 21.80 313 ARG C N 1
ATOM 10857 C CA . ARG C 1 316 ? 8.424 -26.108 78.047 1.00 22.81 313 ARG C CA 1
ATOM 10858 C C . ARG C 1 316 ? 8.085 -27.438 77.365 1.00 24.25 313 ARG C C 1
ATOM 10859 O O . ARG C 1 316 ? 8.825 -27.864 76.451 1.00 23.66 313 ARG C O 1
ATOM 10867 N N . GLU C 1 317 ? 6.994 -28.061 77.809 1.00 25.85 314 GLU C N 1
ATOM 10868 C CA . GLU C 1 317 ? 6.267 -29.104 77.048 1.00 26.22 314 GLU C CA 1
ATOM 10869 C C . GLU C 1 317 ? 5.801 -28.456 75.740 1.00 26.23 314 GLU C C 1
ATOM 10870 O O . GLU C 1 317 ? 5.195 -27.369 75.787 1.00 25.29 314 GLU C O 1
ATOM 10876 N N . TRP C 1 318 ? 6.101 -29.092 74.612 1.00 26.27 315 TRP C N 1
ATOM 10877 C CA . TRP C 1 318 ? 5.786 -28.567 73.259 1.00 25.27 315 TRP C CA 1
ATOM 10878 C C . TRP C 1 318 ? 4.272 -28.534 73.050 1.00 24.79 315 TRP C C 1
ATOM 10879 O O . TRP C 1 318 ? 3.579 -29.429 73.557 1.00 23.91 315 TRP C O 1
ATOM 10890 N N . VAL C 1 319 ? 3.779 -27.528 72.330 1.00 24.72 316 VAL C N 1
ATOM 10891 C CA . VAL C 1 319 ? 2.382 -27.512 71.817 1.00 24.54 316 VAL C CA 1
ATOM 10892 C C . VAL C 1 319 ? 2.446 -27.852 70.327 1.00 24.45 316 VAL C C 1
ATOM 10893 O O . VAL C 1 319 ? 3.236 -27.212 69.588 1.00 24.13 316 VAL C O 1
ATOM 10897 N N . ARG C 1 320 ? 1.693 -28.875 69.930 1.00 23.88 317 ARG C N 1
ATOM 10898 C CA . ARG C 1 320 ? 1.469 -29.254 68.515 1.00 23.48 317 ARG C CA 1
ATOM 10899 C C . ARG C 1 320 ? -0.038 -29.309 68.294 1.00 22.63 317 ARG C C 1
ATOM 10900 O O . ARG C 1 320 ? -0.708 -30.060 69.016 1.00 22.92 317 ARG C O 1
ATOM 10908 N N . THR C 1 321 ? -0.532 -28.545 67.325 1.00 22.50 318 THR C N 1
ATOM 10909 C CA . THR C 1 321 ? -1.975 -28.361 67.052 1.00 23.84 318 THR C CA 1
ATOM 10910 C C . THR C 1 321 ? -2.370 -29.173 65.818 1.00 24.82 318 THR C C 1
ATOM 10911 O O . THR C 1 321 ? -1.467 -29.632 65.096 1.00 23.82 318 THR C O 1
ATOM 10915 N N . ASP C 1 322 ? -3.680 -29.326 65.616 1.00 26.36 319 ASP C N 1
ATOM 10916 C CA . ASP C 1 322 ? -4.310 -29.607 64.300 1.00 27.81 319 ASP C CA 1
ATOM 10917 C C . ASP C 1 322 ? -4.435 -28.271 63.554 1.00 27.28 319 ASP C C 1
ATOM 10918 O O . ASP C 1 322 ? -3.774 -27.297 63.971 1.00 25.89 319 ASP C O 1
ATOM 10923 N N . ARG C 1 323 ? -5.241 -28.215 62.491 1.00 26.89 320 ARG C N 1
ATOM 10924 C CA . ARG C 1 323 ? -5.618 -26.938 61.835 1.00 27.10 320 ARG C CA 1
ATOM 10925 C C . ARG C 1 323 ? -6.141 -25.994 62.926 1.00 27.61 320 ARG C C 1
ATOM 10926 O O . ARG C 1 323 ? -7.061 -26.401 63.652 1.00 26.95 320 ARG C O 1
ATOM 10934 N N . MET C 1 324 ? -5.552 -24.799 63.053 1.00 28.02 321 MET C N 1
ATOM 10935 C CA . MET C 1 324 ? -5.795 -23.853 64.181 1.00 29.10 321 MET C CA 1
ATOM 10936 C C . MET C 1 324 ? -6.985 -22.932 63.899 1.00 28.35 321 MET C C 1
ATOM 10937 O O . MET C 1 324 ? -7.502 -22.341 64.860 1.00 27.01 321 MET C O 1
ATOM 10942 N N . GLN C 1 325 ? -7.363 -22.760 62.632 1.00 26.34 322 GLN C N 1
ATOM 10943 C CA . GLN C 1 325 ? -8.350 -21.728 62.237 1.00 25.18 322 GLN C CA 1
ATOM 10944 C C . GLN C 1 325 ? -9.720 -22.185 62.735 1.00 25.11 322 GLN C C 1
ATOM 10945 O O . GLN C 1 325 ? -10.014 -23.388 62.653 1.00 25.13 322 GLN C O 1
ATOM 10951 N N . TYR C 1 326 ? -10.500 -21.258 63.280 1.00 25.20 323 TYR C N 1
ATOM 10952 C CA . TYR C 1 326 ? -11.938 -21.458 63.580 1.00 25.38 323 TYR C CA 1
ATOM 10953 C C . TYR C 1 326 ? -12.649 -20.119 63.410 1.00 25.46 323 TYR C C 1
ATOM 10954 O O . TYR C 1 326 ? -11.995 -19.066 63.502 1.00 25.87 323 TYR C O 1
ATOM 10963 N N . SER C 1 327 ? -13.946 -20.185 63.129 1.00 25.52 324 SER C N 1
ATOM 10964 C CA . SER C 1 327 ? -14.851 -19.025 62.956 1.00 25.73 324 SER C CA 1
ATOM 10965 C C . SER C 1 327 ? -16.202 -19.370 63.581 1.00 25.97 324 SER C C 1
ATOM 10966 O O . SER C 1 327 ? -16.433 -20.562 63.852 1.00 26.38 324 SER C O 1
ATOM 10969 N N . SER C 1 328 ? -17.049 -18.366 63.806 1.00 26.63 325 SER C N 1
ATOM 10970 C CA . SER C 1 328 ? -18.389 -18.515 64.427 1.00 25.88 325 SER C CA 1
ATOM 10971 C C . SER C 1 328 ? -19.442 -17.851 63.537 1.00 25.98 325 SER C C 1
ATOM 10972 O O . SER C 1 328 ? -19.092 -16.891 62.827 1.00 25.58 325 SER C O 1
ATOM 10975 N N . SER C 1 329 ? -20.668 -18.380 63.554 1.00 26.64 326 SER C N 1
ATOM 10976 C CA . SER C 1 329 ? -21.835 -17.886 62.776 1.00 27.77 326 SER C CA 1
ATOM 10977 C C . SER C 1 329 ? -22.451 -16.674 63.487 1.00 28.51 326 SER C C 1
ATOM 10978 O O . SER C 1 329 ? -22.996 -15.809 62.798 1.00 29.23 326 SER C O 1
ATOM 10981 N N . ARG C 1 330 ? -22.370 -16.648 64.821 1.00 31.35 327 ARG C N 1
ATOM 10982 C CA . ARG C 1 330 ? -22.880 -15.577 65.721 1.00 33.21 327 ARG C CA 1
ATOM 10983 C C . ARG C 1 330 ? -21.842 -15.336 66.820 1.00 31.54 327 ARG C C 1
ATOM 10984 O O . ARG C 1 330 ? -21.309 -16.334 67.346 1.00 31.38 327 ARG C O 1
ATOM 10992 N N . THR C 1 331 ? -21.583 -14.076 67.177 1.00 29.92 328 THR C N 1
ATOM 10993 C CA . THR C 1 331 ? -20.591 -13.719 68.228 1.00 30.76 328 THR C CA 1
ATOM 10994 C C . THR C 1 331 ? -21.220 -12.814 69.302 1.00 29.68 328 THR C C 1
ATOM 10995 O O . THR C 1 331 ? -20.492 -12.478 70.255 1.00 30.20 328 THR C O 1
ATOM 10999 N N . VAL C 1 332 ? -22.507 -12.462 69.183 1.00 29.22 329 VAL C N 1
ATOM 11000 C CA . VAL C 1 332 ? -23.279 -11.709 70.218 1.00 29.82 329 VAL C CA 1
ATOM 11001 C C . VAL C 1 332 ? -24.721 -12.222 70.250 1.00 29.72 329 VAL C C 1
ATOM 11002 O O . VAL C 1 332 ? -25.274 -12.511 69.179 1.00 30.82 329 VAL C O 1
ATOM 11006 N N . GLY C 1 333 ? -25.305 -12.305 71.446 1.00 29.64 330 GLY C N 1
ATOM 11007 C CA . GLY C 1 333 ? -26.736 -12.597 71.646 1.00 30.71 330 GLY C CA 1
ATOM 11008 C C . GLY C 1 333 ? -27.293 -11.859 72.848 1.00 31.53 330 GLY C C 1
ATOM 11009 O O . GLY C 1 333 ? -26.612 -10.942 73.359 1.00 30.91 330 GLY C O 1
ATOM 11010 N N . GLU C 1 334 ? -28.503 -12.225 73.269 1.00 33.10 331 GLU C N 1
ATOM 11011 C CA . GLU C 1 334 ? -29.176 -11.620 74.443 1.00 34.88 331 GLU C CA 1
ATOM 11012 C C . GLU C 1 334 ? -28.447 -12.094 75.708 1.00 32.90 331 GLU C C 1
ATOM 11013 O O . GLU C 1 334 ? -28.562 -13.288 76.051 1.00 30.54 331 GLU C O 1
ATOM 11019 N N . ARG C 1 335 ? -27.691 -11.179 76.330 1.00 31.18 332 ARG C N 1
ATOM 11020 C CA . ARG C 1 335 ? -27.023 -11.315 77.653 1.00 31.33 332 ARG C CA 1
ATOM 11021 C C . ARG C 1 335 ? -25.707 -12.094 77.516 1.00 29.75 332 ARG C C 1
ATOM 11022 O O . ARG C 1 335 ? -25.233 -12.618 78.545 1.00 27.74 332 ARG C O 1
ATOM 11030 N N . TRP C 1 336 ? -25.101 -12.115 76.322 1.00 29.39 333 TRP C N 1
ATOM 11031 C CA . TRP C 1 336 ? -23.777 -12.760 76.100 1.00 28.97 333 TRP C CA 1
ATOM 11032 C C . TRP C 1 336 ? -23.029 -12.151 74.909 1.00 29.68 333 TRP C C 1
ATOM 11033 O O . TRP C 1 336 ? -23.672 -11.741 73.923 1.00 30.39 333 TRP C O 1
ATOM 11044 N N . CYS C 1 337 ? -21.701 -12.120 75.015 1.00 30.67 334 CYS C N 1
ATOM 11045 C CA . CYS C 1 337 ? -20.765 -11.726 73.933 1.00 32.36 334 CYS C CA 1
ATOM 11046 C C . CYS C 1 337 ? -19.541 -12.654 73.932 1.00 31.90 334 CYS C C 1
ATOM 11047 O O . CYS C 1 337 ? -19.048 -13.011 75.017 1.00 29.75 334 CYS C O 1
ATOM 11050 N N . LEU C 1 338 ? -19.112 -13.052 72.735 1.00 33.10 335 LEU C N 1
ATOM 11051 C CA . LEU C 1 338 ? -17.817 -13.726 72.455 1.00 33.27 335 LEU C CA 1
ATOM 11052 C C . LEU C 1 338 ? -16.755 -12.638 72.272 1.00 33.94 335 LEU C C 1
ATOM 11053 O O . LEU C 1 338 ? -16.973 -11.754 71.424 1.00 35.97 335 LEU C O 1
ATOM 11058 N N . MET C 1 339 ? -15.654 -12.687 73.022 1.00 33.11 336 MET C N 1
ATOM 11059 C CA . MET C 1 339 ? -14.470 -11.829 72.758 1.00 34.54 336 MET C CA 1
ATOM 11060 C C . MET C 1 339 ? -13.741 -12.367 71.516 1.00 33.72 336 MET C C 1
ATOM 11061 O O . MET C 1 339 ? -14.086 -13.471 71.057 1.00 32.68 336 MET C O 1
ATOM 11066 N N . SER C 1 340 ? -12.783 -11.605 70.981 1.00 33.56 337 SER C N 1
ATOM 11067 C CA . SER C 1 340 ? -12.192 -11.811 69.630 1.00 33.43 337 SER C CA 1
ATOM 11068 C C . SER C 1 340 ? -11.691 -13.253 69.467 1.00 31.14 337 SER C C 1
ATOM 11069 O O . SER C 1 340 ? -12.123 -13.920 68.506 1.00 28.65 337 SER C O 1
ATOM 11072 N N . HIS C 1 341 ? -10.835 -13.710 70.384 1.00 29.93 338 HIS C N 1
ATOM 11073 C CA . HIS C 1 341 ? -10.143 -15.026 70.327 1.00 30.99 338 HIS C CA 1
ATOM 11074 C C . HIS C 1 341 ? -11.121 -16.167 70.650 1.00 29.48 338 HIS C C 1
ATOM 11075 O O . HIS C 1 341 ? -10.812 -17.312 70.295 1.00 29.46 338 HIS C O 1
ATOM 11082 N N . ALA C 1 342 ? -12.248 -15.876 71.301 1.00 27.79 339 ALA C N 1
ATOM 11083 C CA . ALA C 1 342 ? -13.339 -16.845 71.556 1.00 27.29 339 ALA C CA 1
ATOM 11084 C C . ALA C 1 342 ? -14.142 -17.091 70.269 1.00 25.86 339 ALA C C 1
ATOM 11085 O O . ALA C 1 342 ? -14.658 -18.206 70.105 1.00 25.50 339 ALA C O 1
ATOM 11087 N N . ALA C 1 343 ? -14.241 -16.090 69.392 1.00 25.07 340 ALA C N 1
ATOM 11088 C CA . ALA C 1 343 ? -15.109 -16.103 68.193 1.00 25.20 340 ALA C CA 1
ATOM 11089 C C . ALA C 1 343 ? -14.365 -16.701 66.992 1.00 25.18 340 ALA C C 1
ATOM 11090 O O . ALA C 1 343 ? -15.014 -17.383 66.178 1.00 26.83 340 ALA C O 1
ATOM 11092 N N . GLY C 1 344 ? -13.066 -16.438 66.862 1.00 24.68 341 GLY C N 1
ATOM 11093 C CA . GLY C 1 344 ? -12.284 -16.884 65.697 1.00 24.94 341 GLY C CA 1
ATOM 11094 C C . GLY C 1 344 ? -10.795 -16.683 65.879 1.00 25.32 341 GLY C C 1
ATOM 11095 O O . GLY C 1 344 ? -10.403 -16.034 66.870 1.00 26.53 341 GLY C O 1
ATOM 11096 N N . PHE C 1 345 ? -10.003 -17.249 64.963 1.00 25.53 342 PHE C N 1
ATOM 11097 C CA . PHE C 1 345 ? -8.524 -17.107 64.897 1.00 26.29 342 PHE C CA 1
ATOM 11098 C C . PHE C 1 345 ? -8.024 -17.498 63.500 1.00 25.35 342 PHE C C 1
ATOM 11099 O O . PHE C 1 345 ? -8.523 -18.491 62.932 1.00 23.88 342 PHE C O 1
ATOM 11107 N N . ILE C 1 346 ? -7.048 -16.749 62.978 1.00 24.50 343 ILE C N 1
ATOM 11108 C CA . ILE C 1 346 ? -6.434 -16.988 61.637 1.00 24.04 343 ILE C CA 1
ATOM 11109 C C . ILE C 1 346 ? -5.044 -17.604 61.826 1.00 23.58 343 ILE C C 1
ATOM 11110 O O . ILE C 1 346 ? -4.874 -18.789 61.491 1.00 23.04 343 ILE C O 1
ATOM 11115 N N . ASP C 1 347 ? -4.092 -16.826 62.343 1.00 23.29 344 ASP C N 1
ATOM 11116 C CA . ASP C 1 347 ? -2.654 -17.195 62.398 1.00 22.98 344 ASP C CA 1
ATOM 11117 C C . ASP C 1 347 ? -1.925 -16.169 63.260 1.00 22.28 344 ASP C C 1
ATOM 11118 O O . ASP C 1 347 ? -2.406 -15.055 63.423 1.00 20.77 344 ASP C O 1
ATOM 11123 N N . PRO C 1 348 ? -0.772 -16.523 63.869 1.00 22.84 345 PRO C N 1
ATOM 11124 C CA . PRO C 1 348 ? 0.091 -15.534 64.520 1.00 23.70 345 PRO C CA 1
ATOM 11125 C C . PRO C 1 348 ? 0.651 -14.444 63.587 1.00 24.63 345 PRO C C 1
ATOM 11126 O O . PRO C 1 348 ? 1.051 -13.394 64.102 1.00 25.52 345 PRO C O 1
ATOM 11130 N N . LEU C 1 349 ? 0.682 -14.701 62.271 1.00 23.98 346 LEU C N 1
ATOM 11131 C CA . LEU C 1 349 ? 1.357 -13.837 61.259 1.00 24.10 346 LEU C CA 1
ATOM 11132 C C . LEU C 1 349 ? 0.824 -12.398 61.338 1.00 23.78 346 LEU C C 1
ATOM 11133 O O . LEU C 1 349 ? -0.401 -12.205 61.201 1.00 24.56 346 LEU C O 1
ATOM 11138 N N . PHE C 1 350 ? 1.725 -11.434 61.548 1.00 23.65 347 PHE C N 1
ATOM 11139 C CA . PHE C 1 350 ? 1.469 -9.967 61.570 1.00 24.19 347 PHE C CA 1
ATOM 11140 C C . PHE C 1 350 ? 0.845 -9.538 62.905 1.00 24.68 347 PHE C C 1
ATOM 11141 O O . PHE C 1 350 ? 0.514 -8.346 63.032 1.00 24.28 347 PHE C O 1
ATOM 11149 N N . SER C 1 351 ? 0.699 -10.464 63.863 1.00 24.38 348 SER C N 1
ATOM 11150 C CA . SER C 1 351 ? 0.304 -10.170 65.264 1.00 24.49 348 SER C CA 1
ATOM 11151 C C . SER C 1 351 ? -1.014 -9.391 65.273 1.00 25.47 348 SER C C 1
ATOM 11152 O O . SER C 1 351 ? -1.088 -8.348 65.953 1.00 25.87 348 SER C O 1
ATOM 11155 N N . ARG C 1 352 ? -2.008 -9.875 64.526 1.00 25.37 349 ARG C N 1
ATOM 11156 C CA . ARG C 1 352 ? -3.349 -9.242 64.421 1.00 25.33 349 ARG C CA 1
ATOM 11157 C C . ARG C 1 352 ? -4.177 -9.548 65.676 1.00 25.22 349 ARG C C 1
ATOM 11158 O O . ARG C 1 352 ? -5.047 -8.718 66.004 1.00 25.18 349 ARG C O 1
ATOM 11166 N N . GLY C 1 353 ? -3.909 -10.682 66.342 1.00 24.84 350 GLY C N 1
ATOM 11167 C CA . GLY C 1 353 ? -4.695 -11.220 67.473 1.00 24.17 350 GLY C CA 1
ATOM 11168 C C . GLY C 1 353 ? -4.952 -10.194 68.562 1.00 24.51 350 GLY C C 1
ATOM 11169 O O . GLY C 1 353 ? -6.140 -9.923 68.849 1.00 23.98 350 GLY C O 1
ATOM 11170 N N . LEU C 1 354 ? -3.890 -9.647 69.160 1.00 25.64 351 LEU C N 1
ATOM 11171 C CA . LEU C 1 354 ? -3.981 -8.646 70.261 1.00 28.14 351 LEU C CA 1
ATOM 11172 C C . LEU C 1 354 ? -4.640 -7.357 69.746 1.00 27.82 351 LEU C C 1
ATOM 11173 O O . LEU C 1 354 ? -5.429 -6.750 70.501 1.00 27.18 351 LEU C O 1
ATOM 11178 N N . SER C 1 355 ? -4.355 -6.965 68.499 1.00 27.76 352 SER C N 1
ATOM 11179 C CA . SER C 1 355 ? -4.998 -5.805 67.826 1.00 26.45 352 SER C CA 1
ATOM 11180 C C . SER C 1 355 ? -6.505 -6.055 67.716 1.00 25.24 352 SER C C 1
ATOM 11181 O O . SER C 1 355 ? -7.280 -5.158 68.101 1.00 24.82 352 SER C O 1
ATOM 11184 N N . ASN C 1 356 ? -6.897 -7.245 67.246 1.00 24.67 353 ASN C N 1
ATOM 11185 C CA . ASN C 1 356 ? -8.321 -7.659 67.117 1.00 24.64 353 ASN C CA 1
ATOM 11186 C C . ASN C 1 356 ? -8.980 -7.605 68.504 1.00 23.76 353 ASN C C 1
ATOM 11187 O O . ASN C 1 356 ? -10.092 -7.075 68.602 1.00 22.81 353 ASN C O 1
ATOM 11192 N N . THR C 1 357 ? -8.295 -8.106 69.536 1.00 24.31 354 THR C N 1
ATOM 11193 C CA . THR C 1 357 ? -8.772 -8.140 70.947 1.00 24.61 354 THR C CA 1
ATOM 11194 C C . THR C 1 357 ? -9.114 -6.718 71.409 1.00 24.07 354 THR C C 1
ATOM 11195 O O . THR C 1 357 ? -10.201 -6.526 71.981 1.00 23.53 354 THR C O 1
ATOM 11199 N N . CYS C 1 358 ? -8.221 -5.757 71.173 1.00 24.68 355 CYS C N 1
ATOM 11200 C CA . CYS C 1 358 ? -8.365 -4.351 71.640 1.00 25.75 355 CYS C CA 1
ATOM 11201 C C . CYS C 1 358 ? -9.528 -3.658 70.916 1.00 26.49 355 CYS C C 1
ATOM 11202 O O . CYS C 1 358 ? -10.256 -2.885 71.581 1.00 26.24 355 CYS C O 1
ATOM 11205 N N . GLU C 1 359 ? -9.712 -3.926 69.618 1.00 27.37 356 GLU C N 1
ATOM 11206 C CA . GLU C 1 359 ? -10.799 -3.317 68.803 1.00 28.48 356 GLU C CA 1
ATOM 11207 C C . GLU C 1 359 ? -12.152 -3.770 69.365 1.00 26.92 356 GLU C C 1
ATOM 11208 O O . GLU C 1 359 ? -13.076 -2.940 69.426 1.00 26.05 356 GLU C O 1
ATOM 11214 N N . ILE C 1 360 ? -12.264 -5.034 69.770 1.00 25.93 357 ILE C N 1
ATOM 11215 C CA . ILE C 1 360 ? -13.522 -5.584 70.354 1.00 25.31 357 ILE C CA 1
ATOM 11216 C C . ILE C 1 360 ? -13.755 -4.926 71.717 1.00 24.75 357 ILE C C 1
ATOM 11217 O O . ILE C 1 360 ? -14.853 -4.385 71.918 1.00 25.48 357 ILE C O 1
ATOM 11222 N N . ILE C 1 361 ? -12.753 -4.925 72.597 1.00 24.90 358 ILE C N 1
ATOM 11223 C CA . ILE C 1 361 ? -12.863 -4.319 73.959 1.00 25.67 358 ILE C CA 1
ATOM 11224 C C . ILE C 1 361 ? -13.326 -2.866 73.823 1.00 25.90 358 ILE C C 1
ATOM 11225 O O . ILE C 1 361 ? -14.270 -2.480 74.543 1.00 26.25 358 ILE C O 1
ATOM 11230 N N . ASN C 1 362 ? -12.689 -2.099 72.935 1.00 26.15 359 ASN C N 1
ATOM 11231 C CA . ASN C 1 362 ? -13.038 -0.678 72.676 1.00 26.85 359 ASN C CA 1
ATOM 11232 C C . ASN C 1 362 ? -14.520 -0.572 72.304 1.00 26.51 359 ASN C C 1
ATOM 11233 O O . ASN C 1 362 ? -15.215 0.256 72.917 1.00 27.61 359 ASN C O 1
ATOM 11238 N N . ALA C 1 363 ? -14.982 -1.390 71.353 1.00 26.09 360 ALA C N 1
ATOM 11239 C CA . ALA C 1 363 ? -16.353 -1.339 70.788 1.00 25.24 360 ALA C CA 1
ATOM 11240 C C . ALA C 1 363 ? -17.379 -1.913 71.781 1.00 24.94 360 ALA C C 1
ATOM 11241 O O . ALA C 1 363 ? -18.475 -1.338 71.892 1.00 24.62 360 ALA C O 1
ATOM 11243 N N . LEU C 1 364 ? -17.049 -2.997 72.489 1.00 25.10 361 LEU C N 1
ATOM 11244 C CA . LEU C 1 364 ? -18.000 -3.699 73.393 1.00 25.70 361 LEU C CA 1
ATOM 11245 C C . LEU C 1 364 ? -18.194 -2.900 74.688 1.00 25.69 361 LEU C C 1
ATOM 11246 O O . LEU C 1 364 ? -19.341 -2.798 75.138 1.00 25.74 361 LEU C O 1
ATOM 11251 N N . SER C 1 365 ? -17.115 -2.387 75.280 1.00 26.73 362 SER C N 1
ATOM 11252 C CA . SER C 1 365 ? -17.094 -1.914 76.691 1.00 27.40 362 SER C CA 1
ATOM 11253 C C . SER C 1 365 ? -18.222 -0.903 76.943 1.00 26.92 362 SER C C 1
ATOM 11254 O O . SER C 1 365 ? -19.031 -1.157 77.856 1.00 26.73 362 SER C O 1
ATOM 11257 N N . TRP C 1 366 ? -18.316 0.168 76.149 1.00 27.07 363 TRP C N 1
ATOM 11258 C CA . TRP C 1 366 ? -19.314 1.250 76.376 1.00 25.76 363 TRP C CA 1
ATOM 11259 C C . TRP C 1 366 ? -20.727 0.757 76.049 1.00 25.44 363 TRP C C 1
ATOM 11260 O O . TRP C 1 366 ? -21.667 1.156 76.772 1.00 24.56 363 TRP C O 1
ATOM 11271 N N . ARG C 1 367 ? -20.881 -0.103 75.037 1.00 25.33 364 ARG C N 1
ATOM 11272 C CA . ARG C 1 367 ? -22.210 -0.637 74.630 1.00 24.82 364 ARG C CA 1
ATOM 11273 C C . ARG C 1 367 ? -22.758 -1.538 75.743 1.00 24.43 364 ARG C C 1
ATOM 11274 O O . ARG C 1 367 ? -23.969 -1.433 76.073 1.00 23.03 364 ARG C O 1
ATOM 11282 N N . LEU C 1 368 ? -21.899 -2.385 76.311 1.00 24.34 365 LEU C N 1
ATOM 11283 C CA . LEU C 1 368 ? -22.277 -3.301 77.419 1.00 24.33 365 LEU C CA 1
ATOM 11284 C C . LEU C 1 368 ? -22.644 -2.484 78.665 1.00 23.97 365 LEU C C 1
ATOM 11285 O O . LEU C 1 368 ? -23.671 -2.799 79.294 1.00 24.00 365 LEU C O 1
ATOM 11290 N N . MET C 1 369 ? -21.843 -1.476 79.013 1.00 24.54 366 MET C N 1
ATOM 11291 C CA . MET C 1 369 ? -22.076 -0.644 80.224 1.00 24.93 366 MET C CA 1
ATOM 11292 C C . MET C 1 369 ? -23.387 0.136 80.059 1.00 25.13 366 MET C C 1
ATOM 11293 O O . MET C 1 369 ? -24.128 0.232 81.048 1.00 26.31 366 MET C O 1
ATOM 11298 N N . ALA C 1 370 ? -23.704 0.605 78.848 1.00 25.39 367 ALA C N 1
ATOM 11299 C CA . ALA C 1 370 ? -24.985 1.278 78.524 1.00 25.34 367 ALA C CA 1
ATOM 11300 C C . ALA C 1 370 ? -26.156 0.306 78.735 1.00 25.84 367 ALA C C 1
ATOM 11301 O O . ALA C 1 370 ? -27.152 0.700 79.388 1.00 25.18 367 ALA C O 1
ATOM 11303 N N . ALA C 1 371 ? -26.045 -0.916 78.203 1.00 25.09 368 ALA C N 1
ATOM 11304 C CA . ALA C 1 371 ? -27.077 -1.974 78.306 1.00 25.21 368 ALA C CA 1
ATOM 11305 C C . ALA C 1 371 ? -27.354 -2.282 79.783 1.00 25.32 368 ALA C C 1
ATOM 11306 O O . ALA C 1 371 ? -28.537 -2.300 80.169 1.00 25.96 368 ALA C O 1
ATOM 11308 N N . LEU C 1 372 ? -26.299 -2.516 80.567 1.00 25.37 369 LEU C N 1
ATOM 11309 C CA . LEU C 1 372 ? -26.373 -2.791 82.028 1.00 25.82 369 LEU C CA 1
ATOM 11310 C C . LEU C 1 372 ? -27.107 -1.641 82.728 1.00 26.83 369 LEU C C 1
ATOM 11311 O O . LEU C 1 372 ? -28.088 -1.916 83.453 1.00 28.44 369 LEU C O 1
ATOM 11316 N N . ARG C 1 373 ? -26.669 -0.401 82.494 1.00 25.97 370 ARG C N 1
ATOM 11317 C CA . ARG C 1 373 ? -27.244 0.823 83.115 1.00 26.35 370 ARG C CA 1
ATOM 11318 C C . ARG C 1 373 ? -28.738 0.925 82.781 1.00 27.66 370 ARG C C 1
ATOM 11319 O O . ARG C 1 373 ? -29.521 1.238 83.699 1.00 28.05 370 ARG C O 1
ATOM 11327 N N . GLU C 1 374 ? -29.127 0.649 81.533 1.00 29.38 371 GLU C N 1
ATOM 11328 C CA . GLU C 1 374 ? -30.541 0.774 81.081 1.00 31.64 371 GLU C CA 1
ATOM 11329 C C . GLU C 1 374 ? -31.323 -0.514 81.369 1.00 30.95 371 GLU C C 1
ATOM 11330 O O . GLU C 1 374 ? -32.553 -0.479 81.219 1.00 29.08 371 GLU C O 1
ATOM 11336 N N . ASP C 1 375 ? -30.643 -1.592 81.773 1.00 32.97 372 ASP C N 1
ATOM 11337 C CA . ASP C 1 375 ? -31.248 -2.932 82.022 1.00 34.47 372 ASP C CA 1
ATOM 11338 C C . ASP C 1 375 ? -32.043 -3.359 80.780 1.00 34.77 372 ASP C C 1
ATOM 11339 O O . ASP C 1 375 ? -33.226 -3.759 80.920 1.00 34.47 372 ASP C O 1
ATOM 11344 N N . ASP C 1 376 ? -31.412 -3.259 79.606 1.00 34.58 373 ASP C N 1
ATOM 11345 C CA . ASP C 1 376 ? -31.989 -3.668 78.299 1.00 35.20 373 ASP C CA 1
ATOM 11346 C C . ASP C 1 376 ? -30.882 -4.278 77.437 1.00 33.17 373 ASP C C 1
ATOM 11347 O O . ASP C 1 376 ? -29.869 -3.589 77.188 1.00 31.89 373 ASP C O 1
ATOM 11352 N N . PHE C 1 377 ? -31.100 -5.511 76.977 1.00 31.21 374 PHE C N 1
ATOM 11353 C CA . PHE C 1 377 ? -30.072 -6.373 76.343 1.00 30.78 374 PHE C CA 1
ATOM 11354 C C . PHE C 1 377 ? -30.523 -6.791 74.941 1.00 31.34 374 PHE C C 1
ATOM 11355 O O . PHE C 1 377 ? -30.009 -7.802 74.438 1.00 34.13 374 PHE C O 1
ATOM 11363 N N . ALA C 1 378 ? -31.424 -6.023 74.320 1.00 30.87 375 ALA C N 1
ATOM 11364 C CA . ALA C 1 378 ? -31.793 -6.163 72.893 1.00 31.37 375 ALA C CA 1
ATOM 11365 C C . ALA C 1 378 ? -30.502 -6.314 72.078 1.00 32.28 375 ALA C C 1
ATOM 11366 O O . ALA C 1 378 ? -29.610 -5.457 72.215 1.00 31.32 375 ALA C O 1
ATOM 11368 N N . VAL C 1 379 ? -30.388 -7.391 71.296 1.00 33.29 376 VAL C N 1
ATOM 11369 C CA . VAL C 1 379 ? -29.147 -7.758 70.548 1.00 33.24 376 VAL C CA 1
ATOM 11370 C C . VAL C 1 379 ? -28.856 -6.670 69.502 1.00 33.68 376 VAL C C 1
ATOM 11371 O O . VAL C 1 379 ? -27.678 -6.515 69.135 1.00 32.21 376 VAL C O 1
ATOM 11375 N N . GLU C 1 380 ? -29.883 -5.919 69.083 1.00 35.27 377 GLU C N 1
ATOM 11376 C CA . GLU C 1 380 ? -29.781 -4.765 68.145 1.00 38.12 377 GLU C CA 1
ATOM 11377 C C . GLU C 1 380 ? -28.726 -3.762 68.641 1.00 37.11 377 GLU C C 1
ATOM 11378 O O . GLU C 1 380 ? -28.047 -3.165 67.784 1.00 36.99 377 GLU C O 1
ATOM 11384 N N . ARG C 1 381 ? -28.587 -3.589 69.962 1.00 36.36 378 ARG C N 1
ATOM 11385 C CA . ARG C 1 381 ? -27.599 -2.676 70.613 1.00 35.96 378 ARG C CA 1
ATOM 11386 C C . ARG C 1 381 ? -26.155 -3.082 70.285 1.00 34.96 378 ARG C C 1
ATOM 11387 O O . ARG C 1 381 ? -25.266 -2.207 70.342 1.00 35.52 378 ARG C O 1
ATOM 11395 N N . PHE C 1 382 ? -25.915 -4.365 70.005 1.00 32.89 379 PHE C N 1
ATOM 11396 C CA . PHE C 1 382 ? -24.560 -4.945 69.830 1.00 32.08 379 PHE C CA 1
ATOM 11397 C C . PHE C 1 382 ? -24.312 -5.324 68.364 1.00 31.33 379 PHE C C 1
ATOM 11398 O O . PHE C 1 382 ? -23.331 -6.038 68.098 1.00 31.11 379 PHE C O 1
ATOM 11406 N N . ALA C 1 383 ? -25.147 -4.835 67.443 1.00 31.69 380 ALA C N 1
ATOM 11407 C CA . ALA C 1 383 ? -25.094 -5.156 65.997 1.00 32.37 380 ALA C CA 1
ATOM 11408 C C . ALA C 1 383 ? -23.715 -4.793 65.427 1.00 31.35 380 ALA C C 1
ATOM 11409 O O . ALA C 1 383 ? -23.168 -5.619 64.673 1.00 31.96 380 ALA C O 1
ATOM 11411 N N . TYR C 1 384 ? -23.165 -3.621 65.771 1.00 29.47 381 TYR C N 1
ATOM 11412 C CA . TYR C 1 384 ? -21.845 -3.155 65.265 1.00 28.97 381 TYR C CA 1
ATOM 11413 C C . TYR C 1 384 ? -20.741 -4.103 65.746 1.00 28.83 381 TYR C C 1
ATOM 11414 O O . TYR C 1 384 ? -19.781 -4.311 64.986 1.00 28.58 381 TYR C O 1
ATOM 11423 N N . VAL C 1 385 ? -20.876 -4.665 66.952 1.00 28.41 382 VAL C N 1
ATOM 11424 C CA . VAL C 1 385 ? -19.855 -5.570 67.560 1.00 29.34 382 VAL C CA 1
ATOM 11425 C C . VAL C 1 385 ? -19.805 -6.873 66.749 1.00 28.82 382 VAL C C 1
ATOM 11426 O O . VAL C 1 385 ? -18.693 -7.358 66.504 1.00 27.15 382 VAL C O 1
ATOM 11430 N N . GLU C 1 386 ? -20.966 -7.416 66.364 1.00 30.67 383 GLU C N 1
ATOM 11431 C CA . GLU C 1 386 ? -21.096 -8.608 65.478 1.00 31.33 383 GLU C CA 1
ATOM 11432 C C . GLU C 1 386 ? -20.414 -8.299 64.142 1.00 31.29 383 GLU C C 1
ATOM 11433 O O . GLU C 1 386 ? -19.603 -9.122 63.680 1.00 30.18 383 GLU C O 1
ATOM 11439 N N . GLU C 1 387 ? -20.725 -7.137 63.563 1.00 31.56 384 GLU C N 1
ATOM 11440 C CA . GLU C 1 387 ? -20.198 -6.672 62.252 1.00 33.06 384 GLU C CA 1
ATOM 11441 C C . GLU C 1 387 ? -18.667 -6.542 62.338 1.00 31.55 384 GLU C C 1
ATOM 11442 O O . GLU C 1 387 ? -17.982 -7.036 61.418 1.00 30.86 384 GLU C O 1
ATOM 11448 N N . LEU C 1 388 ? -18.152 -5.925 63.410 1.00 28.81 385 LEU C N 1
ATOM 11449 C CA . LEU C 1 388 ? -16.700 -5.676 63.627 1.00 28.29 385 LEU C CA 1
ATOM 11450 C C . LEU C 1 388 ? -15.968 -7.013 63.756 1.00 28.06 385 LEU C C 1
ATOM 11451 O O . LEU C 1 388 ? -14.913 -7.177 63.115 1.00 26.70 385 LEU C O 1
ATOM 11456 N N . GLU C 1 389 ? -16.511 -7.918 64.572 1.00 29.30 386 GLU C N 1
ATOM 11457 C CA . GLU C 1 389 ? -15.905 -9.237 64.902 1.00 30.00 386 GLU C CA 1
ATOM 11458 C C . GLU C 1 389 ? -15.736 -10.078 63.630 1.00 27.85 386 GLU C C 1
ATOM 11459 O O . GLU C 1 389 ? -14.641 -10.623 63.426 1.00 26.30 386 GLU C O 1
ATOM 11465 N N . GLN C 1 390 ? -16.793 -10.198 62.823 1.00 27.40 387 GLN C N 1
ATOM 11466 C CA . GLN C 1 390 ? -16.789 -11.019 61.580 1.00 27.80 387 GLN C CA 1
ATOM 11467 C C . GLN C 1 390 ? -15.893 -10.331 60.542 1.00 26.54 387 GLN C C 1
ATOM 11468 O O . GLN C 1 390 ? -15.175 -11.045 59.818 1.00 26.52 387 GLN C O 1
ATOM 11474 N N . GLY C 1 391 ? -15.940 -8.995 60.488 1.00 25.81 388 GLY C N 1
ATOM 11475 C CA . GLY C 1 391 ? -15.110 -8.154 59.605 1.00 25.68 388 GLY C CA 1
ATOM 11476 C C . GLY C 1 391 ? -13.629 -8.324 59.900 1.00 25.80 388 GLY C C 1
ATOM 11477 O O . GLY C 1 391 ? -12.859 -8.594 58.944 1.00 26.70 388 GLY C O 1
ATOM 11478 N N . LEU C 1 392 ? -13.234 -8.176 61.170 1.00 24.65 389 LEU C N 1
ATOM 11479 C CA . LEU C 1 392 ? -11.832 -8.380 61.633 1.00 24.75 389 LEU C CA 1
ATOM 11480 C C . LEU C 1 392 ? -11.316 -9.731 61.123 1.00 25.42 389 LEU C C 1
ATOM 11481 O O . LEU C 1 392 ? -10.201 -9.764 60.580 1.00 24.61 389 LEU C O 1
ATOM 11486 N N . LEU C 1 393 ? -12.105 -10.795 61.294 1.00 27.00 390 LEU C N 1
ATOM 11487 C CA . LEU C 1 393 ? -11.702 -12.194 60.979 1.00 28.85 390 LEU C CA 1
ATOM 11488 C C . LEU C 1 393 ? -11.546 -12.378 59.460 1.00 27.40 390 LEU C C 1
ATOM 11489 O O . LEU C 1 393 ? -10.558 -13.013 59.044 1.00 26.17 390 LEU C O 1
ATOM 11494 N N . ASP C 1 394 ? -12.458 -11.826 58.656 1.00 27.23 391 ASP C N 1
ATOM 11495 C CA . ASP C 1 394 ? -12.456 -12.004 57.176 1.00 27.61 391 ASP C CA 1
ATOM 11496 C C . ASP C 1 394 ? -11.271 -11.251 56.552 1.00 26.37 391 ASP C C 1
ATOM 11497 O O . ASP C 1 394 ? -10.589 -11.848 55.690 1.00 26.71 391 ASP C O 1
ATOM 11502 N N . TRP C 1 395 ? -11.014 -10.006 56.966 1.00 24.83 392 TRP C N 1
ATOM 11503 C CA . TRP C 1 395 ? -9.857 -9.209 56.476 1.00 25.10 392 TRP C CA 1
ATOM 11504 C C . TRP C 1 395 ? -8.555 -9.876 56.931 1.00 24.73 392 TRP C C 1
ATOM 11505 O O . TRP C 1 395 ? -7.626 -9.981 56.114 1.00 24.30 392 TRP C O 1
ATOM 11516 N N . ASN C 1 396 ? -8.505 -10.336 58.183 1.00 25.01 393 ASN C N 1
ATOM 11517 C CA . ASN C 1 396 ? -7.335 -11.054 58.757 1.00 24.61 393 ASN C CA 1
ATOM 11518 C C . ASN C 1 396 ? -7.091 -12.332 57.938 1.00 24.41 393 ASN C C 1
ATOM 11519 O O . ASN C 1 396 ? -5.920 -12.609 57.612 1.00 24.32 393 ASN C O 1
ATOM 11524 N N . ASP C 1 397 ? -8.159 -13.057 57.588 1.00 24.51 394 ASP C N 1
ATOM 11525 C CA . ASP C 1 397 ? -8.113 -14.323 56.802 1.00 25.30 394 ASP C CA 1
ATOM 11526 C C . ASP C 1 397 ? -7.436 -14.066 55.450 1.00 24.62 394 ASP C C 1
ATOM 11527 O O . ASP C 1 397 ? -6.517 -14.820 55.093 1.00 23.93 394 ASP C O 1
ATOM 11532 N N . LYS C 1 398 ? -7.894 -13.045 54.724 1.00 24.86 395 LYS C N 1
ATOM 11533 C CA . LYS C 1 398 ? -7.345 -12.650 53.400 1.00 25.06 395 LYS C CA 1
ATOM 11534 C C . LYS C 1 398 ? -5.860 -12.304 53.533 1.00 24.03 395 LYS C C 1
ATOM 11535 O O . LYS C 1 398 ? -5.071 -12.836 52.745 1.00 23.96 395 LYS C O 1
ATOM 11541 N N . LEU C 1 399 ? -5.504 -11.443 54.490 1.00 23.95 396 LEU C N 1
ATOM 11542 C CA . LEU C 1 399 ? -4.113 -10.941 54.679 1.00 24.08 396 LEU C CA 1
ATOM 11543 C C . LEU C 1 399 ? -3.158 -12.132 54.808 1.00 22.97 396 LEU C C 1
ATOM 11544 O O . LEU C 1 399 ? -2.110 -12.118 54.144 1.00 23.86 396 LEU C O 1
ATOM 11549 N N . VAL C 1 400 ? -3.503 -13.115 55.638 1.00 21.91 397 VAL C N 1
ATOM 11550 C CA . VAL C 1 400 ? -2.625 -14.287 55.927 1.00 21.66 397 VAL C CA 1
ATOM 11551 C C . VAL C 1 400 ? -2.683 -15.256 54.739 1.00 21.74 397 VAL C C 1
ATOM 11552 O O . VAL C 1 400 ? -1.615 -15.727 54.319 1.00 21.58 397 VAL C O 1
ATOM 11556 N N . ASN C 1 401 ? -3.879 -15.549 54.223 1.00 22.33 398 ASN C N 1
ATOM 11557 C CA . ASN C 1 401 ? -4.056 -16.464 53.066 1.00 22.45 398 ASN C CA 1
ATOM 11558 C C . ASN C 1 401 ? -3.230 -15.926 51.887 1.00 22.83 398 ASN C C 1
ATOM 11559 O O . ASN C 1 401 ? -2.451 -16.705 51.314 1.00 22.47 398 ASN C O 1
ATOM 11564 N N . ASN C 1 402 ? -3.356 -14.632 51.572 1.00 23.26 399 ASN C N 1
ATOM 11565 C CA . ASN C 1 402 ? -2.582 -13.968 50.489 1.00 23.14 399 ASN C CA 1
ATOM 11566 C C . ASN C 1 402 ? -1.087 -14.188 50.739 1.00 22.79 399 ASN C C 1
ATOM 11567 O O . ASN C 1 402 ? -0.387 -14.604 49.794 1.00 22.50 399 ASN C O 1
ATOM 11572 N N . SER C 1 403 ? -0.635 -13.922 51.972 1.00 21.71 400 SER C N 1
ATOM 11573 C CA . SER C 1 403 ? 0.780 -14.029 52.417 1.00 21.46 400 SER C CA 1
ATOM 11574 C C . SER C 1 403 ? 1.314 -15.449 52.189 1.00 21.19 400 SER C C 1
ATOM 11575 O O . SER C 1 403 ? 2.399 -15.580 51.596 1.00 20.83 400 SER C O 1
ATOM 11578 N N . PHE C 1 404 ? 0.571 -16.468 52.624 1.00 21.22 401 PHE C N 1
ATOM 11579 C CA . PHE C 1 404 ? 0.972 -17.898 52.553 1.00 22.81 401 PHE C CA 1
ATOM 11580 C C . PHE C 1 404 ? 1.147 -18.330 51.093 1.00 23.85 401 PHE C C 1
ATOM 11581 O O . PHE C 1 404 ? 2.062 -19.110 50.799 1.00 25.36 401 PHE C O 1
ATOM 11589 N N . ILE C 1 405 ? 0.288 -17.836 50.204 1.00 24.64 402 ILE C N 1
ATOM 11590 C CA . ILE C 1 405 ? 0.366 -18.116 48.742 1.00 24.09 402 ILE C CA 1
ATOM 11591 C C . ILE C 1 405 ? 1.648 -17.471 48.210 1.00 24.47 402 ILE C C 1
ATOM 11592 O O . ILE C 1 405 ? 2.373 -18.141 47.463 1.00 24.99 402 ILE C O 1
ATOM 11597 N N . SER C 1 406 ? 1.923 -16.230 48.624 1.00 25.49 403 SER C N 1
ATOM 11598 C CA . SER C 1 406 ? 3.043 -15.388 48.128 1.00 26.21 403 SER C CA 1
ATOM 11599 C C . SER C 1 406 ? 4.395 -15.986 48.530 1.00 26.35 403 SER C C 1
ATOM 11600 O O . SER C 1 406 ? 5.388 -15.688 47.841 1.00 26.72 403 SER C O 1
ATOM 11603 N N . PHE C 1 407 ? 4.429 -16.793 49.597 1.00 26.97 404 PHE C N 1
ATOM 11604 C CA . PHE C 1 407 ? 5.659 -17.396 50.179 1.00 27.75 404 PHE C CA 1
ATOM 11605 C C . PHE C 1 407 ? 6.406 -18.251 49.141 1.00 29.02 404 PHE C C 1
ATOM 11606 O O . PHE C 1 407 ? 7.597 -18.531 49.373 1.00 31.76 404 PHE C O 1
ATOM 11614 N N . SER C 1 408 ? 5.754 -18.635 48.037 1.00 30.72 405 SER C N 1
ATOM 11615 C CA . SER C 1 408 ? 6.328 -19.478 46.950 1.00 31.14 405 SER C CA 1
ATOM 11616 C C . SER C 1 408 ? 7.111 -18.629 45.939 1.00 30.64 405 SER C C 1
ATOM 11617 O O . SER C 1 408 ? 7.875 -19.224 45.159 1.00 30.08 405 SER C O 1
ATOM 11620 N N . HIS C 1 409 ? 6.940 -17.302 45.943 1.00 29.86 406 HIS C N 1
ATOM 11621 C CA . HIS C 1 409 ? 7.572 -16.381 44.959 1.00 30.04 406 HIS C CA 1
ATOM 11622 C C . HIS C 1 409 ? 7.840 -15.008 45.600 1.00 28.67 406 HIS C C 1
ATOM 11623 O O . HIS C 1 409 ? 6.885 -14.238 45.763 1.00 29.33 406 HIS C O 1
ATOM 11630 N N . TYR C 1 410 ? 9.100 -14.694 45.912 1.00 27.83 407 TYR C N 1
ATOM 11631 C CA . TYR C 1 410 ? 9.499 -13.457 46.635 1.00 28.19 407 TYR C CA 1
ATOM 11632 C C . TYR C 1 410 ? 8.977 -12.206 45.925 1.00 28.55 407 TYR C C 1
ATOM 11633 O O . TYR C 1 410 ? 8.493 -11.293 46.591 1.00 28.93 407 TYR C O 1
ATOM 11642 N N . PRO C 1 411 ? 9.064 -12.080 44.578 1.00 28.19 408 PRO C N 1
ATOM 11643 C CA . PRO C 1 411 ? 8.539 -10.895 43.899 1.00 27.96 408 PRO C CA 1
ATOM 11644 C C . PRO C 1 411 ? 7.039 -10.664 44.150 1.00 26.68 408 PRO C C 1
ATOM 11645 O O . PRO C 1 411 ? 6.638 -9.512 44.150 1.00 27.08 408 PRO C O 1
ATOM 11649 N N . LEU C 1 412 ? 6.256 -11.728 44.367 1.00 25.49 409 LEU C N 1
ATOM 11650 C CA . LEU C 1 412 ? 4.811 -11.617 44.719 1.00 25.20 409 LEU C CA 1
ATOM 11651 C C . LEU C 1 412 ? 4.672 -11.188 46.188 1.00 25.35 409 LEU C C 1
ATOM 11652 O O . LEU C 1 412 ? 3.874 -10.260 46.452 1.00 25.31 409 LEU C O 1
ATOM 11657 N N . TRP C 1 413 ? 5.413 -11.823 47.106 1.00 24.73 410 TRP C N 1
ATOM 11658 C CA . TRP C 1 413 ? 5.456 -11.448 48.549 1.00 24.92 410 TRP C CA 1
ATOM 11659 C C . TRP C 1 413 ? 5.799 -9.960 48.696 1.00 25.10 410 TRP C C 1
ATOM 11660 O O . TRP C 1 413 ? 5.216 -9.300 49.582 1.00 25.08 410 TRP C O 1
ATOM 11671 N N . ASN C 1 414 ? 6.709 -9.457 47.860 1.00 25.23 411 ASN C N 1
ATOM 11672 C CA . ASN C 1 414 ? 7.245 -8.074 47.937 1.00 26.82 411 ASN C CA 1
ATOM 11673 C C . ASN C 1 414 ? 6.103 -7.049 47.853 1.00 27.38 411 ASN C C 1
ATOM 11674 O O . ASN C 1 414 ? 6.196 -6.002 48.538 1.00 28.17 411 ASN C O 1
ATOM 11679 N N . SER C 1 415 ? 5.059 -7.327 47.070 1.00 26.97 412 SER C N 1
ATOM 11680 C CA . SER C 1 415 ? 3.875 -6.440 46.930 1.00 28.44 412 SER C CA 1
ATOM 11681 C C . SER C 1 415 ? 2.934 -6.615 48.132 1.00 28.36 412 SER C C 1
ATOM 11682 O O . SER C 1 415 ? 2.434 -5.582 48.634 1.00 30.32 412 SER C O 1
ATOM 11685 N N . VAL C 1 416 ? 2.703 -7.854 48.593 1.00 27.74 413 VAL C N 1
ATOM 11686 C CA . VAL C 1 416 ? 1.911 -8.133 49.833 1.00 27.14 413 VAL C CA 1
ATOM 11687 C C . VAL C 1 416 ? 2.506 -7.291 50.971 1.00 27.02 413 VAL C C 1
ATOM 11688 O O . VAL C 1 416 ? 1.739 -6.599 51.661 1.00 26.25 413 VAL C O 1
ATOM 11692 N N . PHE C 1 417 ? 3.831 -7.354 51.133 1.00 26.48 414 PHE C N 1
ATOM 11693 C CA . PHE C 1 417 ? 4.615 -6.701 52.211 1.00 26.38 414 PHE C CA 1
ATOM 11694 C C . PHE C 1 417 ? 4.337 -5.194 52.239 1.00 26.75 414 PHE C C 1
ATOM 11695 O O . PHE C 1 417 ? 3.907 -4.681 53.293 1.00 26.62 414 PHE C O 1
ATOM 11703 N N . ARG C 1 418 ? 4.562 -4.507 51.113 1.00 27.02 415 ARG C N 1
ATOM 11704 C CA . ARG C 1 418 ? 4.478 -3.021 51.040 1.00 26.71 415 ARG C CA 1
ATOM 11705 C C . ARG C 1 418 ? 3.010 -2.568 51.102 1.00 25.78 415 ARG C C 1
ATOM 11706 O O . ARG C 1 418 ? 2.765 -1.492 51.680 1.00 24.99 415 ARG C O 1
ATOM 11714 N N . ILE C 1 419 ? 2.062 -3.360 50.596 1.00 25.70 416 ILE C N 1
ATOM 11715 C CA . ILE C 1 419 ? 0.602 -3.045 50.694 1.00 26.42 416 ILE C CA 1
ATOM 11716 C C . ILE C 1 419 ? 0.155 -3.156 52.160 1.00 26.09 416 ILE C C 1
ATOM 11717 O O . ILE C 1 419 ? -0.632 -2.299 52.600 1.00 27.02 416 ILE C O 1
ATOM 11722 N N . TRP C 1 420 ? 0.633 -4.176 52.881 1.00 24.92 417 TRP C N 1
ATOM 11723 C CA . TRP C 1 420 ? 0.342 -4.410 54.320 1.00 24.92 417 TRP C CA 1
ATOM 11724 C C . TRP C 1 420 ? 0.975 -3.305 55.180 1.00 25.03 417 TRP C C 1
ATOM 11725 O O . TRP C 1 420 ? 0.256 -2.709 56.003 1.00 23.10 417 TRP C O 1
ATOM 11736 N N . ALA C 1 421 ? 2.278 -3.064 55.003 1.00 26.22 418 ALA C N 1
ATOM 11737 C CA . ALA C 1 421 ? 3.114 -2.211 55.880 1.00 27.92 418 ALA C CA 1
ATOM 11738 C C . ALA C 1 421 ? 2.770 -0.730 55.679 1.00 28.62 418 ALA C C 1
ATOM 11739 O O . ALA C 1 421 ? 2.792 0.010 56.679 1.00 29.38 418 ALA C O 1
ATOM 11741 N N . SER C 1 422 ? 2.456 -0.310 54.451 1.00 28.94 419 SER C N 1
ATOM 11742 C CA . SER C 1 422 ? 2.089 1.096 54.128 1.00 29.22 419 SER C CA 1
ATOM 11743 C C . SER C 1 422 ? 0.828 1.483 54.914 1.00 30.02 419 SER C C 1
ATOM 11744 O O . SER C 1 422 ? 0.797 2.588 55.493 1.00 28.26 419 SER C O 1
ATOM 11747 N N . ALA C 1 423 ? -0.147 0.573 54.956 1.00 31.50 420 ALA C N 1
ATOM 11748 C CA . ALA C 1 423 ? -1.456 0.723 55.632 1.00 34.11 420 ALA C CA 1
ATOM 11749 C C . ALA C 1 423 ? -1.279 0.755 57.151 1.00 34.67 420 ALA C C 1
ATOM 11750 O O . ALA C 1 423 ? -2.134 1.344 57.831 1.00 35.93 420 ALA C O 1
ATOM 11752 N N . SER C 1 424 ? -0.228 0.115 57.660 1.00 34.91 421 SER C N 1
ATOM 11753 C CA . SER C 1 424 ? 0.119 0.094 59.101 1.00 35.42 421 SER C CA 1
ATOM 11754 C C . SER C 1 424 ? 0.593 1.487 59.531 1.00 35.64 421 SER C C 1
ATOM 11755 O O . SER C 1 424 ? 0.360 1.849 60.693 1.00 40.08 421 SER C O 1
ATOM 11758 N N . VAL C 1 425 ? 1.194 2.256 58.619 1.00 35.79 422 VAL C N 1
ATOM 11759 C CA . VAL C 1 425 ? 1.639 3.659 58.880 1.00 34.34 422 VAL C CA 1
ATOM 11760 C C . VAL C 1 425 ? 0.434 4.601 58.745 1.00 34.39 422 VAL C C 1
ATOM 11761 O O . VAL C 1 425 ? 0.231 5.422 59.668 1.00 34.88 422 VAL C O 1
ATOM 11765 N N . ILE C 1 426 ? -0.329 4.499 57.646 1.00 32.15 423 ILE C N 1
ATOM 11766 C CA . ILE C 1 426 ? -1.501 5.384 57.358 1.00 31.45 423 ILE C CA 1
ATOM 11767 C C . ILE C 1 426 ? -2.573 5.119 58.424 1.00 31.74 423 ILE C C 1
ATOM 11768 O O . ILE C 1 426 ? -3.002 6.093 59.086 1.00 31.79 423 ILE C O 1
ATOM 11773 N N . GLY C 1 427 ? -2.959 3.847 58.596 1.00 30.13 424 GLY C N 1
ATOM 11774 C CA . GLY C 1 427 ? -3.914 3.370 59.616 1.00 30.04 424 GLY C CA 1
ATOM 11775 C C . GLY C 1 427 ? -3.502 3.760 61.029 1.00 30.06 424 GLY C C 1
ATOM 11776 O O . GLY C 1 427 ? -4.395 4.118 61.820 1.00 30.92 424 GLY C O 1
ATOM 11777 N N . GLY C 1 428 ? -2.206 3.691 61.345 1.00 30.74 425 GLY C N 1
ATOM 11778 C CA . GLY C 1 428 ? -1.646 4.118 62.644 1.00 32.99 425 GLY C CA 1
ATOM 11779 C C . GLY C 1 428 ? -1.831 5.610 62.877 1.00 35.09 425 GLY C C 1
ATOM 11780 O O . GLY C 1 428 ? -2.281 5.993 63.980 1.00 35.31 425 GLY C O 1
ATOM 11781 N N . LYS C 1 429 ? -1.507 6.427 61.870 1.00 36.43 426 LYS C N 1
ATOM 11782 C CA . LYS C 1 429 ? -1.600 7.911 61.923 1.00 38.20 426 LYS C CA 1
ATOM 11783 C C . LYS C 1 429 ? -3.073 8.315 62.056 1.00 36.79 426 LYS C C 1
ATOM 11784 O O . LYS C 1 429 ? -3.348 9.305 62.746 1.00 37.52 426 LYS C O 1
ATOM 11790 N N . ARG C 1 430 ? -3.979 7.561 61.428 1.00 34.73 427 ARG C N 1
ATOM 11791 C CA . ARG C 1 430 ? -5.445 7.808 61.450 1.00 33.81 427 ARG C CA 1
ATOM 11792 C C . ARG C 1 430 ? -5.973 7.717 62.890 1.00 33.34 427 ARG C C 1
ATOM 11793 O O . ARG C 1 430 ? -6.785 8.577 63.277 1.00 33.63 427 ARG C O 1
ATOM 11801 N N . ILE C 1 431 ? -5.549 6.708 63.652 1.00 33.65 428 ILE C N 1
ATOM 11802 C CA . ILE C 1 431 ? -6.017 6.487 65.054 1.00 33.20 428 ILE C CA 1
ATOM 11803 C C . ILE C 1 431 ? -5.308 7.497 65.966 1.00 32.92 428 ILE C C 1
ATOM 11804 O O . ILE C 1 431 ? -5.974 8.039 66.866 1.00 31.79 428 ILE C O 1
ATOM 11809 N N . LEU C 1 432 ? -4.017 7.743 65.731 1.00 33.26 429 LEU C N 1
ATOM 11810 C CA . LEU C 1 432 ? -3.202 8.703 66.523 1.00 35.99 429 LEU C CA 1
ATOM 11811 C C . LEU C 1 432 ? -3.791 10.115 66.430 1.00 35.21 429 LEU C C 1
ATOM 11812 O O . LEU C 1 432 ? -3.824 10.790 67.469 1.00 35.62 429 LEU C O 1
ATOM 11817 N N . ASN C 1 433 ? -4.231 10.546 65.242 1.00 35.24 430 ASN C N 1
ATOM 11818 C CA . ASN C 1 433 ? -4.813 11.902 65.029 1.00 34.21 430 ASN C CA 1
ATOM 11819 C C . ASN C 1 433 ? -6.034 12.065 65.936 1.00 34.15 430 ASN C C 1
ATOM 11820 O O . ASN C 1 433 ? -6.114 13.096 66.633 1.00 35.06 430 ASN C O 1
ATOM 11825 N N . ALA C 1 434 ? -6.930 11.074 65.929 1.00 32.90 431 ALA C N 1
ATOM 11826 C CA . ALA C 1 434 ? -8.174 11.042 66.732 1.00 33.13 431 ALA C CA 1
ATOM 11827 C C . ALA C 1 434 ? -7.822 11.029 68.226 1.00 33.62 431 ALA C C 1
ATOM 11828 O O . ALA C 1 434 ? -8.416 11.823 68.982 1.00 32.82 431 ALA C O 1
ATOM 11830 N N . LEU C 1 435 ? -6.882 10.168 68.628 1.00 34.11 432 LEU C N 1
ATOM 11831 C CA . LEU C 1 435 ? -6.424 10.036 70.037 1.00 35.19 432 LEU C CA 1
ATOM 11832 C C . LEU C 1 435 ? -5.909 11.398 70.524 1.00 34.66 432 LEU C C 1
ATOM 11833 O O . LEU C 1 435 ? -6.392 11.865 71.562 1.00 32.92 432 LEU C O 1
ATOM 11838 N N . THR C 1 436 ? -4.993 12.017 69.776 1.00 37.11 433 THR C N 1
ATOM 11839 C CA . THR C 1 436 ? -4.424 13.366 70.056 1.00 39.05 433 THR C CA 1
ATOM 11840 C C . THR C 1 436 ? -5.548 14.406 70.185 1.00 41.83 433 THR C C 1
ATOM 11841 O O . THR C 1 436 ? -5.555 15.131 71.206 1.00 40.82 433 THR C O 1
ATOM 11845 N N . ARG C 1 437 ? -6.456 14.478 69.201 1.00 44.24 434 ARG C N 1
ATOM 11846 C CA . ARG C 1 437 ? -7.579 15.460 69.171 1.00 47.89 434 ARG C CA 1
ATOM 11847 C C . ARG C 1 437 ? -8.459 15.280 70.416 1.00 48.88 434 ARG C C 1
ATOM 11848 O O . ARG C 1 437 ? -8.945 16.304 70.950 1.00 48.06 434 ARG C O 1
ATOM 11856 N N . THR C 1 438 ? -8.662 14.032 70.854 1.00 48.15 435 THR C N 1
ATOM 11857 C CA . THR C 1 438 ? -9.498 13.675 72.033 1.00 48.95 435 THR C CA 1
ATOM 11858 C C . THR C 1 438 ? -8.829 14.183 73.318 1.00 50.03 435 THR C C 1
ATOM 11859 O O . THR C 1 438 ? -9.569 14.629 74.205 1.00 49.79 435 THR C O 1
ATOM 11863 N N . LYS C 1 439 ? -7.495 14.127 73.411 1.00 53.38 436 LYS C N 1
ATOM 11864 C CA . LYS C 1 439 ? -6.733 14.528 74.627 1.00 57.80 436 LYS C CA 1
ATOM 11865 C C . LYS C 1 439 ? -6.773 16.053 74.790 1.00 58.78 436 LYS C C 1
ATOM 11866 O O . LYS C 1 439 ? -7.021 16.516 75.921 1.00 58.32 436 LYS C O 1
ATOM 11872 N N . GLU C 1 440 ? -6.546 16.795 73.701 1.00 59.27 437 GLU C N 1
ATOM 11873 C CA . GLU C 1 440 ? -6.511 18.285 73.678 1.00 59.53 437 GLU C CA 1
ATOM 11874 C C . GLU C 1 440 ? -7.873 18.856 74.096 1.00 59.70 437 GLU C C 1
ATOM 11875 O O . GLU C 1 440 ? -7.880 19.935 74.724 1.00 58.99 437 GLU C O 1
ATOM 11881 N N . THR C 1 441 ? -8.969 18.163 73.761 1.00 59.00 438 THR C N 1
ATOM 11882 C CA . THR C 1 441 ? -10.371 18.653 73.881 1.00 56.78 438 THR C CA 1
ATOM 11883 C C . THR C 1 441 ? -11.118 17.954 75.025 1.00 56.33 438 THR C C 1
ATOM 11884 O O . THR C 1 441 ? -12.075 18.561 75.546 1.00 56.07 438 THR C O 1
ATOM 11888 N N . GLY C 1 442 ? -10.733 16.722 75.377 1.00 55.90 439 GLY C N 1
ATOM 11889 C CA . GLY C 1 442 ? -11.491 15.857 76.304 1.00 55.69 439 GLY C CA 1
ATOM 11890 C C . GLY C 1 442 ? -12.844 15.447 75.731 1.00 55.98 439 GLY C C 1
ATOM 11891 O O . GLY C 1 442 ? -13.728 15.071 76.529 1.00 55.06 439 GLY C O 1
ATOM 11892 N N . ASP C 1 443 ? -13.005 15.516 74.400 1.00 55.18 440 ASP C N 1
ATOM 11893 C CA . ASP C 1 443 ? -14.232 15.108 73.664 1.00 54.82 440 ASP C CA 1
ATOM 11894 C C . ASP C 1 443 ? -13.972 13.765 72.972 1.00 52.82 440 ASP C C 1
ATOM 11895 O O . ASP C 1 443 ? -13.073 13.703 72.105 1.00 51.87 440 ASP C O 1
ATOM 11900 N N . ASP C 1 444 ? -14.753 12.745 73.337 1.00 50.93 441 ASP C N 1
ATOM 11901 C CA . ASP C 1 444 ? -14.649 11.355 72.816 1.00 49.05 441 ASP C CA 1
ATOM 11902 C C . ASP C 1 444 ? -15.017 11.316 71.325 1.00 46.18 441 ASP C C 1
ATOM 11903 O O . ASP C 1 444 ? -14.513 10.418 70.624 1.00 46.59 441 ASP C O 1
ATOM 11908 N N . SER C 1 445 ? -15.859 12.253 70.873 1.00 43.62 442 SER C N 1
ATOM 11909 C CA . SER C 1 445 ? -16.378 12.401 69.486 1.00 43.71 442 SER C CA 1
ATOM 11910 C C . SER C 1 445 ? -15.345 11.965 68.434 1.00 41.08 442 SER C C 1
ATOM 11911 O O . SER C 1 445 ? -15.734 11.247 67.494 1.00 39.51 442 SER C O 1
ATOM 11914 N N . HIS C 1 446 ? -14.091 12.402 68.574 1.00 39.31 443 HIS C N 1
ATOM 11915 C CA . HIS C 1 446 ? -12.996 12.189 67.587 1.00 39.68 443 HIS C CA 1
ATOM 11916 C C . HIS C 1 446 ? -12.634 10.700 67.506 1.00 38.56 443 HIS C C 1
ATOM 11917 O O . HIS C 1 446 ? -12.318 10.237 66.400 1.00 37.64 443 HIS C O 1
ATOM 11924 N N . CYS C 1 447 ? -12.677 9.978 68.629 1.00 38.64 444 CYS C N 1
ATOM 11925 C CA . CYS C 1 447 ? -12.323 8.533 68.703 1.00 39.49 444 CYS C CA 1
ATOM 11926 C C . CYS C 1 447 ? -13.475 7.680 68.158 1.00 37.00 444 CYS C C 1
ATOM 11927 O O . CYS C 1 447 ? -13.197 6.773 67.358 1.00 36.93 444 CYS C O 1
ATOM 11930 N N . GLN C 1 448 ? -14.716 7.986 68.543 1.00 35.86 445 GLN C N 1
ATOM 11931 C CA . GLN C 1 448 ? -15.941 7.279 68.075 1.00 35.27 445 GLN C CA 1
ATOM 11932 C C . GLN C 1 448 ? -16.121 7.469 66.560 1.00 35.60 445 GLN C C 1
ATOM 11933 O O . GLN C 1 448 ? -16.764 6.594 65.938 1.00 34.07 445 GLN C O 1
ATOM 11939 N N . ALA C 1 449 ? -15.573 8.552 65.990 1.00 35.44 446 ALA C N 1
ATOM 11940 C CA . ALA C 1 449 ? -15.619 8.864 64.538 1.00 36.32 446 ALA C CA 1
ATOM 11941 C C . ALA C 1 449 ? -14.836 7.819 63.726 1.00 36.45 446 ALA C C 1
ATOM 11942 O O . ALA C 1 449 ? -15.145 7.661 62.528 1.00 35.19 446 ALA C O 1
ATOM 11944 N N . LEU C 1 450 ? -13.874 7.119 64.341 1.00 37.76 447 LEU C N 1
ATOM 11945 C CA . LEU C 1 450 ? -13.049 6.072 63.668 1.00 37.80 447 LEU C CA 1
ATOM 11946 C C . LEU C 1 450 ? -13.942 4.914 63.188 1.00 38.73 447 LEU C C 1
ATOM 11947 O O . LEU C 1 450 ? -13.536 4.239 62.225 1.00 37.45 447 LEU C O 1
ATOM 11952 N N . ASP C 1 451 ? -15.107 4.708 63.818 1.00 39.77 448 ASP C N 1
ATOM 11953 C CA . ASP C 1 451 ? -16.087 3.631 63.492 1.00 40.95 448 ASP C CA 1
ATOM 11954 C C . ASP C 1 451 ? -16.965 4.010 62.291 1.00 42.02 448 ASP C C 1
ATOM 11955 O O . ASP C 1 451 ? -17.609 3.100 61.734 1.00 42.92 448 ASP C O 1
ATOM 11960 N N . ASP C 1 452 ? -17.014 5.292 61.919 1.00 43.54 449 ASP C N 1
ATOM 11961 C CA . ASP C 1 452 ? -17.831 5.795 60.783 1.00 43.92 449 ASP C CA 1
ATOM 11962 C C . ASP C 1 452 ? -17.077 5.528 59.475 1.00 42.31 449 ASP C C 1
ATOM 11963 O O . ASP C 1 452 ? -16.579 6.493 58.860 1.00 42.52 449 ASP C O 1
ATOM 11968 N N . ASN C 1 453 ? -17.006 4.259 59.068 1.00 38.99 450 ASN C N 1
ATOM 11969 C CA . ASN C 1 453 ? -16.314 3.813 57.831 1.00 37.12 450 ASN C CA 1
ATOM 11970 C C . ASN C 1 453 ? -17.047 2.592 57.278 1.00 35.44 450 ASN C C 1
ATOM 11971 O O . ASN C 1 453 ? -17.720 1.883 58.022 1.00 33.19 450 ASN C O 1
ATOM 11976 N N . PRO C 1 454 ? -16.906 2.285 55.968 1.00 35.38 451 PRO C N 1
ATOM 11977 C CA . PRO C 1 454 ? -17.673 1.210 55.341 1.00 35.25 451 PRO C CA 1
ATOM 11978 C C . PRO C 1 454 ? -17.082 -0.204 55.476 1.00 33.77 451 PRO C C 1
ATOM 11979 O O . PRO C 1 454 ? -17.715 -1.129 55.000 1.00 33.43 451 PRO C O 1
ATOM 11983 N N . TYR C 1 455 ? -15.916 -0.349 56.121 1.00 32.58 452 TYR C N 1
ATOM 11984 C CA . TYR C 1 455 ? -15.135 -1.613 56.183 1.00 31.01 452 TYR C CA 1
ATOM 11985 C C . TYR C 1 455 ? -14.758 -1.940 57.630 1.00 30.73 452 TYR C C 1
ATOM 11986 O O . TYR C 1 455 ? -13.594 -1.824 58.013 1.00 29.83 452 TYR C O 1
ATOM 11995 N N . PRO C 1 456 ? -15.719 -2.371 58.482 1.00 29.29 453 PRO C N 1
ATOM 11996 C CA . PRO C 1 456 ? -15.402 -2.754 59.857 1.00 29.34 453 PRO C CA 1
ATOM 11997 C C . PRO C 1 456 ? -14.399 -3.916 59.874 1.00 28.48 453 PRO C C 1
ATOM 11998 O O . PRO C 1 456 ? -14.664 -4.913 59.223 1.00 29.53 453 PRO C O 1
ATOM 12002 N N . GLY C 1 457 ? -13.261 -3.737 60.554 1.00 26.83 454 GLY C N 1
ATOM 12003 C CA . GLY C 1 457 ? -12.239 -4.784 60.752 1.00 27.41 454 GLY C CA 1
ATOM 12004 C C . GLY C 1 457 ? -11.027 -4.607 59.854 1.00 27.55 454 GLY C C 1
ATOM 12005 O O . GLY C 1 457 ? -10.015 -5.302 60.076 1.00 27.85 454 GLY C O 1
ATOM 12006 N N . LEU C 1 458 ? -11.117 -3.725 58.860 1.00 27.56 455 LEU C N 1
ATOM 12007 C CA . LEU C 1 458 ? -9.981 -3.402 57.964 1.00 28.83 455 LEU C CA 1
ATOM 12008 C C . LEU C 1 458 ? -9.093 -2.369 58.672 1.00 30.34 455 LEU C C 1
ATOM 12009 O O . LEU C 1 458 ? -9.626 -1.334 59.138 1.00 30.92 455 LEU C O 1
ATOM 12014 N N . TRP C 1 459 ? -7.790 -2.659 58.740 1.00 30.73 456 TRP C N 1
ATOM 12015 C CA . TRP C 1 459 ? -6.769 -1.957 59.567 1.00 33.27 456 TRP C CA 1
ATOM 12016 C C . TRP C 1 459 ? -6.514 -0.537 59.034 1.00 36.47 456 TRP C C 1
ATOM 12017 O O . TRP C 1 459 ? -5.992 0.306 59.810 1.00 39.77 456 TRP C O 1
ATOM 12028 N N . CYS C 1 460 ? -6.865 -0.276 57.771 1.00 37.12 457 CYS C N 1
ATOM 12029 C CA . CYS C 1 460 ? -6.748 1.054 57.105 1.00 38.43 457 CYS C CA 1
ATOM 12030 C C . CYS C 1 460 ? -7.985 1.295 56.241 1.00 35.66 457 CYS C C 1
ATOM 12031 O O . CYS C 1 460 ? -7.929 1.146 55.021 1.00 36.26 457 CYS C O 1
ATOM 12034 N N . PRO C 1 461 ? -9.137 1.673 56.842 1.00 32.11 458 PRO C N 1
ATOM 12035 C CA . PRO C 1 461 ? -10.431 1.553 56.172 1.00 31.68 458 PRO C CA 1
ATOM 12036 C C . PRO C 1 461 ? -10.744 2.716 55.214 1.00 30.84 458 PRO C C 1
ATOM 12037 O O . PRO C 1 461 ? -11.722 3.411 55.425 1.00 31.05 458 PRO C O 1
ATOM 12041 N N . LEU C 1 462 ? -9.916 2.884 54.181 1.00 29.76 459 LEU C N 1
ATOM 12042 C CA . LEU C 1 462 ? -10.058 3.939 53.141 1.00 30.93 459 LEU C CA 1
ATOM 12043 C C . LEU C 1 462 ? -10.378 3.254 51.811 1.00 30.53 459 LEU C C 1
ATOM 12044 O O . LEU C 1 462 ? -9.801 2.184 51.555 1.00 31.13 459 LEU C O 1
ATOM 12049 N N . ASP C 1 463 ? -11.261 3.843 51.002 1.00 31.57 460 ASP C N 1
ATOM 12050 C CA . ASP C 1 463 ? -11.772 3.217 49.751 1.00 32.51 460 ASP C CA 1
ATOM 12051 C C . ASP C 1 463 ? -10.600 2.795 48.857 1.00 30.94 460 ASP C C 1
ATOM 12052 O O . ASP C 1 463 ? -10.615 1.650 48.378 1.00 31.20 460 ASP C O 1
ATOM 12057 N N . PHE C 1 464 ? -9.626 3.680 48.642 1.00 30.37 461 PHE C N 1
ATOM 12058 C CA . PHE C 1 464 ? -8.504 3.448 47.694 1.00 30.86 461 PHE C CA 1
ATOM 12059 C C . PHE C 1 464 ? -7.631 2.296 48.205 1.00 30.14 461 PHE C C 1
ATOM 12060 O O . PHE C 1 464 ? -7.063 1.572 47.374 1.00 30.60 461 PHE C O 1
ATOM 12068 N N . TYR C 1 465 ? -7.518 2.125 49.526 1.00 29.66 462 TYR C N 1
ATOM 12069 C CA . TYR C 1 465 ? -6.719 1.029 50.129 1.00 29.56 462 TYR C CA 1
ATOM 12070 C C . TYR C 1 465 ? -7.471 -0.300 50.005 1.00 28.88 462 TYR C C 1
ATOM 12071 O O . TYR C 1 465 ? -6.838 -1.310 49.659 1.00 27.62 462 TYR C O 1
ATOM 12080 N N . LYS C 1 466 ? -8.770 -0.296 50.316 1.00 30.55 463 LYS C N 1
ATOM 12081 C CA . LYS C 1 466 ? -9.659 -1.487 50.254 1.00 31.48 463 LYS C CA 1
ATOM 12082 C C . LYS C 1 466 ? -9.661 -2.037 48.824 1.00 33.11 463 LYS C C 1
ATOM 12083 O O . LYS C 1 466 ? -9.592 -3.272 48.673 1.00 33.44 463 LYS C O 1
ATOM 12089 N N . GLU C 1 467 ? -9.702 -1.150 47.824 1.00 33.51 464 GLU C N 1
ATOM 12090 C CA . GLU C 1 467 ? -9.749 -1.517 46.381 1.00 34.20 464 GLU C CA 1
ATOM 12091 C C . GLU C 1 467 ? -8.391 -2.077 45.942 1.00 31.94 464 GLU C C 1
ATOM 12092 O O . GLU C 1 467 ? -8.383 -3.077 45.198 1.00 31.12 464 GLU C O 1
ATOM 12098 N N . ALA C 1 468 ? -7.291 -1.466 46.389 1.00 29.91 465 ALA C N 1
ATOM 12099 C CA . ALA C 1 468 ? -5.914 -1.986 46.220 1.00 29.85 465 ALA C CA 1
ATOM 12100 C C . ALA C 1 468 ? -5.811 -3.388 46.841 1.00 29.53 465 ALA C C 1
ATOM 12101 O O . ALA C 1 468 ? -5.328 -4.313 46.151 1.00 29.59 465 ALA C O 1
ATOM 12103 N N . PHE C 1 469 ? -6.280 -3.558 48.081 1.00 28.79 466 PHE C N 1
ATOM 12104 C CA . PHE C 1 469 ? -6.202 -4.849 48.815 1.00 29.22 466 PHE C CA 1
ATOM 12105 C C . PHE C 1 469 ? -7.098 -5.902 48.141 1.00 30.63 466 PHE C C 1
ATOM 12106 O O . PHE C 1 469 ? -6.666 -7.071 48.054 1.00 30.98 466 PHE C O 1
ATOM 12114 N N . ASP C 1 470 ? -8.297 -5.517 47.686 1.00 31.87 467 ASP C N 1
ATOM 12115 C CA . ASP C 1 470 ? -9.209 -6.404 46.908 1.00 33.77 467 ASP C CA 1
ATOM 12116 C C . ASP C 1 470 ? -8.477 -6.965 45.683 1.00 34.52 467 ASP C C 1
ATOM 12117 O O . ASP C 1 470 ? -8.634 -8.171 45.417 1.00 35.86 467 ASP C O 1
ATOM 12122 N N . GLU C 1 471 ? -7.710 -6.135 44.966 1.00 35.36 468 GLU C N 1
ATOM 12123 C CA . GLU C 1 471 ? -6.975 -6.560 43.744 1.00 36.77 468 GLU C CA 1
ATOM 12124 C C . GLU C 1 471 ? -5.865 -7.552 44.119 1.00 34.69 468 GLU C C 1
ATOM 12125 O O . GLU C 1 471 ? -5.687 -8.535 43.376 1.00 34.15 468 GLU C O 1
ATOM 12131 N N . LEU C 1 472 ? -5.141 -7.304 45.216 1.00 31.41 469 LEU C N 1
ATOM 12132 C CA . LEU C 1 472 ? -4.101 -8.238 45.737 1.00 30.95 469 LEU C CA 1
ATOM 12133 C C . LEU C 1 472 ? -4.740 -9.614 45.981 1.00 28.52 469 LEU C C 1
ATOM 12134 O O . LEU C 1 472 ? -4.133 -10.622 45.591 1.00 26.79 469 LEU C O 1
ATOM 12139 N N . THR C 1 473 ? -5.926 -9.635 46.597 1.00 27.78 470 THR C N 1
ATOM 12140 C CA . THR C 1 473 ? -6.658 -10.861 47.024 1.00 28.89 470 THR C CA 1
ATOM 12141 C C . THR C 1 473 ? -7.136 -11.651 45.796 1.00 29.28 470 THR C C 1
ATOM 12142 O O . THR C 1 473 ? -6.957 -12.881 45.795 1.00 27.89 470 THR C O 1
ATOM 12146 N N . GLU C 1 474 ? -7.737 -10.983 44.808 1.00 32.13 471 GLU C N 1
ATOM 12147 C CA . GLU C 1 474 ? -8.211 -11.622 43.546 1.00 35.99 471 GLU C CA 1
ATOM 12148 C C . GLU C 1 474 ? -7.028 -12.346 42.896 1.00 34.02 471 GLU C C 1
ATOM 12149 O O . GLU C 1 474 ? -7.173 -13.535 42.542 1.00 32.79 471 GLU C O 1
ATOM 12155 N N . LEU C 1 475 ? -5.896 -11.649 42.763 1.00 32.56 472 LEU C N 1
ATOM 12156 C CA . LEU C 1 475 ? -4.691 -12.162 42.057 1.00 32.35 472 LEU C CA 1
ATOM 12157 C C . LEU C 1 475 ? -4.052 -13.299 42.862 1.00 31.32 472 LEU C C 1
ATOM 12158 O O . LEU C 1 475 ? -3.599 -14.265 42.227 1.00 29.09 472 LEU C O 1
ATOM 12163 N N . CYS C 1 476 ? -4.014 -13.204 44.195 1.00 30.60 473 CYS C N 1
ATOM 12164 C CA . CYS C 1 476 ? -3.417 -14.251 45.070 1.00 30.40 473 CYS C CA 1
ATOM 12165 C C . CYS C 1 476 ? -4.299 -15.506 45.048 1.00 29.74 473 CYS C C 1
ATOM 12166 O O . CYS C 1 476 ? -3.745 -16.609 44.923 1.00 28.97 473 CYS C O 1
ATOM 12169 N N . GLU C 1 477 ? -5.621 -15.347 45.141 1.00 30.97 474 GLU C N 1
ATOM 12170 C CA . GLU C 1 477 ? -6.590 -16.476 45.100 1.00 32.29 474 GLU C CA 1
ATOM 12171 C C . GLU C 1 477 ? -6.569 -17.123 43.706 1.00 32.27 474 GLU C C 1
ATOM 12172 O O . GLU C 1 477 ? -6.808 -18.344 43.630 1.00 32.31 474 GLU C O 1
ATOM 12178 N N . ALA C 1 478 ? -6.279 -16.345 42.656 1.00 31.63 475 ALA C N 1
ATOM 12179 C CA . ALA C 1 478 ? -6.142 -16.816 41.256 1.00 32.24 475 ALA C CA 1
ATOM 12180 C C . ALA C 1 478 ? -4.869 -17.658 41.112 1.00 32.14 475 ALA C C 1
ATOM 12181 O O . ALA C 1 478 ? -4.908 -18.656 40.376 1.00 32.33 475 ALA C O 1
ATOM 12183 N N . VAL C 1 479 ? -3.780 -17.268 41.782 1.00 32.33 476 VAL C N 1
ATOM 12184 C CA . VAL C 1 479 ? -2.508 -18.052 41.829 1.00 32.48 476 VAL C CA 1
ATOM 12185 C C . VAL C 1 479 ? -2.768 -19.366 42.577 1.00 32.71 476 VAL C C 1
ATOM 12186 O O . VAL C 1 479 ? -2.332 -20.424 42.079 1.00 31.43 476 VAL C O 1
ATOM 12190 N N . ASP C 1 480 ? -3.467 -19.299 43.716 1.00 32.52 477 ASP C N 1
ATOM 12191 C CA . ASP C 1 480 ? -3.798 -20.482 44.554 1.00 32.86 477 ASP C CA 1
ATOM 12192 C C . ASP C 1 480 ? -4.606 -21.489 43.723 1.00 33.56 477 ASP C C 1
ATOM 12193 O O . ASP C 1 480 ? -4.347 -22.697 43.857 1.00 34.78 477 ASP C O 1
ATOM 12198 N N . ALA C 1 481 ? -5.540 -21.008 42.895 1.00 34.48 478 ALA C N 1
ATOM 12199 C CA . ALA C 1 481 ? -6.485 -21.832 42.099 1.00 35.94 478 ALA C CA 1
ATOM 12200 C C . ALA C 1 481 ? -5.808 -22.388 40.835 1.00 36.00 478 ALA C C 1
ATOM 12201 O O . ALA C 1 481 ? -6.344 -23.359 40.284 1.00 36.93 478 ALA C O 1
ATOM 12203 N N . GLY C 1 482 ? -4.693 -21.795 40.390 1.00 37.29 479 GLY C N 1
ATOM 12204 C CA . GLY C 1 482 ? -3.945 -22.204 39.182 1.00 38.44 479 GLY C CA 1
ATOM 12205 C C . GLY C 1 482 ? -4.431 -21.503 37.915 1.00 39.62 479 GLY C C 1
ATOM 12206 O O . GLY C 1 482 ? -4.094 -21.976 36.809 1.00 37.68 479 GLY C O 1
ATOM 12207 N N . HIS C 1 483 ? -5.186 -20.409 38.049 1.00 41.39 480 HIS C N 1
ATOM 12208 C CA . HIS C 1 483 ? -5.738 -19.622 36.911 1.00 42.22 480 HIS C CA 1
ATOM 12209 C C . HIS C 1 483 ? -4.718 -18.569 36.453 1.00 40.17 480 HIS C C 1
ATOM 12210 O O . HIS C 1 483 ? -4.803 -18.134 35.298 1.00 40.67 480 HIS C O 1
ATOM 12217 N N . THR C 1 484 ? -3.786 -18.178 37.324 1.00 40.18 481 THR C N 1
ATOM 12218 C CA . THR C 1 484 ? -2.648 -17.272 37.007 1.00 38.53 481 THR C CA 1
ATOM 12219 C C . THR C 1 484 ? -1.387 -17.825 37.673 1.00 37.06 481 THR C C 1
ATOM 12220 O O . THR C 1 484 ? -1.525 -18.535 38.681 1.00 37.92 481 THR C O 1
ATOM 12224 N N . THR C 1 485 ? -0.211 -17.517 37.124 1.00 35.81 482 THR C N 1
ATOM 12225 C CA . THR C 1 485 ? 1.108 -17.870 37.708 1.00 35.85 482 THR C CA 1
ATOM 12226 C C . THR C 1 485 ? 1.513 -16.767 38.694 1.00 34.73 482 THR C C 1
ATOM 12227 O O . THR C 1 485 ? 1.074 -15.609 38.510 1.00 32.43 482 THR C O 1
ATOM 12231 N N . ALA C 1 486 ? 2.308 -17.121 39.704 1.00 34.31 483 ALA C N 1
ATOM 12232 C CA . ALA C 1 486 ? 2.885 -16.185 40.694 1.00 35.71 483 ALA C CA 1
ATOM 12233 C C . ALA C 1 486 ? 3.605 -15.053 39.952 1.00 37.01 483 ALA C C 1
ATOM 12234 O O . ALA C 1 486 ? 3.384 -13.876 40.310 1.00 37.26 483 ALA C O 1
ATOM 12236 N N . GLU C 1 487 ? 4.401 -15.409 38.937 1.00 37.58 484 GLU C N 1
ATOM 12237 C CA . GLU C 1 487 ? 5.202 -14.475 38.096 1.00 38.93 484 GLU C CA 1
ATOM 12238 C C . GLU C 1 487 ? 4.289 -13.424 37.449 1.00 38.42 484 GLU C C 1
ATOM 12239 O O . GLU C 1 487 ? 4.676 -12.242 37.446 1.00 37.98 484 GLU C O 1
ATOM 12245 N N . GLU C 1 488 ? 3.135 -13.847 36.916 1.00 38.27 485 GLU C N 1
ATOM 12246 C CA . GLU C 1 488 ? 2.136 -12.985 36.222 1.00 40.04 485 GLU C CA 1
ATOM 12247 C C . GLU C 1 488 ? 1.482 -12.035 37.236 1.00 37.22 485 GLU C C 1
ATOM 12248 O O . GLU C 1 488 ? 1.477 -10.816 36.987 1.00 35.56 485 GLU C O 1
ATOM 12254 N N . ALA C 1 489 ? 0.944 -12.578 38.333 1.00 35.23 486 ALA C N 1
ATOM 12255 C CA . ALA C 1 489 ? 0.357 -11.813 39.460 1.00 33.70 486 ALA C CA 1
ATOM 12256 C C . ALA C 1 489 ? 1.364 -10.766 39.951 1.00 33.41 486 ALA C C 1
ATOM 12257 O O . ALA C 1 489 ? 0.970 -9.591 40.091 1.00 34.35 486 ALA C O 1
ATOM 12259 N N . ALA C 1 490 ? 2.617 -11.179 40.171 1.00 31.97 487 ALA C N 1
ATOM 12260 C CA . ALA C 1 490 ? 3.720 -10.328 40.676 1.00 32.31 487 ALA C CA 1
ATOM 12261 C C . ALA C 1 490 ? 3.989 -9.177 39.697 1.00 33.55 487 ALA C C 1
ATOM 12262 O O . ALA C 1 490 ? 4.186 -8.040 40.164 1.00 34.56 487 ALA C O 1
ATOM 12264 N N . ARG C 1 491 ? 4.002 -9.465 38.394 1.00 35.65 488 ARG C N 1
ATOM 12265 C CA . ARG C 1 491 ? 4.216 -8.464 37.313 1.00 37.09 488 ARG C CA 1
ATOM 12266 C C . ARG C 1 491 ? 3.142 -7.372 37.424 1.00 33.58 488 ARG C C 1
ATOM 12267 O O . ARG C 1 491 ? 3.518 -6.193 37.448 1.00 32.87 488 ARG C O 1
ATOM 12275 N N . VAL C 1 492 ? 1.865 -7.754 37.533 1.00 32.05 489 VAL C N 1
ATOM 12276 C CA . VAL C 1 492 ? 0.700 -6.816 37.587 1.00 32.46 489 VAL C CA 1
ATOM 12277 C C . VAL C 1 492 ? 0.777 -5.976 38.871 1.00 32.28 489 VAL C C 1
ATOM 12278 O O . VAL C 1 492 ? 0.608 -4.751 38.779 1.00 31.08 489 VAL C O 1
ATOM 12282 N N . LEU C 1 493 ? 1.026 -6.600 40.027 1.00 33.12 490 LEU C N 1
ATOM 12283 C CA . LEU C 1 493 ? 1.030 -5.903 41.344 1.00 33.22 490 LEU C CA 1
ATOM 12284 C C . LEU C 1 493 ? 2.212 -4.928 41.431 1.00 33.71 490 LEU C C 1
ATOM 12285 O O . LEU C 1 493 ? 2.035 -3.860 42.039 1.00 32.74 490 LEU C O 1
ATOM 12290 N N . GLU C 1 494 ? 3.353 -5.268 40.823 1.00 35.47 491 GLU C N 1
ATOM 12291 C CA . GLU C 1 494 ? 4.570 -4.411 40.784 1.00 37.46 491 GLU C CA 1
ATOM 12292 C C . GLU C 1 494 ? 4.288 -3.157 39.939 1.00 37.16 491 GLU C C 1
ATOM 12293 O O . GLU C 1 494 ? 4.694 -2.058 40.364 1.00 35.55 491 GLU C O 1
ATOM 12299 N N . GLN C 1 495 ? 3.611 -3.311 38.797 1.00 38.55 492 GLN C N 1
ATOM 12300 C CA . GLN C 1 495 ? 3.151 -2.186 37.933 1.00 40.77 492 GLN C CA 1
ATOM 12301 C C . GLN C 1 495 ? 2.208 -1.287 38.746 1.00 38.84 492 GLN C C 1
ATOM 12302 O O . GLN C 1 495 ? 2.407 -0.057 38.735 1.00 37.16 492 GLN C O 1
ATOM 12308 N N . ARG C 1 496 ? 1.238 -1.883 39.444 1.00 38.61 493 ARG C N 1
ATOM 12309 C CA . ARG C 1 496 ? 0.246 -1.173 40.298 1.00 40.18 493 ARG C CA 1
ATOM 12310 C C . ARG C 1 496 ? 0.980 -0.322 41.343 1.00 37.71 493 ARG C C 1
ATOM 12311 O O . ARG C 1 496 ? 0.623 0.860 41.500 1.00 35.52 493 ARG C O 1
ATOM 12319 N N . VAL C 1 497 ? 1.969 -0.904 42.028 1.00 36.32 494 VAL C N 1
ATOM 12320 C CA . VAL C 1 497 ? 2.750 -0.233 43.112 1.00 36.37 494 VAL C CA 1
ATOM 12321 C C . VAL C 1 497 ? 3.504 0.965 42.516 1.00 35.33 494 VAL C C 1
ATOM 12322 O O . VAL C 1 497 ? 3.456 2.051 43.120 1.00 34.06 494 VAL C O 1
ATOM 12326 N N . ARG C 1 498 ? 4.167 0.776 41.373 1.00 37.11 495 ARG C N 1
ATOM 12327 C CA . ARG C 1 498 ? 5.010 1.811 40.710 1.00 38.12 495 ARG C CA 1
ATOM 12328 C C . ARG C 1 498 ? 4.152 2.979 40.206 1.00 37.72 495 ARG C C 1
ATOM 12329 O O . ARG C 1 498 ? 4.664 4.110 40.191 1.00 37.93 495 ARG C O 1
ATOM 12337 N N . GLU C 1 499 ? 2.916 2.709 39.782 1.00 38.09 496 GLU C N 1
ATOM 12338 C CA . GLU C 1 499 ? 2.001 3.702 39.157 1.00 39.98 496 GLU C CA 1
ATOM 12339 C C . GLU C 1 499 ? 1.090 4.323 40.223 1.00 38.60 496 GLU C C 1
ATOM 12340 O O . GLU C 1 499 ? 0.379 5.287 39.887 1.00 35.72 496 GLU C O 1
ATOM 12346 N N . SER C 1 500 ? 1.111 3.792 41.453 1.00 37.70 497 SER C N 1
ATOM 12347 C CA . SER C 1 500 ? 0.298 4.277 42.598 1.00 37.09 497 SER C CA 1
ATOM 12348 C C . SER C 1 500 ? 0.736 5.698 42.962 1.00 37.22 497 SER C C 1
ATOM 12349 O O . SER C 1 500 ? 1.900 6.052 42.671 1.00 35.41 497 SER C O 1
ATOM 12352 N N . ASP C 1 501 ? -0.153 6.470 43.590 1.00 37.09 498 ASP C N 1
ATOM 12353 C CA . ASP C 1 501 ? 0.142 7.861 44.025 1.00 38.88 498 ASP C CA 1
ATOM 12354 C C . ASP C 1 501 ? -0.074 8.016 45.539 1.00 39.12 498 ASP C C 1
ATOM 12355 O O . ASP C 1 501 ? 0.023 9.163 46.013 1.00 39.96 498 ASP C O 1
ATOM 12360 N N . TRP C 1 502 ? -0.321 6.925 46.279 1.00 37.43 499 TRP C N 1
ATOM 12361 C CA . TRP C 1 502 ? -0.679 6.983 47.726 1.00 36.37 499 TRP C CA 1
ATOM 12362 C C . TRP C 1 502 ? 0.344 6.252 48.610 1.00 35.79 499 TRP C C 1
ATOM 12363 O O . TRP C 1 502 ? 0.244 6.411 49.845 1.00 35.94 499 TRP C O 1
ATOM 12374 N N . MET C 1 503 ? 1.289 5.501 48.031 1.00 34.81 500 MET C N 1
ATOM 12375 C CA . MET C 1 503 ? 2.149 4.543 48.785 1.00 34.00 500 MET C CA 1
ATOM 12376 C C . MET C 1 503 ? 3.422 5.239 49.291 1.00 33.50 500 MET C C 1
ATOM 12377 O O . MET C 1 503 ? 4.533 4.800 48.917 1.00 32.99 500 MET C O 1
ATOM 12382 N N . LEU C 1 504 ? 3.240 6.283 50.111 1.00 33.70 501 LEU C N 1
ATOM 12383 C CA . LEU C 1 504 ? 4.276 6.968 50.939 1.00 33.51 501 LEU C CA 1
ATOM 12384 C C . LEU C 1 504 ? 5.652 6.902 50.274 1.00 32.39 501 LEU C C 1
ATOM 12385 O O . LEU C 1 504 ? 6.549 6.236 50.783 1.00 31.12 501 LEU C O 1
ATOM 12390 N N . PRO C 1 505 ? 5.868 7.619 49.144 1.00 32.21 502 PRO C N 1
ATOM 12391 C CA . PRO C 1 505 ? 7.119 7.540 48.380 1.00 31.85 502 PRO C CA 1
ATOM 12392 C C . PRO C 1 505 ? 8.418 7.757 49.173 1.00 31.27 502 PRO C C 1
ATOM 12393 O O . PRO C 1 505 ? 9.394 7.086 48.883 1.00 31.50 502 PRO C O 1
ATOM 12397 N N . ALA C 1 506 ? 8.411 8.671 50.147 1.00 31.41 503 ALA C N 1
ATOM 12398 C CA . ALA C 1 506 ? 9.604 9.038 50.947 1.00 31.49 503 ALA C CA 1
ATOM 12399 C C . ALA C 1 506 ? 10.111 7.829 51.744 1.00 32.76 503 ALA C C 1
ATOM 12400 O O . ALA C 1 506 ? 11.323 7.790 52.026 1.00 33.74 503 ALA C O 1
ATOM 12402 N N . LEU C 1 507 ? 9.225 6.890 52.099 1.00 32.54 504 LEU C N 1
ATOM 12403 C CA . LEU C 1 507 ? 9.563 5.671 52.890 1.00 33.64 504 LEU C CA 1
ATOM 12404 C C . LEU C 1 507 ? 10.038 4.548 51.961 1.00 31.80 504 LEU C C 1
ATOM 12405 O O . LEU C 1 507 ? 10.684 3.621 52.461 1.00 33.20 504 LEU C O 1
ATOM 12410 N N . GLY C 1 508 ? 9.725 4.633 50.667 1.00 32.57 505 GLY C N 1
ATOM 12411 C CA . GLY C 1 508 ? 10.141 3.662 49.635 1.00 31.79 505 GLY C CA 1
ATOM 12412 C C . GLY C 1 508 ? 9.080 2.604 49.375 1.00 31.86 505 GLY C C 1
ATOM 12413 O O . GLY C 1 508 ? 9.411 1.601 48.723 1.00 31.24 505 GLY C O 1
ATOM 12414 N N . PHE C 1 509 ? 7.845 2.816 49.847 1.00 31.96 506 PHE C N 1
ATOM 12415 C CA . PHE C 1 509 ? 6.729 1.837 49.744 1.00 32.69 506 PHE C CA 1
ATOM 12416 C C . PHE C 1 509 ? 6.294 1.663 48.281 1.00 32.27 506 PHE C C 1
ATOM 12417 O O . PHE C 1 509 ? 5.776 0.581 47.951 1.00 32.09 506 PHE C O 1
ATOM 12425 N N . ASN C 1 510 ? 6.495 2.681 47.436 1.00 32.24 507 ASN C N 1
ATOM 12426 C CA . ASN C 1 510 ? 6.143 2.648 45.989 1.00 32.34 507 ASN C CA 1
ATOM 12427 C C . ASN C 1 510 ? 7.339 2.145 45.166 1.00 32.58 507 ASN C C 1
ATOM 12428 O O . ASN C 1 510 ? 7.231 2.156 43.927 1.00 33.36 507 ASN C O 1
ATOM 12433 N N . ASP C 1 511 ? 8.421 1.708 45.820 1.00 32.35 508 ASP C N 1
ATOM 12434 C CA . ASP C 1 511 ? 9.673 1.250 45.161 1.00 33.49 508 ASP C CA 1
ATOM 12435 C C . ASP C 1 511 ? 9.907 -0.223 45.484 1.00 33.49 508 ASP C C 1
ATOM 12436 O O . ASP C 1 511 ? 10.419 -0.551 46.552 1.00 32.14 508 ASP C O 1
ATOM 12441 N N . PRO C 1 512 ? 9.546 -1.155 44.572 1.00 34.32 509 PRO C N 1
ATOM 12442 C CA . PRO C 1 512 ? 9.763 -2.586 44.795 1.00 35.24 509 PRO C CA 1
ATOM 12443 C C . PRO C 1 512 ? 11.209 -2.982 45.136 1.00 34.11 509 PRO C C 1
ATOM 12444 O O . PRO C 1 512 ? 11.370 -3.997 45.772 1.00 33.14 509 PRO C O 1
ATOM 12448 N N . ASP C 1 513 ? 12.204 -2.198 44.707 1.00 34.02 510 ASP C N 1
ATOM 12449 C CA . ASP C 1 513 ? 13.647 -2.492 44.941 1.00 35.06 510 ASP C CA 1
ATOM 12450 C C . ASP C 1 513 ? 14.088 -2.000 46.330 1.00 33.93 510 ASP C C 1
ATOM 12451 O O . ASP C 1 513 ? 15.247 -2.269 46.685 1.00 33.53 510 ASP C O 1
ATOM 12456 N N . THR C 1 514 ? 13.219 -1.313 47.085 1.00 32.19 511 THR C N 1
ATOM 12457 C CA . THR C 1 514 ? 13.462 -0.918 48.500 1.00 33.03 511 THR C CA 1
ATOM 12458 C C . THR C 1 514 ? 12.844 -1.979 49.419 1.00 33.04 511 THR C C 1
ATOM 12459 O O . THR C 1 514 ? 11.605 -1.935 49.646 1.00 33.74 511 THR C O 1
ATOM 12463 N N . HIS C 1 515 ? 13.676 -2.899 49.911 1.00 31.94 512 HIS C N 1
ATOM 12464 C CA . HIS C 1 515 ? 13.263 -4.081 50.714 1.00 32.46 512 HIS C CA 1
ATOM 12465 C C . HIS C 1 515 ? 13.203 -3.713 52.200 1.00 32.31 512 HIS C C 1
ATOM 12466 O O . HIS C 1 515 ? 12.372 -4.307 52.921 1.00 29.79 512 HIS C O 1
ATOM 12473 N N . HIS C 1 516 ? 14.053 -2.774 52.627 1.00 32.13 513 HIS C N 1
ATOM 12474 C CA . HIS C 1 516 ? 14.228 -2.352 54.041 1.00 32.37 513 HIS C CA 1
ATOM 12475 C C . HIS C 1 516 ? 13.611 -0.965 54.239 1.00 33.55 513 HIS C C 1
ATOM 12476 O O . HIS C 1 516 ? 14.277 0.051 53.938 1.00 35.42 513 HIS C O 1
ATOM 12483 N N . ILE C 1 517 ? 12.377 -0.941 54.738 1.00 32.51 514 ILE C N 1
ATOM 12484 C CA . ILE C 1 517 ? 11.604 0.303 54.996 1.00 32.81 514 ILE C CA 1
ATOM 12485 C C . ILE C 1 517 ? 12.046 0.849 56.356 1.00 33.86 514 ILE C C 1
ATOM 12486 O O . ILE C 1 517 ? 11.894 0.139 57.375 1.00 33.48 514 ILE C O 1
ATOM 12491 N N . ASN C 1 518 ? 12.577 2.071 56.354 1.00 34.19 515 ASN C N 1
ATOM 12492 C CA . ASN C 1 518 ? 13.374 2.643 57.466 1.00 35.41 515 ASN C CA 1
ATOM 12493 C C . ASN C 1 518 ? 12.882 4.062 57.739 1.00 37.53 515 ASN C C 1
ATOM 12494 O O . ASN C 1 518 ? 13.490 5.029 57.284 1.00 36.10 515 ASN C O 1
ATOM 12499 N N . PRO C 1 519 ? 11.757 4.233 58.473 1.00 38.76 516 PRO C N 1
ATOM 12500 C CA . PRO C 1 519 ? 11.246 5.561 58.799 1.00 40.73 516 PRO C CA 1
ATOM 12501 C C . PRO C 1 519 ? 12.223 6.280 59.738 1.00 44.16 516 PRO C C 1
ATOM 12502 O O . PRO C 1 519 ? 12.567 5.726 60.767 1.00 49.62 516 PRO C O 1
ATOM 12506 N N . THR C 1 520 ? 12.684 7.458 59.317 1.00 45.43 517 THR C N 1
ATOM 12507 C CA . THR C 1 520 ? 13.517 8.404 60.103 1.00 44.77 517 THR C CA 1
ATOM 12508 C C . THR C 1 520 ? 12.792 9.752 60.128 1.00 45.33 517 THR C C 1
ATOM 12509 O O . THR C 1 520 ? 11.901 9.952 59.273 1.00 44.54 517 THR C O 1
ATOM 12513 N N . ALA C 1 521 ? 13.157 10.628 61.069 1.00 45.67 518 ALA C N 1
ATOM 12514 C CA . ALA C 1 521 ? 12.599 11.991 61.228 1.00 45.45 518 ALA C CA 1
ATOM 12515 C C . ALA C 1 521 ? 12.537 12.686 59.862 1.00 45.01 518 ALA C C 1
ATOM 12516 O O . ALA C 1 521 ? 11.470 13.225 59.522 1.00 45.67 518 ALA C O 1
ATOM 12518 N N . ASP C 1 522 ? 13.635 12.642 59.103 1.00 46.89 519 ASP C N 1
ATOM 12519 C CA . ASP C 1 522 ? 13.809 13.377 57.820 1.00 48.95 519 ASP C CA 1
ATOM 12520 C C . ASP C 1 522 ? 12.865 12.809 56.750 1.00 47.82 519 ASP C C 1
ATOM 12521 O O . ASP C 1 522 ? 12.393 13.601 55.910 1.00 47.07 519 ASP C O 1
ATOM 12526 N N . LYS C 1 523 ? 12.587 11.500 56.781 1.00 45.39 520 LYS C N 1
ATOM 12527 C CA . LYS C 1 523 ? 11.684 10.828 55.807 1.00 43.27 520 LYS C CA 1
ATOM 12528 C C . LYS C 1 523 ? 10.224 11.123 56.174 1.00 41.80 520 LYS C C 1
ATOM 12529 O O . LYS C 1 523 ? 9.444 11.411 55.251 1.00 40.66 520 LYS C O 1
ATOM 12535 N N . MET C 1 524 ? 9.869 11.088 57.462 1.00 40.40 521 MET C N 1
ATOM 12536 C CA . MET C 1 524 ? 8.484 11.372 57.935 1.00 40.70 521 MET C CA 1
ATOM 12537 C C . MET C 1 524 ? 8.141 12.846 57.665 1.00 40.89 521 MET C C 1
ATOM 12538 O O . MET C 1 524 ? 6.944 13.140 57.471 1.00 38.90 521 MET C O 1
ATOM 12543 N N . ILE C 1 525 ? 9.152 13.726 57.645 1.00 41.30 522 ILE C N 1
ATOM 12544 C CA . ILE C 1 525 ? 9.024 15.165 57.257 1.00 42.21 522 ILE C CA 1
ATOM 12545 C C . ILE C 1 525 ? 8.714 15.254 55.755 1.00 41.32 522 ILE C C 1
ATOM 12546 O O . ILE C 1 525 ? 7.806 16.018 55.400 1.00 41.47 522 ILE C O 1
ATOM 12551 N N . ARG C 1 526 ? 9.441 14.509 54.913 1.00 42.55 523 ARG C N 1
ATOM 12552 C CA . ARG C 1 526 ? 9.223 14.471 53.437 1.00 42.28 523 ARG C CA 1
ATOM 12553 C C . ARG C 1 526 ? 7.831 13.898 53.134 1.00 39.62 523 ARG C C 1
ATOM 12554 O O . ARG C 1 526 ? 7.228 14.353 52.144 1.00 38.51 523 ARG C O 1
ATOM 12562 N N . ILE C 1 527 ? 7.344 12.948 53.948 1.00 37.25 524 ILE C N 1
ATOM 12563 C CA . ILE C 1 527 ? 5.967 12.369 53.847 1.00 36.44 524 ILE C CA 1
ATOM 12564 C C . ILE C 1 527 ? 4.937 13.486 54.048 1.00 36.77 524 ILE C C 1
ATOM 12565 O O . ILE C 1 527 ? 4.006 13.576 53.225 1.00 38.31 524 ILE C O 1
ATOM 12570 N N . ALA C 1 528 ? 5.088 14.280 55.113 1.00 36.48 525 ALA C N 1
ATOM 12571 C CA . ALA C 1 528 ? 4.133 15.333 55.539 1.00 38.00 525 ALA C CA 1
ATOM 12572 C C . ALA C 1 528 ? 4.045 16.450 54.484 1.00 38.94 525 ALA C C 1
ATOM 12573 O O . ALA C 1 528 ? 2.923 16.931 54.222 1.00 38.43 525 ALA C O 1
ATOM 12575 N N . GLU C 1 529 ? 5.180 16.845 53.900 1.00 40.40 526 GLU C N 1
ATOM 12576 C CA . GLU C 1 529 ? 5.274 17.885 52.835 1.00 42.42 526 GLU C CA 1
ATOM 12577 C C . GLU C 1 529 ? 4.584 17.379 51.561 1.00 40.53 526 GLU C C 1
ATOM 12578 O O . GLU C 1 529 ? 3.762 18.125 50.999 1.00 39.82 526 GLU C O 1
ATOM 12584 N N . TRP C 1 530 ? 4.905 16.152 51.142 1.00 38.29 527 TRP C N 1
ATOM 12585 C CA . TRP C 1 530 ? 4.278 15.430 50.000 1.00 37.44 527 TRP C CA 1
ATOM 12586 C C . TRP C 1 530 ? 2.752 15.380 50.171 1.00 36.57 527 TRP C C 1
ATOM 12587 O O . TRP C 1 530 ? 2.045 15.527 49.167 1.00 36.53 527 TRP C O 1
ATOM 12598 N N . ALA C 1 531 ? 2.268 15.191 51.401 1.00 37.73 528 ALA C N 1
ATOM 12599 C CA . ALA C 1 531 ? 0.830 15.061 51.738 1.00 38.28 528 ALA C CA 1
ATOM 12600 C C . ALA C 1 531 ? 0.131 16.423 51.630 1.00 39.48 528 ALA C C 1
ATOM 12601 O O . ALA C 1 531 ? -1.079 16.441 51.329 1.00 39.71 528 ALA C O 1
ATOM 12603 N N . THR C 1 532 ? 0.862 17.515 51.874 1.00 40.95 529 THR C N 1
ATOM 12604 C CA . THR C 1 532 ? 0.337 18.908 51.925 1.00 42.44 529 THR C CA 1
ATOM 12605 C C . THR C 1 532 ? -0.365 19.256 50.606 1.00 42.58 529 THR C C 1
ATOM 12606 O O . THR C 1 532 ? -1.508 19.754 50.669 1.00 44.11 529 THR C O 1
ATOM 12610 N N . GLY C 1 533 ? 0.277 18.984 49.466 1.00 42.52 530 GLY C N 1
ATOM 12611 C CA . GLY C 1 533 ? -0.239 19.343 48.130 1.00 43.64 530 GLY C CA 1
ATOM 12612 C C . GLY C 1 533 ? -0.793 18.153 47.364 1.00 43.47 530 GLY C C 1
ATOM 12613 O O . GLY C 1 533 ? -0.792 18.218 46.122 1.00 45.71 530 GLY C O 1
ATOM 12614 N N . HIS C 1 534 ? -1.278 17.116 48.059 1.00 42.31 531 HIS C N 1
ATOM 12615 C CA . HIS C 1 534 ? -1.760 15.851 47.441 1.00 38.50 531 HIS C CA 1
ATOM 12616 C C . HIS C 1 534 ? -3.209 16.005 46.972 1.00 37.23 531 HIS C C 1
ATOM 12617 O O . HIS C 1 534 ? -4.005 16.627 47.697 1.00 36.00 531 HIS C O 1
ATOM 12624 N N . HIS C 1 535 ? -3.530 15.417 45.814 1.00 38.04 532 HIS C N 1
ATOM 12625 C CA . HIS C 1 535 ? -4.860 15.482 45.150 1.00 38.26 532 HIS C CA 1
ATOM 12626 C C . HIS C 1 535 ? -5.913 14.726 45.968 1.00 36.83 532 HIS C C 1
ATOM 12627 O O . HIS C 1 535 ? -7.080 15.170 45.979 1.00 36.11 532 HIS C O 1
ATOM 12634 N N . ARG C 1 536 ? -5.524 13.605 46.585 1.00 35.87 533 ARG C N 1
ATOM 12635 C CA . ARG C 1 536 ? -6.418 12.727 47.389 1.00 35.47 533 ARG C CA 1
ATOM 12636 C C . ARG C 1 536 ? -6.745 13.421 48.707 1.00 34.27 533 ARG C C 1
ATOM 12637 O O . ARG C 1 536 ? -5.845 13.692 49.493 1.00 33.87 533 ARG C O 1
ATOM 12645 N N . PRO C 1 537 ? -8.032 13.717 48.992 1.00 35.88 534 PRO C N 1
ATOM 12646 C CA . PRO C 1 537 ? -8.422 14.366 50.245 1.00 37.18 534 PRO C CA 1
ATOM 12647 C C . PRO C 1 537 ? -7.985 13.636 51.529 1.00 37.53 534 PRO C C 1
ATOM 12648 O O . PRO C 1 537 ? -7.731 14.301 52.516 1.00 37.04 534 PRO C O 1
ATOM 12652 N N . GLU C 1 538 ? -7.925 12.301 51.497 1.00 37.45 535 GLU C N 1
ATOM 12653 C CA . GLU C 1 538 ? -7.656 11.456 52.695 1.00 37.64 535 GLU C CA 1
ATOM 12654 C C . GLU C 1 538 ? -6.168 11.516 53.051 1.00 37.17 535 GLU C C 1
ATOM 12655 O O . GLU C 1 538 ? -5.865 11.521 54.256 1.00 38.41 535 GLU C O 1
ATOM 12661 N N . ILE C 1 539 ? -5.277 11.564 52.057 1.00 36.40 536 ILE C N 1
ATOM 12662 C CA . ILE C 1 539 ? -3.816 11.767 52.282 1.00 37.59 536 ILE C CA 1
ATOM 12663 C C . ILE C 1 539 ? -3.614 13.142 52.939 1.00 39.41 536 ILE C C 1
ATOM 12664 O O . ILE C 1 539 ? -2.787 13.231 53.875 1.00 38.93 536 ILE C O 1
ATOM 12669 N N . ARG C 1 540 ? -4.337 14.169 52.467 1.00 40.19 537 ARG C N 1
ATOM 12670 C CA . ARG C 1 540 ? -4.304 15.553 53.021 1.00 40.55 537 ARG C CA 1
ATOM 12671 C C . ARG C 1 540 ? -4.783 15.517 54.480 1.00 41.05 537 ARG C C 1
ATOM 12672 O O . ARG C 1 540 ? -4.067 16.035 55.355 1.00 39.50 537 ARG C O 1
ATOM 12680 N N . GLU C 1 541 ? -5.943 14.906 54.722 1.00 41.26 538 GLU C N 1
ATOM 12681 C CA . GLU C 1 541 ? -6.572 14.808 56.064 1.00 43.65 538 GLU C CA 1
ATOM 12682 C C . GLU C 1 541 ? -5.605 14.125 57.043 1.00 42.21 538 GLU C C 1
ATOM 12683 O O . GLU C 1 541 ? -5.456 14.642 58.162 1.00 38.77 538 GLU C O 1
ATOM 12689 N N . LEU C 1 542 ? -4.961 13.025 56.631 1.00 41.13 539 LEU C N 1
ATOM 12690 C CA . LEU C 1 542 ? -4.236 12.095 57.544 1.00 40.51 539 LEU C CA 1
ATOM 12691 C C . LEU C 1 542 ? -2.775 12.518 57.753 1.00 41.15 539 LEU C C 1
ATOM 12692 O O . LEU C 1 542 ? -2.292 12.353 58.891 1.00 43.14 539 LEU C O 1
ATOM 12697 N N . LEU C 1 543 ? -2.083 13.003 56.714 1.00 39.82 540 LEU C N 1
ATOM 12698 C CA . LEU C 1 543 ? -0.593 13.079 56.697 1.00 39.97 540 LEU C CA 1
ATOM 12699 C C . LEU C 1 543 ? -0.062 14.516 56.557 1.00 39.39 540 LEU C C 1
ATOM 12700 O O . LEU C 1 543 ? 1.093 14.740 56.971 1.00 39.81 540 LEU C O 1
ATOM 12705 N N . ALA C 1 544 ? -0.837 15.449 55.994 1.00 41.05 541 ALA C N 1
ATOM 12706 C CA . ALA C 1 544 ? -0.406 16.844 55.728 1.00 42.50 541 ALA C CA 1
ATOM 12707 C C . ALA C 1 544 ? -0.033 17.526 57.050 1.00 43.51 541 ALA C C 1
ATOM 12708 O O . ALA C 1 544 ? -0.860 17.504 57.985 1.00 43.79 541 ALA C O 1
ATOM 12710 N N . ALA C 1 545 ? 1.173 18.097 57.118 1.00 44.31 542 ALA C N 1
ATOM 12711 C CA . ALA C 1 545 ? 1.707 18.814 58.298 1.00 46.20 542 ALA C CA 1
ATOM 12712 C C . ALA C 1 545 ? 2.982 19.571 57.916 1.00 48.81 542 ALA C C 1
ATOM 12713 O O . ALA C 1 545 ? 3.597 19.230 56.881 1.00 48.97 542 ALA C O 1
ATOM 12715 N N . SER C 1 546 ? 3.354 20.564 58.729 1.00 51.06 543 SER C N 1
ATOM 12716 C CA . SER C 1 546 ? 4.651 21.287 58.660 1.00 50.78 543 SER C CA 1
ATOM 12717 C C . SER C 1 546 ? 5.752 20.413 59.277 1.00 51.92 543 SER C C 1
ATOM 12718 O O . SER C 1 546 ? 5.410 19.439 59.983 1.00 51.01 543 SER C O 1
ATOM 12721 N N . ALA C 1 547 ? 7.020 20.761 59.031 1.00 51.99 544 ALA C N 1
ATOM 12722 C CA . ALA C 1 547 ? 8.211 20.087 59.602 1.00 51.23 544 ALA C CA 1
ATOM 12723 C C . ALA C 1 547 ? 8.204 20.236 61.129 1.00 51.08 544 ALA C C 1
ATOM 12724 O O . ALA C 1 547 ? 8.695 19.312 61.805 1.00 51.08 544 ALA C O 1
ATOM 12726 N N . GLU C 1 548 ? 7.662 21.351 61.636 1.00 51.75 545 GLU C N 1
ATOM 12727 C CA . GLU C 1 548 ? 7.513 21.657 63.086 1.00 53.87 545 GLU C CA 1
ATOM 12728 C C . GLU C 1 548 ? 6.665 20.569 63.758 1.00 52.58 545 GLU C C 1
ATOM 12729 O O . GLU C 1 548 ? 7.170 19.930 64.708 1.00 50.89 545 GLU C O 1
ATOM 12735 N N . GLU C 1 549 ? 5.433 20.377 63.270 1.00 52.36 546 GLU C N 1
ATOM 12736 C CA . GLU C 1 549 ? 4.388 19.488 63.854 1.00 52.40 546 GLU C CA 1
ATOM 12737 C C . GLU C 1 549 ? 4.872 18.033 63.891 1.00 51.43 546 GLU C C 1
ATOM 12738 O O . GLU C 1 549 ? 4.556 17.342 64.876 1.00 53.55 546 GLU C O 1
ATOM 12744 N N . VAL C 1 550 ? 5.596 17.589 62.860 1.00 50.25 547 VAL C N 1
ATOM 12745 C CA . VAL C 1 550 ? 6.143 16.203 62.750 1.00 51.48 547 VAL C CA 1
ATOM 12746 C C . VAL C 1 550 ? 7.110 15.968 63.917 1.00 52.50 547 VAL C C 1
ATOM 12747 O O . VAL C 1 550 ? 6.953 14.950 64.623 1.00 51.11 547 VAL C O 1
ATOM 12751 N N . ARG C 1 551 ? 8.066 16.881 64.116 1.00 52.79 548 ARG C N 1
ATOM 12752 C CA . ARG C 1 551 ? 9.092 16.787 65.191 1.00 55.23 548 ARG C CA 1
ATOM 12753 C C . ARG C 1 551 ? 8.403 16.892 66.559 1.00 53.41 548 ARG C C 1
ATOM 12754 O O . ARG C 1 551 ? 8.851 16.198 67.490 1.00 50.47 548 ARG C O 1
ATOM 12762 N N . ALA C 1 552 ? 7.344 17.706 66.661 1.00 52.62 549 ALA C N 1
ATOM 12763 C CA . ALA C 1 552 ? 6.459 17.808 67.846 1.00 53.75 549 ALA C CA 1
ATOM 12764 C C . ALA C 1 552 ? 5.571 16.560 67.927 1.00 55.25 549 ALA C C 1
ATOM 12765 O O . ALA C 1 552 ? 5.997 15.499 68.390 1.00 55.56 549 ALA C O 1
ATOM 12767 N N . PRO D 1 18 ? 20.247 -44.024 79.202 1.00 41.19 15 PRO D N 1
ATOM 12768 C CA . PRO D 1 18 ? 20.139 -44.141 80.666 1.00 39.64 15 PRO D CA 1
ATOM 12769 C C . PRO D 1 18 ? 20.816 -42.956 81.375 1.00 36.56 15 PRO D C 1
ATOM 12770 O O . PRO D 1 18 ? 22.004 -42.759 81.188 1.00 38.75 15 PRO D O 1
ATOM 12774 N N . TYR D 1 19 ? 20.046 -42.202 82.164 1.00 31.73 16 TYR D N 1
ATOM 12775 C CA . TYR D 1 19 ? 20.499 -40.980 82.878 1.00 28.79 16 TYR D CA 1
ATOM 12776 C C . TYR D 1 19 ? 21.375 -41.373 84.073 1.00 28.45 16 TYR D C 1
ATOM 12777 O O . TYR D 1 19 ? 21.222 -42.484 84.619 1.00 27.53 16 TYR D O 1
ATOM 12786 N N . ASP D 1 20 ? 22.287 -40.482 84.464 1.00 26.94 17 ASP D N 1
ATOM 12787 C CA . ASP D 1 20 ? 23.135 -40.654 85.671 1.00 26.44 17 ASP D CA 1
ATOM 12788 C C . ASP D 1 20 ? 22.265 -40.431 86.912 1.00 26.34 17 ASP D C 1
ATOM 12789 O O . ASP D 1 20 ? 22.371 -41.235 87.859 1.00 26.15 17 ASP D O 1
ATOM 12794 N N . VAL D 1 21 ? 21.430 -39.387 86.895 1.00 25.69 18 VAL D N 1
ATOM 12795 C CA . VAL D 1 21 ? 20.538 -38.993 88.025 1.00 24.87 18 VAL D CA 1
ATOM 12796 C C . VAL D 1 21 ? 19.185 -38.572 87.450 1.00 24.64 18 VAL D C 1
ATOM 12797 O O . VAL D 1 21 ? 19.175 -37.792 86.477 1.00 24.48 18 VAL D O 1
ATOM 12801 N N . VAL D 1 22 ? 18.097 -39.065 88.045 1.00 24.36 19 VAL D N 1
ATOM 12802 C CA . VAL D 1 22 ? 16.724 -38.506 87.886 1.00 24.61 19 VAL D CA 1
ATOM 12803 C C . VAL D 1 22 ? 16.391 -37.732 89.168 1.00 24.56 19 VAL D C 1
ATOM 12804 O O . VAL D 1 22 ? 16.630 -38.258 90.274 1.00 24.00 19 VAL D O 1
ATOM 12808 N N . ILE D 1 23 ? 15.920 -36.494 89.013 1.00 24.39 20 ILE D N 1
ATOM 12809 C CA . ILE D 1 23 ? 15.546 -35.578 90.128 1.00 24.11 20 ILE D CA 1
ATOM 12810 C C . ILE D 1 23 ? 14.043 -35.335 90.008 1.00 24.70 20 ILE D C 1
ATOM 12811 O O . ILE D 1 23 ? 13.613 -34.823 88.956 1.00 24.38 20 ILE D O 1
ATOM 12816 N N . ILE D 1 24 ? 13.277 -35.726 91.025 1.00 24.50 21 ILE D N 1
ATOM 12817 C CA . ILE D 1 24 ? 11.819 -35.436 91.105 1.00 25.22 21 ILE D CA 1
ATOM 12818 C C . ILE D 1 24 ? 11.674 -34.108 91.852 1.00 26.12 21 ILE D C 1
ATOM 12819 O O . ILE D 1 24 ? 12.146 -34.028 92.998 1.00 25.99 21 ILE D O 1
ATOM 12824 N N . GLY D 1 25 ? 11.078 -33.103 91.208 1.00 26.05 22 GLY D N 1
ATOM 12825 C CA . GLY D 1 25 ? 10.915 -31.748 91.769 1.00 27.09 22 GLY D CA 1
ATOM 12826 C C . GLY D 1 25 ? 11.797 -30.745 91.048 1.00 27.27 22 GLY D C 1
ATOM 12827 O O . GLY D 1 25 ? 13.030 -30.853 91.155 1.00 26.95 22 GLY D O 1
ATOM 12828 N N . SER D 1 26 ? 11.180 -29.796 90.344 1.00 27.62 23 SER D N 1
ATOM 12829 C CA . SER D 1 26 ? 11.860 -28.781 89.501 1.00 28.56 23 SER D CA 1
ATOM 12830 C C . SER D 1 26 ? 11.859 -27.421 90.209 1.00 27.60 23 SER D C 1
ATOM 12831 O O . SER D 1 26 ? 12.058 -26.407 89.511 1.00 28.12 23 SER D O 1
ATOM 12834 N N . GLY D 1 27 ? 11.673 -27.404 91.536 1.00 27.04 24 GLY D N 1
ATOM 12835 C CA . GLY D 1 27 ? 11.872 -26.215 92.388 1.00 26.10 24 GLY D CA 1
ATOM 12836 C C . GLY D 1 27 ? 13.346 -25.916 92.587 1.00 26.06 24 GLY D C 1
ATOM 12837 O O . GLY D 1 27 ? 14.169 -26.569 91.930 1.00 25.29 24 GLY D O 1
ATOM 12838 N N . LEU D 1 28 ? 13.670 -24.968 93.472 1.00 27.84 25 LEU D N 1
ATOM 12839 C CA . LEU D 1 28 ? 15.054 -24.453 93.683 1.00 28.47 25 LEU D CA 1
ATOM 12840 C C . LEU D 1 28 ? 16.017 -25.593 94.032 1.00 27.25 25 LEU D C 1
ATOM 12841 O O . LEU D 1 28 ? 17.105 -25.639 93.426 1.00 28.88 25 LEU D O 1
ATOM 12846 N N . SER D 1 29 ? 15.666 -26.451 94.992 1.00 25.80 26 SER D N 1
ATOM 12847 C CA . SER D 1 29 ? 16.546 -27.553 95.459 1.00 26.16 26 SER D CA 1
ATOM 12848 C C . SER D 1 29 ? 16.924 -28.442 94.268 1.00 25.43 26 SER D C 1
ATOM 12849 O O . SER D 1 29 ? 18.122 -28.664 94.064 1.00 26.98 26 SER D O 1
ATOM 12852 N N . GLY D 1 30 ? 15.940 -28.878 93.480 1.00 25.66 27 GLY D N 1
ATOM 12853 C CA . GLY D 1 30 ? 16.136 -29.787 92.335 1.00 25.23 27 GLY D CA 1
ATOM 12854 C C . GLY D 1 30 ? 16.948 -29.149 91.222 1.00 25.97 27 GLY D C 1
ATOM 12855 O O . GLY D 1 30 ? 17.849 -29.827 90.693 1.00 26.54 27 GLY D O 1
ATOM 12856 N N . THR D 1 31 ? 16.651 -27.898 90.858 1.00 25.97 28 THR D N 1
ATOM 12857 C CA . THR D 1 31 ? 17.273 -27.223 89.683 1.00 26.58 28 THR D CA 1
ATOM 12858 C C . THR D 1 31 ? 18.671 -26.710 90.048 1.00 26.35 28 THR D C 1
ATOM 12859 O O . THR D 1 31 ? 19.500 -26.617 89.124 1.00 27.35 28 THR D O 1
ATOM 12863 N N . MET D 1 32 ? 18.947 -26.411 91.325 1.00 26.25 29 MET D N 1
ATOM 12864 C CA . MET D 1 32 ? 20.323 -26.051 91.776 1.00 26.99 29 MET D CA 1
ATOM 12865 C C . MET D 1 32 ? 21.203 -27.305 91.706 1.00 26.17 29 MET D C 1
ATOM 12866 O O . MET D 1 32 ? 22.301 -27.225 91.126 1.00 25.35 29 MET D O 1
ATOM 12871 N N . LEU D 1 33 ? 20.722 -28.438 92.229 1.00 25.70 30 LEU D N 1
ATOM 12872 C CA . LEU D 1 33 ? 21.452 -29.729 92.148 1.00 24.96 30 LEU D CA 1
ATOM 12873 C C . LEU D 1 33 ? 21.624 -30.107 90.674 1.00 23.90 30 LEU D C 1
ATOM 12874 O O . LEU D 1 33 ? 22.768 -30.399 90.268 1.00 24.67 30 LEU D O 1
ATOM 12879 N N . GLY D 1 34 ? 20.532 -30.072 89.907 1.00 22.61 31 GLY D N 1
ATOM 12880 C CA . GLY D 1 34 ? 20.516 -30.348 88.458 1.00 23.08 31 GLY D CA 1
ATOM 12881 C C . GLY D 1 34 ? 21.590 -29.566 87.722 1.00 23.36 31 GLY D C 1
ATOM 12882 O O . GLY D 1 34 ? 22.332 -30.186 86.924 1.00 22.86 31 GLY D O 1
ATOM 12883 N N . SER D 1 35 ? 21.682 -28.256 87.990 1.00 23.87 32 SER D N 1
ATOM 12884 C CA . SER D 1 35 ? 22.668 -27.321 87.382 1.00 24.14 32 SER D CA 1
ATOM 12885 C C . SER D 1 35 ? 24.093 -27.786 87.695 1.00 24.69 32 SER D C 1
ATOM 12886 O O . SER D 1 35 ? 24.889 -27.905 86.757 1.00 26.80 32 SER D O 1
ATOM 12889 N N . ILE D 1 36 ? 24.396 -28.023 88.973 1.00 25.75 33 ILE D N 1
ATOM 12890 C CA . ILE D 1 36 ? 25.725 -28.508 89.454 1.00 26.34 33 ILE D CA 1
ATOM 12891 C C . ILE D 1 36 ? 26.102 -29.793 88.696 1.00 26.90 33 ILE D C 1
ATOM 12892 O O . ILE D 1 36 ? 27.222 -29.849 88.153 1.00 27.61 33 ILE D O 1
ATOM 12897 N N . LEU D 1 37 ? 25.206 -30.783 88.639 1.00 26.93 34 LEU D N 1
ATOM 12898 C CA . LEU D 1 37 ? 25.516 -32.130 88.078 1.00 27.36 34 LEU D CA 1
ATOM 12899 C C . LEU D 1 37 ? 25.735 -32.041 86.563 1.00 27.48 34 LEU D C 1
ATOM 12900 O O . LEU D 1 37 ? 26.731 -32.606 86.076 1.00 27.78 34 LEU D O 1
ATOM 12905 N N . ALA D 1 38 ? 24.839 -31.365 85.842 1.00 28.20 35 ALA D N 1
ATOM 12906 C CA . ALA D 1 38 ? 24.910 -31.192 84.373 1.00 29.47 35 ALA D CA 1
ATOM 12907 C C . ALA D 1 38 ? 26.197 -30.436 84.006 1.00 31.43 35 ALA D C 1
ATOM 12908 O O . ALA D 1 38 ? 26.859 -30.830 83.024 1.00 33.05 35 ALA D O 1
ATOM 12910 N N . LYS D 1 39 ? 26.561 -29.411 84.779 1.00 32.80 36 LYS D N 1
ATOM 12911 C CA . LYS D 1 39 ? 27.762 -28.575 84.511 1.00 35.53 36 LYS D CA 1
ATOM 12912 C C . LYS D 1 39 ? 29.030 -29.434 84.620 1.00 35.04 36 LYS D C 1
ATOM 12913 O O . LYS D 1 39 ? 29.995 -29.165 83.878 1.00 33.88 36 LYS D O 1
ATOM 12919 N N . HIS D 1 40 ? 29.027 -30.436 85.504 1.00 33.51 37 HIS D N 1
ATOM 12920 C CA . HIS D 1 40 ? 30.175 -31.354 85.733 1.00 33.21 37 HIS D CA 1
ATOM 12921 C C . HIS D 1 40 ? 30.089 -32.550 84.777 1.00 31.76 37 HIS D C 1
ATOM 12922 O O . HIS D 1 40 ? 30.891 -33.477 84.937 1.00 33.38 37 HIS D O 1
ATOM 12929 N N . GLY D 1 41 ? 29.159 -32.514 83.815 1.00 31.29 38 GLY D N 1
ATOM 12930 C CA . GLY D 1 41 ? 29.116 -33.420 82.652 1.00 30.36 38 GLY D CA 1
ATOM 12931 C C . GLY D 1 41 ? 28.315 -34.689 82.899 1.00 29.03 38 GLY D C 1
ATOM 12932 O O . GLY D 1 41 ? 28.497 -35.646 82.130 1.00 29.39 38 GLY D O 1
ATOM 12933 N N . PHE D 1 42 ? 27.443 -34.705 83.910 1.00 28.47 39 PHE D N 1
ATOM 12934 C CA . PHE D 1 42 ? 26.534 -35.844 84.199 1.00 29.02 39 PHE D CA 1
ATOM 12935 C C . PHE D 1 42 ? 25.229 -35.655 83.419 1.00 29.02 39 PHE D C 1
ATOM 12936 O O . PHE D 1 42 ? 24.846 -34.504 83.149 1.00 27.73 39 PHE D O 1
ATOM 12944 N N . ARG D 1 43 ? 24.575 -36.771 83.081 1.00 29.82 40 ARG D N 1
ATOM 12945 C CA . ARG D 1 43 ? 23.316 -36.828 82.291 1.00 30.43 40 ARG D CA 1
ATOM 12946 C C . ARG D 1 43 ? 22.130 -36.839 83.267 1.00 27.85 40 ARG D C 1
ATOM 12947 O O . ARG D 1 43 ? 21.971 -37.830 84.009 1.00 25.27 40 ARG D O 1
ATOM 12955 N N . ILE D 1 44 ? 21.342 -35.761 83.275 1.00 25.67 41 ILE D N 1
ATOM 12956 C CA . ILE D 1 44 ? 20.311 -35.461 84.313 1.00 25.71 41 ILE D CA 1
ATOM 12957 C C . ILE D 1 44 ? 18.937 -35.385 83.645 1.00 25.43 41 ILE D C 1
ATOM 12958 O O . ILE D 1 44 ? 18.819 -34.711 82.602 1.00 25.39 41 ILE D O 1
ATOM 12963 N N . MET D 1 45 ? 17.937 -36.020 84.253 1.00 24.16 42 MET D N 1
ATOM 12964 C CA . MET D 1 45 ? 16.511 -35.834 83.891 1.00 25.01 42 MET D CA 1
ATOM 12965 C C . MET D 1 45 ? 15.802 -35.164 85.071 1.00 25.84 42 MET D C 1
ATOM 12966 O O . MET D 1 45 ? 15.987 -35.639 86.208 1.00 26.84 42 MET D O 1
ATOM 12971 N N . LEU D 1 46 ? 15.027 -34.109 84.800 1.00 26.03 43 LEU D N 1
ATOM 12972 C CA . LEU D 1 46 ? 14.183 -33.399 85.798 1.00 26.23 43 LEU D CA 1
ATOM 12973 C C . LEU D 1 46 ? 12.720 -33.788 85.568 1.00 25.96 43 LEU D C 1
ATOM 12974 O O . LEU D 1 46 ? 12.252 -33.675 84.430 1.00 25.72 43 LEU D O 1
ATOM 12979 N N . LEU D 1 47 ? 12.033 -34.240 86.615 1.00 26.00 44 LEU D N 1
ATOM 12980 C CA . LEU D 1 47 ? 10.596 -34.603 86.567 1.00 26.65 44 LEU D CA 1
ATOM 12981 C C . LEU D 1 47 ? 9.839 -33.674 87.514 1.00 27.06 44 LEU D C 1
ATOM 12982 O O . LEU D 1 47 ? 10.306 -33.498 88.657 1.00 28.11 44 LEU D O 1
ATOM 12987 N N . ASP D 1 48 ? 8.735 -33.088 87.045 1.00 25.99 45 ASP D N 1
ATOM 12988 C CA . ASP D 1 48 ? 7.824 -32.287 87.899 1.00 25.95 45 ASP D CA 1
ATOM 12989 C C . ASP D 1 48 ? 6.381 -32.527 87.469 1.00 24.65 45 ASP D C 1
ATOM 12990 O O . ASP D 1 48 ? 6.150 -32.624 86.265 1.00 24.73 45 ASP D O 1
ATOM 12995 N N . GLY D 1 49 ? 5.467 -32.621 88.437 1.00 24.22 46 GLY D N 1
ATOM 12996 C CA . GLY D 1 49 ? 4.013 -32.717 88.207 1.00 23.79 46 GLY D CA 1
ATOM 12997 C C . GLY D 1 49 ? 3.431 -31.399 87.727 1.00 23.30 46 GLY D C 1
ATOM 12998 O O . GLY D 1 49 ? 2.381 -31.429 87.069 1.00 23.58 46 GLY D O 1
ATOM 12999 N N . ALA D 1 50 ? 4.086 -30.277 88.034 1.00 23.19 47 ALA D N 1
ATOM 13000 C CA . ALA D 1 50 ? 3.668 -28.919 87.610 1.00 24.12 47 ALA D CA 1
ATOM 13001 C C . ALA D 1 50 ? 4.469 -28.472 86.375 1.00 24.03 47 ALA D C 1
ATOM 13002 O O . ALA D 1 50 ? 5.261 -29.281 85.837 1.00 22.98 47 ALA D O 1
ATOM 13004 N N . HIS D 1 51 ? 4.249 -27.226 85.942 1.00 24.25 48 HIS D N 1
ATOM 13005 C CA . HIS D 1 51 ? 4.981 -26.541 84.842 1.00 24.28 48 HIS D CA 1
ATOM 13006 C C . HIS D 1 51 ? 5.351 -25.112 85.276 1.00 23.86 48 HIS D C 1
ATOM 13007 O O . HIS D 1 51 ? 4.489 -24.431 85.860 1.00 24.22 48 HIS D O 1
ATOM 13014 N N . HIS D 1 52 ? 6.581 -24.665 85.006 1.00 23.76 49 HIS D N 1
ATOM 13015 C CA . HIS D 1 52 ? 7.005 -23.254 85.211 1.00 24.15 49 HIS D CA 1
ATOM 13016 C C . HIS D 1 52 ? 6.293 -22.391 84.172 1.00 24.87 49 HIS D C 1
ATOM 13017 O O . HIS D 1 52 ? 6.181 -22.795 83.016 1.00 23.76 49 HIS D O 1
ATOM 13024 N N . PRO D 1 53 ? 5.767 -21.198 84.540 1.00 25.27 50 PRO D N 1
ATOM 13025 C CA . PRO D 1 53 ? 5.890 -20.650 85.893 1.00 24.74 50 PRO D CA 1
ATOM 13026 C C . PRO D 1 53 ? 4.850 -21.186 86.882 1.00 24.46 50 PRO D C 1
ATOM 13027 O O . PRO D 1 53 ? 3.774 -21.540 86.454 1.00 24.42 50 PRO D O 1
ATOM 13031 N N . ARG D 1 54 ? 5.165 -21.167 88.178 1.00 25.67 51 ARG D N 1
ATOM 13032 C CA . ARG D 1 54 ? 4.209 -21.564 89.246 1.00 27.29 51 ARG D CA 1
ATOM 13033 C C . ARG D 1 54 ? 4.603 -20.940 90.588 1.00 26.99 51 ARG D C 1
ATOM 13034 O O . ARG D 1 54 ? 5.806 -20.771 90.851 1.00 25.52 51 ARG D O 1
ATOM 13042 N N . PHE D 1 55 ? 3.595 -20.645 91.406 1.00 27.96 52 PHE D N 1
ATOM 13043 C CA . PHE D 1 55 ? 3.725 -20.211 92.818 1.00 29.33 52 PHE D CA 1
ATOM 13044 C C . PHE D 1 55 ? 4.482 -21.272 93.623 1.00 29.50 52 PHE D C 1
ATOM 13045 O O . PHE D 1 55 ? 4.299 -22.476 93.379 1.00 28.51 52 PHE D O 1
ATOM 13053 N N . ALA D 1 56 ? 5.309 -20.815 94.562 1.00 30.82 53 ALA D N 1
ATOM 13054 C CA . ALA D 1 56 ? 5.923 -21.636 95.629 1.00 31.06 53 ALA D CA 1
ATOM 13055 C C . ALA D 1 56 ? 6.154 -20.743 96.850 1.00 32.01 53 ALA D C 1
ATOM 13056 O O . ALA D 1 56 ? 6.555 -19.578 96.658 1.00 33.19 53 ALA D O 1
ATOM 13058 N N . VAL D 1 57 ? 5.872 -21.256 98.050 1.00 32.60 54 VAL D N 1
ATOM 13059 C CA . VAL D 1 57 ? 6.186 -20.576 99.342 1.00 33.65 54 VAL D CA 1
ATOM 13060 C C . VAL D 1 57 ? 7.685 -20.719 99.619 1.00 33.96 54 VAL D C 1
ATOM 13061 O O . VAL D 1 57 ? 8.332 -21.578 98.987 1.00 34.05 54 VAL D O 1
ATOM 13065 N N . GLY D 1 58 ? 8.212 -19.915 100.544 1.00 34.13 55 GLY D N 1
ATOM 13066 C CA . GLY D 1 58 ? 9.646 -19.894 100.889 1.00 34.08 55 GLY D CA 1
ATOM 13067 C C . GLY D 1 58 ? 10.325 -18.672 100.312 1.00 33.10 55 GLY D C 1
ATOM 13068 O O . GLY D 1 58 ? 11.268 -18.834 99.522 1.00 34.47 55 GLY D O 1
ATOM 13069 N N . GLU D 1 59 ? 9.867 -17.490 100.719 1.00 32.82 56 GLU D N 1
ATOM 13070 C CA . GLU D 1 59 ? 10.077 -16.217 99.983 1.00 34.38 56 GLU D CA 1
ATOM 13071 C C . GLU D 1 59 ? 11.164 -15.375 100.667 1.00 36.58 56 GLU D C 1
ATOM 13072 O O . GLU D 1 59 ? 11.939 -14.718 99.943 1.00 38.98 56 GLU D O 1
ATOM 13078 N N . SER D 1 60 ? 11.234 -15.401 102.000 1.00 36.11 57 SER D N 1
ATOM 13079 C CA . SER D 1 60 ? 12.174 -14.582 102.808 1.00 36.59 57 SER D CA 1
ATOM 13080 C C . SER D 1 60 ? 13.518 -15.308 102.959 1.00 35.22 57 SER D C 1
ATOM 13081 O O . SER D 1 60 ? 13.509 -16.497 103.284 1.00 36.04 57 SER D O 1
ATOM 13084 N N . THR D 1 61 ? 14.635 -14.624 102.692 1.00 35.13 58 THR D N 1
ATOM 13085 C CA . THR D 1 61 ? 16.011 -15.174 102.816 1.00 34.74 58 THR D CA 1
ATOM 13086 C C . THR D 1 61 ? 16.652 -14.654 104.107 1.00 34.91 58 THR D C 1
ATOM 13087 O O . THR D 1 61 ? 16.128 -13.683 104.683 1.00 34.29 58 THR D O 1
ATOM 13091 N N . ILE D 1 62 ? 17.737 -15.300 104.543 1.00 33.87 59 ILE D N 1
ATOM 13092 C CA . ILE D 1 62 ? 18.529 -14.919 105.750 1.00 34.04 59 ILE D CA 1
ATOM 13093 C C . ILE D 1 62 ? 20.009 -14.923 105.361 1.00 33.29 59 ILE D C 1
ATOM 13094 O O . ILE D 1 62 ? 20.332 -15.495 104.310 1.00 32.04 59 ILE D O 1
ATOM 13099 N N . GLY D 1 63 ? 20.861 -14.325 106.197 1.00 32.53 60 GLY D N 1
ATOM 13100 C CA . GLY D 1 63 ? 22.317 -14.233 105.983 1.00 32.06 60 GLY D CA 1
ATOM 13101 C C . GLY D 1 63 ? 22.940 -15.577 105.659 1.00 31.70 60 GLY D C 1
ATOM 13102 O O . GLY D 1 63 ? 23.797 -15.626 104.761 1.00 32.14 60 GLY D O 1
ATOM 13103 N N . GLN D 1 64 ? 22.539 -16.639 106.361 1.00 32.36 61 GLN D N 1
ATOM 13104 C CA . GLN D 1 64 ? 23.154 -17.984 106.207 1.00 33.02 61 GLN D CA 1
ATOM 13105 C C . GLN D 1 64 ? 22.868 -18.527 104.799 1.00 32.05 61 GLN D C 1
ATOM 13106 O O . GLN D 1 64 ? 23.797 -19.101 104.204 1.00 32.25 61 GLN D O 1
ATOM 13112 N N . THR D 1 65 ? 21.653 -18.344 104.266 1.00 31.99 62 THR D N 1
ATOM 13113 C CA . THR D 1 65 ? 21.301 -18.757 102.876 1.00 33.83 62 THR D CA 1
ATOM 13114 C C . THR D 1 65 ? 22.191 -18.003 101.884 1.00 32.39 62 THR D C 1
ATOM 13115 O O . THR D 1 65 ? 22.739 -18.651 100.971 1.00 30.69 62 THR D O 1
ATOM 13119 N N . LEU D 1 66 ? 22.349 -16.691 102.083 1.00 32.23 63 LEU D N 1
ATOM 13120 C CA . LEU D 1 66 ? 23.166 -15.813 101.202 1.00 32.18 63 LEU D CA 1
ATOM 13121 C C . LEU D 1 66 ? 24.589 -16.374 101.111 1.00 31.70 63 LEU D C 1
ATOM 13122 O O . LEU D 1 66 ? 25.034 -16.626 99.982 1.00 32.27 63 LEU D O 1
ATOM 13127 N N . VAL D 1 67 ? 25.256 -16.606 102.248 1.00 32.52 64 VAL D N 1
ATOM 13128 C CA . VAL D 1 67 ? 26.692 -17.029 102.288 1.00 32.60 64 VAL D CA 1
ATOM 13129 C C . VAL D 1 67 ? 26.850 -18.474 101.785 1.00 31.42 64 VAL D C 1
ATOM 13130 O O . VAL D 1 67 ? 27.890 -18.756 101.139 1.00 32.67 64 VAL D O 1
ATOM 13134 N N . VAL D 1 68 ? 25.890 -19.363 102.050 1.00 29.99 65 VAL D N 1
ATOM 13135 C CA . VAL D 1 68 ? 25.963 -20.788 101.596 1.00 30.15 65 VAL D CA 1
ATOM 13136 C C . VAL D 1 68 ? 25.701 -20.848 100.083 1.00 29.24 65 VAL D C 1
ATOM 13137 O O . VAL D 1 68 ? 26.404 -21.616 99.393 1.00 27.46 65 VAL D O 1
ATOM 13141 N N . LEU D 1 69 ? 24.764 -20.044 99.572 1.00 30.18 66 LEU D N 1
ATOM 13142 C CA . LEU D 1 69 ? 24.524 -19.911 98.108 1.00 30.65 66 LEU D CA 1
ATOM 13143 C C . LEU D 1 69 ? 25.825 -19.488 97.415 1.00 30.30 66 LEU D C 1
ATOM 13144 O O . LEU D 1 69 ? 26.127 -20.052 96.349 1.00 30.93 66 LEU D O 1
ATOM 13149 N N . ARG D 1 70 ? 26.587 -18.568 98.010 1.00 32.06 67 ARG D N 1
ATOM 13150 C CA . ARG D 1 70 ? 27.888 -18.092 97.458 1.00 32.40 67 ARG D CA 1
ATOM 13151 C C . ARG D 1 70 ? 28.923 -19.223 97.526 1.00 31.27 67 ARG D C 1
ATOM 13152 O O . ARG D 1 70 ? 29.638 -19.430 96.531 1.00 32.79 67 ARG D O 1
ATOM 13160 N N . LEU D 1 71 ? 29.000 -19.917 98.664 1.00 31.37 68 LEU D N 1
ATOM 13161 C CA . LEU D 1 71 ? 29.873 -21.102 98.886 1.00 30.15 68 LEU D CA 1
ATOM 13162 C C . LEU D 1 71 ? 29.608 -22.150 97.796 1.00 28.96 68 LEU D C 1
ATOM 13163 O O . LEU D 1 71 ? 30.580 -22.600 97.164 1.00 28.78 68 LEU D O 1
ATOM 13168 N N . ILE D 1 72 ? 28.343 -22.530 97.593 1.00 28.56 69 ILE D N 1
ATOM 13169 C CA . ILE D 1 72 ? 27.921 -23.546 96.579 1.00 29.31 69 ILE D CA 1
ATOM 13170 C C . ILE D 1 72 ? 28.342 -23.072 95.186 1.00 29.46 69 ILE D C 1
ATOM 13171 O O . ILE D 1 72 ? 28.900 -23.891 94.431 1.00 29.72 69 ILE D O 1
ATOM 13176 N N . SER D 1 73 ? 28.070 -21.805 94.860 1.00 30.33 70 SER D N 1
ATOM 13177 C CA . SER D 1 73 ? 28.349 -21.202 93.531 1.00 31.70 70 SER D CA 1
ATOM 13178 C C . SER D 1 73 ? 29.839 -21.354 93.201 1.00 31.87 70 SER D C 1
ATOM 13179 O O . SER D 1 73 ? 30.157 -21.918 92.142 1.00 31.69 70 SER D O 1
ATOM 13182 N N . ASP D 1 74 ? 30.720 -20.914 94.099 1.00 34.26 71 ASP D N 1
ATOM 13183 C CA . ASP D 1 74 ? 32.188 -20.873 93.859 1.00 36.21 71 ASP D CA 1
ATOM 13184 C C . ASP D 1 74 ? 32.787 -22.288 93.934 1.00 35.39 71 ASP D C 1
ATOM 13185 O O . ASP D 1 74 ? 33.707 -22.582 93.139 1.00 34.39 71 ASP D O 1
ATOM 13190 N N . ARG D 1 75 ? 32.288 -23.143 94.832 1.00 34.46 72 ARG D N 1
ATOM 13191 C CA . ARG D 1 75 ? 32.819 -24.518 95.052 1.00 33.77 72 ARG D CA 1
ATOM 13192 C C . ARG D 1 75 ? 32.490 -25.422 93.852 1.00 32.22 72 ARG D C 1
ATOM 13193 O O . ARG D 1 75 ? 33.380 -26.181 93.414 1.00 30.33 72 ARG D O 1
ATOM 13201 N N . TYR D 1 76 ? 31.263 -25.341 93.330 1.00 30.57 73 TYR D N 1
ATOM 13202 C CA . TYR D 1 76 ? 30.746 -26.224 92.251 1.00 29.78 73 TYR D CA 1
ATOM 13203 C C . TYR D 1 76 ? 30.763 -25.508 90.891 1.00 29.45 73 TYR D C 1
ATOM 13204 O O . TYR D 1 76 ? 30.503 -26.188 89.892 1.00 29.87 73 TYR D O 1
ATOM 13213 N N . GLY D 1 77 ? 31.067 -24.205 90.854 1.00 28.82 74 GLY D N 1
ATOM 13214 C CA . GLY D 1 77 ? 31.344 -23.453 89.612 1.00 28.12 74 GLY D CA 1
ATOM 13215 C C . GLY D 1 77 ? 30.080 -23.107 88.838 1.00 27.90 74 GLY D C 1
ATOM 13216 O O . GLY D 1 77 ? 30.125 -23.159 87.596 1.00 27.93 74 GLY D O 1
ATOM 13217 N N . VAL D 1 78 ? 28.994 -22.764 89.540 1.00 27.37 75 VAL D N 1
ATOM 13218 C CA . VAL D 1 78 ? 27.670 -22.389 88.957 1.00 27.79 75 VAL D CA 1
ATOM 13219 C C . VAL D 1 78 ? 27.390 -20.932 89.320 1.00 28.47 75 VAL D C 1
ATOM 13220 O O . VAL D 1 78 ? 26.913 -20.649 90.417 1.00 27.26 75 VAL D O 1
ATOM 13224 N N . PRO D 1 79 ? 27.702 -19.969 88.420 1.00 29.34 76 PRO D N 1
ATOM 13225 C CA . PRO D 1 79 ? 27.488 -18.542 88.687 1.00 29.36 76 PRO D CA 1
ATOM 13226 C C . PRO D 1 79 ? 26.044 -18.142 89.028 1.00 29.25 76 PRO D C 1
ATOM 13227 O O . PRO D 1 79 ? 25.861 -17.271 89.857 1.00 29.99 76 PRO D O 1
ATOM 13231 N N . GLU D 1 80 ? 25.064 -18.779 88.381 1.00 29.50 77 GLU D N 1
ATOM 13232 C CA . GLU D 1 80 ? 23.614 -18.452 88.496 1.00 29.96 77 GLU D CA 1
ATOM 13233 C C . GLU D 1 80 ? 23.169 -18.527 89.962 1.00 29.72 77 GLU D C 1
ATOM 13234 O O . GLU D 1 80 ? 22.271 -17.758 90.350 1.00 30.92 77 GLU D O 1
ATOM 13240 N N . ILE D 1 81 ? 23.752 -19.435 90.747 1.00 29.30 78 ILE D N 1
ATOM 13241 C CA . ILE D 1 81 ? 23.362 -19.645 92.171 1.00 28.76 78 ILE D CA 1
ATOM 13242 C C . ILE D 1 81 ? 23.786 -18.415 92.990 1.00 28.26 78 ILE D C 1
ATOM 13243 O O . ILE D 1 81 ? 23.023 -18.026 93.883 1.00 27.34 78 ILE D O 1
ATOM 13248 N N . ALA D 1 82 ? 24.925 -17.798 92.660 1.00 29.12 79 ALA D N 1
ATOM 13249 C CA . ALA D 1 82 ? 25.449 -16.581 93.330 1.00 30.20 79 ALA D CA 1
ATOM 13250 C C . ALA D 1 82 ? 24.529 -15.382 93.078 1.00 31.31 79 ALA D C 1
ATOM 13251 O O . ALA D 1 82 ? 24.555 -14.453 93.903 1.00 32.88 79 ALA D O 1
ATOM 13253 N N . ASN D 1 83 ? 23.740 -15.394 91.998 1.00 31.88 80 ASN D N 1
ATOM 13254 C CA . ASN D 1 83 ? 22.865 -14.253 91.613 1.00 33.36 80 ASN D CA 1
ATOM 13255 C C . ASN D 1 83 ? 21.658 -14.181 92.557 1.00 34.13 80 ASN D C 1
ATOM 13256 O O . ASN D 1 83 ? 21.028 -13.119 92.593 1.00 34.33 80 ASN D O 1
ATOM 13261 N N . LEU D 1 84 ? 21.363 -15.261 93.291 1.00 34.24 81 LEU D N 1
ATOM 13262 C CA . LEU D 1 84 ? 20.259 -15.332 94.290 1.00 34.90 81 LEU D CA 1
ATOM 13263 C C . LEU D 1 84 ? 20.752 -14.822 95.653 1.00 34.31 81 LEU D C 1
ATOM 13264 O O . LEU D 1 84 ? 19.908 -14.655 96.558 1.00 35.40 81 LEU D O 1
ATOM 13269 N N . ALA D 1 85 ? 22.060 -14.580 95.797 1.00 34.01 82 ALA D N 1
ATOM 13270 C CA . ALA D 1 85 ? 22.733 -14.356 97.099 1.00 33.51 82 ALA D CA 1
ATOM 13271 C C . ALA D 1 85 ? 22.748 -12.869 97.479 1.00 34.12 82 ALA D C 1
ATOM 13272 O O . ALA D 1 85 ? 23.336 -12.556 98.532 1.00 36.88 82 ALA D O 1
ATOM 13274 N N . SER D 1 86 ? 22.142 -11.988 96.675 1.00 34.52 83 SER D N 1
ATOM 13275 C CA . SER D 1 86 ? 21.968 -10.546 96.999 1.00 34.04 83 SER D CA 1
ATOM 13276 C C . SER D 1 86 ? 20.742 -9.963 96.280 1.00 34.26 83 SER D C 1
ATOM 13277 O O . SER D 1 86 ? 20.456 -10.375 95.139 1.00 32.94 83 SER D O 1
ATOM 13280 N N . PHE D 1 87 ? 20.044 -9.034 96.939 1.00 33.57 84 PHE D N 1
ATOM 13281 C CA . PHE D 1 87 ? 18.889 -8.277 96.388 1.00 33.68 84 PHE D CA 1
ATOM 13282 C C . PHE D 1 87 ? 19.278 -7.626 95.051 1.00 33.86 84 PHE D C 1
ATOM 13283 O O . PHE D 1 87 ? 18.471 -7.694 94.108 1.00 32.03 84 PHE D O 1
ATOM 13291 N N . GLN D 1 88 ? 20.486 -7.057 94.967 1.00 35.04 85 GLN D N 1
ATOM 13292 C CA . GLN D 1 88 ? 21.019 -6.363 93.760 1.00 36.38 85 GLN D CA 1
ATOM 13293 C C . GLN D 1 88 ? 21.091 -7.341 92.581 1.00 36.28 85 GLN D C 1
ATOM 13294 O O . GLN D 1 88 ? 20.549 -7.012 91.508 1.00 35.98 85 GLN D O 1
ATOM 13300 N N . ASP D 1 89 ? 21.739 -8.495 92.774 1.00 35.63 86 ASP D N 1
ATOM 13301 C CA . ASP D 1 89 ? 22.009 -9.485 91.695 1.00 35.37 86 ASP D CA 1
ATOM 13302 C C . ASP D 1 89 ? 20.707 -10.184 91.279 1.00 33.38 86 ASP D C 1
ATOM 13303 O O . ASP D 1 89 ? 20.595 -10.552 90.092 1.00 34.48 86 ASP D O 1
ATOM 13308 N N . VAL D 1 90 ? 19.752 -10.339 92.197 1.00 30.33 87 VAL D N 1
ATOM 13309 C CA . VAL D 1 90 ? 18.420 -10.947 91.907 1.00 30.24 87 VAL D CA 1
ATOM 13310 C C . VAL D 1 90 ? 17.655 -10.027 90.947 1.00 29.43 87 VAL D C 1
ATOM 13311 O O . VAL D 1 90 ? 17.142 -10.531 89.931 1.00 27.51 87 VAL D O 1
ATOM 13315 N N . LEU D 1 91 ? 17.589 -8.732 91.263 1.00 29.14 88 LEU D N 1
ATOM 13316 C CA . LEU D 1 91 ? 16.960 -7.683 90.415 1.00 31.20 88 LEU D CA 1
ATOM 13317 C C . LEU D 1 91 ? 17.646 -7.640 89.042 1.00 30.79 88 LEU D C 1
ATOM 13318 O O . LEU D 1 91 ? 16.927 -7.621 88.028 1.00 32.37 88 LEU D O 1
ATOM 13323 N N . ALA D 1 92 ? 18.981 -7.644 89.018 1.00 29.46 89 ALA D N 1
ATOM 13324 C CA . ALA D 1 92 ? 19.816 -7.476 87.806 1.00 29.88 89 ALA D CA 1
ATOM 13325 C C . ALA D 1 92 ? 19.727 -8.700 86.879 1.00 30.90 89 ALA D C 1
ATOM 13326 O O . ALA D 1 92 ? 19.841 -8.497 85.657 1.00 29.57 89 ALA D O 1
ATOM 13328 N N . ASN D 1 93 ? 19.564 -9.917 87.420 1.00 31.49 90 ASN D N 1
ATOM 13329 C CA . ASN D 1 93 ? 19.791 -11.182 86.665 1.00 30.63 90 ASN D CA 1
ATOM 13330 C C . ASN D 1 93 ? 18.537 -12.055 86.583 1.00 29.98 90 ASN D C 1
ATOM 13331 O O . ASN D 1 93 ? 18.424 -12.784 85.579 1.00 31.39 90 ASN D O 1
ATOM 13336 N N . VAL D 1 94 ? 17.652 -12.020 87.585 1.00 29.86 91 VAL D N 1
ATOM 13337 C CA . VAL D 1 94 ? 16.465 -12.925 87.663 1.00 29.22 91 VAL D CA 1
ATOM 13338 C C . VAL D 1 94 ? 15.232 -12.189 87.117 1.00 29.15 91 VAL D C 1
ATOM 13339 O O . VAL D 1 94 ? 14.677 -12.661 86.101 1.00 28.00 91 VAL D O 1
ATOM 13343 N N . SER D 1 95 ? 14.802 -11.110 87.782 1.00 28.12 92 SER D N 1
ATOM 13344 C CA . SER D 1 95 ? 13.671 -10.232 87.370 1.00 27.76 92 SER D CA 1
ATOM 13345 C C . SER D 1 95 ? 13.493 -9.121 88.404 1.00 28.06 92 SER D C 1
ATOM 13346 O O . SER D 1 95 ? 14.127 -9.204 89.470 1.00 27.86 92 SER D O 1
ATOM 13349 N N . SER D 1 96 ? 12.633 -8.146 88.108 1.00 27.26 93 SER D N 1
ATOM 13350 C CA . SER D 1 96 ? 12.413 -6.934 88.942 1.00 27.82 93 SER D CA 1
ATOM 13351 C C . SER D 1 96 ? 11.369 -7.214 90.029 1.00 27.01 93 SER D C 1
ATOM 13352 O O . SER D 1 96 ? 11.093 -6.305 90.820 1.00 27.78 93 SER D O 1
ATOM 13355 N N . SER D 1 97 ? 10.834 -8.435 90.085 1.00 26.64 94 SER D N 1
ATOM 13356 C CA . SER D 1 97 ? 9.560 -8.763 90.775 1.00 26.67 94 SER D CA 1
ATOM 13357 C C . SER D 1 97 ? 9.786 -9.106 92.257 1.00 25.65 94 SER D C 1
ATOM 13358 O O . SER D 1 97 ? 8.815 -9.520 92.917 1.00 25.08 94 SER D O 1
ATOM 13361 N N . HIS D 1 98 ? 10.994 -8.888 92.780 1.00 25.43 95 HIS D N 1
ATOM 13362 C CA . HIS D 1 98 ? 11.400 -9.287 94.155 1.00 26.89 95 HIS D CA 1
ATOM 13363 C C . HIS D 1 98 ? 11.373 -8.071 95.089 1.00 27.57 95 HIS D C 1
ATOM 13364 O O . HIS D 1 98 ? 11.485 -6.932 94.586 1.00 28.31 95 HIS D O 1
ATOM 13371 N N . GLY D 1 99 ? 11.201 -8.316 96.395 1.00 27.45 96 GLY D N 1
ATOM 13372 C CA . GLY D 1 99 ? 11.263 -7.297 97.461 1.00 26.56 96 GLY D CA 1
ATOM 13373 C C . GLY D 1 99 ? 12.614 -7.296 98.158 1.00 26.60 96 GLY D C 1
ATOM 13374 O O . GLY D 1 99 ? 13.385 -8.262 97.974 1.00 24.98 96 GLY D O 1
ATOM 13375 N N . GLN D 1 100 ? 12.912 -6.243 98.923 1.00 27.34 97 GLN D N 1
ATOM 13376 C CA . GLN D 1 100 ? 14.141 -6.159 99.759 1.00 28.22 97 GLN D CA 1
ATOM 13377 C C . GLN D 1 100 ? 13.819 -6.725 101.148 1.00 27.48 97 GLN D C 1
ATOM 13378 O O . GLN D 1 100 ? 12.627 -6.730 101.530 1.00 26.57 97 GLN D O 1
ATOM 13384 N N . LYS D 1 101 ? 14.847 -7.179 101.867 1.00 28.34 98 LYS D N 1
ATOM 13385 C CA . LYS D 1 101 ? 14.772 -7.546 103.306 1.00 28.83 98 LYS D CA 1
ATOM 13386 C C . LYS D 1 101 ? 15.959 -6.920 104.041 1.00 27.66 98 LYS D C 1
ATOM 13387 O O . LYS D 1 101 ? 17.050 -7.511 104.003 1.00 28.16 98 LYS D O 1
ATOM 13393 N N . SER D 1 102 ? 15.748 -5.769 104.682 1.00 27.66 99 SER D N 1
ATOM 13394 C CA . SER D 1 102 ? 16.783 -5.050 105.472 1.00 27.66 99 SER D CA 1
ATOM 13395 C C . SER D 1 102 ? 16.835 -5.605 106.902 1.00 27.49 99 SER D C 1
ATOM 13396 O O . SER D 1 102 ? 17.897 -5.467 107.539 1.00 29.26 99 SER D O 1
ATOM 13399 N N . ASN D 1 103 ? 15.739 -6.207 107.381 1.00 27.66 100 ASN D N 1
ATOM 13400 C CA . ASN D 1 103 ? 15.547 -6.568 108.812 1.00 27.97 100 ASN D CA 1
ATOM 13401 C C . ASN D 1 103 ? 14.513 -7.692 108.975 1.00 28.06 100 ASN D C 1
ATOM 13402 O O . ASN D 1 103 ? 13.683 -7.893 108.064 1.00 29.91 100 ASN D O 1
ATOM 13407 N N . PHE D 1 104 ? 14.560 -8.379 110.120 1.00 28.39 101 PHE D N 1
ATOM 13408 C CA . PHE D 1 104 ? 13.436 -9.156 110.705 1.00 28.28 101 PHE D CA 1
ATOM 13409 C C . PHE D 1 104 ? 12.733 -8.246 111.712 1.00 28.00 101 PHE D C 1
ATOM 13410 O O . PHE D 1 104 ? 13.437 -7.702 112.580 1.00 29.68 101 PHE D O 1
ATOM 13418 N N . GLY D 1 105 ? 11.415 -8.081 111.598 1.00 27.40 102 GLY D N 1
ATOM 13419 C CA . GLY D 1 105 ? 10.607 -7.273 112.529 1.00 27.65 102 GLY D CA 1
ATOM 13420 C C . GLY D 1 105 ? 9.634 -8.134 113.313 1.00 28.20 102 GLY D C 1
ATOM 13421 O O . GLY D 1 105 ? 9.015 -9.019 112.706 1.00 26.53 102 GLY D O 1
ATOM 13422 N N . PHE D 1 106 ? 9.497 -7.869 114.613 1.00 28.09 103 PHE D N 1
ATOM 13423 C CA . PHE D 1 106 ? 8.614 -8.617 115.543 1.00 29.02 103 PHE D CA 1
ATOM 13424 C C . PHE D 1 106 ? 7.779 -7.615 116.338 1.00 30.03 103 PHE D C 1
ATOM 13425 O O . PHE D 1 106 ? 8.368 -6.729 116.988 1.00 31.00 103 PHE D O 1
ATOM 13433 N N . MET D 1 107 ? 6.455 -7.762 116.281 1.00 31.09 104 MET D N 1
ATOM 13434 C CA . MET D 1 107 ? 5.471 -6.864 116.935 1.00 32.96 104 MET D CA 1
ATOM 13435 C C . MET D 1 107 ? 4.410 -7.717 117.647 1.00 33.60 104 MET D C 1
ATOM 13436 O O . MET D 1 107 ? 3.681 -8.463 116.957 1.00 34.74 104 MET D O 1
ATOM 13441 N N . PHE D 1 108 ? 4.332 -7.617 118.977 1.00 32.32 105 PHE D N 1
ATOM 13442 C CA . PHE D 1 108 ? 3.350 -8.346 119.823 1.00 32.81 105 PHE D CA 1
ATOM 13443 C C . PHE D 1 108 ? 1.988 -7.647 119.766 1.00 32.51 105 PHE D C 1
ATOM 13444 O O . PHE D 1 108 ? 1.950 -6.408 119.835 1.00 32.97 105 PHE D O 1
ATOM 13452 N N . HIS D 1 109 ? 0.912 -8.432 119.641 1.00 32.59 106 HIS D N 1
ATOM 13453 C CA . HIS D 1 109 ? -0.500 -7.970 119.691 1.00 33.38 106 HIS D CA 1
ATOM 13454 C C . HIS D 1 109 ? -1.291 -8.861 120.653 1.00 35.33 106 HIS D C 1
ATOM 13455 O O . HIS D 1 109 ? -1.046 -10.083 120.657 1.00 35.56 106 HIS D O 1
ATOM 13462 N N . ARG D 1 110 ? -2.216 -8.267 121.411 1.00 38.73 107 ARG D N 1
ATOM 13463 C CA . ARG D 1 110 ? -3.233 -8.979 122.228 1.00 39.93 107 ARG D CA 1
ATOM 13464 C C . ARG D 1 110 ? -4.617 -8.631 121.676 1.00 41.21 107 ARG D C 1
ATOM 13465 O O . ARG D 1 110 ? -4.765 -7.525 121.116 1.00 43.28 107 ARG D O 1
ATOM 13473 N N . ASP D 1 111 ? -5.579 -9.546 121.819 1.00 42.62 108 ASP D N 1
ATOM 13474 C CA . ASP D 1 111 ? -6.971 -9.403 121.311 1.00 44.43 108 ASP D CA 1
ATOM 13475 C C . ASP D 1 111 ? -7.556 -8.056 121.754 1.00 44.46 108 ASP D C 1
ATOM 13476 O O . ASP D 1 111 ? -7.591 -7.799 122.974 1.00 46.69 108 ASP D O 1
ATOM 13481 N N . GLY D 1 112 ? -7.990 -7.239 120.790 1.00 43.98 109 GLY D N 1
ATOM 13482 C CA . GLY D 1 112 ? -8.761 -6.000 121.011 1.00 44.99 109 GLY D CA 1
ATOM 13483 C C . GLY D 1 112 ? -7.891 -4.815 121.395 1.00 45.42 109 GLY D C 1
ATOM 13484 O O . GLY D 1 112 ? -8.462 -3.734 121.614 1.00 46.16 109 GLY D O 1
ATOM 13485 N N . GLU D 1 113 ? -6.565 -4.990 121.452 1.00 48.87 110 GLU D N 1
ATOM 13486 C CA . GLU D 1 113 ? -5.609 -3.982 121.991 1.00 51.12 110 GLU D CA 1
ATOM 13487 C C . GLU D 1 113 ? -4.657 -3.494 120.892 1.00 50.11 110 GLU D C 1
ATOM 13488 O O . GLU D 1 113 ? -4.253 -4.322 120.041 1.00 49.31 110 GLU D O 1
ATOM 13494 N N . GLU D 1 114 ? -4.301 -2.203 120.937 1.00 47.35 111 GLU D N 1
ATOM 13495 C CA . GLU D 1 114 ? -3.188 -1.603 120.152 1.00 45.65 111 GLU D CA 1
ATOM 13496 C C . GLU D 1 114 ? -1.897 -2.292 120.577 1.00 43.51 111 GLU D C 1
ATOM 13497 O O . GLU D 1 114 ? -1.763 -2.690 121.729 1.00 44.44 111 GLU D O 1
ATOM 13503 N N . PRO D 1 115 ? -0.911 -2.468 119.673 1.00 42.07 112 PRO D N 1
ATOM 13504 C CA . PRO D 1 115 ? 0.337 -3.133 120.040 1.00 41.56 112 PRO D CA 1
ATOM 13505 C C . PRO D 1 115 ? 1.146 -2.266 121.015 1.00 41.28 112 PRO D C 1
ATOM 13506 O O . PRO D 1 115 ? 1.152 -1.059 120.857 1.00 41.28 112 PRO D O 1
ATOM 13510 N N . ASP D 1 116 ? 1.800 -2.904 121.989 1.00 40.94 113 ASP D N 1
ATOM 13511 C CA . ASP D 1 116 ? 2.658 -2.242 123.007 1.00 40.39 113 ASP D CA 1
ATOM 13512 C C . ASP D 1 116 ? 4.000 -1.889 122.367 1.00 37.93 113 ASP D C 1
ATOM 13513 O O . ASP D 1 116 ? 4.769 -2.784 122.025 1.00 35.68 113 ASP D O 1
ATOM 13518 N N . PRO D 1 117 ? 4.344 -0.586 122.213 1.00 37.02 114 PRO D N 1
ATOM 13519 C CA . PRO D 1 117 ? 5.590 -0.193 121.549 1.00 36.45 114 PRO D CA 1
ATOM 13520 C C . PRO D 1 117 ? 6.874 -0.675 122.245 1.00 35.76 114 PRO D C 1
ATOM 13521 O O . PRO D 1 117 ? 7.915 -0.605 121.620 1.00 35.03 114 PRO D O 1
ATOM 13525 N N . ASN D 1 118 ? 6.779 -1.140 123.498 1.00 37.08 115 ASN D N 1
ATOM 13526 C CA . ASN D 1 118 ? 7.913 -1.713 124.275 1.00 36.93 115 ASN D CA 1
ATOM 13527 C C . ASN D 1 118 ? 8.015 -3.225 124.046 1.00 36.97 115 ASN D C 1
ATOM 13528 O O . ASN D 1 118 ? 9.044 -3.797 124.463 1.00 35.53 115 ASN D O 1
ATOM 13533 N N . GLU D 1 119 ? 7.005 -3.839 123.412 1.00 36.32 116 GLU D N 1
ATOM 13534 C CA . GLU D 1 119 ? 6.965 -5.296 123.102 1.00 35.98 116 GLU D CA 1
ATOM 13535 C C . GLU D 1 119 ? 7.204 -5.515 121.601 1.00 33.74 116 GLU D C 1
ATOM 13536 O O . GLU D 1 119 ? 6.406 -6.248 120.981 1.00 33.34 116 GLU D O 1
ATOM 13542 N N . THR D 1 120 ? 8.259 -4.913 121.041 1.00 31.10 117 THR D N 1
ATOM 13543 C CA . THR D 1 120 ? 8.707 -5.142 119.638 1.00 30.00 117 THR D CA 1
ATOM 13544 C C . THR D 1 120 ? 10.178 -5.567 119.650 1.00 29.53 117 THR D C 1
ATOM 13545 O O . THR D 1 120 ? 10.860 -5.321 120.654 1.00 29.67 117 THR D O 1
ATOM 13549 N N . SER D 1 121 ? 10.625 -6.238 118.588 1.00 28.82 118 SER D N 1
ATOM 13550 C CA . SER D 1 121 ? 12.051 -6.570 118.337 1.00 27.78 118 SER D CA 1
ATOM 13551 C C . SER D 1 121 ? 12.339 -6.314 116.860 1.00 28.03 118 SER D C 1
ATOM 13552 O O . SER D 1 121 ? 11.423 -6.516 116.045 1.00 28.34 118 SER D O 1
ATOM 13555 N N . GLN D 1 122 ? 13.547 -5.842 116.550 1.00 28.63 119 GLN D N 1
ATOM 13556 C CA . GLN D 1 122 ? 14.068 -5.767 115.165 1.00 28.99 119 GLN D CA 1
ATOM 13557 C C . GLN D 1 122 ? 15.527 -6.214 115.161 1.00 28.94 119 GLN D C 1
ATOM 13558 O O . GLN D 1 122 ? 16.269 -5.808 116.068 1.00 28.80 119 GLN D O 1
ATOM 13564 N N . PHE D 1 123 ? 15.894 -7.045 114.186 1.00 28.71 120 PHE D N 1
ATOM 13565 C CA . PHE D 1 123 ? 17.297 -7.390 113.856 1.00 29.90 120 PHE D CA 1
ATOM 13566 C C . PHE D 1 123 ? 17.575 -6.915 112.428 1.00 32.24 120 PHE D C 1
ATOM 13567 O O . PHE D 1 123 ? 17.071 -7.544 111.472 1.00 32.01 120 PHE D O 1
ATOM 13575 N N . ARG D 1 124 ? 18.316 -5.814 112.297 1.00 34.70 121 ARG D N 1
ATOM 13576 C CA . ARG D 1 124 ? 18.772 -5.287 110.988 1.00 36.98 121 ARG D CA 1
ATOM 13577 C C . ARG D 1 124 ? 19.947 -6.154 110.538 1.00 35.68 121 ARG D C 1
ATOM 13578 O O . ARG D 1 124 ? 20.896 -6.305 111.326 1.00 34.41 121 ARG D O 1
ATOM 13586 N N . ILE D 1 125 ? 19.875 -6.718 109.330 1.00 35.18 122 ILE D N 1
ATOM 13587 C CA . ILE D 1 125 ? 20.890 -7.690 108.828 1.00 35.85 122 ILE D CA 1
ATOM 13588 C C . ILE D 1 125 ? 22.173 -6.915 108.542 1.00 35.43 122 ILE D C 1
ATOM 13589 O O . ILE D 1 125 ? 22.147 -5.914 107.832 1.00 34.18 122 ILE D O 1
ATOM 13594 N N . PRO D 1 126 ? 23.319 -7.300 109.147 1.00 36.12 123 PRO D N 1
ATOM 13595 C CA . PRO D 1 126 ? 24.591 -6.642 108.853 1.00 37.59 123 PRO D CA 1
ATOM 13596 C C . PRO D 1 126 ? 25.037 -6.907 107.406 1.00 39.43 123 PRO D C 1
ATOM 13597 O O . PRO D 1 126 ? 24.774 -7.988 106.903 1.00 39.13 123 PRO D O 1
ATOM 13601 N N . SER D 1 127 ? 25.695 -5.922 106.785 1.00 40.16 124 SER D N 1
ATOM 13602 C CA . SER D 1 127 ? 26.175 -5.959 105.377 1.00 42.60 124 SER D CA 1
ATOM 13603 C C . SER D 1 127 ? 27.166 -7.111 105.166 1.00 43.14 124 SER D C 1
ATOM 13604 O O . SER D 1 127 ? 27.176 -7.668 104.054 1.00 43.51 124 SER D O 1
ATOM 13607 N N . ILE D 1 128 ? 27.970 -7.452 106.181 1.00 44.78 125 ILE D N 1
ATOM 13608 C CA . ILE D 1 128 ? 29.046 -8.489 106.087 1.00 46.52 125 ILE D CA 1
ATOM 13609 C C . ILE D 1 128 ? 28.476 -9.791 105.499 1.00 45.73 125 ILE D C 1
ATOM 13610 O O . ILE D 1 128 ? 29.179 -10.396 104.672 1.00 45.43 125 ILE D O 1
ATOM 13615 N N . VAL D 1 129 ? 27.262 -10.199 105.897 1.00 46.12 126 VAL D N 1
ATOM 13616 C CA . VAL D 1 129 ? 26.599 -11.462 105.437 1.00 46.58 126 VAL D CA 1
ATOM 13617 C C . VAL D 1 129 ? 25.969 -11.248 104.049 1.00 46.58 126 VAL D C 1
ATOM 13618 O O . VAL D 1 129 ? 25.911 -12.227 103.279 1.00 50.07 126 VAL D O 1
ATOM 13622 N N . GLY D 1 130 ? 25.509 -10.029 103.741 1.00 45.13 127 GLY D N 1
ATOM 13623 C CA . GLY D 1 130 ? 25.023 -9.636 102.402 1.00 42.64 127 GLY D CA 1
ATOM 13624 C C . GLY D 1 130 ? 23.656 -8.977 102.466 1.00 41.03 127 GLY D C 1
ATOM 13625 O O . GLY D 1 130 ? 23.130 -8.815 103.583 1.00 39.76 127 GLY D O 1
ATOM 13626 N N . ASN D 1 131 ? 23.101 -8.612 101.308 1.00 38.81 128 ASN D N 1
ATOM 13627 C CA . ASN D 1 131 ? 21.772 -7.960 101.180 1.00 38.80 128 ASN D CA 1
ATOM 13628 C C . ASN D 1 131 ? 20.719 -9.017 100.845 1.00 37.60 128 ASN D C 1
ATOM 13629 O O . ASN D 1 131 ? 20.764 -9.560 99.725 1.00 36.47 128 ASN D O 1
ATOM 13634 N N . ALA D 1 132 ? 19.809 -9.282 101.787 1.00 35.07 129 ALA D N 1
ATOM 13635 C CA . ALA D 1 132 ? 18.749 -10.311 101.690 1.00 33.21 129 ALA D CA 1
ATOM 13636 C C . ALA D 1 132 ? 17.591 -9.763 100.855 1.00 31.95 129 ALA D C 1
ATOM 13637 O O . ALA D 1 132 ? 17.502 -8.529 100.691 1.00 31.95 129 ALA D O 1
ATOM 13639 N N . ALA D 1 133 ? 16.734 -10.651 100.351 1.00 29.79 130 ALA D N 1
ATOM 13640 C CA . ALA D 1 133 ? 15.595 -10.301 99.472 1.00 27.86 130 ALA D CA 1
ATOM 13641 C C . ALA D 1 133 ? 14.342 -11.064 99.908 1.00 27.70 130 ALA D C 1
ATOM 13642 O O . ALA D 1 133 ? 14.474 -12.087 100.619 1.00 27.42 130 ALA D O 1
ATOM 13644 N N . HIS D 1 134 ? 13.175 -10.549 99.512 1.00 26.50 131 HIS D N 1
ATOM 13645 C CA . HIS D 1 134 ? 11.899 -11.297 99.409 1.00 26.71 131 HIS D CA 1
ATOM 13646 C C . HIS D 1 134 ? 11.810 -11.904 98.004 1.00 27.16 131 HIS D C 1
ATOM 13647 O O . HIS D 1 134 ? 11.608 -11.133 97.046 1.00 27.30 131 HIS D O 1
ATOM 13654 N N . PHE D 1 135 ? 12.018 -13.219 97.892 1.00 27.08 132 PHE D N 1
ATOM 13655 C CA . PHE D 1 135 ? 11.966 -13.988 96.621 1.00 27.51 132 PHE D CA 1
ATOM 13656 C C . PHE D 1 135 ? 10.516 -14.165 96.174 1.00 26.05 132 PHE D C 1
ATOM 13657 O O . PHE D 1 135 ? 9.733 -14.792 96.917 1.00 26.46 132 PHE D O 1
ATOM 13665 N N . PHE D 1 136 ? 10.177 -13.609 95.007 1.00 24.37 133 PHE D N 1
ATOM 13666 C CA . PHE D 1 136 ? 8.997 -13.999 94.192 1.00 23.57 133 PHE D CA 1
ATOM 13667 C C . PHE D 1 136 ? 9.376 -15.323 93.521 1.00 23.08 133 PHE D C 1
ATOM 13668 O O . PHE D 1 136 ? 10.073 -15.310 92.493 1.00 22.92 133 PHE D O 1
ATOM 13676 N N . ARG D 1 137 ? 8.976 -16.439 94.130 1.00 22.95 134 ARG D N 1
ATOM 13677 C CA . ARG D 1 137 ? 9.564 -17.783 93.866 1.00 23.99 134 ARG D CA 1
ATOM 13678 C C . ARG D 1 137 ? 9.283 -18.246 92.428 1.00 22.81 134 ARG D C 1
ATOM 13679 O O . ARG D 1 137 ? 10.150 -18.922 91.862 1.00 21.63 134 ARG D O 1
ATOM 13687 N N . GLN D 1 138 ? 8.128 -17.905 91.856 1.00 23.84 135 GLN D N 1
ATOM 13688 C CA . GLN D 1 138 ? 7.797 -18.234 90.441 1.00 23.63 135 GLN D CA 1
ATOM 13689 C C . GLN D 1 138 ? 8.945 -17.791 89.519 1.00 24.07 135 GLN D C 1
ATOM 13690 O O . GLN D 1 138 ? 9.247 -18.535 88.574 1.00 24.21 135 GLN D O 1
ATOM 13696 N N . ASP D 1 139 ? 9.607 -16.667 89.816 1.00 24.36 136 ASP D N 1
ATOM 13697 C CA . ASP D 1 139 ? 10.682 -16.084 88.967 1.00 24.73 136 ASP D CA 1
ATOM 13698 C C . ASP D 1 139 ? 12.038 -16.681 89.346 1.00 24.10 136 ASP D C 1
ATOM 13699 O O . ASP D 1 139 ? 12.804 -17.037 88.432 1.00 24.37 136 ASP D O 1
ATOM 13704 N N . THR D 1 140 ? 12.327 -16.767 90.644 1.00 24.08 137 THR D N 1
ATOM 13705 C CA . THR D 1 140 ? 13.524 -17.460 91.194 1.00 25.27 137 THR D CA 1
ATOM 13706 C C . THR D 1 140 ? 13.578 -18.885 90.624 1.00 24.39 137 THR D C 1
ATOM 13707 O O . THR D 1 140 ? 14.640 -19.276 90.112 1.00 23.48 137 THR D O 1
ATOM 13711 N N . ASP D 1 141 ? 12.468 -19.622 90.692 1.00 23.83 138 ASP D N 1
ATOM 13712 C CA . ASP D 1 141 ? 12.417 -21.064 90.335 1.00 24.51 138 ASP D CA 1
ATOM 13713 C C . ASP D 1 141 ? 12.502 -21.209 88.809 1.00 23.83 138 ASP D C 1
ATOM 13714 O O . ASP D 1 141 ? 13.258 -22.078 88.357 1.00 24.07 138 ASP D O 1
ATOM 13719 N N . SER D 1 142 ? 11.801 -20.364 88.043 1.00 23.18 139 SER D N 1
ATOM 13720 C CA . SER D 1 142 ? 11.903 -20.323 86.558 1.00 22.99 139 SER D CA 1
ATOM 13721 C C . SER D 1 142 ? 13.362 -20.105 86.151 1.00 22.82 139 SER D C 1
ATOM 13722 O O . SER D 1 142 ? 13.856 -20.864 85.298 1.00 22.24 139 SER D O 1
ATOM 13725 N N . TYR D 1 143 ? 14.030 -19.132 86.771 1.00 22.63 140 TYR D N 1
ATOM 13726 C CA . TYR D 1 143 ? 15.429 -18.733 86.458 1.00 22.95 140 TYR D CA 1
ATOM 13727 C C . TYR D 1 143 ? 16.357 -19.945 86.618 1.00 22.87 140 TYR D C 1
ATOM 13728 O O . TYR D 1 143 ? 17.160 -20.216 85.702 1.00 21.72 140 TYR D O 1
ATOM 13737 N N . MET D 1 144 ? 16.243 -20.672 87.733 1.00 22.94 141 MET D N 1
ATOM 13738 C CA . MET D 1 144 ? 17.157 -21.810 88.030 1.00 24.18 141 MET D CA 1
ATOM 13739 C C . MET D 1 144 ? 16.804 -23.012 87.136 1.00 23.36 141 MET D C 1
ATOM 13740 O O . MET D 1 144 ? 17.713 -23.766 86.783 1.00 22.90 141 MET D O 1
ATOM 13745 N N . PHE D 1 145 ? 15.537 -23.166 86.755 1.00 23.64 142 PHE D N 1
ATOM 13746 C CA . PHE D 1 145 ? 15.080 -24.205 85.795 1.00 23.96 142 PHE D CA 1
ATOM 13747 C C . PHE D 1 145 ? 15.730 -23.956 84.427 1.00 23.47 142 PHE D C 1
ATOM 13748 O O . PHE D 1 145 ? 16.332 -24.894 83.873 1.00 22.50 142 PHE D O 1
ATOM 13756 N N . HIS D 1 146 ? 15.640 -22.725 83.911 1.00 23.49 143 HIS D N 1
ATOM 13757 C CA . HIS D 1 146 ? 16.239 -22.313 82.610 1.00 23.37 143 HIS D CA 1
ATOM 13758 C C . HIS D 1 146 ? 17.747 -22.591 82.623 1.00 22.72 143 HIS D C 1
ATOM 13759 O O . HIS D 1 146 ? 18.256 -23.120 81.625 1.00 22.72 143 HIS D O 1
ATOM 13766 N N . ALA D 1 147 ? 18.437 -22.249 83.712 1.00 22.93 144 ALA D N 1
ATOM 13767 C CA . ALA D 1 147 ? 19.889 -22.499 83.893 1.00 22.85 144 ALA D CA 1
ATOM 13768 C C . ALA D 1 147 ? 20.187 -24.007 83.787 1.00 22.59 144 ALA D C 1
ATOM 13769 O O . ALA D 1 147 ? 21.137 -24.373 83.080 1.00 21.48 144 ALA D O 1
ATOM 13771 N N . ALA D 1 148 ? 19.406 -24.851 84.471 1.00 22.12 145 ALA D N 1
ATOM 13772 C CA . ALA D 1 148 ? 19.593 -26.321 84.528 1.00 22.22 145 ALA D CA 1
ATOM 13773 C C . ALA D 1 148 ? 19.474 -26.910 83.120 1.00 21.70 145 ALA D C 1
ATOM 13774 O O . ALA D 1 148 ? 20.335 -27.724 82.733 1.00 21.72 145 ALA D O 1
ATOM 13776 N N . VAL D 1 149 ? 18.445 -26.505 82.379 1.00 22.63 146 VAL D N 1
ATOM 13777 C CA . VAL D 1 149 ? 18.208 -26.958 80.978 1.00 23.49 146 VAL D CA 1
ATOM 13778 C C . VAL D 1 149 ? 19.349 -26.429 80.099 1.00 24.84 146 VAL D C 1
ATOM 13779 O O . VAL D 1 149 ? 19.839 -27.201 79.252 1.00 23.96 146 VAL D O 1
ATOM 13783 N N . ARG D 1 150 ? 19.783 -25.182 80.316 1.00 26.22 147 ARG D N 1
ATOM 13784 C CA . ARG D 1 150 ? 20.916 -24.564 79.571 1.00 29.10 147 ARG D CA 1
ATOM 13785 C C . ARG D 1 150 ? 22.182 -25.409 79.754 1.00 28.41 147 ARG D C 1
ATOM 13786 O O . ARG D 1 150 ? 22.907 -25.605 78.764 1.00 28.37 147 ARG D O 1
ATOM 13794 N N . TYR D 1 151 ? 22.433 -25.905 80.969 1.00 27.62 148 TYR D N 1
ATOM 13795 C CA . TYR D 1 151 ? 23.615 -26.749 81.292 1.00 27.45 148 TYR D CA 1
ATOM 13796 C C . TYR D 1 151 ? 23.467 -28.145 80.662 1.00 26.55 148 TYR D C 1
ATOM 13797 O O . TYR D 1 151 ? 24.469 -28.873 80.609 1.00 26.96 148 TYR D O 1
ATOM 13806 N N . GLY D 1 152 ? 22.260 -28.514 80.219 1.00 26.33 149 GLY D N 1
ATOM 13807 C CA . GLY D 1 152 ? 21.999 -29.747 79.449 1.00 25.53 149 GLY D CA 1
ATOM 13808 C C . GLY D 1 152 ? 21.146 -30.764 80.197 1.00 25.03 149 GLY D C 1
ATOM 13809 O O . GLY D 1 152 ? 21.135 -31.924 79.755 1.00 23.86 149 GLY D O 1
ATOM 13810 N N . CYS D 1 153 ? 20.455 -30.370 81.276 1.00 24.29 150 CYS D N 1
ATOM 13811 C CA . CYS D 1 153 ? 19.401 -31.190 81.936 1.00 23.95 150 CYS D CA 1
ATOM 13812 C C . CYS D 1 153 ? 18.215 -31.357 80.983 1.00 24.79 150 CYS D C 1
ATOM 13813 O O . CYS D 1 153 ? 17.738 -30.328 80.450 1.00 24.92 150 CYS D O 1
ATOM 13816 N N . ASP D 1 154 ? 17.759 -32.598 80.779 1.00 24.67 151 ASP D N 1
ATOM 13817 C CA . ASP D 1 154 ? 16.451 -32.895 80.140 1.00 24.87 151 ASP D CA 1
ATOM 13818 C C . ASP D 1 154 ? 15.363 -32.680 81.195 1.00 24.96 151 ASP D C 1
ATOM 13819 O O . ASP D 1 154 ? 15.684 -32.730 82.396 1.00 24.55 151 ASP D O 1
ATOM 13824 N N . ALA D 1 155 ? 14.128 -32.437 80.764 1.00 24.56 152 ALA D N 1
ATOM 13825 C CA . ALA D 1 155 ? 12.998 -32.120 81.662 1.00 25.85 152 ALA D CA 1
ATOM 13826 C C . ALA D 1 155 ? 11.695 -32.678 81.087 1.00 26.24 152 ALA D C 1
ATOM 13827 O O . ALA D 1 155 ? 11.488 -32.598 79.861 1.00 25.76 152 ALA D O 1
ATOM 13829 N N . ARG D 1 156 ? 10.854 -33.218 81.965 1.00 26.83 153 ARG D N 1
ATOM 13830 C CA . ARG D 1 156 ? 9.452 -33.590 81.671 1.00 27.93 153 ARG D CA 1
ATOM 13831 C C . ARG D 1 156 ? 8.579 -32.923 82.733 1.00 27.34 153 ARG D C 1
ATOM 13832 O O . ARG D 1 156 ? 8.702 -33.293 83.916 1.00 27.98 153 ARG D O 1
ATOM 13840 N N . GLN D 1 157 ? 7.776 -31.947 82.313 1.00 26.49 154 GLN D N 1
ATOM 13841 C CA . GLN D 1 157 ? 6.838 -31.185 83.172 1.00 26.12 154 GLN D CA 1
ATOM 13842 C C . GLN D 1 157 ? 5.437 -31.744 82.923 1.00 26.59 154 GLN D C 1
ATOM 13843 O O . GLN D 1 157 ? 5.262 -32.435 81.894 1.00 26.22 154 GLN D O 1
ATOM 13849 N N . TYR D 1 158 ? 4.498 -31.471 83.836 1.00 26.72 155 TYR D N 1
ATOM 13850 C CA . TYR D 1 158 ? 3.175 -32.143 83.931 1.00 27.88 155 TYR D CA 1
ATOM 13851 C C . TYR D 1 158 ? 3.381 -33.665 83.916 1.00 27.57 155 TYR D C 1
ATOM 13852 O O . TYR D 1 158 ? 2.588 -34.372 83.285 1.00 26.13 155 TYR D O 1
ATOM 13861 N N . TYR D 1 159 ? 4.421 -34.151 84.597 1.00 28.07 156 TYR D N 1
ATOM 13862 C CA . TYR D 1 159 ? 4.793 -35.587 84.668 1.00 30.79 156 TYR D CA 1
ATOM 13863 C C . TYR D 1 159 ? 4.438 -36.135 86.054 1.00 31.78 156 TYR D C 1
ATOM 13864 O O . TYR D 1 159 ? 5.006 -35.666 87.058 1.00 32.67 156 TYR D O 1
ATOM 13873 N N . ARG D 1 160 ? 3.517 -37.096 86.099 1.00 34.01 157 ARG D N 1
ATOM 13874 C CA . ARG D 1 160 ? 3.022 -37.721 87.351 1.00 36.60 157 ARG D CA 1
ATOM 13875 C C . ARG D 1 160 ? 3.734 -39.064 87.537 1.00 34.55 157 ARG D C 1
ATOM 13876 O O . ARG D 1 160 ? 3.509 -39.969 86.719 1.00 32.75 157 ARG D O 1
ATOM 13884 N N . VAL D 1 161 ? 4.572 -39.159 88.573 1.00 34.27 158 VAL D N 1
ATOM 13885 C CA . VAL D 1 161 ? 5.307 -40.391 88.991 1.00 34.10 158 VAL D CA 1
ATOM 13886 C C . VAL D 1 161 ? 4.318 -41.355 89.662 1.00 34.79 158 VAL D C 1
ATOM 13887 O O . VAL D 1 161 ? 3.777 -40.992 90.722 1.00 34.60 158 VAL D O 1
ATOM 13891 N N . GLU D 1 162 ? 4.097 -42.535 89.069 1.00 35.68 159 GLU D N 1
ATOM 13892 C CA . GLU D 1 162 ? 3.167 -43.577 89.593 1.00 37.16 159 GLU D CA 1
ATOM 13893 C C . GLU D 1 162 ? 3.954 -44.666 90.342 1.00 33.47 159 GLU D C 1
ATOM 13894 O O . GLU D 1 162 ? 3.387 -45.245 91.285 1.00 32.81 159 GLU D O 1
ATOM 13900 N N . ASN D 1 163 ? 5.199 -44.952 89.953 1.00 29.95 160 ASN D N 1
ATOM 13901 C CA . ASN D 1 163 ? 6.005 -46.008 90.622 1.00 29.24 160 ASN D CA 1
ATOM 13902 C C . ASN D 1 163 ? 7.497 -45.686 90.535 1.00 27.96 160 ASN D C 1
ATOM 13903 O O . ASN D 1 163 ? 7.928 -45.075 89.542 1.00 28.81 160 ASN D O 1
ATOM 13908 N N . ILE D 1 164 ? 8.240 -46.083 91.570 1.00 27.08 161 ILE D N 1
ATOM 13909 C CA . ILE D 1 164 ? 9.721 -45.953 91.673 1.00 27.74 161 ILE D CA 1
ATOM 13910 C C . ILE D 1 164 ? 10.264 -47.324 92.089 1.00 27.96 161 ILE D C 1
ATOM 13911 O O . ILE D 1 164 ? 9.898 -47.786 93.186 1.00 27.45 161 ILE D O 1
ATOM 13916 N N . GLU D 1 165 ? 11.095 -47.942 91.244 1.00 28.69 162 GLU D N 1
ATOM 13917 C CA . GLU D 1 165 ? 11.583 -49.334 91.421 1.00 29.14 162 GLU D CA 1
ATOM 13918 C C . GLU D 1 165 ? 13.110 -49.368 91.293 1.00 28.95 162 GLU D C 1
ATOM 13919 O O . GLU D 1 165 ? 13.620 -49.106 90.192 1.00 29.23 162 GLU D O 1
ATOM 13925 N N . PHE D 1 166 ? 13.806 -49.694 92.383 1.00 28.35 163 PHE D N 1
ATOM 13926 C CA . PHE D 1 166 ? 15.280 -49.850 92.425 1.00 29.10 163 PHE D CA 1
ATOM 13927 C C . PHE D 1 166 ? 15.658 -51.312 92.165 1.00 31.11 163 PHE D C 1
ATOM 13928 O O . PHE D 1 166 ? 14.852 -52.225 92.455 1.00 30.64 163 PHE D O 1
ATOM 13936 N N . ASP D 1 167 ? 16.868 -51.503 91.634 1.00 32.27 164 ASP D N 1
ATOM 13937 C CA . ASP D 1 167 ? 17.525 -52.816 91.409 1.00 34.20 164 ASP D CA 1
ATOM 13938 C C . ASP D 1 167 ? 19.036 -52.595 91.529 1.00 35.88 164 ASP D C 1
ATOM 13939 O O . ASP D 1 167 ? 19.440 -51.441 91.803 1.00 36.36 164 ASP D O 1
ATOM 13944 N N . ASP D 1 168 ? 19.834 -53.645 91.315 1.00 37.90 165 ASP D N 1
ATOM 13945 C CA . ASP D 1 168 ? 21.315 -53.626 91.471 1.00 39.30 165 ASP D CA 1
ATOM 13946 C C . ASP D 1 168 ? 21.938 -52.607 90.501 1.00 36.82 165 ASP D C 1
ATOM 13947 O O . ASP D 1 168 ? 23.005 -52.062 90.845 1.00 33.95 165 ASP D O 1
ATOM 13952 N N . GLY D 1 169 ? 21.298 -52.355 89.349 1.00 34.39 166 GLY D N 1
ATOM 13953 C CA . GLY D 1 169 ? 21.855 -51.560 88.233 1.00 34.06 166 GLY D CA 1
ATOM 13954 C C . GLY D 1 169 ? 21.370 -50.115 88.205 1.00 32.64 166 GLY D C 1
ATOM 13955 O O . GLY D 1 169 ? 21.917 -49.341 87.404 1.00 32.74 166 GLY D O 1
ATOM 13956 N N . GLY D 1 170 ? 20.364 -49.755 89.008 1.00 31.10 167 GLY D N 1
ATOM 13957 C CA . GLY D 1 170 ? 19.860 -48.371 89.097 1.00 28.79 167 GLY D CA 1
ATOM 13958 C C . GLY D 1 170 ? 18.393 -48.314 89.470 1.00 27.45 167 GLY D C 1
ATOM 13959 O O . GLY D 1 170 ? 17.958 -49.135 90.303 1.00 27.33 167 GLY D O 1
ATOM 13960 N N . VAL D 1 171 ? 17.651 -47.377 88.876 1.00 25.97 168 VAL D N 1
ATOM 13961 C CA . VAL D 1 171 ? 16.252 -47.052 89.278 1.00 26.39 168 VAL D CA 1
ATOM 13962 C C . VAL D 1 171 ? 15.420 -46.807 88.020 1.00 25.56 168 VAL D C 1
ATOM 13963 O O . VAL D 1 171 ? 15.961 -46.250 87.049 1.00 27.16 168 VAL D O 1
ATOM 13967 N N . THR D 1 172 ? 14.154 -47.222 88.060 1.00 24.87 169 THR D N 1
ATOM 13968 C CA . THR D 1 172 ? 13.157 -47.077 86.971 1.00 24.73 169 THR D CA 1
ATOM 13969 C C . THR D 1 172 ? 11.959 -46.324 87.543 1.00 24.16 169 THR D C 1
ATOM 13970 O O . THR D 1 172 ? 11.339 -46.829 88.495 1.00 24.62 169 THR D O 1
ATOM 13974 N N . VAL D 1 173 ? 11.690 -45.139 87.001 1.00 24.19 170 VAL D N 1
ATOM 13975 C CA . VAL D 1 173 ? 10.526 -44.288 87.366 1.00 24.67 170 VAL D CA 1
ATOM 13976 C C . VAL D 1 173 ? 9.474 -44.477 86.269 1.00 25.54 170 VAL D C 1
ATOM 13977 O O . VAL D 1 173 ? 9.845 -44.404 85.086 1.00 25.27 170 VAL D O 1
ATOM 13981 N N . SER D 1 174 ? 8.229 -44.759 86.650 1.00 26.36 171 SER D N 1
ATOM 13982 C CA . SER D 1 174 ? 7.086 -44.975 85.725 1.00 28.30 171 SER D CA 1
ATOM 13983 C C . SER D 1 174 ? 6.099 -43.811 85.852 1.00 28.42 171 SER D C 1
ATOM 13984 O O . SER D 1 174 ? 5.659 -43.532 86.985 1.00 31.36 171 SER D O 1
ATOM 13987 N N . GLY D 1 175 ? 5.767 -43.168 84.731 1.00 28.82 172 GLY D N 1
ATOM 13988 C CA . GLY D 1 175 ? 4.798 -42.061 84.657 1.00 29.98 172 GLY D CA 1
ATOM 13989 C C . GLY D 1 175 ? 3.399 -42.571 84.366 1.00 32.10 172 GLY D C 1
ATOM 13990 O O . GLY D 1 175 ? 3.277 -43.669 83.789 1.00 33.70 172 GLY D O 1
ATOM 13991 N N . ALA D 1 176 ? 2.378 -41.797 84.737 1.00 33.76 173 ALA D N 1
ATOM 13992 C CA . ALA D 1 176 ? 0.950 -42.081 84.459 1.00 36.25 173 ALA D CA 1
ATOM 13993 C C . ALA D 1 176 ? 0.686 -42.052 82.948 1.00 39.79 173 ALA D C 1
ATOM 13994 O O . ALA D 1 176 ? -0.376 -42.546 82.533 1.00 44.49 173 ALA D O 1
ATOM 13996 N N . ASP D 1 177 ? 1.605 -41.481 82.162 1.00 40.82 174 ASP D N 1
ATOM 13997 C CA . ASP D 1 177 ? 1.483 -41.348 80.688 1.00 40.70 174 ASP D CA 1
ATOM 13998 C C . ASP D 1 177 ? 2.070 -42.592 80.001 1.00 40.22 174 ASP D C 1
ATOM 13999 O O . ASP D 1 177 ? 2.136 -42.582 78.755 1.00 41.78 174 ASP D O 1
ATOM 14004 N N . GLY D 1 178 ? 2.506 -43.600 80.773 1.00 38.20 175 GLY D N 1
ATOM 14005 C CA . GLY D 1 178 ? 2.975 -44.906 80.264 1.00 36.07 175 GLY D CA 1
ATOM 14006 C C . GLY D 1 178 ? 4.478 -44.952 80.003 1.00 36.30 175 GLY D C 1
ATOM 14007 O O . GLY D 1 178 ? 4.996 -46.052 79.733 1.00 33.31 175 GLY D O 1
ATOM 14008 N N . SER D 1 179 ? 5.174 -43.814 80.094 1.00 35.71 176 SER D N 1
ATOM 14009 C CA . SER D 1 179 ? 6.638 -43.713 79.865 1.00 35.50 176 SER D CA 1
ATOM 14010 C C . SER D 1 179 ? 7.400 -44.178 81.110 1.00 34.81 176 SER D C 1
ATOM 14011 O O . SER D 1 179 ? 6.790 -44.288 82.191 1.00 34.17 176 SER D O 1
ATOM 14014 N N . THR D 1 180 ? 8.696 -44.445 80.951 1.00 34.45 177 THR D N 1
ATOM 14015 C CA . THR D 1 180 ? 9.636 -44.754 82.057 1.00 34.41 177 THR D CA 1
ATOM 14016 C C . THR D 1 180 ? 10.914 -43.942 81.854 1.00 32.11 177 THR D C 1
ATOM 14017 O O . THR D 1 180 ? 11.281 -43.700 80.694 1.00 33.13 177 THR D O 1
ATOM 14021 N N . VAL D 1 181 ? 11.543 -43.533 82.954 1.00 29.71 178 VAL D N 1
ATOM 14022 C CA . VAL D 1 181 ? 12.911 -42.949 82.988 1.00 27.68 178 VAL D CA 1
ATOM 14023 C C . VAL D 1 181 ? 13.812 -43.933 83.737 1.00 26.74 178 VAL D C 1
ATOM 14024 O O . VAL D 1 181 ? 13.421 -44.366 84.841 1.00 25.80 178 VAL D O 1
ATOM 14028 N N . ARG D 1 182 ? 14.962 -44.264 83.145 1.00 25.76 179 ARG D N 1
ATOM 14029 C CA . ARG D 1 182 ? 16.010 -45.133 83.736 1.00 26.53 179 ARG D CA 1
ATOM 14030 C C . ARG D 1 182 ? 17.200 -44.256 84.143 1.00 25.39 179 ARG D C 1
ATOM 14031 O O . ARG D 1 182 ? 17.687 -43.492 83.288 1.00 25.85 179 ARG D O 1
ATOM 14039 N N . ALA D 1 183 ? 17.644 -44.356 85.398 1.00 24.31 180 ALA D N 1
ATOM 14040 C CA . ALA D 1 183 ? 18.801 -43.606 85.940 1.00 24.32 180 ALA D CA 1
ATOM 14041 C C . ALA D 1 183 ? 19.636 -44.506 86.851 1.00 24.62 180 ALA D C 1
ATOM 14042 O O . ALA D 1 183 ? 19.151 -45.594 87.221 1.00 24.85 180 ALA D O 1
ATOM 14044 N N . ARG D 1 184 ? 20.845 -44.061 87.194 1.00 24.93 181 ARG D N 1
ATOM 14045 C CA . ARG D 1 184 ? 21.741 -44.768 88.145 1.00 26.55 181 ARG D CA 1
ATOM 14046 C C . ARG D 1 184 ? 21.392 -44.345 89.577 1.00 26.79 181 ARG D C 1
ATOM 14047 O O . ARG D 1 184 ? 21.747 -45.079 90.514 1.00 27.60 181 ARG D O 1
ATOM 14055 N N . TYR D 1 185 ? 20.722 -43.204 89.744 1.00 27.53 182 TYR D N 1
ATOM 14056 C CA . TYR D 1 185 ? 20.480 -42.567 91.063 1.00 27.17 182 TYR D CA 1
ATOM 14057 C C . TYR D 1 185 ? 19.214 -41.709 90.994 1.00 27.61 182 TYR D C 1
ATOM 14058 O O . TYR D 1 185 ? 18.921 -41.150 89.918 1.00 26.71 182 TYR D O 1
ATOM 14067 N N . LEU D 1 186 ? 18.492 -41.614 92.113 1.00 27.56 183 LEU D N 1
ATOM 14068 C CA . LEU D 1 186 ? 17.282 -40.767 92.248 1.00 28.46 183 LEU D CA 1
ATOM 14069 C C . LEU D 1 186 ? 17.497 -39.773 93.391 1.00 29.41 183 LEU D C 1
ATOM 14070 O O . LEU D 1 186 ? 17.914 -40.195 94.483 1.00 30.13 183 LEU D O 1
ATOM 14075 N N . VAL D 1 187 ? 17.230 -38.497 93.127 1.00 28.21 184 VAL D N 1
ATOM 14076 C CA . VAL D 1 187 ? 17.056 -37.451 94.170 1.00 28.45 184 VAL D CA 1
ATOM 14077 C C . VAL D 1 187 ? 15.580 -37.052 94.174 1.00 28.17 184 VAL D C 1
ATOM 14078 O O . VAL D 1 187 ? 15.069 -36.685 93.101 1.00 27.65 184 VAL D O 1
ATOM 14082 N N . ASP D 1 188 ? 14.911 -37.172 95.321 1.00 29.11 185 ASP D N 1
ATOM 14083 C CA . ASP D 1 188 ? 13.560 -36.595 95.530 1.00 31.04 185 ASP D CA 1
ATOM 14084 C C . ASP D 1 188 ? 13.733 -35.192 96.121 1.00 32.92 185 ASP D C 1
ATOM 14085 O O . ASP D 1 188 ? 14.251 -35.080 97.255 1.00 32.36 185 ASP D O 1
ATOM 14090 N N . ALA D 1 189 ? 13.322 -34.171 95.363 1.00 34.17 186 ALA D N 1
ATOM 14091 C CA . ALA D 1 189 ? 13.441 -32.733 95.702 1.00 36.18 186 ALA D CA 1
ATOM 14092 C C . ALA D 1 189 ? 12.058 -32.074 95.684 1.00 36.42 186 ALA D C 1
ATOM 14093 O O . ALA D 1 189 ? 11.994 -30.838 95.527 1.00 39.28 186 ALA D O 1
ATOM 14095 N N . SER D 1 190 ? 10.993 -32.863 95.846 1.00 36.88 187 SER D N 1
ATOM 14096 C CA . SER D 1 190 ? 9.599 -32.371 96.002 1.00 38.69 187 SER D CA 1
ATOM 14097 C C . SER D 1 190 ? 9.400 -31.924 97.456 1.00 40.53 187 SER D C 1
ATOM 14098 O O . SER D 1 190 ? 10.404 -31.849 98.196 1.00 43.47 187 SER D O 1
ATOM 14101 N N . GLY D 1 191 ? 8.176 -31.580 97.852 1.00 41.20 188 GLY D N 1
ATOM 14102 C CA . GLY D 1 191 ? 7.892 -31.084 99.213 1.00 41.35 188 GLY D CA 1
ATOM 14103 C C . GLY D 1 191 ? 7.168 -32.124 100.045 1.00 40.95 188 GLY D C 1
ATOM 14104 O O . GLY D 1 191 ? 7.631 -33.283 100.075 1.00 39.40 188 GLY D O 1
ATOM 14105 N N . PHE D 1 192 ? 6.073 -31.710 100.691 1.00 41.80 189 PHE D N 1
ATOM 14106 C CA . PHE D 1 192 ? 5.178 -32.556 101.522 1.00 42.27 189 PHE D CA 1
ATOM 14107 C C . PHE D 1 192 ? 4.854 -33.861 100.786 1.00 41.06 189 PHE D C 1
ATOM 14108 O O . PHE D 1 192 ? 5.002 -34.931 101.397 1.00 39.55 189 PHE D O 1
ATOM 14116 N N . ARG D 1 193 ? 4.454 -33.767 99.511 1.00 42.32 190 ARG D N 1
ATOM 14117 C CA . ARG D 1 193 ? 3.846 -34.878 98.724 1.00 43.83 190 ARG D CA 1
ATOM 14118 C C . ARG D 1 193 ? 4.930 -35.726 98.038 1.00 39.62 190 ARG D C 1
ATOM 14119 O O . ARG D 1 193 ? 4.587 -36.438 97.076 1.00 41.19 190 ARG D O 1
ATOM 14127 N N . SER D 1 194 ? 6.170 -35.686 98.538 1.00 35.08 191 SER D N 1
ATOM 14128 C CA . SER D 1 194 ? 7.334 -36.479 98.063 1.00 34.31 191 SER D CA 1
ATOM 14129 C C . SER D 1 194 ? 6.904 -37.895 97.688 1.00 34.22 191 SER D C 1
ATOM 14130 O O . SER D 1 194 ? 6.493 -38.660 98.556 1.00 34.24 191 SER D O 1
ATOM 14133 N N . PRO D 1 195 ? 6.981 -38.282 96.392 1.00 33.67 192 PRO D N 1
ATOM 14134 C CA . PRO D 1 195 ? 6.664 -39.648 95.972 1.00 31.84 192 PRO D CA 1
ATOM 14135 C C . PRO D 1 195 ? 7.556 -40.719 96.616 1.00 29.79 192 PRO D C 1
ATOM 14136 O O . PRO D 1 195 ? 7.041 -41.761 96.940 1.00 29.09 192 PRO D O 1
ATOM 14140 N N . LEU D 1 196 ? 8.856 -40.449 96.762 1.00 28.91 193 LEU D N 1
ATOM 14141 C CA . LEU D 1 196 ? 9.835 -41.418 97.324 1.00 30.15 193 LEU D CA 1
ATOM 14142 C C . LEU D 1 196 ? 9.561 -41.614 98.820 1.00 30.25 193 LEU D C 1
ATOM 14143 O O . LEU D 1 196 ? 9.627 -42.768 99.277 1.00 29.97 193 LEU D O 1
ATOM 14148 N N . ALA D 1 197 ? 9.259 -40.538 99.551 1.00 30.44 194 ALA D N 1
ATOM 14149 C CA . ALA D 1 197 ? 8.906 -40.585 100.990 1.00 31.43 194 ALA D CA 1
ATOM 14150 C C . ALA D 1 197 ? 7.688 -41.495 101.170 1.00 32.06 194 ALA D C 1
ATOM 14151 O O . ALA D 1 197 ? 7.750 -42.406 102.010 1.00 31.93 194 ALA D O 1
ATOM 14153 N N . ARG D 1 198 ? 6.637 -41.255 100.380 1.00 32.76 195 ARG D N 1
ATOM 14154 C CA . ARG D 1 198 ? 5.372 -42.034 100.376 1.00 33.92 195 ARG D CA 1
ATOM 14155 C C . ARG D 1 198 ? 5.653 -43.506 100.021 1.00 32.42 195 ARG D C 1
ATOM 14156 O O . ARG D 1 198 ? 5.322 -44.384 100.841 1.00 31.50 195 ARG D O 1
ATOM 14164 N N . GLN D 1 199 ? 6.265 -43.768 98.863 1.00 30.38 196 GLN D N 1
ATOM 14165 C CA . GLN D 1 199 ? 6.327 -45.120 98.236 1.00 30.69 196 GLN D CA 1
ATOM 14166 C C . GLN D 1 199 ? 7.295 -46.051 98.989 1.00 30.08 196 GLN D C 1
ATOM 14167 O O . GLN D 1 199 ? 7.084 -47.285 98.922 1.00 29.58 196 GLN D O 1
ATOM 14173 N N . LEU D 1 200 ? 8.321 -45.503 99.650 1.00 28.39 197 LEU D N 1
ATOM 14174 C CA . LEU D 1 200 ? 9.277 -46.276 100.489 1.00 28.52 197 LEU D CA 1
ATOM 14175 C C . LEU D 1 200 ? 8.872 -46.195 101.970 1.00 27.80 197 LEU D C 1
ATOM 14176 O O . LEU D 1 200 ? 9.607 -46.747 102.809 1.00 26.83 197 LEU D O 1
ATOM 14181 N N . GLY D 1 201 ? 7.732 -45.562 102.276 1.00 28.85 198 GLY D N 1
ATOM 14182 C CA . GLY D 1 201 ? 7.211 -45.372 103.645 1.00 30.15 198 GLY D CA 1
ATOM 14183 C C . GLY D 1 201 ? 8.274 -44.848 104.600 1.00 31.19 198 GLY D C 1
ATOM 14184 O O . GLY D 1 201 ? 8.474 -45.477 105.657 1.00 30.81 198 GLY D O 1
ATOM 14185 N N . LEU D 1 202 ? 8.918 -43.730 104.252 1.00 31.08 199 LEU D N 1
ATOM 14186 C CA . LEU D 1 202 ? 10.056 -43.139 105.010 1.00 32.79 199 LEU D CA 1
ATOM 14187 C C . LEU D 1 202 ? 9.565 -42.169 106.097 1.00 32.84 199 LEU D C 1
ATOM 14188 O O . LEU D 1 202 ? 10.381 -41.817 106.966 1.00 33.99 199 LEU D O 1
ATOM 14193 N N . ARG D 1 203 ? 8.297 -41.752 106.070 1.00 33.67 200 ARG D N 1
ATOM 14194 C CA . ARG D 1 203 ? 7.750 -40.751 107.024 1.00 37.04 200 ARG D CA 1
ATOM 14195 C C . ARG D 1 203 ? 7.650 -41.369 108.424 1.00 40.42 200 ARG D C 1
ATOM 14196 O O . ARG D 1 203 ? 7.158 -42.508 108.536 1.00 41.47 200 ARG D O 1
ATOM 14204 N N . GLU D 1 204 ? 8.103 -40.639 109.448 1.00 43.14 201 GLU D N 1
ATOM 14205 C CA . GLU D 1 204 ? 7.843 -40.951 110.880 1.00 45.39 201 GLU D CA 1
ATOM 14206 C C . GLU D 1 204 ? 6.380 -40.624 111.176 1.00 47.80 201 GLU D C 1
ATOM 14207 O O . GLU D 1 204 ? 6.000 -39.451 111.014 1.00 47.40 201 GLU D O 1
ATOM 14213 N N . GLU D 1 205 ? 5.594 -41.626 111.574 1.00 52.35 202 GLU D N 1
ATOM 14214 C CA . GLU D 1 205 ? 4.141 -41.486 111.850 1.00 56.29 202 GLU D CA 1
ATOM 14215 C C . GLU D 1 205 ? 3.826 -42.247 113.137 1.00 58.00 202 GLU D C 1
ATOM 14216 O O . GLU D 1 205 ? 3.775 -43.476 113.131 1.00 60.83 202 GLU D O 1
ATOM 14222 N N . PRO D 1 206 ? 3.640 -41.551 114.285 1.00 57.06 203 PRO D N 1
ATOM 14223 C CA . PRO D 1 206 ? 3.605 -40.086 114.336 1.00 53.89 203 PRO D CA 1
ATOM 14224 C C . PRO D 1 206 ? 4.998 -39.434 114.322 1.00 48.77 203 PRO D C 1
ATOM 14225 O O . PRO D 1 206 ? 5.965 -40.101 114.642 1.00 49.20 203 PRO D O 1
ATOM 14229 N N . SER D 1 207 ? 5.059 -38.146 113.973 1.00 45.49 204 SER D N 1
ATOM 14230 C CA . SER D 1 207 ? 6.309 -37.348 113.855 1.00 42.21 204 SER D CA 1
ATOM 14231 C C . SER D 1 207 ? 6.953 -37.144 115.235 1.00 40.23 204 SER D C 1
ATOM 14232 O O . SER D 1 207 ? 6.209 -36.941 116.217 1.00 39.99 204 SER D O 1
ATOM 14235 N N . ARG D 1 208 ? 8.289 -37.149 115.281 1.00 38.22 205 ARG D N 1
ATOM 14236 C CA . ARG D 1 208 ? 9.116 -36.947 116.503 1.00 37.57 205 ARG D CA 1
ATOM 14237 C C . ARG D 1 208 ? 9.242 -35.458 116.864 1.00 37.27 205 ARG D C 1
ATOM 14238 O O . ARG D 1 208 ? 10.016 -35.160 117.794 1.00 37.95 205 ARG D O 1
ATOM 14246 N N . LEU D 1 209 ? 8.548 -34.561 116.155 1.00 36.46 206 LEU D N 1
ATOM 14247 C CA . LEU D 1 209 ? 8.748 -33.086 116.242 1.00 36.00 206 LEU D CA 1
ATOM 14248 C C . LEU D 1 209 ? 7.834 -32.493 117.319 1.00 36.61 206 LEU D C 1
ATOM 14249 O O . LEU D 1 209 ? 6.630 -32.832 117.339 1.00 36.23 206 LEU D O 1
ATOM 14254 N N . LYS D 1 210 ? 8.395 -31.617 118.158 1.00 37.55 207 LYS D N 1
ATOM 14255 C CA . LYS D 1 210 ? 7.691 -30.940 119.279 1.00 38.11 207 LYS D CA 1
ATOM 14256 C C . LYS D 1 210 ? 6.809 -29.810 118.741 1.00 36.06 207 LYS D C 1
ATOM 14257 O O . LYS D 1 210 ? 5.696 -29.641 119.265 1.00 35.69 207 LYS D O 1
ATOM 14263 N N . HIS D 1 211 ? 7.276 -29.062 117.735 1.00 34.16 208 HIS D N 1
ATOM 14264 C CA . HIS D 1 211 ? 6.541 -27.897 117.172 1.00 32.47 208 HIS D CA 1
ATOM 14265 C C . HIS D 1 211 ? 5.242 -28.367 116.508 1.00 32.01 208 HIS D C 1
ATOM 14266 O O . HIS D 1 211 ? 5.284 -29.359 115.747 1.00 31.63 208 HIS D O 1
ATOM 14273 N N . HIS D 1 212 ? 4.138 -27.673 116.800 1.00 32.35 209 HIS D N 1
ATOM 14274 C CA . HIS D 1 212 ? 2.792 -27.865 116.195 1.00 33.27 209 HIS D CA 1
ATOM 14275 C C . HIS D 1 212 ? 2.319 -26.543 115.581 1.00 33.73 209 HIS D C 1
ATOM 14276 O O . HIS D 1 212 ? 2.214 -25.555 116.342 1.00 34.04 209 HIS D O 1
ATOM 14283 N N . ALA D 1 213 ? 2.025 -26.520 114.276 1.00 33.25 210 ALA D N 1
ATOM 14284 C CA . ALA D 1 213 ? 1.417 -25.354 113.587 1.00 33.30 210 ALA D CA 1
ATOM 14285 C C . ALA D 1 213 ? 0.790 -25.761 112.248 1.00 33.06 210 ALA D C 1
ATOM 14286 O O . ALA D 1 213 ? 1.433 -26.511 111.488 1.00 34.83 210 ALA D O 1
ATOM 14288 N N . ARG D 1 214 ? -0.421 -25.259 111.992 1.00 32.92 211 ARG D N 1
ATOM 14289 C CA . ARG D 1 214 ? -1.104 -25.263 110.671 1.00 34.03 211 ARG D CA 1
ATOM 14290 C C . ARG D 1 214 ? -1.071 -23.839 110.099 1.00 34.99 211 ARG D C 1
ATOM 14291 O O . ARG D 1 214 ? -0.834 -22.900 110.882 1.00 35.40 211 ARG D O 1
ATOM 14299 N N . SER D 1 215 ? -1.310 -23.681 108.793 1.00 36.65 212 SER D N 1
ATOM 14300 C CA . SER D 1 215 ? -1.114 -22.404 108.055 1.00 36.48 212 SER D CA 1
ATOM 14301 C C . SER D 1 215 ? -2.316 -22.068 107.168 1.00 35.82 212 SER D C 1
ATOM 14302 O O . SER D 1 215 ? -2.974 -23.002 106.659 1.00 36.79 212 SER D O 1
ATOM 14305 N N . ILE D 1 216 ? -2.584 -20.766 107.023 1.00 34.57 213 ILE D N 1
ATOM 14306 C CA . ILE D 1 216 ? -3.431 -20.153 105.956 1.00 34.16 213 ILE D CA 1
ATOM 14307 C C . ILE D 1 216 ? -2.587 -19.059 105.294 1.00 34.59 213 ILE D C 1
ATOM 14308 O O . ILE D 1 216 ? -2.056 -18.209 106.039 1.00 33.58 213 ILE D O 1
ATOM 14313 N N . PHE D 1 217 ? -2.420 -19.095 103.968 1.00 33.36 214 PHE D N 1
ATOM 14314 C CA . PHE D 1 217 ? -1.565 -18.119 103.243 1.00 32.72 214 PHE D CA 1
ATOM 14315 C C . PHE D 1 217 ? -2.050 -17.908 101.805 1.00 31.77 214 PHE D C 1
ATOM 14316 O O . PHE D 1 217 ? -2.770 -18.750 101.254 1.00 29.86 214 PHE D O 1
ATOM 14324 N N . THR D 1 218 ? -1.649 -16.767 101.238 1.00 31.64 215 THR D N 1
ATOM 14325 C CA . THR D 1 218 ? -2.028 -16.276 99.888 1.00 30.46 215 THR D CA 1
ATOM 14326 C C . THR D 1 218 ? -1.110 -15.108 99.512 1.00 30.78 215 THR D C 1
ATOM 14327 O O . THR D 1 218 ? -0.267 -14.713 100.350 1.00 30.21 215 THR D O 1
ATOM 14331 N N . HIS D 1 219 ? -1.271 -14.595 98.293 1.00 30.06 216 HIS D N 1
ATOM 14332 C CA . HIS D 1 219 ? -0.678 -13.321 97.813 1.00 28.30 216 HIS D CA 1
ATOM 14333 C C . HIS D 1 219 ? -1.793 -12.284 97.739 1.00 28.21 216 HIS D C 1
ATOM 14334 O O . HIS D 1 219 ? -2.874 -12.628 97.250 1.00 26.51 216 HIS D O 1
ATOM 14341 N N . MET D 1 220 ? -1.536 -11.075 98.239 1.00 28.83 217 MET D N 1
ATOM 14342 C CA . MET D 1 220 ? -2.528 -9.976 98.260 1.00 29.60 217 MET D CA 1
ATOM 14343 C C . MET D 1 220 ? -1.975 -8.780 97.483 1.00 29.26 217 MET D C 1
ATOM 14344 O O . MET D 1 220 ? -0.744 -8.677 97.329 1.00 28.64 217 MET D O 1
ATOM 14349 N N . VAL D 1 221 ? -2.882 -7.946 96.978 1.00 29.93 218 VAL D N 1
ATOM 14350 C CA . VAL D 1 221 ? -2.583 -6.609 96.396 1.00 30.56 218 VAL D CA 1
ATOM 14351 C C . VAL D 1 221 ? -3.211 -5.573 97.336 1.00 30.00 218 VAL D C 1
ATOM 14352 O O . VAL D 1 221 ? -4.235 -5.901 97.962 1.00 29.63 218 VAL D O 1
ATOM 14356 N N . GLY D 1 222 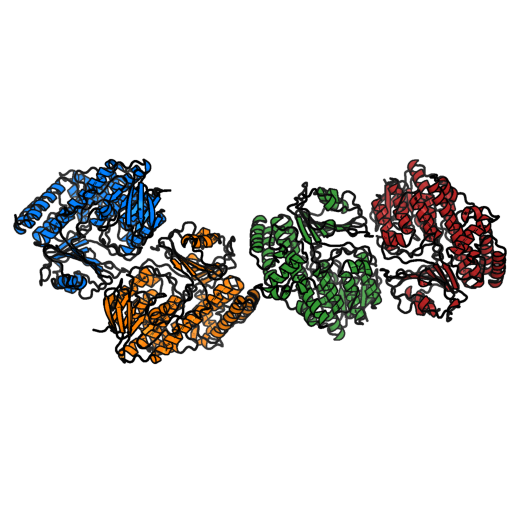? -2.580 -4.407 97.494 1.00 31.21 219 GLY D N 1
ATOM 14357 C CA . GLY D 1 222 ? -3.096 -3.298 98.324 1.00 31.66 219 GLY D CA 1
ATOM 14358 C C . GLY D 1 222 ? -2.809 -3.472 99.813 1.00 32.19 219 GLY D C 1
ATOM 14359 O O . GLY D 1 222 ? -3.645 -3.030 100.628 1.00 32.66 219 GLY D O 1
ATOM 14360 N N . VAL D 1 223 ? -1.674 -4.075 100.175 1.00 32.05 220 VAL D N 1
ATOM 14361 C CA . VAL D 1 223 ? -1.207 -4.162 101.592 1.00 32.99 220 VAL D CA 1
ATOM 14362 C C . VAL D 1 223 ? -0.341 -2.932 101.886 1.00 33.69 220 VAL D C 1
ATOM 14363 O O . VAL D 1 223 ? 0.596 -2.668 101.102 1.00 32.66 220 VAL D O 1
ATOM 14367 N N . ASP D 1 224 ? -0.637 -2.233 102.988 1.00 34.29 221 ASP D N 1
ATOM 14368 C CA . ASP D 1 224 ? 0.084 -1.017 103.446 1.00 35.64 221 ASP D CA 1
ATOM 14369 C C . ASP D 1 224 ? 1.265 -1.412 104.340 1.00 35.20 221 ASP D C 1
ATOM 14370 O O . ASP D 1 224 ? 1.311 -2.573 104.815 1.00 33.63 221 ASP D O 1
ATOM 14375 N N . ALA D 1 225 ? 2.193 -0.473 104.544 1.00 34.35 222 ALA D N 1
ATOM 14376 C CA . ALA D 1 225 ? 3.265 -0.546 105.564 1.00 33.77 222 ALA D CA 1
ATOM 14377 C C . ALA D 1 225 ? 2.624 -0.427 106.952 1.00 33.50 222 ALA D C 1
ATOM 14378 O O . ALA D 1 225 ? 1.847 0.516 107.156 1.00 30.79 222 ALA D O 1
ATOM 14380 N N . ILE D 1 226 ? 2.929 -1.363 107.857 1.00 34.17 223 ILE D N 1
ATOM 14381 C CA . ILE D 1 226 ? 2.513 -1.324 109.294 1.00 34.61 223 ILE D CA 1
ATOM 14382 C C . ILE D 1 226 ? 2.979 0.001 109.922 1.00 35.99 223 ILE D C 1
ATOM 14383 O O . ILE D 1 226 ? 2.329 0.447 110.882 1.00 36.60 223 ILE D O 1
ATOM 14388 N N . ASP D 1 227 ? 4.055 0.592 109.387 1.00 37.02 224 ASP D N 1
ATOM 14389 C CA . ASP D 1 227 ? 4.672 1.871 109.837 1.00 39.01 224 ASP D CA 1
ATOM 14390 C C . ASP D 1 227 ? 3.653 3.016 109.819 1.00 40.90 224 ASP D C 1
ATOM 14391 O O . ASP D 1 227 ? 3.748 3.895 110.702 1.00 42.06 224 ASP D O 1
ATOM 14396 N N . ASP D 1 228 ? 2.736 3.014 108.845 1.00 40.69 225 ASP D N 1
ATOM 14397 C CA . ASP D 1 228 ? 1.754 4.105 108.610 1.00 40.89 225 ASP D CA 1
ATOM 14398 C C . ASP D 1 228 ? 0.441 3.814 109.347 1.00 41.79 225 ASP D C 1
ATOM 14399 O O . ASP D 1 228 ? -0.509 4.601 109.164 1.00 39.83 225 ASP D O 1
ATOM 14404 N N . HIS D 1 229 ? 0.376 2.737 110.141 1.00 41.37 226 HIS D N 1
ATOM 14405 C CA . HIS D 1 229 ? -0.877 2.273 110.796 1.00 42.47 226 HIS D CA 1
ATOM 14406 C C . HIS D 1 229 ? -0.667 1.977 112.290 1.00 43.51 226 HIS D C 1
ATOM 14407 O O . HIS D 1 229 ? -1.591 1.398 112.900 1.00 43.76 226 HIS D O 1
ATOM 14414 N N . VAL D 1 230 ? 0.467 2.387 112.870 1.00 44.12 227 VAL D N 1
ATOM 14415 C CA . VAL D 1 230 ? 0.731 2.306 114.340 1.00 46.08 227 VAL D CA 1
ATOM 14416 C C . VAL D 1 230 ? 1.078 3.710 114.851 1.00 46.51 227 VAL D C 1
ATOM 14417 O O . VAL D 1 230 ? 1.843 4.414 114.167 1.00 44.88 227 VAL D O 1
ATOM 14421 N N . ASP D 1 231 ? 0.512 4.099 115.999 1.00 49.54 228 ASP D N 1
ATOM 14422 C CA . ASP D 1 231 ? 0.844 5.361 116.713 1.00 51.48 228 ASP D CA 1
ATOM 14423 C C . ASP D 1 231 ? 1.964 5.051 117.714 1.00 50.01 228 ASP D C 1
ATOM 14424 O O . ASP D 1 231 ? 1.672 4.857 118.911 1.00 49.57 228 ASP D O 1
ATOM 14429 N N . THR D 1 232 ? 3.199 4.976 117.216 1.00 48.70 229 THR D N 1
ATOM 14430 C CA . THR D 1 232 ? 4.425 4.674 118.000 1.00 48.44 229 THR D CA 1
ATOM 14431 C C . THR D 1 232 ? 5.110 5.985 118.376 1.00 48.98 229 THR D C 1
ATOM 14432 O O . THR D 1 232 ? 5.454 6.771 117.494 1.00 47.21 229 THR D O 1
ATOM 14436 N N . PRO D 1 233 ? 5.342 6.258 119.683 1.00 49.57 230 PRO D N 1
ATOM 14437 C CA . PRO D 1 233 ? 6.133 7.418 120.093 1.00 50.74 230 PRO D CA 1
ATOM 14438 C C . PRO D 1 233 ? 7.468 7.455 119.334 1.00 49.47 230 PRO D C 1
ATOM 14439 O O . PRO D 1 233 ? 8.025 6.403 119.099 1.00 50.62 230 PRO D O 1
ATOM 14443 N N . ALA D 1 234 ? 7.935 8.656 118.975 1.00 50.82 231 ALA D N 1
ATOM 14444 C CA . ALA D 1 234 ? 9.066 8.909 118.048 1.00 50.00 231 ALA D CA 1
ATOM 14445 C C . ALA D 1 234 ? 10.292 8.071 118.435 1.00 49.79 231 ALA D C 1
ATOM 14446 O O . ALA D 1 234 ? 10.911 7.489 117.525 1.00 51.22 231 ALA D O 1
ATOM 14448 N N . GLU D 1 235 ? 10.628 8.013 119.727 1.00 49.38 232 GLU D N 1
ATOM 14449 C CA . GLU D 1 235 ? 11.911 7.442 120.227 1.00 50.40 232 GLU D CA 1
ATOM 14450 C C . GLU D 1 235 ? 11.867 5.905 120.219 1.00 48.53 232 GLU D C 1
ATOM 14451 O O . GLU D 1 235 ? 12.956 5.295 120.280 1.00 48.30 232 GLU D O 1
ATOM 14457 N N . LEU D 1 236 ? 10.676 5.297 120.145 1.00 45.14 233 LEU D N 1
ATOM 14458 C CA . LEU D 1 236 ? 10.502 3.816 120.159 1.00 44.07 233 LEU D CA 1
ATOM 14459 C C . LEU D 1 236 ? 10.297 3.279 118.735 1.00 43.58 233 LEU D C 1
ATOM 14460 O O . LEU D 1 236 ? 10.145 2.050 118.593 1.00 42.76 233 LEU D O 1
ATOM 14465 N N . ARG D 1 237 ? 10.297 4.153 117.724 1.00 42.73 234 ARG D N 1
ATOM 14466 C CA . ARG D 1 237 ? 10.236 3.758 116.292 1.00 41.86 234 ARG D CA 1
ATOM 14467 C C . ARG D 1 237 ? 11.529 3.036 115.929 1.00 37.76 234 ARG D C 1
ATOM 14468 O O . ARG D 1 237 ? 12.601 3.393 116.411 1.00 36.16 234 ARG D O 1
ATOM 14476 N N . PRO D 1 238 ? 11.466 1.991 115.076 1.00 34.58 235 PRO D N 1
ATOM 14477 C CA . PRO D 1 238 ? 12.662 1.248 114.685 1.00 34.14 235 PRO D CA 1
ATOM 14478 C C . PRO D 1 238 ? 13.593 2.094 113.820 1.00 32.21 235 PRO D C 1
ATOM 14479 O O . PRO D 1 238 ? 13.140 3.009 113.142 1.00 33.12 235 PRO D O 1
ATOM 14483 N N . PRO D 1 239 ? 14.919 1.827 113.832 1.00 31.52 236 PRO D N 1
ATOM 14484 C CA . PRO D 1 239 ? 15.870 2.601 113.033 1.00 32.00 236 PRO D CA 1
ATOM 14485 C C . PRO D 1 239 ? 15.808 2.351 111.516 1.00 34.51 236 PRO D C 1
ATOM 14486 O O . PRO D 1 239 ? 16.420 3.126 110.783 1.00 35.04 236 PRO D O 1
ATOM 14490 N N . VAL D 1 240 ? 15.131 1.279 111.079 1.00 33.47 237 VAL D N 1
ATOM 14491 C CA . VAL D 1 240 ? 14.742 1.062 109.652 1.00 32.60 237 VAL D CA 1
ATOM 14492 C C . VAL D 1 240 ? 13.272 0.650 109.614 1.00 32.47 237 VAL D C 1
ATOM 14493 O O . VAL D 1 240 ? 12.771 0.022 110.546 1.00 32.44 237 VAL D O 1
ATOM 14497 N N . PRO D 1 241 ? 12.517 1.014 108.554 1.00 31.05 238 PRO D N 1
ATOM 14498 C CA . PRO D 1 241 ? 11.090 0.701 108.510 1.00 31.18 238 PRO D CA 1
ATOM 14499 C C . PRO D 1 241 ? 10.819 -0.808 108.652 1.00 30.46 238 PRO D C 1
ATOM 14500 O O . PRO D 1 241 ? 11.576 -1.607 108.124 1.00 29.73 238 PRO D O 1
ATOM 14504 N N . TRP D 1 242 ? 9.753 -1.143 109.381 1.00 30.69 239 TRP D N 1
ATOM 14505 C CA . TRP D 1 242 ? 9.152 -2.498 109.478 1.00 30.48 239 TRP D CA 1
ATOM 14506 C C . TRP D 1 242 ? 8.909 -3.057 108.070 1.00 31.36 239 TRP D C 1
ATOM 14507 O O . TRP D 1 242 ? 9.229 -4.239 107.830 1.00 30.41 239 TRP D O 1
ATOM 14518 N N . ASN D 1 243 ? 8.371 -2.222 107.173 1.00 30.79 240 ASN D N 1
ATOM 14519 C CA . ASN D 1 243 ? 7.937 -2.609 105.805 1.00 29.99 240 ASN D CA 1
ATOM 14520 C C . ASN D 1 243 ? 9.142 -2.968 104.927 1.00 30.20 240 ASN D C 1
ATOM 14521 O O . ASN D 1 243 ? 8.934 -3.667 103.926 1.00 31.00 240 ASN D O 1
ATOM 14526 N N . ASP D 1 244 ? 10.352 -2.531 105.281 1.00 30.79 241 ASP D N 1
ATOM 14527 C CA . ASP D 1 244 ? 11.577 -2.803 104.481 1.00 31.32 241 ASP D CA 1
ATOM 14528 C C . ASP D 1 244 ? 12.116 -4.209 104.768 1.00 29.18 241 ASP D C 1
ATOM 14529 O O . ASP D 1 244 ? 13.124 -4.579 104.138 1.00 28.58 241 ASP D O 1
ATOM 14534 N N . GLY D 1 245 ? 11.481 -4.960 105.674 1.00 28.89 242 GLY D N 1
ATOM 14535 C CA . GLY D 1 245 ? 11.862 -6.349 105.990 1.00 29.13 242 GLY D CA 1
ATOM 14536 C C . GLY D 1 245 ? 10.666 -7.280 106.067 1.00 28.79 242 GLY D C 1
ATOM 14537 O O . GLY D 1 245 ? 9.546 -6.863 105.689 1.00 30.10 242 GLY D O 1
ATOM 14538 N N . THR D 1 246 ? 10.903 -8.507 106.537 1.00 28.10 243 THR D N 1
ATOM 14539 C CA . THR D 1 246 ? 9.854 -9.488 106.918 1.00 28.74 243 THR D CA 1
ATOM 14540 C C . THR D 1 246 ? 9.296 -9.094 108.287 1.00 28.87 243 THR D C 1
ATOM 14541 O O . THR D 1 246 ? 10.047 -9.205 109.268 1.00 27.41 243 THR D O 1
ATOM 14545 N N . MET D 1 247 ? 8.036 -8.657 108.347 1.00 30.12 244 MET D N 1
ATOM 14546 C CA . MET D 1 247 ? 7.333 -8.328 109.615 1.00 32.53 244 MET D CA 1
ATOM 14547 C C . MET D 1 247 ? 6.660 -9.600 110.152 1.00 33.06 244 MET D C 1
ATOM 14548 O O . MET D 1 247 ? 5.981 -10.294 109.372 1.00 33.83 244 MET D O 1
ATOM 14553 N N . HIS D 1 248 ? 6.866 -9.891 111.439 1.00 32.57 245 HIS D N 1
ATOM 14554 C CA . HIS D 1 248 ? 6.250 -11.018 112.186 1.00 30.92 245 HIS D CA 1
ATOM 14555 C C . HIS D 1 248 ? 5.296 -10.445 113.238 1.00 31.57 245 HIS D C 1
ATOM 14556 O O . HIS D 1 248 ? 5.788 -9.912 114.250 1.00 31.47 245 HIS D O 1
ATOM 14563 N N . HIS D 1 249 ? 3.984 -10.518 112.995 1.00 32.79 246 HIS D N 1
ATOM 14564 C CA . HIS D 1 249 ? 2.921 -10.114 113.953 1.00 33.17 246 HIS D CA 1
ATOM 14565 C C . HIS D 1 249 ? 2.654 -11.279 114.912 1.00 34.19 246 HIS D C 1
ATOM 14566 O O . HIS D 1 249 ? 1.996 -12.240 114.490 1.00 35.85 246 HIS D O 1
ATOM 14573 N N . ILE D 1 250 ? 3.143 -11.182 116.154 1.00 33.91 247 ILE D N 1
ATOM 14574 C CA . ILE D 1 250 ? 3.131 -12.280 117.167 1.00 32.88 247 ILE D CA 1
ATOM 14575 C C . ILE D 1 250 ? 1.883 -12.141 118.045 1.00 33.16 247 ILE D C 1
ATOM 14576 O O . ILE D 1 250 ? 1.539 -11.002 118.408 1.00 34.01 247 ILE D O 1
ATOM 14581 N N . PHE D 1 251 ? 1.231 -13.266 118.349 1.00 32.46 248 PHE D N 1
ATOM 14582 C CA . PHE D 1 251 ? 0.086 -13.381 119.290 1.00 31.76 248 PHE D CA 1
ATOM 14583 C C . PHE D 1 251 ? 0.166 -14.729 120.018 1.00 31.19 248 PHE D C 1
ATOM 14584 O O . PHE D 1 251 ? 1.115 -15.502 119.767 1.00 28.78 248 PHE D O 1
ATOM 14592 N N . GLU D 1 252 ? -0.796 -14.992 120.909 1.00 34.00 249 GLU D N 1
ATOM 14593 C CA . GLU D 1 252 ? -0.898 -16.250 121.703 1.00 36.20 249 GLU D CA 1
ATOM 14594 C C . GLU D 1 252 ? -0.842 -17.449 120.743 1.00 35.56 249 GLU D C 1
ATOM 14595 O O . GLU D 1 252 ? -1.811 -17.630 119.979 1.00 33.61 249 GLU D O 1
ATOM 14601 N N . ARG D 1 253 ? 0.279 -18.182 120.760 1.00 35.19 250 ARG D N 1
ATOM 14602 C CA . ARG D 1 253 ? 0.496 -19.489 120.080 1.00 36.26 250 ARG D CA 1
ATOM 14603 C C . ARG D 1 253 ? 0.228 -19.349 118.576 1.00 37.37 250 ARG D C 1
ATOM 14604 O O . ARG D 1 253 ? -0.585 -20.122 118.029 1.00 36.34 250 ARG D O 1
ATOM 14612 N N . GLY D 1 254 ? 0.914 -18.402 117.933 1.00 37.00 251 GLY D N 1
ATOM 14613 C CA . GLY D 1 254 ? 0.789 -18.134 116.489 1.00 35.59 251 GLY D CA 1
ATOM 14614 C C . GLY D 1 254 ? 1.470 -16.838 116.085 1.00 34.83 251 GLY D C 1
ATOM 14615 O O . GLY D 1 254 ? 1.866 -16.056 116.977 1.00 32.50 251 GLY D O 1
ATOM 14616 N N . TRP D 1 255 ? 1.617 -16.630 114.778 1.00 33.38 252 TRP D N 1
ATOM 14617 C CA . TRP D 1 255 ? 2.172 -15.393 114.179 1.00 32.83 252 TRP D CA 1
ATOM 14618 C C . TRP D 1 255 ? 1.699 -15.280 112.727 1.00 33.70 252 TRP D C 1
ATOM 14619 O O . TRP D 1 255 ? 1.486 -16.332 112.092 1.00 34.73 252 TRP D O 1
ATOM 14630 N N . MET D 1 256 ? 1.510 -14.044 112.260 1.00 33.30 253 MET D N 1
ATOM 14631 C CA . MET D 1 256 ? 1.211 -13.672 110.853 1.00 33.61 253 MET D CA 1
ATOM 14632 C C . MET D 1 256 ? 2.481 -13.087 110.223 1.00 33.01 253 MET D C 1
ATOM 14633 O O . MET D 1 256 ? 3.188 -12.342 110.928 1.00 32.95 253 MET D O 1
ATOM 14638 N N . TRP D 1 257 ? 2.777 -13.421 108.961 1.00 32.37 254 TRP D N 1
ATOM 14639 C CA . TRP D 1 257 ? 3.928 -12.846 108.209 1.00 31.41 254 TRP D CA 1
ATOM 14640 C C . TRP D 1 257 ? 3.430 -11.811 107.188 1.00 30.48 254 TRP D C 1
ATOM 14641 O O . TRP D 1 257 ? 2.327 -11.995 106.633 1.00 28.79 254 TRP D O 1
ATOM 14652 N N . ILE D 1 258 ? 4.206 -10.743 106.981 1.00 30.42 255 ILE D N 1
ATOM 14653 C CA . ILE D 1 258 ? 3.981 -9.718 105.916 1.00 31.28 255 ILE D CA 1
ATOM 14654 C C . ILE D 1 258 ? 5.298 -9.572 105.150 1.00 30.94 255 ILE D C 1
ATOM 14655 O O . ILE D 1 258 ? 6.265 -9.064 105.733 1.00 31.51 255 ILE D O 1
ATOM 14660 N N . ILE D 1 259 ? 5.323 -10.057 103.906 1.00 30.88 256 ILE D N 1
ATOM 14661 C CA . ILE D 1 259 ? 6.528 -10.144 103.031 1.00 29.91 256 ILE D CA 1
ATOM 14662 C C . ILE D 1 259 ? 6.199 -9.407 101.733 1.00 29.23 256 ILE D C 1
ATOM 14663 O O . ILE D 1 259 ? 5.823 -10.020 100.737 1.00 28.56 256 ILE D O 1
ATOM 14668 N N . PRO D 1 260 ? 6.270 -8.057 101.728 1.00 29.17 257 PRO D N 1
ATOM 14669 C CA . PRO D 1 260 ? 5.979 -7.269 100.529 1.00 28.85 257 PRO D CA 1
ATOM 14670 C C . PRO D 1 260 ? 7.042 -7.429 99.432 1.00 28.16 257 PRO D C 1
ATOM 14671 O O . PRO D 1 260 ? 8.200 -7.587 99.762 1.00 28.52 257 PRO D O 1
ATOM 14675 N N . PHE D 1 261 ? 6.615 -7.397 98.165 1.00 27.08 258 PHE D N 1
ATOM 14676 C CA . PHE D 1 261 ? 7.493 -7.423 96.966 1.00 27.51 258 PHE D CA 1
ATOM 14677 C C . PHE D 1 261 ? 7.663 -6.000 96.408 1.00 27.75 258 PHE D C 1
ATOM 14678 O O . PHE D 1 261 ? 8.506 -5.812 95.499 1.00 26.69 258 PHE D O 1
ATOM 14686 N N . ASN D 1 262 ? 6.912 -5.032 96.949 1.00 28.63 259 ASN D N 1
ATOM 14687 C CA . ASN D 1 262 ? 6.845 -3.629 96.453 1.00 30.47 259 ASN D CA 1
ATOM 14688 C C . ASN D 1 262 ? 7.498 -2.671 97.457 1.00 31.53 259 ASN D C 1
ATOM 14689 O O . ASN D 1 262 ? 7.184 -1.467 97.390 1.00 30.90 259 ASN D O 1
ATOM 14694 N N . ASN D 1 263 ? 8.378 -3.164 98.337 1.00 31.74 260 ASN D N 1
ATOM 14695 C CA . ASN D 1 263 ? 8.894 -2.390 99.504 1.00 31.68 260 ASN D CA 1
ATOM 14696 C C . ASN D 1 263 ? 10.210 -1.680 99.150 1.00 31.53 260 ASN D C 1
ATOM 14697 O O . ASN D 1 263 ? 11.048 -1.516 100.048 1.00 33.15 260 ASN D O 1
ATOM 14702 N N . HIS D 1 264 ? 10.382 -1.254 97.895 1.00 33.05 261 HIS D N 1
ATOM 14703 C CA . HIS D 1 264 ? 11.504 -0.397 97.420 1.00 32.91 261 HIS D CA 1
ATOM 14704 C C . HIS D 1 264 ? 10.991 0.499 96.296 1.00 34.36 261 HIS D C 1
ATOM 14705 O O . HIS D 1 264 ? 10.008 0.157 95.641 1.00 31.74 261 HIS D O 1
ATOM 14712 N N . PRO D 1 265 ? 11.615 1.676 96.052 1.00 36.00 262 PRO D N 1
ATOM 14713 C CA . PRO D 1 265 ? 11.089 2.647 95.087 1.00 37.13 262 PRO D CA 1
ATOM 14714 C C . PRO D 1 265 ? 11.067 2.126 93.640 1.00 36.94 262 PRO D C 1
ATOM 14715 O O . PRO D 1 265 ? 12.058 1.545 93.201 1.00 36.26 262 PRO D O 1
ATOM 14719 N N . GLY D 1 266 ? 9.938 2.339 92.952 1.00 36.79 263 GLY D N 1
ATOM 14720 C CA . GLY D 1 266 ? 9.698 1.936 91.550 1.00 36.91 263 GLY D CA 1
ATOM 14721 C C . GLY D 1 266 ? 9.592 0.427 91.376 1.00 38.00 263 GLY D C 1
ATOM 14722 O O . GLY D 1 266 ? 9.753 -0.039 90.230 1.00 40.52 263 GLY D O 1
ATOM 14723 N N . ALA D 1 267 ? 9.330 -0.323 92.455 1.00 35.74 264 ALA D N 1
ATOM 14724 C CA . ALA D 1 267 ? 9.192 -1.799 92.439 1.00 33.82 264 ALA D CA 1
ATOM 14725 C C . ALA D 1 267 ? 8.035 -2.189 91.510 1.00 31.81 264 ALA D C 1
ATOM 14726 O O . ALA D 1 267 ? 6.946 -1.597 91.634 1.00 30.62 264 ALA D O 1
ATOM 14728 N N . THR D 1 268 ? 8.259 -3.154 90.616 1.00 29.64 265 THR D N 1
ATOM 14729 C CA . THR D 1 268 ? 7.293 -3.527 89.547 1.00 29.29 265 THR D CA 1
ATOM 14730 C C . THR D 1 268 ? 6.175 -4.408 90.118 1.00 29.11 265 THR D C 1
ATOM 14731 O O . THR D 1 268 ? 5.049 -4.321 89.597 1.00 29.13 265 THR D O 1
ATOM 14735 N N . ASN D 1 269 ? 6.462 -5.200 91.158 1.00 27.87 266 ASN D N 1
ATOM 14736 C CA . ASN D 1 269 ? 5.550 -6.253 91.686 1.00 26.38 266 ASN D CA 1
ATOM 14737 C C . ASN D 1 269 ? 4.744 -5.684 92.848 1.00 26.58 266 ASN D C 1
ATOM 14738 O O . ASN D 1 269 ? 5.286 -5.490 93.933 1.00 27.76 266 ASN D O 1
ATOM 14743 N N . PRO D 1 270 ? 3.419 -5.457 92.680 1.00 26.77 267 PRO D N 1
ATOM 14744 C CA . PRO D 1 270 ? 2.597 -4.850 93.728 1.00 26.60 267 PRO D CA 1
ATOM 14745 C C . PRO D 1 270 ? 2.043 -5.839 94.764 1.00 26.62 267 PRO D C 1
ATOM 14746 O O . PRO D 1 270 ? 1.276 -5.418 95.604 1.00 25.66 267 PRO D O 1
ATOM 14750 N N . LEU D 1 271 ? 2.422 -7.119 94.675 1.00 26.76 268 LEU D N 1
ATOM 14751 C CA . LEU D 1 271 ? 1.874 -8.189 95.548 1.00 26.99 268 LEU D CA 1
ATOM 14752 C C . LEU D 1 271 ? 2.591 -8.175 96.899 1.00 27.03 268 LEU D C 1
ATOM 14753 O O . LEU D 1 271 ? 3.713 -7.629 96.988 1.00 26.19 268 LEU D O 1
ATOM 14758 N N . CYS D 1 272 ? 1.945 -8.759 97.908 1.00 27.70 269 CYS D N 1
ATOM 14759 C CA . CYS D 1 272 ? 2.501 -9.000 99.265 1.00 27.86 269 CYS D CA 1
ATOM 14760 C C . CYS D 1 272 ? 2.117 -10.412 99.720 1.00 27.57 269 CYS D C 1
ATOM 14761 O O . CYS D 1 272 ? 0.911 -10.724 99.733 1.00 27.62 269 CYS D O 1
ATOM 14764 N N . SER D 1 273 ? 3.107 -11.244 100.045 1.00 28.24 270 SER D N 1
ATOM 14765 C CA . SER D 1 273 ? 2.894 -12.594 100.624 1.00 28.88 270 SER D CA 1
ATOM 14766 C C . SER D 1 273 ? 2.404 -12.429 102.064 1.00 29.84 270 SER D C 1
ATOM 14767 O O . SER D 1 273 ? 3.126 -11.804 102.863 1.00 30.38 270 SER D O 1
ATOM 14770 N N . VAL D 1 274 ? 1.214 -12.951 102.360 1.00 31.19 271 VAL D N 1
ATOM 14771 C CA . VAL D 1 274 ? 0.559 -12.861 103.696 1.00 32.63 271 VAL D CA 1
ATOM 14772 C C . VAL D 1 274 ? 0.132 -14.269 104.126 1.00 34.50 271 VAL D C 1
ATOM 14773 O O . VAL D 1 274 ? -0.434 -15.001 103.288 1.00 32.85 271 VAL D O 1
ATOM 14777 N N . GLY D 1 275 ? 0.397 -14.626 105.388 1.00 35.40 272 GLY D N 1
ATOM 14778 C CA . GLY D 1 275 ? 0.031 -15.932 105.969 1.00 35.20 272 GLY D CA 1
ATOM 14779 C C . GLY D 1 275 ? 0.043 -15.922 107.488 1.00 36.41 272 GLY D C 1
ATOM 14780 O O . GLY D 1 275 ? 0.697 -15.034 108.082 1.00 34.80 272 GLY D O 1
ATOM 14781 N N . ILE D 1 276 ? -0.647 -16.893 108.093 1.00 36.37 273 ILE D N 1
ATOM 14782 C CA . ILE D 1 276 ? -0.774 -17.052 109.569 1.00 36.40 273 ILE D CA 1
ATOM 14783 C C . ILE D 1 276 ? -0.373 -18.486 109.947 1.00 37.03 273 ILE D C 1
ATOM 14784 O O . ILE D 1 276 ? -0.819 -19.423 109.257 1.00 36.18 273 ILE D O 1
ATOM 14789 N N . GLN D 1 277 ? 0.492 -18.639 110.958 1.00 35.76 274 GLN D N 1
ATOM 14790 C CA . GLN D 1 277 ? 0.834 -19.943 111.587 1.00 35.89 274 GLN D CA 1
ATOM 14791 C C . GLN D 1 277 ? 0.078 -20.052 112.915 1.00 36.31 274 GLN D C 1
ATOM 14792 O O . GLN D 1 277 ? 0.227 -19.150 113.754 1.00 32.72 274 GLN D O 1
ATOM 14798 N N . LEU D 1 278 ? -0.719 -21.109 113.082 1.00 36.87 275 LEU D N 1
ATOM 14799 C CA . LEU D 1 278 ? -1.558 -21.342 114.286 1.00 37.48 275 LEU D CA 1
ATOM 14800 C C . LEU D 1 278 ? -1.204 -22.705 114.886 1.00 38.03 275 LEU D C 1
ATOM 14801 O O . LEU D 1 278 ? -1.126 -23.685 114.118 1.00 37.10 275 LEU D O 1
ATOM 14806 N N . ASP D 1 279 ? -0.994 -22.751 116.204 1.00 39.35 276 ASP D N 1
ATOM 14807 C CA . ASP D 1 279 ? -0.948 -24.009 116.994 1.00 39.75 276 ASP D CA 1
ATOM 14808 C C . ASP D 1 279 ? -2.352 -24.622 116.967 1.00 39.87 276 ASP D C 1
ATOM 14809 O O . ASP D 1 279 ? -3.261 -24.026 117.569 1.00 40.84 276 ASP D O 1
ATOM 14814 N N . GLU D 1 280 ? -2.519 -25.759 116.283 1.00 42.42 277 GLU D N 1
ATOM 14815 C CA . GLU D 1 280 ? -3.844 -26.392 116.028 1.00 44.44 277 GLU D CA 1
ATOM 14816 C C . GLU D 1 280 ? -4.395 -27.018 117.321 1.00 44.28 277 GLU D C 1
ATOM 14817 O O . GLU D 1 280 ? -5.611 -27.276 117.360 1.00 43.54 277 GLU D O 1
ATOM 14823 N N . ARG D 1 281 ? -3.551 -27.252 118.335 1.00 45.22 278 ARG D N 1
ATOM 14824 C CA . ARG D 1 281 ? -3.982 -27.743 119.677 1.00 45.83 278 ARG D CA 1
ATOM 14825 C C . ARG D 1 281 ? -4.745 -26.634 120.417 1.00 47.82 278 ARG D C 1
ATOM 14826 O O . ARG D 1 281 ? -5.633 -26.977 121.219 1.00 50.97 278 ARG D O 1
ATOM 14834 N N . ARG D 1 282 ? -4.419 -25.361 120.166 1.00 49.82 279 ARG D N 1
ATOM 14835 C CA . ARG D 1 282 ? -5.037 -24.204 120.872 1.00 52.49 279 ARG D CA 1
ATOM 14836 C C . ARG D 1 282 ? -5.906 -23.372 119.920 1.00 50.46 279 ARG D C 1
ATOM 14837 O O . ARG D 1 282 ? -6.590 -22.464 120.419 1.00 50.01 279 ARG D O 1
ATOM 14845 N N . TYR D 1 283 ? -5.905 -23.676 118.617 1.00 49.90 280 TYR D N 1
ATOM 14846 C CA . TYR D 1 283 ? -6.806 -23.062 117.603 1.00 48.29 280 TYR D CA 1
ATOM 14847 C C . TYR D 1 283 ? -7.417 -24.164 116.740 1.00 50.02 280 TYR D C 1
ATOM 14848 O O . TYR D 1 283 ? -6.888 -24.485 115.680 1.00 49.63 280 TYR D O 1
ATOM 14857 N N . PRO D 1 284 ? -8.553 -24.773 117.153 1.00 53.61 281 PRO D N 1
ATOM 14858 C CA . PRO D 1 284 ? -9.101 -25.927 116.438 1.00 54.10 281 PRO D CA 1
ATOM 14859 C C . PRO D 1 284 ? -9.572 -25.573 115.017 1.00 52.68 281 PRO D C 1
ATOM 14860 O O . PRO D 1 284 ? -9.910 -24.423 114.768 1.00 50.33 281 PRO D O 1
ATOM 14864 N N . ALA D 1 285 ? -9.570 -26.570 114.126 1.00 53.27 282 ALA D N 1
ATOM 14865 C CA . ALA D 1 285 ? -10.023 -26.468 112.719 1.00 53.41 282 ALA D CA 1
ATOM 14866 C C . ALA D 1 285 ? -11.429 -25.863 112.682 1.00 53.85 282 ALA D C 1
ATOM 14867 O O . ALA D 1 285 ? -12.287 -26.326 113.454 1.00 55.39 282 ALA D O 1
ATOM 14869 N N . ARG D 1 286 ? -11.635 -24.856 111.829 1.00 54.35 283 ARG D N 1
ATOM 14870 C CA . ARG D 1 286 ? -12.938 -24.179 111.597 1.00 55.44 283 ARG D CA 1
ATOM 14871 C C . ARG D 1 286 ? -13.434 -24.537 110.196 1.00 56.15 283 ARG D C 1
ATOM 14872 O O . ARG D 1 286 ? -13.267 -23.756 109.260 1.00 56.67 283 ARG D O 1
ATOM 14880 N N . PRO D 1 287 ? -14.063 -25.722 110.004 1.00 56.36 284 PRO D N 1
ATOM 14881 C CA . PRO D 1 287 ? -14.513 -26.149 108.677 1.00 56.16 284 PRO D CA 1
ATOM 14882 C C . PRO D 1 287 ? -15.729 -25.345 108.189 1.00 55.64 284 PRO D C 1
ATOM 14883 O O . PRO D 1 287 ? -15.999 -25.361 107.009 1.00 58.39 284 PRO D O 1
ATOM 14887 N N . ASP D 1 288 ? -16.415 -24.662 109.111 1.00 57.48 285 ASP D N 1
ATOM 14888 C CA . ASP D 1 288 ? -17.593 -23.793 108.841 1.00 59.75 285 ASP D CA 1
ATOM 14889 C C . ASP D 1 288 ? -17.171 -22.506 108.111 1.00 59.42 285 ASP D C 1
ATOM 14890 O O . ASP D 1 288 ? -18.080 -21.795 107.650 1.00 60.74 285 ASP D O 1
ATOM 14895 N N . LEU D 1 289 ? -15.867 -22.216 107.991 1.00 57.73 286 LEU D N 1
ATOM 14896 C CA . LEU D 1 289 ? -15.336 -20.982 107.341 1.00 57.32 286 LEU D CA 1
ATOM 14897 C C . LEU D 1 289 ? -14.374 -21.355 106.201 1.00 54.81 286 LEU D C 1
ATOM 14898 O O . LEU D 1 289 ? -13.712 -22.413 106.310 1.00 50.75 286 LEU D O 1
ATOM 14903 N N . THR D 1 290 ? -14.297 -20.525 105.148 1.00 52.12 287 THR D N 1
ATOM 14904 C CA . THR D 1 290 ? -13.317 -20.679 104.035 1.00 50.97 287 THR D CA 1
ATOM 14905 C C . THR D 1 290 ? -11.935 -20.268 104.525 1.00 50.13 287 THR D C 1
ATOM 14906 O O . THR D 1 290 ? -11.810 -19.539 105.507 1.00 51.23 287 THR D O 1
ATOM 14910 N N . PRO D 1 291 ? -10.857 -20.715 103.848 1.00 48.41 288 PRO D N 1
ATOM 14911 C CA . PRO D 1 291 ? -9.508 -20.260 104.180 1.00 48.64 288 PRO D CA 1
ATOM 14912 C C . PRO D 1 291 ? -9.432 -18.739 104.405 1.00 49.88 288 PRO D C 1
ATOM 14913 O O . PRO D 1 291 ? -8.805 -18.335 105.369 1.00 47.45 288 PRO D O 1
ATOM 14917 N N . GLU D 1 292 ? -10.089 -17.952 103.541 1.00 49.98 289 GLU D N 1
ATOM 14918 C CA . GLU D 1 292 ? -10.109 -16.462 103.582 1.00 50.60 289 GLU D CA 1
ATOM 14919 C C . GLU D 1 292 ? -10.813 -15.994 104.864 1.00 50.10 289 GLU D C 1
ATOM 14920 O O . GLU D 1 292 ? -10.217 -15.187 105.603 1.00 47.90 289 GLU D O 1
ATOM 14926 N N . GLU D 1 293 ? -12.024 -16.494 105.126 1.00 50.29 290 GLU D N 1
ATOM 14927 C CA . GLU D 1 293 ? -12.898 -16.026 106.239 1.00 50.56 290 GLU D CA 1
ATOM 14928 C C . GLU D 1 293 ? -12.234 -16.326 107.591 1.00 49.54 290 GLU D C 1
ATOM 14929 O O . GLU D 1 293 ? -12.410 -15.516 108.522 1.00 51.60 290 GLU D O 1
ATOM 14935 N N . GLU D 1 294 ? -11.491 -17.432 107.688 1.00 47.60 291 GLU D N 1
ATOM 14936 C CA . GLU D 1 294 ? -10.745 -17.839 108.908 1.00 46.62 291 GLU D CA 1
ATOM 14937 C C . GLU D 1 294 ? -9.532 -16.920 109.091 1.00 45.16 291 GLU D C 1
ATOM 14938 O O . GLU D 1 294 ? -9.261 -16.534 110.240 1.00 44.37 291 GLU D O 1
ATOM 14944 N N . PHE D 1 295 ? -8.826 -16.594 108.005 1.00 42.34 292 PHE D N 1
ATOM 14945 C CA . PHE D 1 295 ? -7.710 -15.613 107.996 1.00 39.94 292 PHE D CA 1
ATOM 14946 C C . PHE D 1 295 ? -8.214 -14.265 108.537 1.00 39.39 292 PHE D C 1
ATOM 14947 O O . PHE D 1 295 ? -7.548 -13.705 109.417 1.00 39.67 292 PHE D O 1
ATOM 14955 N N . TRP D 1 296 ? -9.359 -13.774 108.053 1.00 39.88 293 TRP D N 1
ATOM 14956 C CA . TRP D 1 296 ? -9.904 -12.431 108.406 1.00 41.88 293 TRP D CA 1
ATOM 14957 C C . TRP D 1 296 ? -10.400 -12.411 109.859 1.00 41.32 293 TRP D C 1
ATOM 14958 O O . TRP D 1 296 ? -10.363 -11.330 110.464 1.00 40.51 293 TRP D O 1
ATOM 14969 N N . SER D 1 297 ? -10.842 -13.553 110.396 1.00 41.24 294 SER D N 1
ATOM 14970 C CA . SER D 1 297 ? -11.362 -13.676 111.785 1.00 41.72 294 SER D CA 1
ATOM 14971 C C . SER D 1 297 ? -10.214 -13.481 112.780 1.00 42.52 294 SER D C 1
ATOM 14972 O O . SER D 1 297 ? -10.498 -13.097 113.931 1.00 43.14 294 SER D O 1
ATOM 14975 N N . HIS D 1 298 ? -8.977 -13.744 112.344 1.00 43.51 295 HIS D N 1
ATOM 14976 C CA . HIS D 1 298 ? -7.727 -13.549 113.128 1.00 43.10 295 HIS D CA 1
ATOM 14977 C C . HIS D 1 298 ? -7.186 -12.128 112.919 1.00 43.52 295 HIS D C 1
ATOM 14978 O O . HIS D 1 298 ? -6.650 -11.559 113.890 1.00 42.95 295 HIS D O 1
ATOM 14985 N N . VAL D 1 299 ? -7.320 -11.577 111.707 1.00 42.68 296 VAL D N 1
ATOM 14986 C CA . VAL D 1 299 ? -6.975 -10.155 111.402 1.00 42.76 296 VAL D CA 1
ATOM 14987 C C . VAL D 1 299 ? -7.796 -9.241 112.325 1.00 41.82 296 VAL D C 1
ATOM 14988 O O . VAL D 1 299 ? -7.204 -8.322 112.913 1.00 40.64 296 VAL D O 1
ATOM 14992 N N . ASP D 1 300 ? -9.094 -9.520 112.477 1.00 43.05 297 ASP D N 1
ATOM 14993 C CA . ASP D 1 300 ? -10.078 -8.673 113.208 1.00 45.49 297 ASP D CA 1
ATOM 14994 C C . ASP D 1 300 ? -9.787 -8.651 114.717 1.00 43.60 297 ASP D C 1
ATOM 14995 O O . ASP D 1 300 ? -10.340 -7.772 115.397 1.00 45.08 297 ASP D O 1
ATOM 15000 N N . ARG D 1 301 ? -8.960 -9.572 115.221 1.00 43.24 298 ARG D N 1
ATOM 15001 C CA . ARG D 1 301 ? -8.547 -9.643 116.650 1.00 41.99 298 ARG D CA 1
ATOM 15002 C C . ARG D 1 301 ? -7.623 -8.467 117.004 1.00 41.33 298 ARG D C 1
ATOM 15003 O O . ARG D 1 301 ? -7.672 -8.028 118.169 1.00 39.79 298 ARG D O 1
ATOM 15011 N N . PHE D 1 302 ? -6.816 -7.986 116.049 1.00 40.08 299 PHE D N 1
ATOM 15012 C CA . PHE D 1 302 ? -5.717 -7.005 116.270 1.00 39.48 299 PHE D CA 1
ATOM 15013 C C . PHE D 1 302 ? -5.951 -5.739 115.443 1.00 40.05 299 PHE D C 1
ATOM 15014 O O . PHE D 1 302 ? -5.642 -5.710 114.252 1.00 40.13 299 PHE D O 1
ATOM 15022 N N . PRO D 1 303 ? -6.466 -4.647 116.060 1.00 38.14 300 PRO D N 1
ATOM 15023 C CA . PRO D 1 303 ? -6.726 -3.385 115.357 1.00 36.78 300 PRO D CA 1
ATOM 15024 C C . PRO D 1 303 ? -5.638 -2.874 114.395 1.00 35.39 300 PRO D C 1
ATOM 15025 O O . PRO D 1 303 ? -5.990 -2.412 113.324 1.00 34.19 300 PRO D O 1
ATOM 15029 N N . ALA D 1 304 ? -4.363 -2.948 114.790 1.00 34.96 301 ALA D N 1
ATOM 15030 C CA . ALA D 1 304 ? -3.211 -2.437 114.006 1.00 34.99 301 ALA D CA 1
ATOM 15031 C C . ALA D 1 304 ? -3.031 -3.272 112.733 1.00 35.49 301 ALA D C 1
ATOM 15032 O O . ALA D 1 304 ? -2.732 -2.685 111.675 1.00 32.95 301 ALA D O 1
ATOM 15034 N N . VAL D 1 305 ? -3.188 -4.595 112.844 1.00 36.77 302 VAL D N 1
ATOM 15035 C CA . VAL D 1 305 ? -3.076 -5.552 111.701 1.00 37.06 302 VAL D CA 1
ATOM 15036 C C . VAL D 1 305 ? -4.266 -5.302 110.763 1.00 37.52 302 VAL D C 1
ATOM 15037 O O . VAL D 1 305 ? -4.049 -5.282 109.533 1.00 35.72 302 VAL D O 1
ATOM 15041 N N . GLN D 1 306 ? -5.453 -5.074 111.341 1.00 37.53 303 GLN D N 1
ATOM 15042 C CA . GLN D 1 306 ? -6.735 -4.829 110.628 1.00 38.49 303 GLN D CA 1
ATOM 15043 C C . GLN D 1 306 ? -6.638 -3.538 109.813 1.00 38.68 303 GLN D C 1
ATOM 15044 O O . GLN D 1 306 ? -7.172 -3.519 108.690 1.00 38.27 303 GLN D O 1
ATOM 15050 N N . ARG D 1 307 ? -6.003 -2.498 110.366 1.00 37.45 304 ARG D N 1
ATOM 15051 C CA . ARG D 1 307 ? -5.772 -1.206 109.665 1.00 36.67 304 ARG D CA 1
ATOM 15052 C C . ARG D 1 307 ? -4.791 -1.444 108.510 1.00 36.21 304 ARG D C 1
ATOM 15053 O O . ARG D 1 307 ? -5.062 -0.944 107.398 1.00 36.87 304 ARG D O 1
ATOM 15061 N N . GLN D 1 308 ? -3.724 -2.215 108.748 1.00 34.74 305 GLN D N 1
ATOM 15062 C CA . GLN D 1 308 ? -2.673 -2.514 107.736 1.00 36.16 305 GLN D CA 1
ATOM 15063 C C . GLN D 1 308 ? -3.284 -3.232 106.521 1.00 37.07 305 GLN D C 1
ATOM 15064 O O . GLN D 1 308 ? -2.797 -2.981 105.395 1.00 36.41 305 GLN D O 1
ATOM 15070 N N . LEU D 1 309 ? -4.310 -4.069 106.725 1.00 37.31 306 LEU D N 1
ATOM 15071 C CA . LEU D 1 309 ? -4.856 -4.981 105.679 1.00 39.48 306 LEU D CA 1
ATOM 15072 C C . LEU D 1 309 ? -6.259 -4.553 105.220 1.00 40.85 306 LEU D C 1
ATOM 15073 O O . LEU D 1 309 ? -6.909 -5.364 104.531 1.00 41.16 306 LEU D O 1
ATOM 15078 N N . LYS D 1 310 ? -6.694 -3.325 105.528 1.00 43.24 307 LYS D N 1
ATOM 15079 C CA . LYS D 1 310 ? -8.093 -2.867 105.292 1.00 45.53 307 LYS D CA 1
ATOM 15080 C C . LYS D 1 310 ? -8.455 -2.951 103.801 1.00 44.18 307 LYS D C 1
ATOM 15081 O O . LYS D 1 310 ? -9.595 -3.352 103.505 1.00 44.77 307 LYS D O 1
ATOM 15087 N N . GLY D 1 311 ? -7.541 -2.574 102.899 1.00 42.81 308 GLY D N 1
ATOM 15088 C CA . GLY D 1 311 ? -7.809 -2.500 101.447 1.00 41.28 308 GLY D CA 1
ATOM 15089 C C . GLY D 1 311 ? -7.337 -3.731 100.686 1.00 39.51 308 GLY D C 1
ATOM 15090 O O . GLY D 1 311 ? -7.544 -3.773 99.461 1.00 40.33 308 GLY D O 1
ATOM 15091 N N . ALA D 1 312 ? -6.722 -4.700 101.369 1.00 36.87 309 ALA D N 1
ATOM 15092 C CA . ALA D 1 312 ? -6.004 -5.835 100.746 1.00 35.23 309 ALA D CA 1
ATOM 15093 C C . ALA D 1 312 ? -7.011 -6.849 100.191 1.00 34.28 309 ALA D C 1
ATOM 15094 O O . ALA D 1 312 ? -8.043 -7.082 100.845 1.00 33.12 309 ALA D O 1
ATOM 15096 N N . ARG D 1 313 ? -6.700 -7.418 99.023 1.00 33.55 310 ARG D N 1
ATOM 15097 C CA . ARG D 1 313 ? -7.529 -8.422 98.302 1.00 32.68 310 ARG D CA 1
ATOM 15098 C C . ARG D 1 313 ? -6.622 -9.564 97.826 1.00 30.72 310 ARG D C 1
ATOM 15099 O O . ARG D 1 313 ? -5.505 -9.278 97.350 1.00 29.17 310 ARG D O 1
ATOM 15107 N N . SER D 1 314 ? -7.077 -10.814 97.948 1.00 29.41 311 SER D N 1
ATOM 15108 C CA . SER D 1 314 ? -6.317 -12.009 97.497 1.00 28.98 311 SER D CA 1
ATOM 15109 C C . SER D 1 314 ? -6.304 -12.063 95.964 1.00 27.79 311 SER D C 1
ATOM 15110 O O . SER D 1 314 ? -7.367 -11.853 95.357 1.00 28.16 311 SER D O 1
ATOM 15113 N N . VAL D 1 315 ? -5.147 -12.358 95.369 1.00 26.80 312 VAL D N 1
ATOM 15114 C CA . VAL D 1 315 ? -5.004 -12.605 93.902 1.00 27.12 312 VAL D CA 1
ATOM 15115 C C . VAL D 1 315 ? -4.832 -14.111 93.651 1.00 26.85 312 VAL D C 1
ATOM 15116 O O . VAL D 1 315 ? -4.506 -14.478 92.516 1.00 25.25 312 VAL D O 1
ATOM 15120 N N . ARG D 1 316 ? -5.000 -14.949 94.678 1.00 28.15 313 ARG D N 1
ATOM 15121 C CA . ARG D 1 316 ? -4.752 -16.414 94.589 1.00 28.01 313 ARG D CA 1
ATOM 15122 C C . ARG D 1 316 ? -5.865 -17.191 95.294 1.00 29.06 313 ARG D C 1
ATOM 15123 O O . ARG D 1 316 ? -6.516 -16.632 96.187 1.00 28.47 313 ARG D O 1
ATOM 15131 N N . GLU D 1 317 ? -6.058 -18.444 94.885 1.00 30.50 314 GLU D N 1
ATOM 15132 C CA . GLU D 1 317 ? -6.807 -19.458 95.663 1.00 31.56 314 GLU D CA 1
ATOM 15133 C C . GLU D 1 317 ? -6.034 -19.678 96.966 1.00 31.94 314 GLU D C 1
ATOM 15134 O O . GLU D 1 317 ? -4.820 -19.919 96.909 1.00 29.20 314 GLU D O 1
ATOM 15140 N N . TRP D 1 318 ? -6.716 -19.530 98.098 1.00 34.69 315 TRP D N 1
ATOM 15141 C CA . TRP D 1 318 ? -6.121 -19.649 99.452 1.00 35.83 315 TRP D CA 1
ATOM 15142 C C . TRP D 1 318 ? -5.676 -21.093 99.694 1.00 36.06 315 TRP D C 1
ATOM 15143 O O . TRP D 1 318 ? -6.398 -22.024 99.268 1.00 35.65 315 TRP D O 1
ATOM 15154 N N . VAL D 1 319 ? -4.522 -21.260 100.342 1.00 36.50 316 VAL D N 1
ATOM 15155 C CA . VAL D 1 319 ? -4.023 -22.564 100.867 1.00 35.73 316 VAL D CA 1
ATOM 15156 C C . VAL D 1 319 ? -4.283 -22.591 102.377 1.00 36.65 316 VAL D C 1
ATOM 15157 O O . VAL D 1 319 ? -3.860 -21.637 103.067 1.00 35.32 316 VAL D O 1
ATOM 15161 N N . ARG D 1 320 ? -4.981 -23.625 102.854 1.00 37.45 317 ARG D N 1
ATOM 15162 C CA . ARG D 1 320 ? -5.183 -23.927 104.296 1.00 38.40 317 ARG D CA 1
ATOM 15163 C C . ARG D 1 320 ? -4.715 -25.361 104.552 1.00 38.57 317 ARG D C 1
ATOM 15164 O O . ARG D 1 320 ? -5.265 -26.280 103.920 1.00 40.06 317 ARG D O 1
ATOM 15172 N N . THR D 1 321 ? -3.728 -25.530 105.432 1.00 38.21 318 THR D N 1
ATOM 15173 C CA . THR D 1 321 ? -3.101 -26.832 105.771 1.00 39.57 318 THR D CA 1
ATOM 15174 C C . THR D 1 321 ? -3.686 -27.348 107.090 1.00 40.66 318 THR D C 1
ATOM 15175 O O . THR D 1 321 ? -4.394 -26.578 107.764 1.00 42.12 318 THR D O 1
ATOM 15179 N N . ASP D 1 322 ? -3.415 -28.612 107.423 1.00 43.11 319 ASP D N 1
ATOM 15180 C CA . ASP D 1 322 ? -3.506 -29.154 108.806 1.00 45.73 319 ASP D CA 1
ATOM 15181 C C . ASP D 1 322 ? -2.126 -28.934 109.436 1.00 43.61 319 ASP D C 1
ATOM 15182 O O . ASP D 1 322 ? -1.372 -28.104 108.897 1.00 41.84 319 ASP D O 1
ATOM 15187 N N . ARG D 1 323 ? -1.790 -29.643 110.517 1.00 42.73 320 ARG D N 1
ATOM 15188 C CA . ARG D 1 323 ? -0.428 -29.608 111.111 1.00 42.28 320 ARG D CA 1
ATOM 15189 C C . ARG D 1 323 ? 0.593 -29.803 109.980 1.00 42.56 320 ARG D C 1
ATOM 15190 O O . ARG D 1 323 ? 0.509 -30.836 109.287 1.00 43.34 320 ARG D O 1
ATOM 15198 N N . MET D 1 324 ? 1.514 -28.844 109.810 1.00 40.07 321 MET D N 1
ATOM 15199 C CA . MET D 1 324 ? 2.439 -28.744 108.647 1.00 37.80 321 MET D CA 1
ATOM 15200 C C . MET D 1 324 ? 3.701 -29.575 108.872 1.00 35.38 321 MET D C 1
ATOM 15201 O O . MET D 1 324 ? 4.440 -29.774 107.893 1.00 34.39 321 MET D O 1
ATOM 15206 N N . GLN D 1 325 ? 3.977 -29.991 110.109 1.00 32.96 322 GLN D N 1
ATOM 15207 C CA . GLN D 1 325 ? 5.291 -30.576 110.484 1.00 31.33 322 GLN D CA 1
ATOM 15208 C C . GLN D 1 325 ? 5.338 -32.033 110.026 1.00 29.94 322 GLN D C 1
ATOM 15209 O O . GLN D 1 325 ? 4.317 -32.721 110.144 1.00 30.91 322 GLN D O 1
ATOM 15215 N N . TYR D 1 326 ? 6.488 -32.470 109.512 1.00 28.48 323 TYR D N 1
ATOM 15216 C CA . TYR D 1 326 ? 6.743 -33.874 109.107 1.00 28.60 323 TYR D CA 1
ATOM 15217 C C . TYR D 1 326 ? 8.246 -34.125 109.189 1.00 28.23 323 TYR D C 1
ATOM 15218 O O . TYR D 1 326 ? 9.011 -33.157 109.102 1.00 28.84 323 TYR D O 1
ATOM 15227 N N . SER D 1 327 ? 8.624 -35.388 109.391 1.00 29.07 324 SER D N 1
ATOM 15228 C CA . SER D 1 327 ? 10.017 -35.883 109.548 1.00 29.30 324 SER D CA 1
ATOM 15229 C C . SER D 1 327 ? 10.125 -37.294 108.952 1.00 29.76 324 SER D C 1
ATOM 15230 O O . SER D 1 327 ? 9.077 -37.913 108.710 1.00 30.96 324 SER D O 1
ATOM 15233 N N . SER D 1 328 ? 11.350 -37.783 108.755 1.00 29.67 325 SER D N 1
ATOM 15234 C CA . SER D 1 328 ? 11.659 -39.068 108.080 1.00 30.15 325 SER D CA 1
ATOM 15235 C C . SER D 1 328 ? 12.645 -39.883 108.923 1.00 31.37 325 SER D C 1
ATOM 15236 O O . SER D 1 328 ? 13.605 -39.284 109.476 1.00 31.33 325 SER D O 1
ATOM 15239 N N . SER D 1 329 ? 12.410 -41.199 109.020 1.00 31.77 326 SER D N 1
ATOM 15240 C CA . SER D 1 329 ? 13.269 -42.181 109.738 1.00 31.46 326 SER D CA 1
ATOM 15241 C C . SER D 1 329 ? 14.584 -42.394 108.978 1.00 32.08 326 SER D C 1
ATOM 15242 O O . SER D 1 329 ? 15.595 -42.723 109.617 1.00 34.16 326 SER D O 1
ATOM 15245 N N . ARG D 1 330 ? 14.552 -42.228 107.655 1.00 33.41 327 ARG D N 1
ATOM 15246 C CA . ARG D 1 330 ? 15.677 -42.486 106.715 1.00 34.45 327 ARG D CA 1
ATOM 15247 C C . ARG D 1 330 ? 15.595 -41.464 105.577 1.00 31.89 327 ARG D C 1
ATOM 15248 O O . ARG D 1 330 ? 14.495 -41.311 105.030 1.00 29.53 327 ARG D O 1
ATOM 15256 N N . THR D 1 331 ? 16.705 -40.810 105.228 1.00 30.83 328 THR D N 1
ATOM 15257 C CA . THR D 1 331 ? 16.736 -39.732 104.202 1.00 30.71 328 THR D CA 1
ATOM 15258 C C . THR D 1 331 ? 17.737 -40.072 103.094 1.00 31.07 328 THR D C 1
ATOM 15259 O O . THR D 1 331 ? 17.825 -39.281 102.133 1.00 31.12 328 THR D O 1
ATOM 15263 N N . VAL D 1 332 ? 18.460 -41.189 103.219 1.00 32.40 329 VAL D N 1
ATOM 15264 C CA . VAL D 1 332 ? 19.347 -41.742 102.154 1.00 33.22 329 VAL D CA 1
ATOM 15265 C C . VAL D 1 332 ? 19.259 -43.271 102.182 1.00 33.89 329 VAL D C 1
ATOM 15266 O O . VAL D 1 332 ? 19.022 -43.840 103.267 1.00 33.40 329 VAL D O 1
ATOM 15270 N N . GLY D 1 333 ? 19.436 -43.894 101.017 1.00 32.90 330 GLY D N 1
ATOM 15271 C CA . GLY D 1 333 ? 19.585 -45.349 100.849 1.00 33.61 330 GLY D CA 1
ATOM 15272 C C . GLY D 1 333 ? 20.543 -45.640 99.715 1.00 35.39 330 GLY D C 1
ATOM 15273 O O . GLY D 1 333 ? 21.203 -44.692 99.234 1.00 35.57 330 GLY D O 1
ATOM 15274 N N . GLU D 1 334 ? 20.623 -46.900 99.297 1.00 36.92 331 GLU D N 1
ATOM 15275 C CA . GLU D 1 334 ? 21.405 -47.309 98.107 1.00 38.50 331 GLU D CA 1
ATOM 15276 C C . GLU D 1 334 ? 20.733 -46.691 96.872 1.00 36.48 331 GLU D C 1
ATOM 15277 O O . GLU D 1 334 ? 19.565 -47.030 96.601 1.00 35.40 331 GLU D O 1
ATOM 15283 N N . ARG D 1 335 ? 21.433 -45.760 96.213 1.00 35.66 332 ARG D N 1
ATOM 15284 C CA . ARG D 1 335 ? 21.075 -45.138 94.904 1.00 34.44 332 ARG D CA 1
ATOM 15285 C C . ARG D 1 335 ? 19.920 -44.134 95.053 1.00 33.28 332 ARG D C 1
ATOM 15286 O O . ARG D 1 335 ? 19.257 -43.867 94.031 1.00 32.66 332 ARG D O 1
ATOM 15294 N N . TRP D 1 336 ? 19.697 -43.552 96.241 1.00 32.36 333 TRP D N 1
ATOM 15295 C CA . TRP D 1 336 ? 18.686 -42.472 96.419 1.00 32.48 333 TRP D CA 1
ATOM 15296 C C . TRP D 1 336 ? 19.005 -41.556 97.608 1.00 33.54 333 TRP D C 1
ATOM 15297 O O . TRP D 1 336 ? 19.661 -41.997 98.572 1.00 32.55 333 TRP D O 1
ATOM 15308 N N . CYS D 1 337 ? 18.550 -40.305 97.509 1.00 35.24 334 CYS D N 1
ATOM 15309 C CA . CYS D 1 337 ? 18.608 -39.276 98.577 1.00 37.83 334 CYS D CA 1
ATOM 15310 C C . CYS D 1 337 ? 17.300 -38.483 98.593 1.00 37.11 334 CYS D C 1
ATOM 15311 O O . CYS D 1 337 ? 16.778 -38.168 97.514 1.00 35.83 334 CYS D O 1
ATOM 15314 N N . LEU D 1 338 ? 16.815 -38.179 99.795 1.00 40.15 335 LEU D N 1
ATOM 15315 C CA . LEU D 1 338 ? 15.589 -37.389 100.071 1.00 40.76 335 LEU D CA 1
ATOM 15316 C C . LEU D 1 338 ? 16.029 -35.980 100.498 1.00 42.48 335 LEU D C 1
ATOM 15317 O O . LEU D 1 338 ? 16.521 -35.858 101.629 1.00 48.00 335 LEU D O 1
ATOM 15322 N N . MET D 1 339 ? 15.909 -34.969 99.620 1.00 43.63 336 MET D N 1
ATOM 15323 C CA . MET D 1 339 ? 16.380 -33.568 99.865 1.00 43.99 336 MET D CA 1
ATOM 15324 C C . MET D 1 339 ? 15.642 -32.960 101.068 1.00 40.79 336 MET D C 1
ATOM 15325 O O . MET D 1 339 ? 14.566 -33.471 101.416 1.00 40.60 336 MET D O 1
ATOM 15330 N N . SER D 1 340 ? 16.172 -31.869 101.634 1.00 39.47 337 SER D N 1
ATOM 15331 C CA . SER D 1 340 ? 15.752 -31.290 102.942 1.00 37.59 337 SER D CA 1
ATOM 15332 C C . SER D 1 340 ? 14.225 -31.215 103.051 1.00 35.48 337 SER D C 1
ATOM 15333 O O . SER D 1 340 ? 13.681 -31.844 103.973 1.00 34.52 337 SER D O 1
ATOM 15336 N N . HIS D 1 341 ? 13.563 -30.478 102.155 1.00 34.17 338 HIS D N 1
ATOM 15337 C CA . HIS D 1 341 ? 12.098 -30.210 102.212 1.00 33.96 338 HIS D CA 1
ATOM 15338 C C . HIS D 1 341 ? 11.299 -31.504 101.971 1.00 33.34 338 HIS D C 1
ATOM 15339 O O . HIS D 1 341 ? 10.139 -31.576 102.433 1.00 33.08 338 HIS D O 1
ATOM 15346 N N . ALA D 1 342 ? 11.872 -32.486 101.269 1.00 33.09 339 ALA D N 1
ATOM 15347 C CA . ALA D 1 342 ? 11.259 -33.821 101.052 1.00 33.67 339 ALA D CA 1
ATOM 15348 C C . ALA D 1 342 ? 11.398 -34.687 102.319 1.00 32.88 339 ALA D C 1
ATOM 15349 O O . ALA D 1 342 ? 10.533 -35.558 102.526 1.00 33.14 339 ALA D O 1
ATOM 15351 N N . ALA D 1 343 ? 12.438 -34.449 103.128 1.00 33.04 340 ALA D N 1
ATOM 15352 C CA . ALA D 1 343 ? 12.773 -35.200 104.364 1.00 33.84 340 ALA D CA 1
ATOM 15353 C C . ALA D 1 343 ? 11.961 -34.683 105.559 1.00 34.64 340 ALA D C 1
ATOM 15354 O O . ALA D 1 343 ? 11.430 -35.524 106.323 1.00 33.90 340 ALA D O 1
ATOM 15356 N N . GLY D 1 344 ? 11.877 -33.362 105.734 1.00 34.03 341 GLY D N 1
ATOM 15357 C CA . GLY D 1 344 ? 11.153 -32.758 106.868 1.00 34.70 341 GLY D CA 1
ATOM 15358 C C . GLY D 1 344 ? 10.908 -31.269 106.698 1.00 35.46 341 GLY D C 1
ATOM 15359 O O . GLY D 1 344 ? 11.636 -30.625 105.912 1.00 35.63 341 GLY D O 1
ATOM 15360 N N . PHE D 1 345 ? 9.916 -30.743 107.422 1.00 33.15 342 PHE D N 1
ATOM 15361 C CA . PHE D 1 345 ? 9.638 -29.289 107.546 1.00 33.70 342 PHE D CA 1
ATOM 15362 C C . PHE D 1 345 ? 9.202 -28.962 108.975 1.00 31.88 342 PHE D C 1
ATOM 15363 O O . PHE D 1 345 ? 8.525 -29.794 109.591 1.00 32.39 342 PHE D O 1
ATOM 15371 N N . ILE D 1 346 ? 9.545 -27.768 109.460 1.00 31.11 343 ILE D N 1
ATOM 15372 C CA . ILE D 1 346 ? 9.106 -27.251 110.790 1.00 30.63 343 ILE D CA 1
ATOM 15373 C C . ILE D 1 346 ? 8.095 -26.121 110.574 1.00 29.96 343 ILE D C 1
ATOM 15374 O O . ILE D 1 346 ? 6.893 -26.347 110.827 1.00 29.75 343 ILE D O 1
ATOM 15379 N N . ASP D 1 347 ? 8.559 -24.952 110.124 1.00 30.12 344 ASP D N 1
ATOM 15380 C CA . ASP D 1 347 ? 7.749 -23.703 110.110 1.00 30.23 344 ASP D CA 1
ATOM 15381 C C . ASP D 1 347 ? 8.406 -22.690 109.175 1.00 29.44 344 ASP D C 1
ATOM 15382 O O . ASP D 1 347 ? 9.602 -22.778 108.912 1.00 28.42 344 ASP D O 1
ATOM 15387 N N . PRO D 1 348 ? 7.632 -21.737 108.607 1.00 30.57 345 PRO D N 1
ATOM 15388 C CA . PRO D 1 348 ? 8.204 -20.556 107.960 1.00 31.41 345 PRO D CA 1
ATOM 15389 C C . PRO D 1 348 ? 9.107 -19.712 108.878 1.00 32.02 345 PRO D C 1
ATOM 15390 O O . PRO D 1 348 ? 10.059 -19.145 108.373 1.00 32.37 345 PRO D O 1
ATOM 15394 N N . LEU D 1 349 ? 8.799 -19.648 110.181 1.00 32.14 346 LEU D N 1
ATOM 15395 C CA . LEU D 1 349 ? 9.451 -18.730 111.158 1.00 30.86 346 LEU D CA 1
ATOM 15396 C C . LEU D 1 349 ? 10.974 -18.865 111.055 1.00 31.38 346 LEU D C 1
ATOM 15397 O O . LEU D 1 349 ? 11.478 -20.003 111.159 1.00 31.87 346 LEU D O 1
ATOM 15402 N N . PHE D 1 350 ? 11.655 -17.735 110.824 1.00 31.23 347 PHE D N 1
ATOM 15403 C CA . PHE D 1 350 ? 13.134 -17.571 110.744 1.00 31.55 347 PHE D CA 1
ATOM 15404 C C . PHE D 1 350 ? 13.681 -18.077 109.401 1.00 30.16 347 PHE D C 1
ATOM 15405 O O . PHE D 1 350 ? 14.915 -18.124 109.248 1.00 30.58 347 PHE D O 1
ATOM 15413 N N . SER D 1 351 ? 12.813 -18.438 108.451 1.00 30.44 348 SER D N 1
ATOM 15414 C CA . SER D 1 351 ? 13.189 -18.742 107.045 1.00 30.69 348 SER D CA 1
ATOM 15415 C C . SER D 1 351 ? 14.388 -19.701 107.000 1.00 31.40 348 SER D C 1
ATOM 15416 O O . SER D 1 351 ? 15.382 -19.394 106.303 1.00 31.32 348 SER D O 1
ATOM 15419 N N . ARG D 1 352 ? 14.291 -20.827 107.712 1.00 31.83 349 ARG D N 1
ATOM 15420 C CA . ARG D 1 352 ? 15.374 -21.841 107.844 1.00 32.30 349 ARG D CA 1
ATOM 15421 C C . ARG D 1 352 ? 15.363 -22.791 106.637 1.00 31.48 349 ARG D C 1
ATOM 15422 O O . ARG D 1 352 ? 16.447 -23.293 106.284 1.00 30.73 349 ARG D O 1
ATOM 15430 N N . GLY D 1 353 ? 14.189 -23.022 106.040 1.00 30.80 350 GLY D N 1
ATOM 15431 C CA . GLY D 1 353 ? 13.969 -23.957 104.915 1.00 31.29 350 GLY D CA 1
ATOM 15432 C C . GLY D 1 353 ? 15.026 -23.838 103.829 1.00 31.05 350 GLY D C 1
ATOM 15433 O O . GLY D 1 353 ? 15.698 -24.850 103.544 1.00 30.01 350 GLY D O 1
ATOM 15434 N N . LEU D 1 354 ? 15.185 -22.645 103.249 1.00 31.91 351 LEU D N 1
ATOM 15435 C CA . LEU D 1 354 ? 16.122 -22.389 102.121 1.00 32.58 351 LEU D CA 1
ATOM 15436 C C . LEU D 1 354 ? 17.568 -22.616 102.566 1.00 31.92 351 LEU D C 1
ATOM 15437 O O . LEU D 1 354 ? 18.359 -23.130 101.747 1.00 35.11 351 LEU D O 1
ATOM 15442 N N . SER D 1 355 ? 17.907 -22.232 103.800 1.00 30.77 352 SER D N 1
ATOM 15443 C CA . SER D 1 355 ? 19.236 -22.480 104.421 1.00 29.67 352 SER D CA 1
ATOM 15444 C C . SER D 1 355 ? 19.493 -23.987 104.513 1.00 27.81 352 SER D C 1
ATOM 15445 O O . SER D 1 355 ? 20.578 -24.419 104.094 1.00 28.69 352 SER D O 1
ATOM 15448 N N . ASN D 1 356 ? 18.532 -24.745 105.048 1.00 27.21 353 ASN D N 1
ATOM 15449 C CA . ASN D 1 356 ? 18.609 -26.228 105.178 1.00 28.32 353 ASN D CA 1
ATOM 15450 C C . ASN D 1 356 ? 18.831 -26.843 103.790 1.00 27.65 353 ASN D C 1
ATOM 15451 O O . ASN D 1 356 ? 19.692 -27.730 103.659 1.00 27.40 353 ASN D O 1
ATOM 15456 N N . THR D 1 357 ? 18.091 -26.362 102.788 1.00 28.02 354 THR D N 1
ATOM 15457 C CA . THR D 1 357 ? 18.178 -26.819 101.374 1.00 28.11 354 THR D CA 1
ATOM 15458 C C . THR D 1 357 ? 19.618 -26.663 100.874 1.00 28.45 354 THR D C 1
ATOM 15459 O O . THR D 1 357 ? 20.197 -27.670 100.405 1.00 28.37 354 THR D O 1
ATOM 15463 N N . CYS D 1 358 ? 20.180 -25.458 101.003 1.00 29.10 355 CYS D N 1
ATOM 15464 C CA . CYS D 1 358 ? 21.541 -25.102 100.523 1.00 30.30 355 CYS D CA 1
ATOM 15465 C C . CYS D 1 358 ? 22.607 -25.894 101.294 1.00 29.32 355 CYS D C 1
ATOM 15466 O O . CYS D 1 358 ? 23.606 -26.281 100.671 1.00 27.04 355 CYS D O 1
ATOM 15469 N N . GLU D 1 359 ? 22.407 -26.135 102.594 1.00 31.19 356 GLU D N 1
ATOM 15470 C CA . GLU D 1 359 ? 23.353 -26.934 103.425 1.00 33.88 356 GLU D CA 1
ATOM 15471 C C . GLU D 1 359 ? 23.443 -28.357 102.852 1.00 31.37 356 GLU D C 1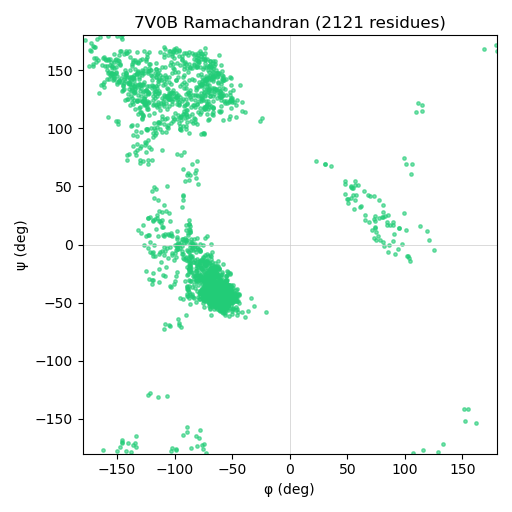
ATOM 15472 O O . GLU D 1 359 ? 24.574 -28.858 102.687 1.00 30.61 356 GLU D O 1
ATOM 15478 N N . ILE D 1 360 ? 22.294 -28.974 102.555 1.00 30.33 357 ILE D N 1
ATOM 15479 C CA . ILE D 1 360 ? 22.196 -30.369 102.018 1.00 30.60 357 ILE D CA 1
ATOM 15480 C C . ILE D 1 360 ? 22.854 -30.411 100.630 1.00 30.06 357 ILE D C 1
ATOM 15481 O O . ILE D 1 360 ? 23.745 -31.262 100.425 1.00 29.15 357 ILE D O 1
ATOM 15486 N N . ILE D 1 361 ? 22.456 -29.513 99.720 1.00 30.00 358 ILE D N 1
ATOM 15487 C CA . ILE D 1 361 ? 23.041 -29.408 98.346 1.00 29.45 358 ILE D CA 1
ATOM 15488 C C . ILE D 1 361 ? 24.571 -29.350 98.464 1.00 29.29 358 ILE D C 1
ATOM 15489 O O . ILE D 1 361 ? 25.252 -30.088 97.724 1.00 28.84 358 ILE D O 1
ATOM 15494 N N . ASN D 1 362 ? 25.101 -28.533 99.379 1.00 30.30 359 ASN D N 1
ATOM 15495 C CA . ASN D 1 362 ? 26.569 -28.397 99.591 1.00 30.10 359 ASN D CA 1
ATOM 15496 C C . ASN D 1 362 ? 27.159 -29.753 100.004 1.00 29.72 359 ASN D C 1
ATOM 15497 O O . ASN D 1 362 ? 28.227 -30.119 99.481 1.00 29.79 359 ASN D O 1
ATOM 15502 N N . ALA D 1 363 ? 26.485 -30.474 100.903 1.00 31.48 360 ALA D N 1
ATOM 15503 C CA . ALA D 1 363 ? 26.943 -31.770 101.465 1.00 31.64 360 ALA D CA 1
ATOM 15504 C C . ALA D 1 363 ? 26.816 -32.882 100.418 1.00 31.40 360 ALA D C 1
ATOM 15505 O O . ALA D 1 363 ? 27.783 -33.639 100.245 1.00 30.26 360 ALA D O 1
ATOM 15507 N N . LEU D 1 364 ? 25.667 -32.972 99.742 1.00 31.99 361 LEU D N 1
ATOM 15508 C CA . LEU D 1 364 ? 25.317 -34.120 98.862 1.00 31.12 361 LEU D CA 1
ATOM 15509 C C . LEU D 1 364 ? 26.129 -34.089 97.563 1.00 31.96 361 LEU D C 1
ATOM 15510 O O . LEU D 1 364 ? 26.593 -35.167 97.140 1.00 32.28 361 LEU D O 1
ATOM 15515 N N . SER D 1 365 ? 26.274 -32.913 96.942 1.00 32.66 362 SER D N 1
ATOM 15516 C CA . SER D 1 365 ? 26.679 -32.751 95.519 1.00 33.23 362 SER D CA 1
ATOM 15517 C C . SER D 1 365 ? 28.008 -33.464 95.236 1.00 34.19 362 SER D C 1
ATOM 15518 O O . SER D 1 365 ? 28.046 -34.279 94.290 1.00 34.69 362 SER D O 1
ATOM 15521 N N . TRP D 1 366 ? 29.054 -33.183 96.018 1.00 34.81 363 TRP D N 1
ATOM 15522 C CA . TRP D 1 366 ? 30.422 -33.715 95.774 1.00 35.13 363 TRP D CA 1
ATOM 15523 C C . TRP D 1 366 ? 30.469 -35.213 96.097 1.00 33.88 363 TRP D C 1
ATOM 15524 O O . TRP D 1 366 ? 31.230 -35.933 95.420 1.00 33.17 363 TRP D O 1
ATOM 15535 N N . ARG D 1 367 ? 29.674 -35.666 97.071 1.00 33.58 364 ARG D N 1
ATOM 15536 C CA . ARG D 1 367 ? 29.569 -37.102 97.452 1.00 33.77 364 ARG D CA 1
ATOM 15537 C C . ARG D 1 367 ? 28.909 -37.883 96.307 1.00 33.02 364 ARG D C 1
ATOM 15538 O O . ARG D 1 367 ? 29.455 -38.935 95.915 1.00 33.32 364 ARG D O 1
ATOM 15546 N N . LEU D 1 368 ? 27.791 -37.371 95.784 1.00 31.50 365 LEU D N 1
ATOM 15547 C CA . LEU D 1 368 ? 27.029 -37.991 94.669 1.00 31.87 365 LEU D CA 1
ATOM 15548 C C . LEU D 1 368 ? 27.909 -38.085 93.415 1.00 32.60 365 LEU D C 1
ATOM 15549 O O . LEU D 1 368 ? 27.869 -39.140 92.752 1.00 32.13 365 LEU D O 1
ATOM 15554 N N . MET D 1 369 ? 28.673 -37.034 93.097 1.00 32.69 366 MET D N 1
ATOM 15555 C CA . MET D 1 369 ? 29.548 -36.999 91.894 1.00 33.04 366 MET D CA 1
ATOM 15556 C C . MET D 1 369 ? 30.705 -37.995 92.062 1.00 32.47 366 MET D C 1
ATOM 15557 O O . MET D 1 369 ? 31.059 -38.654 91.068 1.00 33.71 366 MET D O 1
ATOM 15562 N N . ALA D 1 370 ? 31.252 -38.134 93.273 1.00 32.62 367 ALA D N 1
ATOM 15563 C CA . ALA D 1 370 ? 32.287 -39.144 93.604 1.00 32.01 367 ALA D CA 1
ATOM 15564 C C . ALA D 1 370 ? 31.694 -40.552 93.436 1.00 31.83 367 ALA D C 1
ATOM 15565 O O . ALA D 1 370 ? 32.365 -41.406 92.824 1.00 30.96 367 ALA D O 1
ATOM 15567 N N . ALA D 1 371 ? 30.469 -40.772 93.931 1.00 31.61 368 ALA D N 1
ATOM 15568 C CA . ALA D 1 371 ? 29.726 -42.050 93.835 1.00 31.57 368 ALA D CA 1
ATOM 15569 C C . ALA D 1 371 ? 29.520 -42.420 92.362 1.00 32.30 368 ALA D C 1
ATOM 15570 O O . ALA D 1 371 ? 29.702 -43.608 92.024 1.00 31.84 368 ALA D O 1
ATOM 15572 N N . LEU D 1 372 ? 29.177 -41.438 91.521 1.00 32.31 369 LEU D N 1
ATOM 15573 C CA . LEU D 1 372 ? 28.889 -41.633 90.074 1.00 33.00 369 LEU D CA 1
ATOM 15574 C C . LEU D 1 372 ? 30.183 -41.957 89.314 1.00 34.25 369 LEU D C 1
ATOM 15575 O O . LEU D 1 372 ? 30.148 -42.858 88.464 1.00 32.61 369 LEU D O 1
ATOM 15580 N N . ARG D 1 373 ? 31.277 -41.247 89.601 1.00 38.48 370 ARG D N 1
ATOM 15581 C CA . ARG D 1 373 ? 32.605 -41.479 88.964 1.00 41.31 370 ARG D CA 1
ATOM 15582 C C . ARG D 1 373 ? 33.072 -42.916 89.240 1.00 42.25 370 ARG D C 1
ATOM 15583 O O . ARG D 1 373 ? 33.529 -43.571 88.288 1.00 43.09 370 ARG D O 1
ATOM 15591 N N . GLU D 1 374 ? 32.939 -43.387 90.486 1.00 42.03 371 GLU D N 1
ATOM 15592 C CA . GLU D 1 374 ? 33.494 -44.683 90.969 1.00 43.66 371 GLU D CA 1
ATOM 15593 C C . GLU D 1 374 ? 32.469 -45.816 90.819 1.00 44.34 371 GLU D C 1
ATOM 15594 O O . GLU D 1 374 ? 32.876 -46.981 90.984 1.00 43.79 371 GLU D O 1
ATOM 15600 N N . ASP D 1 375 ? 31.199 -45.489 90.541 1.00 44.74 372 ASP D N 1
ATOM 15601 C CA . ASP D 1 375 ? 30.078 -46.455 90.353 1.00 44.94 372 ASP D CA 1
ATOM 15602 C C . ASP D 1 375 ? 29.843 -47.261 91.643 1.00 44.32 372 ASP D C 1
ATOM 15603 O O . ASP D 1 375 ? 29.443 -48.442 91.542 1.00 42.57 372 ASP D O 1
ATOM 15608 N N . ASP D 1 376 ? 30.071 -46.648 92.809 1.00 43.18 373 ASP D N 1
ATOM 15609 C CA . ASP D 1 376 ? 29.832 -47.259 94.145 1.00 43.45 373 ASP D CA 1
ATOM 15610 C C . ASP D 1 376 ? 28.793 -46.414 94.888 1.00 40.54 373 ASP D C 1
ATOM 15611 O O . ASP D 1 376 ? 29.024 -45.206 95.043 1.00 38.85 373 ASP D O 1
ATOM 15616 N N . PHE D 1 377 ? 27.703 -47.041 95.333 1.00 38.71 374 PHE D N 1
ATOM 15617 C CA . PHE D 1 377 ? 26.520 -46.370 95.931 1.00 37.72 374 PHE D CA 1
ATOM 15618 C C . PHE D 1 377 ? 26.268 -46.893 97.350 1.00 37.21 374 PHE D C 1
ATOM 15619 O O . PHE D 1 377 ? 25.130 -46.762 97.840 1.00 36.28 374 PHE D O 1
ATOM 15627 N N . ALA D 1 378 ? 27.307 -47.424 98.002 1.00 38.00 375 ALA D N 1
ATOM 15628 C CA . ALA D 1 378 ? 27.291 -47.817 99.432 1.00 38.76 375 ALA D CA 1
ATOM 15629 C C . ALA D 1 378 ? 26.742 -46.652 100.263 1.00 40.19 375 ALA D C 1
ATOM 15630 O O . ALA D 1 378 ? 27.288 -45.538 100.150 1.00 40.23 375 ALA D O 1
ATOM 15632 N N . VAL D 1 379 ? 25.706 -46.911 101.068 1.00 42.25 376 VAL D N 1
ATOM 15633 C CA . VAL D 1 379 ? 24.944 -45.887 101.846 1.00 43.68 376 VAL D CA 1
ATOM 15634 C C . VAL D 1 379 ? 25.880 -45.176 102.836 1.00 44.94 376 VAL D C 1
ATOM 15635 O O . VAL D 1 379 ? 25.526 -44.059 103.273 1.00 43.47 376 VAL D O 1
ATOM 15639 N N . GLU D 1 380 ? 27.021 -45.790 103.174 1.00 44.73 377 GLU D N 1
ATOM 15640 C CA . GLU D 1 380 ? 27.979 -45.284 104.195 1.00 46.31 377 GLU D CA 1
ATOM 15641 C C . GLU D 1 380 ? 28.587 -43.961 103.716 1.00 45.54 377 GLU D C 1
ATOM 15642 O O . GLU D 1 380 ? 28.790 -43.066 104.563 1.00 43.48 377 GLU D O 1
ATOM 15648 N N . ARG D 1 381 ? 28.844 -43.842 102.408 1.00 44.69 378 ARG D N 1
ATOM 15649 C CA . ARG D 1 381 ? 29.477 -42.651 101.773 1.00 44.69 378 ARG D CA 1
ATOM 15650 C C . ARG D 1 381 ? 28.625 -41.400 102.043 1.00 40.60 378 ARG D C 1
ATOM 15651 O O . ARG D 1 381 ? 29.197 -40.295 102.016 1.00 39.43 378 ARG D O 1
ATOM 15659 N N . PHE D 1 382 ? 27.324 -41.576 102.310 1.00 36.79 379 PHE D N 1
ATOM 15660 C CA . PHE D 1 382 ? 26.324 -40.495 102.525 1.00 36.32 379 PHE D CA 1
ATOM 15661 C C . PHE D 1 382 ? 25.844 -40.464 103.983 1.00 35.77 379 PHE D C 1
ATOM 15662 O O . PHE D 1 382 ? 24.783 -39.868 104.240 1.00 35.16 379 PHE D O 1
ATOM 15670 N N . ALA D 1 383 ? 26.587 -41.078 104.908 1.00 36.20 380 ALA D N 1
ATOM 15671 C CA . ALA D 1 383 ? 26.257 -41.110 106.354 1.00 37.25 380 ALA D CA 1
ATOM 15672 C C . ALA D 1 383 ? 26.103 -39.674 106.879 1.00 37.89 380 ALA D C 1
ATOM 15673 O O . ALA D 1 383 ? 25.063 -39.381 107.508 1.00 36.21 380 ALA D O 1
ATOM 15675 N N . TYR D 1 384 ? 27.084 -38.805 106.604 1.00 40.24 381 TYR D N 1
ATOM 15676 C CA . TYR D 1 384 ? 27.111 -37.399 107.089 1.00 41.91 381 TYR D CA 1
ATOM 15677 C C . TYR D 1 384 ? 25.890 -36.626 106.573 1.00 40.93 381 TYR D C 1
ATOM 15678 O O . TYR D 1 384 ? 25.381 -35.761 107.317 1.00 41.32 381 TYR D O 1
ATOM 15687 N N . VAL D 1 385 ? 25.442 -36.917 105.346 1.00 38.99 382 VAL D N 1
ATOM 15688 C CA . VAL D 1 385 ? 24.249 -36.277 104.712 1.00 37.98 382 VAL D CA 1
ATOM 15689 C C . VAL D 1 385 ? 23.008 -36.593 105.556 1.00 37.48 382 VAL D C 1
ATOM 15690 O O . VAL D 1 385 ? 22.220 -35.662 105.802 1.00 37.31 382 VAL D O 1
ATOM 15694 N N . GLU D 1 386 ? 22.833 -37.853 105.969 1.00 38.78 383 GLU D N 1
ATOM 15695 C CA . GLU D 1 386 ? 21.695 -38.301 106.824 1.00 40.67 383 GLU D CA 1
ATOM 15696 C C . GLU D 1 386 ? 21.796 -37.615 108.193 1.00 38.88 383 GLU D C 1
ATOM 15697 O O . GLU D 1 386 ? 20.753 -37.165 108.711 1.00 37.97 383 GLU D O 1
ATOM 15703 N N . GLU D 1 387 ? 23.004 -37.546 108.754 1.00 38.26 384 GLU D N 1
ATOM 15704 C CA . GLU D 1 387 ? 23.272 -36.916 110.075 1.00 38.99 384 GLU D CA 1
ATOM 15705 C C . GLU D 1 387 ? 22.920 -35.423 109.995 1.00 35.99 384 GLU D C 1
ATOM 15706 O O . GLU D 1 387 ? 22.095 -34.967 110.811 1.00 32.17 384 GLU D O 1
ATOM 15712 N N . LEU D 1 388 ? 23.493 -34.700 109.025 1.00 35.15 385 LEU D N 1
ATOM 15713 C CA . LEU D 1 388 ? 23.208 -33.255 108.797 1.00 34.79 385 LEU D CA 1
ATOM 15714 C C . LEU D 1 388 ? 21.701 -33.067 108.601 1.00 34.03 385 LEU D C 1
ATOM 15715 O O . LEU D 1 388 ? 21.139 -32.138 109.201 1.00 34.22 385 LEU D O 1
ATOM 15720 N N . GLU D 1 389 ? 21.066 -33.935 107.814 1.00 36.19 386 GLU D N 1
ATOM 15721 C CA . GLU D 1 389 ? 19.616 -33.853 107.502 1.00 38.10 386 GLU D CA 1
ATOM 15722 C C . GLU D 1 389 ? 18.816 -33.855 108.810 1.00 36.32 386 GLU D C 1
ATOM 15723 O O . GLU D 1 389 ? 18.112 -32.861 109.064 1.00 35.26 386 GLU D O 1
ATOM 15729 N N . GLN D 1 390 ? 18.941 -34.918 109.612 1.00 35.61 387 GLN D N 1
ATOM 15730 C CA . GLN D 1 390 ? 18.154 -35.118 110.865 1.00 35.43 387 GLN D CA 1
ATOM 15731 C C . GLN D 1 390 ? 18.549 -34.043 111.890 1.00 33.50 387 GLN D C 1
ATOM 15732 O O . GLN D 1 390 ? 17.667 -33.589 112.632 1.00 32.62 387 GLN D O 1
ATOM 15738 N N . GLY D 1 391 ? 19.826 -33.652 111.919 1.00 33.89 388 GLY D N 1
ATOM 15739 C CA . GLY D 1 391 ? 20.343 -32.560 112.767 1.00 35.44 388 GLY D CA 1
ATOM 15740 C C . GLY D 1 391 ? 19.660 -31.233 112.468 1.00 35.61 388 GLY D C 1
ATOM 15741 O O . GLY D 1 391 ? 19.118 -30.629 113.411 1.00 36.87 388 GLY D O 1
ATOM 15742 N N . LEU D 1 392 ? 19.685 -30.792 111.203 1.00 35.55 389 LEU D N 1
ATOM 15743 C CA . LEU D 1 392 ? 19.032 -29.537 110.736 1.00 34.17 389 LEU D CA 1
ATOM 15744 C C . LEU D 1 392 ? 17.604 -29.490 111.277 1.00 33.69 389 LEU D C 1
ATOM 15745 O O . LEU D 1 392 ? 17.223 -28.452 111.847 1.00 34.68 389 LEU D O 1
ATOM 15750 N N . LEU D 1 393 ? 16.857 -30.584 111.127 1.00 32.26 390 LEU D N 1
ATOM 15751 C CA . LEU D 1 393 ? 15.416 -30.635 111.489 1.00 32.57 390 LEU D CA 1
ATOM 15752 C C . LEU D 1 393 ? 15.246 -30.555 113.016 1.00 32.44 390 LEU D C 1
ATOM 15753 O O . LEU D 1 393 ? 14.303 -29.876 113.469 1.00 31.22 390 LEU D O 1
ATOM 15758 N N . ASP D 1 394 ? 16.109 -31.225 113.782 1.00 31.91 391 ASP D N 1
ATOM 15759 C CA . ASP D 1 394 ? 16.009 -31.290 115.267 1.00 33.60 391 ASP D CA 1
ATOM 15760 C C . ASP D 1 394 ? 16.291 -29.899 115.859 1.00 32.86 391 ASP D C 1
ATOM 15761 O O . ASP D 1 394 ? 15.491 -29.437 116.689 1.00 30.44 391 ASP D O 1
ATOM 15766 N N . TRP D 1 395 ? 17.372 -29.243 115.435 1.00 33.92 392 TRP D N 1
ATOM 15767 C CA . TRP D 1 395 ? 17.735 -27.884 115.923 1.00 35.36 392 TRP D CA 1
ATOM 15768 C C . TRP D 1 395 ? 16.655 -26.870 115.515 1.00 35.51 392 TRP D C 1
ATOM 15769 O O . TRP D 1 395 ? 16.227 -26.077 116.387 1.00 36.70 392 TRP D O 1
ATOM 15780 N N . ASN D 1 396 ? 16.191 -26.925 114.262 1.00 34.28 393 ASN D N 1
ATOM 15781 C CA . ASN D 1 396 ? 15.110 -26.053 113.725 1.00 33.14 393 ASN D CA 1
ATOM 15782 C C . ASN D 1 396 ? 13.841 -26.244 114.569 1.00 32.40 393 ASN D C 1
ATOM 15783 O O . ASN D 1 396 ? 13.163 -25.240 114.864 1.00 31.21 393 ASN D O 1
ATOM 15788 N N . ASP D 1 397 ? 13.545 -27.484 114.966 1.00 33.01 394 ASP D N 1
ATOM 15789 C CA . ASP D 1 397 ? 12.350 -27.845 115.776 1.00 33.34 394 ASP D CA 1
ATOM 15790 C C . ASP D 1 397 ? 12.417 -27.126 117.133 1.00 32.89 394 ASP D C 1
ATOM 15791 O O . ASP D 1 397 ? 11.398 -26.537 117.544 1.00 32.98 394 ASP D O 1
ATOM 15796 N N . LYS D 1 398 ? 13.569 -27.198 117.805 1.00 32.98 395 LYS D N 1
ATOM 15797 C CA . LYS D 1 398 ? 13.828 -26.558 119.124 1.00 34.30 395 LYS D CA 1
ATOM 15798 C C . LYS D 1 398 ? 13.603 -25.045 119.015 1.00 32.32 395 LYS D C 1
ATOM 15799 O O . LYS D 1 398 ? 12.743 -24.520 119.749 1.00 31.87 395 LYS D O 1
ATOM 15805 N N . LEU D 1 399 ? 14.343 -24.386 118.119 1.00 31.70 396 LEU D N 1
ATOM 15806 C CA . LEU D 1 399 ? 14.253 -22.924 117.845 1.00 30.46 396 LEU D CA 1
ATOM 15807 C C . LEU D 1 399 ? 12.789 -22.495 117.717 1.00 28.33 396 LEU D C 1
ATOM 15808 O O . LEU D 1 399 ? 12.385 -21.588 118.462 1.00 29.59 396 LEU D O 1
ATOM 15813 N N . VAL D 1 400 ? 12.016 -23.124 116.829 1.00 27.25 397 VAL D N 1
ATOM 15814 C CA . VAL D 1 400 ? 10.629 -22.664 116.505 1.00 26.99 397 VAL D CA 1
ATOM 15815 C C . VAL D 1 400 ? 9.686 -23.013 117.663 1.00 26.89 397 VAL D C 1
ATOM 15816 O O . VAL D 1 400 ? 8.788 -22.196 117.954 1.00 26.52 397 VAL D O 1
ATOM 15820 N N . ASN D 1 401 ? 9.848 -24.186 118.278 1.00 27.40 398 ASN D N 1
ATOM 15821 C CA . ASN D 1 401 ? 8.995 -24.614 119.420 1.00 27.74 398 ASN D CA 1
ATOM 15822 C C . ASN D 1 401 ? 9.235 -23.648 120.591 1.00 27.16 398 ASN D C 1
ATOM 15823 O O . ASN D 1 401 ? 8.234 -23.165 121.162 1.00 26.15 398 ASN D O 1
ATOM 15828 N N . ASN D 1 402 ? 10.506 -23.349 120.896 1.00 27.31 399 ASN D N 1
ATOM 15829 C CA . ASN D 1 402 ? 10.939 -22.373 121.941 1.00 27.59 399 ASN D CA 1
ATOM 15830 C C . ASN D 1 402 ? 10.271 -21.011 121.703 1.00 28.67 399 ASN D C 1
ATOM 15831 O O . ASN D 1 402 ? 9.784 -20.414 122.680 1.00 30.88 399 ASN D O 1
ATOM 15836 N N . SER D 1 403 ? 10.222 -20.550 120.447 1.00 29.35 400 SER D N 1
ATOM 15837 C CA . SER D 1 403 ? 9.641 -19.242 120.042 1.00 28.20 400 SER D CA 1
ATOM 15838 C C . SER D 1 403 ? 8.127 -19.227 120.290 1.00 28.53 400 SER D C 1
ATOM 15839 O O . SER D 1 403 ? 7.636 -18.270 120.920 1.00 27.74 400 SER D O 1
ATOM 15842 N N . PHE D 1 404 ? 7.407 -20.240 119.807 1.00 28.35 401 PHE D N 1
ATOM 15843 C CA . PHE D 1 404 ? 5.928 -20.345 119.934 1.00 29.24 401 PHE D CA 1
ATOM 15844 C C . PHE D 1 404 ? 5.537 -20.329 121.419 1.00 29.85 401 PHE D C 1
ATOM 15845 O O . PHE D 1 404 ? 4.547 -19.655 121.779 1.00 31.19 401 PHE D O 1
ATOM 15853 N N . ILE D 1 405 ? 6.290 -21.047 122.255 1.00 30.74 402 ILE D N 1
ATOM 15854 C CA . ILE D 1 405 ? 6.126 -21.054 123.741 1.00 32.35 402 ILE D CA 1
ATOM 15855 C C . ILE D 1 405 ? 6.328 -19.615 124.250 1.00 31.40 402 ILE D C 1
ATOM 15856 O O . ILE D 1 405 ? 5.425 -19.087 124.917 1.00 30.41 402 ILE D O 1
ATOM 15861 N N . SER D 1 406 ? 7.439 -18.983 123.867 1.00 32.44 403 SER D N 1
ATOM 15862 C CA . SER D 1 406 ? 7.884 -17.652 124.359 1.00 33.01 403 SER D CA 1
ATOM 15863 C C . SER D 1 406 ? 6.886 -16.546 123.988 1.00 33.98 403 SER D C 1
ATOM 15864 O O . SER D 1 406 ? 6.923 -15.506 124.670 1.00 36.19 403 SER D O 1
ATOM 15867 N N . PHE D 1 407 ? 6.014 -16.758 122.990 1.00 34.57 404 PHE D N 1
ATOM 15868 C CA . PHE D 1 407 ? 5.069 -15.740 122.451 1.00 34.79 404 PHE D CA 1
ATOM 15869 C C . PHE D 1 407 ? 4.040 -15.311 123.505 1.00 36.22 404 PHE D C 1
ATOM 15870 O O . PHE D 1 407 ? 3.414 -14.243 123.320 1.00 38.49 404 PHE D O 1
ATOM 15878 N N . SER D 1 408 ? 3.835 -16.107 124.556 1.00 36.56 405 SER D N 1
ATOM 15879 C CA . SER D 1 408 ? 2.882 -15.792 125.656 1.00 37.21 405 SER D CA 1
ATOM 15880 C C . SER D 1 408 ? 3.453 -14.702 126.580 1.00 37.06 405 SER D C 1
ATOM 15881 O O . SER D 1 408 ? 2.658 -14.122 127.351 1.00 37.34 405 SER D O 1
ATOM 15884 N N . HIS D 1 409 ? 4.763 -14.425 126.512 1.00 36.75 406 HIS D N 1
ATOM 15885 C CA . HIS D 1 409 ? 5.481 -13.519 127.453 1.00 37.30 406 HIS D CA 1
ATOM 15886 C C . HIS D 1 409 ? 6.675 -12.843 126.762 1.00 34.94 406 HIS D C 1
ATOM 15887 O O . HIS D 1 409 ? 7.702 -13.518 126.562 1.00 35.21 406 HIS D O 1
ATOM 15894 N N . TYR D 1 410 ? 6.564 -11.545 126.450 1.00 34.44 407 TYR D N 1
ATOM 15895 C CA . TYR D 1 410 ? 7.599 -10.774 125.705 1.00 33.06 407 TYR D CA 1
ATOM 15896 C C . TYR D 1 410 ? 8.970 -10.944 126.350 1.00 31.57 407 TYR D C 1
ATOM 15897 O O . TYR D 1 410 ? 9.948 -11.183 125.642 1.00 31.43 407 TYR D O 1
ATOM 15906 N N . PRO D 1 411 ? 9.111 -10.796 127.690 1.00 31.10 408 PRO D N 1
ATOM 15907 C CA . PRO D 1 411 ? 10.422 -10.920 128.329 1.00 30.49 408 PRO D CA 1
ATOM 15908 C C . PRO D 1 411 ? 11.094 -12.291 128.133 1.00 30.38 408 PRO D C 1
ATOM 15909 O O . PRO D 1 411 ? 12.313 -12.330 128.141 1.00 31.59 408 PRO D O 1
ATOM 15913 N N . LEU D 1 412 ? 10.328 -13.372 127.947 1.00 29.94 409 LEU D N 1
ATOM 15914 C CA . LEU D 1 412 ? 10.910 -14.704 127.611 1.00 30.08 409 LEU D CA 1
ATOM 15915 C C . LEU D 1 412 ? 11.344 -14.688 126.140 1.00 29.32 409 LEU D C 1
ATOM 15916 O O . LEU D 1 412 ? 12.499 -15.060 125.872 1.00 27.98 409 LEU D O 1
ATOM 15921 N N . TRP D 1 413 ? 10.453 -14.263 125.231 1.00 31.56 410 TRP D N 1
ATOM 15922 C CA . TRP D 1 413 ? 10.753 -14.089 123.779 1.00 31.84 410 TRP D CA 1
ATOM 15923 C C . TRP D 1 413 ? 12.024 -13.251 123.618 1.00 31.92 410 TRP D C 1
ATOM 15924 O O . TRP D 1 413 ? 12.876 -13.629 122.792 1.00 33.14 410 TRP D O 1
ATOM 15935 N N . ASN D 1 414 ? 12.151 -12.176 124.404 1.00 32.88 411 ASN D N 1
ATOM 15936 C CA . ASN D 1 414 ? 13.300 -11.229 124.371 1.00 32.97 411 ASN D CA 1
ATOM 15937 C C . ASN D 1 414 ? 14.629 -11.995 124.422 1.00 33.85 411 ASN D C 1
ATOM 15938 O O . ASN D 1 414 ? 15.569 -11.558 123.731 1.00 35.95 411 ASN D O 1
ATOM 15943 N N . SER D 1 415 ? 14.716 -13.092 125.188 1.00 34.25 412 SER D N 1
ATOM 15944 C CA . SER D 1 415 ? 15.956 -13.906 125.346 1.00 34.20 412 SER D CA 1
ATOM 15945 C C . SER D 1 415 ? 16.132 -14.850 124.145 1.00 32.47 412 SER D C 1
ATOM 15946 O O . SER D 1 415 ? 17.283 -15.030 123.684 1.00 31.60 412 SER D O 1
ATOM 15949 N N . VAL D 1 416 ? 15.038 -15.438 123.657 1.00 31.39 413 VAL D N 1
ATOM 15950 C CA . VAL D 1 416 ? 15.027 -16.277 122.422 1.00 31.36 413 VAL D CA 1
ATOM 15951 C C . VAL D 1 416 ? 15.547 -15.420 121.263 1.00 29.65 413 VAL D C 1
ATOM 15952 O O . VAL D 1 416 ? 16.508 -15.845 120.592 1.00 28.43 413 VAL D O 1
ATOM 15956 N N . PHE D 1 417 ? 14.950 -14.242 121.063 1.00 28.86 414 PHE D N 1
ATOM 15957 C CA . PHE D 1 417 ? 15.303 -13.285 119.982 1.00 28.77 414 PHE D CA 1
ATOM 15958 C C . PHE D 1 417 ? 16.824 -13.118 119.922 1.00 28.31 414 PHE D C 1
ATOM 15959 O O . PHE D 1 417 ? 17.411 -13.391 118.857 1.00 27.02 414 PHE D O 1
ATOM 15967 N N . ARG D 1 418 ? 17.453 -12.726 121.037 1.00 28.94 415 ARG D N 1
ATOM 15968 C CA . ARG D 1 418 ? 18.882 -12.298 121.049 1.00 29.79 415 ARG D CA 1
ATOM 15969 C C . ARG D 1 418 ? 19.830 -13.507 121.005 1.00 29.48 415 ARG D C 1
ATOM 15970 O O . ARG D 1 418 ? 20.967 -13.335 120.505 1.00 29.15 415 ARG D O 1
ATOM 15978 N N . ILE D 1 419 ? 19.408 -14.683 121.479 1.00 30.00 416 ILE D N 1
ATOM 15979 C CA . ILE D 1 419 ? 20.236 -15.925 121.380 1.00 30.84 416 ILE D CA 1
ATOM 15980 C C . ILE D 1 419 ? 20.275 -16.342 119.905 1.00 29.24 416 ILE D C 1
ATOM 15981 O O . ILE D 1 419 ? 21.377 -16.589 119.377 1.00 29.30 416 ILE D O 1
ATOM 15986 N N . TRP D 1 420 ? 19.111 -16.381 119.261 1.00 28.83 417 TRP D N 1
ATOM 15987 C CA . TRP D 1 420 ? 18.968 -16.702 117.816 1.00 29.95 417 TRP D CA 1
ATOM 15988 C C . TRP D 1 420 ? 19.737 -15.688 116.955 1.00 30.15 417 TRP D C 1
ATOM 15989 O O . TRP D 1 420 ? 20.559 -16.122 116.134 1.00 28.50 417 TRP D O 1
ATOM 16000 N N . ALA D 1 421 ? 19.489 -14.387 117.135 1.00 31.90 418 ALA D N 1
ATOM 16001 C CA . ALA D 1 421 ? 20.017 -13.316 116.255 1.00 32.75 418 ALA D CA 1
ATOM 16002 C C . ALA D 1 421 ? 21.539 -13.193 116.416 1.00 34.37 418 ALA D C 1
ATOM 16003 O O . ALA D 1 421 ? 22.212 -12.952 115.395 1.00 32.38 418 ALA D O 1
ATOM 16005 N N . SER D 1 422 ? 22.072 -13.376 117.632 1.00 35.49 419 SER D N 1
ATOM 16006 C CA . SER D 1 422 ? 23.531 -13.296 117.914 1.00 36.86 419 SER D CA 1
ATOM 16007 C C . SER D 1 422 ? 24.272 -14.356 117.093 1.00 38.56 419 SER D C 1
ATOM 16008 O O . SER D 1 422 ? 25.377 -14.059 116.599 1.00 36.82 419 SER D O 1
ATOM 16011 N N . ALA D 1 423 ? 23.685 -15.548 116.960 1.00 42.83 420 ALA D N 1
ATOM 16012 C CA . ALA D 1 423 ? 24.263 -16.699 116.227 1.00 46.26 420 ALA D CA 1
ATOM 16013 C C . ALA D 1 423 ? 24.291 -16.397 114.727 1.00 48.82 420 ALA D C 1
ATOM 16014 O O . ALA D 1 423 ? 25.330 -16.654 114.090 1.00 47.26 420 ALA D O 1
ATOM 16016 N N . SER D 1 424 ? 23.189 -15.853 114.200 1.00 51.63 421 SER D N 1
ATOM 16017 C CA . SER D 1 424 ? 22.988 -15.529 112.763 1.00 52.87 421 SER D CA 1
ATOM 16018 C C . SER D 1 424 ? 24.150 -14.675 112.233 1.00 52.11 421 SER D C 1
ATOM 16019 O O . SER D 1 424 ? 24.413 -14.728 111.017 1.00 52.27 421 SER D O 1
ATOM 16022 N N . VAL D 1 425 ? 24.831 -13.935 113.113 1.00 51.26 422 VAL D N 1
ATOM 16023 C CA . VAL D 1 425 ? 26.033 -13.116 112.772 1.00 49.60 422 VAL D CA 1
ATOM 16024 C C . VAL D 1 425 ? 27.285 -13.996 112.871 1.00 48.61 422 VAL D C 1
ATOM 16025 O O . VAL D 1 425 ? 28.085 -13.990 111.917 1.00 49.95 422 VAL D O 1
ATOM 16029 N N . ILE D 1 426 ? 27.457 -14.701 113.995 1.00 46.71 423 ILE D N 1
ATOM 16030 C CA . ILE D 1 426 ? 28.671 -15.525 114.291 1.00 47.26 423 ILE D CA 1
ATOM 16031 C C . ILE D 1 426 ? 28.696 -16.721 113.330 1.00 46.29 423 ILE D C 1
ATOM 16032 O O . ILE D 1 426 ? 29.779 -17.015 112.785 1.00 44.81 423 ILE D O 1
ATOM 16037 N N . GLY D 1 427 ? 27.550 -17.389 113.157 1.00 46.64 424 GLY D N 1
ATOM 16038 C CA . GLY D 1 427 ? 27.359 -18.498 112.201 1.00 49.02 424 GLY D CA 1
ATOM 16039 C C . GLY D 1 427 ? 27.590 -18.036 110.772 1.00 49.90 424 GLY D C 1
ATOM 16040 O O . GLY D 1 427 ? 28.361 -18.698 110.051 1.00 49.66 424 GLY D O 1
ATOM 16041 N N . GLY D 1 428 ? 26.959 -16.921 110.390 1.00 50.83 425 GLY D N 1
ATOM 16042 C CA . GLY D 1 428 ? 27.125 -16.271 109.077 1.00 49.28 425 GLY D CA 1
ATOM 16043 C C . GLY D 1 428 ? 28.588 -16.115 108.695 1.00 49.21 425 GLY D C 1
ATOM 16044 O O . GLY D 1 428 ? 28.931 -16.469 107.552 1.00 48.96 425 GLY D O 1
ATOM 16045 N N . LYS D 1 429 ? 29.429 -15.620 109.611 1.00 50.39 426 LYS D N 1
ATOM 16046 C CA . LYS D 1 429 ? 30.848 -15.267 109.322 1.00 50.61 426 LYS D CA 1
ATOM 16047 C C . LYS D 1 429 ? 31.742 -16.517 109.362 1.00 50.43 426 LYS D C 1
ATOM 16048 O O . LYS D 1 429 ? 32.879 -16.438 108.849 1.00 48.01 426 LYS D O 1
ATOM 16054 N N . ARG D 1 430 ? 31.260 -17.626 109.935 1.00 51.22 427 ARG D N 1
ATOM 16055 C CA . ARG D 1 430 ? 32.004 -18.913 109.995 1.00 50.58 427 ARG D CA 1
ATOM 16056 C C . ARG D 1 430 ? 32.116 -19.494 108.580 1.00 48.38 427 ARG D C 1
ATOM 16057 O O . ARG D 1 430 ? 33.254 -19.671 108.102 1.00 47.89 427 ARG D O 1
ATOM 16065 N N . ILE D 1 431 ? 30.971 -19.772 107.951 1.00 47.62 428 ILE D N 1
ATOM 16066 C CA . ILE D 1 431 ? 30.844 -20.276 106.547 1.00 48.35 428 ILE D CA 1
ATOM 16067 C C . ILE D 1 431 ? 31.613 -19.332 105.620 1.00 47.12 428 ILE D C 1
ATOM 16068 O O . ILE D 1 431 ? 32.329 -19.798 104.716 1.00 48.64 428 ILE D O 1
ATOM 16073 N N . LEU D 1 432 ? 31.458 -18.036 105.868 1.00 46.37 429 LEU D N 1
ATOM 16074 C CA . LEU D 1 432 ? 31.993 -16.936 105.033 1.00 46.78 429 LEU D CA 1
ATOM 16075 C C . LEU D 1 432 ? 33.519 -16.833 105.189 1.00 46.19 429 LEU D C 1
ATOM 16076 O O . LEU D 1 432 ? 34.178 -16.458 104.203 1.00 45.86 429 LEU D O 1
ATOM 16081 N N . ASN D 1 433 ? 34.060 -17.161 106.369 1.00 48.70 430 ASN D N 1
ATOM 16082 C CA . ASN D 1 433 ? 35.527 -17.241 106.625 1.00 50.06 430 ASN D CA 1
ATOM 16083 C C . ASN D 1 433 ? 36.119 -18.431 105.856 1.00 47.12 430 ASN D C 1
ATOM 16084 O O . ASN D 1 433 ? 37.222 -18.288 105.305 1.00 46.48 430 ASN D O 1
ATOM 16089 N N . ALA D 1 434 ? 35.418 -19.568 105.840 1.00 46.96 431 ALA D N 1
ATOM 16090 C CA . ALA D 1 434 ? 35.805 -20.785 105.089 1.00 48.15 431 ALA D CA 1
ATOM 16091 C C . ALA D 1 434 ? 35.959 -20.432 103.604 1.00 48.83 431 ALA D C 1
ATOM 16092 O O . ALA D 1 434 ? 37.053 -20.657 103.043 1.00 48.12 431 ALA D O 1
ATOM 16094 N N . LEU D 1 435 ? 34.893 -19.869 103.023 1.00 50.76 432 LEU D N 1
ATOM 16095 C CA . LEU D 1 435 ? 34.783 -19.430 101.604 1.00 50.95 432 LEU D CA 1
ATOM 16096 C C . LEU D 1 435 ? 35.981 -18.561 101.206 1.00 51.15 432 LEU D C 1
ATOM 16097 O O . LEU D 1 435 ? 36.654 -18.917 100.219 1.00 48.64 432 LEU D O 1
ATOM 16102 N N . THR D 1 436 ? 36.215 -17.455 101.924 1.00 52.20 433 THR D N 1
ATOM 16103 C CA . THR D 1 436 ? 37.260 -16.444 101.593 1.00 54.88 433 THR D CA 1
ATOM 16104 C C . THR D 1 436 ? 38.656 -17.070 101.734 1.00 55.17 433 THR D C 1
ATOM 16105 O O . THR D 1 436 ? 39.539 -16.703 100.943 1.00 58.00 433 THR D O 1
ATOM 16109 N N . ARG D 1 437 ? 38.844 -17.995 102.677 1.00 56.86 434 ARG D N 1
ATOM 16110 C CA . ARG D 1 437 ? 40.135 -18.709 102.874 1.00 60.67 434 ARG D CA 1
ATOM 16111 C C . ARG D 1 437 ? 40.371 -19.676 101.706 1.00 58.77 434 ARG D C 1
ATOM 16112 O O . ARG D 1 437 ? 41.531 -19.800 101.284 1.00 58.64 434 ARG D O 1
ATOM 16120 N N . THR D 1 438 ? 39.317 -20.326 101.197 1.00 58.01 435 THR D N 1
ATOM 16121 C CA . THR D 1 438 ? 39.386 -21.243 100.023 1.00 56.59 435 THR D CA 1
ATOM 16122 C C . THR D 1 438 ? 39.836 -20.452 98.787 1.00 57.80 435 THR D C 1
ATOM 16123 O O . THR D 1 438 ? 40.639 -20.993 98.008 1.00 56.65 435 THR D O 1
ATOM 16127 N N . LYS D 1 439 ? 39.336 -19.222 98.619 1.00 60.91 436 LYS D N 1
ATOM 16128 C CA . LYS D 1 439 ? 39.679 -18.319 97.485 1.00 63.11 436 LYS D CA 1
ATOM 16129 C C . LYS D 1 439 ? 41.141 -17.866 97.604 1.00 65.38 436 LYS D C 1
ATOM 16130 O O . LYS D 1 439 ? 41.874 -17.977 96.600 1.00 64.64 436 LYS D O 1
ATOM 16136 N N . GLU D 1 440 ? 41.541 -17.376 98.783 1.00 68.23 437 GLU D N 1
ATOM 16137 C CA . GLU D 1 440 ? 42.882 -16.777 99.044 1.00 71.49 437 GLU D CA 1
ATOM 16138 C C . GLU D 1 440 ? 43.972 -17.852 98.944 1.00 71.20 437 GLU D C 1
ATOM 16139 O O . GLU D 1 440 ? 45.032 -17.547 98.363 1.00 71.30 437 GLU D O 1
ATOM 16145 N N . THR D 1 441 ? 43.722 -19.050 99.492 1.00 71.76 438 THR D N 1
ATOM 16146 C CA . THR D 1 441 ? 44.692 -20.180 99.576 1.00 70.93 438 THR D CA 1
ATOM 16147 C C . THR D 1 441 ? 44.599 -21.064 98.324 1.00 68.01 438 THR D C 1
ATOM 16148 O O . THR D 1 441 ? 45.661 -21.445 97.801 1.00 69.16 438 THR D O 1
ATOM 16152 N N . GLY D 1 442 ? 43.381 -21.393 97.879 1.00 65.43 439 GLY D N 1
ATOM 16153 C CA . GLY D 1 442 ? 43.126 -22.219 96.682 1.00 62.75 439 GLY D CA 1
ATOM 16154 C C . GLY D 1 442 ? 42.865 -23.679 97.021 1.00 61.48 439 GLY D C 1
ATOM 16155 O O . GLY D 1 442 ? 42.635 -24.461 96.079 1.00 61.39 439 GLY D O 1
ATOM 16156 N N . ASP D 1 443 ? 42.889 -24.044 98.308 1.00 61.89 440 ASP D N 1
ATOM 16157 C CA . ASP D 1 443 ? 42.659 -25.434 98.790 1.00 61.76 440 ASP D CA 1
ATOM 16158 C C . ASP D 1 443 ? 41.232 -25.539 99.348 1.00 57.32 440 ASP D C 1
ATOM 16159 O O . ASP D 1 443 ? 40.848 -24.674 100.160 1.00 57.18 440 ASP D O 1
ATOM 16164 N N . ASP D 1 444 ? 40.491 -26.569 98.926 1.00 54.16 441 ASP D N 1
ATOM 16165 C CA . ASP D 1 444 ? 39.079 -26.839 99.315 1.00 53.62 441 ASP D CA 1
ATOM 16166 C C . ASP D 1 444 ? 39.006 -27.214 100.805 1.00 53.19 441 ASP D C 1
ATOM 16167 O O . ASP D 1 444 ? 37.903 -27.110 101.379 1.00 51.95 441 ASP D O 1
ATOM 16172 N N . SER D 1 445 ? 40.128 -27.646 101.399 1.00 54.45 442 SER D N 1
ATOM 16173 C CA . SER D 1 445 ? 40.291 -28.002 102.838 1.00 54.85 442 SER D CA 1
ATOM 16174 C C . SER D 1 445 ? 39.372 -27.158 103.728 1.00 54.62 442 SER D C 1
ATOM 16175 O O . SER D 1 445 ? 38.618 -27.747 104.525 1.00 53.56 442 SER D O 1
ATOM 16178 N N . HIS D 1 446 ? 39.444 -25.832 103.581 1.00 54.87 443 HIS D N 1
ATOM 16179 C CA . HIS D 1 446 ? 38.827 -24.817 104.479 1.00 53.01 443 HIS D CA 1
ATOM 16180 C C . HIS D 1 446 ? 37.298 -24.901 104.395 1.00 52.95 443 HIS D C 1
ATOM 16181 O O . HIS D 1 446 ? 36.642 -24.739 105.447 1.00 52.33 443 HIS D O 1
ATOM 16188 N N . CYS D 1 447 ? 36.753 -25.141 103.197 1.00 52.80 444 CYS D N 1
ATOM 16189 C CA . CYS D 1 447 ? 35.309 -25.428 102.970 1.00 54.30 444 CYS D CA 1
ATOM 16190 C C . CYS D 1 447 ? 34.961 -26.793 103.571 1.00 51.36 444 CYS D C 1
ATOM 16191 O O . CYS D 1 447 ? 33.957 -26.881 104.295 1.00 49.22 444 CYS D O 1
ATOM 16194 N N . GLN D 1 448 ? 35.766 -27.813 103.266 1.00 51.89 445 GLN D N 1
ATOM 16195 C CA . GLN D 1 448 ? 35.588 -29.209 103.752 1.00 53.62 445 GLN D CA 1
ATOM 16196 C C . GLN D 1 448 ? 35.554 -29.209 105.288 1.00 51.36 445 GLN D C 1
ATOM 16197 O O . GLN D 1 448 ? 34.743 -29.963 105.857 1.00 51.24 445 GLN D O 1
ATOM 16203 N N . ALA D 1 449 ? 36.373 -28.359 105.920 1.00 50.46 446 ALA D N 1
ATOM 16204 C CA . ALA D 1 449 ? 36.566 -28.258 107.388 1.00 50.00 446 ALA D CA 1
ATOM 16205 C C . ALA D 1 449 ? 35.280 -27.801 108.088 1.00 49.83 446 ALA D C 1
ATOM 16206 O O . ALA D 1 449 ? 35.152 -28.082 109.297 1.00 47.35 446 ALA D O 1
ATOM 16208 N N . LEU D 1 450 ? 34.371 -27.124 107.375 1.00 50.04 447 LEU D N 1
ATOM 16209 C CA . LEU D 1 450 ? 33.028 -26.744 107.895 1.00 51.55 447 LEU D CA 1
ATOM 16210 C C . LEU D 1 450 ? 32.310 -27.989 108.436 1.00 52.27 447 LEU D C 1
ATOM 16211 O O . LEU D 1 450 ? 31.625 -27.866 109.467 1.00 52.82 447 LEU D O 1
ATOM 16216 N N . ASP D 1 451 ? 32.464 -29.137 107.768 1.00 54.37 448 ASP D N 1
ATOM 16217 C CA . ASP D 1 451 ? 31.813 -30.422 108.144 1.00 57.49 448 ASP D CA 1
ATOM 16218 C C . ASP D 1 451 ? 32.307 -30.892 109.518 1.00 57.77 448 ASP D C 1
ATOM 16219 O O . ASP D 1 451 ? 31.523 -31.552 110.224 1.00 58.49 448 ASP D O 1
ATOM 16224 N N . ASP D 1 452 ? 33.549 -30.554 109.882 1.00 59.23 449 ASP D N 1
ATOM 16225 C CA . ASP D 1 452 ? 34.252 -31.050 111.097 1.00 59.18 449 ASP D CA 1
ATOM 16226 C C . ASP D 1 452 ? 33.785 -30.271 112.335 1.00 59.11 449 ASP D C 1
ATOM 16227 O O . ASP D 1 452 ? 34.656 -29.787 113.083 1.00 65.12 449 ASP D O 1
ATOM 16232 N N . ASN D 1 453 ? 32.471 -30.173 112.564 1.00 57.76 450 ASN D N 1
ATOM 16233 C CA . ASN D 1 453 ? 31.879 -29.469 113.736 1.00 56.95 450 ASN D CA 1
ATOM 16234 C C . ASN D 1 453 ? 31.135 -30.483 114.601 1.00 54.94 450 ASN D C 1
ATOM 16235 O O . ASN D 1 453 ? 30.618 -31.473 114.088 1.00 53.61 450 ASN D O 1
ATOM 16240 N N . PRO D 1 454 ? 31.035 -30.257 115.932 1.00 54.92 451 PRO D N 1
ATOM 16241 C CA . PRO D 1 454 ? 30.487 -31.257 116.848 1.00 54.02 451 PRO D CA 1
ATOM 16242 C C . PRO D 1 454 ? 28.959 -31.428 116.793 1.00 51.63 451 PRO D C 1
ATOM 16243 O O . PRO D 1 454 ? 28.491 -32.461 117.245 1.00 50.71 451 PRO D O 1
ATOM 16247 N N . TYR D 1 455 ? 28.232 -30.440 116.252 1.00 49.13 452 TYR D N 1
ATOM 16248 C CA . TYR D 1 455 ? 26.747 -30.356 116.292 1.00 48.82 452 TYR D CA 1
ATOM 16249 C C . TYR D 1 455 ? 26.194 -30.151 114.883 1.00 47.26 452 TYR D C 1
ATOM 16250 O O . TYR D 1 455 ? 25.725 -29.064 114.552 1.00 47.16 452 TYR D O 1
ATOM 16259 N N . PRO D 1 456 ? 26.227 -31.181 114.005 1.00 43.82 453 PRO D N 1
ATOM 16260 C CA . PRO D 1 456 ? 25.657 -31.059 112.664 1.00 41.38 453 PRO D CA 1
ATOM 16261 C C . PRO D 1 456 ? 24.221 -30.519 112.708 1.00 38.54 453 PRO D C 1
ATOM 16262 O O . PRO D 1 456 ? 23.425 -31.068 113.436 1.00 38.45 453 PRO D O 1
ATOM 16266 N N . GLY D 1 457 ? 23.953 -29.441 111.966 1.00 37.13 454 GLY D N 1
ATOM 16267 C CA . GLY D 1 457 ? 22.602 -28.881 111.759 1.00 37.49 454 GLY D CA 1
ATOM 16268 C C . GLY D 1 457 ? 22.342 -27.642 112.601 1.00 37.72 454 GLY D C 1
ATOM 16269 O O . GLY D 1 457 ? 21.297 -26.982 112.385 1.00 38.53 454 GLY D O 1
ATOM 16270 N N . LEU D 1 458 ? 23.236 -27.343 113.544 1.00 37.33 455 LEU D N 1
ATOM 16271 C CA . LEU D 1 458 ? 23.158 -26.132 114.402 1.00 38.52 455 LEU D CA 1
ATOM 16272 C C . LEU D 1 458 ? 23.849 -24.974 113.671 1.00 37.98 455 LEU D C 1
ATOM 16273 O O . LEU D 1 458 ? 25.010 -25.136 113.256 1.00 38.36 455 LEU D O 1
ATOM 16278 N N . TRP D 1 459 ? 23.145 -23.852 113.531 1.00 39.34 456 TRP D N 1
ATOM 16279 C CA . TRP D 1 459 ? 23.517 -22.701 112.663 1.00 41.33 456 TRP D CA 1
ATOM 16280 C C . TRP D 1 459 ? 24.793 -22.025 113.184 1.00 45.26 456 TRP D C 1
ATOM 16281 O O . TRP D 1 459 ? 25.464 -21.349 112.382 1.00 47.39 456 TRP D O 1
ATOM 16292 N N . CYS D 1 460 ? 25.119 -22.209 114.469 1.00 48.90 457 CYS D N 1
ATOM 16293 C CA . CYS D 1 460 ? 26.381 -21.739 115.107 1.00 51.52 457 CYS D CA 1
ATOM 16294 C C . CYS D 1 460 ? 26.946 -22.854 115.991 1.00 51.88 457 CYS D C 1
ATOM 16295 O O . CYS D 1 460 ? 26.687 -22.893 117.195 1.00 47.04 457 CYS D O 1
ATOM 16298 N N . PRO D 1 461 ? 27.725 -23.801 115.412 1.00 51.96 458 PRO D N 1
ATOM 16299 C CA . PRO D 1 461 ? 28.161 -25.004 116.125 1.00 51.88 458 PRO D CA 1
ATOM 16300 C C . PRO D 1 461 ? 29.429 -24.801 116.972 1.00 51.15 458 PRO D C 1
ATOM 16301 O O . PRO D 1 461 ? 30.480 -25.351 116.637 1.00 47.49 458 PRO D O 1
ATOM 16305 N N . LEU D 1 462 ? 29.289 -24.028 118.056 1.00 49.46 459 LEU D N 1
ATOM 16306 C CA . LEU D 1 462 ? 30.353 -23.740 119.057 1.00 48.08 459 LEU D CA 1
ATOM 16307 C C . LEU D 1 462 ? 29.847 -24.160 120.443 1.00 44.65 459 LEU D C 1
ATOM 16308 O O . LEU D 1 462 ? 28.628 -24.050 120.691 1.00 40.16 459 LEU D O 1
ATOM 16313 N N . ASP D 1 463 ? 30.760 -24.618 121.304 1.00 45.39 460 ASP D N 1
ATOM 16314 C CA . ASP D 1 463 ? 30.446 -25.238 122.621 1.00 46.38 460 ASP D CA 1
ATOM 16315 C C . ASP D 1 463 ? 29.618 -24.262 123.465 1.00 41.65 460 ASP D C 1
ATOM 16316 O O . ASP D 1 463 ? 28.571 -24.689 123.993 1.00 39.40 460 ASP D O 1
ATOM 16321 N N . PHE D 1 464 ? 30.063 -23.005 123.572 1.00 41.03 461 PHE D N 1
ATOM 16322 C CA . PHE D 1 464 ? 29.418 -21.958 124.412 1.00 39.93 461 PHE D CA 1
ATOM 16323 C C . PHE D 1 464 ? 27.996 -21.688 123.902 1.00 38.23 461 PHE D C 1
ATOM 16324 O O . PHE D 1 464 ? 27.107 -21.473 124.744 1.00 38.83 461 PHE D O 1
ATOM 16332 N N . TYR D 1 465 ? 27.764 -21.744 122.586 1.00 39.26 462 TYR D N 1
ATOM 16333 C CA . TYR D 1 465 ? 26.428 -21.483 121.982 1.00 39.92 462 TYR D CA 1
ATOM 16334 C C . TYR D 1 465 ? 25.480 -22.664 122.228 1.00 38.96 462 TYR D C 1
ATOM 16335 O O . TYR D 1 465 ? 24.296 -22.428 122.554 1.00 37.30 462 TYR D O 1
ATOM 16344 N N . LYS D 1 466 ? 25.974 -23.893 122.054 1.00 40.95 463 LYS D N 1
ATOM 16345 C CA . LYS D 1 466 ? 25.179 -25.132 122.271 1.00 42.54 463 LYS D CA 1
ATOM 16346 C C . LYS D 1 466 ? 24.656 -25.139 123.713 1.00 40.54 463 LYS D C 1
ATOM 16347 O O . LYS D 1 466 ? 23.442 -25.386 123.902 1.00 37.15 463 LYS D O 1
ATOM 16353 N N . GLU D 1 467 ? 25.534 -24.866 124.686 1.00 41.31 464 GLU D N 1
ATOM 16354 C CA . GLU D 1 467 ? 25.179 -24.792 126.133 1.00 42.38 464 GLU D CA 1
ATOM 16355 C C . GLU D 1 467 ? 24.047 -23.780 126.336 1.00 40.59 464 GLU D C 1
ATOM 16356 O O . GLU D 1 467 ? 23.015 -24.160 126.924 1.00 42.33 464 GLU D O 1
ATOM 16362 N N . ALA D 1 468 ? 24.233 -22.539 125.870 1.00 39.18 465 ALA D N 1
ATOM 16363 C CA . ALA D 1 468 ? 23.238 -21.447 125.983 1.00 36.86 465 ALA D CA 1
ATOM 16364 C C . ALA D 1 468 ? 21.897 -21.927 125.426 1.00 35.85 465 ALA D C 1
ATOM 16365 O O . ALA D 1 468 ? 20.864 -21.713 126.086 1.00 34.47 465 ALA D O 1
ATOM 16367 N N . PHE D 1 469 ? 21.920 -22.569 124.255 1.00 36.87 466 PHE D N 1
ATOM 16368 C CA . PHE D 1 469 ? 20.704 -23.018 123.530 1.00 36.28 466 PHE D CA 1
ATOM 16369 C C . PHE D 1 469 ? 20.092 -24.235 124.238 1.00 35.66 466 PHE D C 1
ATOM 16370 O O . PHE D 1 469 ? 18.852 -24.286 124.383 1.00 33.80 466 PHE D O 1
ATOM 16378 N N . ASP D 1 470 ? 20.931 -25.185 124.666 1.00 37.52 467 ASP D N 1
ATOM 16379 C CA . ASP D 1 470 ? 20.518 -26.332 125.522 1.00 39.11 467 ASP D CA 1
ATOM 16380 C C . ASP D 1 470 ? 19.730 -25.791 126.717 1.00 38.03 467 ASP D C 1
ATOM 16381 O O . ASP D 1 470 ? 18.616 -26.278 126.961 1.00 35.55 467 ASP D O 1
ATOM 16386 N N . GLU D 1 471 ? 20.290 -24.794 127.407 1.00 39.97 468 GLU D N 1
ATOM 16387 C CA . GLU D 1 471 ? 19.679 -24.155 128.603 1.00 41.60 468 GLU D CA 1
ATOM 16388 C C . GLU D 1 471 ? 18.373 -23.458 128.207 1.00 39.46 468 GLU D C 1
ATOM 16389 O O . GLU D 1 471 ? 17.380 -23.623 128.937 1.00 40.54 468 GLU D O 1
ATOM 16395 N N . LEU D 1 472 ? 18.364 -22.722 127.091 1.00 38.90 469 LEU D N 1
ATOM 16396 C CA . LEU D 1 472 ? 17.146 -22.043 126.566 1.00 38.31 469 LEU D CA 1
ATOM 16397 C C . LEU D 1 472 ? 16.040 -23.076 126.332 1.00 36.17 469 LEU D C 1
ATOM 16398 O O . LEU D 1 472 ? 14.897 -22.800 126.721 1.00 38.41 469 LEU D O 1
ATOM 16403 N N . THR D 1 473 ? 16.360 -24.202 125.691 1.00 36.44 470 THR D N 1
ATOM 16404 C CA . THR D 1 473 ? 15.385 -25.279 125.352 1.00 36.83 470 THR D CA 1
ATOM 16405 C C . THR D 1 473 ? 14.814 -25.890 126.641 1.00 37.17 470 THR D C 1
ATOM 16406 O O . THR D 1 473 ? 13.567 -25.909 126.776 1.00 36.98 470 THR D O 1
ATOM 16410 N N . GLU D 1 474 ? 15.684 -26.373 127.540 1.00 37.80 471 GLU D N 1
ATOM 16411 C CA . GLU D 1 474 ? 15.310 -26.868 128.896 1.00 38.94 471 GLU D CA 1
ATOM 16412 C C . GLU D 1 474 ? 14.174 -26.009 129.459 1.00 36.59 471 GLU D C 1
ATOM 16413 O O . GLU D 1 474 ? 13.114 -26.565 129.775 1.00 37.13 471 GLU D O 1
ATOM 16419 N N . LEU D 1 475 ? 14.397 -24.695 129.556 1.00 37.22 472 LEU D N 1
ATOM 16420 C CA . LEU D 1 475 ? 13.513 -23.739 130.282 1.00 36.88 472 LEU D CA 1
ATOM 16421 C C . LEU D 1 475 ? 12.199 -23.534 129.521 1.00 36.04 472 LEU D C 1
ATOM 16422 O O . LEU D 1 475 ? 11.135 -23.616 130.167 1.00 36.74 472 LEU D O 1
ATOM 16427 N N . CYS D 1 476 ? 12.256 -23.296 128.205 1.00 35.36 473 CYS D N 1
ATOM 16428 C CA . CYS D 1 476 ? 11.054 -23.143 127.337 1.00 35.29 473 CYS D CA 1
ATOM 16429 C C . CYS D 1 476 ? 10.200 -24.420 127.403 1.00 34.57 473 CYS D C 1
ATOM 16430 O O . CYS D 1 476 ? 8.975 -24.298 127.588 1.00 31.93 473 CYS D O 1
ATOM 16433 N N . GLU D 1 477 ? 10.823 -25.596 127.280 1.00 35.95 474 GLU D N 1
ATOM 16434 C CA . GLU D 1 477 ? 10.132 -26.914 127.382 1.00 39.97 474 GLU D CA 1
ATOM 16435 C C . GLU D 1 477 ? 9.517 -27.061 128.784 1.00 39.72 474 GLU D C 1
ATOM 16436 O O . GLU D 1 477 ? 8.379 -27.566 128.877 1.00 38.88 474 GLU D O 1
ATOM 16442 N N . ALA D 1 478 ? 10.222 -26.602 129.825 1.00 39.94 475 ALA D N 1
ATOM 16443 C CA . ALA D 1 478 ? 9.753 -26.604 131.233 1.00 40.59 475 ALA D CA 1
ATOM 16444 C C . ALA D 1 478 ? 8.520 -25.706 131.379 1.00 39.72 475 ALA D C 1
ATOM 16445 O O . ALA D 1 478 ? 7.589 -26.119 132.081 1.00 40.89 475 ALA D O 1
ATOM 16447 N N . VAL D 1 479 ? 8.506 -24.538 130.723 1.00 39.15 476 VAL D N 1
ATOM 16448 C CA . VAL D 1 479 ? 7.347 -23.590 130.705 1.00 38.29 476 VAL D CA 1
ATOM 16449 C C . VAL D 1 479 ? 6.150 -24.271 130.029 1.00 37.89 476 VAL D C 1
ATOM 16450 O O . VAL D 1 479 ? 5.009 -24.053 130.483 1.00 36.47 476 VAL D O 1
ATOM 16454 N N . ASP D 1 480 ? 6.406 -25.035 128.962 1.00 39.22 477 ASP D N 1
ATOM 16455 C CA . ASP D 1 480 ? 5.373 -25.632 128.068 1.00 40.24 477 ASP D CA 1
ATOM 16456 C C . ASP D 1 480 ? 4.534 -26.638 128.866 1.00 40.95 477 ASP D C 1
ATOM 16457 O O . ASP D 1 480 ? 3.291 -26.595 128.752 1.00 38.59 477 ASP D O 1
ATOM 16462 N N . ALA D 1 481 ? 5.201 -27.495 129.646 1.00 44.23 478 ALA D N 1
ATOM 16463 C CA . ALA D 1 481 ? 4.590 -28.562 130.477 1.00 48.66 478 ALA D CA 1
ATOM 16464 C C . ALA D 1 481 ? 3.849 -27.952 131.676 1.00 50.97 478 ALA D C 1
ATOM 16465 O O . ALA D 1 481 ? 2.886 -28.587 132.153 1.00 52.49 478 ALA D O 1
ATOM 16467 N N . GLY D 1 482 ? 4.277 -26.768 132.135 1.00 54.20 479 GLY D N 1
ATOM 16468 C CA . GLY D 1 482 ? 3.680 -26.034 133.271 1.00 53.67 479 GLY D CA 1
ATOM 16469 C C . GLY D 1 482 ? 4.462 -26.246 134.558 1.00 52.93 479 GLY D C 1
ATOM 16470 O O . GLY D 1 482 ? 3.855 -26.131 135.639 1.00 55.27 479 GLY D O 1
ATOM 16471 N N . HIS D 1 483 ? 5.764 -26.523 134.445 1.00 51.82 480 HIS D N 1
ATOM 16472 C CA . HIS D 1 483 ? 6.685 -26.852 135.567 1.00 53.41 480 HIS D CA 1
ATOM 16473 C C . HIS D 1 483 ? 7.319 -25.564 136.107 1.00 55.21 480 HIS D C 1
ATOM 16474 O O . HIS D 1 483 ? 7.118 -25.262 137.298 1.00 57.66 480 HIS D O 1
ATOM 16481 N N . THR D 1 484 ? 8.062 -24.848 135.257 1.00 55.44 481 THR D N 1
ATOM 16482 C CA . THR D 1 484 ? 8.574 -23.475 135.507 1.00 53.56 481 THR D CA 1
ATOM 16483 C C . THR D 1 484 ? 7.529 -22.475 134.998 1.00 53.64 481 THR D C 1
ATOM 16484 O O . THR D 1 484 ? 6.722 -22.853 134.125 1.00 52.53 481 THR D O 1
ATOM 16488 N N . THR D 1 485 ? 7.533 -21.257 135.543 1.00 51.68 482 THR D N 1
ATOM 16489 C CA . THR D 1 485 ? 6.698 -20.114 135.087 1.00 50.38 482 THR D CA 1
ATOM 16490 C C . THR D 1 485 ? 7.441 -19.387 133.959 1.00 46.72 482 THR D C 1
ATOM 16491 O O . THR D 1 485 ? 8.686 -19.453 133.934 1.00 42.35 482 THR D O 1
ATOM 16495 N N . ALA D 1 486 ? 6.708 -18.730 133.057 1.00 46.76 483 ALA D N 1
ATOM 16496 C CA . ALA D 1 486 ? 7.270 -17.892 131.970 1.00 47.78 483 ALA D CA 1
ATOM 16497 C C . ALA D 1 486 ? 8.148 -16.793 132.586 1.00 47.85 483 ALA D C 1
ATOM 16498 O O . ALA D 1 486 ? 9.284 -16.592 132.099 1.00 47.03 483 ALA D O 1
ATOM 16500 N N . GLU D 1 487 ? 7.642 -16.134 133.636 1.00 48.16 484 GLU D N 1
ATOM 16501 C CA . GLU D 1 487 ? 8.339 -15.067 134.406 1.00 48.48 484 GLU D CA 1
ATOM 16502 C C . GLU D 1 487 ? 9.671 -15.610 134.945 1.00 46.83 484 GLU D C 1
ATOM 16503 O O . GLU D 1 487 ? 10.696 -14.908 134.810 1.00 45.79 484 GLU D O 1
ATOM 16509 N N . GLU D 1 488 ? 9.661 -16.828 135.499 1.00 45.79 485 GLU D N 1
ATOM 16510 C CA . GLU D 1 488 ? 10.829 -17.460 136.175 1.00 46.01 485 GLU D CA 1
ATOM 16511 C C . GLU D 1 488 ? 11.890 -17.864 135.142 1.00 41.95 485 GLU D C 1
ATOM 16512 O O . GLU D 1 488 ? 13.077 -17.630 135.405 1.00 40.28 485 GLU D O 1
ATOM 16518 N N . ALA D 1 489 ? 11.483 -18.452 134.012 1.00 42.38 486 ALA D N 1
ATOM 16519 C CA . ALA D 1 489 ? 12.380 -18.836 132.892 1.00 40.27 486 ALA D CA 1
ATOM 16520 C C . ALA D 1 489 ? 13.108 -17.590 132.358 1.00 37.60 486 ALA D C 1
ATOM 16521 O O . ALA D 1 489 ? 14.334 -17.672 132.123 1.00 36.99 486 ALA D O 1
ATOM 16523 N N . ALA D 1 490 ? 12.385 -16.475 132.204 1.00 36.28 487 ALA D N 1
ATOM 16524 C CA . ALA D 1 490 ? 12.895 -15.176 131.698 1.00 37.36 487 ALA D CA 1
ATOM 16525 C C . ALA D 1 490 ? 14.007 -14.634 132.614 1.00 40.21 487 ALA D C 1
ATOM 16526 O O . ALA D 1 490 ? 15.023 -14.138 132.074 1.00 40.26 487 ALA D O 1
ATOM 16528 N N . ARG D 1 491 ? 13.833 -14.728 133.940 1.00 41.92 488 ARG D N 1
ATOM 16529 C CA . ARG D 1 491 ? 14.825 -14.262 134.950 1.00 42.96 488 ARG D CA 1
ATOM 16530 C C . ARG D 1 491 ? 16.154 -14.993 134.728 1.00 41.47 488 ARG D C 1
ATOM 16531 O O . ARG D 1 491 ? 17.194 -14.307 134.601 1.00 41.51 488 ARG D O 1
ATOM 16539 N N . VAL D 1 492 ? 16.121 -16.330 134.683 1.00 39.52 489 VAL D N 1
ATOM 16540 C CA . VAL D 1 492 ? 17.341 -17.186 134.589 1.00 38.23 489 VAL D CA 1
ATOM 16541 C C . VAL D 1 492 ? 18.032 -16.879 133.257 1.00 37.73 489 VAL D C 1
ATOM 16542 O O . VAL D 1 492 ? 19.278 -16.804 133.244 1.00 36.97 489 VAL D O 1
ATOM 16546 N N . LEU D 1 493 ? 17.253 -16.701 132.184 1.00 38.08 490 LEU D N 1
ATOM 16547 C CA . LEU D 1 493 ? 17.785 -16.472 130.815 1.00 38.38 490 LEU D CA 1
ATOM 16548 C C . LEU D 1 493 ? 18.415 -15.076 130.742 1.00 38.30 490 LEU D C 1
ATOM 16549 O O . LEU D 1 493 ? 19.529 -14.973 130.192 1.00 36.55 490 LEU D O 1
ATOM 16554 N N . GLU D 1 494 ? 17.759 -14.061 131.315 1.00 40.59 491 GLU D N 1
ATOM 16555 C CA . GLU D 1 494 ? 18.286 -12.668 131.409 1.00 43.07 491 GLU D CA 1
ATOM 16556 C C . GLU D 1 494 ? 19.629 -12.675 132.155 1.00 43.00 491 GLU D C 1
ATOM 16557 O O . GLU D 1 494 ? 20.613 -12.114 131.625 1.00 42.59 491 GLU D O 1
ATOM 16563 N N . GLN D 1 495 ? 19.659 -13.284 133.342 1.00 43.09 492 GLN D N 1
ATOM 16564 C CA . GLN D 1 495 ? 20.868 -13.422 134.200 1.00 45.33 492 GLN D CA 1
ATOM 16565 C C . GLN D 1 495 ? 21.990 -14.064 133.384 1.00 45.32 492 GLN D C 1
ATOM 16566 O O . GLN D 1 495 ? 23.161 -13.633 133.472 1.00 46.59 492 GLN D O 1
ATOM 16572 N N . ARG D 1 496 ? 21.595 -15.070 132.611 1.00 44.27 493 ARG D N 1
ATOM 16573 C CA . ARG D 1 496 ? 22.455 -15.940 131.775 1.00 43.51 493 ARG D CA 1
ATOM 16574 C C . ARG D 1 496 ? 23.128 -15.122 130.664 1.00 40.06 493 ARG D C 1
ATOM 16575 O O . ARG D 1 496 ? 24.326 -15.344 130.403 1.00 38.25 493 ARG D O 1
ATOM 16583 N N . VAL D 1 497 ? 22.364 -14.232 130.029 1.00 38.80 494 VAL D N 1
ATOM 16584 C CA . VAL D 1 497 ? 22.839 -13.251 129.009 1.00 38.89 494 VAL D CA 1
ATOM 16585 C C . VAL D 1 497 ? 23.889 -12.332 129.649 1.00 37.38 494 VAL D C 1
ATOM 16586 O O . VAL D 1 497 ? 24.917 -12.082 129.001 1.00 35.59 494 VAL D O 1
ATOM 16590 N N . ARG D 1 498 ? 23.657 -11.878 130.883 1.00 38.20 495 ARG D N 1
ATOM 16591 C CA . ARG D 1 498 ? 24.546 -10.913 131.586 1.00 39.07 495 ARG D CA 1
ATOM 16592 C C . ARG D 1 498 ? 25.837 -11.616 132.032 1.00 38.49 495 ARG D C 1
ATOM 16593 O O . ARG D 1 498 ? 26.871 -10.928 132.113 1.00 36.92 495 ARG D O 1
ATOM 16601 N N . GLU D 1 499 ? 25.796 -12.930 132.274 1.00 36.93 496 GLU D N 1
ATOM 16602 C CA . GLU D 1 499 ? 27.006 -13.749 132.562 1.00 38.01 496 GLU D CA 1
ATOM 16603 C C . GLU D 1 499 ? 27.804 -13.971 131.269 1.00 37.16 496 GLU D C 1
ATOM 16604 O O . GLU D 1 499 ? 29.046 -14.138 131.362 1.00 33.28 496 GLU D O 1
ATOM 16610 N N . SER D 1 500 ? 27.136 -13.990 130.109 1.00 35.51 497 SER D N 1
ATOM 16611 C CA . SER D 1 500 ? 27.782 -14.295 128.803 1.00 37.36 497 SER D CA 1
ATOM 16612 C C . SER D 1 500 ? 28.908 -13.286 128.556 1.00 37.13 497 SER D C 1
ATOM 16613 O O . SER D 1 500 ? 28.801 -12.146 129.047 1.00 37.52 497 SER D O 1
ATOM 16616 N N . ASP D 1 501 ? 29.955 -13.706 127.845 1.00 37.06 498 ASP D N 1
ATOM 16617 C CA . ASP D 1 501 ? 31.088 -12.834 127.437 1.00 37.54 498 ASP D CA 1
ATOM 16618 C C . ASP D 1 501 ? 31.250 -12.867 125.911 1.00 36.72 498 ASP D C 1
ATOM 16619 O O . ASP D 1 501 ? 32.251 -12.309 125.424 1.00 34.92 498 ASP D O 1
ATOM 16624 N N . TRP D 1 502 ? 30.311 -13.490 125.186 1.00 36.82 499 TRP D N 1
ATOM 16625 C CA . TRP D 1 502 ? 30.435 -13.792 123.733 1.00 36.33 499 TRP D CA 1
ATOM 16626 C C . TRP D 1 502 ? 29.331 -13.111 122.914 1.00 36.89 499 TRP D C 1
ATOM 16627 O O . TRP D 1 502 ? 29.425 -13.189 121.676 1.00 39.82 499 TRP D O 1
ATOM 16638 N N . MET D 1 503 ? 28.332 -12.485 123.553 1.00 36.35 500 MET D N 1
ATOM 16639 C CA . MET D 1 503 ? 27.083 -12.022 122.884 1.00 37.11 500 MET D CA 1
ATOM 16640 C C . MET D 1 503 ? 27.260 -10.597 122.340 1.00 35.93 500 MET D C 1
ATOM 16641 O O . MET D 1 503 ? 26.515 -9.708 122.777 1.00 37.38 500 MET D O 1
ATOM 16646 N N . LEU D 1 504 ? 28.206 -10.419 121.412 1.00 37.05 501 LEU D N 1
ATOM 16647 C CA . LEU D 1 504 ? 28.469 -9.191 120.603 1.00 37.22 501 LEU D CA 1
ATOM 16648 C C . LEU D 1 504 ? 27.907 -7.947 121.295 1.00 36.85 501 LEU D C 1
ATOM 16649 O O . LEU D 1 504 ? 26.912 -7.374 120.846 1.00 35.12 501 LEU D O 1
ATOM 16654 N N . PRO D 1 505 ? 28.534 -7.490 122.405 1.00 35.86 502 PRO D N 1
ATOM 16655 C CA . PRO D 1 505 ? 28.015 -6.368 123.195 1.00 34.74 502 PRO D CA 1
ATOM 16656 C C . PRO D 1 505 ? 27.848 -5.035 122.446 1.00 33.86 502 PRO D C 1
ATOM 16657 O O . PRO D 1 505 ? 26.947 -4.300 122.793 1.00 32.89 502 PRO D O 1
ATOM 16661 N N . ALA D 1 506 ? 28.702 -4.750 121.455 1.00 33.89 503 ALA D N 1
ATOM 16662 C CA . ALA D 1 506 ? 28.676 -3.503 120.649 1.00 34.50 503 ALA D CA 1
ATOM 16663 C C . ALA D 1 506 ? 27.359 -3.379 119.863 1.00 35.72 503 ALA D C 1
ATOM 16664 O O . ALA D 1 506 ? 26.943 -2.225 119.586 1.00 35.97 503 ALA D O 1
ATOM 16666 N N . LEU D 1 507 ? 26.724 -4.505 119.515 1.00 33.61 504 LEU D N 1
ATOM 16667 C CA . LEU D 1 507 ? 25.412 -4.544 118.813 1.00 33.28 504 LEU D CA 1
ATOM 16668 C C . LEU D 1 507 ? 24.266 -4.561 119.833 1.00 32.64 504 LEU D C 1
ATOM 16669 O O . LEU D 1 507 ? 23.104 -4.369 119.419 1.00 31.52 504 LEU D O 1
ATOM 16674 N N . GLY D 1 508 ? 24.575 -4.814 121.108 1.00 32.17 505 GLY D N 1
ATOM 16675 C CA . GLY D 1 508 ? 23.609 -4.781 122.224 1.00 32.15 505 GLY D CA 1
ATOM 16676 C C . GLY D 1 508 ? 22.890 -6.107 122.416 1.00 32.27 505 GLY D C 1
ATOM 16677 O O . GLY D 1 508 ? 21.851 -6.108 123.096 1.00 31.70 505 GLY D O 1
ATOM 16678 N N . PHE D 1 509 ? 23.409 -7.201 121.848 1.00 33.64 506 PHE D N 1
ATOM 16679 C CA . PHE D 1 509 ? 22.807 -8.558 121.956 1.00 35.43 506 PHE D CA 1
ATOM 16680 C C . PHE D 1 509 ? 22.772 -8.989 123.426 1.00 35.51 506 PHE D C 1
ATOM 16681 O O . PHE D 1 509 ? 21.773 -9.614 123.823 1.00 34.82 506 PHE D O 1
ATOM 16689 N N . ASN D 1 510 ? 23.805 -8.633 124.202 1.00 36.54 507 ASN D N 1
ATOM 16690 C CA . ASN D 1 510 ? 23.947 -8.990 125.641 1.00 37.15 507 ASN D CA 1
ATOM 16691 C C . ASN D 1 510 ? 23.226 -7.960 126.524 1.00 37.87 507 ASN D C 1
ATOM 16692 O O . ASN D 1 510 ? 23.493 -7.950 127.740 1.00 37.84 507 ASN D O 1
ATOM 16697 N N . ASP D 1 511 ? 22.347 -7.131 125.944 1.00 38.14 508 ASP D N 1
ATOM 16698 C CA . ASP D 1 511 ? 21.575 -6.081 126.664 1.00 36.73 508 ASP D CA 1
ATOM 16699 C C . ASP D 1 511 ? 20.089 -6.299 126.417 1.00 35.82 508 ASP D C 1
ATOM 16700 O O . ASP D 1 511 ? 19.571 -5.876 125.390 1.00 36.12 508 ASP D O 1
ATOM 16705 N N . PRO D 1 512 ? 19.358 -6.927 127.366 1.00 36.73 509 PRO D N 1
ATOM 16706 C CA . PRO D 1 512 ? 17.914 -7.138 127.229 1.00 37.03 509 PRO D CA 1
ATOM 16707 C C . PRO D 1 512 ? 17.078 -5.881 126.937 1.00 37.24 509 PRO D C 1
ATOM 16708 O O . PRO D 1 512 ? 15.995 -6.036 126.406 1.00 37.93 509 PRO D O 1
ATOM 16712 N N . ASP D 1 513 ? 17.576 -4.690 127.288 1.00 39.61 510 ASP D N 1
ATOM 16713 C CA . ASP D 1 513 ? 16.843 -3.401 127.137 1.00 41.43 510 ASP D CA 1
ATOM 16714 C C . ASP D 1 513 ? 16.972 -2.851 125.709 1.00 38.10 510 ASP D C 1
ATOM 16715 O O . ASP D 1 513 ? 16.189 -1.936 125.382 1.00 37.54 510 ASP D O 1
ATOM 16720 N N . THR D 1 514 ? 17.919 -3.360 124.907 1.00 34.95 511 THR D N 1
ATOM 16721 C CA . THR D 1 514 ? 18.076 -3.036 123.458 1.00 34.56 511 THR D CA 1
ATOM 16722 C C . THR D 1 514 ? 17.205 -3.989 122.627 1.00 32.02 511 THR D C 1
ATOM 16723 O O . THR D 1 514 ? 17.664 -5.109 122.331 1.00 32.11 511 THR D O 1
ATOM 16727 N N . HIS D 1 515 ? 16.000 -3.553 122.261 1.00 29.89 512 HIS D N 1
ATOM 16728 C CA . HIS D 1 515 ? 15.005 -4.353 121.501 1.00 30.35 512 HIS D CA 1
ATOM 16729 C C . HIS D 1 515 ? 15.289 -4.292 119.994 1.00 32.01 512 HIS D C 1
ATOM 16730 O O . HIS D 1 515 ? 14.893 -5.246 119.286 1.00 30.67 512 HIS D O 1
ATOM 16737 N N . HIS D 1 516 ? 15.939 -3.223 119.516 1.00 31.86 513 HIS D N 1
ATOM 16738 C CA . HIS D 1 516 ? 16.211 -2.984 118.072 1.00 30.55 513 HIS D CA 1
ATOM 16739 C C . HIS D 1 516 ? 17.714 -3.083 117.811 1.00 30.77 513 HIS D C 1
ATOM 16740 O O . HIS D 1 516 ? 18.435 -2.103 118.075 1.00 30.24 513 HIS D O 1
ATOM 16747 N N . ILE D 1 517 ? 18.169 -4.235 117.316 1.00 31.16 514 ILE D N 1
ATOM 16748 C CA . ILE D 1 517 ? 19.606 -4.482 117.005 1.00 31.95 514 ILE D CA 1
ATOM 16749 C C . ILE D 1 517 ? 19.886 -3.838 115.648 1.00 33.78 514 ILE D C 1
ATOM 16750 O O . ILE D 1 517 ? 19.216 -4.215 114.658 1.00 33.20 514 ILE D O 1
ATOM 16755 N N . ASN D 1 518 ? 20.829 -2.893 115.635 1.00 35.46 515 ASN D N 1
ATOM 16756 C CA . ASN D 1 518 ? 21.124 -1.983 114.500 1.00 36.60 515 ASN D CA 1
ATOM 16757 C C . ASN D 1 518 ? 22.631 -1.969 114.260 1.00 37.57 515 ASN D C 1
ATOM 16758 O O . ASN D 1 518 ? 23.328 -1.059 114.706 1.00 37.32 515 ASN D O 1
ATOM 16763 N N . PRO D 1 519 ? 23.186 -2.975 113.544 1.00 39.56 516 PRO D N 1
ATOM 16764 C CA . PRO D 1 519 ? 24.624 -3.040 113.299 1.00 40.61 516 PRO D CA 1
ATOM 16765 C C . PRO D 1 519 ? 25.054 -1.955 112.301 1.00 42.11 516 PRO D C 1
ATOM 16766 O O . PRO D 1 519 ? 24.660 -2.028 111.161 1.00 46.34 516 PRO D O 1
ATOM 16770 N N . THR D 1 520 ? 25.820 -0.969 112.774 1.00 42.93 517 THR D N 1
ATOM 16771 C CA . THR D 1 520 ? 26.460 0.102 111.965 1.00 42.22 517 THR D CA 1
ATOM 16772 C C . THR D 1 520 ? 27.940 -0.244 111.770 1.00 43.02 517 THR D C 1
ATOM 16773 O O . THR D 1 520 ? 28.433 -1.139 112.482 1.00 39.88 517 THR D O 1
ATOM 16777 N N . ALA D 1 521 ? 28.618 0.447 110.847 1.00 43.26 518 ALA D N 1
ATOM 16778 C CA . ALA D 1 521 ? 30.061 0.283 110.558 1.00 43.59 518 ALA D CA 1
ATOM 16779 C C . ALA D 1 521 ? 30.867 0.458 111.849 1.00 44.64 518 ALA D C 1
ATOM 16780 O O . ALA D 1 521 ? 31.754 -0.383 112.105 1.00 44.04 518 ALA D O 1
ATOM 16782 N N . ASP D 1 522 ? 30.561 1.501 112.632 1.00 45.95 519 ASP D N 1
ATOM 16783 C CA . ASP D 1 522 ? 31.321 1.862 113.861 1.00 48.57 519 ASP D CA 1
ATOM 16784 C C . ASP D 1 522 ? 31.194 0.722 114.886 1.00 45.02 519 ASP D C 1
ATOM 16785 O O . ASP D 1 522 ? 32.210 0.398 115.524 1.00 42.88 519 ASP D O 1
ATOM 16790 N N . LYS D 1 523 ? 30.013 0.105 115.007 1.00 44.12 520 LYS D N 1
ATOM 16791 C CA . LYS D 1 523 ? 29.758 -1.029 115.939 1.00 44.11 520 LYS D CA 1
ATOM 16792 C C . LYS D 1 523 ? 30.523 -2.279 115.473 1.00 42.67 520 LYS D C 1
ATOM 16793 O O . LYS D 1 523 ? 31.146 -2.939 116.333 1.00 39.71 520 LYS D O 1
ATOM 16799 N N . MET D 1 524 ? 30.502 -2.577 114.168 1.00 43.48 521 MET D N 1
ATOM 16800 C CA . MET D 1 524 ? 31.190 -3.757 113.567 1.00 43.97 521 MET D CA 1
ATOM 16801 C C . MET D 1 524 ? 32.709 -3.581 113.685 1.00 41.87 521 MET D C 1
ATOM 16802 O O . MET D 1 524 ? 33.407 -4.598 113.860 1.00 43.95 521 MET D O 1
ATOM 16807 N N . ILE D 1 525 ? 33.206 -2.346 113.589 1.00 41.74 522 ILE D N 1
ATOM 16808 C CA . ILE D 1 525 ? 34.644 -2.012 113.823 1.00 43.93 522 ILE D CA 1
ATOM 16809 C C . ILE D 1 525 ? 34.983 -2.388 115.270 1.00 43.54 522 ILE D C 1
ATOM 16810 O O . ILE D 1 525 ? 36.035 -3.020 115.489 1.00 42.06 522 ILE D O 1
ATOM 16815 N N . ARG D 1 526 ? 34.098 -2.036 116.209 1.00 44.06 523 ARG D N 1
ATOM 16816 C CA . ARG D 1 526 ? 34.263 -2.287 117.666 1.00 45.51 523 ARG D CA 1
ATOM 16817 C C . ARG D 1 526 ? 34.310 -3.799 117.916 1.00 43.59 523 ARG D C 1
ATOM 16818 O O . ARG D 1 526 ? 35.194 -4.240 118.675 1.00 42.05 523 ARG D O 1
ATOM 16826 N N . ILE D 1 527 ? 33.403 -4.554 117.284 1.00 42.55 524 ILE D N 1
ATOM 16827 C CA . ILE D 1 527 ? 33.331 -6.046 117.362 1.00 40.35 524 ILE D CA 1
ATOM 16828 C C . ILE D 1 527 ? 34.699 -6.625 116.984 1.00 41.16 524 ILE D C 1
ATOM 16829 O O . ILE D 1 527 ? 35.134 -7.574 117.658 1.00 41.32 524 ILE D O 1
ATOM 16834 N N . ALA D 1 528 ? 35.354 -6.068 115.959 1.00 41.95 525 ALA D N 1
ATOM 16835 C CA . ALA D 1 528 ? 36.680 -6.516 115.465 1.00 42.35 525 ALA D CA 1
ATOM 16836 C C . ALA D 1 528 ? 37.758 -6.239 116.521 1.00 42.36 525 ALA D C 1
ATOM 16837 O O . ALA D 1 528 ? 38.646 -7.101 116.687 1.00 40.52 525 ALA D O 1
ATOM 16839 N N . GLU D 1 529 ? 37.688 -5.088 117.201 1.00 44.09 526 GLU D N 1
ATOM 16840 C CA . GLU D 1 529 ? 38.676 -4.660 118.234 1.00 45.29 526 GLU D CA 1
ATOM 16841 C C . GLU D 1 529 ? 38.466 -5.493 119.505 1.00 43.92 526 GLU D C 1
ATOM 16842 O O . GLU D 1 529 ? 39.468 -5.988 120.058 1.00 43.20 526 GLU D O 1
ATOM 16848 N N . TRP D 1 530 ? 37.205 -5.635 119.928 1.00 41.75 527 TRP D N 1
ATOM 16849 C CA . TRP D 1 530 ? 36.750 -6.452 121.087 1.00 41.69 527 TRP D CA 1
ATOM 16850 C C . TRP D 1 530 ? 37.219 -7.907 120.938 1.00 41.80 527 TRP D C 1
ATOM 16851 O O . TRP D 1 530 ? 37.713 -8.474 121.927 1.00 40.63 527 TRP D O 1
ATOM 16862 N N . ALA D 1 531 ? 37.076 -8.484 119.741 1.00 42.31 528 ALA D N 1
ATOM 16863 C CA . ALA D 1 531 ? 37.399 -9.897 119.431 1.00 42.31 528 ALA D CA 1
ATOM 16864 C C . ALA D 1 531 ? 38.915 -10.134 119.495 1.00 42.52 528 ALA D C 1
ATOM 16865 O O . ALA D 1 531 ? 39.316 -11.223 119.931 1.00 41.18 528 ALA D O 1
ATOM 16867 N N . THR D 1 532 ? 39.722 -9.154 119.075 1.00 45.72 529 THR D N 1
ATOM 16868 C CA . THR D 1 532 ? 41.208 -9.240 118.978 1.00 46.85 529 THR D CA 1
ATOM 16869 C C . THR D 1 532 ? 41.807 -9.802 120.275 1.00 47.62 529 THR D C 1
ATOM 16870 O O . THR D 1 532 ? 42.748 -10.618 120.182 1.00 46.20 529 THR D O 1
ATOM 16874 N N . GLY D 1 533 ? 41.302 -9.361 121.432 1.00 47.71 530 GLY D N 1
ATOM 16875 C CA . GLY D 1 533 ? 41.831 -9.734 122.758 1.00 47.47 530 GLY D CA 1
ATOM 16876 C C . GLY D 1 533 ? 40.853 -10.568 123.567 1.00 45.33 530 GLY D C 1
ATOM 16877 O O . GLY D 1 533 ? 40.914 -10.496 124.806 1.00 47.83 530 GLY D O 1
ATOM 16878 N N . HIS D 1 534 ? 39.986 -11.338 122.907 1.00 42.48 531 HIS D N 1
ATOM 16879 C CA . HIS D 1 534 ? 38.988 -12.222 123.565 1.00 40.83 531 HIS D CA 1
ATOM 16880 C C . HIS D 1 534 ? 39.662 -13.555 123.910 1.00 41.27 531 HIS D C 1
ATOM 16881 O O . HIS D 1 534 ? 40.507 -14.011 123.115 1.00 43.60 531 HIS D O 1
ATOM 16888 N N . HIS D 1 535 ? 39.326 -14.143 125.060 1.00 39.26 532 HIS D N 1
ATOM 16889 C CA . HIS D 1 535 ? 39.990 -15.366 125.588 1.00 38.51 532 HIS D CA 1
ATOM 16890 C C . HIS D 1 535 ? 39.559 -16.596 124.774 1.00 38.67 532 HIS D C 1
ATOM 16891 O O . HIS D 1 535 ? 40.395 -17.501 124.614 1.00 40.39 532 HIS D O 1
ATOM 16898 N N . ARG D 1 536 ? 38.313 -16.626 124.283 1.00 38.12 533 ARG D N 1
ATOM 16899 C CA . ARG D 1 536 ? 37.761 -17.726 123.444 1.00 38.25 533 ARG D CA 1
ATOM 16900 C C . ARG D 1 536 ? 38.424 -17.711 122.066 1.00 40.01 533 ARG D C 1
ATOM 16901 O O . ARG D 1 536 ? 38.301 -16.733 121.332 1.00 38.92 533 ARG D O 1
ATOM 16909 N N . PRO D 1 537 ? 39.149 -18.786 121.671 1.00 42.58 534 PRO D N 1
ATOM 16910 C CA . PRO D 1 537 ? 39.751 -18.866 120.337 1.00 43.15 534 PRO D CA 1
ATOM 16911 C C . PRO D 1 537 ? 38.755 -18.715 119.173 1.00 42.28 534 PRO D C 1
ATOM 16912 O O . PRO D 1 537 ? 39.135 -18.152 118.168 1.00 42.50 534 PRO D O 1
ATOM 16916 N N . GLU D 1 538 ? 37.525 -19.211 119.332 1.00 42.76 535 GLU D N 1
ATOM 16917 C CA . GLU D 1 538 ? 36.466 -19.146 118.287 1.00 45.85 535 GLU D CA 1
ATOM 16918 C C . GLU D 1 538 ? 36.182 -17.676 117.956 1.00 46.81 535 GLU D C 1
ATOM 16919 O O . GLU D 1 538 ? 36.088 -17.351 116.756 1.00 46.06 535 GLU D O 1
ATOM 16925 N N . ILE D 1 539 ? 36.071 -16.826 118.985 1.00 44.87 536 ILE D N 1
ATOM 16926 C CA . ILE D 1 539 ? 35.708 -15.383 118.853 1.00 44.21 536 ILE D CA 1
ATOM 16927 C C . ILE D 1 539 ? 36.830 -14.667 118.090 1.00 44.35 536 ILE D C 1
ATOM 16928 O O . ILE D 1 539 ? 36.504 -13.899 117.168 1.00 43.04 536 ILE D O 1
ATOM 16933 N N . ARG D 1 540 ? 38.092 -14.921 118.452 1.00 46.54 537 ARG D N 1
ATOM 16934 C CA . ARG D 1 540 ? 39.295 -14.374 117.762 1.00 49.61 537 ARG D CA 1
ATOM 16935 C C . ARG D 1 540 ? 39.325 -14.845 116.304 1.00 52.77 537 ARG D C 1
ATOM 16936 O O . ARG D 1 540 ? 39.507 -13.995 115.413 1.00 54.03 537 ARG D O 1
ATOM 16944 N N . GLU D 1 541 ? 39.180 -16.156 116.084 1.00 54.38 538 GLU D N 1
ATOM 16945 C CA . GLU D 1 541 ? 39.239 -16.797 114.743 1.00 55.02 538 GLU D CA 1
ATOM 16946 C C . GLU D 1 541 ? 38.201 -16.144 113.825 1.00 52.29 538 GLU D C 1
ATOM 16947 O O . GLU D 1 541 ? 38.570 -15.775 112.699 1.00 51.98 538 GLU D O 1
ATOM 16953 N N . LEU D 1 542 ? 36.963 -15.989 114.305 1.00 51.57 539 LEU D N 1
ATOM 16954 C CA . LEU D 1 542 ? 35.779 -15.643 113.471 1.00 51.12 539 LEU D CA 1
ATOM 16955 C C . LEU D 1 542 ? 35.618 -14.120 113.328 1.00 51.63 539 LEU D C 1
ATOM 16956 O O . LEU D 1 542 ? 35.362 -13.680 112.191 1.00 55.07 539 LEU D O 1
ATOM 16961 N N . LEU D 1 543 ? 35.757 -13.338 114.406 1.00 48.63 540 LEU D N 1
ATOM 16962 C CA . LEU D 1 543 ? 35.291 -11.922 114.434 1.00 46.91 540 LEU D CA 1
ATOM 16963 C C . LEU D 1 543 ? 36.449 -10.911 114.448 1.00 47.85 540 LEU D C 1
ATOM 16964 O O . LEU D 1 543 ? 36.157 -9.716 114.270 1.00 48.23 540 LEU D O 1
ATOM 16969 N N . ALA D 1 544 ? 37.704 -11.342 114.620 1.00 48.07 541 ALA D N 1
ATOM 16970 C CA . ALA D 1 544 ? 38.886 -10.444 114.642 1.00 50.10 541 ALA D CA 1
ATOM 16971 C C . ALA D 1 544 ? 39.357 -10.177 113.206 1.00 51.62 541 ALA D C 1
ATOM 16972 O O . ALA D 1 544 ? 39.804 -9.072 112.884 1.00 52.80 541 ALA D O 1
#

Nearest PDB structures (foldseek):
  7v0b-assembly2_D  TM=1.002E+00  e=6.623E-97  Kitasatospora aureofaciens
  7xgb-assembly4_D  TM=9.997E-01  e=1.067E-89  Kitasatospora aureofaciens
  6bzi-assembly1_A  TM=9.593E-01  e=3.812E-43  Pseudomonas protegens Pf-5
  3i3l-assembly1_A  TM=8.336E-01  e=1.594E-21  Streptomyces venezuelae
  5xgv-assembly1_B-2  TM=7.135E-01  e=1.874E-16  Streptomyces rugosporus

Solvent-accessible surface area: 74922 Å² total; per-residue (Å²): 131,61,29,24,0,0,0,9,5,3,13,4,14,0,0,0,0,0,0,0,0,8,87,66,69,30,114,2,6,1,0,25,50,41,13,6,10,46,44,22,65,38,6,7,0,10,10,19,0,1,0,3,0,78,2,0,10,65,48,8,33,0,90,14,0,31,31,1,5,19,26,95,56,0,47,63,51,10,2,19,7,0,0,38,4,29,0,4,0,0,4,13,5,108,91,64,80,93,18,50,37,75,31,7,0,0,5,81,19,4,85,28,3,20,71,4,2,0,0,17,28,12,12,0,0,13,25,0,1,17,1,0,4,106,60,37,1,51,33,82,9,156,12,157,20,110,50,6,90,66,79,149,47,0,0,30,0,25,8,69,113,66,35,82,4,84,0,48,0,0,0,0,9,23,1,134,160,2,31,0,2,211,80,57,57,2,42,46,154,130,25,88,7,91,1,37,0,9,1,0,14,2,7,0,2,32,24,67,21,0,48,116,48,25,144,22,57,74,145,52,143,24,65,17,62,7,31,35,0,5,2,4,1,0,4,86,16,0,5,0,6,2,11,4,0,64,9,31,138,75,26,13,8,33,4,4,2,0,0,0,0,0,1,44,115,104,33,95,74,102,119,106,36,72,36,64,92,2,0,59,50,16,0,83,45,2,30,0,0,74,86,2,0,178,56,6,75,22,6,41,65,38,57,81,34,122,72,40,12,24,0,1,64,115,1,7,6,114,28,11,0,1,0,10,79,0,4,6,33,1,3,37,0,2,20,8,32,17,0,11,10,0,34,0,0,9,1,0,0,99,26,0,8,32,0,4,147,129,90,59,11,32,62,131,70,1,59,38,1,42,100,8,6,32,13,8,14,52,22,8,6,42,0,0,5,0,0,2,2,0,5,59,42,14,51,0,0,12,4,0,0,0,8,4,0,0,0,32,3,0,3,1,37,39,8,18,29,3,2,61,87,16,119,132,90,69,66,66,64,53,2,61,60,25,22,132,30,97,44,20,10,9,12,0,8,21,73,16,0,56,117,16,0,34,35,0,10,116,32,0,52,19,27,50,68,62,148,33,67,19,97,75,0,4,138,64,3,54,100,124,3,123,142,26,54,15,2,0,50,32,5,9,0,43,54,7,109,41,35,34,0,28,12,50,53,93,59,10,29,124,4,2,101,67,0,80,72,18,125,60,81,42,0,111,117,14,6,42,29,57,29,134,102,15,132,48,64,70,233,121,76,22,27,0,0,0,10,8,2,16,4,15,0,0,0,0,0,0,0,0,11,88,67,68,28,102,1,5,1,0,22,50,42,13,6,10,46,45,21,62,34,5,5,0,9,6,24,0,1,0,2,6,78,2,0,5,75,36,8,34,0,88,17,0,30,29,1,5,25,24,92,58,0,46,62,54,10,1,21,7,0,0,40,5,30,0,6,0,0,4,15,8,74,53,40,12,92,17,46,40,78,29,7,0,0,2,74,11,1,104,69,0,18,82,3,1,0,2,15,25,14,13,0,0,11,22,0,1,16,1,0,2,107,62,33,0,43,34,79,8,154,12,159,17,95,65,11,92,64,76,144,48,0,0,33,0,26,6,70,110,67,36,78,4,85,1,51,0,0,0,0,10,25,3,129,164,2,20,0,1,190,71,56,60,0,42,46,153,128,24,89,8,89,1,36,0,10,1,0,15,2,6,0,3,34,23,70,21,1,46,114,46,25,108,23,56,66,149,57,147,21,66,22,63,7,32,35,0,4,3,4,1,0,4,69,35,0,4,0,6,3,12,6,0,63,8,30,136,75,28,13,7,35,5,3,2,0,0,0,0,1,4,40,132,111,21,94,70,104,117,106,36,74,38,75,88,2,0,58,48,16,0,81,39,1,33,0,0,72,86,2,0,182,57,8,82,24,8,41,75,41,58,80,34,121,76,37,12,26,0,1,64,118,0,12,7,115,22,12,0,0,1,10,78,0,5,6,33,0,3,35,0,2,20,10,33,20,0,11,8,2,30,0,0,7,1,0,0,72,21,0,7,20,0,5,149,105,97,64,13,44,57,134,64,1,59,35,0,40,100,9,7,32,12,9,14,52,24,7,6,50,0,0,6,0,0,3,4,0,6,66,23,18,45,0,0,9,4,0,0,1,6,16,1,0,2,31,0,0,3,2,52,46,6,16,48,11,5,62,110,19,122,132,79,66,73,50,49,65,0,69,51,26,21,118,28,86,46,21,9,8,15,1,6,24,75,14,0,54,116,18,1,35,43,0,9,114,30,0,54,23,10,50,63,2,137,31,9,21,19,69,0,5,90,54,3,51,94,123,3,120,132,28,54,13,4,0,49,22,5,10,0,40,49,7,110,41,38,35,1,32,8,58,77,104,57,42,106,115,3,33,116,65,0,87,75,16,131,61,81,53,0,103,146,19,4,76,132,53,19,0,0,0,10,5,2,14,5,18,0,0,0,0,0,0,0,0,10,87,68,68,29,166,3,8,2,0,24,45,40,15,7,10,48,44,22,60,33,6,5,0,10,10,23,1,0,0,2,4,72,3,0,8,72,50,8,35,0,88,19,0,26,30,1,0,12,20,94,48,0,49,62,51,11,2,21,8,0,0,42,5,23,0,4,0,0,4,12,6,109,88,63,79,96,18,50,37,76,30,8,0,0,5,68,11,4,91,73,7,18,78,3,1,0,2,16,24,14,12,0,0,12,22,0,1,16,0,0,4,106,60,38,0,51,34,88,9,158,10,154,22,104,51,5,113,67,72,145,46,0,0,36,0,28,6,55,111,65,38,82,4,99,2,51,0,0,0,0,12,25,2,141,179,2,26,0,2,212,75,56,61,3,34,45,149,131,25,88,8,87,1,37,0,9,1,0,16,3,6,0,4,34,23,66,21,1,48,115,46,27,149,20,60,69,145,56,147,22,65,28,61,7,31,35,0,4,3,4,1,0,4,84,43,0,4,1,6,2,11,5,0,66,9,30,134,74,27,13,7,36,3,4,1,0,0,0,0,0,3,43,129,98,15,91,72,110,116,108,41,70,34,60,92,2,0,59,50,18,0,82,35,2,32,0,0,74,88,2,0,178,57,6,74,21,6,39,72,39,59,78,35,124,72,36,12,16,0,0,68,115,1,7,4,114,22,8,0,0,2,11,89,0,3,7,31,0,3,36,0,1,19,7,30,17,1,11,11,1,33,0,0,14,4,0,0,95,29,0,5,33,0,4,148,123,96,62,11,38,60,134,73,1,60,40,0,41,100,8,7,31,13,7,14,53,24,8,5,46,0,0,5,0,0,3,4,0,5,71,45,15,52,0,0,10,4,0,0,0,4,4,0,0,0,32,2,0,2,2,35,36,10,26,34,2,4,64,97,18,115,140,86,71,69,60,64,55,4,59,57,27,36,131,36,73,34,21,10,10,11,0,10,13,10,8,0,50,68,18,0,39,38,0,10,124,30,0,52,23,28,63,64,63,155,36,67,17,91,79,0,4,141,41,2,52,47,58,0,119,97,25,64,12,4,0,52,12,4,10,0,41,53,7,111,39,38,36,0,31,8,60,54,96,64,21,20,131,4,2,98,67,0,82,76,20,104,57,26,29,0,86,116,13,8,43,31,54,41,142,109,31,156,113,132,27,24,0,0,0,9,6,2,15,6,14,0,0,0,0,0,0,0,0,11,78,78,69,30,115,2,5,1,0,20,53,38,14,6,9,43,43,22,61,34,8,5,0,8,8,15,1,1,0,1,5,71,3,0,6,80,53,8,36,0,87,14,0,29,30,2,4,21,25,97,58,0,50,63,52,10,1,19,7,0,0,40,5,28,0,5,0,0,5,14,7,113,83,64,78,95,21,47,41,78,33,9,1,0,4,66,13,4,87,70,3,17,71,3,2,0,1,16,25,13,12,0,0,12,24,0,1,14,0,0,2,101,60,37,0,47,34,81,9,160,13,164,21,94,64,11,95,62,78,148,47,0,0,36,0,26,8,65,110,69,35,81,4,84,2,58,1,0,0,0,10,26,21,139,211,2,25,0,2,198,70,53,60,1,40,46,152,130,26,86,8,91,1,36,0,9,1,0,14,3,7,0,2,36,20,68,22,1,47,116,45,26,149,23,61,71,142,53,143,22,66,27,63,6,31,34,0,3,2,4,2,0,4,89,17,0,5,2,11,2,12,5,0,60,8,30,138,75,27,14,7,34,4,2,2,0,0,0,0,0,1,37,118,108,33,98,81,119,121,102,38,71,33,62,97,2,0,62,48,19,0,84,45,3,33,0,0,73,87,2,0,185,58,7,79,21,6,38,70,40,59,82,39,110,67,38,13,15,0,1,69,120,1,8,8,120,26,10,0,0,1,9,78,0,4,5,31,1,2,39,0,1,20,7,26,21,0,10,10,0,30,0,0,13,3,0,0,80,22,0,9,14,0,5,162,113,92,65,8,36,59,128,73,2,61,39,0,39,99,10,6,32,12,9,13,54,24,7,4,37,0,0,6,0,0,2,5,0,7,65,45,14,49,0,0,8,2,0,0,1,4,3,0,0,0,26,3,0,2,1,58,42,6,11,40,10,3,53,108,28,118,144,82,65,82,63,62,47,4,62,51,26,28,124,26,89,40,22,9,9,9,0,6,18,79,11,0,53,115,11,0,44,40,0,12,117,25,0,58,23,28,56,71,62,150,40,65,19,96,81,0,3,149,50,2,52,111,87,0,142,118,22,59,10,3,0,54,13,4,10,0,44,49,6,116,42,42,38,0,35,8,51,77,89,52,49,104,113,4,36,120,70,0,91,75,17,127,61,88,47,0,104,125,12,10,74

Organism: Kitasatospora aureofaciens (NCBI:txid1894)

Foldseek 3Di:
DAFAEEEEDLFPLRLLLLLLQLLVPGGYEYEYLADALDFDDLFWDALLLLLLLVVSCVVSVPVLSNLQNAPVSCCVQFHLQKAWAQKEKEWEFFFPDATDLLLIFIDGHDPLSYTIIGHRRSRSSVRSSVSSVVSPYHYDYSWAFDDWDDDPQFIWTATPVGDIHTHRFYEYPDAQVGPVCVRVVFWPVVAPFPFWWWKKWFKKAPQAFLLVQHPHDPVSAFPDGCQSHWHWHFYQLKIKTWAARQSDPPRPHRIIIIMMIHRCVPVPDDPVDQSVRVVVVVCNRGRSSCRRCVVIDGPDRMDTGHGRWIAGPFQADQRYGYAQNSGTDRDPPPSLRSSLSSVLSSLVSVLSSVCSVVVHRHCVSCVLSRLLSRLQRRLVSLLVLLCSLLSHDSLLNLLSVLLVSLLSVLLSLQSNVLSVVCVVPVDCVSNVCVSVAPRRNNSRRDPVSVVLSVLSSVLSVCCVVVVDPSVRSSVVSLVVLCVDLQSLPLQPSSPSSNSHRDDDLVSLQVQQVSLCPDPDVSSVVRRHDHNVVSVVSSD/DAFAEEEEDLFPLRLLLLLLCLLVPGAYEYEYLADALDFDDLFWDALLLLLLLVLSCLLSVPVLSNLQNAPVSCCVQQHLQKAWAQWEKEWFFFFPDATDLLLIFIDGHDPLSYTIIGHRRSRSSVRSSVSSVVSPHHYDYSWAFDDWAADPQAIWTATPVRDIHHHRFYEYPDFQVGPCCVVVVFWDVVAPFPAWKWKKKFKKAPQAFLQVQHPDDPVSAFPDGCLSHWYWHFYQLKIKTWRARQSDPPRPHRIIIIMMIHRCVVVPDDPVDQSVRVVVVVCNRGRSSCRRCVVIDGPDRMDTGHTQWIATPFQDDQRYGYAQNSGTDRDPPPSCRSSLSSVLSLLPNVLSSVCSVVVHRPCVSVVLSRQLSVLLSRQVSLLVLLCSLLSHPSLLNLLSVLLVSLLSQLLSLQSVVLSVCCVVVVDCVSVVCVSVQPRRNHSRRDPVSCVLSVLSSVLSVCCVVVNDPSVRSSVVSLVCLCPDLRSLVLQCSSPSSCRHRDDDPVSLVVLLVSQCPDPDPSSNVRRD/DFAEEEEDLFPLRLLLLLLCLLVPGAYEYEYLADAQDFDDLFWDALLLLLLLLVSCLVSVPVLSNLQSAPVSCCVQQHLQKAWAQWEKEWFFFFPDATDLLLIFIDGHDPLSYTIIGHRRSRSSVSSSVSSVVSPYHYDYSWAFDDWDDDPQFIWTATPVRDIDTHRFYEYADAPVRPVCVRVVFWPVVAPFPAWKWKKKFKKAPQAFLQVQHPHDPVSAFPDGCLSHWYWHFYQLKIKTWGARQSDPPRPHRIIIIMMIHRCVVVPDDPVDQSVRVVVVVCNRGRSSCSRCVPMDGPDRMDTGHTRWIAGPFQDDQRYGYAQNRGTDRDPPPSCRSSSSSLLSSLVSVLSSVCSVVVHRHRVSCVLSRVLSRLLRRLVSLLVLLCSLLSHPSLLNLLSVLLVSLLSVLLSLQSSVLSVVCVVPVDNVSNVVVSVADRRNNSRRDPVSVVLSVLSSVLSVCCVVVVDPSVRSSVVSLVCLCPDLRRLVLQCSSPSSCRHRDDDLVSLQVQQCSLCPDPDVSSVVRRHDHSVVSVD/DFAEEEEDLFPLRLLLLLLQLLVPGAYEYEYLADAQDFDDLFWDALLLLLLLVVSCVVSVPVLSNLQSAPVSCCVQQHLQKAWAQWEKEWEFFFPDATDLLLIFIDGHDPLSHTIIGHRRSRVSVSSSVSSVVSPHHYDYSWAFPDWDADPQAIWTATPVGDIDTHRFYEYPDFPVGPCCVRVVFWDVVAPFPAWWWKKKFKKAPFAFLLVQHPHDPVSAFPDGCLNHWHWHFYQLKTKTWRARCSDPPRPHRIIIIMMIHRCVVVPDDPVDASVRVVVVVCNRGRSSCSRCVPMDGPDRMDTGHGRWIAGPFQDDQRYGYAQNSGIDRDPPPSLSSSSSSVLSLLVSVLSVVCSVVVNRHRVSCVLSRLLSVLLSRQVSLLVLLCSLLSVDSLLNLLSVLLVSLLSQLLSQQSVLLSVCCVVVVDNCSNVCVSVAPRRNHSRRDPLSCVLSVLSSVLSVCCVVPNDPSVRSSVVSLVVLCPDPQRLPLQPSSPSSCSYRDDDPVSLVVQLVSLCPDPDPSSVSRRD

Sequence (2129 aa):
RPYDVVIIGSGLSGTMLGSILAKHGFRIMLLDGAHHPRFAVGESTIGQTLVVLRLISDRYGVPEIANLASFQDVLANVSSSHGQKSNFGFMFHRDGEEPDPNETSQFRIPSIVGNAAHFFRQDTDSYMFHAAVRYGCDARQYYRVENIEFDDGGVTVSGADGSTVRARYLVDASGFRSPLARQLGLREEPSRLKHHARSIFTHMVGVDAIDDHVDTPAELRPPVPWNDGTMHHIFERGWMWIIPFNNHPGATNPLCSVGIQLDERRYPARPDLTPEEEFWSHVDRFPAVQRQLKGARSVREWVRTDRMQYSSSRTVGERWCLMSHAAGFIDPLFSRGLSNTCEIINALSWRLMAALREDDFAVERFAYVEELEQGLLDWNDKLVNNSFISFSHYPLWNSVFRIWASASVIGGKRILNALTRTKETGDDSHCQALDDNPYPGLWCPLDFYKEAFDELTELCEAVDAGHTTAEEAARVLEQRVRESDWMLPALGFNDPDTHHINPTADKMIRIAEWATGHHRPEIRELLAASAEEVRAAMRRPYDVVIIGSGLSGTMLGSILAKHGFRIMLLDGAHHPRFAVGESTIGQTLVVLRLISDRYGVPEIANLASFQDVLANVSSSHGQKSNFGFMFHRDGEEPDPNETSQFRIPSIVGNAAHFFRQDTDSYMFHAAVRYGCDARQYYRVENIEFDDGGVTVSGADGSTVRARYLVDASGFRSPLARQLGLREEPSRLKHHARSIFTHMVGVDAIDDHVDTPAELRPPVPWNDGTMHHIFERGWMWIIPFNNHPGATNPLCSVGIQLDERRYPARPDLTPEEEFWSHVDRFPAVQRQLKGARSVREWVRTDRMQYSSSRTVGERWCLMSHAAGFIDPLFSRGLSNTCEIINALSWRLMAALREDDFAVERFAYVEELEQGLLDWNDKLVNNSFISFSHYPLWNSVFRIWASASVIGGKRILNALTRTKETGDDSHCQALDDNPYPGLWCPLDFYKEAFDELTELCEAVDAGHTTAEEAARVLEQRVRESDWMLPALGFNDPDTHHINPTADKMIRIAEWATGHHRPEIRELLAPYDVVIIGSGLSGTMLGSILAKHGFRIMLLDGAHHPRFAVGESTIGQTLVVLRLISDRYGVPEIANLASFQDVLANVSSSHGQKSNFGFMFHRDGEEPDPNETSQFRIPSIVGNAAHFFRQDTDSYMFHAAVRYGCDARQYYRVENIEFDDGGVTVSGADGSTVRARYLVDASGFRSPLARQLGLREEPSRLKHHARSIFTHMVGVDAIDDHVDTPAELRPPVPWNDGTMHHIFERGWMWIIPFNNHPGATNPLCSVGIQLDERRYPARPDLTPEEEFWSHVDRFPAVQRQLKGARSVREWVRTDRMQYSSSRTVGERWCLMSHAAGFIDPLFSRGLSNTCEIINALSWRLMAALREDDFAVERFAYVEELEQGLLDWNDKLVNNSFISFSHYPLWNSVFRIWASASVIGGKRILNALTRTKETGDDSHCQALDDNPYPGLWCPLDFYKEAFDELTELCEAVDAGHTTAEEAARVLEQRVRESDWMLPALGFNDPDTHHINPTADKMIRIAEWATGHHRPEIRELLAASAEEVRAPYDVVIIGSGLSGTMLGSILAKHGFRIMLLDGAHHPRFAVGESTIGQTLVVLRLISDRYGVPEIANLASFQDVLANVSSSHGQKSNFGFMFHRDGEEPDPNETSQFRIPSIVGNAAHFFRQDTDSYMFHAAVRYGCDARQYYRVENIEFDDGGVTVSGADGSTVRARYLVDASGFRSPLARQLGLREEPSRLKHHARSIFTHMVGVDAIDDHVDTPAELRPPVPWNDGTMHHIFERGWMWIIPFNNHPGATNPLCSVGIQLDERRYPARPDLTPEEEFWSHVDRFPAVQRQLKGARSVREWVRTDRMQYSSSRTVGERWCLMSHAAGFIDPLFSRGLSNTCEIINALSWRLMAALREDDFAVERFAYVEELEQGLLDWNDKLVNNSFISFSHYPLWNSVFRIWASASVIGGKRILNALTRTKETGDDSHCQALDDNPYPGLWCPLDFYKEAFDELTELCEAVDAGHTTAEEAARVLEQRVRESDWMLPALGFNDPDTHHINPTADKMIRIAEWATGHHRPEIRELLA

InterPro domains:
  IPR002938 FAD-binding domain [PF01494] (16-214)
  IPR036188 FAD/NAD(P)-binding domain superfamily [G3DSA:3.50.50.60] (14-446)
  IPR036188 FAD/NAD(P)-binding domain superfamily [SSF51905] (15-420)
  IPR050816 Flavin-dependent halogenases [PTHR43747] (15-387)

B-factor: mean 31.83, std 9.98, range [5.1, 77.73]